Protein AF-0000000076642605 (afdb_homodimer)

Solvent-accessible surface area (backbone atoms only — not comparable to full-atom values): 99815 Å² total; per-residue (Å²): 145,78,75,90,78,70,71,93,70,73,75,78,74,68,74,78,75,71,79,76,69,85,77,85,81,79,85,60,78,56,46,66,35,30,32,36,32,22,31,55,85,69,73,35,59,33,52,64,30,36,36,21,36,59,95,39,71,85,47,52,39,50,19,38,88,74,2,37,34,70,36,61,34,79,50,49,77,41,34,31,34,36,38,38,93,66,28,42,69,42,80,44,67,41,76,67,45,52,66,45,82,43,66,37,41,53,32,50,77,68,47,77,50,61,41,71,46,72,77,53,42,70,36,48,56,85,64,44,31,56,68,68,47,74,50,75,40,67,60,40,53,66,66,52,53,72,30,49,70,65,64,48,55,53,73,44,66,48,49,45,64,30,34,27,26,24,56,66,73,35,58,66,28,48,33,29,62,54,72,56,42,86,70,56,80,37,45,47,29,36,24,51,72,51,38,77,56,78,67,76,76,44,79,50,57,53,87,43,45,54,36,40,34,38,23,55,30,34,68,51,17,39,83,73,33,43,61,11,54,30,2,27,41,37,33,34,58,53,70,30,41,65,69,36,74,39,41,35,40,37,39,36,45,34,40,28,40,68,51,83,54,80,62,66,42,63,51,34,14,35,8,54,92,49,34,75,34,55,54,46,75,21,15,35,13,33,68,38,76,47,52,78,38,70,48,42,56,75,46,76,90,45,59,90,37,65,43,63,35,32,56,31,89,52,34,57,66,63,63,50,41,72,14,39,37,40,38,42,35,43,37,38,26,34,8,23,90,49,36,21,30,18,39,35,41,34,43,36,43,34,37,31,41,45,70,72,23,32,33,40,37,44,32,40,37,43,33,42,38,31,49,44,46,98,44,35,36,42,43,38,40,43,36,43,38,39,38,40,37,33,35,66,40,39,29,27,80,84,38,85,57,19,40,43,54,29,44,73,47,52,40,28,43,52,41,46,75,61,45,64,50,20,58,43,72,44,95,87,70,46,66,32,63,35,40,46,45,83,78,25,72,77,57,57,32,41,52,32,32,47,73,41,42,39,36,40,38,41,38,39,35,41,38,38,37,42,32,41,37,39,42,80,46,98,40,32,36,38,38,39,36,40,36,42,40,38,38,42,37,38,37,41,37,44,32,28,38,50,34,50,26,94,62,29,40,39,4,30,29,36,41,37,40,37,40,34,39,38,40,40,40,38,40,37,38,37,40,45,47,67,80,45,95,42,36,35,38,40,39,36,44,35,36,39,45,40,39,40,34,12,80,97,15,39,33,44,36,35,24,10,53,58,30,28,51,45,69,76,50,86,48,37,32,33,20,93,54,25,38,44,45,66,39,68,66,60,72,44,43,39,40,37,44,36,40,38,37,35,43,31,42,65,88,27,35,30,42,37,42,37,40,39,35,39,37,40,66,46,37,38,86,87,40,19,63,52,72,33,46,34,40,26,37,18,36,31,46,51,77,76,42,93,63,61,82,57,55,60,38,34,34,42,28,29,28,39,20,34,32,49,25,82,58,68,73,74,42,62,46,70,53,69,46,61,41,56,45,83,93,52,41,43,79,42,65,47,42,45,44,44,29,71,81,45,61,52,26,39,35,40,36,41,39,41,37,40,40,40,22,26,64,81,57,34,37,31,41,37,38,38,38,40,40,35,40,25,30,34,32,62,47,73,40,78,42,62,97,77,69,83,31,50,23,32,49,44,72,30,32,30,26,30,29,36,35,42,36,37,38,37,40,34,40,87,41,78,52,94,52,40,37,34,38,43,36,37,31,31,22,35,54,48,40,34,20,67,38,40,37,96,90,46,45,58,43,77,74,35,67,56,96,42,47,37,38,26,30,39,34,48,72,33,54,62,47,31,29,20,8,17,30,70,34,54,48,99,86,67,32,34,34,23,48,97,68,34,45,71,35,64,44,91,51,60,74,35,80,52,32,39,42,67,42,61,31,40,32,16,40,34,42,38,38,38,44,76,54,34,36,37,36,40,32,39,31,37,37,38,48,24,21,29,33,31,54,41,56,20,35,26,39,30,28,33,38,26,44,79,42,61,60,26,66,92,32,76,33,22,54,31,55,84,33,64,52,89,41,54,32,18,33,86,86,64,48,72,54,79,41,57,32,34,28,66,62,49,30,45,61,42,15,25,68,76,63,19,28,30,54,80,36,46,36,46,43,28,35,29,28,39,44,34,37,39,39,35,39,43,58,55,60,87,76,36,66,86,43,92,43,75,44,44,36,41,34,39,29,34,28,45,67,48,68,78,39,64,73,36,66,65,66,78,47,52,17,53,39,62,52,83,63,25,64,39,42,40,28,33,48,65,63,57,64,23,36,41,33,40,35,43,37,40,31,64,143,82,74,83,79,71,73,91,71,73,73,78,73,66,72,77,72,68,77,78,69,84,77,84,80,78,84,61,77,57,45,67,35,30,32,36,33,24,30,55,86,70,72,36,59,35,52,66,31,38,35,21,36,60,94,39,71,86,46,51,39,50,21,38,88,75,2,36,35,70,34,62,35,78,50,48,76,41,32,31,32,36,36,38,94,65,28,44,68,40,78,45,67,42,76,68,45,51,66,46,82,42,66,36,41,53,31,49,76,67,49,74,51,60,41,70,45,72,78,53,41,70,37,48,57,85,65,44,30,56,67,68,49,76,48,74,41,66,61,41,52,65,64,52,53,72,31,50,70,65,63,49,54,55,74,44,66,46,49,45,65,31,36,26,25,22,56,67,74,34,58,64,28,48,32,29,62,54,70,54,44,87,70,55,80,38,45,46,28,37,26,52,70,51,37,76,56,77,66,76,76,44,78,51,57,51,88,44,46,54,37,40,34,38,22,56,29,34,68,51,18,38,83,74,34,41,61,10,53,30,2,26,42,38,34,33,58,54,71,30,41,64,68,34,74,40,42,34,41,37,39,36,45,32,43,28,41,70,51,83,54,79,62,66,42,62,51,36,12,35,10,54,91,50,35,74,34,55,54,45,75,20,16,36,13,32,67,38,75,47,51,78,38,69,47,43,56,76,46,76,89,45,60,90,38,64,44,62,35,32,56,30,90,53,32,56,69,65,62,51,40,73,13,40,36,39,37,43,32,46,37,36,26,34,8,22,92,49,33,20,31,18,40,34,38,35,44,37,44,35,36,32,43,45,68,71,22,33,34,40,36,42,34,39,38,43,32,42,37,32,49,44,45,97,44,35,35,42,43,39,37,41,36,42,37,36,40,41,38,33,35,66,40,40,29,28,79,83,39,84,57,19,40,43,57,28,44,74,45,53,38,28,44,52,42,47,75,61,46,65,48,19,59,44,70,45,95,86,69,45,66,32,63,35,40,45,44,81,79,25,70,80,57,57,33,40,54,33,34,46,72,42,43,39,38,42,38,40,39,39,35,41,40,38,38,44,34,43,38,40,42,81,45,98,39,33,35,38,37,39,37,40,36,41,40,38,37,42,38,40,39,41,36,44,34,28,37,51,33,50,26,93,64,28,39,38,4,30,28,37,40,36,39,38,40,35,40,38,39,41,38,37,40,38,38,37,40,45,46,68,80,45,97,44,36,36,39,40,38,36,44,35,38,37,42,38,38,40,33,12,79,97,15,38,33,43,36,34,23,10,52,57,29,28,51,43,69,76,51,84,46,35,32,33,21,92,55,25,39,45,47,66,38,68,65,59,71,44,43,39,39,37,42,37,39,39,38,36,43,33,43,66,88,27,36,32,42,38,42,37,40,40,35,38,36,39,66,45,37,39,86,89,39,17,61,50,72,34,45,34,42,25,36,18,36,30,47,51,77,75,43,94,64,60,80,56,54,60,39,35,35,43,29,30,28,39,20,36,32,48,24,83,60,68,74,72,43,61,47,71,53,69,45,61,41,57,46,83,92,50,40,40,81,42,65,48,42,44,43,44,28,70,79,46,60,53,25,37,35,40,33,41,39,40,37,41,39,40,22,26,64,80,56,33,38,30,40,35,39,38,39,41,41,35,40,23,30,37,32,64,46,73,43,78,43,63,97,77,68,83,30,49,23,33,51,44,71,30,33,30,26,31,28,37,38,41,35,37,40,38,42,34,40,88,41,77,53,94,53,41,35,34,39,42,38,39,30,32,22,34,54,48,41,35,21,68,38,40,38,96,89,46,44,60,43,78,76,33,67,56,96,42,47,38,38,26,30,40,35,47,73,32,55,61,49,32,29,19,8,17,30,70,35,55,50,99,85,66,33,33,33,22,48,98,70,33,46,73,36,64,44,91,52,58,74,35,79,52,31,39,42,66,43,62,32,39,32,17,41,36,42,38,37,37,44,78,54,35,37,38,36,41,32,38,31,39,37,38,46,25,19,30,31,31,52,42,58,20,34,26,38,29,28,35,38,27,45,80,43,61,61,26,66,91,32,76,32,24,54,30,54,85,33,64,51,90,41,55,32,18,32,85,86,64,48,72,53,79,42,58,31,35,27,66,62,50,29,45,60,44,16,25,69,75,62,19,27,29,55,80,35,46,36,44,44,28,32,29,28,40,44,34,37,40,38,37,37,44,59,56,61,88,76,35,65,89,44,92,43,74,42,43,36,40,33,39,29,35,29,46,68,49,71,80,39,65,72,35,66,63,67,78,45,52,17,52,40,62,52,84,64,25,65,38,42,40,30,32,47,66,64,55,62,22,36,42,34,40,35,42,38,39,31,62

Structure (mmCIF, N/CA/C/O backbone):
data_AF-0000000076642605-model_v1
#
loop_
_entity.id
_entity.type
_entity.pdbx_description
1 polymer 'TonB-linked outer membrane protein, SusC/RagA family'
#
loop_
_atom_site.group_PDB
_atom_site.id
_atom_site.type_symbol
_atom_site.label_atom_id
_atom_site.label_alt_id
_atom_site.label_comp_id
_atom_site.label_asym_id
_atom_site.label_entity_id
_atom_site.label_seq_id
_atom_site.pdbx_PDB_ins_code
_atom_site.Cartn_x
_atom_site.Cartn_y
_atom_site.Cartn_z
_atom_site.occupancy
_atom_site.B_iso_or_equiv
_atom_site.auth_seq_id
_atom_site.auth_comp_id
_atom_site.auth_asym_id
_atom_site.auth_atom_id
_atom_site.pdbx_PDB_model_num
ATOM 1 N N . MET A 1 1 ? -14.156 2.941 -33.5 1 15.86 1 MET A N 1
ATOM 2 C CA . MET A 1 1 ? -13.406 1.712 -33.75 1 15.86 1 MET A CA 1
ATOM 3 C C . MET A 1 1 ? -11.938 2.014 -34 1 15.86 1 MET A C 1
ATOM 5 O O . MET A 1 1 ? -11.07 1.642 -33.219 1 15.86 1 MET A O 1
ATOM 9 N N . GLU A 1 2 ? -11.281 1.554 -35.344 1 18.44 2 GLU A N 1
ATOM 10 C CA . GLU A 1 2 ? -10.148 0.766 -35.812 1 18.44 2 GLU A CA 1
ATOM 11 C C . GLU A 1 2 ? -8.969 1.66 -36.188 1 18.44 2 GLU A C 1
ATOM 13 O O . GLU A 1 2 ? -7.82 1.341 -35.875 1 18.44 2 GLU A O 1
ATOM 18 N N . TRP A 1 3 ? -9.109 2.51 -37.188 1 18.27 3 TRP A N 1
ATOM 19 C CA . TRP A 1 3 ? -8.125 2.732 -38.219 1 18.27 3 TRP A CA 1
ATOM 20 C C . TRP A 1 3 ? -6.992 3.633 -37.75 1 18.27 3 TRP A C 1
ATOM 22 O O . TRP A 1 3 ? -5.832 3.434 -38.094 1 18.27 3 TRP A O 1
ATOM 32 N N . ILE A 1 4 ? -7.254 4.684 -37.031 1 19.73 4 ILE A N 1
ATOM 33 C CA . ILE A 1 4 ? -6.336 5.816 -37.094 1 19.73 4 ILE A CA 1
ATOM 34 C C . ILE A 1 4 ? -5.16 5.57 -36.156 1 19.73 4 ILE A C 1
ATOM 36 O O . ILE A 1 4 ? -4.391 6.492 -35.875 1 19.73 4 ILE A O 1
ATOM 40 N N . ILE A 1 5 ? -5.062 4.25 -35.406 1 20.44 5 ILE A N 1
ATOM 41 C CA . ILE A 1 5 ? -4.121 4.051 -34.312 1 20.44 5 ILE A CA 1
ATOM 42 C C . ILE A 1 5 ? -2.734 3.738 -34.875 1 20.44 5 ILE A C 1
ATOM 44 O O . ILE A 1 5 ? -1.796 3.48 -34.094 1 20.44 5 ILE A O 1
ATOM 48 N N . GLN A 1 6 ? -2.523 3.453 -36.281 1 19.64 6 GLN A N 1
ATOM 49 C CA . GLN A 1 6 ? -1.397 2.672 -36.781 1 19.64 6 GLN A CA 1
ATOM 50 C C . GLN A 1 6 ? -0.112 3.494 -36.75 1 19.64 6 GLN A C 1
ATOM 52 O O . GLN A 1 6 ? 0.979 2.949 -36.562 1 19.64 6 GLN A O 1
ATOM 57 N N . LYS A 1 7 ? -0.015 4.684 -37.312 1 21.88 7 LYS A N 1
ATOM 58 C CA . LYS A 1 7 ? 1.177 5.148 -38.031 1 21.88 7 LYS A CA 1
ATOM 59 C C . LYS A 1 7 ? 2.287 5.516 -37.062 1 21.88 7 LYS A C 1
ATOM 61 O O . LYS A 1 7 ? 3.463 5.254 -37.312 1 21.88 7 LYS A O 1
ATOM 66 N N . LYS A 1 8 ? 2.088 6.457 -36.094 1 24.09 8 LYS A N 1
ATOM 67 C CA . LYS A 1 8 ? 3.172 7.387 -35.812 1 24.09 8 LYS A CA 1
ATOM 68 C C . LYS A 1 8 ? 4.164 6.777 -34.812 1 24.09 8 LYS A C 1
ATOM 70 O O . LYS A 1 8 ? 4.293 7.246 -33.688 1 24.09 8 LYS A O 1
ATOM 75 N N . ARG A 1 9 ? 4.266 5.422 -34.75 1 22.78 9 ARG A N 1
ATOM 76 C CA . ARG A 1 9 ? 5.027 4.75 -33.688 1 22.78 9 ARG A CA 1
ATOM 77 C C . ARG A 1 9 ? 6.527 4.871 -33.938 1 22.78 9 ARG A C 1
ATOM 79 O O . ARG A 1 9 ? 7.32 4.867 -33 1 22.78 9 ARG A O 1
ATOM 86 N N . LEU A 1 10 ? 7.059 4.766 -35.375 1 23.28 10 LEU A N 1
ATOM 87 C CA . LEU A 1 10 ? 8.391 4.191 -35.562 1 23.28 10 LEU A CA 1
ATOM 88 C C . LEU A 1 10 ? 9.469 5.23 -35.281 1 23.28 10 LEU A C 1
ATOM 90 O O . LEU A 1 10 ? 10.602 4.875 -34.969 1 23.28 10 LEU A O 1
ATOM 94 N N . ALA A 1 11 ? 9.336 6.492 -35.656 1 23.73 11 ALA A N 1
ATOM 95 C CA . ALA A 1 11 ? 10.5 7.277 -36.094 1 23.73 11 ALA A CA 1
ATOM 96 C C . ALA A 1 11 ? 11.336 7.695 -34.875 1 23.73 11 ALA A C 1
ATOM 98 O O . ALA A 1 11 ? 12.477 8.141 -35.031 1 23.73 11 ALA A O 1
ATOM 99 N N . SER A 1 12 ? 10.742 7.742 -33.719 1 23.41 12 SER A N 1
ATOM 100 C CA . SER A 1 12 ? 11.438 8.609 -32.781 1 23.41 12 SER A CA 1
ATOM 101 C C . SER A 1 12 ? 12.68 7.934 -32.219 1 23.41 12 SER A C 1
ATOM 103 O O . SER A 1 12 ? 13.352 8.484 -31.328 1 23.41 12 SER A O 1
ATOM 105 N N . PHE A 1 13 ? 12.977 6.629 -32.594 1 23.38 13 PHE A N 1
ATOM 106 C CA . PHE A 1 13 ? 14.039 5.973 -31.828 1 23.38 13 PHE A CA 1
ATOM 107 C C . PHE A 1 13 ? 15.414 6.41 -32.312 1 23.38 13 PHE A C 1
ATOM 109 O O . PHE A 1 13 ? 16.438 5.949 -31.828 1 23.38 13 PHE A O 1
ATOM 116 N N . SER A 1 14 ? 15.617 7.191 -33.438 1 24.05 14 SER A N 1
ATOM 117 C CA . SER A 1 14 ? 16.922 7.25 -34.094 1 24.05 14 SER A CA 1
ATOM 118 C C . SER A 1 14 ? 17.891 8.117 -33.312 1 24.05 14 SER A C 1
ATOM 120 O O . SER A 1 14 ? 19.094 8.148 -33.594 1 24.05 14 SER A O 1
ATOM 122 N N . PHE A 1 15 ? 17.469 9.055 -32.562 1 24.52 15 PHE A N 1
ATOM 123 C CA . PHE A 1 15 ? 18.375 10.172 -32.312 1 24.52 15 PHE A CA 1
ATOM 124 C C . PHE A 1 15 ? 19.438 9.773 -31.281 1 24.52 15 PHE A C 1
ATOM 126 O O . PHE A 1 15 ? 20.406 10.5 -31.078 1 24.52 15 PHE A O 1
ATOM 133 N N . LEU A 1 16 ? 19.344 8.75 -30.531 1 23.22 16 LEU A N 1
ATOM 134 C CA . LEU A 1 16 ? 20.219 8.703 -29.344 1 23.22 16 LEU A CA 1
ATOM 135 C C . LEU A 1 16 ? 21.609 8.195 -29.719 1 23.22 16 LEU A C 1
ATOM 137 O O . LEU A 1 16 ? 22.531 8.289 -28.922 1 23.22 16 LEU A O 1
ATOM 141 N N . VAL A 1 17 ? 21.969 7.715 -30.953 1 25.5 17 VAL A N 1
ATOM 142 C CA . VAL A 1 17 ? 23.203 6.949 -31.109 1 25.5 17 VAL A CA 1
ATOM 143 C C . VAL A 1 17 ? 24.375 7.902 -31.328 1 25.5 17 VAL A C 1
ATOM 145 O O . VAL A 1 17 ? 25.531 7.473 -31.375 1 25.5 17 VAL A O 1
ATOM 148 N N . LEU A 1 18 ? 24.234 9.18 -31.578 1 23.31 18 LEU A N 1
ATOM 149 C CA . LEU A 1 18 ? 25.359 9.828 -32.25 1 23.31 18 LEU A CA 1
ATOM 150 C C . LEU A 1 18 ? 26.5 10.102 -31.266 1 23.31 18 LEU A C 1
ATOM 152 O O . LEU A 1 18 ? 27.672 10.078 -31.641 1 23.31 18 LEU A O 1
ATOM 156 N N . PHE A 1 19 ? 26.281 10.516 -30.016 1 24.59 19 PHE A N 1
ATOM 157 C CA . PHE A 1 19 ? 27.266 11.43 -29.438 1 24.59 19 PHE A CA 1
ATOM 158 C C . PHE A 1 19 ? 28.453 10.664 -28.891 1 24.59 19 PHE A C 1
ATOM 160 O O . PHE A 1 19 ? 29.328 11.242 -28.234 1 24.59 19 PHE A O 1
ATOM 167 N N . LEU A 1 20 ? 28.703 9.406 -29 1 24.28 20 LEU A N 1
ATOM 168 C CA . LEU A 1 20 ? 29.688 8.82 -28.109 1 24.28 20 LEU A CA 1
ATOM 169 C C . LEU A 1 20 ? 31.094 8.977 -28.656 1 24.28 20 LEU A C 1
ATOM 171 O O . LEU A 1 20 ? 32.062 8.453 -28.094 1 24.28 20 LEU A O 1
ATOM 175 N N . THR A 1 21 ? 31.5 9.617 -29.797 1 25.59 21 THR A N 1
ATOM 176 C CA . THR A 1 21 ? 32.781 9.148 -30.328 1 25.59 21 THR A CA 1
ATOM 177 C C . THR A 1 21 ? 33.938 10.016 -29.828 1 25.59 21 THR A C 1
ATOM 179 O O . THR A 1 21 ? 35.062 9.883 -30.297 1 25.59 21 THR A O 1
ATOM 182 N N . PHE A 1 22 ? 33.906 11.031 -29.016 1 27.3 22 PHE A N 1
ATOM 183 C CA . PHE A 1 22 ? 35.094 11.852 -29.172 1 27.3 22 PHE A CA 1
ATOM 184 C C . PHE A 1 22 ? 36.219 11.312 -28.312 1 27.3 22 PHE A C 1
ATOM 186 O O . PHE A 1 22 ? 36.25 11.516 -27.094 1 27.3 22 PHE A O 1
ATOM 193 N N . GLY A 1 23 ? 36.969 10.219 -28.469 1 27.69 23 GLY A N 1
ATOM 194 C CA . GLY A 1 23 ? 38.125 9.68 -27.734 1 27.69 23 GLY A CA 1
ATOM 195 C C . GLY A 1 23 ? 39.406 10.453 -27.984 1 27.69 23 GLY A C 1
ATOM 196 O O . GLY A 1 23 ? 39.812 10.609 -29.125 1 27.69 23 GLY A O 1
ATOM 197 N N . ALA A 1 24 ? 39.938 11.438 -27.094 1 30.56 24 ALA A N 1
ATOM 198 C CA . ALA A 1 24 ? 41.25 12.055 -27.125 1 30.56 24 ALA A CA 1
ATOM 199 C C . ALA A 1 24 ? 42.344 11.016 -26.922 1 30.56 24 ALA A C 1
ATOM 201 O O . ALA A 1 24 ? 42.312 10.25 -25.953 1 30.56 24 ALA A O 1
ATOM 202 N N . HIS A 1 25 ? 43.219 10.727 -27.922 1 30.34 25 HIS A N 1
ATOM 203 C CA . HIS A 1 25 ? 44.375 9.836 -28.016 1 30.34 25 HIS A CA 1
ATOM 204 C C . HIS A 1 25 ? 45.625 10.461 -27.375 1 30.34 25 HIS A C 1
ATOM 206 O O . HIS A 1 25 ? 46.031 11.555 -27.75 1 30.34 25 HIS A O 1
ATOM 212 N N . VAL A 1 26 ? 45.875 10.461 -26.141 1 34.44 26 VAL A N 1
ATOM 213 C CA . VAL A 1 26 ? 47.188 10.742 -25.594 1 34.44 26 VAL A CA 1
ATOM 214 C C . VAL A 1 26 ? 48.188 9.688 -26.078 1 34.44 26 VAL A C 1
ATOM 216 O O . VAL A 1 26 ? 47.969 8.484 -25.922 1 34.44 26 VAL A O 1
ATOM 219 N N . ASP A 1 27 ? 49.25 10.148 -26.812 1 35.47 27 ASP A N 1
ATOM 220 C CA . ASP A 1 27 ? 50.344 9.391 -27.422 1 35.47 27 ASP A CA 1
ATOM 221 C C . ASP A 1 27 ? 51.344 8.93 -26.375 1 35.47 27 ASP A C 1
ATOM 223 O O . ASP A 1 27 ? 52.156 9.719 -25.906 1 35.47 27 ASP A O 1
ATOM 227 N N . LEU A 1 28 ? 51.125 8.328 -25.391 1 39.94 28 LEU A N 1
ATOM 228 C CA . LEU A 1 28 ? 52.156 7.621 -24.625 1 39.94 28 LEU A CA 1
ATOM 229 C C . LEU A 1 28 ? 52.875 6.621 -25.5 1 39.94 28 LEU A C 1
ATOM 231 O O . LEU A 1 28 ? 52.312 6.039 -26.422 1 39.94 28 LEU A O 1
ATOM 235 N N . GLN A 1 29 ? 54.281 6.762 -25.547 1 48.78 29 GLN A N 1
ATOM 236 C CA . GLN A 1 29 ? 55.125 5.855 -26.312 1 48.78 29 GLN A CA 1
ATOM 237 C C . GLN A 1 29 ? 54.719 4.402 -26.094 1 48.78 29 GLN A C 1
ATOM 239 O O . GLN A 1 29 ? 54.906 3.859 -25 1 48.78 29 GLN A O 1
ATOM 244 N N . ALA A 1 30 ? 53.938 3.881 -26.812 1 60.47 30 ALA A N 1
ATOM 245 C CA . ALA A 1 30 ? 53.281 2.582 -26.812 1 60.47 30 ALA A CA 1
ATOM 246 C C . ALA A 1 30 ? 54.25 1.472 -27.219 1 60.47 30 ALA A C 1
ATOM 248 O O . ALA A 1 30 ? 55 1.612 -28.188 1 60.47 30 ALA A O 1
ATOM 249 N N . GLN A 1 31 ? 54.719 0.617 -26.281 1 75.5 31 GLN A N 1
ATOM 250 C CA . GLN A 1 31 ? 55.406 -0.618 -26.625 1 75.5 31 GLN A CA 1
ATOM 251 C C . GLN A 1 31 ? 54.438 -1.714 -27.031 1 75.5 31 GLN A C 1
ATOM 253 O O . GLN A 1 31 ? 53.344 -1.816 -26.469 1 75.5 31 GLN A O 1
ATOM 258 N N . THR A 1 32 ? 54.906 -2.422 -28.031 1 81.31 32 THR A N 1
ATOM 259 C CA . THR A 1 32 ? 53.969 -3.402 -28.594 1 81.31 32 THR A CA 1
ATOM 260 C C . THR A 1 32 ? 54.188 -4.773 -27.969 1 81.31 32 THR A C 1
ATOM 262 O O . THR A 1 32 ? 55.312 -5.277 -27.938 1 81.31 32 THR A O 1
ATOM 265 N N . VAL A 1 33 ? 53.312 -5.289 -27.281 1 83.19 33 VAL A N 1
ATOM 266 C CA . VAL A 1 33 ? 53.25 -6.66 -26.797 1 83.19 33 VAL A CA 1
ATOM 267 C C . VAL A 1 33 ? 52.406 -7.512 -27.734 1 83.19 33 VAL A C 1
ATOM 269 O O . VAL A 1 33 ? 51.281 -7.133 -28.062 1 83.19 33 VAL A O 1
ATOM 272 N N . SER A 1 34 ? 53.031 -8.57 -28.25 1 84.44 34 SER A N 1
ATOM 273 C CA . SER A 1 34 ? 52.312 -9.492 -29.125 1 84.44 34 SER A CA 1
ATOM 274 C C . SER A 1 34 ? 52.219 -10.883 -28.5 1 84.44 34 SER A C 1
ATOM 276 O O . SER A 1 34 ? 52.969 -11.211 -27.594 1 84.44 34 SER A O 1
ATOM 278 N N . GLY A 1 35 ? 51.281 -11.633 -28.766 1 84.06 35 GLY A N 1
ATOM 279 C CA . GLY A 1 35 ? 51.125 -12.984 -28.25 1 84.06 35 GLY A CA 1
ATOM 280 C C . GLY A 1 35 ? 50 -13.766 -28.906 1 84.06 35 GLY A C 1
ATOM 281 O O . GLY A 1 35 ? 49.375 -13.266 -29.844 1 84.06 35 GLY A O 1
ATOM 282 N N . THR A 1 36 ? 49.875 -14.992 -28.562 1 83.94 36 THR A N 1
ATOM 283 C CA . THR A 1 36 ? 48.812 -15.898 -28.984 1 83.94 36 THR A CA 1
ATOM 284 C C . THR A 1 36 ? 48.031 -16.422 -27.781 1 83.94 36 THR A C 1
ATOM 286 O O . THR A 1 36 ? 48.625 -16.688 -26.719 1 83.94 36 THR A O 1
ATOM 289 N N . VAL A 1 37 ? 46.781 -16.422 -27.875 1 83.62 37 VAL A N 1
ATOM 290 C CA . VAL A 1 37 ? 45.938 -17 -26.844 1 83.62 37 VAL A CA 1
ATOM 291 C C . VAL A 1 37 ? 45.438 -18.375 -27.281 1 83.62 37 VAL A C 1
ATOM 293 O O . VAL A 1 37 ? 44.938 -18.547 -28.375 1 83.62 37 VAL A O 1
ATOM 296 N N . LEU A 1 38 ? 45.656 -19.281 -26.375 1 79.62 38 LEU A N 1
ATOM 297 C CA . LEU A 1 38 ? 45.312 -20.672 -26.625 1 79.62 38 LEU A CA 1
ATOM 298 C C . LEU A 1 38 ? 44.219 -21.125 -25.656 1 79.62 38 LEU A C 1
ATOM 300 O O . LEU A 1 38 ? 44.125 -20.641 -24.531 1 79.62 38 LEU A O 1
ATOM 304 N N . ASP A 1 39 ? 43.312 -21.953 -26.109 1 72.56 39 ASP A N 1
ATOM 305 C CA . ASP A 1 39 ? 42.375 -22.719 -25.297 1 72.56 39 ASP A CA 1
ATOM 306 C C . ASP A 1 39 ? 43.094 -23.859 -24.578 1 72.56 39 ASP A C 1
ATOM 308 O O . ASP A 1 39 ? 43.75 -24.703 -25.219 1 72.56 39 ASP A O 1
ATOM 312 N N . ALA A 1 40 ? 42.969 -23.891 -23.234 1 70.38 40 ALA A N 1
ATOM 313 C CA . ALA A 1 40 ? 43.656 -24.906 -22.469 1 70.38 40 ALA A CA 1
ATOM 314 C C . ALA A 1 40 ? 43.219 -26.312 -22.844 1 70.38 40 ALA A C 1
ATOM 316 O O . ALA A 1 40 ? 44 -27.25 -22.797 1 70.38 40 ALA A O 1
ATOM 317 N N . SER A 1 41 ? 41.938 -26.469 -23.062 1 60.38 41 SER A N 1
ATOM 318 C CA . SER A 1 41 ? 41.406 -27.797 -23.312 1 60.38 41 SER A CA 1
ATOM 319 C C . SER A 1 41 ? 41.844 -28.328 -24.672 1 60.38 41 SER A C 1
ATOM 321 O O . SER A 1 41 ? 42.125 -29.516 -24.828 1 60.38 41 SER A O 1
ATOM 323 N N . GLU A 1 42 ? 41.938 -27.5 -25.672 1 62 42 GLU A N 1
ATOM 324 C CA . GLU A 1 42 ? 42.188 -27.984 -27.031 1 62 42 GLU A CA 1
ATOM 325 C C . GLU A 1 42 ? 43.531 -27.5 -27.578 1 62 42 GLU A C 1
ATOM 327 O O . GLU A 1 42 ? 43.906 -27.875 -28.688 1 62 42 GLU A O 1
ATOM 332 N N . ASN A 1 43 ? 44.25 -26.891 -26.797 1 63.16 43 ASN A N 1
ATOM 333 C CA . ASN A 1 43 ? 45.531 -26.281 -27.219 1 63.16 43 ASN A CA 1
ATOM 334 C C . ASN A 1 43 ? 45.375 -25.625 -28.594 1 63.16 43 ASN A C 1
ATOM 336 O O . ASN A 1 43 ? 46.312 -25.703 -29.422 1 63.16 43 ASN A O 1
ATOM 340 N N . GLU A 1 44 ? 44.281 -25.094 -28.875 1 72.5 44 GLU A N 1
ATOM 341 C CA . GLU A 1 44 ? 44 -24.359 -30.109 1 72.5 44 GLU A CA 1
ATOM 342 C C . GLU A 1 44 ? 44 -22.859 -29.891 1 72.5 44 GLU A C 1
ATOM 344 O O . GLU A 1 44 ? 43.75 -22.391 -28.766 1 72.5 44 GLU A O 1
ATOM 349 N N . VAL A 1 45 ? 44.312 -22.125 -31.016 1 77.38 45 VAL A N 1
ATOM 350 C CA . VAL A 1 45 ? 44.344 -20.672 -30.938 1 77.38 45 VAL A CA 1
ATOM 351 C C . VAL A 1 45 ? 42.938 -20.125 -30.75 1 77.38 45 VAL A C 1
ATOM 353 O O . VAL A 1 45 ? 41.969 -20.688 -31.266 1 77.38 45 VAL A O 1
ATOM 356 N N . MET A 1 46 ? 42.719 -19.188 -29.906 1 77.06 46 MET A N 1
ATOM 357 C CA . MET A 1 46 ? 41.406 -18.609 -29.578 1 77.06 46 MET A CA 1
ATOM 358 C C . MET A 1 46 ? 41.219 -17.25 -30.234 1 77.06 46 MET A C 1
ATOM 360 O O . MET A 1 46 ? 41.875 -16.266 -29.828 1 77.06 46 MET A O 1
ATOM 364 N N . PRO A 1 47 ? 40.375 -17.312 -31.328 1 76.56 47 PRO A N 1
ATOM 365 C CA . PRO A 1 47 ? 40.094 -15.992 -31.906 1 76.56 47 PRO A CA 1
ATOM 366 C C . PRO A 1 47 ? 39.094 -15.188 -31.078 1 76.56 47 PRO A C 1
ATOM 368 O O . PRO A 1 47 ? 38.219 -15.773 -30.406 1 76.56 47 PRO A O 1
ATOM 371 N N . GLY A 1 48 ? 39.156 -13.914 -31.078 1 73.81 48 GLY A N 1
ATOM 372 C CA . GLY A 1 48 ? 38.188 -13.008 -30.516 1 73.81 48 GLY A CA 1
ATOM 373 C C . GLY A 1 48 ? 38.312 -12.867 -29 1 73.81 48 GLY A C 1
ATOM 374 O O . GLY A 1 48 ? 37.375 -12.43 -28.328 1 73.81 48 GLY A O 1
ATOM 375 N N . VAL A 1 49 ? 39.406 -13.352 -28.406 1 78.25 49 VAL A N 1
ATOM 376 C CA . VAL A 1 49 ? 39.625 -13.195 -26.984 1 78.25 49 VAL A CA 1
ATOM 377 C C . VAL A 1 49 ? 39.938 -11.727 -26.672 1 78.25 49 VAL A C 1
ATOM 379 O O . VAL A 1 49 ? 40.781 -11.102 -27.328 1 78.25 49 VAL A O 1
ATOM 382 N N . ASN A 1 50 ? 39.281 -11.297 -25.719 1 80.31 50 ASN A N 1
ATOM 383 C CA . ASN A 1 50 ? 39.5 -9.914 -25.297 1 80.31 50 ASN A CA 1
ATOM 384 C C . ASN A 1 50 ? 40.719 -9.781 -24.422 1 80.31 50 ASN A C 1
ATOM 386 O O . ASN A 1 50 ? 40.844 -10.461 -23.406 1 80.31 50 ASN A O 1
ATOM 390 N N . ILE A 1 51 ? 41.688 -9.016 -24.906 1 82.38 51 ILE A N 1
ATOM 391 C CA . ILE A 1 51 ? 42.906 -8.727 -24.156 1 82.38 51 ILE A CA 1
ATOM 392 C C . ILE A 1 51 ? 42.969 -7.234 -23.812 1 82.38 51 ILE A C 1
ATOM 394 O O . ILE A 1 51 ? 43.031 -6.395 -24.719 1 82.38 51 ILE A O 1
ATOM 398 N N . THR A 1 52 ? 42.875 -6.93 -22.562 1 80.69 52 THR A N 1
ATOM 399 C CA . THR A 1 52 ? 42.938 -5.539 -22.125 1 80.69 52 THR A CA 1
ATOM 400 C C . THR A 1 52 ? 44 -5.367 -21.047 1 80.69 52 THR A C 1
ATOM 402 O O . THR A 1 52 ? 44.406 -6.336 -20.391 1 80.69 52 THR A O 1
ATOM 405 N N . VAL A 1 53 ? 44.688 -4.172 -20.969 1 79 53 VAL A N 1
ATOM 406 C CA . VAL A 1 53 ? 45.562 -3.854 -19.844 1 79 53 VAL A CA 1
ATOM 407 C C . VAL A 1 53 ? 44.75 -3.721 -18.562 1 79 53 VAL A C 1
ATOM 409 O O . VAL A 1 53 ? 43.781 -2.979 -18.516 1 79 53 VAL A O 1
ATOM 412 N N . LYS A 1 54 ? 45.031 -4.637 -17.562 1 74.5 54 LYS A N 1
ATOM 413 C CA . LYS A 1 54 ? 44.312 -4.609 -16.297 1 74.5 54 LYS A CA 1
ATOM 414 C C . LYS A 1 54 ? 44.344 -3.215 -15.672 1 74.5 54 LYS A C 1
ATOM 416 O O . LYS A 1 54 ? 45.438 -2.635 -15.492 1 74.5 54 LYS A O 1
ATOM 421 N N . GLY A 1 55 ? 43.219 -2.596 -15.406 1 65.44 55 GLY A N 1
ATOM 422 C CA . GLY A 1 55 ? 43.125 -1.255 -14.852 1 65.44 55 GLY A CA 1
ATOM 423 C C . GLY A 1 55 ? 42.969 -0.18 -15.906 1 65.44 55 GLY A C 1
ATOM 424 O O . GLY A 1 55 ? 42.688 0.981 -15.586 1 65.44 55 GLY A O 1
ATOM 425 N N . ASP A 1 56 ? 43.281 -0.445 -17.188 1 65.31 56 ASP A N 1
ATOM 426 C CA . ASP A 1 56 ? 43.125 0.471 -18.312 1 65.31 56 ASP A CA 1
ATOM 427 C C . ASP A 1 56 ? 42.406 -0.21 -19.484 1 65.31 56 ASP A C 1
ATOM 429 O O . ASP A 1 56 ? 43.031 -0.569 -20.469 1 65.31 56 ASP A O 1
ATOM 433 N N . PRO A 1 57 ? 41.062 -0.437 -19.344 1 59.72 57 PRO A N 1
ATOM 434 C CA . PRO A 1 57 ? 40.344 -1.215 -20.359 1 59.72 57 PRO A CA 1
ATOM 435 C C . PRO A 1 57 ? 40.312 -0.519 -21.719 1 59.72 57 PRO A C 1
ATOM 437 O O . PRO A 1 57 ? 40 -1.155 -22.734 1 59.72 57 PRO A O 1
ATOM 440 N N . GLN A 1 58 ? 40.656 0.725 -21.828 1 66.94 58 GLN A N 1
ATOM 441 C CA . GLN A 1 58 ? 40.688 1.424 -23.109 1 66.94 58 GLN A CA 1
ATOM 442 C C . GLN A 1 58 ? 41.875 0.947 -23.953 1 66.94 58 GLN A C 1
ATOM 444 O O . GLN A 1 58 ? 41.844 1.035 -25.188 1 66.94 58 GLN A O 1
ATOM 449 N N . THR A 1 59 ? 42.906 0.555 -23.328 1 73.69 59 THR A N 1
ATOM 450 C CA . THR A 1 59 ? 44.031 -0.056 -24.031 1 73.69 59 THR A CA 1
ATOM 451 C C . THR A 1 59 ? 43.844 -1.567 -24.125 1 73.69 59 THR A C 1
ATOM 453 O O . THR A 1 59 ? 44.094 -2.297 -23.172 1 73.69 59 THR A O 1
ATOM 456 N N . GLY A 1 60 ? 43.156 -2.02 -25.109 1 75.88 60 GLY A N 1
ATOM 457 C CA . GLY A 1 60 ? 42.875 -3.434 -25.312 1 75.88 60 GLY A CA 1
ATOM 458 C C . GLY A 1 60 ? 42.812 -3.816 -26.781 1 75.88 60 GLY A C 1
ATOM 459 O O . GLY A 1 60 ? 42.812 -2.949 -27.656 1 75.88 60 GLY A O 1
ATOM 460 N N . THR A 1 61 ? 43 -5.09 -27.062 1 79.69 61 THR A N 1
ATOM 461 C CA . THR A 1 61 ? 42.844 -5.699 -28.375 1 79.69 61 THR A CA 1
ATOM 462 C C . THR A 1 61 ? 42.156 -7.047 -28.281 1 79.69 61 THR A C 1
ATOM 464 O O . THR A 1 61 ? 41.844 -7.52 -27.172 1 79.69 61 THR A O 1
ATOM 467 N N . SER A 1 62 ? 41.75 -7.59 -29.312 1 79.56 62 SER A N 1
ATOM 468 C CA . SER A 1 62 ? 41.25 -8.953 -29.391 1 79.56 62 SER A CA 1
ATOM 469 C C . SER A 1 62 ? 42.125 -9.812 -30.297 1 79.56 62 SER A C 1
ATOM 471 O O . SER A 1 62 ? 42.812 -9.289 -31.188 1 79.56 62 SER A O 1
ATOM 473 N N . THR A 1 63 ? 42.094 -11.094 -29.984 1 80.75 63 THR A N 1
ATOM 474 C CA . THR A 1 63 ? 42.906 -11.984 -30.812 1 80.75 63 THR A CA 1
ATOM 475 C C . THR A 1 63 ? 42.312 -12.086 -32.219 1 80.75 63 THR A C 1
ATOM 477 O O . THR A 1 63 ? 41.125 -11.93 -32.406 1 80.75 63 THR A O 1
ATOM 480 N N . ASP A 1 64 ? 43.25 -12.242 -33.219 1 77.62 64 ASP A N 1
ATOM 481 C CA . ASP A 1 64 ? 42.812 -12.43 -34.625 1 77.62 64 ASP A CA 1
ATOM 482 C C . ASP A 1 64 ? 42.438 -13.891 -34.875 1 77.62 64 ASP A C 1
ATOM 484 O O . ASP A 1 64 ? 42.344 -14.688 -33.938 1 77.62 64 ASP A O 1
ATOM 488 N N . SER A 1 65 ? 42.156 -14.273 -36.125 1 75.44 65 SER A N 1
ATOM 489 C CA . SER A 1 65 ? 41.688 -15.602 -36.5 1 75.44 65 SER A CA 1
ATOM 490 C C . SER A 1 65 ? 42.719 -16.672 -36.156 1 75.44 65 SER A C 1
ATOM 492 O O . SER A 1 65 ? 42.344 -17.844 -36 1 75.44 65 SER A O 1
ATOM 494 N N . GLU A 1 66 ? 43.906 -16.344 -36.031 1 76.94 66 GLU A N 1
ATOM 495 C CA . GLU A 1 66 ? 44.938 -17.281 -35.688 1 76.94 66 GLU A CA 1
ATOM 496 C C . GLU A 1 66 ? 45.25 -17.219 -34.188 1 76.94 66 GLU A C 1
ATOM 498 O O . GLU A 1 66 ? 46.25 -17.797 -33.719 1 76.94 66 GLU A O 1
ATOM 503 N N . GLY A 1 67 ? 44.438 -16.531 -33.406 1 77.88 67 GLY A N 1
ATOM 504 C CA . GLY A 1 67 ? 44.594 -16.391 -31.969 1 77.88 67 GLY A CA 1
ATOM 505 C C . GLY A 1 67 ? 45.688 -15.43 -31.578 1 77.88 67 GLY A C 1
ATOM 506 O O . GLY A 1 67 ? 46.062 -15.367 -30.406 1 77.88 67 GLY A O 1
ATOM 507 N N . ALA A 1 68 ? 46.219 -14.695 -32.562 1 81.19 68 ALA A N 1
ATOM 508 C CA . ALA A 1 68 ? 47.312 -13.773 -32.281 1 81.19 68 ALA A CA 1
ATOM 509 C C . ALA A 1 68 ? 46.781 -12.398 -31.891 1 81.19 68 ALA A C 1
ATOM 511 O O . ALA A 1 68 ? 45.719 -11.984 -32.344 1 81.19 68 ALA A O 1
ATOM 512 N N . PHE A 1 69 ? 47.5 -11.742 -30.969 1 83.5 69 PHE A N 1
ATOM 513 C CA . PHE A 1 69 ? 47.156 -10.367 -30.625 1 83.5 69 PHE A CA 1
ATOM 514 C C . PHE A 1 69 ? 48.406 -9.484 -30.625 1 83.5 69 PHE A C 1
ATOM 516 O O . PHE A 1 69 ? 49.531 -9.984 -30.5 1 83.5 69 PHE A O 1
ATOM 523 N N . SER A 1 70 ? 48.219 -8.227 -30.984 1 84.81 70 SER A N 1
ATOM 524 C CA . SER A 1 70 ? 49.188 -7.164 -30.828 1 84.81 70 SER A CA 1
ATOM 525 C C . SER A 1 70 ? 48.594 -5.957 -30.109 1 84.81 70 SER A C 1
ATOM 527 O O . SER A 1 70 ? 47.562 -5.43 -30.547 1 84.81 70 SER A O 1
ATOM 529 N N . LEU A 1 71 ? 49.094 -5.613 -28.969 1 79.75 71 LEU A N 1
ATOM 530 C CA . LEU A 1 71 ? 48.594 -4.539 -28.125 1 79.75 71 LEU A CA 1
ATOM 531 C C . LEU A 1 71 ? 49.688 -3.559 -27.766 1 79.75 71 LEU A C 1
ATOM 533 O O . LEU A 1 71 ? 50.781 -3.971 -27.328 1 79.75 71 LEU A O 1
ATOM 537 N N . GLU A 1 72 ? 49.469 -2.361 -28.016 1 80 72 GLU A N 1
ATOM 538 C CA . GLU A 1 72 ? 50.375 -1.314 -27.531 1 80 72 GLU A CA 1
ATOM 539 C C . GLU A 1 72 ? 50.062 -0.954 -26.078 1 80 72 GLU A C 1
ATOM 541 O O . GLU A 1 72 ? 48.938 -0.577 -25.75 1 80 72 GLU A O 1
ATOM 546 N N . VAL A 1 73 ? 51.031 -1.226 -25.25 1 78.69 73 VAL A N 1
ATOM 547 C CA . VAL A 1 73 ? 50.875 -0.964 -23.828 1 78.69 73 VAL A CA 1
ATOM 548 C C . VAL A 1 73 ? 51.781 0.186 -23.406 1 78.69 73 VAL A C 1
ATOM 550 O O . VAL A 1 73 ? 52.812 0.42 -24.016 1 78.69 73 VAL A O 1
ATOM 553 N N . SER A 1 74 ? 51.5 0.913 -22.406 1 76.44 74 SER A N 1
ATOM 554 C CA . SER A 1 74 ? 52.281 2.029 -21.906 1 76.44 74 SER A CA 1
ATOM 555 C C . SER A 1 74 ? 53.5 1.538 -21.125 1 76.44 74 SER A C 1
ATOM 557 O O . SER A 1 74 ? 54.531 2.232 -21.047 1 76.44 74 SER A O 1
ATOM 559 N N . SER A 1 75 ? 53.469 0.324 -20.531 1 78.31 75 SER A N 1
ATOM 560 C CA . SER A 1 75 ? 54.562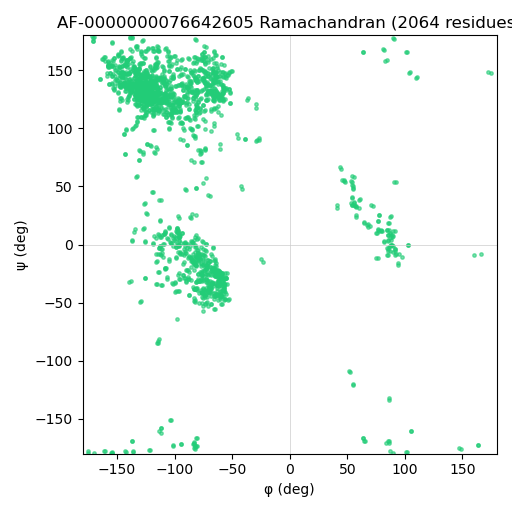 -0.254 -19.766 1 78.31 75 SER A CA 1
ATOM 561 C C . SER A 1 75 ? 54.594 -1.773 -19.891 1 78.31 75 SER A C 1
ATOM 563 O O . SER A 1 75 ? 53.531 -2.418 -19.906 1 78.31 75 SER A O 1
ATOM 565 N N . LEU A 1 76 ? 55.781 -2.344 -20.031 1 75.44 76 LEU A N 1
ATOM 566 C CA . LEU A 1 76 ? 55.938 -3.791 -20.078 1 75.44 76 LEU A CA 1
ATOM 567 C C . LEU A 1 76 ? 55.781 -4.406 -18.688 1 75.44 76 LEU A C 1
ATOM 569 O O . LEU A 1 76 ? 55.906 -5.625 -18.531 1 75.44 76 LEU A O 1
ATOM 573 N N . ASN A 1 77 ? 55.5 -3.629 -17.719 1 74.69 77 ASN A N 1
ATOM 574 C CA . ASN A 1 77 ? 55.188 -4.133 -16.391 1 74.69 77 ASN A CA 1
ATOM 575 C C . ASN A 1 77 ? 53.688 -4.227 -16.156 1 74.69 77 ASN A C 1
ATOM 577 O O . ASN A 1 77 ? 53.25 -4.59 -15.055 1 74.69 77 ASN A O 1
ATOM 581 N N . ASP A 1 78 ? 53 -4.059 -17.141 1 77.31 78 ASP A N 1
ATOM 582 C CA . ASP A 1 78 ? 51.531 -4.09 -17.016 1 77.31 78 ASP A CA 1
ATOM 583 C C . ASP A 1 78 ? 51.031 -5.527 -16.984 1 77.31 78 ASP A C 1
ATOM 585 O O . ASP A 1 78 ? 51.75 -6.457 -17.375 1 77.31 78 ASP A O 1
ATOM 589 N N . THR A 1 79 ? 49.812 -5.777 -16.422 1 81.31 79 THR A N 1
ATOM 590 C CA . THR A 1 79 ? 49.094 -7.051 -16.453 1 81.31 79 THR A CA 1
ATOM 591 C C . THR A 1 79 ? 47.938 -6.996 -17.453 1 81.31 79 THR A C 1
ATOM 593 O O . THR A 1 79 ? 47.156 -6.027 -17.469 1 81.31 79 THR A O 1
ATOM 596 N N . LEU A 1 80 ? 47.938 -8 -18.281 1 82.19 80 LEU A N 1
ATOM 597 C CA . LEU A 1 80 ? 46.844 -8.133 -19.219 1 82.19 80 LEU A CA 1
ATOM 598 C C . LEU A 1 80 ? 45.688 -8.906 -18.594 1 82.19 80 LEU A C 1
ATOM 600 O O . LEU A 1 80 ? 45.906 -9.875 -17.859 1 82.19 80 LEU A O 1
ATOM 604 N N . GLU A 1 81 ? 44.594 -8.406 -18.734 1 79.69 81 GLU A N 1
ATOM 605 C CA . GLU A 1 81 ? 43.344 -9.148 -18.469 1 79.69 81 GLU A CA 1
ATOM 606 C C . GLU A 1 81 ? 42.781 -9.766 -19.75 1 79.69 81 GLU A C 1
ATOM 608 O O . GLU A 1 81 ? 42.438 -9.055 -20.688 1 79.69 81 GLU A O 1
ATOM 613 N N . VAL A 1 82 ? 42.781 -11.094 -19.797 1 79.38 82 VAL A N 1
ATOM 614 C CA . VAL A 1 82 ? 42.375 -11.859 -20.953 1 79.38 82 VAL A CA 1
ATOM 615 C C . VAL A 1 82 ? 41.031 -12.562 -20.656 1 79.38 82 VAL A C 1
ATOM 617 O O . VAL A 1 82 ? 40.938 -13.375 -19.734 1 79.38 82 VAL A O 1
ATOM 620 N N . SER A 1 83 ? 40.031 -12.125 -21.344 1 75.94 83 SER A N 1
ATOM 621 C CA . SER A 1 83 ? 38.719 -12.672 -21.078 1 75.94 83 SER A CA 1
ATOM 622 C C . SER A 1 83 ? 38.031 -13.094 -22.375 1 75.94 83 SER A C 1
ATOM 624 O O . SER A 1 83 ? 38.25 -12.508 -23.438 1 75.94 83 SER A O 1
ATOM 626 N N . PHE A 1 84 ? 37.375 -14.227 -22.312 1 69.69 84 PHE A N 1
ATOM 627 C CA . PHE A 1 84 ? 36.531 -14.766 -23.375 1 69.69 84 PHE A CA 1
ATOM 628 C C . PHE A 1 84 ? 35.312 -15.477 -22.797 1 69.69 84 PHE A C 1
ATOM 630 O O . PHE A 1 84 ? 35.406 -16.141 -21.766 1 69.69 84 PHE A O 1
ATOM 637 N N . ILE A 1 85 ? 34.188 -15.203 -23.438 1 58.31 85 ILE A N 1
ATOM 638 C CA . ILE A 1 85 ? 32.969 -15.836 -22.984 1 58.31 85 ILE A CA 1
ATOM 639 C C . ILE A 1 85 ? 33.156 -17.344 -22.891 1 58.31 85 ILE A C 1
ATOM 641 O O . ILE A 1 85 ? 33.625 -17.984 -23.828 1 58.31 85 ILE A O 1
ATOM 645 N N . GLY A 1 86 ? 32.781 -17.984 -21.766 1 55.41 86 GLY A N 1
ATOM 646 C CA . GLY A 1 86 ? 32.938 -19.422 -21.516 1 55.41 86 GLY A CA 1
ATOM 647 C C . GLY A 1 86 ? 34.312 -19.797 -20.969 1 55.41 86 GLY A C 1
ATOM 648 O O . GLY A 1 86 ? 34.594 -20.969 -20.719 1 55.41 86 GLY A O 1
ATOM 649 N N . PHE A 1 87 ? 35.25 -18.875 -20.953 1 62.47 87 PHE A N 1
ATOM 650 C CA . PHE A 1 87 ? 36.594 -19.125 -20.438 1 62.47 87 PHE A CA 1
ATOM 651 C C . PHE A 1 87 ? 36.844 -18.281 -19.188 1 62.47 87 PHE A C 1
ATOM 653 O O . PHE A 1 87 ? 36.281 -17.219 -19.031 1 62.47 87 PHE A O 1
ATOM 660 N N . GLN A 1 88 ? 37.531 -18.797 -18.203 1 63.19 88 GLN A N 1
ATOM 661 C CA . GLN A 1 88 ? 37.938 -18.062 -17.016 1 63.19 88 GLN A CA 1
ATOM 662 C C . GLN A 1 88 ? 38.781 -16.844 -17.391 1 63.19 88 GLN A C 1
ATOM 664 O O . GLN A 1 88 ? 39.75 -16.953 -18.172 1 63.19 88 GLN A O 1
ATOM 669 N N . THR A 1 89 ? 38.312 -15.766 -16.922 1 71.19 89 THR A N 1
ATOM 670 C CA . THR A 1 89 ? 39.125 -14.578 -17.125 1 71.19 89 THR A CA 1
ATOM 671 C C . THR A 1 89 ? 40.5 -14.75 -16.484 1 71.19 89 THR A C 1
ATOM 673 O O . THR A 1 89 ? 40.625 -15.195 -15.336 1 71.19 89 THR A O 1
ATOM 676 N N . LYS A 1 90 ? 41.625 -14.539 -17.219 1 74.88 90 LYS A N 1
ATOM 677 C CA . LYS A 1 90 ? 42.969 -14.742 -16.734 1 74.88 90 LYS A CA 1
ATOM 678 C C . LYS A 1 90 ? 43.75 -13.43 -16.719 1 74.88 90 LYS A C 1
ATOM 680 O O . LYS A 1 90 ? 43.781 -12.719 -17.734 1 74.88 90 LYS A O 1
ATOM 685 N N . ASP A 1 91 ? 44.312 -13.039 -15.547 1 78.56 91 ASP A N 1
ATOM 686 C CA . ASP A 1 91 ? 45.281 -11.953 -15.461 1 78.56 91 ASP A CA 1
ATOM 687 C C . ASP A 1 91 ? 46.688 -12.43 -15.828 1 78.56 91 ASP A C 1
ATOM 689 O O . ASP A 1 91 ? 47.219 -13.352 -15.211 1 78.56 91 ASP A O 1
ATOM 693 N N . VAL A 1 92 ? 47.312 -11.891 -16.828 1 80.44 92 VAL A N 1
ATOM 694 C CA . VAL A 1 92 ? 48.656 -12.289 -17.312 1 80.44 92 VAL A CA 1
ATOM 695 C C . VAL A 1 92 ? 49.625 -11.125 -17.172 1 80.44 92 VAL A C 1
ATOM 697 O O . VAL A 1 92 ? 49.531 -10.133 -17.906 1 80.44 92 VAL A O 1
ATOM 700 N N . PRO A 1 93 ? 50.438 -11.062 -16.156 1 79.94 93 PRO A N 1
ATOM 701 C CA . PRO A 1 93 ? 51.469 -10.039 -16.141 1 79.94 93 PRO A CA 1
ATOM 702 C C . PRO A 1 93 ? 52.375 -10.086 -17.391 1 79.94 93 PRO A C 1
ATOM 704 O O . PRO A 1 93 ? 52.812 -11.172 -17.797 1 79.94 93 PRO A O 1
ATOM 707 N N . ILE A 1 94 ? 52.688 -9.016 -18.031 1 81.44 94 ILE A N 1
ATOM 708 C CA . ILE A 1 94 ? 53.562 -8.938 -19.203 1 81.44 94 ILE A CA 1
ATOM 709 C C . ILE A 1 94 ? 55 -9.297 -18.812 1 81.44 94 ILE A C 1
ATOM 711 O O . ILE A 1 94 ? 55.688 -10.031 -19.531 1 81.44 94 ILE A O 1
ATOM 715 N N . GLY A 1 95 ? 55.406 -8.891 -17.562 1 77.06 95 GLY A N 1
ATOM 716 C CA . GLY A 1 95 ? 56.688 -9.258 -16.969 1 77.06 95 GLY A CA 1
ATOM 717 C C . GLY A 1 95 ? 57.875 -8.914 -17.844 1 77.06 95 GLY A C 1
ATOM 718 O O . GLY A 1 95 ? 58.844 -9.672 -17.906 1 77.06 95 GLY A O 1
ATOM 719 N N . GLY A 1 96 ? 57.844 -7.781 -18.656 1 77 96 GLY A N 1
ATOM 720 C CA . GLY A 1 96 ? 58.938 -7.324 -19.5 1 77 96 GLY A CA 1
ATOM 721 C C . GLY A 1 96 ? 59 -8.055 -20.828 1 77 96 GLY A C 1
ATOM 722 O O . GLY A 1 96 ? 59.969 -7.855 -21.594 1 77 96 GLY A O 1
ATOM 723 N N . ARG A 1 97 ? 58.062 -8.984 -21.125 1 77.75 97 ARG A N 1
ATOM 724 C CA . ARG A 1 97 ? 58.062 -9.734 -22.375 1 77.75 97 ARG A CA 1
ATOM 725 C C . ARG A 1 97 ? 57.375 -8.953 -23.484 1 77.75 97 ARG A C 1
ATOM 727 O O . ARG A 1 97 ? 56.5 -8.125 -23.203 1 77.75 97 ARG A O 1
ATOM 734 N N . THR A 1 98 ? 57.906 -9.234 -24.688 1 80.5 98 THR A N 1
ATOM 735 C CA . THR A 1 98 ? 57.281 -8.594 -25.828 1 80.5 98 THR A CA 1
ATOM 736 C C . THR A 1 98 ? 56.438 -9.586 -26.594 1 80.5 98 THR A C 1
ATOM 738 O O . THR A 1 98 ? 55.656 -9.195 -27.484 1 80.5 98 THR A O 1
ATOM 741 N N . THR A 1 99 ? 56.562 -10.852 -26.328 1 81.75 99 THR A N 1
ATOM 742 C CA . THR A 1 99 ? 55.719 -11.906 -26.922 1 81.75 99 THR A CA 1
ATOM 743 C C . THR A 1 99 ? 55.156 -12.812 -25.828 1 81.75 99 THR A C 1
ATOM 745 O O . THR A 1 99 ? 55.906 -13.328 -25 1 81.75 99 THR A O 1
ATOM 748 N N . LEU A 1 100 ? 53.875 -12.992 -25.719 1 81.62 100 LEU A N 1
ATOM 749 C CA . LEU A 1 100 ? 53.188 -13.789 -24.703 1 81.62 100 LEU A CA 1
ATOM 750 C C . LEU A 1 100 ? 52.438 -14.945 -25.328 1 81.62 100 LEU A C 1
ATOM 752 O O . LEU A 1 100 ? 51.906 -14.805 -26.438 1 81.62 100 LEU A O 1
ATOM 756 N N . GLU A 1 101 ? 52.5 -16.156 -24.797 1 79.94 101 GLU A N 1
ATOM 757 C CA . GLU A 1 101 ? 51.531 -17.25 -25.031 1 79.94 101 GLU A CA 1
ATOM 758 C C . GLU A 1 101 ? 50.594 -17.406 -23.844 1 79.94 101 GLU A C 1
ATOM 760 O O . GLU A 1 101 ? 51 -17.719 -22.734 1 79.94 101 GLU A O 1
ATOM 765 N N . ILE A 1 102 ? 49.344 -17.109 -24.047 1 79 102 ILE A N 1
ATOM 766 C CA . ILE A 1 102 ? 48.344 -17.141 -23 1 79 102 ILE A CA 1
ATOM 767 C C . ILE A 1 102 ? 47.406 -18.328 -23.234 1 79 102 ILE A C 1
ATOM 769 O O . ILE A 1 102 ? 46.875 -18.516 -24.328 1 79 102 ILE A O 1
ATOM 773 N N . VAL A 1 103 ? 47.219 -19.172 -22.312 1 76.62 103 VAL A N 1
ATOM 774 C CA . VAL A 1 103 ? 46.281 -20.297 -22.344 1 76.62 103 VAL A CA 1
ATOM 775 C C . VAL A 1 103 ? 45.094 -19.984 -21.453 1 76.62 103 VAL A C 1
ATOM 777 O O . VAL A 1 103 ? 45.219 -19.734 -20.266 1 76.62 103 VAL A O 1
ATOM 780 N N . LEU A 1 104 ? 44.031 -19.812 -22.125 1 71.5 104 LEU A N 1
ATOM 781 C CA . LEU A 1 104 ? 42.781 -19.594 -21.391 1 71.5 104 LEU A CA 1
ATOM 782 C C . LEU A 1 104 ? 42.125 -20.922 -21.078 1 71.5 104 LEU A C 1
ATOM 784 O O . LEU A 1 104 ? 42.062 -21.812 -21.922 1 71.5 104 LEU A O 1
ATOM 788 N N . GLN A 1 105 ? 41.844 -21.141 -19.906 1 61.44 105 GLN A N 1
ATOM 789 C CA . GLN A 1 105 ? 41.062 -22.312 -19.516 1 61.44 105 GLN A CA 1
ATOM 790 C C . GLN A 1 105 ? 39.562 -22.078 -19.719 1 61.44 105 GLN A C 1
ATOM 792 O O . GLN A 1 105 ? 39.062 -21 -19.406 1 61.44 105 GLN A O 1
ATOM 797 N N . PRO A 1 106 ? 39 -22.844 -20.656 1 50.66 106 PRO A N 1
ATOM 798 C CA . PRO A 1 106 ? 37.562 -22.688 -20.688 1 50.66 106 PRO A CA 1
ATOM 799 C C . PRO A 1 106 ? 36.969 -22.5 -19.297 1 50.66 106 PRO A C 1
ATOM 801 O O . PRO A 1 106 ? 37.5 -22.984 -18.312 1 50.66 106 PRO A O 1
ATOM 804 N N . GLN A 1 107 ? 36.25 -21.406 -19.281 1 40.97 107 GLN A N 1
ATOM 805 C CA . GLN A 1 107 ? 35.469 -21.391 -18.031 1 40.97 107 GLN A CA 1
ATOM 806 C C . GLN A 1 107 ? 34.906 -22.766 -17.734 1 40.97 107 GLN A C 1
ATOM 808 O O . GLN A 1 107 ? 34 -23.234 -18.438 1 40.97 107 GLN A O 1
ATOM 813 N N . ALA A 1 108 ? 35.781 -23.688 -17.797 1 36.62 108 ALA A N 1
ATOM 814 C CA . ALA A 1 108 ? 35.156 -24.875 -17.25 1 36.62 108 ALA A CA 1
ATOM 815 C C . ALA A 1 108 ? 34.062 -24.5 -16.25 1 36.62 108 ALA A C 1
ATOM 817 O O . ALA A 1 108 ? 34.281 -23.625 -15.406 1 36.62 108 ALA A O 1
ATOM 818 N N . ILE A 1 109 ? 33.031 -24.406 -16.766 1 35.19 109 ILE A N 1
ATOM 819 C CA . ILE A 1 109 ? 31.922 -24.469 -15.812 1 35.19 109 ILE A CA 1
ATOM 820 C C . ILE A 1 109 ? 32.344 -25.234 -14.562 1 35.19 109 ILE A C 1
ATOM 822 O O . ILE A 1 109 ? 31.531 -25.609 -13.727 1 35.19 109 ILE A O 1
ATOM 826 N N . MET A 1 110 ? 33.5 -25.891 -14.734 1 34.22 110 MET A N 1
ATOM 827 C CA . MET A 1 110 ? 33.688 -26.609 -13.477 1 34.22 110 MET A CA 1
ATOM 828 C C . MET A 1 110 ? 33.938 -25.641 -12.328 1 34.22 110 MET A C 1
ATOM 830 O O . MET A 1 110 ? 34.938 -25.75 -11.609 1 34.22 110 MET A O 1
ATOM 834 N N . GLY A 1 111 ? 34 -24.438 -12.594 1 36.41 111 GLY A N 1
ATOM 835 C CA . GLY A 1 111 ? 34.031 -23.656 -11.367 1 36.41 111 GLY A CA 1
ATOM 836 C C . GLY A 1 111 ? 33.312 -24.328 -10.219 1 36.41 111 GLY A C 1
ATOM 837 O O . GLY A 1 111 ? 32.375 -25.094 -10.438 1 36.41 111 GLY A O 1
ATOM 838 N N . GLU A 1 112 ? 34 -24.547 -9.219 1 45.31 112 GLU A N 1
ATOM 839 C CA . GLU A 1 112 ? 33.344 -25.047 -8.016 1 45.31 112 GLU A CA 1
ATOM 840 C C . GLU A 1 112 ? 31.906 -24.562 -7.93 1 45.31 112 GLU A C 1
ATOM 842 O O . GLU A 1 112 ? 31.656 -23.344 -7.934 1 45.31 112 GLU A O 1
ATOM 847 N N . ASP A 1 113 ? 31.016 -25.25 -8.461 1 62.66 113 ASP A N 1
ATOM 848 C CA . ASP A 1 113 ? 29.562 -25.016 -8.438 1 62.66 113 ASP A CA 1
ATOM 849 C C . ASP A 1 113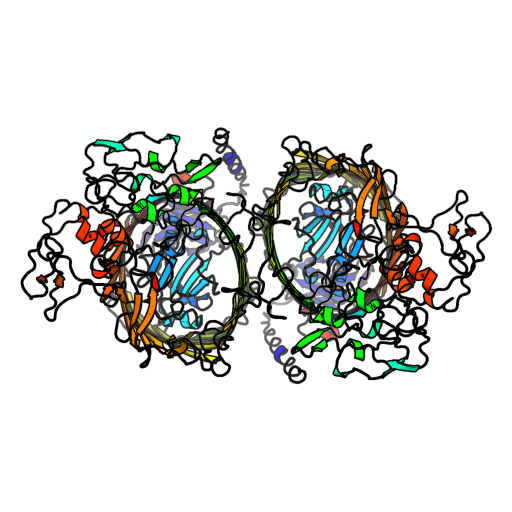 ? 29.125 -24.5 -7.07 1 62.66 113 ASP A C 1
ATOM 851 O O . ASP A 1 113 ? 29.359 -25.141 -6.047 1 62.66 113 ASP A O 1
ATOM 855 N N . VAL A 1 114 ? 29.156 -23.297 -7.043 1 72.25 114 VAL A N 1
ATOM 856 C CA . VAL A 1 114 ? 28.672 -22.688 -5.809 1 72.25 114 VAL A CA 1
ATOM 857 C C . VAL A 1 114 ? 27.172 -22.438 -5.906 1 72.25 114 VAL A C 1
ATOM 859 O O . VAL A 1 114 ? 26.656 -22.109 -6.977 1 72.25 114 VAL A O 1
ATOM 862 N N . VAL A 1 115 ? 26.562 -22.891 -4.898 1 76.81 115 VAL A N 1
ATOM 863 C CA . VAL A 1 115 ? 25.141 -22.609 -4.805 1 76.81 115 VAL A CA 1
ATOM 864 C C . VAL A 1 115 ? 24.844 -21.781 -3.555 1 76.81 115 VAL A C 1
ATOM 866 O O . VAL A 1 115 ? 25.609 -21.812 -2.592 1 76.81 115 VAL A O 1
ATOM 869 N N . VAL A 1 116 ? 23.828 -21.031 -3.725 1 74.5 116 VAL A N 1
ATOM 870 C CA . VAL A 1 116 ? 23.422 -20.25 -2.564 1 74.5 116 VAL A CA 1
ATOM 871 C C . VAL A 1 116 ? 22.547 -21.094 -1.645 1 74.5 116 VAL A C 1
ATOM 873 O O . VAL A 1 116 ? 21.609 -21.75 -2.098 1 74.5 116 VAL A O 1
ATOM 876 N N . THR A 1 117 ? 22.938 -21.109 -0.438 1 75.19 117 THR A N 1
ATOM 877 C CA . THR A 1 117 ? 22.219 -21.891 0.57 1 75.19 117 THR A CA 1
ATOM 878 C C . THR A 1 117 ? 21.531 -20.953 1.568 1 75.19 117 THR A C 1
ATOM 880 O O . THR A 1 117 ? 21.141 -19.844 1.221 1 75.19 117 THR A O 1
ATOM 883 N N . ALA A 1 118 ? 21.281 -21.547 2.723 1 73.5 118 ALA A N 1
ATOM 884 C CA . ALA A 1 118 ? 20.5 -20.812 3.707 1 73.5 118 ALA A CA 1
ATOM 885 C C . ALA A 1 118 ? 21.172 -19.484 4.062 1 73.5 118 ALA A C 1
ATOM 887 O O . ALA A 1 118 ? 22.391 -19.422 4.203 1 73.5 118 ALA A O 1
ATOM 888 N N . PHE A 1 119 ? 20.375 -18.438 4.113 1 74.62 119 PHE A N 1
ATOM 889 C CA . PHE A 1 119 ? 20.703 -17.094 4.543 1 74.62 119 PHE A CA 1
ATOM 890 C C . PHE A 1 119 ? 21.672 -16.422 3.564 1 74.62 119 PHE A C 1
ATOM 892 O O . PHE A 1 119 ? 22.438 -15.555 3.947 1 74.62 119 PHE A O 1
ATOM 899 N N . GLY A 1 120 ? 21.75 -17.109 2.35 1 72.75 120 GLY A N 1
ATOM 900 C CA . GLY A 1 120 ? 22.516 -16.484 1.282 1 72.75 120 GLY A CA 1
ATOM 901 C C . GLY A 1 120 ? 23.969 -16.906 1.28 1 72.75 120 GLY A C 1
ATOM 902 O O . GLY A 1 120 ? 24.797 -16.312 0.584 1 72.75 120 GLY A O 1
ATOM 903 N N . VAL A 1 121 ? 24.281 -17.875 2.008 1 75 121 VAL A N 1
ATOM 904 C CA . VAL A 1 121 ? 25.656 -18.344 2.078 1 75 121 VAL A CA 1
ATOM 905 C C . VAL A 1 121 ? 25.969 -19.219 0.862 1 75 121 VAL A C 1
ATOM 907 O O . VAL A 1 121 ? 25.219 -20.141 0.545 1 75 121 VAL A O 1
ATOM 910 N N . GLN A 1 122 ? 26.953 -18.812 0.172 1 78 122 GLN A N 1
ATOM 911 C CA . GLN A 1 122 ? 27.391 -19.609 -0.973 1 78 122 GLN A CA 1
ATOM 912 C C . GLN A 1 122 ? 28.266 -20.781 -0.529 1 78 122 GLN A C 1
ATOM 914 O O . GLN A 1 122 ? 29.125 -20.625 0.344 1 78 122 GLN A O 1
ATOM 919 N N . ARG A 1 123 ? 27.938 -21.891 -1.06 1 79.81 123 ARG A N 1
ATOM 920 C CA . ARG A 1 123 ? 28.688 -23.094 -0.757 1 79.81 123 ARG A CA 1
ATOM 921 C C . ARG A 1 123 ? 29.047 -23.859 -2.031 1 79.81 123 ARG A C 1
ATOM 923 O O . ARG A 1 123 ? 28.297 -23.812 -3.014 1 79.81 123 ARG A O 1
ATOM 930 N N . GLU A 1 124 ? 30.125 -24.469 -1.865 1 79.56 124 GLU A N 1
ATOM 931 C CA . GLU A 1 124 ? 30.469 -25.391 -2.947 1 79.56 124 GLU A CA 1
ATOM 932 C C . GLU A 1 124 ? 29.578 -26.625 -2.936 1 79.56 124 GLU A C 1
ATOM 934 O O . GLU A 1 124 ? 29.297 -27.188 -1.873 1 79.56 124 GLU A O 1
ATOM 939 N N . THR A 1 125 ? 29.219 -27.016 -4.012 1 83.06 125 THR A N 1
ATOM 940 C CA . THR A 1 125 ? 28.281 -28.125 -4.121 1 83.06 125 THR A CA 1
ATOM 941 C C . THR A 1 125 ? 28.922 -29.406 -3.58 1 83.06 125 THR A C 1
ATOM 943 O O . THR A 1 125 ? 28.219 -30.266 -3.041 1 83.06 125 THR A O 1
ATOM 946 N N . ARG A 1 126 ? 30.188 -29.578 -3.73 1 82.62 126 ARG A N 1
ATOM 947 C CA . ARG A 1 126 ? 30.859 -30.797 -3.305 1 82.62 126 ARG A CA 1
ATOM 948 C C . ARG A 1 126 ? 30.797 -30.969 -1.788 1 82.62 126 ARG A C 1
ATOM 950 O O . ARG A 1 126 ? 30.969 -32.062 -1.269 1 82.62 126 ARG A O 1
ATOM 957 N N . SER A 1 127 ? 30.609 -29.891 -1.096 1 84.81 127 SER A N 1
ATOM 958 C CA . SER A 1 127 ? 30.625 -29.938 0.363 1 84.81 127 SER A CA 1
ATOM 959 C C . SER A 1 127 ? 29.219 -30.172 0.915 1 84.81 127 SER A C 1
ATOM 961 O O . SER A 1 127 ? 29.047 -30.344 2.121 1 84.81 127 SER A O 1
ATOM 963 N N . LEU A 1 128 ? 28.281 -30.188 0.114 1 87.44 128 LEU A N 1
ATOM 964 C CA . LEU A 1 128 ? 26.906 -30.25 0.583 1 87.44 128 LEU A CA 1
ATOM 965 C C . LEU A 1 128 ? 26.516 -31.688 0.934 1 87.44 128 LEU A C 1
ATOM 967 O O . LEU A 1 128 ? 26.906 -32.625 0.235 1 87.44 128 LEU A O 1
ATOM 971 N N . SER A 1 129 ? 25.797 -31.812 1.945 1 88.5 129 SER A N 1
ATOM 972 C CA . SER A 1 129 ? 25.359 -33.125 2.387 1 88.5 129 SER A CA 1
ATOM 973 C C . SER A 1 129 ? 23.922 -33.438 1.939 1 88.5 129 SER A C 1
ATOM 975 O O . SER A 1 129 ? 23.297 -34.375 2.412 1 88.5 129 SER A O 1
ATOM 977 N N . TYR A 1 130 ? 23.312 -32.562 1.206 1 85.75 130 TYR A N 1
ATOM 978 C CA . TYR A 1 130 ? 21.922 -32.688 0.757 1 85.75 130 TYR A CA 1
ATOM 979 C C . TYR A 1 130 ? 21.812 -32.375 -0.732 1 85.75 130 TYR A C 1
ATOM 981 O O . TYR A 1 130 ? 22.75 -31.875 -1.348 1 85.75 130 TYR A O 1
ATOM 989 N N . SER A 1 131 ? 20.656 -32.719 -1.2 1 84.12 131 SER A N 1
ATOM 990 C CA . SER A 1 131 ? 20.406 -32.531 -2.627 1 84.12 131 SER A CA 1
ATOM 991 C C . SER A 1 131 ? 19.859 -31.141 -2.916 1 84.12 131 SER A C 1
ATOM 993 O O . SER A 1 131 ? 19 -30.625 -2.18 1 84.12 131 SER A O 1
ATOM 995 N N . THR A 1 132 ? 20.344 -30.5 -3.906 1 81.81 132 THR A N 1
ATOM 996 C CA . THR A 1 132 ? 19.859 -29.25 -4.465 1 81.81 132 THR A CA 1
ATOM 997 C C . THR A 1 132 ? 20.109 -29.188 -5.969 1 81.81 132 THR A C 1
ATOM 999 O O . THR A 1 132 ? 20.922 -29.953 -6.496 1 81.81 132 THR A O 1
ATOM 1002 N N . GLU A 1 133 ? 19.25 -28.438 -6.605 1 84.56 133 GLU A N 1
ATOM 1003 C CA . GLU A 1 133 ? 19.375 -28.344 -8.055 1 84.56 133 GLU A CA 1
ATOM 1004 C C . GLU A 1 133 ? 19.266 -26.891 -8.523 1 84.56 133 GLU A C 1
ATOM 1006 O O . GLU A 1 133 ? 18.281 -26.219 -8.227 1 84.56 133 GLU A O 1
ATOM 1011 N N . GLY A 1 134 ? 20.25 -26.438 -9.156 1 82.5 134 GLY A N 1
ATOM 1012 C CA . GLY A 1 134 ? 20.234 -25.125 -9.773 1 82.5 134 GLY A CA 1
ATOM 1013 C C . GLY A 1 134 ? 19.641 -25.125 -11.172 1 82.5 134 GLY A C 1
ATOM 1014 O O . GLY A 1 134 ? 19.797 -26.094 -11.914 1 82.5 134 GLY A O 1
ATOM 1015 N N . VAL A 1 135 ? 19 -24.031 -11.555 1 80.25 135 VAL A N 1
ATOM 1016 C CA . VAL A 1 135 ? 18.375 -23.922 -12.875 1 80.25 135 VAL A CA 1
ATOM 1017 C C . VAL A 1 135 ? 19.016 -22.766 -13.648 1 80.25 135 VAL A C 1
ATOM 1019 O O . VAL A 1 135 ? 19.297 -21.703 -13.086 1 80.25 135 VAL A O 1
ATOM 1022 N N . ASP A 1 136 ? 19.234 -23.094 -14.852 1 71.44 136 ASP A N 1
ATOM 1023 C CA . ASP A 1 136 ? 19.781 -22.078 -15.742 1 71.44 136 ASP A CA 1
ATOM 1024 C C . ASP A 1 136 ? 18.766 -20.969 -16 1 71.44 136 ASP A C 1
ATOM 1026 O O . ASP A 1 136 ? 17.625 -21.234 -16.375 1 71.44 136 ASP A O 1
ATOM 1030 N N . THR A 1 137 ? 19.188 -19.797 -15.891 1 73.81 137 THR A N 1
ATOM 1031 C CA . THR A 1 137 ? 18.25 -18.672 -15.945 1 73.81 137 THR A CA 1
ATOM 1032 C C . THR A 1 137 ? 18.078 -18.188 -17.375 1 73.81 137 THR A C 1
ATOM 1034 O O . THR A 1 137 ? 17.094 -17.516 -17.703 1 73.81 137 THR A O 1
ATOM 1037 N N . GLU A 1 138 ? 18.984 -18.453 -18.234 1 69.19 138 GLU A N 1
ATOM 1038 C CA . GLU A 1 138 ? 18.828 -18 -19.625 1 69.19 138 GLU A CA 1
ATOM 1039 C C . GLU A 1 138 ? 17.562 -18.578 -20.25 1 69.19 138 GLU A C 1
ATOM 1041 O O . GLU A 1 138 ? 16.859 -17.859 -20.984 1 69.19 138 GLU A O 1
ATOM 1046 N N . SER A 1 139 ? 17.344 -19.75 -19.953 1 69.56 139 SER A N 1
ATOM 1047 C CA . SER A 1 139 ? 16.141 -20.375 -20.5 1 69.56 139 SER A CA 1
ATOM 1048 C C . SER A 1 139 ? 14.875 -19.719 -19.969 1 69.56 139 SER A C 1
ATOM 1050 O O . SER A 1 139 ? 13.836 -19.719 -20.641 1 69.56 139 SER A O 1
ATOM 1052 N N . LEU A 1 140 ? 14.906 -19.141 -18.828 1 75.38 140 LEU A N 1
ATOM 1053 C CA . LEU A 1 140 ? 13.75 -18.469 -18.219 1 75.38 140 LEU A CA 1
ATOM 1054 C C . LEU A 1 140 ? 13.391 -17.203 -19 1 75.38 140 LEU A C 1
ATOM 1056 O O . LEU A 1 140 ? 12.211 -16.906 -19.188 1 75.38 140 LEU A O 1
ATOM 1060 N N . THR A 1 141 ? 14.406 -16.547 -19.438 1 74.75 141 THR A N 1
ATOM 1061 C CA . THR A 1 141 ? 14.188 -15.266 -20.125 1 74.75 141 THR A CA 1
ATOM 1062 C C . THR A 1 141 ? 13.766 -15.492 -21.562 1 74.75 141 THR A C 1
ATOM 1064 O O . THR A 1 141 ? 13.023 -14.688 -22.141 1 74.75 141 THR A O 1
ATOM 1067 N N . GLU A 1 142 ? 14.273 -16.578 -22.094 1 73.81 142 GLU A N 1
ATOM 1068 C CA . GLU A 1 142 ? 13.938 -16.859 -23.5 1 73.81 142 GLU A CA 1
ATOM 1069 C C . GLU A 1 142 ? 12.516 -17.375 -23.641 1 73.81 142 GLU A C 1
ATOM 1071 O O . GLU A 1 142 ? 11.773 -16.953 -24.531 1 73.81 142 GLU A O 1
ATOM 1076 N N . ALA A 1 143 ? 12.211 -18.281 -22.781 1 75 143 ALA A N 1
ATOM 1077 C CA . ALA A 1 143 ? 10.844 -18.812 -22.828 1 75 143 ALA A CA 1
ATOM 1078 C C . ALA A 1 143 ? 9.844 -17.797 -22.297 1 75 143 ALA A C 1
ATOM 1080 O O . ALA A 1 143 ? 8.719 -17.703 -22.797 1 75 143 ALA A O 1
ATOM 1081 N N . ARG A 1 144 ? 10.125 -16.984 -21.391 1 78.69 144 ARG A N 1
ATOM 1082 C CA . ARG A 1 144 ? 9.43 -15.867 -20.766 1 78.69 144 ARG A CA 1
ATOM 1083 C C . ARG A 1 144 ? 7.977 -16.234 -20.453 1 78.69 144 ARG A C 1
ATOM 1085 O O . ARG A 1 144 ? 7.055 -15.578 -20.953 1 78.69 144 ARG A O 1
ATOM 1092 N N . GLU A 1 145 ? 7.77 -17.141 -19.594 1 82.88 145 GLU A N 1
ATOM 1093 C CA . GLU A 1 145 ? 6.434 -17.406 -19.078 1 82.88 145 GLU A CA 1
ATOM 1094 C C . GLU A 1 145 ? 5.926 -16.25 -18.219 1 82.88 145 GLU A C 1
ATOM 1096 O O . GLU A 1 145 ? 6.707 -15.594 -17.531 1 82.88 145 GLU A O 1
ATOM 1101 N N . LEU A 1 146 ? 4.621 -15.984 -18.344 1 79.56 146 LEU A N 1
ATOM 1102 C CA . LEU A 1 146 ? 4.043 -14.938 -17.516 1 79.56 146 LEU A CA 1
ATOM 1103 C C . LEU A 1 146 ? 4.27 -15.242 -16.031 1 79.56 146 LEU A C 1
ATOM 1105 O O . LEU A 1 146 ? 4.449 -14.328 -15.227 1 79.56 146 LEU A O 1
ATOM 1109 N N . ASN A 1 147 ? 4.125 -16.5 -15.703 1 86.06 147 ASN A N 1
ATOM 1110 C CA . ASN A 1 147 ? 4.523 -17 -14.398 1 86.06 147 ASN A CA 1
ATOM 1111 C C . ASN A 1 147 ? 5.848 -17.766 -14.469 1 86.06 147 ASN A C 1
ATOM 1113 O O . ASN A 1 147 ? 5.895 -18.891 -14.953 1 86.06 147 ASN A O 1
ATOM 1117 N N . VAL A 1 148 ? 6.844 -17.219 -13.883 1 85.31 148 VAL A N 1
ATOM 1118 C CA . VAL A 1 148 ? 8.211 -17.703 -14.031 1 85.31 148 VAL A CA 1
ATOM 1119 C C . VAL A 1 148 ? 8.32 -19.109 -13.453 1 85.31 148 VAL A C 1
ATOM 1121 O O . VAL A 1 148 ? 9.133 -19.922 -13.914 1 85.31 148 VAL A O 1
ATOM 1124 N N . MET A 1 149 ? 7.527 -19.484 -12.531 1 87 149 MET A N 1
ATOM 1125 C CA . MET A 1 149 ? 7.598 -20.812 -11.922 1 87 149 MET A CA 1
ATOM 1126 C C . MET A 1 149 ? 7.273 -21.891 -12.945 1 87 149 MET A C 1
ATOM 1128 O O . MET A 1 149 ? 7.785 -23.016 -12.852 1 87 149 MET A O 1
ATOM 1132 N N . ASN A 1 150 ? 6.5 -21.531 -13.93 1 88.56 150 ASN A N 1
ATOM 1133 C CA . ASN A 1 150 ? 6.133 -22.5 -14.961 1 88.56 150 ASN A CA 1
ATOM 1134 C C . ASN A 1 150 ? 7.344 -22.922 -15.781 1 88.56 150 ASN A C 1
ATOM 1136 O O . ASN A 1 150 ? 7.344 -24 -16.391 1 88.56 150 ASN A O 1
ATOM 1140 N N . SER A 1 151 ? 8.336 -22.125 -15.75 1 86.12 151 SER A N 1
ATOM 1141 C CA . SER A 1 151 ? 9.516 -22.422 -16.547 1 86.12 151 SER A CA 1
ATOM 1142 C C . SER A 1 151 ? 10.336 -23.547 -15.914 1 86.12 151 SER A C 1
ATOM 1144 O O . SER A 1 151 ? 11.195 -24.141 -16.578 1 86.12 151 SER A O 1
ATOM 1146 N N . LEU A 1 152 ? 10.062 -23.875 -14.727 1 88 152 LEU A N 1
ATOM 1147 C CA . LEU A 1 152 ? 10.82 -24.906 -14.039 1 88 152 LEU A CA 1
ATOM 1148 C C . LEU A 1 152 ? 10.25 -26.281 -14.344 1 88 152 LEU A C 1
ATOM 1150 O O . LEU A 1 152 ? 10.891 -27.312 -14.07 1 88 152 LEU A O 1
ATOM 1154 N N . GLN A 1 153 ? 9.141 -26.328 -14.93 1 89.19 153 GLN A N 1
ATOM 1155 C CA . GLN A 1 153 ? 8.461 -27.594 -15.195 1 89.19 153 GLN A CA 1
ATOM 1156 C C . GLN A 1 153 ? 9.305 -28.5 -16.094 1 89.19 153 GLN A C 1
ATOM 1158 O O . GLN A 1 153 ? 9.758 -28.062 -17.156 1 89.19 153 GLN A O 1
ATOM 1163 N N . GLY A 1 154 ? 9.562 -29.672 -15.664 1 89.81 154 GLY A N 1
ATOM 1164 C CA . GLY A 1 154 ? 10.305 -30.656 -16.438 1 89.81 154 GLY A CA 1
ATOM 1165 C C . GLY A 1 154 ? 11.805 -30.547 -16.281 1 89.81 154 GLY A C 1
ATOM 1166 O O . GLY A 1 154 ? 12.555 -31.375 -16.781 1 89.81 154 GLY A O 1
ATOM 1167 N N . LYS A 1 155 ? 12.242 -29.609 -15.547 1 90.19 155 LYS A N 1
ATOM 1168 C CA . LYS A 1 155 ? 13.68 -29.359 -15.469 1 90.19 155 LYS A CA 1
ATOM 1169 C C . LYS A 1 155 ? 14.242 -29.781 -14.117 1 90.19 155 LYS A C 1
ATOM 1171 O O . LYS A 1 155 ? 15.445 -29.984 -13.969 1 90.19 155 LYS A O 1
ATOM 1176 N N . VAL A 1 156 ? 13.43 -29.891 -13.156 1 91.56 156 VAL A N 1
ATOM 1177 C CA . VAL A 1 156 ? 13.852 -30.266 -11.812 1 91.56 156 VAL A CA 1
ATOM 1178 C C . VAL A 1 156 ? 13.211 -31.594 -11.414 1 91.56 156 VAL A C 1
ATOM 1180 O O . VAL A 1 156 ? 11.984 -31.75 -11.477 1 91.56 156 VAL A O 1
ATOM 1183 N N . ALA A 1 157 ? 14.047 -32.5 -10.992 1 93.19 157 ALA A N 1
ATOM 1184 C CA . ALA A 1 157 ? 13.523 -33.781 -10.57 1 93.19 157 ALA A CA 1
ATOM 1185 C C . ALA A 1 157 ? 12.711 -33.656 -9.289 1 93.19 157 ALA A C 1
ATOM 1187 O O . ALA A 1 157 ? 13.141 -33 -8.336 1 93.19 157 ALA A O 1
ATOM 1188 N N . GLY A 1 158 ? 11.586 -34.25 -9.336 1 91.81 158 GLY A N 1
ATOM 1189 C CA . GLY A 1 158 ? 10.75 -34.281 -8.148 1 91.81 158 GLY A CA 1
ATOM 1190 C C . GLY A 1 158 ? 9.883 -33.062 -7.992 1 91.81 158 GLY A C 1
ATOM 1191 O O . GLY A 1 158 ? 9.109 -32.938 -7.039 1 91.81 158 GLY A O 1
ATOM 1192 N N . LEU A 1 159 ? 10.031 -32.156 -8.844 1 92.31 159 LEU A N 1
ATOM 1193 C CA . LEU A 1 159 ? 9.227 -30.922 -8.828 1 92.31 159 LEU A CA 1
ATOM 1194 C C . LEU A 1 159 ? 8.039 -31.031 -9.781 1 92.31 159 LEU A C 1
ATOM 1196 O O . LEU A 1 159 ? 8.211 -31.406 -10.945 1 92.31 159 LEU A O 1
ATOM 1200 N N . SER A 1 160 ? 6.898 -30.797 -9.203 1 92.06 160 SER A N 1
ATOM 1201 C CA . SER A 1 160 ? 5.688 -30.781 -10.023 1 92.06 160 SER A CA 1
ATOM 1202 C C . SER A 1 160 ? 5.023 -29.406 -9.984 1 92.06 160 SER A C 1
ATOM 1204 O O . SER A 1 160 ? 4.801 -28.844 -8.914 1 92.06 160 SER A O 1
ATOM 1206 N N . ILE A 1 161 ? 4.723 -28.875 -11.18 1 92.12 161 ILE A N 1
ATOM 1207 C CA . ILE A 1 161 ? 4.047 -27.578 -11.289 1 92.12 161 ILE A CA 1
ATOM 1208 C C . ILE A 1 161 ? 2.75 -27.75 -12.078 1 92.12 161 ILE A C 1
ATOM 1210 O O . ILE A 1 161 ? 2.752 -28.312 -13.18 1 92.12 161 ILE A O 1
ATOM 1214 N N . SER A 1 162 ? 1.695 -27.328 -11.5 1 91.31 162 SER A N 1
ATOM 1215 C CA . SER A 1 162 ? 0.395 -27.312 -12.156 1 91.31 162 SER A CA 1
ATOM 1216 C C . SER A 1 162 ? -0.194 -25.906 -12.172 1 91.31 162 SER A C 1
ATOM 1218 O O . SER A 1 162 ? -0.046 -25.156 -11.211 1 91.31 162 SER A O 1
ATOM 1220 N N . GLU A 1 163 ? -0.762 -25.594 -13.281 1 88.06 163 GLU A N 1
ATOM 1221 C CA . GLU A 1 163 ? -1.311 -24.25 -13.414 1 88.06 163 GLU A CA 1
ATOM 1222 C C . GLU A 1 163 ? -2.783 -24.203 -13.023 1 88.06 163 GLU A C 1
ATOM 1224 O O . GLU A 1 163 ? -3.541 -25.125 -13.328 1 88.06 163 GLU A O 1
ATOM 1229 N N . GLY A 1 164 ? -3.053 -23.094 -12.5 1 82.81 164 GLY A N 1
ATOM 1230 C CA . GLY A 1 164 ? -4.469 -22.859 -12.273 1 82.81 164 GLY A CA 1
ATOM 1231 C C . GLY A 1 164 ? -5.227 -22.484 -13.539 1 82.81 164 GLY A C 1
ATOM 1232 O O . GLY A 1 164 ? -4.617 -22.188 -14.562 1 82.81 164 GLY A O 1
ATOM 1233 N N . GLY A 1 165 ? -6.523 -22.641 -13.516 1 78.25 165 GLY A N 1
ATOM 1234 C CA . GLY A 1 165 ? -7.348 -22.453 -14.695 1 78.25 165 GLY A CA 1
ATOM 1235 C C . GLY A 1 165 ? -7.77 -21.016 -14.922 1 78.25 165 GLY A C 1
ATOM 1236 O O . GLY A 1 165 ? -8.688 -20.75 -15.695 1 78.25 165 GLY A O 1
ATOM 1237 N N . ALA A 1 166 ? -6.965 -19.984 -14.336 1 77.94 166 ALA A N 1
ATOM 1238 C CA . ALA A 1 166 ? -7.48 -18.625 -14.328 1 77.94 166 ALA A CA 1
ATOM 1239 C C . ALA A 1 166 ? -7.051 -17.859 -15.586 1 77.94 166 ALA A C 1
ATOM 1241 O O . ALA A 1 166 ? -7.359 -16.688 -15.742 1 77.94 166 ALA A O 1
ATOM 1242 N N . GLY A 1 167 ? -6.387 -18.422 -16.453 1 85.19 167 GLY A N 1
ATOM 1243 C CA . GLY A 1 167 ? -5.98 -17.75 -17.672 1 85.19 167 GLY A CA 1
ATOM 1244 C C . GLY A 1 167 ? -4.688 -16.969 -17.516 1 85.19 167 GLY A C 1
ATOM 1245 O O . GLY A 1 167 ? -3.705 -17.484 -16.984 1 85.19 167 GLY A O 1
ATOM 1246 N N . VAL A 1 168 ? -4.723 -15.695 -18 1 87.88 168 VAL A N 1
ATOM 1247 C CA . VAL A 1 168 ? -3.506 -14.891 -18.016 1 87.88 168 VAL A CA 1
ATOM 1248 C C . VAL A 1 168 ? -3.057 -14.609 -16.578 1 87.88 168 VAL A C 1
ATOM 1250 O O . VAL A 1 168 ? -3.834 -14.109 -15.766 1 87.88 168 VAL A O 1
ATOM 1253 N N . GLY A 1 169 ? -1.872 -14.953 -16.391 1 84.06 169 GLY A N 1
ATOM 1254 C CA . GLY A 1 169 ? -1.278 -14.656 -15.094 1 84.06 169 GLY A CA 1
ATOM 1255 C C . GLY A 1 169 ? -1.732 -15.602 -14 1 84.06 169 GLY A C 1
ATOM 1256 O O . GLY A 1 169 ? -1.648 -15.273 -12.812 1 84.06 169 GLY A O 1
ATOM 1257 N N . SER A 1 170 ? -2.189 -16.672 -14.289 1 85.69 170 SER A N 1
ATOM 1258 C CA . SER A 1 170 ? -2.676 -17.656 -13.328 1 85.69 170 SER A CA 1
ATOM 1259 C C . SER A 1 170 ? -1.579 -18.062 -12.352 1 85.69 170 SER A C 1
ATOM 1261 O O . SER A 1 170 ? -0.409 -18.156 -12.727 1 85.69 170 SER A O 1
ATOM 1263 N N . ASP A 1 171 ? -2.047 -18.359 -11.188 1 86.56 171 ASP A N 1
ATOM 1264 C CA . ASP A 1 171 ? -1.134 -18.922 -10.195 1 86.56 171 ASP A CA 1
ATOM 1265 C C . ASP A 1 171 ? -0.852 -20.391 -10.492 1 86.56 171 ASP A C 1
ATOM 1267 O O . ASP A 1 171 ? -1.568 -21.016 -11.266 1 86.56 171 ASP A O 1
ATOM 1271 N N . SER A 1 172 ? 0.269 -20.812 -9.93 1 89.5 172 SER A N 1
ATOM 1272 C CA . SER A 1 172 ? 0.644 -22.203 -10.094 1 89.5 172 SER A CA 1
ATOM 1273 C C . SER A 1 172 ? 0.821 -22.891 -8.742 1 89.5 172 SER A C 1
ATOM 1275 O O . SER A 1 172 ? 1.189 -22.25 -7.754 1 89.5 172 SER A O 1
ATOM 1277 N N . ARG A 1 173 ? 0.446 -24.141 -8.727 1 91.25 173 ARG A N 1
ATOM 1278 C CA . ARG A 1 173 ? 0.736 -25 -7.586 1 91.25 173 ARG A CA 1
ATOM 1279 C C . ARG A 1 173 ? 2.08 -25.703 -7.758 1 91.25 173 ARG A C 1
ATOM 1281 O O . ARG A 1 173 ? 2.307 -26.375 -8.766 1 91.25 173 ARG A O 1
ATOM 1288 N N . VAL A 1 174 ? 2.955 -25.469 -6.816 1 91.75 174 VAL A N 1
ATOM 1289 C CA . VAL A 1 174 ? 4.285 -26.062 -6.855 1 91.75 174 VAL A CA 1
ATOM 1290 C C . VAL A 1 174 ? 4.449 -27.031 -5.695 1 91.75 174 VAL A C 1
ATOM 1292 O O . VAL A 1 174 ? 4.27 -26.672 -4.531 1 91.75 174 VAL A O 1
ATOM 1295 N N . VAL A 1 175 ? 4.793 -28.281 -5.98 1 93.12 175 VAL A N 1
ATOM 1296 C CA . VAL A 1 175 ? 4.953 -29.297 -4.941 1 93.12 175 VAL A CA 1
ATOM 1297 C C . VAL A 1 175 ? 6.27 -30.047 -5.141 1 93.12 175 VAL A C 1
ATOM 1299 O O . VAL A 1 175 ? 6.59 -30.469 -6.254 1 93.12 175 VAL A O 1
ATOM 1302 N N . LEU A 1 176 ? 6.996 -30.125 -4.113 1 93.12 176 LEU A N 1
ATOM 1303 C CA . LEU A 1 176 ? 8.25 -30.875 -4.102 1 93.12 176 LEU A CA 1
ATOM 1304 C C . LEU A 1 176 ? 8.109 -32.188 -3.324 1 93.12 176 LEU A C 1
ATOM 1306 O O . LEU A 1 176 ? 7.832 -32.156 -2.123 1 93.12 176 LEU A O 1
ATOM 1310 N N . ARG A 1 177 ? 8.375 -33.312 -3.938 1 94.62 177 ARG A N 1
ATOM 1311 C CA . ARG A 1 177 ? 8.43 -34.625 -3.309 1 94.62 177 ARG A CA 1
ATOM 1312 C C . ARG A 1 177 ? 7.125 -34.938 -2.592 1 94.62 177 ARG A C 1
ATOM 1314 O O . ARG A 1 177 ? 7.133 -35.375 -1.445 1 94.62 177 ARG A O 1
ATOM 1321 N N . GLY A 1 178 ? 6.004 -34.5 -3.139 1 92.88 178 GLY A N 1
ATOM 1322 C CA . GLY A 1 178 ? 4.691 -34.938 -2.682 1 92.88 178 GLY A CA 1
ATOM 1323 C C . GLY A 1 178 ? 4.133 -34.062 -1.582 1 92.88 178 GLY A C 1
ATOM 1324 O O . GLY A 1 178 ? 4.762 -33.062 -1.187 1 92.88 178 GLY A O 1
ATOM 1325 N N . ASN A 1 179 ? 2.898 -34.438 -1.089 1 93.31 179 ASN A N 1
ATOM 1326 C CA . ASN A 1 179 ? 2.217 -33.688 -0.033 1 93.31 179 ASN A CA 1
ATOM 1327 C C . ASN A 1 179 ? 2.65 -34.156 1.353 1 93.31 179 ASN A C 1
ATOM 1329 O O . ASN A 1 179 ? 2.82 -35.375 1.581 1 93.31 179 ASN A O 1
ATOM 1333 N N . ARG A 1 180 ? 2.795 -33.219 2.238 1 92 180 ARG A N 1
ATOM 1334 C CA . ARG A 1 180 ? 3.242 -33.562 3.584 1 92 180 ARG A CA 1
ATOM 1335 C C . ARG A 1 180 ? 2.168 -33.25 4.617 1 92 180 ARG A C 1
ATOM 1337 O O . ARG A 1 180 ? 2.061 -33.938 5.637 1 92 180 ARG A O 1
ATOM 1344 N N . SER A 1 181 ? 1.455 -32.219 4.336 1 90.12 181 SER A N 1
ATOM 1345 C CA . SER A 1 181 ? 0.436 -31.797 5.289 1 90.12 181 SER A CA 1
ATOM 1346 C C . SER A 1 181 ? -0.966 -32.094 4.773 1 90.12 181 SER A C 1
ATOM 1348 O O . SER A 1 181 ? -1.27 -31.859 3.604 1 90.12 181 SER A O 1
ATOM 1350 N N . ILE A 1 182 ? -1.756 -32.594 5.641 1 85.31 182 ILE A N 1
ATOM 1351 C CA . ILE A 1 182 ? -3.117 -32.938 5.266 1 85.31 182 ILE A CA 1
ATOM 1352 C C . ILE A 1 182 ? -3.951 -31.688 5.055 1 85.31 182 ILE A C 1
ATOM 1354 O O . ILE A 1 182 ? -4.637 -31.547 4.039 1 85.31 182 ILE A O 1
ATOM 1358 N N . SER A 1 183 ? -3.92 -30.766 6 1 77.81 183 SER A N 1
ATOM 1359 C CA . SER A 1 183 ? -4.762 -29.578 5.926 1 77.81 183 SER A CA 1
ATOM 1360 C C . SER A 1 183 ? -3.924 -28.328 5.727 1 77.81 183 SER A C 1
ATOM 1362 O O . SER A 1 183 ? -4.469 -27.234 5.516 1 77.81 183 SER A O 1
ATOM 1364 N N . GLY A 1 184 ? -2.713 -28.469 5.688 1 77.88 184 GLY A N 1
ATOM 1365 C CA . GLY A 1 184 ? -1.856 -27.297 5.602 1 77.88 184 GLY A CA 1
ATOM 1366 C C . GLY A 1 184 ? -1.338 -27.031 4.203 1 77.88 184 GLY A C 1
ATOM 1367 O O . GLY A 1 184 ? -1.806 -27.641 3.236 1 77.88 184 GLY A O 1
ATOM 1368 N N . ASN A 1 185 ? -0.475 -26.094 4.141 1 83.31 185 ASN A N 1
ATOM 1369 C CA . ASN A 1 185 ? 0.174 -25.734 2.885 1 83.31 185 ASN A CA 1
ATOM 1370 C C . ASN A 1 185 ? 1.25 -26.734 2.498 1 83.31 185 ASN A C 1
ATOM 1372 O O . ASN A 1 185 ? 2.061 -27.141 3.334 1 83.31 185 ASN A O 1
ATOM 1376 N N . ASN A 1 186 ? 1.248 -27.156 1.297 1 89.94 186 ASN A N 1
ATOM 1377 C CA . ASN A 1 186 ? 2.221 -28.125 0.826 1 89.94 186 ASN A CA 1
ATOM 1378 C C . ASN A 1 186 ? 3.178 -27.516 -0.198 1 89.94 186 ASN A C 1
ATOM 1380 O O . ASN A 1 186 ? 3.959 -28.234 -0.824 1 89.94 186 ASN A O 1
ATOM 1384 N N . GLU A 1 187 ? 3.107 -26.25 -0.417 1 90.25 187 GLU A N 1
ATOM 1385 C CA . GLU A 1 187 ? 4.012 -25.562 -1.344 1 90.25 187 GLU A CA 1
ATOM 1386 C C . GLU A 1 187 ? 5.336 -25.219 -0.667 1 90.25 187 GLU A C 1
ATOM 1388 O O . GLU A 1 187 ? 5.395 -25.078 0.557 1 90.25 187 GLU A O 1
ATOM 1393 N N . PRO A 1 188 ? 6.371 -25.047 -1.444 1 91.38 188 PRO A N 1
ATOM 1394 C CA . PRO A 1 188 ? 7.664 -24.703 -0.859 1 91.38 188 PRO A CA 1
ATOM 1395 C C . PRO A 1 188 ? 7.723 -23.25 -0.398 1 91.38 188 PRO A C 1
ATOM 1397 O O . PRO A 1 188 ? 6.879 -22.438 -0.792 1 91.38 188 PRO A O 1
ATOM 1400 N N . LEU A 1 189 ? 8.711 -23.031 0.464 1 91.44 189 LEU A N 1
ATOM 1401 C CA . LEU A 1 189 ? 9.016 -21.656 0.852 1 91.44 189 LEU A CA 1
ATOM 1402 C C . LEU A 1 189 ? 9.727 -20.922 -0.279 1 91.44 189 LEU A C 1
ATOM 1404 O O . LEU A 1 189 ? 10.594 -21.484 -0.95 1 91.44 189 LEU A O 1
ATOM 1408 N N . TYR A 1 190 ? 9.383 -19.703 -0.496 1 91.56 190 TYR A N 1
ATOM 1409 C CA . TYR A 1 190 ? 10.094 -18.859 -1.444 1 91.56 190 TYR A CA 1
ATOM 1410 C C . TYR A 1 190 ? 11.016 -17.875 -0.719 1 91.56 190 TYR A C 1
ATOM 1412 O O . TYR A 1 190 ? 10.586 -17.188 0.203 1 91.56 190 TYR A O 1
ATOM 1420 N N . VAL A 1 191 ? 12.219 -17.875 -1.116 1 92.69 191 VAL A N 1
ATOM 1421 C CA . VAL A 1 191 ? 13.219 -16.984 -0.55 1 92.69 191 VAL A CA 1
ATOM 1422 C C . VAL A 1 191 ? 13.852 -16.156 -1.66 1 92.69 191 VAL A C 1
ATOM 1424 O O . VAL A 1 191 ? 14.312 -16.688 -2.67 1 92.69 191 VAL A O 1
ATOM 1427 N N . VAL A 1 192 ? 13.883 -14.875 -1.501 1 92.44 192 VAL A N 1
ATOM 1428 C CA . VAL A 1 192 ? 14.5 -13.977 -2.475 1 92.44 192 VAL A CA 1
ATOM 1429 C C . VAL A 1 192 ? 15.664 -13.234 -1.828 1 92.44 192 VAL A C 1
ATOM 1431 O O . VAL A 1 192 ? 15.477 -12.469 -0.877 1 92.44 192 VAL A O 1
ATOM 1434 N N . ASP A 1 193 ? 16.812 -13.477 -2.336 1 91.81 193 ASP A N 1
ATOM 1435 C CA . ASP A 1 193 ? 18.031 -12.852 -1.834 1 91.81 193 ASP A CA 1
ATOM 1436 C C . ASP A 1 193 ? 18.188 -13.086 -0.334 1 91.81 193 ASP A C 1
ATOM 1438 O O . ASP A 1 193 ? 18.453 -12.156 0.421 1 91.81 193 ASP A O 1
ATOM 1442 N N . GLY A 1 194 ? 17.859 -14.258 0.057 1 89.12 194 GLY A N 1
ATOM 1443 C CA . GLY A 1 194 ? 18.109 -14.703 1.419 1 89.12 194 GLY A CA 1
ATOM 1444 C C . GLY A 1 194 ? 16.953 -14.43 2.361 1 89.12 194 GLY A C 1
ATOM 1445 O O . GLY A 1 194 ? 16.984 -14.852 3.521 1 89.12 194 GLY A O 1
ATOM 1446 N N . VAL A 1 195 ? 15.938 -13.789 1.885 1 89.62 195 VAL A N 1
ATOM 1447 C CA . VAL A 1 195 ? 14.828 -13.453 2.77 1 89.62 195 VAL A CA 1
ATOM 1448 C C . VAL A 1 195 ? 13.555 -14.156 2.305 1 89.62 195 VAL A C 1
ATOM 1450 O O . VAL A 1 195 ? 13.25 -14.172 1.11 1 89.62 195 VAL A O 1
ATOM 1453 N N . PRO A 1 196 ? 12.781 -14.734 3.238 1 90 196 PRO A N 1
ATOM 1454 C CA . PRO A 1 196 ? 11.484 -15.305 2.877 1 90 196 PRO A CA 1
ATOM 1455 C C . PRO A 1 196 ? 10.477 -14.25 2.426 1 90 196 PRO A C 1
ATOM 1457 O O . PRO A 1 196 ? 10.516 -13.109 2.898 1 90 196 PRO A O 1
ATOM 1460 N N . ILE A 1 197 ? 9.625 -14.594 1.549 1 87.44 197 ILE A N 1
ATOM 1461 C CA . ILE A 1 197 ? 8.562 -13.695 1.119 1 87.44 197 ILE A CA 1
ATOM 1462 C C . ILE A 1 197 ? 7.207 -14.375 1.293 1 87.44 197 ILE A C 1
ATOM 1464 O O . ILE A 1 197 ? 7.137 -15.586 1.5 1 87.44 197 ILE A O 1
ATOM 1468 N N . GLN A 1 198 ? 6.195 -13.547 1.195 1 79.94 198 GLN A N 1
ATOM 1469 C CA . GLN A 1 198 ? 4.844 -14.078 1.319 1 79.94 198 GLN A CA 1
ATOM 1470 C C . GLN A 1 198 ? 4.34 -14.617 -0.016 1 79.94 198 GLN A C 1
ATOM 1472 O O . GLN A 1 198 ? 4.395 -13.914 -1.032 1 79.94 198 GLN A O 1
ATOM 1477 N N . GLY A 1 199 ? 3.854 -15.727 0.058 1 73.38 199 GLY A N 1
ATOM 1478 C CA . GLY A 1 199 ? 3.244 -16.266 -1.146 1 73.38 199 GLY A CA 1
ATOM 1479 C C . GLY A 1 199 ? 4.234 -16.469 -2.275 1 73.38 199 GLY A C 1
ATOM 1480 O O . GLY A 1 199 ? 5.445 -16.547 -2.043 1 73.38 199 GLY A O 1
ATOM 1481 N N . SER A 1 200 ? 3.629 -16.672 -3.4 1 69 200 SER A N 1
ATOM 1482 C CA . SER A 1 200 ? 4.484 -16.922 -4.555 1 69 200 SER A CA 1
ATOM 1483 C C . SER A 1 200 ? 4.969 -15.625 -5.188 1 69 200 SER A C 1
ATOM 1485 O O . SER A 1 200 ? 4.387 -14.562 -4.953 1 69 200 SER A O 1
ATOM 1487 N N . TYR A 1 201 ? 6.125 -15.688 -5.664 1 72.12 201 TYR A N 1
ATOM 1488 C CA . TYR A 1 201 ? 6.75 -14.594 -6.391 1 72.12 201 TYR A CA 1
ATOM 1489 C C . TYR A 1 201 ? 6.465 -14.695 -7.887 1 72.12 201 TYR A C 1
ATOM 1491 O O . TYR A 1 201 ? 7.383 -14.625 -8.703 1 72.12 201 TYR A O 1
ATOM 1499 N N . ASN A 1 202 ? 5.18 -14.93 -8.18 1 77.81 202 ASN A N 1
ATOM 1500 C CA . ASN A 1 202 ? 4.797 -15.234 -9.555 1 77.81 202 ASN A CA 1
ATOM 1501 C C . ASN A 1 202 ? 4.883 -14 -10.453 1 77.81 202 ASN A C 1
ATOM 1503 O O . ASN A 1 202 ? 5.004 -14.125 -11.672 1 77.81 202 ASN A O 1
ATOM 1507 N N . GLU A 1 203 ? 4.918 -12.844 -9.922 1 82.44 203 GLU A N 1
ATOM 1508 C CA . GLU A 1 203 ? 4.828 -11.617 -10.695 1 82.44 203 GLU A CA 1
ATOM 1509 C C . GLU A 1 203 ? 6.215 -11.055 -10.992 1 82.44 203 GLU A C 1
ATOM 1511 O O . GLU A 1 203 ? 6.348 -10.062 -11.719 1 82.44 203 GLU A O 1
ATOM 1516 N N . ILE A 1 204 ? 7.188 -11.781 -10.641 1 83.31 204 ILE A N 1
ATOM 1517 C CA . ILE A 1 204 ? 8.531 -11.234 -10.828 1 83.31 204 ILE A CA 1
ATOM 1518 C C . ILE A 1 204 ? 8.938 -11.359 -12.289 1 83.31 204 ILE A C 1
ATOM 1520 O O . ILE A 1 204 ? 8.555 -12.312 -12.969 1 83.31 204 ILE A O 1
ATOM 1524 N N . SER A 1 205 ? 9.742 -10.438 -12.703 1 87.25 205 SER A N 1
ATOM 1525 C CA . SER A 1 205 ? 10.305 -10.5 -14.047 1 87.25 205 SER A CA 1
ATOM 1526 C C . SER A 1 205 ? 11.492 -11.461 -14.109 1 87.25 205 SER A C 1
ATOM 1528 O O . SER A 1 205 ? 12.391 -11.391 -13.273 1 87.25 205 SER A O 1
ATOM 1530 N N . PRO A 1 206 ? 11.445 -12.281 -15.031 1 86.62 206 PRO A N 1
ATOM 1531 C CA . PRO A 1 206 ? 12.594 -13.18 -15.188 1 86.62 206 PRO A CA 1
ATOM 1532 C C . PRO A 1 206 ? 13.898 -12.43 -15.477 1 86.62 206 PRO A C 1
ATOM 1534 O O . PRO A 1 206 ? 14.984 -12.93 -15.18 1 86.62 206 PRO A O 1
ATOM 1537 N N . ASP A 1 207 ? 13.789 -11.211 -15.992 1 86.94 207 ASP A N 1
ATOM 1538 C CA . ASP A 1 207 ? 14.969 -10.422 -16.328 1 86.94 207 ASP A CA 1
ATOM 1539 C C . ASP A 1 207 ? 15.711 -9.984 -15.07 1 86.94 207 ASP A C 1
ATOM 1541 O O . ASP A 1 207 ? 16.875 -9.586 -15.141 1 86.94 207 ASP A O 1
ATOM 1545 N N . ASN A 1 208 ? 15.062 -10.125 -14.047 1 88.75 208 ASN A N 1
ATOM 1546 C CA . ASN A 1 208 ? 15.68 -9.734 -12.781 1 88.75 208 ASN A CA 1
ATOM 1547 C C . ASN A 1 208 ? 16.25 -10.938 -12.047 1 88.75 208 ASN A C 1
ATOM 1549 O O . ASN A 1 208 ? 16.891 -10.789 -11 1 88.75 208 ASN A O 1
ATOM 1553 N N . ILE A 1 209 ? 16.109 -12.062 -12.531 1 90.06 209 ILE A N 1
ATOM 1554 C CA . ILE A 1 209 ? 16.531 -13.266 -11.844 1 90.06 209 ILE A CA 1
ATOM 1555 C C . ILE A 1 209 ? 17.938 -13.664 -12.305 1 90.06 209 ILE A C 1
ATOM 1557 O O . ILE A 1 209 ? 18.172 -13.836 -13.5 1 90.06 209 ILE A O 1
ATOM 1561 N N . ALA A 1 210 ? 18.828 -13.766 -11.375 1 88.62 210 ALA A N 1
ATOM 1562 C CA . ALA A 1 210 ? 20.188 -14.219 -11.68 1 88.62 210 ALA A CA 1
ATOM 1563 C C . ALA A 1 210 ? 20.281 -15.742 -11.617 1 88.62 210 ALA A C 1
ATOM 1565 O O . ALA A 1 210 ? 20.984 -16.359 -12.43 1 88.62 210 ALA A O 1
ATOM 1566 N N . SER A 1 211 ? 19.656 -16.297 -10.586 1 87.19 211 SER A N 1
ATOM 1567 C CA . SER A 1 211 ? 19.688 -17.734 -10.445 1 87.19 211 SER A CA 1
ATOM 1568 C C . SER A 1 211 ? 18.531 -18.25 -9.586 1 87.19 211 SER A C 1
ATOM 1570 O O . SER A 1 211 ? 17.953 -17.484 -8.805 1 87.19 211 SER A O 1
ATOM 1572 N N . ILE A 1 212 ? 18.141 -19.469 -9.797 1 88.56 212 ILE A N 1
ATOM 1573 C CA . ILE A 1 212 ? 17.156 -20.188 -8.984 1 88.56 212 ILE A CA 1
ATOM 1574 C C . ILE A 1 212 ? 17.766 -21.5 -8.492 1 88.56 212 ILE A C 1
ATOM 1576 O O . ILE A 1 212 ? 18.375 -22.25 -9.266 1 88.56 212 ILE A O 1
ATOM 1580 N N . ASN A 1 213 ? 17.75 -21.703 -7.207 1 89.62 213 ASN A N 1
ATOM 1581 C CA . ASN A 1 213 ? 18.156 -22.953 -6.59 1 89.62 213 ASN A CA 1
ATOM 1582 C C . ASN A 1 213 ? 17.016 -23.609 -5.84 1 89.62 213 ASN A C 1
ATOM 1584 O O . ASN A 1 213 ? 16.391 -23 -4.965 1 89.62 213 ASN A O 1
ATOM 1588 N N . VAL A 1 214 ? 16.734 -24.828 -6.18 1 91 214 VAL A N 1
ATOM 1589 C CA . VAL A 1 214 ? 15.641 -25.562 -5.547 1 91 214 VAL A CA 1
ATOM 1590 C C . VAL A 1 214 ? 16.188 -26.484 -4.469 1 91 214 VAL A C 1
ATOM 1592 O O . VAL A 1 214 ? 16.938 -27.422 -4.77 1 91 214 VAL A O 1
ATOM 1595 N N . MET A 1 215 ? 15.852 -26.203 -3.287 1 91.38 215 MET A N 1
ATOM 1596 C CA . MET A 1 215 ? 16.125 -27.078 -2.156 1 91.38 215 MET A CA 1
ATOM 1597 C C . MET A 1 215 ? 14.977 -28.047 -1.926 1 91.38 215 MET A C 1
ATOM 1599 O O . MET A 1 215 ? 13.953 -27.688 -1.349 1 91.38 215 MET A O 1
ATOM 1603 N N . LYS A 1 216 ? 15.078 -29.234 -2.168 1 88.06 216 LYS A N 1
ATOM 1604 C CA . LYS A 1 216 ? 13.977 -30.172 -2.424 1 88.06 216 LYS A CA 1
ATOM 1605 C C . LYS A 1 216 ? 13.383 -30.688 -1.12 1 88.06 216 LYS A C 1
ATOM 1607 O O . LYS A 1 216 ? 12.266 -31.203 -1.106 1 88.06 216 LYS A O 1
ATOM 1612 N N . GLY A 1 217 ? 14.086 -30.531 -0.023 1 84.81 217 GLY A N 1
ATOM 1613 C CA . GLY A 1 217 ? 13.516 -31.062 1.208 1 84.81 217 GLY A CA 1
ATOM 1614 C C . GLY A 1 217 ? 14.023 -30.344 2.449 1 84.81 217 GLY A C 1
ATOM 1615 O O . GLY A 1 217 ? 14.789 -29.391 2.355 1 84.81 217 GLY A O 1
ATOM 1616 N N . PRO A 1 218 ? 13.453 -30.906 3.594 1 84.25 218 PRO A N 1
ATOM 1617 C CA . PRO A 1 218 ? 13.852 -30.312 4.875 1 84.25 218 PRO A CA 1
ATOM 1618 C C . PRO A 1 218 ? 15.359 -30.375 5.113 1 84.25 218 PRO A C 1
ATOM 1620 O O . PRO A 1 218 ? 15.922 -29.484 5.746 1 84.25 218 PRO A O 1
ATOM 1623 N N . ASN A 1 219 ? 15.938 -31.375 4.613 1 80.62 219 ASN A N 1
ATOM 1624 C CA . ASN A 1 219 ? 17.375 -31.531 4.816 1 80.62 219 ASN A CA 1
ATOM 1625 C C . ASN A 1 219 ? 18.141 -30.312 4.305 1 80.62 219 ASN A C 1
ATOM 1627 O O . ASN A 1 219 ? 19.156 -29.922 4.898 1 80.62 219 ASN A O 1
ATOM 1631 N N . ALA A 1 220 ? 17.625 -29.797 3.314 1 75.69 220 ALA A N 1
ATOM 1632 C CA . ALA A 1 220 ? 18.297 -28.656 2.688 1 75.69 220 ALA A CA 1
ATOM 1633 C C . ALA A 1 220 ? 17.797 -27.328 3.271 1 75.69 220 ALA A C 1
ATOM 1635 O O . ALA A 1 220 ? 18.547 -26.344 3.295 1 75.69 220 ALA A O 1
ATOM 1636 N N . ALA A 1 221 ? 16.578 -27.328 3.717 1 73.56 221 ALA A N 1
ATOM 1637 C CA . ALA A 1 221 ? 15.914 -26.031 3.936 1 73.56 221 ALA A CA 1
ATOM 1638 C C . ALA A 1 221 ? 15.641 -25.812 5.418 1 73.56 221 ALA A C 1
ATOM 1640 O O . ALA A 1 221 ? 15.086 -24.781 5.801 1 73.56 221 ALA A O 1
ATOM 1641 N N . ALA A 1 222 ? 16.109 -26.578 6.234 1 78 222 ALA A N 1
ATOM 1642 C CA . ALA A 1 222 ? 15.742 -26.578 7.648 1 78 222 ALA A CA 1
ATOM 1643 C C . ALA A 1 222 ? 16.109 -25.25 8.305 1 78 222 ALA A C 1
ATOM 1645 O O . ALA A 1 222 ? 15.398 -24.766 9.188 1 78 222 ALA A O 1
ATOM 1646 N N . LEU A 1 223 ? 17.094 -24.703 7.82 1 80.81 223 LEU A N 1
ATOM 1647 C CA . LEU A 1 223 ? 17.578 -23.484 8.469 1 80.81 223 LEU A CA 1
ATOM 1648 C C . LEU A 1 223 ? 16.625 -22.312 8.195 1 80.81 223 LEU A C 1
ATOM 1650 O O . LEU A 1 223 ? 16.625 -21.328 8.93 1 80.81 223 LEU A O 1
ATOM 1654 N N . TYR A 1 224 ? 15.852 -22.5 7.203 1 81.12 224 TYR A N 1
ATOM 1655 C CA . TYR A 1 224 ? 14.922 -21.422 6.898 1 81.12 224 TYR A CA 1
ATOM 1656 C C . TYR A 1 224 ? 13.688 -21.5 7.789 1 81.12 224 TYR A C 1
ATOM 1658 O O . TYR A 1 224 ? 12.906 -20.547 7.867 1 81.12 224 TYR A O 1
ATOM 1666 N N . GLY A 1 225 ? 13.492 -22.641 8.383 1 81.62 225 GLY A N 1
ATOM 1667 C CA . GLY A 1 225 ? 12.438 -22.703 9.375 1 81.62 225 GLY A CA 1
ATOM 1668 C C . GLY A 1 225 ? 11.203 -23.438 8.875 1 81.62 225 GLY A C 1
ATOM 1669 O O . GLY A 1 225 ? 11.281 -24.234 7.938 1 81.62 225 GLY A O 1
ATOM 1670 N N . SER A 1 226 ? 10.016 -23.172 9.602 1 78.12 226 SER A N 1
ATOM 1671 C CA . SER A 1 226 ? 8.781 -23.938 9.539 1 78.12 226 SER A CA 1
ATOM 1672 C C . SER A 1 226 ? 8.266 -24.047 8.102 1 78.12 226 SER A C 1
ATOM 1674 O O . SER A 1 226 ? 7.914 -25.125 7.645 1 78.12 226 SER A O 1
ATOM 1676 N N . ASP A 1 227 ? 8.312 -23.016 7.371 1 73.5 227 ASP A N 1
ATOM 1677 C CA . ASP A 1 227 ? 7.711 -23.047 6.043 1 73.5 227 ASP A CA 1
ATOM 1678 C C . ASP A 1 227 ? 8.57 -23.844 5.066 1 73.5 227 ASP A C 1
ATOM 1680 O O . ASP A 1 227 ? 8.102 -24.219 3.984 1 73.5 227 ASP A O 1
ATOM 1684 N N . ALA A 1 228 ? 9.727 -24.219 5.449 1 85.5 228 ALA A N 1
ATOM 1685 C CA . ALA A 1 228 ? 10.656 -24.922 4.555 1 85.5 228 ALA A CA 1
ATOM 1686 C C . ALA A 1 228 ? 10.547 -26.422 4.727 1 85.5 228 ALA A C 1
ATOM 1688 O O . ALA A 1 228 ? 11.328 -27.188 4.141 1 85.5 228 ALA A O 1
ATOM 1689 N N . GLN A 1 229 ? 9.609 -26.859 5.48 1 87.88 229 GLN A N 1
ATOM 1690 C CA . GLN A 1 229 ? 9.398 -28.297 5.594 1 87.88 229 GLN A CA 1
ATOM 1691 C C . GLN A 1 229 ? 9.078 -28.922 4.238 1 87.88 229 GLN A C 1
ATOM 1693 O O . GLN A 1 229 ? 9.359 -30.094 4.008 1 87.88 229 GLN A O 1
ATOM 1698 N N . ASN A 1 230 ? 8.57 -28.156 3.367 1 91.06 230 ASN A N 1
ATOM 1699 C CA . ASN A 1 230 ? 8.211 -28.609 2.027 1 91.06 230 ASN A CA 1
ATOM 1700 C C . ASN A 1 230 ? 9.305 -28.266 1.014 1 91.06 230 ASN A C 1
ATOM 1702 O O . ASN A 1 230 ? 9.094 -28.391 -0.195 1 91.06 230 ASN A O 1
ATOM 1706 N N . GLY A 1 231 ? 10.469 -27.891 1.457 1 91.25 231 GLY A N 1
ATOM 1707 C CA . GLY A 1 231 ? 11.523 -27.406 0.575 1 91.25 231 GLY A CA 1
ATOM 1708 C C . GLY A 1 231 ? 11.477 -25.906 0.363 1 91.25 231 GLY A C 1
ATOM 1709 O O . GLY A 1 231 ? 10.625 -25.219 0.928 1 91.25 231 GLY A O 1
ATOM 1710 N N . ALA A 1 232 ? 12.438 -25.469 -0.379 1 91.31 232 ALA A N 1
ATOM 1711 C CA . ALA A 1 232 ? 12.508 -24.031 -0.625 1 91.31 232 ALA A CA 1
ATOM 1712 C C . ALA A 1 232 ? 13.031 -23.734 -2.029 1 91.31 232 ALA A C 1
ATOM 1714 O O . ALA A 1 232 ? 13.852 -24.484 -2.559 1 91.31 232 ALA A O 1
ATOM 1715 N N . ILE A 1 233 ? 12.508 -22.719 -2.596 1 91.62 233 ILE A N 1
ATOM 1716 C CA . ILE A 1 233 ? 13.016 -22.188 -3.848 1 91.62 233 ILE A CA 1
ATOM 1717 C C . ILE A 1 233 ? 13.734 -20.859 -3.58 1 91.62 233 ILE A C 1
ATOM 1719 O O . ILE A 1 233 ? 13.102 -19.875 -3.197 1 91.62 233 ILE A O 1
ATOM 1723 N N . ILE A 1 234 ? 15 -20.891 -3.812 1 91.44 234 ILE A N 1
ATOM 1724 C CA . ILE A 1 234 ? 15.836 -19.719 -3.551 1 91.44 234 ILE A CA 1
ATOM 1725 C C . ILE A 1 234 ? 16.062 -18.953 -4.844 1 91.44 234 ILE A C 1
ATOM 1727 O O . ILE A 1 234 ? 16.609 -19.484 -5.809 1 91.44 234 ILE A O 1
ATOM 1731 N N . ILE A 1 235 ? 15.688 -17.719 -4.844 1 91 235 ILE A N 1
ATOM 1732 C CA . ILE A 1 235 ? 15.844 -16.844 -6 1 91 235 ILE A CA 1
ATOM 1733 C C . ILE A 1 235 ? 16.859 -15.75 -5.684 1 91 235 ILE A C 1
ATOM 1735 O O . ILE A 1 235 ? 16.719 -15.039 -4.684 1 91 235 ILE A O 1
ATOM 1739 N N . GLU A 1 236 ? 17.828 -15.68 -6.48 1 90.88 236 GLU A N 1
ATOM 1740 C CA . GLU A 1 236 ? 18.766 -14.555 -6.422 1 90.88 236 GLU A CA 1
ATOM 1741 C C . GLU A 1 236 ? 18.5 -13.57 -7.559 1 90.88 236 GLU A C 1
ATOM 1743 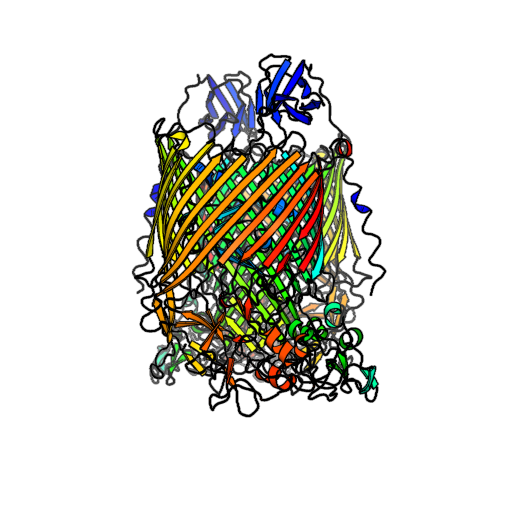O O . GLU A 1 236 ? 18.328 -13.969 -8.711 1 90.88 236 GLU A O 1
ATOM 1748 N N . THR A 1 237 ? 18.469 -12.344 -7.25 1 91.69 237 THR A N 1
ATOM 1749 C CA . THR A 1 237 ? 18.25 -11.328 -8.273 1 91.69 237 THR A CA 1
ATOM 1750 C C . THR A 1 237 ? 19.578 -10.789 -8.805 1 91.69 237 THR A C 1
ATOM 1752 O O . THR A 1 237 ? 20.625 -11 -8.188 1 91.69 237 THR A O 1
ATOM 1755 N N . LYS A 1 238 ? 19.578 -10.234 -9.914 1 90.19 238 LYS A N 1
ATOM 1756 C CA . LYS A 1 238 ? 20.781 -9.75 -10.586 1 90.19 238 LYS A CA 1
ATOM 1757 C C . LYS A 1 238 ? 21.422 -8.617 -9.797 1 90.19 238 LYS A C 1
ATOM 1759 O O . LYS A 1 238 ? 20.734 -7.801 -9.188 1 90.19 238 LYS A O 1
ATOM 1764 N N . ARG A 1 239 ? 22.766 -8.672 -9.875 1 89.31 239 ARG A N 1
ATOM 1765 C CA . ARG A 1 239 ? 23.594 -7.598 -9.328 1 89.31 239 ARG A CA 1
ATOM 1766 C C . ARG A 1 239 ? 24.375 -6.891 -10.438 1 89.31 239 ARG A C 1
ATOM 1768 O O . ARG A 1 239 ? 24.5 -7.422 -11.547 1 89.31 239 ARG A O 1
ATOM 1775 N N . GLY A 1 240 ? 24.797 -5.719 -10.109 1 86.62 240 GLY A N 1
ATOM 1776 C CA . GLY A 1 240 ? 25.672 -5.047 -11.062 1 86.62 240 GLY A CA 1
ATOM 1777 C C . GLY A 1 240 ? 27.047 -5.652 -11.148 1 86.62 240 GLY A C 1
ATOM 1778 O O . GLY A 1 240 ? 27.438 -6.461 -10.305 1 86.62 240 GLY A O 1
ATOM 1779 N N . ALA A 1 241 ? 27.703 -5.305 -12.25 1 84.12 241 ALA A N 1
ATOM 1780 C CA . ALA A 1 241 ? 29.078 -5.75 -12.43 1 84.12 241 ALA A CA 1
ATOM 1781 C C . ALA A 1 241 ? 30.062 -4.605 -12.195 1 84.12 241 ALA A C 1
ATOM 1783 O O . ALA A 1 241 ? 29.781 -3.461 -12.562 1 84.12 241 ALA A O 1
ATOM 1784 N N . ARG A 1 242 ? 31.125 -4.957 -11.555 1 81.56 242 ARG A N 1
ATOM 1785 C CA . ARG A 1 242 ? 32.125 -3.939 -11.234 1 81.56 242 ARG A CA 1
ATOM 1786 C C . ARG A 1 242 ? 32.812 -3.416 -12.5 1 81.56 242 ARG A C 1
ATOM 1788 O O . ARG A 1 242 ? 33.062 -4.18 -13.43 1 81.56 242 ARG A O 1
ATOM 1795 N N . ASN A 1 243 ? 32.969 -2.15 -12.555 1 75.31 243 ASN A N 1
ATOM 1796 C CA . ASN A 1 243 ? 33.75 -1.425 -13.562 1 75.31 243 ASN A CA 1
ATOM 1797 C C . ASN A 1 243 ? 33.188 -1.673 -14.969 1 75.31 243 ASN A C 1
ATOM 1799 O O . ASN A 1 243 ? 33.938 -1.871 -15.914 1 75.31 243 ASN A O 1
ATOM 1803 N N . GLN A 1 244 ? 31.922 -1.862 -15.055 1 77.06 244 GLN A N 1
ATOM 1804 C CA . GLN A 1 244 ? 31.281 -2.09 -16.344 1 77.06 244 GLN A CA 1
ATOM 1805 C C . GLN A 1 244 ? 29.922 -1.396 -16.406 1 77.06 244 GLN A C 1
ATOM 1807 O O . GLN A 1 244 ? 29.266 -1.209 -15.391 1 77.06 244 GLN A O 1
ATOM 1812 N N . ILE A 1 245 ? 29.656 -0.868 -17.641 1 79.56 245 ILE A N 1
ATOM 1813 C CA . ILE A 1 245 ? 28.312 -0.392 -17.938 1 79.56 245 ILE A CA 1
ATOM 1814 C C . ILE A 1 245 ? 27.703 -1.251 -19.047 1 79.56 245 ILE A C 1
ATOM 1816 O O . ILE A 1 245 ? 28.266 -1.378 -20.125 1 79.56 245 ILE A O 1
ATOM 1820 N N . GLN A 1 246 ? 26.734 -1.861 -18.688 1 86.06 246 GLN A N 1
ATOM 1821 C CA . GLN A 1 246 ? 26.016 -2.697 -19.641 1 86.06 246 GLN A CA 1
ATOM 1822 C C . GLN A 1 246 ? 24.516 -2.391 -19.625 1 86.06 246 GLN A C 1
ATOM 1824 O O . GLN A 1 246 ? 23.906 -2.354 -18.562 1 86.06 246 GLN A O 1
ATOM 1829 N N . VAL A 1 247 ? 24.016 -2.088 -20.797 1 87.12 247 VAL A N 1
ATOM 1830 C CA . VAL A 1 247 ? 22.578 -1.864 -20.938 1 87.12 247 VAL A CA 1
ATOM 1831 C C . VAL A 1 247 ? 22 -2.855 -21.953 1 87.12 247 VAL A C 1
ATOM 1833 O O . VAL A 1 247 ? 22.547 -3.027 -23.047 1 87.12 247 VAL A O 1
ATOM 1836 N N . GLY A 1 248 ? 21.016 -3.486 -21.516 1 90.56 248 GLY A N 1
ATOM 1837 C CA . GLY A 1 248 ? 20.375 -4.465 -22.375 1 90.56 248 GLY A CA 1
ATOM 1838 C C . GLY A 1 248 ? 18.906 -4.164 -22.641 1 90.56 248 GLY A C 1
ATOM 1839 O O . GLY A 1 248 ? 18.203 -3.693 -21.75 1 90.56 248 GLY A O 1
ATOM 1840 N N . LEU A 1 249 ? 18.516 -4.391 -23.859 1 91.94 249 LEU A N 1
ATOM 1841 C CA . LEU A 1 249 ? 17.125 -4.32 -24.266 1 91.94 249 LEU A CA 1
ATOM 1842 C C . LEU A 1 249 ? 16.625 -5.684 -24.734 1 91.94 249 LEU A C 1
ATOM 1844 O O . LEU A 1 249 ? 17.234 -6.297 -25.625 1 91.94 249 LEU A O 1
ATOM 1848 N N . ASP A 1 250 ? 15.57 -6.094 -24.109 1 93.5 250 ASP A N 1
ATOM 1849 C CA . ASP A 1 250 ? 14.977 -7.371 -24.484 1 93.5 250 ASP A CA 1
ATOM 1850 C C . ASP A 1 250 ? 13.516 -7.199 -24.891 1 93.5 250 ASP A C 1
ATOM 1852 O O . ASP A 1 250 ? 12.75 -6.523 -24.203 1 93.5 250 ASP A O 1
ATOM 1856 N N . ASN A 1 251 ? 13.164 -7.707 -25.969 1 94.44 251 ASN A N 1
ATOM 1857 C CA . ASN A 1 251 ? 11.781 -7.711 -26.453 1 94.44 251 ASN A CA 1
ATOM 1858 C C . ASN A 1 251 ? 11.328 -9.109 -26.844 1 94.44 251 ASN A C 1
ATOM 1860 O O . ASN A 1 251 ? 12.047 -9.828 -27.547 1 94.44 251 ASN A O 1
ATOM 1864 N N . THR A 1 252 ? 10.227 -9.508 -26.328 1 94.88 252 THR A N 1
ATOM 1865 C CA . THR A 1 252 ? 9.664 -10.812 -26.656 1 94.88 252 THR A CA 1
ATOM 1866 C C . THR A 1 252 ? 8.211 -10.688 -27.094 1 94.88 252 THR A C 1
ATOM 1868 O O . THR A 1 252 ? 7.434 -9.945 -26.484 1 94.88 252 THR A O 1
ATOM 1871 N N . VAL A 1 253 ? 7.848 -11.312 -28.172 1 96.25 253 VAL A N 1
ATOM 1872 C CA . VAL A 1 253 ? 6.473 -11.422 -28.641 1 96.25 253 VAL A CA 1
ATOM 1873 C C . VAL A 1 253 ? 6.074 -12.891 -28.75 1 96.25 253 VAL A C 1
ATOM 1875 O O . VAL A 1 253 ? 6.805 -13.703 -29.328 1 96.25 253 VAL A O 1
ATOM 1878 N N . GLN A 1 254 ? 4.98 -13.18 -28.156 1 95.94 254 GLN A N 1
ATOM 1879 C CA . GLN A 1 254 ? 4.508 -14.562 -28.188 1 95.94 254 GLN A CA 1
ATOM 1880 C C . GLN A 1 254 ? 3.047 -14.633 -28.625 1 95.94 254 GLN A C 1
ATOM 1882 O O . GLN A 1 254 ? 2.24 -13.773 -28.25 1 95.94 254 GLN A O 1
ATOM 1887 N N . PHE A 1 255 ? 2.75 -15.672 -29.375 1 97.19 255 PHE A N 1
ATOM 1888 C CA . PHE A 1 255 ? 1.394 -15.992 -29.797 1 97.19 255 PHE A CA 1
ATOM 1889 C C . PHE A 1 255 ? 0.958 -17.344 -29.234 1 97.19 255 PHE A C 1
ATOM 1891 O O . PHE A 1 255 ? 1.747 -18.297 -29.203 1 97.19 255 PHE A O 1
ATOM 1898 N N . GLY A 1 256 ? -0.272 -17.406 -28.734 1 95.31 256 GLY A N 1
ATOM 1899 C CA . GLY A 1 256 ? -0.77 -18.641 -28.141 1 95.31 256 GLY A CA 1
ATOM 1900 C C . GLY A 1 256 ? -2.051 -19.141 -28.781 1 95.31 256 GLY A C 1
ATOM 1901 O O . GLY A 1 256 ? -2.893 -18.344 -29.203 1 95.31 256 GLY A O 1
ATOM 1902 N N . GLN A 1 257 ? -2.129 -20.453 -28.828 1 95 257 GLN A N 1
ATOM 1903 C CA . GLN A 1 257 ? -3.32 -21.141 -29.328 1 95 257 GLN A CA 1
ATOM 1904 C C . GLN A 1 257 ? -3.703 -22.312 -28.422 1 95 257 GLN A C 1
ATOM 1906 O O . GLN A 1 257 ? -2.836 -22.938 -27.797 1 95 257 GLN A O 1
ATOM 1911 N N . PRO A 1 258 ? -5.004 -22.594 -28.344 1 94.56 258 PRO A N 1
ATOM 1912 C CA . PRO A 1 258 ? -5.395 -23.734 -27.516 1 94.56 258 PRO A CA 1
ATOM 1913 C C . PRO A 1 258 ? -5.086 -25.078 -28.188 1 94.56 258 PRO A C 1
ATOM 1915 O O . PRO A 1 258 ? -5.199 -25.203 -29.406 1 94.56 258 PRO A O 1
ATOM 1918 N N . ILE A 1 259 ? -4.691 -25.984 -27.391 1 93.31 259 ILE A N 1
ATOM 1919 C CA . ILE A 1 259 ? -4.672 -27.375 -27.844 1 93.31 259 ILE A CA 1
ATOM 1920 C C . ILE A 1 259 ? -6.035 -28.016 -27.578 1 93.31 259 ILE A C 1
ATOM 1922 O O . ILE A 1 259 ? -6.41 -28.25 -26.422 1 93.31 259 ILE A O 1
ATOM 1926 N N . HIS A 1 260 ? -6.766 -28.25 -28.594 1 85.56 260 HIS A N 1
ATOM 1927 C CA . HIS A 1 260 ? -8.102 -28.812 -28.453 1 85.56 260 HIS A CA 1
ATOM 1928 C C . HIS A 1 260 ? -8.055 -30.328 -28.25 1 85.56 260 HIS A C 1
ATOM 1930 O O . HIS A 1 260 ? -7.539 -31.047 -29.109 1 85.56 260 HIS A O 1
ATOM 1936 N N . SER A 1 261 ? -8.555 -30.734 -27.109 1 77.12 261 SER A N 1
ATOM 1937 C CA . SER A 1 261 ? -8.438 -32.156 -26.797 1 77.12 261 SER A CA 1
ATOM 1938 C C . SER A 1 261 ? -9.812 -32.812 -26.766 1 77.12 261 SER A C 1
ATOM 1940 O O . SER A 1 261 ? -9.906 -34.062 -26.641 1 77.12 261 SER A O 1
ATOM 1942 N N . ILE A 1 262 ? -10.828 -32.094 -26.938 1 82.69 262 ILE A N 1
ATOM 1943 C CA . ILE A 1 262 ? -12.148 -32.719 -26.797 1 82.69 262 ILE A CA 1
ATOM 1944 C C . ILE A 1 262 ? -12.656 -33.156 -28.172 1 82.69 262 ILE A C 1
ATOM 1946 O O . ILE A 1 262 ? -12.445 -32.469 -29.172 1 82.69 262 ILE A O 1
ATOM 1950 N N . SER A 1 263 ? -13.219 -34.312 -28.188 1 88.38 263 SER A N 1
ATOM 1951 C CA . SER A 1 263 ? -13.844 -34.844 -29.406 1 88.38 263 SER A CA 1
ATOM 1952 C C . SER A 1 263 ? -15.367 -34.781 -29.312 1 88.38 263 SER A C 1
ATOM 1954 O O . SER A 1 263 ? -15.961 -35.375 -28.422 1 88.38 263 SER A O 1
ATOM 1956 N N . VAL A 1 264 ? -15.938 -34.062 -30.188 1 95.06 264 VAL A N 1
ATOM 1957 C CA . VAL A 1 264 ? -17.391 -33.906 -30.172 1 95.06 264 VAL A CA 1
ATOM 1958 C C . VAL A 1 264 ? -17.984 -34.531 -31.438 1 95.06 264 VAL A C 1
ATOM 1960 O O . VAL A 1 264 ? -17.281 -34.781 -32.406 1 95.06 264 VAL A O 1
ATOM 1963 N N . GLN A 1 265 ? -19.297 -34.938 -31.359 1 96.81 265 GLN A N 1
ATOM 1964 C CA . GLN A 1 265 ? -19.984 -35.5 -32.531 1 96.81 265 GLN A CA 1
ATOM 1965 C C . GLN A 1 265 ? -20.688 -34.406 -33.312 1 96.81 265 GLN A C 1
ATOM 1967 O O . GLN A 1 265 ? -21.047 -33.375 -32.781 1 96.81 265 GLN A O 1
ATOM 1972 N N . ASN A 1 266 ? -20.812 -34.656 -34.625 1 97.31 266 ASN A N 1
ATOM 1973 C CA . ASN A 1 266 ? -21.484 -33.719 -35.531 1 97.31 266 ASN A CA 1
ATOM 1974 C C . ASN A 1 266 ? -22.609 -34.406 -36.312 1 97.31 266 ASN A C 1
ATOM 1976 O O . ASN A 1 266 ? -22.859 -34.062 -37.469 1 97.31 266 ASN A O 1
ATOM 1980 N N . GLN A 1 267 ? -23.281 -35.312 -35.719 1 97.5 267 GLN A N 1
ATOM 1981 C CA . GLN A 1 267 ? -24.312 -36.062 -36.406 1 97.5 267 GLN A CA 1
ATOM 1982 C C . GLN A 1 267 ? -25.703 -35.719 -35.875 1 97.5 267 GLN A C 1
ATOM 1984 O O . GLN A 1 267 ? -26.688 -35.781 -36.594 1 97.5 267 GLN A O 1
ATOM 1989 N N . TYR A 1 268 ? -25.781 -35.469 -34.625 1 98 268 TYR A N 1
ATOM 1990 C CA . TYR A 1 268 ? -27.062 -35.188 -34 1 98 268 TYR A CA 1
ATOM 1991 C C . TYR A 1 268 ? -27.031 -33.781 -33.375 1 98 268 TYR A C 1
ATOM 1993 O O . TYR A 1 268 ? -25.984 -33.344 -32.906 1 98 268 TYR A O 1
ATOM 2001 N N . GLY A 1 269 ? -28.188 -33.156 -33.438 1 97.75 269 GLY A N 1
ATOM 2002 C CA . GLY A 1 269 ? -28.234 -31.781 -32.969 1 97.75 269 GLY A CA 1
ATOM 2003 C C . GLY A 1 269 ? -29.078 -31.609 -31.719 1 97.75 269 GLY A C 1
ATOM 2004 O O . GLY A 1 269 ? -29.297 -32.562 -30.969 1 97.75 269 GLY A O 1
ATOM 2005 N N . GLN A 1 270 ? -29.484 -30.406 -31.484 1 97.62 270 GLN A N 1
ATOM 2006 C CA . GLN A 1 270 ? -30.234 -29.969 -30.312 1 97.62 270 GLN A CA 1
ATOM 2007 C C . GLN A 1 270 ? -31.547 -30.734 -30.188 1 97.62 270 GLN A C 1
ATOM 2009 O O . GLN A 1 270 ? -32.281 -30.891 -31.172 1 97.62 270 GLN A O 1
ATOM 2014 N N . GLY A 1 271 ? -31.75 -31.219 -28.906 1 97.44 271 GLY A N 1
ATOM 2015 C CA . GLY A 1 271 ? -33.031 -31.875 -28.672 1 97.44 271 GLY A CA 1
ATOM 2016 C C . GLY A 1 271 ? -32.938 -33 -27.672 1 97.44 271 GLY A C 1
ATOM 2017 O O . GLY A 1 271 ? -31.953 -33.125 -26.953 1 97.44 271 GLY A O 1
ATOM 2018 N N . VAL A 1 272 ? -34.094 -33.688 -27.516 1 96.5 272 VAL A N 1
ATOM 2019 C CA . VAL A 1 272 ? -34.25 -34.812 -26.578 1 96.5 272 VAL A CA 1
ATOM 2020 C C . VAL A 1 272 ? -35 -35.969 -27.266 1 96.5 272 VAL A C 1
ATOM 2022 O O . VAL A 1 272 ? -35.938 -35.719 -28.016 1 96.5 272 VAL A O 1
ATOM 2025 N N . SER A 1 273 ? -34.594 -37.156 -27.094 1 96 273 SER A N 1
ATOM 2026 C CA . SER A 1 273 ? -35.25 -38.375 -27.547 1 96 273 SER A CA 1
ATOM 2027 C C . SER A 1 273 ? -35.469 -38.344 -29.062 1 96 273 SER A C 1
ATOM 2029 O O . SER A 1 273 ? -36.531 -38.719 -29.547 1 96 273 SER A O 1
ATOM 2031 N N . GLY A 1 274 ? -34.562 -37.719 -29.703 1 96.12 274 GLY A N 1
ATOM 2032 C CA . GLY A 1 274 ? -34.594 -37.75 -31.156 1 96.12 274 GLY A CA 1
ATOM 2033 C C . GLY A 1 274 ? -35.406 -36.625 -31.734 1 96.12 274 GLY A C 1
ATOM 2034 O O . GLY A 1 274 ? -35.562 -36.531 -32.969 1 96.12 274 GLY A O 1
ATOM 2035 N N . ASN A 1 275 ? -36 -35.781 -30.828 1 97 275 ASN A N 1
ATOM 2036 C CA . ASN A 1 275 ? -36.812 -34.688 -31.297 1 97 275 ASN A CA 1
ATOM 2037 C C . ASN A 1 275 ? -36.156 -33.344 -31.078 1 97 275 ASN A C 1
ATOM 2039 O O . ASN A 1 275 ? -35.469 -33.125 -30.062 1 97 275 ASN A O 1
ATOM 2043 N N . TYR A 1 276 ? -36.312 -32.5 -32.125 1 97.75 276 TYR A N 1
ATOM 2044 C CA . TYR A 1 276 ? -35.781 -31.156 -32 1 97.75 276 TYR A CA 1
ATOM 2045 C C . TYR A 1 276 ? -36.531 -30.359 -30.938 1 97.75 276 TYR A C 1
ATOM 2047 O O . TYR A 1 276 ? -37.75 -30.391 -30.859 1 97.75 276 TYR A O 1
ATOM 2055 N N . ASP A 1 277 ? -35.812 -29.781 -30.016 1 96.94 277 ASP A N 1
ATOM 2056 C CA . ASP A 1 277 ? -36.281 -28.844 -29 1 96.94 277 ASP A CA 1
ATOM 2057 C C . ASP A 1 277 ? -35.375 -27.625 -28.938 1 96.94 277 ASP A C 1
ATOM 2059 O O . ASP A 1 277 ? -34.25 -27.719 -28.438 1 96.94 277 ASP A O 1
ATOM 2063 N N . PRO A 1 278 ? -35.875 -26.484 -29.375 1 95.44 278 PRO A N 1
ATOM 2064 C CA . PRO A 1 278 ? -35.031 -25.297 -29.453 1 95.44 278 PRO A CA 1
ATOM 2065 C C . PRO A 1 278 ? -34.531 -24.812 -28.094 1 95.44 278 PRO A C 1
ATOM 2067 O O . PRO A 1 278 ? -33.594 -24 -28.016 1 95.44 278 PRO A O 1
ATOM 2070 N N . SER A 1 279 ? -35.062 -25.219 -27 1 94.75 279 SER A N 1
ATOM 2071 C CA . SER A 1 279 ? -34.688 -24.766 -25.672 1 94.75 279 SER A CA 1
ATOM 2072 C C . SER A 1 279 ? -33.781 -25.781 -24.953 1 94.75 279 SER A C 1
ATOM 2074 O O . SER A 1 279 ? -33.344 -25.562 -23.828 1 94.75 279 SER A O 1
ATOM 2076 N N . SER A 1 280 ? -33.531 -26.859 -25.641 1 95.12 280 SER A N 1
ATOM 2077 C CA . SER A 1 280 ? -32.719 -27.906 -25 1 95.12 280 SER A CA 1
ATOM 2078 C C . SER A 1 280 ? -31.25 -27.531 -24.938 1 95.12 280 SER A C 1
ATOM 2080 O O . SER A 1 280 ? -30.703 -26.953 -25.891 1 95.12 280 SER A O 1
ATOM 2082 N N . GLU A 1 281 ? -30.641 -27.844 -23.859 1 93.88 281 GLU A N 1
ATOM 2083 C CA . GLU A 1 281 ? -29.203 -27.656 -23.703 1 93.88 281 GLU A CA 1
ATOM 2084 C C . GLU A 1 281 ? -28.438 -28.922 -24.078 1 93.88 281 GLU A C 1
ATOM 2086 O O . GLU A 1 281 ? -27.219 -29.016 -23.859 1 93.88 281 GLU A O 1
ATOM 2091 N N . GLU A 1 282 ? -29.125 -29.891 -24.656 1 95.69 282 GLU A N 1
ATOM 2092 C CA . GLU A 1 282 ? -28.547 -31.172 -25.016 1 95.69 282 GLU A CA 1
ATOM 2093 C C . GLU A 1 282 ? -28.609 -31.422 -26.516 1 95.69 282 GLU A C 1
ATOM 2095 O O . GLU A 1 282 ? -29.297 -30.703 -27.234 1 95.69 282 GLU A O 1
ATOM 2100 N N . SER A 1 283 ? -27.875 -32.406 -26.938 1 97.38 283 SER A N 1
ATOM 2101 C CA . SER A 1 283 ? -27.812 -32.781 -28.359 1 97.38 283 SER A CA 1
ATOM 2102 C C . SER A 1 283 ? -28.297 -34.188 -28.594 1 97.38 283 SER A C 1
ATOM 2104 O O . SER A 1 283 ? -27.641 -34.969 -29.297 1 97.38 283 SER A O 1
ATOM 2106 N N . TRP A 1 284 ? -29.422 -34.469 -27.953 1 97.94 284 TRP A N 1
ATOM 2107 C CA . TRP A 1 284 ? -30.094 -35.75 -28.188 1 97.94 284 TRP A CA 1
ATOM 2108 C C . TRP A 1 284 ? -31.203 -35.625 -29.219 1 97.94 284 TRP A C 1
ATOM 2110 O O . TRP A 1 284 ? -32.188 -36.344 -29.188 1 97.94 284 TRP A O 1
ATOM 2120 N N . GLY A 1 285 ? -31.109 -34.625 -30.047 1 97.81 285 GLY A N 1
ATOM 2121 C CA . GLY A 1 285 ? -32.094 -34.344 -31.078 1 97.81 285 GLY A CA 1
ATOM 2122 C C . GLY A 1 285 ? -31.922 -35.219 -32.312 1 97.81 285 GLY A C 1
ATOM 2123 O O . GLY A 1 285 ? -31.219 -36.219 -32.281 1 97.81 285 GLY A O 1
ATOM 2124 N N . PRO A 1 286 ? -32.625 -34.781 -33.375 1 97.44 286 PRO A N 1
ATOM 2125 C CA . PRO A 1 286 ? -32.594 -35.562 -34.625 1 97.44 286 PRO A CA 1
ATOM 2126 C C . PRO A 1 286 ? -31.266 -35.406 -35.375 1 97.44 286 PRO A C 1
ATOM 2128 O O . PRO A 1 286 ? -30.453 -34.531 -35 1 97.44 286 PRO A O 1
ATOM 2131 N N . PRO A 1 287 ? -31 -36.281 -36.344 1 97.44 287 PRO A N 1
ATOM 2132 C CA . PRO A 1 287 ? -29.781 -36.125 -37.156 1 97.44 287 PRO A CA 1
ATOM 2133 C C . PRO A 1 287 ? -29.688 -34.75 -37.812 1 97.44 287 PRO A C 1
ATOM 2135 O O . PRO A 1 287 ? -30.719 -34.156 -38.188 1 97.44 287 PRO A O 1
ATOM 2138 N N . LEU A 1 288 ? -28.531 -34.281 -37.875 1 98.25 288 LEU A N 1
ATOM 2139 C CA . LEU A 1 288 ? -28.266 -33 -38.562 1 98.25 288 LEU A CA 1
ATOM 2140 C C . LEU A 1 288 ? -28.266 -33.156 -40.062 1 98.25 288 LEU A C 1
ATOM 2142 O O . LEU A 1 288 ? -27.203 -33.188 -40.688 1 98.25 288 LEU A O 1
ATOM 2146 N N . ASP A 1 289 ? -29.469 -33.188 -40.656 1 96.75 289 ASP A N 1
ATOM 2147 C CA . ASP A 1 289 ? -29.641 -33.531 -42.062 1 96.75 289 ASP A CA 1
ATOM 2148 C C . ASP A 1 289 ? -30.047 -32.281 -42.875 1 96.75 289 ASP A C 1
ATOM 2150 O O . ASP A 1 289 ? -30.469 -32.438 -44.031 1 96.75 289 ASP A O 1
ATOM 2154 N N . GLY A 1 290 ? -30.016 -31.203 -42.344 1 96.44 290 GLY A N 1
ATOM 2155 C CA . GLY A 1 290 ? -30.266 -29.969 -43.062 1 96.44 290 GLY A CA 1
ATOM 2156 C C . GLY A 1 290 ? -31.734 -29.578 -43.094 1 96.44 290 GLY A C 1
ATOM 2157 O O . GLY A 1 290 ? -32.094 -28.562 -43.688 1 96.44 290 GLY A O 1
ATOM 2158 N N . ARG A 1 291 ? -32.625 -30.281 -42.375 1 97 291 ARG A N 1
ATOM 2159 C CA . ARG A 1 291 ? -34.062 -29.906 -42.344 1 97 291 ARG A CA 1
ATOM 2160 C C . ARG A 1 291 ? -34.219 -28.531 -41.719 1 97 291 ARG A C 1
ATOM 2162 O O . ARG A 1 291 ? -33.375 -28.078 -40.938 1 97 291 ARG A O 1
ATOM 2169 N N . MET A 1 292 ? -35.344 -27.906 -42.156 1 97.19 292 MET A N 1
ATOM 2170 C CA . MET A 1 292 ? -35.625 -26.609 -41.562 1 97.19 292 MET A CA 1
ATOM 2171 C C . MET A 1 292 ? -36.281 -26.766 -40.219 1 97.19 292 MET A C 1
ATOM 2173 O O . MET A 1 292 ? -37.25 -27.531 -40.062 1 97.19 292 MET A O 1
ATOM 2177 N N . VAL A 1 293 ? -35.75 -26.094 -39.188 1 96.88 293 VAL A N 1
ATOM 2178 C CA . VAL A 1 293 ? -36.312 -26.109 -37.844 1 96.88 293 VAL A CA 1
ATOM 2179 C C . VAL A 1 293 ? -36.5 -24.688 -37.344 1 96.88 293 VAL A C 1
ATOM 2181 O O . VAL A 1 293 ? -35.906 -23.75 -37.906 1 96.88 293 VAL A O 1
ATOM 2184 N N . ASP A 1 294 ? -37.281 -24.547 -36.375 1 96.12 294 ASP A N 1
ATOM 2185 C CA . ASP A 1 294 ? -37.5 -23.234 -35.75 1 96.12 294 ASP A CA 1
ATOM 2186 C C . ASP A 1 294 ? -36.219 -22.688 -35.156 1 96.12 294 ASP A C 1
ATOM 2188 O O . ASP A 1 294 ? -35.438 -23.438 -34.562 1 96.12 294 ASP A O 1
ATOM 2192 N N . HIS A 1 295 ? -36.031 -21.422 -35.312 1 95.88 295 HIS A N 1
ATOM 2193 C CA . HIS A 1 295 ? -34.875 -20.797 -34.688 1 95.88 295 HIS A CA 1
ATOM 2194 C C . HIS A 1 295 ? -34.906 -20.875 -33.188 1 95.88 295 HIS A C 1
ATOM 2196 O O . HIS A 1 295 ? -35.969 -20.719 -32.594 1 95.88 295 HIS A O 1
ATOM 2202 N N . TRP A 1 296 ? -33.781 -21.031 -32.531 1 95.38 296 TRP A N 1
ATOM 2203 C CA . TRP A 1 296 ? -33.719 -21.281 -31.094 1 95.38 296 TRP A CA 1
ATOM 2204 C C . TRP A 1 296 ? -33.844 -19.984 -30.297 1 95.38 296 TRP A C 1
ATOM 2206 O O . TRP A 1 296 ? -34.156 -20.016 -29.109 1 95.38 296 TRP A O 1
ATOM 2216 N N . SER A 1 297 ? -33.656 -18.844 -30.859 1 93.81 297 SER A N 1
ATOM 2217 C CA . SER A 1 297 ? -33.406 -17.547 -30.219 1 93.81 297 SER A CA 1
ATOM 2218 C C . SER A 1 297 ? -34.656 -17 -29.562 1 93.81 297 SER A C 1
ATOM 2220 O O . SER A 1 297 ? -35.75 -17.062 -30.141 1 93.81 297 SER A O 1
ATOM 2222 N N . PRO A 1 298 ? -34.5 -16.438 -28.312 1 92.81 298 PRO A N 1
ATOM 2223 C CA . PRO A 1 298 ? -35.625 -15.711 -27.672 1 92.81 298 PRO A CA 1
ATOM 2224 C C . PRO A 1 298 ? -35.75 -14.281 -28.188 1 92.81 298 PRO A C 1
ATOM 2226 O O . PRO A 1 298 ? -36.656 -13.547 -27.75 1 92.81 298 PRO A O 1
ATOM 2229 N N . ASP A 1 299 ? -34.875 -13.891 -29.047 1 93.94 299 ASP A N 1
ATOM 2230 C CA . ASP A 1 299 ? -34.938 -12.562 -29.641 1 93.94 299 ASP A CA 1
ATOM 2231 C C . ASP A 1 299 ? -36.25 -12.375 -30.422 1 93.94 299 ASP A C 1
ATOM 2233 O O . ASP A 1 299 ? -36.531 -13.117 -31.359 1 93.94 299 ASP A O 1
ATOM 2237 N N . PRO A 1 300 ? -37 -11.344 -30.078 1 91.5 300 PRO A N 1
ATOM 2238 C CA . PRO A 1 300 ? -38.281 -11.117 -30.766 1 91.5 300 PRO A CA 1
ATOM 2239 C C . PRO A 1 300 ? -38.094 -10.922 -32.281 1 91.5 300 PRO A C 1
ATOM 2241 O O . PRO A 1 300 ? -38.969 -11.273 -33.062 1 91.5 300 PRO A O 1
ATOM 2244 N N . GLU A 1 301 ? -36.969 -10.484 -32.625 1 91.56 301 GLU A N 1
ATOM 2245 C CA . GLU A 1 301 ? -36.75 -10.227 -34.062 1 91.56 301 GLU A CA 1
ATOM 2246 C C . GLU A 1 301 ? -36.594 -11.531 -34.844 1 91.56 301 GLU A C 1
ATOM 2248 O O . GLU A 1 301 ? -36.75 -11.555 -36.062 1 91.56 301 GLU A O 1
ATOM 2253 N N . LEU A 1 302 ? -36.281 -12.602 -34.125 1 93.44 302 LEU A N 1
ATOM 2254 C CA . LEU A 1 302 ? -36.031 -13.875 -34.781 1 93.44 302 LEU A CA 1
ATOM 2255 C C . LEU A 1 302 ? -37.188 -14.836 -34.562 1 93.44 302 LEU A C 1
ATOM 2257 O O . LEU A 1 302 ? -37.156 -15.992 -35 1 93.44 302 LEU A O 1
ATOM 2261 N N . ALA A 1 303 ? -38.25 -14.344 -33.938 1 90.94 303 ALA A N 1
ATOM 2262 C CA . ALA A 1 303 ? -39.438 -15.164 -33.688 1 90.94 303 ALA A CA 1
ATOM 2263 C C . ALA A 1 303 ? -40.062 -15.672 -35 1 90.94 303 ALA A C 1
ATOM 2265 O O . ALA A 1 303 ? -40.25 -14.898 -35.938 1 90.94 303 ALA A O 1
ATOM 2266 N N . GLY A 1 304 ? -40.281 -16.938 -35.125 1 91.56 304 GLY A N 1
ATOM 2267 C CA . GLY A 1 304 ? -40.938 -17.531 -36.281 1 91.56 304 GLY A CA 1
ATOM 2268 C C . GLY A 1 304 ? -40 -17.859 -37.406 1 91.56 304 GLY A C 1
ATOM 2269 O O . GLY A 1 304 ? -40.406 -18.484 -38.406 1 91.56 304 GLY A O 1
ATOM 2270 N N . GLN A 1 305 ? -38.812 -17.469 -37.219 1 95.44 305 GLN A N 1
ATOM 2271 C CA . GLN A 1 305 ? -37.844 -17.75 -38.281 1 95.44 305 GLN A CA 1
ATOM 2272 C C . GLN A 1 305 ? -37.312 -19.172 -38.156 1 95.44 305 GLN A C 1
ATOM 2274 O O . GLN A 1 305 ? -37.281 -19.75 -37.062 1 95.44 305 GLN A O 1
ATOM 2279 N N . GLN A 1 306 ? -36.969 -19.766 -39.281 1 96.19 306 GLN A N 1
ATOM 2280 C CA . GLN A 1 306 ? -36.406 -21.094 -39.312 1 96.19 306 GLN A CA 1
ATOM 2281 C C . GLN A 1 306 ? -34.969 -21.062 -39.875 1 96.19 306 GLN A C 1
ATOM 2283 O O . GLN A 1 306 ? -34.562 -20.078 -40.469 1 96.19 306 GLN A O 1
ATOM 2288 N N . TYR A 1 307 ? -34.156 -21.984 -39.531 1 95.12 307 TYR A N 1
ATOM 2289 C CA . TYR A 1 307 ? -32.812 -22.141 -40.062 1 95.12 307 TYR A CA 1
ATOM 2290 C C . TYR A 1 307 ? -32.5 -23.609 -40.312 1 95.12 307 TYR A C 1
ATOM 2292 O O . TYR A 1 307 ? -33.219 -24.5 -39.875 1 95.12 307 TYR A O 1
ATOM 2300 N N . ALA A 1 308 ? -31.484 -23.859 -41.156 1 96.88 308 ALA A N 1
ATOM 2301 C CA . ALA A 1 308 ? -31.094 -25.219 -41.531 1 96.88 308 ALA A CA 1
ATOM 2302 C C . ALA A 1 308 ? -30.438 -25.953 -40.375 1 96.88 308 ALA A C 1
ATOM 2304 O O . ALA A 1 308 ? -29.531 -25.438 -39.719 1 96.88 308 ALA A O 1
ATOM 2305 N N . PHE A 1 309 ? -30.984 -27.141 -40.031 1 97.56 309 PHE A N 1
ATOM 2306 C CA . PHE A 1 309 ? -30.469 -27.984 -38.969 1 97.56 309 PHE A CA 1
ATOM 2307 C C . PHE A 1 309 ? -29.219 -28.734 -39.438 1 97.56 309 PHE A C 1
ATOM 2309 O O . PHE A 1 309 ? -29.297 -29.938 -39.719 1 97.56 309 PHE A O 1
ATOM 2316 N N . GLU A 1 310 ? -28.016 -28.031 -39.469 1 97.38 310 GLU A N 1
ATOM 2317 C CA . GLU A 1 310 ? -26.75 -28.531 -40.031 1 97.38 310 GLU A CA 1
ATOM 2318 C C . GLU A 1 310 ? -25.656 -28.562 -38.969 1 97.38 310 GLU A C 1
ATOM 2320 O O . GLU A 1 310 ? -25.703 -27.797 -38 1 97.38 310 GLU A O 1
ATOM 2325 N N . PRO A 1 311 ? -24.734 -29.516 -39.156 1 96.94 311 PRO A N 1
ATOM 2326 C CA . PRO A 1 311 ? -23.609 -29.547 -38.188 1 96.94 311 PRO A CA 1
ATOM 2327 C C . PRO A 1 311 ? -22.734 -28.312 -38.281 1 96.94 311 PRO A C 1
ATOM 2329 O O . PRO A 1 311 ? -22.5 -27.781 -39.375 1 96.94 311 PRO A O 1
ATOM 2332 N N . GLN A 1 312 ? -22.297 -27.844 -37.156 1 96.62 312 GLN A N 1
ATOM 2333 C CA . GLN A 1 312 ? -21.312 -26.781 -37 1 96.62 312 GLN A CA 1
ATOM 2334 C C . GLN A 1 312 ? -20.031 -27.281 -36.344 1 96.62 312 GLN A C 1
ATOM 2336 O O . GLN A 1 312 ? -19.797 -27.047 -35.156 1 96.62 312 GLN A O 1
ATOM 2341 N N . PRO A 1 313 ? -19.141 -27.875 -37.094 1 94.69 313 PRO A N 1
ATOM 2342 C CA . PRO A 1 313 ? -18.016 -28.594 -36.5 1 94.69 313 PRO A CA 1
ATOM 2343 C C . PRO A 1 313 ? -17.062 -27.672 -35.75 1 94.69 313 PRO A C 1
ATOM 2345 O O . PRO A 1 313 ? -16.359 -28.125 -34.844 1 94.69 313 PRO A O 1
ATOM 2348 N N . ASP A 1 314 ? -17.031 -26.359 -36.062 1 94.81 314 ASP A N 1
ATOM 2349 C CA . ASP A 1 314 ? -16.031 -25.484 -35.469 1 94.81 314 ASP A CA 1
ATOM 2350 C C . ASP A 1 314 ? -16.672 -24.547 -34.438 1 94.81 314 ASP A C 1
ATOM 2352 O O . ASP A 1 314 ? -16.062 -23.562 -34.031 1 94.81 314 ASP A O 1
ATOM 2356 N N . ASN A 1 315 ? -17.938 -24.797 -34.062 1 95.31 315 ASN A N 1
ATOM 2357 C CA . ASN A 1 315 ? -18.625 -23.859 -33.188 1 95.31 315 ASN A CA 1
ATOM 2358 C C . ASN A 1 315 ? -17.938 -23.719 -31.828 1 95.31 315 ASN A C 1
ATOM 2360 O O . ASN A 1 315 ? -18.031 -22.672 -31.188 1 95.31 315 ASN A O 1
ATOM 2364 N N . ILE A 1 316 ? -17.203 -24.75 -31.359 1 94.88 316 ILE A N 1
ATOM 2365 C CA . ILE A 1 316 ? -16.469 -24.688 -30.094 1 94.88 316 ILE A CA 1
ATOM 2366 C C . ILE A 1 316 ? -15.125 -24 -30.312 1 94.88 316 ILE A C 1
ATOM 2368 O O . ILE A 1 316 ? -14.789 -23.047 -29.609 1 94.88 316 ILE A O 1
ATOM 2372 N N . THR A 1 317 ? -14.352 -24.375 -31.297 1 94.88 317 THR A N 1
ATOM 2373 C CA . THR A 1 317 ? -12.992 -23.891 -31.516 1 94.88 317 THR A CA 1
ATOM 2374 C C . THR A 1 317 ? -12.984 -22.438 -31.938 1 94.88 317 THR A C 1
ATOM 2376 O O . THR A 1 317 ? -12.039 -21.703 -31.641 1 94.88 317 THR A O 1
ATOM 2379 N N . ASP A 1 318 ? -14.078 -21.984 -32.531 1 95.81 318 ASP A N 1
ATOM 2380 C CA . ASP A 1 318 ? -14.141 -20.625 -33.062 1 95.81 318 ASP A CA 1
ATOM 2381 C C . ASP A 1 318 ? -14.281 -19.609 -31.922 1 95.81 318 ASP A C 1
ATOM 2383 O O . ASP A 1 318 ? -14.086 -18.422 -32.125 1 95.81 318 ASP A O 1
ATOM 2387 N N . PHE A 1 319 ? -14.641 -20.078 -30.812 1 96.25 319 PHE A N 1
ATOM 2388 C CA . PHE A 1 319 ? -14.758 -19.188 -29.656 1 96.25 319 PHE A CA 1
ATOM 2389 C C . PHE A 1 319 ? -13.391 -18.656 -29.234 1 96.25 319 PHE A C 1
ATOM 2391 O O . PHE A 1 319 ? -13.273 -17.547 -28.719 1 96.25 319 PHE A O 1
ATOM 2398 N N . PHE A 1 320 ? -12.375 -19.422 -29.391 1 96.56 320 PHE A N 1
ATOM 2399 C CA . PHE A 1 320 ? -11.039 -19.094 -28.906 1 96.56 320 PHE A CA 1
ATOM 2400 C C . PHE A 1 320 ? -10.344 -18.125 -29.844 1 96.56 320 PHE A C 1
ATOM 2402 O O . PHE A 1 320 ? -10.586 -18.125 -31.047 1 96.56 320 PHE A O 1
ATOM 2409 N N . GLU A 1 321 ? -9.578 -17.281 -29.203 1 95.62 321 GLU A N 1
ATOM 2410 C CA . GLU A 1 321 ? -8.781 -16.297 -29.938 1 95.62 321 GLU A CA 1
ATOM 2411 C C . GLU A 1 321 ? -7.285 -16.562 -29.766 1 95.62 321 GLU A C 1
ATOM 2413 O O . GLU A 1 321 ? -6.891 -17.406 -28.953 1 95.62 321 GLU A O 1
ATOM 2418 N N . THR A 1 322 ? -6.543 -15.898 -30.625 1 96.56 322 THR A N 1
ATOM 2419 C CA . THR A 1 322 ? -5.098 -15.992 -30.469 1 96.56 322 THR A CA 1
ATOM 2420 C C . THR A 1 322 ? -4.625 -15.148 -29.281 1 96.56 322 THR A C 1
ATOM 2422 O O . THR A 1 322 ? -4.898 -13.953 -29.219 1 96.56 322 THR A O 1
ATOM 2425 N N . ALA A 1 323 ? -4.016 -15.844 -28.359 1 96.56 323 ALA A N 1
ATOM 2426 C CA . ALA A 1 323 ? -3.412 -15.117 -27.25 1 96.56 323 ALA A CA 1
ATOM 2427 C C . ALA A 1 323 ? -2.176 -14.344 -27.719 1 96.56 323 ALA A C 1
ATOM 2429 O O . ALA A 1 323 ? -1.438 -14.812 -28.578 1 96.56 323 ALA A O 1
ATOM 2430 N N . ILE A 1 324 ? -1.939 -13.148 -27.141 1 97.06 324 ILE A N 1
ATOM 2431 C CA . ILE A 1 324 ? -0.771 -12.336 -27.469 1 97.06 324 ILE A CA 1
ATOM 2432 C C . ILE A 1 324 ? -0.103 -11.859 -26.188 1 97.06 324 ILE A C 1
ATOM 2434 O O . ILE A 1 324 ? -0.774 -11.367 -25.266 1 97.06 324 ILE A O 1
ATOM 2438 N N . ASN A 1 325 ? 1.158 -12.109 -26.078 1 95.06 325 ASN A N 1
ATOM 2439 C CA . ASN A 1 325 ? 1.982 -11.633 -24.969 1 95.06 325 ASN A CA 1
ATOM 2440 C C . ASN A 1 325 ? 3.182 -10.836 -25.469 1 95.06 325 ASN A C 1
ATOM 2442 O O . ASN A 1 325 ? 3.988 -11.344 -26.25 1 95.06 325 ASN A O 1
ATOM 2446 N N . VAL A 1 326 ? 3.287 -9.609 -25.094 1 96.19 326 VAL A N 1
ATOM 2447 C CA . VAL A 1 326 ? 4.414 -8.75 -25.453 1 96.19 326 VAL A CA 1
ATOM 2448 C C . VAL A 1 326 ? 5.109 -8.258 -24.188 1 96.19 326 VAL A C 1
ATOM 2450 O O . VAL A 1 326 ? 4.461 -7.746 -23.266 1 96.19 326 VAL A O 1
ATOM 2453 N N . SER A 1 327 ? 6.383 -8.5 -24.141 1 94.62 327 SER A N 1
ATOM 2454 C CA . SER A 1 327 ? 7.18 -8.039 -23.016 1 94.62 327 SER A CA 1
ATOM 2455 C C . SER A 1 327 ? 8.398 -7.25 -23.484 1 94.62 327 SER A C 1
ATOM 2457 O O . SER A 1 327 ? 9.109 -7.676 -24.391 1 94.62 327 SER A O 1
ATOM 2459 N N . THR A 1 328 ? 8.617 -6.121 -22.922 1 95.12 328 THR A N 1
ATOM 2460 C CA . THR A 1 328 ? 9.797 -5.289 -23.156 1 95.12 328 THR A CA 1
ATOM 2461 C C . THR A 1 328 ? 10.523 -5 -21.859 1 95.12 328 THR A C 1
ATOM 2463 O O . THR A 1 328 ? 9.914 -4.543 -20.891 1 95.12 328 THR A O 1
ATOM 2466 N N . SER A 1 329 ? 11.844 -5.309 -21.875 1 94.06 329 SER A N 1
ATOM 2467 C CA . SER A 1 329 ? 12.625 -5.113 -20.656 1 94.06 329 SER A CA 1
ATOM 2468 C C . SER A 1 329 ? 13.883 -4.289 -20.938 1 94.06 329 SER A C 1
ATOM 2470 O O . SER A 1 329 ? 14.516 -4.445 -21.984 1 94.06 329 SER A O 1
ATOM 2472 N N . ILE A 1 330 ? 14.164 -3.393 -20.078 1 91.81 330 ILE A N 1
ATOM 2473 C CA . ILE A 1 330 ? 15.43 -2.67 -20.047 1 91.81 330 ILE A CA 1
ATOM 2474 C C . ILE A 1 330 ? 16.203 -3.057 -18.781 1 91.81 330 ILE A C 1
ATOM 2476 O O . ILE A 1 330 ? 15.664 -2.994 -17.672 1 91.81 330 ILE A O 1
ATOM 2480 N N . ASN A 1 331 ? 17.391 -3.533 -19 1 91.38 331 ASN A N 1
ATOM 2481 C CA . ASN A 1 331 ? 18.266 -3.908 -17.891 1 91.38 331 ASN A CA 1
ATOM 2482 C C . ASN A 1 331 ? 19.578 -3.125 -17.938 1 91.38 331 ASN A C 1
ATOM 2484 O O . ASN A 1 331 ? 20.172 -2.963 -19.016 1 91.38 331 ASN A O 1
ATOM 2488 N N . ALA A 1 332 ? 19.953 -2.652 -16.812 1 88.12 332 ALA A N 1
ATOM 2489 C CA . ALA A 1 332 ? 21.203 -1.899 -16.734 1 88.12 332 ALA A CA 1
ATOM 2490 C C . ALA A 1 332 ? 22.062 -2.381 -15.578 1 88.12 332 ALA A C 1
ATOM 2492 O O . ALA A 1 332 ? 21.562 -2.619 -14.477 1 88.12 332 ALA A O 1
ATOM 2493 N N . SER A 1 333 ? 23.25 -2.725 -15.852 1 89.19 333 SER A N 1
ATOM 2494 C CA . SER A 1 333 ? 24.297 -3.021 -14.883 1 89.19 333 SER A CA 1
ATOM 2495 C C . SER A 1 333 ? 25.406 -1.977 -14.93 1 89.19 333 SER A C 1
ATOM 2497 O O . SER A 1 333 ? 26.078 -1.829 -15.953 1 89.19 333 SER A O 1
ATOM 2499 N N . ILE A 1 334 ? 25.516 -1.304 -13.898 1 82.88 334 ILE A N 1
ATOM 2500 C CA . ILE A 1 334 ? 26.5 -0.238 -13.828 1 82.88 334 ILE A CA 1
ATOM 2501 C C . ILE A 1 334 ? 27.344 -0.394 -12.555 1 82.88 334 ILE A C 1
ATOM 2503 O O . ILE A 1 334 ? 26.797 -0.641 -11.477 1 82.88 334 ILE A O 1
ATOM 2507 N N . GLY A 1 335 ? 28.688 -0.414 -12.711 1 79.88 335 GLY A N 1
ATOM 2508 C CA . GLY A 1 335 ? 29.484 -0.597 -11.508 1 79.88 335 GLY A CA 1
ATOM 2509 C C . GLY A 1 335 ? 30.812 0.118 -11.555 1 79.88 335 GLY A C 1
ATOM 2510 O O . GLY A 1 335 ? 31.438 0.23 -12.617 1 79.88 335 GLY A O 1
ATOM 2511 N N . SER A 1 336 ? 31.203 0.701 -10.445 1 79.31 336 SER A N 1
ATOM 2512 C CA . SER A 1 336 ? 32.562 1.12 -10.164 1 79.31 336 SER A CA 1
ATOM 2513 C C . SER A 1 336 ? 33.312 0.049 -9.383 1 79.31 336 SER A C 1
ATOM 2515 O O . SER A 1 336 ? 32.844 -1.085 -9.266 1 79.31 336 SER A O 1
ATOM 2517 N N . GLU A 1 337 ? 34.469 0.413 -8.945 1 76.81 337 GLU A N 1
ATOM 2518 C CA . GLU A 1 337 ? 35.312 -0.547 -8.211 1 76.81 337 GLU A CA 1
ATOM 2519 C C . GLU A 1 337 ? 34.625 -0.973 -6.914 1 76.81 337 GLU A C 1
ATOM 2521 O O . GLU A 1 337 ? 34.688 -2.139 -6.52 1 76.81 337 GLU A O 1
ATOM 2526 N N . ASN A 1 338 ? 33.969 -0.083 -6.281 1 80.5 338 ASN A N 1
ATOM 2527 C CA . ASN A 1 338 ? 33.469 -0.396 -4.941 1 80.5 338 ASN A CA 1
ATOM 2528 C C . ASN A 1 338 ? 31.953 -0.424 -4.891 1 80.5 338 ASN A C 1
ATOM 2530 O O . ASN A 1 338 ? 31.359 -0.84 -3.891 1 80.5 338 ASN A O 1
ATOM 2534 N N . THR A 1 339 ? 31.266 -0.018 -5.953 1 82.06 339 THR A N 1
ATOM 2535 C CA . THR A 1 339 ? 29.812 0.025 -5.949 1 82.06 339 THR A CA 1
ATOM 2536 C C . THR A 1 339 ? 29.25 -0.514 -7.266 1 82.06 339 THR A C 1
ATOM 2538 O O . THR A 1 339 ? 29.75 -0.167 -8.344 1 82.06 339 THR A O 1
ATOM 2541 N N . THR A 1 340 ? 28.344 -1.33 -7.145 1 85.94 340 THR A N 1
ATOM 2542 C CA . THR A 1 340 ? 27.641 -1.842 -8.32 1 85.94 340 THR A CA 1
ATOM 2543 C C . THR A 1 340 ? 26.141 -1.621 -8.188 1 85.94 340 THR A C 1
ATOM 2545 O O . THR A 1 340 ? 25.594 -1.672 -7.086 1 85.94 340 THR A O 1
ATOM 2548 N N . THR A 1 341 ? 25.484 -1.312 -9.312 1 85.94 341 THR A N 1
ATOM 2549 C CA . THR A 1 341 ? 24.062 -1.064 -9.352 1 85.94 341 THR A CA 1
ATOM 2550 C C . THR A 1 341 ? 23.391 -1.853 -10.477 1 85.94 341 THR A C 1
ATOM 2552 O O . THR A 1 341 ? 23.938 -1.927 -11.586 1 85.94 341 THR A O 1
ATOM 2555 N N . SER A 1 342 ? 22.312 -2.416 -10.109 1 91.69 342 SER A N 1
ATOM 2556 C CA . SER A 1 342 ? 21.5 -3.094 -11.109 1 91.69 342 SER A CA 1
ATOM 2557 C C . SER A 1 342 ? 20.094 -2.512 -11.156 1 91.69 342 SER A C 1
ATOM 2559 O O . SER A 1 342 ? 19.469 -2.273 -10.117 1 91.69 342 SER A O 1
ATOM 2561 N N . PHE A 1 343 ? 19.641 -2.176 -12.398 1 87.75 343 PHE A N 1
ATOM 2562 C CA . PHE A 1 343 ? 18.281 -1.693 -12.625 1 87.75 343 PHE A CA 1
ATOM 2563 C C . PHE A 1 343 ? 17.578 -2.527 -13.688 1 87.75 343 PHE A C 1
ATOM 2565 O O . PHE A 1 343 ? 18.188 -2.908 -14.688 1 87.75 343 PHE A O 1
ATOM 2572 N N . SER A 1 344 ? 16.344 -2.863 -13.398 1 92.56 344 SER A N 1
ATOM 2573 C CA . SER A 1 344 ? 15.539 -3.574 -14.383 1 92.56 344 SER A CA 1
ATOM 2574 C C . SER A 1 344 ? 14.117 -3.029 -14.422 1 92.56 344 SER A C 1
ATOM 2576 O O . SER A 1 344 ? 13.523 -2.75 -13.375 1 92.56 344 SER A O 1
ATOM 2578 N N . PHE A 1 345 ? 13.57 -2.721 -15.617 1 90.38 345 PHE A N 1
ATOM 2579 C CA . PHE A 1 345 ? 12.172 -2.381 -15.844 1 90.38 345 PHE A CA 1
ATOM 2580 C C . PHE A 1 345 ? 11.578 -3.246 -16.953 1 90.38 345 PHE A C 1
ATOM 2582 O O . PHE A 1 345 ? 12.141 -3.33 -18.047 1 90.38 345 PHE A O 1
ATOM 2589 N N . THR A 1 346 ? 10.492 -3.887 -16.656 1 94.56 346 THR A N 1
ATOM 2590 C CA . THR A 1 346 ? 9.828 -4.738 -17.625 1 94.56 346 THR A CA 1
ATOM 2591 C C . THR A 1 346 ? 8.344 -4.375 -17.734 1 94.56 346 THR A C 1
ATOM 2593 O O . THR A 1 346 ? 7.641 -4.312 -16.734 1 94.56 346 THR A O 1
ATOM 2596 N N . ARG A 1 347 ? 7.887 -4.133 -18.906 1 95 347 ARG A N 1
ATOM 2597 C CA . ARG A 1 347 ? 6.469 -3.994 -19.219 1 95 347 ARG A CA 1
ATOM 2598 C C . ARG A 1 347 ? 5.945 -5.227 -19.953 1 95 347 ARG A C 1
ATOM 2600 O O . ARG A 1 347 ? 6.508 -5.637 -20.969 1 95 347 ARG A O 1
ATOM 2607 N N . THR A 1 348 ? 4.883 -5.762 -19.406 1 95.19 348 THR A N 1
ATOM 2608 C CA . THR A 1 348 ? 4.258 -6.926 -20.031 1 95.19 348 THR A CA 1
ATOM 2609 C C . THR A 1 348 ? 2.781 -6.652 -20.312 1 95.19 348 THR A C 1
ATOM 2611 O O . THR A 1 348 ? 2.035 -6.246 -19.422 1 95.19 348 THR A O 1
ATOM 2614 N N . ASP A 1 349 ? 2.371 -6.84 -21.516 1 96.38 349 ASP A N 1
ATOM 2615 C CA . ASP A 1 349 ? 0.973 -6.812 -21.938 1 96.38 349 ASP A CA 1
ATOM 2616 C C . ASP A 1 349 ? 0.552 -8.148 -22.547 1 96.38 349 ASP A C 1
ATOM 2618 O O . ASP A 1 349 ? 1.143 -8.602 -23.516 1 96.38 349 ASP A O 1
ATOM 2622 N N . ALA A 1 350 ? -0.484 -8.664 -21.906 1 95.88 350 ALA A N 1
ATOM 2623 C CA . ALA A 1 350 ? -0.907 -9.984 -22.375 1 95.88 350 ALA A CA 1
ATOM 2624 C C . ALA A 1 350 ? -2.424 -10.047 -22.547 1 95.88 350 ALA A C 1
ATOM 2626 O O . ALA A 1 350 ? -3.164 -9.422 -21.781 1 95.88 350 ALA A O 1
ATOM 2627 N N . SER A 1 351 ? -2.83 -10.727 -23.609 1 96.25 351 SER A N 1
ATOM 2628 C CA . SER A 1 351 ? -4.219 -11.125 -23.812 1 96.25 351 SER A CA 1
ATOM 2629 C C . SER A 1 351 ? -4.352 -12.641 -23.938 1 96.25 351 SER A C 1
ATOM 2631 O O . SER A 1 351 ? -3.527 -13.289 -24.594 1 96.25 351 SER A O 1
ATOM 2633 N N . GLY A 1 352 ? -5.379 -13.172 -23.297 1 95.19 352 GLY A N 1
ATOM 2634 C CA . GLY A 1 352 ? -5.539 -14.617 -23.25 1 95.19 352 GLY A CA 1
ATOM 2635 C C . GLY A 1 352 ? -6.223 -15.172 -24.484 1 95.19 352 GLY A C 1
ATOM 2636 O O . GLY A 1 352 ? -6.375 -14.469 -25.484 1 95.19 352 GLY A O 1
ATOM 2637 N N . MET A 1 353 ? -6.547 -16.484 -24.406 1 94.88 353 MET A N 1
ATOM 2638 C CA . MET A 1 353 ? -7.16 -17.188 -25.531 1 94.88 353 MET A CA 1
ATOM 2639 C C . MET A 1 353 ? -8.664 -16.969 -25.547 1 94.88 353 MET A C 1
ATOM 2641 O O . MET A 1 353 ? -9.352 -17.422 -26.484 1 94.88 353 MET A O 1
ATOM 2645 N N . VAL A 1 354 ? -9.141 -16.406 -24.578 1 95.69 354 VAL A N 1
ATOM 2646 C CA . VAL A 1 354 ? -10.562 -16.094 -24.484 1 95.69 354 VAL A CA 1
ATOM 2647 C C . VAL A 1 354 ? -10.773 -14.586 -24.578 1 95.69 354 VAL A C 1
ATOM 2649 O O . VAL A 1 354 ? -9.938 -13.805 -24.094 1 95.69 354 VAL A O 1
ATOM 2652 N N . PRO A 1 355 ? -11.906 -14.195 -25.188 1 95.38 355 PRO A N 1
ATOM 2653 C CA . PRO A 1 355 ? -12.125 -12.758 -25.359 1 95.38 355 PRO A CA 1
ATOM 2654 C C . PRO A 1 355 ? -12.195 -12.016 -24.031 1 95.38 355 PRO A C 1
ATOM 2656 O O . PRO A 1 355 ? -12.734 -12.539 -23.047 1 95.38 355 PRO A O 1
ATOM 2659 N N . ASN A 1 356 ? -11.703 -10.812 -24 1 96.56 356 ASN A N 1
ATOM 2660 C CA . ASN A 1 356 ? -11.797 -9.844 -22.922 1 96.56 356 ASN A CA 1
ATOM 2661 C C . ASN A 1 356 ? -11.055 -10.336 -21.672 1 96.56 356 ASN A C 1
ATOM 2663 O O . ASN A 1 356 ? -11.461 -10.039 -20.547 1 96.56 356 ASN A O 1
ATOM 2667 N N . ASN A 1 357 ? -10.172 -11.266 -21.766 1 96.31 357 ASN A N 1
ATOM 2668 C CA . ASN A 1 357 ? -9.219 -11.68 -20.734 1 96.31 357 ASN A CA 1
ATOM 2669 C C . ASN A 1 357 ? -7.832 -11.094 -20.984 1 96.31 357 ASN A C 1
ATOM 2671 O O . ASN A 1 357 ? -7.176 -11.445 -21.969 1 96.31 357 ASN A O 1
ATOM 2675 N N . SER A 1 358 ? -7.391 -10.227 -20.094 1 96.75 358 SER A N 1
ATOM 2676 C CA . SER A 1 358 ? -6.117 -9.57 -20.375 1 96.75 358 SER A CA 1
ATOM 2677 C C . SER A 1 358 ? -5.375 -9.234 -19.078 1 96.75 358 SER A C 1
ATOM 2679 O O . SER A 1 358 ? -5.949 -9.312 -18 1 96.75 358 SER A O 1
ATOM 2681 N N . LEU A 1 359 ? -4.066 -8.961 -19.266 1 95.38 359 LEU A N 1
ATOM 2682 C CA . LEU A 1 359 ? -3.178 -8.633 -18.156 1 95.38 359 LEU A CA 1
ATOM 2683 C C . LEU A 1 359 ? -2.182 -7.551 -18.547 1 95.38 359 LEU A C 1
ATOM 2685 O O . LEU A 1 359 ? -1.631 -7.582 -19.656 1 95.38 359 LEU A O 1
ATOM 2689 N N . GLY A 1 360 ? -2.025 -6.539 -17.734 1 94.56 360 GLY A N 1
ATOM 2690 C CA . GLY A 1 360 ? -0.947 -5.566 -17.797 1 94.56 360 GLY A CA 1
ATOM 2691 C C . GLY A 1 360 ? -0.097 -5.543 -16.531 1 94.56 360 GLY A C 1
ATOM 2692 O O . GLY A 1 360 ? -0.625 -5.508 -15.422 1 94.56 360 GLY A O 1
ATOM 2693 N N . ARG A 1 361 ? 1.251 -5.637 -16.719 1 94.31 361 ARG A N 1
ATOM 2694 C CA . ARG A 1 361 ? 2.139 -5.727 -15.57 1 94.31 361 ARG A CA 1
ATOM 2695 C C . ARG A 1 361 ? 3.34 -4.801 -15.727 1 94.31 361 ARG A C 1
ATOM 2697 O O . ARG A 1 361 ? 3.896 -4.68 -16.812 1 94.31 361 ARG A O 1
ATOM 2704 N N . ASN A 1 362 ? 3.707 -4.105 -14.734 1 90.88 362 ASN A N 1
ATOM 2705 C CA . ASN A 1 362 ? 4.938 -3.33 -14.617 1 90.88 362 ASN A CA 1
ATOM 2706 C C . ASN A 1 362 ? 5.816 -3.846 -13.477 1 90.88 362 ASN A C 1
ATOM 2708 O O . ASN A 1 362 ? 5.352 -4 -12.352 1 90.88 362 ASN A O 1
ATOM 2712 N N . ASN A 1 363 ? 7.051 -4.188 -13.836 1 92.81 363 ASN A N 1
ATOM 2713 C CA . ASN A 1 363 ? 8.055 -4.586 -12.852 1 92.81 363 ASN A CA 1
ATOM 2714 C C . ASN A 1 363 ? 9.25 -3.643 -12.859 1 92.81 363 ASN A C 1
ATOM 2716 O O . ASN A 1 363 ? 9.852 -3.396 -13.906 1 92.81 363 ASN A O 1
ATOM 2720 N N . ALA A 1 364 ? 9.562 -3.1 -11.734 1 89.12 364 ALA A N 1
ATOM 2721 C CA . ALA A 1 364 ? 10.766 -2.283 -11.562 1 89.12 364 ALA A CA 1
ATOM 2722 C C . ALA A 1 364 ? 11.586 -2.758 -10.375 1 89.12 364 ALA A C 1
ATOM 2724 O O . ALA A 1 364 ? 11.039 -3.08 -9.32 1 89.12 364 ALA A O 1
ATOM 2725 N N . ALA A 1 365 ? 12.891 -2.938 -10.594 1 91.44 365 ALA A N 1
ATOM 2726 C CA . ALA A 1 365 ? 13.789 -3.373 -9.523 1 91.44 365 ALA A CA 1
ATOM 2727 C C . ALA A 1 365 ? 15.086 -2.562 -9.531 1 91.44 365 ALA A C 1
ATOM 2729 O O . ALA A 1 365 ? 15.617 -2.242 -10.594 1 91.44 365 ALA A O 1
ATOM 2730 N N . LEU A 1 366 ? 15.555 -2.152 -8.438 1 87.88 366 LEU A N 1
ATOM 2731 C CA . LEU A 1 366 ? 16.828 -1.47 -8.211 1 87.88 366 LEU A CA 1
ATOM 2732 C C . LEU A 1 366 ? 17.594 -2.129 -7.078 1 87.88 366 LEU A C 1
ATOM 2734 O O . LEU A 1 366 ? 17.047 -2.389 -6.004 1 87.88 366 LEU A O 1
ATOM 2738 N N . ARG A 1 367 ? 18.828 -2.477 -7.301 1 89.94 367 ARG A N 1
ATOM 2739 C CA . ARG A 1 367 ? 19.703 -3.062 -6.289 1 89.94 367 ARG A CA 1
ATOM 2740 C C . ARG A 1 367 ? 21.062 -2.377 -6.281 1 89.94 367 ARG A C 1
ATOM 2742 O O . ARG A 1 367 ? 21.672 -2.184 -7.332 1 89.94 367 ARG A O 1
ATOM 2749 N N . VAL A 1 368 ? 21.547 -2.029 -5.133 1 86.38 368 VAL A N 1
ATOM 2750 C CA . VAL A 1 368 ? 22.828 -1.354 -4.957 1 86.38 368 VAL A CA 1
ATOM 2751 C C . VAL A 1 368 ? 23.703 -2.145 -3.98 1 86.38 368 VAL A C 1
ATOM 2753 O O . VAL A 1 368 ? 23.266 -2.48 -2.879 1 86.38 368 VAL A O 1
ATOM 2756 N N . ASN A 1 369 ? 24.844 -2.459 -4.445 1 89.19 369 ASN A N 1
ATOM 2757 C CA . ASN A 1 369 ? 25.891 -3.07 -3.617 1 89.19 369 ASN A CA 1
ATOM 2758 C C . ASN A 1 369 ? 27.094 -2.162 -3.477 1 89.19 369 ASN A C 1
ATOM 2760 O O . ASN A 1 369 ? 27.609 -1.641 -4.469 1 89.19 369 ASN A O 1
ATOM 2764 N N . SER A 1 370 ? 27.594 -2.043 -2.232 1 84.5 370 SER A N 1
ATOM 2765 C CA . SER A 1 370 ? 28.734 -1.142 -2.047 1 84.5 370 SER A CA 1
ATOM 2766 C C . SER A 1 370 ? 29.641 -1.623 -0.925 1 84.5 370 SER A C 1
ATOM 2768 O O . SER A 1 370 ? 29.172 -2.01 0.145 1 84.5 370 SER A O 1
ATOM 2770 N N . ASP A 1 371 ? 30.922 -1.659 -1.263 1 86.5 371 ASP A N 1
ATOM 2771 C CA . ASP A 1 371 ? 31.922 -1.745 -0.209 1 86.5 371 ASP A CA 1
ATOM 2772 C C . ASP A 1 371 ? 32.219 -0.367 0.377 1 86.5 371 ASP A C 1
ATOM 2774 O O . ASP A 1 371 ? 33.125 0.339 -0.107 1 86.5 371 ASP A O 1
ATOM 2778 N N . LEU A 1 372 ? 31.531 -0.097 1.377 1 78.88 372 LEU A N 1
ATOM 2779 C CA . LEU A 1 372 ? 31.641 1.238 1.954 1 78.88 372 LEU A CA 1
ATOM 2780 C C . LEU A 1 372 ? 33.031 1.467 2.541 1 78.88 372 LEU A C 1
ATOM 2782 O O . LEU A 1 372 ? 33.562 2.574 2.465 1 78.88 372 LEU A O 1
ATOM 2786 N N . THR A 1 373 ? 33.562 0.472 3.268 1 81.44 373 THR A N 1
ATOM 2787 C CA . THR A 1 373 ? 34.938 0.371 3.752 1 81.44 373 THR A CA 1
ATOM 2788 C C . THR A 1 373 ? 35.469 -1.043 3.555 1 81.44 373 THR A C 1
ATOM 2790 O O . THR A 1 373 ? 34.781 -1.908 3.018 1 81.44 373 THR A O 1
ATOM 2793 N N . ASP A 1 374 ? 36.688 -1.196 3.916 1 82.62 374 ASP A N 1
ATOM 2794 C CA . ASP A 1 374 ? 37.25 -2.533 3.812 1 82.62 374 ASP A CA 1
ATOM 2795 C C . ASP A 1 374 ? 36.562 -3.498 4.785 1 82.62 374 ASP A C 1
ATOM 2797 O O . ASP A 1 374 ? 36.594 -4.715 4.582 1 82.62 374 ASP A O 1
ATOM 2801 N N . TRP A 1 375 ? 35.938 -2.967 5.863 1 87.75 375 TRP A N 1
ATOM 2802 C CA . TRP A 1 375 ? 35.375 -3.854 6.875 1 87.75 375 TRP A CA 1
ATOM 2803 C C . TRP A 1 375 ? 33.844 -3.799 6.859 1 87.75 375 TRP A C 1
ATOM 2805 O O . TRP A 1 375 ? 33.188 -4.543 7.586 1 87.75 375 TRP A O 1
ATOM 2815 N N . LEU A 1 376 ? 33.219 -2.895 5.992 1 88 376 LEU A N 1
ATOM 2816 C CA . LEU A 1 376 ? 31.766 -2.719 5.984 1 88 376 LEU A CA 1
ATOM 2817 C C . LEU A 1 376 ? 31.219 -2.738 4.562 1 88 376 LEU A C 1
ATOM 2819 O O . LEU A 1 376 ? 31.656 -1.954 3.717 1 88 376 LEU A O 1
ATOM 2823 N N . SER A 1 377 ? 30.25 -3.621 4.34 1 89.81 377 SER A N 1
ATOM 2824 C CA . SER A 1 377 ? 29.609 -3.703 3.027 1 89.81 377 SER A CA 1
ATOM 2825 C C . SER A 1 377 ? 28.094 -3.553 3.139 1 89.81 377 SER A C 1
ATOM 2827 O O . SER A 1 377 ? 27.5 -4.016 4.109 1 89.81 377 SER A O 1
ATOM 2829 N N . LEU A 1 378 ? 27.469 -2.918 2.068 1 87.94 378 LEU A N 1
ATOM 2830 C CA . LEU A 1 378 ? 26.031 -2.672 2.008 1 87.94 378 LEU A CA 1
ATOM 2831 C C . LEU A 1 378 ? 25.406 -3.393 0.819 1 87.94 378 LEU A C 1
ATOM 2833 O O . LEU A 1 378 ? 25.969 -3.391 -0.279 1 87.94 378 LEU A O 1
ATOM 2837 N N . ASP A 1 379 ? 24.219 -4.008 1.03 1 91.62 379 ASP A N 1
ATOM 2838 C CA . ASP A 1 379 ? 23.344 -4.543 0 1 91.62 379 ASP A CA 1
ATOM 2839 C C . ASP A 1 379 ? 21.906 -4.035 0.182 1 91.62 379 ASP A C 1
ATOM 2841 O O . ASP A 1 379 ? 21.25 -4.379 1.16 1 91.62 379 ASP A O 1
ATOM 2845 N N . ALA A 1 380 ? 21.5 -3.201 -0.7 1 87.25 380 ALA A N 1
ATOM 2846 C CA . ALA A 1 380 ? 20.156 -2.617 -0.622 1 87.25 380 ALA A CA 1
ATOM 2847 C C . ALA A 1 380 ? 19.375 -2.871 -1.905 1 87.25 380 ALA A C 1
ATOM 2849 O O . ALA A 1 380 ? 19.922 -2.789 -3.006 1 87.25 380 ALA A O 1
ATOM 2850 N N . LYS A 1 381 ? 18.062 -3.195 -1.717 1 90.81 381 LYS A N 1
ATOM 2851 C CA . LYS A 1 381 ? 17.266 -3.527 -2.887 1 90.81 381 LYS A CA 1
ATOM 2852 C C . LYS A 1 381 ? 15.805 -3.117 -2.682 1 90.81 381 LYS A C 1
ATOM 2854 O O . LYS A 1 381 ? 15.289 -3.18 -1.564 1 90.81 381 LYS A O 1
ATOM 2859 N N . ILE A 1 382 ? 15.117 -2.742 -3.779 1 85.19 382 ILE A N 1
ATOM 2860 C CA . ILE A 1 382 ? 13.68 -2.51 -3.816 1 85.19 382 ILE A CA 1
ATOM 2861 C C . ILE A 1 382 ? 13.094 -3.104 -5.094 1 85.19 382 ILE A C 1
ATOM 2863 O O . ILE A 1 382 ? 13.664 -2.949 -6.176 1 85.19 382 ILE A O 1
ATOM 2867 N N . ASP A 1 383 ? 11.977 -3.816 -4.941 1 90.38 383 ASP A N 1
ATOM 2868 C CA . ASP A 1 383 ? 11.203 -4.367 -6.051 1 90.38 383 ASP A CA 1
ATOM 2869 C C . ASP A 1 383 ? 9.766 -3.859 -6.023 1 90.38 383 ASP A C 1
ATOM 2871 O O . ASP A 1 383 ? 9.062 -4.012 -5.02 1 90.38 383 ASP A O 1
ATOM 2875 N N . TYR A 1 384 ? 9.32 -3.232 -7.094 1 87.88 384 TYR A N 1
ATOM 2876 C CA . TYR A 1 384 ? 7.934 -2.803 -7.262 1 87.88 384 TYR A CA 1
ATOM 2877 C C . TYR A 1 384 ? 7.242 -3.607 -8.352 1 87.88 384 TYR A C 1
ATOM 2879 O O . TYR A 1 384 ? 7.762 -3.729 -9.469 1 87.88 384 TYR A O 1
ATOM 2887 N N . MET A 1 385 ? 6.098 -4.109 -8.023 1 91.38 385 MET A N 1
ATOM 2888 C CA . MET A 1 385 ? 5.301 -4.879 -8.977 1 91.38 385 MET A CA 1
ATOM 2889 C C . MET A 1 385 ? 3.855 -4.391 -9 1 91.38 385 MET A C 1
ATOM 2891 O O . MET A 1 385 ? 3.211 -4.293 -7.953 1 91.38 385 MET A O 1
ATOM 2895 N N . ASN A 1 386 ? 3.367 -4.086 -10.148 1 90.06 386 ASN A N 1
ATOM 2896 C CA . ASN A 1 386 ? 1.976 -3.699 -10.367 1 90.06 386 ASN A CA 1
ATOM 2897 C C . ASN A 1 386 ? 1.325 -4.539 -11.461 1 90.06 386 ASN A C 1
ATOM 2899 O O . ASN A 1 386 ? 1.941 -4.805 -12.492 1 90.06 386 ASN A O 1
ATOM 2903 N N . GLN A 1 387 ? 0.138 -5.012 -11.188 1 92.56 387 GLN A N 1
ATOM 2904 C CA . GLN A 1 387 ? -0.557 -5.863 -12.148 1 92.56 387 GLN A CA 1
ATOM 2905 C C . GLN A 1 387 ? -2.043 -5.52 -12.211 1 92.56 387 GLN A C 1
ATOM 2907 O O . GLN A 1 387 ? -2.699 -5.387 -11.172 1 92.56 387 GLN A O 1
ATOM 2912 N N . ASP A 1 388 ? -2.51 -5.285 -13.445 1 92.31 388 ASP A N 1
ATOM 2913 C CA . ASP A 1 388 ? -3.932 -5.16 -13.742 1 92.31 388 ASP A CA 1
ATOM 2914 C C . ASP A 1 388 ? -4.438 -6.363 -14.531 1 92.31 388 ASP A C 1
ATOM 2916 O O . ASP A 1 388 ? -3.922 -6.66 -15.609 1 92.31 388 ASP A O 1
ATOM 2920 N N . ARG A 1 389 ? -5.418 -7.062 -14.031 1 93.5 389 ARG A N 1
ATOM 2921 C CA . ARG A 1 389 ? -6.012 -8.203 -14.711 1 93.5 389 ARG A CA 1
ATOM 2922 C C . ARG A 1 389 ? -7.5 -7.977 -14.969 1 93.5 389 ARG A C 1
ATOM 2924 O O . ARG A 1 389 ? -8.242 -7.609 -14.062 1 93.5 389 ARG A O 1
ATOM 2931 N N . LYS A 1 390 ? -7.84 -8.266 -16.141 1 96.31 390 LYS A N 1
ATOM 2932 C CA . LYS A 1 390 ? -9.25 -8.172 -16.5 1 96.31 390 LYS A CA 1
ATOM 2933 C C . LYS A 1 390 ? -9.836 -9.555 -16.766 1 96.31 390 LYS A C 1
ATOM 2935 O O . LYS A 1 390 ? -9.297 -10.336 -17.547 1 96.31 390 LYS A O 1
ATOM 2940 N N . ASN A 1 391 ? -10.859 -9.828 -16.078 1 96.12 391 ASN A N 1
ATOM 2941 C CA . ASN A 1 391 ? -11.711 -11.008 -16.25 1 96.12 391 ASN A CA 1
ATOM 2942 C C . ASN A 1 391 ? -10.906 -12.297 -16.156 1 96.12 391 ASN A C 1
ATOM 2944 O O . ASN A 1 391 ? -10.953 -13.125 -17.062 1 96.12 391 ASN A O 1
ATOM 2948 N N . PRO A 1 392 ? -10.234 -12.5 -15.031 1 93.06 392 PRO A N 1
ATOM 2949 C CA . PRO A 1 392 ? -9.648 -13.828 -14.844 1 93.06 392 PRO A CA 1
ATOM 2950 C C . PRO A 1 392 ? -10.672 -14.953 -15 1 93.06 392 PRO A C 1
ATOM 2952 O O . PRO A 1 392 ? -11.82 -14.805 -14.57 1 93.06 392 PRO A O 1
ATOM 2955 N N . LEU A 1 393 ? -10.227 -16 -15.508 1 93.69 393 LEU A N 1
ATOM 2956 C CA . LEU A 1 393 ? -11.148 -17.094 -15.836 1 93.69 393 LEU A CA 1
ATOM 2957 C C . LEU A 1 393 ? -11.453 -17.938 -14.602 1 93.69 393 LEU A C 1
ATOM 2959 O O . LEU A 1 393 ? -10.586 -18.125 -13.75 1 93.69 393 LEU A O 1
ATOM 2963 N N . SER A 1 394 ? -12.633 -18.344 -14.562 1 91.12 394 SER A N 1
ATOM 2964 C CA . SER A 1 394 ? -13.039 -19.281 -13.508 1 91.12 394 SER A CA 1
ATOM 2965 C C . SER A 1 394 ? -13.094 -20.719 -14.031 1 91.12 394 SER A C 1
ATOM 2967 O O . SER A 1 394 ? -13.055 -20.938 -15.242 1 91.12 394 SER A O 1
ATOM 2969 N N . THR A 1 395 ? -13.086 -21.594 -13.078 1 89.12 395 THR A N 1
ATOM 2970 C CA . THR A 1 395 ? -13.18 -23.016 -13.398 1 89.12 395 THR A CA 1
ATOM 2971 C C . THR A 1 395 ? -14.289 -23.688 -12.578 1 89.12 395 THR A C 1
ATOM 2973 O O . THR A 1 395 ? -14.883 -23.047 -11.703 1 89.12 395 THR A O 1
ATOM 2976 N N . GLY A 1 396 ? -14.586 -24.859 -13.031 1 88.38 396 GLY A N 1
ATOM 2977 C CA . GLY A 1 396 ? -15.57 -25.625 -12.273 1 88.38 396 GLY A CA 1
ATOM 2978 C C . GLY A 1 396 ? -16.953 -25.594 -12.891 1 88.38 396 GLY A C 1
ATOM 2979 O O . GLY A 1 396 ? -17.234 -24.781 -13.781 1 88.38 396 GLY A O 1
ATOM 2980 N N . ASP A 1 397 ? -17.781 -26.422 -12.484 1 86.75 397 ASP A N 1
ATOM 2981 C CA . ASP A 1 397 ? -19.156 -26.531 -12.977 1 86.75 397 ASP A CA 1
ATOM 2982 C C . ASP A 1 397 ? -20.062 -25.5 -12.32 1 86.75 397 ASP A C 1
ATOM 2984 O O . ASP A 1 397 ? -21 -25 -12.945 1 86.75 397 ASP A O 1
ATOM 2988 N N . GLY A 1 398 ? -19.75 -25.188 -11.094 1 79.06 398 GLY A N 1
ATOM 2989 C CA . GLY A 1 398 ? -20.672 -24.344 -10.336 1 79.06 398 GLY A CA 1
ATOM 2990 C C . GLY A 1 398 ? -20.297 -22.875 -10.367 1 79.06 398 GLY A C 1
ATOM 2991 O O . GLY A 1 398 ? -21.047 -22.031 -9.844 1 79.06 398 GLY A O 1
ATOM 2992 N N . ASP A 1 399 ? -19.359 -22.516 -11.047 1 84.94 399 ASP A N 1
ATOM 2993 C CA . ASP A 1 399 ? -18.938 -21.109 -11.031 1 84.94 399 ASP A CA 1
ATOM 2994 C C . ASP A 1 399 ? -19.641 -20.328 -12.133 1 84.94 399 ASP A C 1
ATOM 2996 O O . ASP A 1 399 ? -19.531 -20.641 -13.312 1 84.94 399 ASP A O 1
ATOM 3000 N N . ASN A 1 400 ? -20.234 -19.297 -11.828 1 88.69 400 ASN A N 1
ATOM 3001 C CA . ASN A 1 400 ? -21.078 -18.516 -12.734 1 88.69 400 ASN A CA 1
ATOM 3002 C C . ASN A 1 400 ? -20.234 -17.703 -13.703 1 88.69 400 ASN A C 1
ATOM 3004 O O . ASN A 1 400 ? -20.75 -17.172 -14.695 1 88.69 400 ASN A O 1
ATOM 3008 N N . PHE A 1 401 ? -19 -17.688 -13.492 1 91.94 401 PHE A N 1
ATOM 3009 C CA . PHE A 1 401 ? -18.125 -16.859 -14.328 1 91.94 401 PHE A CA 1
ATOM 3010 C C . PHE A 1 401 ? -17.281 -17.734 -15.242 1 91.94 401 PHE A C 1
ATOM 3012 O O . PHE A 1 401 ? -16.359 -17.234 -15.883 1 91.94 401 PHE A O 1
ATOM 3019 N N . ASN A 1 402 ? -17.562 -19.016 -15.305 1 93.69 402 ASN A N 1
ATOM 3020 C CA . ASN A 1 402 ? -16.781 -19.938 -16.109 1 93.69 402 ASN A CA 1
ATOM 3021 C C . ASN A 1 402 ? -17.312 -20.016 -17.547 1 93.69 402 ASN A C 1
ATOM 3023 O O . ASN A 1 402 ? -18.359 -20.641 -17.781 1 93.69 402 ASN A O 1
ATOM 3027 N N . PRO A 1 403 ? -16.609 -19.5 -18.531 1 94.56 403 PRO A N 1
ATOM 3028 C CA . PRO A 1 403 ? -17.109 -19.562 -19.906 1 94.56 403 PRO A CA 1
ATOM 3029 C C . PRO A 1 403 ? -17.016 -20.969 -20.484 1 94.56 403 PRO A C 1
ATOM 3031 O O . PRO A 1 403 ? -17.75 -21.297 -21.422 1 94.56 403 PRO A O 1
ATOM 3034 N N . PHE A 1 404 ? -16.219 -21.812 -19.984 1 94.31 404 PHE A N 1
ATOM 3035 C CA . PHE A 1 404 ? -15.977 -23.125 -20.562 1 94.31 404 PHE A CA 1
ATOM 3036 C C . PHE A 1 404 ? -17.141 -24.062 -20.266 1 94.31 404 PHE A C 1
ATOM 3038 O O . PHE A 1 404 ? -17.391 -25 -21.031 1 94.31 404 PHE A O 1
ATOM 3045 N N . ARG A 1 405 ? -17.75 -23.844 -19.141 1 93.25 405 ARG A N 1
ATOM 3046 C CA . ARG A 1 405 ? -18.938 -24.609 -18.828 1 93.25 405 ARG A CA 1
ATOM 3047 C C . ARG A 1 405 ? -19.984 -24.5 -19.953 1 93.25 405 ARG A C 1
ATOM 3049 O O . ARG A 1 405 ? -20.766 -25.422 -20.172 1 93.25 405 ARG A O 1
ATOM 3056 N N . ASN A 1 406 ? -19.938 -23.484 -20.688 1 91.31 406 ASN A N 1
ATOM 3057 C CA . ASN A 1 406 ? -20.906 -23.203 -21.734 1 91.31 406 ASN A CA 1
ATOM 3058 C C . ASN A 1 406 ? -20.359 -23.547 -23.109 1 91.31 406 ASN A C 1
ATOM 3060 O O . ASN A 1 406 ? -21.094 -24.016 -23.984 1 91.31 406 ASN A O 1
ATOM 3064 N N . ILE A 1 407 ? -19.172 -23.375 -23.266 1 94.25 407 ILE A N 1
ATOM 3065 C CA . ILE A 1 407 ? -18.547 -23.594 -24.562 1 94.25 407 ILE A CA 1
ATOM 3066 C C . ILE A 1 407 ? -18.516 -25.094 -24.875 1 94.25 407 ILE A C 1
ATOM 3068 O O . ILE A 1 407 ? -18.828 -25.5 -25.984 1 94.25 407 ILE A O 1
ATOM 3072 N N . TYR A 1 408 ? -18.234 -25.875 -23.969 1 94.12 408 TYR A N 1
ATOM 3073 C CA . TYR A 1 408 ? -18.016 -27.297 -24.203 1 94.12 408 TYR A CA 1
ATOM 3074 C C . TYR A 1 408 ? -19.344 -28.031 -24.391 1 94.12 408 TYR A C 1
ATOM 3076 O O . TYR A 1 408 ? -19.359 -29.156 -24.906 1 94.12 408 TYR A O 1
ATOM 3084 N N . ILE A 1 409 ? -20.422 -27.438 -24 1 93.25 409 ILE A N 1
ATOM 3085 C CA . ILE A 1 409 ? -21.703 -28.141 -24.109 1 93.25 409 ILE A CA 1
ATOM 3086 C C . ILE A 1 409 ? -22.594 -27.453 -25.141 1 93.25 409 ILE A C 1
ATOM 3088 O O . ILE A 1 409 ? -23.812 -27.625 -25.141 1 93.25 409 ILE A O 1
ATOM 3092 N N . LEU A 1 410 ? -22.016 -26.719 -25.969 1 94.75 410 LEU A N 1
ATOM 3093 C CA . LEU A 1 410 ? -22.75 -26.031 -27.016 1 94.75 410 LEU A CA 1
ATOM 3094 C C . LEU A 1 410 ? -23.422 -27.016 -27.969 1 94.75 410 LEU A C 1
ATOM 3096 O O . LEU A 1 410 ? -22.766 -27.922 -28.484 1 94.75 410 LEU A O 1
ATOM 3100 N N . PRO A 1 411 ? -24.719 -26.812 -28.172 1 95.88 411 PRO A N 1
ATOM 3101 C CA . PRO A 1 411 ? -25.359 -27.688 -29.172 1 95.88 411 PRO A CA 1
ATOM 3102 C C . PRO A 1 411 ? -24.672 -27.609 -30.531 1 95.88 411 PRO A C 1
ATOM 3104 O O . PRO A 1 411 ? -24.266 -26.531 -30.969 1 95.88 411 PRO A O 1
ATOM 3107 N N . ARG A 1 412 ? -24.672 -28.734 -31.266 1 96.31 412 ARG A N 1
ATOM 3108 C CA . ARG A 1 412 ? -23.812 -28.906 -32.438 1 96.31 412 ARG A CA 1
ATOM 3109 C C . ARG A 1 412 ? -24.391 -28.203 -33.656 1 96.31 412 ARG A C 1
ATOM 3111 O O . ARG A 1 412 ? -23.703 -28.016 -34.656 1 96.31 412 ARG A O 1
ATOM 3118 N N . ASN A 1 413 ? -25.688 -27.766 -33.562 1 97.25 413 ASN A N 1
ATOM 3119 C CA . ASN A 1 413 ? -26.359 -27.094 -34.688 1 97.25 413 ASN A CA 1
ATOM 3120 C C . ASN A 1 413 ? -26.266 -25.578 -34.562 1 97.25 413 ASN A C 1
ATOM 3122 O O . ASN A 1 413 ? -26.656 -24.859 -35.469 1 97.25 413 ASN A O 1
ATOM 3126 N N . ILE A 1 414 ? -25.766 -25.078 -33.469 1 96.38 414 ILE A N 1
ATOM 3127 C CA . ILE A 1 414 ? -25.703 -23.625 -33.281 1 96.38 414 ILE A CA 1
ATOM 3128 C C . ILE A 1 414 ? -24.344 -23.109 -33.719 1 96.38 414 ILE A C 1
ATOM 3130 O O . ILE A 1 414 ? -23.312 -23.547 -33.188 1 96.38 414 ILE A O 1
ATOM 3134 N N . SER A 1 415 ? -24.266 -22.203 -34.625 1 96 415 SER A N 1
ATOM 3135 C CA . SER A 1 415 ? -23.016 -21.703 -35.188 1 96 415 SER A CA 1
ATOM 3136 C C . SER A 1 415 ? -22.391 -20.641 -34.281 1 96 415 SER A C 1
ATOM 3138 O O . SER A 1 415 ? -23.078 -20.047 -33.438 1 96 415 SER A O 1
ATOM 3140 N N . HIS A 1 416 ? -21.172 -20.453 -34.5 1 96.69 416 HIS A N 1
ATOM 3141 C CA . HIS A 1 416 ? -20.438 -19.422 -33.75 1 96.69 416 HIS A CA 1
ATOM 3142 C C . HIS A 1 416 ? -21.031 -18.047 -33.969 1 96.69 416 HIS A C 1
ATOM 3144 O O . HIS A 1 416 ? -21.156 -17.25 -33.031 1 96.69 416 HIS A O 1
ATOM 3150 N N . GLU A 1 417 ? -21.375 -17.672 -35.156 1 95.56 417 GLU A N 1
ATOM 3151 C CA . GLU A 1 417 ? -21.953 -16.375 -35.5 1 95.56 417 GLU A CA 1
ATOM 3152 C C . GLU A 1 417 ? -23.234 -16.125 -34.719 1 95.56 417 GLU A C 1
ATOM 3154 O O . GLU A 1 417 ? -23.5 -14.992 -34.281 1 95.56 417 GLU A O 1
ATOM 3159 N N . GLN A 1 418 ? -23.984 -17.188 -34.562 1 95.06 418 GLN A N 1
ATOM 3160 C CA . GLN A 1 418 ? -25.266 -17.047 -33.875 1 95.06 418 GLN A CA 1
ATOM 3161 C C . GLN A 1 418 ? -25.031 -16.734 -32.375 1 95.06 418 GLN A C 1
ATOM 3163 O O . GLN A 1 418 ? -25.641 -15.805 -31.844 1 95.06 418 GLN A O 1
ATOM 3168 N N . TYR A 1 419 ? -24.203 -17.531 -31.719 1 95.81 419 TYR A N 1
ATOM 3169 C CA . TYR A 1 419 ? -24.094 -17.297 -30.281 1 95.81 419 TYR A CA 1
ATOM 3170 C C . TYR A 1 419 ? -23.125 -16.156 -29.984 1 95.81 419 TYR A C 1
ATOM 3172 O O . TYR A 1 419 ? -23.078 -15.656 -28.859 1 95.81 419 TYR A O 1
ATOM 3180 N N . GLN A 1 420 ? -22.266 -15.688 -30.969 1 96.56 420 GLN A N 1
ATOM 3181 C CA . GLN A 1 420 ? -21.453 -14.492 -30.797 1 96.56 420 GLN A CA 1
ATOM 3182 C C . GLN A 1 420 ? -22.312 -13.258 -30.594 1 96.56 420 GLN A C 1
ATOM 3184 O O . GLN A 1 420 ? -21.891 -12.297 -29.938 1 96.56 420 GLN A O 1
ATOM 3189 N N . GLN A 1 421 ? -23.484 -13.289 -31.219 1 96.19 421 GLN A N 1
ATOM 3190 C CA . GLN A 1 421 ? -24.5 -12.289 -30.875 1 96.19 421 GLN A CA 1
ATOM 3191 C C . GLN A 1 421 ? -25.109 -12.586 -29.516 1 96.19 421 GLN A C 1
ATOM 3193 O O . GLN A 1 421 ? -26.25 -13.047 -29.422 1 96.19 421 GLN A O 1
ATOM 3198 N N . TYR A 1 422 ? -24.5 -12.188 -28.516 1 97.19 422 TYR A N 1
ATOM 3199 C CA . TYR A 1 422 ? -24.734 -12.719 -27.172 1 97.19 422 TYR A CA 1
ATOM 3200 C C . TYR A 1 422 ? -25.812 -11.906 -26.453 1 97.19 422 TYR A C 1
ATOM 3202 O O . TYR A 1 422 ? -26.219 -12.258 -25.344 1 97.19 422 TYR A O 1
ATOM 3210 N N . GLU A 1 423 ? -26.281 -10.789 -27.016 1 96.75 423 GLU A N 1
ATOM 3211 C CA . GLU A 1 423 ? -27.312 -9.992 -26.359 1 96.75 423 GLU A CA 1
ATOM 3212 C C . GLU A 1 423 ? -28.312 -9.43 -27.359 1 96.75 423 GLU A C 1
ATOM 3214 O O . GLU A 1 423 ? -28.031 -9.398 -28.562 1 96.75 423 GLU A O 1
ATOM 3219 N N . TYR A 1 424 ? -29.469 -9.156 -26.922 1 95.69 424 TYR A N 1
ATOM 3220 C CA . TYR A 1 424 ? -30.531 -8.461 -27.656 1 95.69 424 TYR A CA 1
ATOM 3221 C C . TYR A 1 424 ? -31.312 -7.531 -26.734 1 95.69 424 TYR A C 1
ATOM 3223 O O . TYR A 1 424 ? -31.234 -7.656 -25.5 1 95.69 424 TYR A O 1
ATOM 3231 N N . VAL A 1 425 ? -31.891 -6.551 -27.234 1 93.81 425 VAL A N 1
ATOM 3232 C CA . VAL A 1 425 ? -32.719 -5.629 -26.453 1 93.81 425 VAL A CA 1
ATOM 3233 C C . VAL A 1 425 ? -34.156 -6.141 -26.391 1 93.81 425 VAL A C 1
ATOM 3235 O O . VAL A 1 425 ? -34.781 -6.348 -27.422 1 93.81 425 VAL A O 1
ATOM 3238 N N . ALA A 1 426 ? -34.594 -6.355 -25.234 1 91.38 426 ALA A N 1
ATOM 3239 C CA . ALA A 1 426 ? -35.938 -6.844 -25.047 1 91.38 426 ALA A CA 1
ATOM 3240 C C . ALA A 1 426 ? -36.969 -5.699 -25.125 1 91.38 426 ALA A C 1
ATOM 3242 O O . ALA A 1 426 ? -36.594 -4.547 -25.359 1 91.38 426 ALA A O 1
ATOM 3243 N N . GLU A 1 427 ? -38.219 -6.012 -25.047 1 86.31 427 GLU A N 1
ATOM 3244 C CA . GLU A 1 427 ? -39.281 -5.043 -25.156 1 86.31 427 GLU A CA 1
ATOM 3245 C C . GLU A 1 427 ? -39.219 -4.004 -24.047 1 86.31 427 GLU A C 1
ATOM 3247 O O . GLU A 1 427 ? -39.625 -2.854 -24.234 1 86.31 427 GLU A O 1
ATOM 3252 N N . ASN A 1 428 ? -38.625 -4.379 -22.922 1 84.94 428 ASN A N 1
ATOM 3253 C CA . ASN A 1 428 ? -38.531 -3.473 -21.781 1 84.94 428 ASN A CA 1
ATOM 3254 C C . ASN A 1 428 ? -37.344 -2.51 -21.938 1 84.94 428 ASN A C 1
ATOM 3256 O O . ASN A 1 428 ? -37.125 -1.672 -21.078 1 84.94 428 ASN A O 1
ATOM 3260 N N . GLY A 1 429 ? -36.656 -2.668 -23 1 89.19 429 GLY A N 1
ATOM 3261 C CA . GLY A 1 429 ? -35.562 -1.748 -23.297 1 89.19 429 GLY A CA 1
ATOM 3262 C C . GLY A 1 429 ? -34.25 -2.133 -22.625 1 89.19 429 GLY A C 1
ATOM 3263 O O . GLY A 1 429 ? -33.25 -1.43 -22.75 1 89.19 429 GLY A O 1
ATOM 3264 N N . ILE A 1 430 ? -34.281 -3.268 -21.938 1 91.19 430 ILE A N 1
ATOM 3265 C CA . ILE A 1 430 ? -33.094 -3.719 -21.219 1 91.19 430 ILE A CA 1
ATOM 3266 C C . ILE A 1 430 ? -32.406 -4.812 -22.016 1 91.19 430 ILE A C 1
ATOM 3268 O O . ILE A 1 430 ? -33.062 -5.609 -22.703 1 91.19 430 ILE A O 1
ATOM 3272 N N . ASN A 1 431 ? -31.094 -4.824 -21.953 1 92.81 431 ASN A N 1
ATOM 3273 C CA . ASN A 1 431 ? -30.328 -5.871 -22.609 1 92.81 431 ASN A CA 1
ATOM 3274 C C . ASN A 1 431 ? -30.531 -7.227 -21.953 1 92.81 431 ASN A C 1
ATOM 3276 O O . ASN A 1 431 ? -30.516 -7.332 -20.719 1 92.81 431 ASN A O 1
ATOM 3280 N N . HIS A 1 432 ? -30.844 -8.211 -22.766 1 95.12 432 HIS A N 1
ATOM 3281 C CA . HIS A 1 432 ? -30.984 -9.586 -22.312 1 95.12 432 HIS A CA 1
ATOM 3282 C C . HIS A 1 432 ? -29.953 -10.492 -22.969 1 95.12 432 HIS A C 1
ATOM 3284 O O . HIS A 1 432 ? -29.469 -10.203 -24.062 1 95.12 432 HIS A O 1
ATOM 3290 N N . GLN A 1 433 ? -29.719 -11.555 -22.234 1 94.69 433 GLN A N 1
ATOM 3291 C CA . GLN A 1 433 ? -28.797 -12.555 -22.766 1 94.69 433 GLN A CA 1
ATOM 3292 C C . GLN A 1 433 ? -29.422 -13.336 -23.906 1 94.69 433 GLN A C 1
ATOM 3294 O O . GLN A 1 433 ? -30.609 -13.672 -23.859 1 94.69 433 GLN A O 1
ATOM 3299 N N . HIS A 1 434 ? -28.625 -13.398 -25.031 1 95.56 434 HIS A N 1
ATOM 3300 C CA . HIS A 1 434 ? -29.031 -14.219 -26.156 1 95.56 434 HIS A CA 1
ATOM 3301 C C . HIS A 1 434 ? -28.641 -15.68 -25.953 1 95.56 434 HIS A C 1
ATOM 3303 O O . HIS A 1 434 ? -27.516 -16.078 -26.312 1 95.56 434 HIS A O 1
ATOM 3309 N N . PHE A 1 435 ? -29.5 -16.484 -25.438 1 95.12 435 PHE A N 1
ATOM 3310 C CA . PHE A 1 435 ? -29.297 -17.891 -25.078 1 95.12 435 PHE A CA 1
ATOM 3311 C C . PHE A 1 435 ? -30.594 -18.672 -25.266 1 95.12 435 PHE A C 1
ATOM 3313 O O . PHE A 1 435 ? -31.688 -18.125 -25.125 1 95.12 435 PHE A O 1
ATOM 3320 N N . TRP A 1 436 ? -30.578 -19.828 -25.625 1 93.5 436 TRP A N 1
ATOM 3321 C CA . TRP A 1 436 ? -31.719 -20.594 -26.094 1 93.5 436 TRP A CA 1
ATOM 3322 C C . TRP A 1 436 ? -32.562 -21.078 -24.922 1 93.5 436 TRP A C 1
ATOM 3324 O O . TRP A 1 436 ? -33.719 -21.5 -25.094 1 93.5 436 TRP A O 1
ATOM 3334 N N . ASN A 1 437 ? -32.031 -21.016 -23.641 1 93.38 437 ASN A N 1
ATOM 3335 C CA . ASN A 1 437 ? -32.75 -21.422 -22.453 1 93.38 437 ASN A CA 1
ATOM 3336 C C . ASN A 1 437 ? -32.75 -20.312 -21.391 1 93.38 437 ASN A C 1
ATOM 3338 O O . ASN A 1 437 ? -32.094 -20.438 -20.359 1 93.38 437 ASN A O 1
ATOM 3342 N N . PRO A 1 438 ? -33.594 -19.297 -21.578 1 91.44 438 PRO A N 1
ATOM 3343 C CA . PRO A 1 438 ? -33.625 -18.188 -20.625 1 91.44 438 PRO A CA 1
ATOM 3344 C C . PRO A 1 438 ? -33.875 -18.641 -19.188 1 91.44 438 PRO A C 1
ATOM 3346 O O . PRO A 1 438 ? -34.781 -19.438 -18.953 1 91.44 438 PRO A O 1
ATOM 3349 N N . GLY A 1 439 ? -33.062 -18.125 -18.234 1 88.69 439 GLY A N 1
ATOM 3350 C CA . GLY A 1 439 ? -33.25 -18.422 -16.812 1 88.69 439 GLY A CA 1
ATOM 3351 C C . GLY A 1 439 ? -32.562 -19.719 -16.391 1 88.69 439 GLY A C 1
ATOM 3352 O O . GLY A 1 439 ? -32.719 -20.156 -15.258 1 88.69 439 GLY A O 1
ATOM 3353 N N . SER A 1 440 ? -31.812 -20.25 -17.266 1 90.44 440 SER A N 1
ATOM 3354 C CA . SER A 1 440 ? -31.094 -21.484 -16.953 1 90.44 440 SER A CA 1
ATOM 3355 C C . SER A 1 440 ? -30.297 -21.344 -15.656 1 90.44 440 SER A C 1
ATOM 3357 O O . SER A 1 440 ? -29.812 -20.25 -15.336 1 90.44 440 SER A O 1
ATOM 3359 N N . THR A 1 441 ? -30.188 -22.422 -14.961 1 84.25 441 THR A N 1
ATOM 3360 C CA . THR A 1 441 ? -29.438 -22.422 -13.711 1 84.25 441 THR A CA 1
ATOM 3361 C C . THR A 1 441 ? -27.938 -22.469 -13.977 1 84.25 441 THR A C 1
ATOM 3363 O O . THR A 1 441 ? -27.141 -21.953 -13.18 1 84.25 441 THR A O 1
ATOM 3366 N N . THR A 1 442 ? -27.578 -23.094 -15.039 1 85.5 442 THR A N 1
ATOM 3367 C CA . THR A 1 442 ? -26.141 -23.281 -15.266 1 85.5 442 THR A CA 1
ATOM 3368 C C . THR A 1 442 ? -25.734 -22.75 -16.641 1 85.5 442 THR A C 1
ATOM 3370 O O . THR A 1 442 ? -24.578 -22.375 -16.844 1 85.5 442 THR A O 1
ATOM 3373 N N . GLY A 1 443 ? -26.625 -22.781 -17.562 1 90.12 443 GLY A N 1
ATOM 3374 C CA . GLY A 1 443 ? -26.312 -22.422 -18.938 1 90.12 443 GLY A CA 1
ATOM 3375 C C . GLY A 1 443 ? -26.297 -20.922 -19.172 1 90.12 443 GLY A C 1
ATOM 3376 O O . GLY A 1 443 ? -27.094 -20.188 -18.594 1 90.12 443 GLY A O 1
ATOM 3377 N N . LYS A 1 444 ? -25.312 -20.5 -20.016 1 93.56 444 LYS A N 1
ATOM 3378 C CA . LYS A 1 444 ? -25.156 -19.094 -20.391 1 93.56 444 LYS A CA 1
ATOM 3379 C C . LYS A 1 444 ? -24.453 -18.984 -21.75 1 93.56 444 LYS A C 1
ATOM 3381 O O . LYS A 1 444 ? -23.797 -19.922 -22.188 1 93.56 444 LYS A O 1
ATOM 3386 N N . ASN A 1 445 ? -24.766 -17.844 -22.375 1 95.81 445 ASN A N 1
ATOM 3387 C CA . ASN A 1 445 ? -23.938 -17.516 -23.531 1 95.81 445 ASN A CA 1
ATOM 3388 C C . ASN A 1 445 ? -22.5 -17.219 -23.125 1 95.81 445 ASN A C 1
ATOM 3390 O O . ASN A 1 445 ? -22.266 -16.359 -22.266 1 95.81 445 ASN A O 1
ATOM 3394 N N . PRO A 1 446 ? -21.531 -17.922 -23.703 1 95.81 446 PRO A N 1
ATOM 3395 C CA . PRO A 1 446 ? -20.156 -17.734 -23.266 1 95.81 446 PRO A CA 1
ATOM 3396 C C . PRO A 1 446 ? -19.656 -16.297 -23.469 1 95.81 446 PRO A C 1
ATOM 3398 O O . PRO A 1 446 ? -18.859 -15.797 -22.672 1 95.81 446 PRO A O 1
ATOM 3401 N N . TYR A 1 447 ? -20.094 -15.625 -24.516 1 97.25 447 TYR A N 1
ATOM 3402 C CA . TYR A 1 447 ? -19.688 -14.234 -24.734 1 97.25 447 TYR A CA 1
ATOM 3403 C C . TYR A 1 447 ? -20.344 -13.328 -23.688 1 97.25 447 TYR A C 1
ATOM 3405 O O . TYR A 1 447 ? -19.75 -12.328 -23.281 1 97.25 447 TYR A O 1
ATOM 3413 N N . TRP A 1 448 ? -21.578 -13.625 -23.266 1 96.25 448 TRP A N 1
ATOM 3414 C CA . TRP A 1 448 ? -22.203 -12.883 -22.172 1 96.25 448 TRP A CA 1
ATOM 3415 C C . TRP A 1 448 ? -21.359 -12.984 -20.906 1 96.25 448 TRP A C 1
ATOM 3417 O O . TRP A 1 448 ? -21.141 -11.992 -20.203 1 96.25 448 TRP A O 1
ATOM 3427 N N . THR A 1 449 ? -20.891 -14.156 -20.609 1 95 449 THR A N 1
ATOM 3428 C CA . THR A 1 449 ? -20.047 -14.383 -19.438 1 95 449 THR A CA 1
ATOM 3429 C C . THR A 1 449 ? -18.812 -13.492 -19.484 1 95 449 THR A C 1
ATOM 3431 O O . THR A 1 449 ? -18.406 -12.938 -18.453 1 95 449 THR A O 1
ATOM 3434 N N . MET A 1 450 ? -18.234 -13.273 -20.641 1 96.38 450 MET A N 1
ATOM 3435 C CA . MET A 1 450 ? -16.953 -12.57 -20.75 1 96.38 450 MET A CA 1
ATOM 3436 C C . MET A 1 450 ? -17.172 -11.062 -20.844 1 96.38 450 MET A C 1
ATOM 3438 O O . MET A 1 450 ? -16.281 -10.281 -20.484 1 96.38 450 MET A O 1
ATOM 3442 N N . TYR A 1 451 ? -18.375 -10.641 -21.297 1 97.12 451 TYR A N 1
ATOM 3443 C CA . TYR A 1 451 ? -18.516 -9.219 -21.578 1 97.12 451 TYR A CA 1
ATOM 3444 C C . TYR A 1 451 ? -19.547 -8.57 -20.641 1 97.12 451 TYR A C 1
ATOM 3446 O O . TYR A 1 451 ? -19.625 -7.344 -20.562 1 97.12 451 TYR A O 1
ATOM 3454 N N . ARG A 1 452 ? -20.406 -9.422 -19.891 1 96.75 452 ARG A N 1
ATOM 3455 C CA . ARG A 1 452 ? -21.453 -8.852 -19.062 1 96.75 452 ARG A CA 1
ATOM 3456 C C . ARG A 1 452 ? -21.359 -9.359 -17.625 1 96.75 452 ARG A C 1
ATOM 3458 O O . ARG A 1 452 ? -22.25 -9.109 -16.812 1 96.75 452 ARG A O 1
ATOM 3465 N N . GLN A 1 453 ? -20.422 -10.117 -17.328 1 95.56 453 GLN A N 1
ATOM 3466 C CA . GLN A 1 453 ? -19.984 -10.492 -15.984 1 95.56 453 GLN A CA 1
ATOM 3467 C C . GLN A 1 453 ? -18.5 -10.156 -15.773 1 95.56 453 GLN A C 1
ATOM 3469 O O . GLN A 1 453 ? -17.641 -11.031 -15.867 1 95.56 453 GLN A O 1
ATOM 3474 N N . LEU A 1 454 ? -18.266 -8.992 -15.383 1 96.56 454 LEU A N 1
ATOM 3475 C CA . LEU A 1 454 ? -16.922 -8.43 -15.422 1 96.56 454 LEU A CA 1
ATOM 3476 C C . LEU A 1 454 ? -16.25 -8.508 -14.055 1 96.56 454 LEU A C 1
ATOM 3478 O O . LEU A 1 454 ? -16.906 -8.289 -13.031 1 96.56 454 LEU A O 1
ATOM 3482 N N . ARG A 1 455 ? -15.039 -8.883 -14.016 1 95.69 455 ARG A N 1
ATOM 3483 C CA . ARG A 1 455 ? -14.172 -8.867 -12.844 1 95.69 455 ARG A CA 1
ATOM 3484 C C . ARG A 1 455 ? -12.875 -8.125 -13.125 1 95.69 455 ARG A C 1
ATOM 3486 O O . ARG A 1 455 ? -12.109 -8.523 -14.008 1 95.69 455 ARG A O 1
ATOM 3493 N N . LEU A 1 456 ? -12.625 -7.09 -12.43 1 95.12 456 LEU A N 1
ATOM 3494 C CA . LEU A 1 456 ? -11.438 -6.262 -12.562 1 95.12 456 LEU A CA 1
ATOM 3495 C C . LEU A 1 456 ? -10.57 -6.348 -11.305 1 95.12 456 LEU A C 1
ATOM 3497 O O . LEU A 1 456 ? -11.055 -6.09 -10.203 1 95.12 456 LEU A O 1
ATOM 3501 N N . GLN A 1 457 ? -9.312 -6.719 -11.516 1 93.5 457 GLN A N 1
ATOM 3502 C CA . GLN A 1 457 ? -8.414 -6.891 -10.375 1 93.5 457 GLN A CA 1
ATOM 3503 C C . GLN A 1 457 ? -7.168 -6.027 -10.523 1 93.5 457 GLN A C 1
ATOM 3505 O O . GLN A 1 457 ? -6.582 -5.957 -11.609 1 93.5 457 GLN A O 1
ATOM 3510 N N . ASP A 1 458 ? -6.816 -5.344 -9.484 1 89.5 458 ASP A N 1
ATOM 3511 C CA . ASP A 1 458 ? -5.582 -4.57 -9.391 1 89.5 458 ASP A CA 1
ATOM 3512 C C . ASP A 1 458 ? -4.738 -5.023 -8.203 1 89.5 458 ASP A C 1
ATOM 3514 O O . ASP A 1 458 ? -5.262 -5.227 -7.102 1 89.5 458 ASP A O 1
ATOM 3518 N N . SER A 1 459 ? -3.439 -5.27 -8.477 1 90.31 459 SER A N 1
ATOM 3519 C CA . SER A 1 459 ? -2.529 -5.695 -7.422 1 90.31 459 SER A CA 1
ATOM 3520 C C . SER A 1 459 ? -1.249 -4.867 -7.426 1 90.31 459 SER A C 1
ATOM 3522 O O . SER A 1 459 ? -0.709 -4.555 -8.492 1 90.31 459 SER A O 1
ATOM 3524 N N . GLU A 1 460 ? -0.818 -4.469 -6.293 1 87.25 460 GLU A N 1
ATOM 3525 C CA . GLU A 1 460 ? 0.456 -3.791 -6.074 1 87.25 460 GLU A CA 1
ATOM 3526 C C . GLU A 1 460 ? 1.264 -4.477 -4.977 1 87.25 460 GLU A C 1
ATOM 3528 O O . GLU A 1 460 ? 0.716 -4.852 -3.938 1 87.25 460 GLU A O 1
ATOM 3533 N N . ARG A 1 461 ? 2.582 -4.645 -5.227 1 90.12 461 ARG A N 1
ATOM 3534 C CA . ARG A 1 461 ? 3.461 -5.281 -4.254 1 90.12 461 ARG A CA 1
ATOM 3535 C C . ARG A 1 461 ? 4.82 -4.59 -4.203 1 90.12 461 ARG A C 1
ATOM 3537 O O . ARG A 1 461 ? 5.371 -4.223 -5.242 1 90.12 461 ARG A O 1
ATOM 3544 N N . VAL A 1 462 ? 5.332 -4.352 -3.07 1 87 462 VAL A N 1
ATOM 3545 C CA . VAL A 1 462 ? 6.652 -3.764 -2.867 1 87 462 VAL A CA 1
ATOM 3546 C C . VAL A 1 462 ? 7.477 -4.652 -1.935 1 87 462 VAL A C 1
ATOM 3548 O O . VAL A 1 462 ? 7.023 -5 -0.842 1 87 462 VAL A O 1
ATOM 3551 N N . LEU A 1 463 ? 8.633 -5.051 -2.404 1 90.94 463 LEU A N 1
ATOM 3552 C CA . LEU A 1 463 ? 9.617 -5.766 -1.594 1 90.94 463 LEU A CA 1
ATOM 3553 C C . LEU A 1 463 ? 10.852 -4.91 -1.36 1 90.94 463 LEU A C 1
ATOM 3555 O O . LEU A 1 463 ? 11.461 -4.418 -2.312 1 90.94 463 LEU A O 1
ATOM 3559 N N . GLY A 1 464 ? 11.219 -4.691 -0.171 1 87.12 464 GLY A N 1
ATOM 3560 C CA . GLY A 1 464 ? 12.43 -3.977 0.196 1 87.12 464 GLY A CA 1
ATOM 3561 C C . GLY A 1 464 ? 13.336 -4.773 1.117 1 87.12 464 GLY A C 1
ATOM 3562 O O . GLY A 1 464 ? 12.859 -5.543 1.951 1 87.12 464 GLY A O 1
ATOM 3563 N N . MET A 1 465 ? 14.625 -4.605 0.947 1 90.75 465 MET A N 1
ATOM 3564 C CA . MET A 1 465 ? 15.602 -5.293 1.782 1 90.75 465 MET A CA 1
ATOM 3565 C C . MET A 1 465 ? 16.844 -4.43 1.988 1 90.75 465 MET A C 1
ATOM 3567 O O . MET A 1 465 ? 17.297 -3.762 1.061 1 90.75 465 MET A O 1
ATOM 3571 N N . GLY A 1 466 ? 17.406 -4.324 3.158 1 87 466 GLY A N 1
ATOM 3572 C CA . GLY A 1 466 ? 18.688 -3.764 3.512 1 87 466 GLY A CA 1
ATOM 3573 C C . GLY A 1 466 ? 19.547 -4.699 4.355 1 87 466 GLY A C 1
ATOM 3574 O O . GLY A 1 466 ? 19.031 -5.328 5.289 1 87 466 GLY A O 1
ATOM 3575 N N . SER A 1 467 ? 20.766 -4.84 3.943 1 92.12 467 SER A N 1
ATOM 3576 C CA . SER A 1 467 ? 21.688 -5.723 4.66 1 92.12 467 SER A CA 1
ATOM 3577 C C . SER A 1 467 ? 23.047 -5.07 4.844 1 92.12 467 SER A C 1
ATOM 3579 O O . SER A 1 467 ? 23.547 -4.395 3.943 1 92.12 467 SER A O 1
ATOM 3581 N N . LEU A 1 468 ? 23.656 -5.215 6.016 1 89.25 468 LEU A N 1
ATOM 3582 C CA . LEU A 1 468 ? 25.016 -4.789 6.352 1 89.25 468 LEU A CA 1
ATOM 3583 C C . LEU A 1 468 ? 25.875 -5.98 6.773 1 89.25 468 LEU A C 1
ATOM 3585 O O . LEU A 1 468 ? 25.422 -6.836 7.539 1 89.25 468 LEU A O 1
ATOM 3589 N N . THR A 1 469 ? 27 -6.051 6.215 1 93.31 469 THR A N 1
ATOM 3590 C CA . THR A 1 469 ? 27.984 -7.031 6.648 1 93.31 469 THR A CA 1
ATOM 3591 C C . THR A 1 469 ? 29.188 -6.344 7.293 1 93.31 469 THR A C 1
ATOM 3593 O O . THR A 1 469 ? 29.844 -5.516 6.66 1 93.31 469 THR A O 1
ATOM 3596 N N . ILE A 1 470 ? 29.469 -6.711 8.5 1 93.31 470 ILE A N 1
ATOM 3597 C CA . ILE A 1 470 ? 30.594 -6.176 9.273 1 93.31 470 ILE A CA 1
ATOM 3598 C C . ILE A 1 470 ? 31.672 -7.242 9.414 1 93.31 470 ILE A C 1
ATOM 3600 O O . ILE A 1 470 ? 31.453 -8.289 10.031 1 93.31 470 ILE A O 1
ATOM 3604 N N . ASN A 1 471 ? 32.812 -6.957 8.859 1 93.5 471 ASN A N 1
ATOM 3605 C CA . ASN A 1 471 ? 33.969 -7.852 9.023 1 93.5 471 ASN A CA 1
ATOM 3606 C C . ASN A 1 471 ? 34.844 -7.43 10.188 1 93.5 471 ASN A C 1
ATOM 3608 O O . ASN A 1 471 ? 35.688 -6.531 10.047 1 93.5 471 ASN A O 1
ATOM 3612 N N . PHE A 1 472 ? 34.75 -8.141 11.234 1 94.44 472 PHE A N 1
ATOM 3613 C CA . PHE A 1 472 ? 35.594 -7.836 12.391 1 94.44 472 PHE A CA 1
ATOM 3614 C C . PHE A 1 472 ? 37.031 -8.25 12.148 1 94.44 472 PHE A C 1
ATOM 3616 O O . PHE A 1 472 ? 37.969 -7.559 12.57 1 94.44 472 PHE A O 1
ATOM 3623 N N . THR A 1 473 ? 37.219 -9.359 11.617 1 93.94 473 THR A N 1
ATOM 3624 C CA . THR A 1 473 ? 38.5 -9.914 11.172 1 93.94 473 THR A CA 1
ATOM 3625 C C . THR A 1 473 ? 38.344 -10.625 9.836 1 93.94 473 THR A C 1
ATOM 3627 O O . THR A 1 473 ? 37.25 -10.625 9.25 1 93.94 473 THR A O 1
ATOM 3630 N N . GLU A 1 474 ? 39.344 -11.086 9.383 1 89.31 474 GLU A N 1
ATOM 3631 C CA . GLU A 1 474 ? 39.281 -11.844 8.133 1 89.31 474 GLU A CA 1
ATOM 3632 C C . GLU A 1 474 ? 38.438 -13.109 8.305 1 89.31 474 GLU A C 1
ATOM 3634 O O . GLU A 1 474 ? 37.875 -13.617 7.336 1 89.31 474 GLU A O 1
ATOM 3639 N N . ASN A 1 475 ? 38.344 -13.539 9.531 1 93.12 475 ASN A N 1
ATOM 3640 C CA . ASN A 1 475 ? 37.688 -14.82 9.75 1 93.12 475 ASN A CA 1
ATOM 3641 C C . ASN A 1 475 ? 36.312 -14.648 10.453 1 93.12 475 ASN A C 1
ATOM 3643 O O . ASN A 1 475 ? 35.562 -15.609 10.602 1 93.12 475 ASN A O 1
ATOM 3647 N N . LEU A 1 476 ? 36.031 -13.508 10.922 1 95.5 476 LEU A N 1
ATOM 3648 C CA . LEU A 1 476 ? 34.812 -13.289 11.688 1 95.5 476 LEU A CA 1
ATOM 3649 C C . LEU A 1 476 ? 34 -12.125 11.109 1 95.5 476 LEU A C 1
ATOM 3651 O O . LEU A 1 476 ? 34.531 -11.023 10.953 1 95.5 476 LEU A O 1
ATOM 3655 N N . SER A 1 477 ? 32.75 -12.398 10.852 1 95 477 SER A N 1
ATOM 3656 C CA . SER A 1 477 ? 31.891 -11.352 10.297 1 95 477 SER A CA 1
ATOM 3657 C C . SER A 1 477 ? 30.484 -11.406 10.883 1 95 477 SER A C 1
ATOM 3659 O O . SER A 1 477 ? 30.094 -12.422 11.461 1 95 477 SER A O 1
ATOM 3661 N N . LEU A 1 478 ? 29.719 -10.312 10.836 1 96.25 478 LEU A N 1
ATOM 3662 C CA . LEU A 1 478 ? 28.328 -10.195 11.25 1 96.25 478 LEU A CA 1
ATOM 3663 C C . LEU A 1 478 ? 27.469 -9.656 10.109 1 96.25 478 LEU A C 1
ATOM 3665 O O . LEU A 1 478 ? 27.766 -8.594 9.555 1 96.25 478 LEU A O 1
ATOM 3669 N N . LEU A 1 479 ? 26.484 -10.414 9.742 1 95.38 479 LEU A N 1
ATOM 3670 C CA . LEU A 1 479 ? 25.469 -9.969 8.789 1 95.38 479 LEU A CA 1
ATOM 3671 C C . LEU A 1 479 ? 24.188 -9.562 9.508 1 95.38 479 LEU A C 1
ATOM 3673 O O . LEU A 1 479 ? 23.688 -10.312 10.352 1 95.38 479 LEU A O 1
ATOM 3677 N N . THR A 1 480 ? 23.688 -8.375 9.289 1 93.56 480 THR A N 1
ATOM 3678 C CA . THR A 1 480 ? 22.375 -7.938 9.734 1 93.56 480 THR A CA 1
ATOM 3679 C C . THR A 1 480 ? 21.5 -7.566 8.539 1 93.56 480 THR A C 1
ATOM 3681 O O . THR A 1 480 ? 21.969 -6.934 7.59 1 93.56 480 THR A O 1
ATOM 3684 N N . ARG A 1 481 ? 20.234 -8.016 8.555 1 94 481 ARG A N 1
ATOM 3685 C CA . ARG A 1 481 ? 19.359 -7.812 7.41 1 94 481 ARG A CA 1
ATOM 3686 C C . ARG A 1 481 ? 17.938 -7.543 7.852 1 94 481 ARG A C 1
ATOM 3688 O O . ARG A 1 481 ? 17.438 -8.164 8.797 1 94 481 ARG A O 1
ATOM 3695 N N . SER A 1 482 ? 17.297 -6.648 7.215 1 91.06 482 SER A N 1
ATOM 3696 C CA . SER A 1 482 ? 15.875 -6.355 7.383 1 91.06 482 SER A CA 1
ATOM 3697 C C . SER A 1 482 ? 15.156 -6.289 6.039 1 91.06 482 SER A C 1
ATOM 3699 O O . SER A 1 482 ? 15.734 -5.855 5.043 1 91.06 482 SER A O 1
ATOM 3701 N N . SER A 1 483 ? 13.914 -6.805 6.031 1 91.38 483 SER A N 1
ATOM 3702 C CA . SER A 1 483 ? 13.141 -6.789 4.793 1 91.38 483 SER A CA 1
ATOM 3703 C C . SER A 1 483 ? 11.656 -6.586 5.07 1 91.38 483 SER A C 1
ATOM 3705 O O . SER A 1 483 ? 11.18 -6.859 6.176 1 91.38 483 SER A O 1
ATOM 3707 N N . PHE A 1 484 ? 10.938 -6.051 4.164 1 87.62 484 PHE A N 1
ATOM 3708 C CA . PHE A 1 484 ? 9.484 -5.945 4.219 1 87.62 484 PHE A CA 1
ATOM 3709 C C . PHE A 1 484 ? 8.859 -6.359 2.891 1 87.62 484 PHE A C 1
ATOM 3711 O O . PHE A 1 484 ? 9.461 -6.172 1.832 1 87.62 484 PHE A O 1
ATOM 3718 N N . ASP A 1 485 ? 7.699 -6.941 2.869 1 90.88 485 ASP A N 1
ATOM 3719 C CA . ASP A 1 485 ? 6.852 -7.371 1.76 1 90.88 485 ASP A CA 1
ATOM 3720 C C . ASP A 1 485 ? 5.41 -6.918 1.962 1 90.88 485 ASP A C 1
ATOM 3722 O O . ASP A 1 485 ? 4.695 -7.457 2.809 1 90.88 485 ASP A O 1
ATOM 3726 N N . VAL A 1 486 ? 5.016 -5.887 1.195 1 87.31 486 VAL A N 1
ATOM 3727 C CA . VAL A 1 486 ? 3.686 -5.301 1.348 1 87.31 486 VAL A CA 1
ATOM 3728 C C . VAL A 1 486 ? 2.908 -5.438 0.041 1 87.31 486 VAL A C 1
ATOM 3730 O O . VAL A 1 486 ? 3.445 -5.18 -1.038 1 87.31 486 VAL A O 1
ATOM 3733 N N . SER A 1 487 ? 1.675 -5.914 0.155 1 88.88 487 SER A N 1
ATOM 3734 C CA . SER A 1 487 ? 0.828 -6.059 -1.024 1 88.88 487 SER A CA 1
ATOM 3735 C C . SER A 1 487 ? -0.556 -5.461 -0.787 1 88.88 487 SER A C 1
ATOM 3737 O O . SER A 1 487 ? -1.079 -5.52 0.327 1 88.88 487 SER A O 1
ATOM 3739 N N . HIS A 1 488 ? -1.083 -4.875 -1.787 1 86.06 488 HIS A N 1
ATOM 3740 C CA . HIS A 1 488 ? -2.438 -4.332 -1.804 1 86.06 488 HIS A CA 1
ATOM 3741 C C . HIS A 1 488 ? -3.215 -4.828 -3.018 1 86.06 488 HIS A C 1
ATOM 3743 O O . HIS A 1 488 ? -2.729 -4.746 -4.148 1 86.06 488 HIS A O 1
ATOM 3749 N N . ASN A 1 489 ? -4.402 -5.297 -2.744 1 89.38 489 ASN A N 1
ATOM 3750 C CA . ASN A 1 489 ? -5.238 -5.844 -3.805 1 89.38 489 ASN A CA 1
ATOM 3751 C C . ASN A 1 489 ? -6.633 -5.227 -3.793 1 89.38 489 ASN A C 1
ATOM 3753 O O . ASN A 1 489 ? -7.191 -4.957 -2.727 1 89.38 489 ASN A O 1
ATOM 3757 N N . SER A 1 490 ? -7.172 -4.93 -4.934 1 89.75 490 SER A N 1
ATOM 3758 C CA . SER A 1 490 ? -8.539 -4.465 -5.113 1 89.75 490 SER A CA 1
ATOM 3759 C C . SER A 1 490 ? -9.25 -5.246 -6.215 1 89.75 490 SER A C 1
ATOM 3761 O O . SER A 1 490 ? -8.641 -5.586 -7.23 1 89.75 490 SER A O 1
ATOM 3763 N N . GLN A 1 491 ? -10.492 -5.574 -5.973 1 93.44 491 GLN A N 1
ATOM 3764 C CA . GLN A 1 491 ? -11.32 -6.277 -6.949 1 93.44 491 GLN A CA 1
ATOM 3765 C C . GLN A 1 491 ? -12.672 -5.598 -7.113 1 93.44 491 GLN A C 1
ATOM 3767 O O . GLN A 1 491 ? -13.281 -5.172 -6.133 1 93.44 491 GLN A O 1
ATOM 3772 N N . GLU A 1 492 ? -13.078 -5.402 -8.352 1 93.62 492 GLU A N 1
ATOM 3773 C CA . GLU A 1 492 ? -14.398 -4.914 -8.727 1 93.62 492 GLU A CA 1
ATOM 3774 C C . GLU A 1 492 ? -15.141 -5.934 -9.586 1 93.62 492 GLU A C 1
ATOM 3776 O O . GLU A 1 492 ? -14.578 -6.484 -10.531 1 93.62 492 GLU A O 1
ATOM 3781 N N . GLN A 1 493 ? -16.344 -6.211 -9.195 1 95.5 493 GLN A N 1
ATOM 3782 C CA . GLN A 1 493 ? -17.203 -7.137 -9.938 1 95.5 493 GLN A CA 1
ATOM 3783 C C . GLN A 1 493 ? -18.484 -6.453 -10.414 1 95.5 493 GLN A C 1
ATOM 3785 O O . GLN A 1 493 ? -19.156 -5.797 -9.625 1 95.5 493 GLN A O 1
ATOM 3790 N N . LYS A 1 494 ? -18.812 -6.57 -11.711 1 96.19 494 LYS A N 1
ATOM 3791 C CA . LYS A 1 494 ? -20.016 -6.039 -12.328 1 96.19 494 LYS A CA 1
ATOM 3792 C C . LYS A 1 494 ? -20.797 -7.141 -13.055 1 96.19 494 LYS A C 1
ATOM 3794 O O . LYS A 1 494 ? -20.312 -7.684 -14.055 1 96.19 494 LYS A O 1
ATOM 3799 N N . VAL A 1 495 ? -21.891 -7.465 -12.562 1 96.44 495 VAL A N 1
ATOM 3800 C CA . VAL A 1 495 ? -22.75 -8.469 -13.164 1 96.44 495 VAL A CA 1
ATOM 3801 C C . VAL A 1 495 ? -24.016 -7.805 -13.703 1 96.44 495 VAL A C 1
ATOM 3803 O O . VAL A 1 495 ? -24.781 -7.199 -12.945 1 96.44 495 VAL A O 1
ATOM 3806 N N . TYR A 1 496 ? -24.266 -7.941 -14.977 1 95.75 496 TYR A N 1
ATOM 3807 C CA . TYR A 1 496 ? -25.391 -7.281 -15.641 1 95.75 496 TYR A CA 1
ATOM 3808 C C . TYR A 1 496 ? -26.703 -8.031 -15.383 1 95.75 496 TYR A C 1
ATOM 3810 O O . TYR A 1 496 ? -26.688 -9.219 -15.055 1 95.75 496 TYR A O 1
ATOM 3818 N N . TYR A 1 497 ? -27.781 -7.316 -15.562 1 94.19 497 TYR A N 1
ATOM 3819 C CA . TYR A 1 497 ? -29.125 -7.898 -15.5 1 94.19 497 TYR A CA 1
ATOM 3820 C C . TYR A 1 497 ? -29.281 -9.023 -16.516 1 94.19 497 TYR A C 1
ATOM 3822 O O . TYR A 1 497 ? -28.781 -8.922 -17.641 1 94.19 497 TYR A O 1
ATOM 3830 N N . ASP A 1 498 ? -29.922 -10.133 -16.109 1 94.12 498 ASP A N 1
ATOM 3831 C CA . ASP A 1 498 ? -30.219 -11.297 -16.938 1 94.12 498 ASP A CA 1
ATOM 3832 C C . ASP A 1 498 ? -29.031 -12.258 -17 1 94.12 498 ASP A C 1
ATOM 3834 O O . ASP A 1 498 ? -28.953 -13.109 -17.891 1 94.12 498 ASP A O 1
ATOM 3838 N N . SER A 1 499 ? -28.109 -12.016 -16.141 1 93.94 499 SER A N 1
ATOM 3839 C CA . SER A 1 499 ? -27.094 -13.047 -15.977 1 93.94 499 SER A CA 1
ATOM 3840 C C . SER A 1 499 ? -27.641 -14.25 -15.203 1 93.94 499 SER A C 1
ATOM 3842 O O . SER A 1 499 ? -28.141 -14.102 -14.094 1 93.94 499 SER A O 1
ATOM 3844 N N . TYR A 1 500 ? -27.688 -15.258 -15.867 1 90 500 TYR A N 1
ATOM 3845 C CA . TYR A 1 500 ? -28.359 -16.422 -15.305 1 90 500 TYR A CA 1
ATOM 3846 C C . TYR A 1 500 ? -27.594 -16.969 -14.109 1 90 500 TYR A C 1
ATOM 3848 O O . TYR A 1 500 ? -26.422 -16.656 -13.922 1 90 500 TYR A O 1
ATOM 3856 N N . GLY A 1 501 ? -28.234 -17.75 -13.25 1 79.69 501 GLY A N 1
ATOM 3857 C CA . GLY A 1 501 ? -27.766 -18.281 -11.984 1 79.69 501 GLY A CA 1
ATOM 3858 C C . GLY A 1 501 ? -28.438 -17.656 -10.781 1 79.69 501 GLY A C 1
ATOM 3859 O O . GLY A 1 501 ? -28.891 -16.516 -10.844 1 79.69 501 GLY A O 1
ATOM 3860 N N . SER A 1 502 ? -28.719 -18.312 -9.773 1 65.12 502 SER A N 1
ATOM 3861 C CA . SER A 1 502 ? -29.594 -17.953 -8.664 1 65.12 502 SER A CA 1
ATOM 3862 C C . SER A 1 502 ? -29.172 -16.641 -8.023 1 65.12 502 SER A C 1
ATOM 3864 O O . SER A 1 502 ? -30.016 -15.82 -7.66 1 65.12 502 SER A O 1
ATOM 3866 N N . ALA A 1 503 ? -27.922 -16.359 -8.094 1 71.44 503 ALA A N 1
ATOM 3867 C CA . ALA A 1 503 ? -27.516 -15.234 -7.254 1 71.44 503 ALA A CA 1
ATOM 3868 C C . ALA A 1 503 ? -27.312 -13.977 -8.094 1 71.44 503 ALA A C 1
ATOM 3870 O O . ALA A 1 503 ? -27.203 -12.875 -7.551 1 71.44 503 ALA A O 1
ATOM 3871 N N . PHE A 1 504 ? -27.562 -14.062 -9.477 1 81.31 504 PHE A N 1
ATOM 3872 C CA . PHE A 1 504 ? -27.062 -12.922 -10.234 1 81.31 504 PHE A CA 1
ATOM 3873 C C . PHE A 1 504 ? -28.094 -12.469 -11.266 1 81.31 504 PHE A C 1
ATOM 3875 O O . PHE A 1 504 ? -27.828 -11.57 -12.062 1 81.31 504 PHE A O 1
ATOM 3882 N N . SER A 1 505 ? -29.266 -13.102 -11.289 1 88.56 505 SER A N 1
ATOM 3883 C CA . SER A 1 505 ? -30.219 -12.867 -12.383 1 88.56 505 SER A CA 1
ATOM 3884 C C . SER A 1 505 ? -30.656 -11.414 -12.43 1 88.56 505 SER A C 1
ATOM 3886 O O . SER A 1 505 ? -31.031 -10.906 -13.484 1 88.56 505 SER A O 1
ATOM 3888 N N . GLN A 1 506 ? -30.547 -10.75 -11.305 1 91.62 506 GLN A N 1
ATOM 3889 C CA . GLN A 1 506 ? -30.953 -9.352 -11.258 1 91.62 506 GLN A CA 1
ATOM 3890 C C . GLN A 1 506 ? -29.75 -8.422 -11.234 1 91.62 506 GLN A C 1
ATOM 3892 O O . GLN A 1 506 ? -29.875 -7.23 -10.93 1 91.62 506 GLN A O 1
ATOM 3897 N N . GLY A 1 507 ? -28.609 -9.008 -11.578 1 93.25 507 GLY A N 1
ATOM 3898 C CA . GLY A 1 507 ? -27.375 -8.234 -11.594 1 93.25 507 GLY A CA 1
ATOM 3899 C C . GLY A 1 507 ? -26.75 -8.078 -10.211 1 93.25 507 GLY A C 1
ATOM 3900 O O . GLY A 1 507 ? -27.406 -8.336 -9.203 1 93.25 507 GLY A O 1
ATOM 3901 N N . GLN A 1 508 ? -25.484 -7.594 -10.188 1 94.81 508 GLN A N 1
ATOM 3902 C CA . GLN A 1 508 ? -24.781 -7.387 -8.93 1 94.81 508 GLN A CA 1
ATOM 3903 C C . GLN A 1 508 ? -23.562 -6.508 -9.125 1 94.81 508 GLN A C 1
ATOM 3905 O O . GLN A 1 508 ? -22.906 -6.566 -10.172 1 94.81 508 GLN A O 1
ATOM 3910 N N . TYR A 1 509 ? -23.328 -5.664 -8.141 1 94.44 509 TYR A N 1
ATOM 3911 C CA . TYR A 1 509 ? -22.078 -4.926 -8.031 1 94.44 509 TYR A CA 1
ATOM 3912 C C . TYR A 1 509 ? -21.359 -5.25 -6.727 1 94.44 509 TYR A C 1
ATOM 3914 O O . TYR A 1 509 ? -21.969 -5.277 -5.66 1 94.44 509 TYR A O 1
ATOM 3922 N N . ALA A 1 510 ? -20.047 -5.602 -6.824 1 95.12 510 ALA A N 1
ATOM 3923 C CA . ALA A 1 510 ? -19.281 -5.941 -5.629 1 95.12 510 ALA A CA 1
ATOM 3924 C C . ALA A 1 510 ? -17.875 -5.355 -5.695 1 95.12 510 ALA A C 1
ATOM 3926 O O . ALA A 1 510 ? -17.281 -5.293 -6.773 1 95.12 510 ALA A O 1
ATOM 3927 N N . VAL A 1 511 ? -17.391 -4.898 -4.551 1 94.19 511 VAL A N 1
ATOM 3928 C CA . VAL A 1 511 ? -16.031 -4.359 -4.426 1 94.19 511 VAL A CA 1
ATOM 3929 C C . VAL A 1 511 ? -15.344 -4.98 -3.215 1 94.19 511 VAL A C 1
ATOM 3931 O O . VAL A 1 511 ? -15.969 -5.184 -2.172 1 94.19 511 VAL A O 1
ATOM 3934 N N . ASN A 1 512 ? -14.102 -5.328 -3.383 1 93.56 512 ASN A N 1
ATOM 3935 C CA . ASN A 1 512 ? -13.281 -5.879 -2.307 1 93.56 512 ASN A CA 1
ATOM 3936 C C . ASN A 1 512 ? -11.891 -5.242 -2.279 1 93.56 512 ASN A C 1
ATOM 3938 O O . ASN A 1 512 ? -11.289 -5.02 -3.328 1 93.56 512 ASN A O 1
ATOM 3942 N N . LYS A 1 513 ? -11.398 -4.883 -1.094 1 90.5 513 LYS A N 1
ATOM 3943 C CA . LYS A 1 513 ? -10.039 -4.41 -0.883 1 90.5 513 LYS A CA 1
ATOM 3944 C C . LYS A 1 513 ? -9.344 -5.199 0.226 1 90.5 513 LYS A C 1
ATOM 3946 O O . LYS A 1 513 ? -9.938 -5.449 1.277 1 90.5 513 LYS A O 1
ATOM 3951 N N . ASN A 1 514 ? -8.086 -5.613 -0.104 1 88.81 514 ASN A N 1
ATOM 3952 C CA . ASN A 1 514 ? -7.316 -6.418 0.837 1 88.81 514 ASN A CA 1
ATOM 3953 C C . ASN A 1 514 ? -5.859 -5.969 0.897 1 88.81 514 ASN A C 1
ATOM 3955 O O . ASN A 1 514 ? -5.266 -5.637 -0.129 1 88.81 514 ASN A O 1
ATOM 3959 N N . ASP A 1 515 ? -5.281 -5.961 2.133 1 84.44 515 ASP A N 1
ATOM 3960 C CA . ASP A 1 515 ? -3.877 -5.617 2.346 1 84.44 515 ASP A CA 1
ATOM 3961 C C . ASP A 1 515 ? -3.15 -6.719 3.115 1 84.44 515 ASP A C 1
ATOM 3963 O O . ASP A 1 515 ? -3.74 -7.371 3.979 1 84.44 515 ASP A O 1
ATOM 3967 N N . SER A 1 516 ? -1.886 -6.91 2.793 1 86.19 516 SER A N 1
ATOM 3968 C CA . SER A 1 516 ? -1.033 -7.824 3.549 1 86.19 516 SER A CA 1
ATOM 3969 C C . SER A 1 516 ? 0.364 -7.242 3.74 1 86.19 516 SER A C 1
ATOM 3971 O O . SER A 1 516 ? 0.876 -6.543 2.865 1 86.19 516 SER A O 1
ATOM 3973 N N . ARG A 1 517 ? 0.984 -7.562 4.898 1 88.25 517 ARG A N 1
ATOM 3974 C CA . ARG A 1 517 ? 2.318 -7.09 5.254 1 88.25 517 ARG A CA 1
ATOM 3975 C C . ARG A 1 517 ? 3.133 -8.195 5.918 1 88.25 517 ARG A C 1
ATOM 3977 O O . ARG A 1 517 ? 2.619 -8.93 6.766 1 88.25 517 ARG A O 1
ATOM 3984 N N . PHE A 1 518 ? 4.363 -8.328 5.52 1 90.31 518 PHE A N 1
ATOM 3985 C CA . PHE A 1 518 ? 5.316 -9.266 6.098 1 90.31 518 PHE A CA 1
ATOM 3986 C C . PHE A 1 518 ? 6.648 -8.578 6.375 1 90.31 518 PHE A C 1
ATOM 3988 O O . PHE A 1 518 ? 7.254 -7.996 5.473 1 90.31 518 PHE A O 1
ATOM 3995 N N . PHE A 1 519 ? 7.066 -8.664 7.625 1 90.06 519 PHE A N 1
ATOM 3996 C CA . PHE A 1 519 ? 8.336 -8.094 8.055 1 90.06 519 PHE A CA 1
ATOM 3997 C C . PHE A 1 519 ? 9.289 -9.18 8.539 1 90.06 519 PHE A C 1
ATOM 3999 O O . PHE A 1 519 ? 8.875 -10.109 9.227 1 90.06 519 PHE A O 1
ATOM 4006 N N . ASN A 1 520 ? 10.578 -9.07 8.141 1 93.06 520 ASN A N 1
ATOM 4007 C CA . ASN A 1 520 ? 11.625 -9.977 8.594 1 93.06 520 ASN A CA 1
ATOM 4008 C C . ASN A 1 520 ? 12.891 -9.227 8.992 1 93.06 520 ASN A C 1
ATOM 4010 O O . ASN A 1 520 ? 13.305 -8.297 8.305 1 93.06 520 ASN A O 1
ATOM 4014 N N . ALA A 1 521 ? 13.469 -9.508 10.117 1 93.69 521 ALA A N 1
ATOM 4015 C CA . ALA A 1 521 ? 14.781 -9.039 10.555 1 93.69 521 ALA A CA 1
ATOM 4016 C C . ALA A 1 521 ? 15.625 -10.188 11.094 1 93.69 521 ALA A C 1
ATOM 4018 O O . ALA A 1 521 ? 15.125 -11.039 11.836 1 93.69 521 ALA A O 1
ATOM 4019 N N . ASP A 1 522 ? 16.875 -10.258 10.625 1 94.62 522 ASP A N 1
ATOM 4020 C CA . ASP A 1 522 ? 17.734 -11.336 11.094 1 94.62 522 ASP A CA 1
ATOM 4021 C C . ASP A 1 522 ? 19.188 -10.867 11.227 1 94.62 522 ASP A C 1
ATOM 4023 O O . ASP A 1 522 ? 19.562 -9.828 10.672 1 94.62 522 ASP A O 1
ATOM 4027 N N . PHE A 1 523 ? 19.984 -11.602 11.992 1 95.56 523 PHE A N 1
ATOM 4028 C CA . PHE A 1 523 ? 21.422 -11.422 12.117 1 95.56 523 PHE A CA 1
ATOM 4029 C C . PHE A 1 523 ? 22.141 -12.766 12.07 1 95.56 523 PHE A C 1
ATOM 4031 O O . PHE A 1 523 ? 21.562 -13.797 12.406 1 95.56 523 PHE A O 1
ATOM 4038 N N . LEU A 1 524 ? 23.359 -12.766 11.641 1 95.31 524 LEU A N 1
ATOM 4039 C CA . LEU A 1 524 ? 24.156 -13.984 11.508 1 95.31 524 LEU A CA 1
ATOM 4040 C C . LEU A 1 524 ? 25.625 -13.703 11.75 1 95.31 524 LEU A C 1
ATOM 4042 O O . LEU A 1 524 ? 26.266 -13 10.961 1 95.31 524 LEU A O 1
ATOM 4046 N N . PHE A 1 525 ? 26.188 -14.297 12.789 1 96.44 525 PHE A N 1
ATOM 4047 C CA . PHE A 1 525 ? 27.641 -14.344 13.016 1 96.44 525 PHE A CA 1
ATOM 4048 C C . PHE A 1 525 ? 28.266 -15.5 12.242 1 96.44 525 PHE A C 1
ATOM 4050 O O . PHE A 1 525 ? 27.75 -16.625 12.266 1 96.44 525 PHE A O 1
ATOM 4057 N N . THR A 1 526 ? 29.297 -15.227 11.547 1 95.06 526 THR A N 1
ATOM 4058 C CA . THR A 1 526 ? 30 -16.266 10.797 1 95.06 526 THR A CA 1
ATOM 4059 C C . THR A 1 526 ? 31.469 -16.297 11.18 1 95.06 526 THR A C 1
ATOM 4061 O O . THR A 1 526 ? 32.156 -15.281 11.156 1 95.06 526 THR A O 1
ATOM 4064 N N . TYR A 1 527 ? 31.938 -17.422 11.578 1 95.62 527 TYR A N 1
ATOM 4065 C CA . TYR A 1 527 ? 33.344 -17.688 11.836 1 95.62 527 TYR A CA 1
ATOM 4066 C C . TYR A 1 527 ? 33.875 -18.766 10.906 1 95.62 527 TYR A C 1
ATOM 4068 O O . TYR A 1 527 ? 33.438 -19.922 10.969 1 95.62 527 TYR A O 1
ATOM 4076 N N . GLU A 1 528 ? 34.719 -18.453 10.031 1 93.06 528 GLU A N 1
ATOM 4077 C CA . GLU A 1 528 ? 35.344 -19.391 9.109 1 93.06 528 GLU A CA 1
ATOM 4078 C C . GLU A 1 528 ? 36.875 -19.375 9.266 1 93.06 528 GLU A C 1
ATOM 4080 O O . GLU A 1 528 ? 37.5 -18.312 9.227 1 93.06 528 GLU A O 1
ATOM 4085 N N . ASN A 1 529 ? 37.438 -20.594 9.398 1 92.38 529 ASN A N 1
ATOM 4086 C CA . ASN A 1 529 ? 38.875 -20.672 9.617 1 92.38 529 ASN A CA 1
ATOM 4087 C C . ASN A 1 529 ? 39.438 -22.016 9.203 1 92.38 529 ASN A C 1
ATOM 4089 O O . ASN A 1 529 ? 38.781 -23.062 9.422 1 92.38 529 ASN A O 1
ATOM 4093 N N . ASP A 1 530 ? 40.562 -21.938 8.57 1 92.81 530 ASP A N 1
ATOM 4094 C CA . ASP A 1 530 ? 41.344 -23.156 8.398 1 92.81 530 ASP A CA 1
ATOM 4095 C C . ASP A 1 530 ? 42.219 -23.422 9.625 1 92.81 530 ASP A C 1
ATOM 4097 O O . ASP A 1 530 ? 43.312 -22.844 9.75 1 92.81 530 ASP A O 1
ATOM 4101 N N . LEU A 1 531 ? 41.781 -24.25 10.445 1 92.75 531 LEU A N 1
ATOM 4102 C CA . LEU A 1 531 ? 42.5 -24.5 11.695 1 92.75 531 LEU A CA 1
ATOM 4103 C C . LEU A 1 531 ? 43.875 -25.109 11.43 1 92.75 531 LEU A C 1
ATOM 4105 O O . LEU A 1 531 ? 44.844 -24.812 12.141 1 92.75 531 LEU A O 1
ATOM 4109 N N . THR A 1 532 ? 43.906 -26.062 10.531 1 92.38 532 THR A N 1
ATOM 4110 C CA . THR A 1 532 ? 45.156 -26.641 9.992 1 92.38 532 THR A CA 1
ATOM 4111 C C . THR A 1 532 ? 45.062 -26.812 8.477 1 92.38 532 THR A C 1
ATOM 4113 O O . THR A 1 532 ? 44.062 -26.406 7.867 1 92.38 532 THR A O 1
ATOM 4116 N N . ASP A 1 533 ? 46.062 -27.328 7.965 1 88.25 533 ASP A N 1
ATOM 4117 C CA . ASP A 1 533 ? 46.031 -27.594 6.531 1 88.25 533 ASP A CA 1
ATOM 4118 C C . ASP A 1 533 ? 45 -28.641 6.191 1 88.25 533 ASP A C 1
ATOM 4120 O O . ASP A 1 533 ? 44.531 -28.734 5.051 1 88.25 533 ASP A O 1
ATOM 4124 N N . GLN A 1 534 ? 44.594 -29.422 7.16 1 91.75 534 GLN A N 1
ATOM 4125 C CA . GLN A 1 534 ? 43.688 -30.516 6.898 1 91.75 534 GLN A CA 1
ATOM 4126 C C . GLN A 1 534 ? 42.281 -30.203 7.414 1 91.75 534 GLN A C 1
ATOM 4128 O O . GLN A 1 534 ? 41.312 -30.797 6.957 1 91.75 534 GLN A O 1
ATOM 4133 N N . TRP A 1 535 ? 42.25 -29.375 8.492 1 94.94 535 TRP A N 1
ATOM 4134 C CA . TRP A 1 535 ? 40.969 -29.156 9.148 1 94.94 535 TRP A CA 1
ATOM 4135 C C . TRP A 1 535 ? 40.469 -27.734 8.883 1 94.94 535 TRP A C 1
ATOM 4137 O O . TRP A 1 535 ? 41.219 -26.766 9.031 1 94.94 535 TRP A O 1
ATOM 4147 N N . ASN A 1 536 ? 39.281 -27.547 8.43 1 93.44 536 ASN A N 1
ATOM 4148 C CA . ASN A 1 536 ? 38.625 -26.25 8.289 1 93.44 536 ASN A CA 1
ATOM 4149 C C . ASN A 1 536 ? 37.281 -26.219 9.023 1 93.44 536 ASN A C 1
ATOM 4151 O O . ASN A 1 536 ? 36.625 -27.25 9.188 1 93.44 536 ASN A O 1
ATOM 4155 N N . VAL A 1 537 ? 36.875 -25.047 9.508 1 94.44 537 VAL A N 1
ATOM 4156 C CA . VAL A 1 537 ? 35.625 -24.891 10.266 1 94.44 537 VAL A CA 1
ATOM 4157 C C . VAL A 1 537 ? 34.875 -23.688 9.742 1 94.44 537 VAL A C 1
ATOM 4159 O O . VAL A 1 537 ? 35.469 -22.656 9.398 1 94.44 537 VAL A O 1
ATOM 4162 N N . ASP A 1 538 ? 33.594 -23.828 9.609 1 93.19 538 ASP A N 1
ATOM 4163 C CA . ASP A 1 538 ? 32.625 -22.766 9.32 1 93.19 538 ASP A CA 1
ATOM 4164 C C . ASP A 1 538 ? 31.484 -22.766 10.336 1 93.19 538 ASP A C 1
ATOM 4166 O O . ASP A 1 538 ? 30.672 -23.688 10.344 1 93.19 538 ASP A O 1
ATOM 4170 N N . LEU A 1 539 ? 31.406 -21.797 11.203 1 94.69 539 LEU A N 1
ATOM 4171 C CA . LEU A 1 539 ? 30.422 -21.703 12.266 1 94.69 539 LEU A CA 1
ATOM 4172 C C . LEU A 1 539 ? 29.531 -20.484 12.07 1 94.69 539 LEU A C 1
ATOM 4174 O O . LEU A 1 539 ? 30.016 -19.391 11.789 1 94.69 539 LEU A O 1
ATOM 4178 N N . ASN A 1 540 ? 28.281 -20.719 12.172 1 94.88 540 ASN A N 1
ATOM 4179 C CA . ASN A 1 540 ? 27.297 -19.641 12.094 1 94.88 540 ASN A CA 1
ATOM 4180 C C . ASN A 1 540 ? 26.359 -19.641 13.289 1 94.88 540 ASN A C 1
ATOM 4182 O O . ASN A 1 540 ? 25.906 -20.703 13.734 1 94.88 540 ASN A O 1
ATOM 4186 N N . VAL A 1 541 ? 26.094 -18.516 13.891 1 95.88 541 VAL A N 1
ATOM 4187 C CA . VAL A 1 541 ? 25.109 -18.297 14.938 1 95.88 541 VAL A CA 1
ATOM 4188 C C . VAL A 1 541 ? 24.25 -17.078 14.586 1 95.88 541 VAL A C 1
ATOM 4190 O O . VAL A 1 541 ? 24.766 -16.031 14.219 1 95.88 541 VAL A O 1
ATOM 4193 N N . GLY A 1 542 ? 22.922 -17.312 14.609 1 95.75 542 GLY A N 1
ATOM 4194 C CA . GLY A 1 542 ? 22.078 -16.188 14.242 1 95.75 542 GLY A CA 1
ATOM 4195 C C . GLY A 1 542 ? 20.688 -16.266 14.852 1 95.75 542 GLY A C 1
ATOM 4196 O O . GLY A 1 542 ? 20.422 -17.141 15.68 1 95.75 542 GLY A O 1
ATOM 4197 N N . GLY A 1 543 ? 19.875 -15.32 14.578 1 95.44 543 GLY A N 1
ATOM 4198 C CA . GLY A 1 543 ? 18.484 -15.203 14.992 1 95.44 543 GLY A CA 1
ATOM 4199 C C . GLY A 1 543 ? 17.641 -14.391 14.023 1 95.44 543 GLY A C 1
ATOM 4200 O O . GLY A 1 543 ? 18.172 -13.688 13.164 1 95.44 543 GLY A O 1
ATOM 4201 N N . SER A 1 544 ? 16.297 -14.602 14.125 1 94.44 544 SER A N 1
ATOM 4202 C CA . SER A 1 544 ? 15.391 -13.859 13.25 1 94.44 544 SER A CA 1
ATOM 4203 C C . SER A 1 544 ? 14.062 -13.578 13.938 1 94.44 544 SER A C 1
ATOM 4205 O O . SER A 1 544 ? 13.688 -14.273 14.883 1 94.44 544 SER A O 1
ATOM 4207 N N . VAL A 1 545 ? 13.383 -12.523 13.555 1 95.5 545 VAL A N 1
ATOM 4208 C CA . VAL A 1 545 ? 12.008 -12.195 13.914 1 95.5 545 VAL A CA 1
ATOM 4209 C C . VAL A 1 545 ? 11.18 -11.953 12.648 1 95.5 545 VAL A C 1
ATOM 4211 O O . VAL A 1 545 ? 11.602 -11.195 11.766 1 95.5 545 VAL A O 1
ATOM 4214 N N . GLN A 1 546 ? 10.031 -12.672 12.602 1 93.06 546 GLN A N 1
ATOM 4215 C CA . GLN A 1 546 ? 9.109 -12.523 11.484 1 93.06 546 GLN A CA 1
ATOM 4216 C C . GLN A 1 546 ? 7.723 -12.102 11.961 1 93.06 546 GLN A C 1
ATOM 4218 O O . GLN A 1 546 ? 7.184 -12.688 12.906 1 93.06 546 GLN A O 1
ATOM 4223 N N . LYS A 1 547 ? 7.191 -11.094 11.32 1 91.94 547 LYS A N 1
ATOM 4224 C CA . LYS A 1 547 ? 5.844 -10.641 11.633 1 91.94 547 LYS A CA 1
ATOM 4225 C C . LYS A 1 547 ? 4.965 -10.633 10.383 1 91.94 547 LYS A C 1
ATOM 4227 O O . LYS A 1 547 ? 5.336 -10.055 9.359 1 91.94 547 LYS A O 1
ATOM 4232 N N . ASN A 1 548 ? 3.809 -11.32 10.484 1 88.12 548 ASN A N 1
ATOM 4233 C CA . ASN A 1 548 ? 2.828 -11.391 9.406 1 88.12 548 ASN A CA 1
ATOM 4234 C C . ASN A 1 548 ? 1.52 -10.703 9.789 1 88.12 548 ASN A C 1
ATOM 4236 O O . ASN A 1 548 ? 0.896 -11.062 10.789 1 88.12 548 ASN A O 1
ATOM 4240 N N . ILE A 1 549 ? 1.18 -9.695 9 1 82.12 549 ILE A N 1
ATOM 4241 C CA . ILE A 1 549 ? -0.074 -8.992 9.25 1 82.12 549 ILE A CA 1
ATOM 4242 C C . ILE A 1 549 ? -0.976 -9.094 8.016 1 82.12 549 ILE A C 1
ATOM 4244 O O . ILE A 1 549 ? -0.604 -8.648 6.93 1 82.12 549 ILE A O 1
ATOM 4248 N N . GLY A 1 550 ? -2.119 -9.539 8.258 1 65 550 GLY A N 1
ATOM 4249 C CA . GLY A 1 550 ? -3.189 -9.406 7.281 1 65 550 GLY A CA 1
ATOM 4250 C C . GLY A 1 550 ? -3.246 -10.555 6.297 1 65 550 GLY A C 1
ATOM 4251 O O . GLY A 1 550 ? -4.004 -10.508 5.324 1 65 550 GLY A O 1
ATOM 4252 N N . GLU A 1 551 ? -2.348 -11.578 6.684 1 56.06 551 GLU A N 1
ATOM 4253 C CA . GLU A 1 551 ? -2.521 -12.742 5.824 1 56.06 551 GLU A CA 1
ATOM 4254 C C . GLU A 1 551 ? -3.895 -13.375 6.023 1 56.06 551 GLU A C 1
ATOM 4256 O O . GLU A 1 551 ? -4.25 -13.766 7.137 1 56.06 551 GLU A O 1
ATOM 4261 N N . GLN A 1 552 ? -4.875 -13.203 5.086 1 57.12 552 GLN A N 1
ATOM 4262 C CA . GLN A 1 552 ? -6.254 -13.68 5.047 1 57.12 552 GLN A CA 1
ATOM 4263 C C . GLN A 1 552 ? -7.195 -12.68 5.715 1 57.12 552 GLN A C 1
ATOM 4265 O O . GLN A 1 552 ? -8.422 -12.805 5.598 1 57.12 552 GLN A O 1
ATOM 4270 N N . TYR A 1 553 ? -6.496 -11.617 6.332 1 62.88 553 TYR A N 1
ATOM 4271 C CA . TYR A 1 553 ? -7.27 -10.633 7.086 1 62.88 553 TYR A CA 1
ATOM 4272 C C . TYR A 1 553 ? -7.039 -9.227 6.551 1 62.88 553 TYR A C 1
ATOM 4274 O O . TYR A 1 553 ? -6.379 -9.047 5.523 1 62.88 553 TYR A O 1
ATOM 4282 N N . GLY A 1 554 ? -7.84 -8.359 6.992 1 68.81 554 GLY A N 1
ATOM 4283 C CA . GLY A 1 554 ? -7.734 -6.969 6.578 1 68.81 554 GLY A CA 1
ATOM 4284 C C . GLY A 1 554 ? -8.516 -6.664 5.312 1 68.81 554 GLY A C 1
ATOM 4285 O O . GLY A 1 554 ? -8.125 -5.789 4.531 1 68.81 554 GLY A O 1
ATOM 4286 N N . SER A 1 555 ? -9.469 -7.488 5.137 1 86.81 555 SER A N 1
ATOM 4287 C CA . SER A 1 555 ? -10.25 -7.34 3.914 1 86.81 555 SER A CA 1
ATOM 4288 C C . SER A 1 555 ? -11.586 -6.652 4.191 1 86.81 555 SER A C 1
ATOM 4290 O O . SER A 1 555 ? -12.258 -6.969 5.176 1 86.81 555 SER A O 1
ATOM 4292 N N . LEU A 1 556 ? -11.844 -5.66 3.402 1 90.75 556 LEU A N 1
ATOM 4293 C CA . LEU A 1 556 ? -13.148 -5.008 3.377 1 90.75 556 LEU A CA 1
ATOM 4294 C C . LEU A 1 556 ? -13.883 -5.312 2.074 1 90.75 556 LEU A C 1
ATOM 4296 O O . LEU A 1 556 ? -13.32 -5.168 0.989 1 90.75 556 LEU A O 1
ATOM 4300 N N . SER A 1 557 ? -15.086 -5.836 2.225 1 93.06 557 SER A N 1
ATOM 4301 C CA . SER A 1 557 ? -15.898 -6.164 1.057 1 93.06 557 SER A CA 1
ATOM 4302 C C . SER A 1 557 ? -17.297 -5.559 1.169 1 93.06 557 SER A C 1
ATOM 4304 O O . SER A 1 557 ? -17.828 -5.418 2.27 1 93.06 557 SER A O 1
ATOM 4306 N N . ALA A 1 558 ? -17.844 -5.129 0.078 1 93 558 ALA A N 1
ATOM 4307 C CA . ALA A 1 558 ? -19.219 -4.645 -0.027 1 93 558 ALA A CA 1
ATOM 4308 C C . ALA A 1 558 ? -19.828 -5.031 -1.366 1 93 558 ALA A C 1
ATOM 4310 O O . ALA A 1 558 ? -19.125 -5.184 -2.363 1 93 558 ALA A O 1
ATOM 4311 N N . ASN A 1 559 ? -21.078 -5.262 -1.374 1 93.44 559 ASN A N 1
ATOM 4312 C CA . ASN A 1 559 ? -21.781 -5.648 -2.594 1 93.44 559 ASN A CA 1
ATOM 4313 C C . ASN A 1 559 ? -23.25 -5.27 -2.537 1 93.44 559 ASN A C 1
ATOM 4315 O O . ASN A 1 559 ? -23.734 -4.789 -1.509 1 93.44 559 ASN A O 1
ATOM 4319 N N . THR A 1 560 ? -23.969 -5.449 -3.65 1 90.31 560 THR A N 1
ATOM 4320 C CA . THR A 1 560 ? -25.375 -5.109 -3.738 1 90.31 560 THR A CA 1
ATOM 4321 C C . THR A 1 560 ? -26.25 -6.348 -3.52 1 90.31 560 THR A C 1
ATOM 4323 O O . THR A 1 560 ? -27.438 -6.344 -3.846 1 90.31 560 THR A O 1
ATOM 4326 N N . THR A 1 561 ? -25.578 -7.352 -3.018 1 84.12 561 THR A N 1
ATOM 4327 C CA . THR A 1 561 ? -26.234 -8.625 -2.748 1 84.12 561 THR A CA 1
ATOM 4328 C C . THR A 1 561 ? -26.922 -9.148 -4.004 1 84.12 561 THR A C 1
ATOM 4330 O O . THR A 1 561 ? -26.297 -9.297 -5.051 1 84.12 561 THR A O 1
ATOM 4333 N N . GLN A 1 562 ? -28.25 -9.391 -4.035 1 77.5 562 GLN A N 1
ATOM 4334 C CA . GLN A 1 562 ? -28.797 -10.188 -5.125 1 77.5 562 GLN A CA 1
ATOM 4335 C C . GLN A 1 562 ? -29.5 -9.305 -6.148 1 77.5 562 GLN A C 1
ATOM 4337 O O . GLN A 1 562 ? -30.109 -9.805 -7.098 1 77.5 562 GLN A O 1
ATOM 4342 N N . GLN A 1 563 ? -29.344 -7.969 -5.996 1 84.62 563 GLN A N 1
ATOM 4343 C CA . GLN A 1 563 ? -30.125 -7.223 -6.969 1 84.62 563 GLN A CA 1
ATOM 4344 C C . GLN A 1 563 ? -29.578 -5.816 -7.164 1 84.62 563 GLN A C 1
ATOM 4346 O O . GLN A 1 563 ? -29.094 -5.199 -6.219 1 84.62 563 GLN A O 1
ATOM 4351 N N . LEU A 1 564 ? -29.703 -5.379 -8.477 1 89.56 564 LEU A N 1
ATOM 4352 C CA . LEU A 1 564 ? -29.625 -3.969 -8.844 1 89.56 564 LEU A CA 1
ATOM 4353 C C . LEU A 1 564 ? -31.016 -3.389 -9.078 1 89.56 564 LEU A C 1
ATOM 4355 O O . LEU A 1 564 ? -31.75 -3.871 -9.938 1 89.56 564 LEU A O 1
ATOM 4359 N N . LEU A 1 565 ? -31.359 -2.439 -8.352 1 87.5 565 LEU A N 1
ATOM 4360 C CA . LEU A 1 565 ? -32.688 -1.833 -8.516 1 87.5 565 LEU A CA 1
ATOM 4361 C C . LEU A 1 565 ? -32.812 -1.235 -9.914 1 87.5 565 LEU A C 1
ATOM 4363 O O . LEU A 1 565 ? -33.875 -1.382 -10.547 1 87.5 565 LEU A O 1
ATOM 4367 N N . VAL A 1 566 ? -31.828 -0.496 -10.305 1 86.88 566 VAL A N 1
ATOM 4368 C CA . VAL A 1 566 ? -31.719 -0.042 -11.688 1 86.88 566 VAL A CA 1
ATOM 4369 C C . VAL A 1 566 ? -30.766 -0.951 -12.461 1 86.88 566 VAL A C 1
ATOM 4371 O O . VAL A 1 566 ? -29.578 -1.014 -12.156 1 86.88 566 VAL A O 1
ATOM 4374 N N . PRO A 1 567 ? -31.297 -1.645 -13.43 1 90.12 567 PRO A N 1
ATOM 4375 C CA . PRO A 1 567 ? -30.453 -2.605 -14.148 1 90.12 567 PRO A CA 1
ATOM 4376 C C . PRO A 1 567 ? -29.219 -1.956 -14.773 1 90.12 567 PRO A C 1
ATOM 4378 O O . PRO A 1 567 ? -29.328 -0.879 -15.367 1 90.12 567 PRO A O 1
ATOM 4381 N N . ASN A 1 568 ? -28.125 -2.607 -14.57 1 91.75 568 ASN A N 1
ATOM 4382 C CA . ASN A 1 568 ? -26.859 -2.33 -15.258 1 91.75 568 ASN A CA 1
ATOM 4383 C C . ASN A 1 568 ? -26.281 -0.983 -14.844 1 91.75 568 ASN A C 1
ATOM 4385 O O . ASN A 1 568 ? -25.547 -0.359 -15.602 1 91.75 568 ASN A O 1
ATOM 4389 N N . PHE A 1 569 ? -26.734 -0.424 -13.711 1 89.31 569 PHE A N 1
ATOM 4390 C CA . PHE A 1 569 ? -26.094 0.713 -13.055 1 89.31 569 PHE A CA 1
ATOM 4391 C C . PHE A 1 569 ? -25.297 0.26 -11.836 1 89.31 569 PHE A C 1
ATOM 4393 O O . PHE A 1 569 ? -25.875 -0.155 -10.828 1 89.31 569 PHE A O 1
ATOM 4400 N N . PHE A 1 570 ? -24.016 0.472 -11.922 1 90.81 570 PHE A N 1
ATOM 4401 C CA . PHE A 1 570 ? -23.156 -0.209 -10.953 1 90.81 570 PHE A CA 1
ATOM 4402 C C . PHE A 1 570 ? -22.656 0.765 -9.891 1 90.81 570 PHE A C 1
ATOM 4404 O O . PHE A 1 570 ? -21.656 1.442 -10.086 1 90.81 570 PHE A O 1
ATOM 4411 N N . THR A 1 571 ? -23.266 0.789 -8.734 1 88.19 571 THR A N 1
ATOM 4412 C CA . THR A 1 571 ? -22.906 1.481 -7.504 1 88.19 571 THR A CA 1
ATOM 4413 C C . THR A 1 571 ? -23.422 0.733 -6.281 1 88.19 571 THR A C 1
ATOM 4415 O O . THR A 1 571 ? -24.469 0.089 -6.344 1 88.19 571 THR A O 1
ATOM 4418 N N . LEU A 1 572 ? -22.781 0.822 -5.23 1 89.56 572 LEU A N 1
ATOM 4419 C CA . LEU A 1 572 ? -23.156 0.049 -4.047 1 89.56 572 LEU A CA 1
ATOM 4420 C C . LEU A 1 572 ? -24.469 0.54 -3.469 1 89.56 572 LEU A C 1
ATOM 4422 O O . LEU A 1 572 ? -25.156 -0.193 -2.742 1 89.56 572 LEU A O 1
ATOM 4426 N N . SER A 1 573 ? -24.891 1.76 -3.809 1 83.06 573 SER A N 1
ATOM 4427 C CA . SER A 1 573 ? -26.141 2.324 -3.303 1 83.06 573 SER A CA 1
ATOM 4428 C C . SER A 1 573 ? -27.344 1.816 -4.098 1 83.06 573 SER A C 1
ATOM 4430 O O . SER A 1 573 ? -28.484 1.998 -3.688 1 83.06 573 SER A O 1
ATOM 4432 N N . ASN A 1 574 ? -27.094 1.139 -5.238 1 88.5 574 ASN A N 1
ATOM 4433 C CA . ASN A 1 574 ? -28.172 0.662 -6.109 1 88.5 574 ASN A CA 1
ATOM 4434 C C . ASN A 1 574 ? -28.766 -0.649 -5.602 1 88.5 574 ASN A C 1
ATOM 4436 O O . ASN A 1 574 ? -28.828 -1.635 -6.336 1 88.5 574 ASN A O 1
ATOM 4440 N N . THR A 1 575 ? -29.094 -0.745 -4.387 1 87.06 575 THR A N 1
ATOM 4441 C CA . THR A 1 575 ? -29.75 -1.883 -3.744 1 87.06 575 THR A CA 1
ATOM 4442 C C . THR A 1 575 ? -30.453 -1.45 -2.463 1 87.06 575 THR A C 1
ATOM 4444 O O . THR A 1 575 ? -30.141 -0.403 -1.896 1 87.06 575 THR A O 1
ATOM 4447 N N . GLN A 1 576 ? -31.422 -2.17 -2.104 1 76.5 576 GLN A N 1
ATOM 4448 C CA . GLN A 1 576 ? -32.125 -1.884 -0.853 1 76.5 576 GLN A CA 1
ATOM 4449 C C . GLN A 1 576 ? -31.328 -2.42 0.344 1 76.5 576 GLN A C 1
ATOM 4451 O O . GLN A 1 576 ? -31.438 -1.883 1.449 1 76.5 576 GLN A O 1
ATOM 4456 N N . PHE A 1 577 ? -30.625 -3.506 0.063 1 77.25 577 PHE A N 1
ATOM 4457 C CA . PHE A 1 577 ? -29.938 -4.184 1.157 1 77.25 577 PHE A CA 1
ATOM 4458 C C . PHE A 1 577 ? -28.469 -4.445 0.806 1 77.25 577 PHE A C 1
ATOM 4460 O O . PHE A 1 577 ? -28.094 -5.574 0.497 1 77.25 577 PHE A O 1
ATOM 4467 N N . PRO A 1 578 ? -27.641 -3.438 0.958 1 84.06 578 PRO A N 1
ATOM 4468 C CA . PRO A 1 578 ? -26.219 -3.711 0.679 1 84.06 578 PRO A CA 1
ATOM 4469 C C . PRO A 1 578 ? -25.609 -4.715 1.655 1 84.06 578 PRO A C 1
ATOM 4471 O O . PRO A 1 578 ? -26.031 -4.789 2.812 1 84.06 578 PRO A O 1
ATOM 4474 N N . GLY A 1 579 ? -24.766 -5.621 1.181 1 86.19 579 GLY A N 1
ATOM 4475 C CA . GLY A 1 579 ? -23.938 -6.492 2.014 1 86.19 579 GLY A CA 1
ATOM 4476 C C . GLY A 1 579 ? -22.531 -5.965 2.229 1 86.19 579 GLY A C 1
ATOM 4477 O O . GLY A 1 579 ? -21.938 -5.379 1.322 1 86.19 579 GLY A O 1
ATOM 4478 N N . ALA A 1 580 ? -22.094 -6.094 3.473 1 88.69 580 ALA A N 1
ATOM 4479 C CA . ALA A 1 580 ? -20.719 -5.688 3.76 1 88.69 580 ALA A CA 1
ATOM 4480 C C . ALA A 1 580 ? -20.094 -6.598 4.809 1 88.69 580 ALA A C 1
ATOM 4482 O O . ALA A 1 580 ? -20.781 -7.086 5.711 1 88.69 580 ALA A O 1
ATOM 4483 N N . SER A 1 581 ? -18.781 -6.824 4.695 1 87.31 581 SER A N 1
ATOM 4484 C CA . SER A 1 581 ? -18.016 -7.602 5.664 1 87.31 581 SER A CA 1
ATOM 4485 C C . SER A 1 581 ? -16.594 -7.047 5.812 1 87.31 581 SER A C 1
ATOM 4487 O O . SER A 1 581 ? -16.047 -6.469 4.871 1 87.31 581 SER A O 1
ATOM 4489 N N . PHE A 1 582 ? -16.172 -7.16 7.07 1 87.19 582 PHE A N 1
ATOM 4490 C CA . PHE A 1 582 ? -14.797 -6.762 7.375 1 87.19 582 PHE A CA 1
ATOM 4491 C C . PHE A 1 582 ? -14.117 -7.805 8.25 1 87.19 582 PHE A C 1
ATOM 4493 O O . PHE A 1 582 ? -14.656 -8.211 9.281 1 87.19 582 PHE A O 1
ATOM 4500 N N . SER A 1 583 ? -12.922 -8.188 7.746 1 81.75 583 SER A N 1
ATOM 4501 C CA . SER A 1 583 ? -12.055 -9.062 8.539 1 81.75 583 SER A CA 1
ATOM 4502 C C . SER A 1 583 ? -10.852 -8.297 9.086 1 81.75 583 SER A C 1
ATOM 4504 O O . SER A 1 583 ? -9.93 -7.973 8.336 1 81.75 583 SER A O 1
ATOM 4506 N N . PRO A 1 584 ? -10.867 -8.094 10.391 1 77.31 584 PRO A N 1
ATOM 4507 C CA . PRO A 1 584 ? -9.734 -7.352 10.953 1 77.31 584 PRO A CA 1
ATOM 4508 C C . PRO A 1 584 ? -8.414 -8.109 10.828 1 77.31 584 PRO A C 1
ATOM 4510 O O . PRO A 1 584 ? -8.414 -9.336 10.688 1 77.31 584 PRO A O 1
ATOM 4513 N N . ASP A 1 585 ? -7.324 -7.422 11.047 1 74.81 585 ASP A N 1
ATOM 4514 C CA . ASP A 1 585 ? -5.988 -8.008 10.984 1 74.81 585 ASP A CA 1
ATOM 4515 C C . ASP A 1 585 ? -5.777 -9.023 12.109 1 74.81 585 ASP A C 1
ATOM 4517 O O . ASP A 1 585 ? -6.305 -8.852 13.211 1 74.81 585 ASP A O 1
ATOM 4521 N N . ALA A 1 586 ? -5.086 -10.133 11.727 1 78.69 586 ALA A N 1
ATOM 4522 C CA . ALA A 1 586 ? -4.633 -11.133 12.688 1 78.69 586 ALA A CA 1
ATOM 4523 C C . ALA A 1 586 ? -3.109 -11.234 12.695 1 78.69 586 ALA A C 1
ATOM 4525 O O . ALA A 1 586 ? -2.535 -12.156 12.117 1 78.69 586 ALA A O 1
ATOM 4526 N N . PRO A 1 587 ? -2.5 -10.328 13.359 1 86.12 587 PRO A N 1
ATOM 4527 C CA . PRO A 1 587 ? -1.035 -10.352 13.336 1 86.12 587 PRO A CA 1
ATOM 4528 C C . PRO A 1 587 ? -0.457 -11.594 14.016 1 86.12 587 PRO A C 1
ATOM 4530 O O . PRO A 1 587 ? -0.972 -12.039 15.047 1 86.12 587 PRO A O 1
ATOM 4533 N N . THR A 1 588 ? 0.528 -12.266 13.406 1 90.5 588 THR A N 1
ATOM 4534 C CA . THR A 1 588 ? 1.29 -13.375 13.969 1 90.5 588 THR A CA 1
ATOM 4535 C C . THR A 1 588 ? 2.781 -13.047 13.992 1 90.5 588 THR A C 1
ATOM 4537 O O . THR A 1 588 ? 3.258 -12.242 13.195 1 90.5 588 THR A O 1
ATOM 4540 N N . GLU A 1 589 ? 3.471 -13.672 14.922 1 93.5 589 GLU A N 1
ATOM 4541 C CA . GLU A 1 589 ? 4.902 -13.422 15.086 1 93.5 589 GLU A CA 1
ATOM 4542 C C . GLU A 1 589 ? 5.652 -14.719 15.398 1 93.5 589 GLU A C 1
ATOM 4544 O O . GLU A 1 589 ? 5.152 -15.57 16.141 1 93.5 589 GLU A O 1
ATOM 4549 N N . THR A 1 590 ? 6.816 -14.883 14.82 1 94.38 590 THR A N 1
ATOM 4550 C CA . THR A 1 590 ? 7.738 -15.977 15.109 1 94.38 590 THR A CA 1
ATOM 4551 C C . THR A 1 590 ? 9.133 -15.445 15.43 1 94.38 590 THR A C 1
ATOM 4553 O O . THR A 1 590 ? 9.688 -14.656 14.656 1 94.38 590 THR A O 1
ATOM 4556 N N . GLN A 1 591 ? 9.695 -15.883 16.531 1 96.44 591 GLN A N 1
ATOM 4557 C CA . GLN A 1 591 ? 11.07 -15.594 16.922 1 96.44 591 GLN A CA 1
ATOM 4558 C C . GLN A 1 591 ? 11.938 -16.844 16.844 1 96.44 591 GLN A C 1
ATOM 4560 O O . GLN A 1 591 ? 11.484 -17.938 17.188 1 96.44 591 GLN A O 1
ATOM 4565 N N . SER A 1 592 ? 13.172 -16.672 16.344 1 96.31 592 SER A N 1
ATOM 4566 C CA . SER A 1 592 ? 14.008 -17.859 16.141 1 96.31 592 SER A CA 1
ATOM 4567 C C . SER A 1 592 ? 15.453 -17.594 16.547 1 96.31 592 SER A C 1
ATOM 4569 O O . SER A 1 592 ? 15.945 -16.469 16.422 1 96.31 592 SER A O 1
ATOM 4571 N N . LEU A 1 593 ? 16.125 -18.672 17.062 1 96.75 593 LEU A N 1
ATOM 4572 C CA . LEU A 1 593 ? 17.562 -18.75 17.219 1 96.75 593 LEU A CA 1
ATOM 4573 C C . LEU A 1 593 ? 18.109 -20.016 16.562 1 96.75 593 LEU A C 1
ATOM 4575 O O . LEU A 1 593 ? 17.484 -21.078 16.609 1 96.75 593 LEU A O 1
ATOM 4579 N N . TYR A 1 594 ? 19.219 -19.844 15.875 1 94.62 594 TYR A N 1
ATOM 4580 C CA . TYR A 1 594 ? 19.734 -21.016 15.172 1 94.62 594 TYR A CA 1
ATOM 4581 C C . TYR A 1 594 ? 21.25 -21.016 15.156 1 94.62 594 TYR A C 1
ATOM 4583 O O . TYR A 1 594 ? 21.891 -19.969 15.344 1 94.62 594 TYR A O 1
ATOM 4591 N N . PHE A 1 595 ? 21.797 -22.188 14.922 1 94.88 595 PHE A N 1
ATOM 4592 C CA . PHE A 1 595 ? 23.234 -22.453 14.812 1 94.88 595 PHE A CA 1
ATOM 4593 C C . PHE A 1 595 ? 23.516 -23.422 13.672 1 94.88 595 PHE A C 1
ATOM 4595 O O . PHE A 1 595 ? 22.703 -24.297 13.391 1 94.88 595 PHE A O 1
ATOM 4602 N N . SER A 1 596 ? 24.516 -23.188 12.898 1 93.38 596 SER A N 1
ATOM 4603 C CA . SER A 1 596 ? 25.031 -24.109 11.883 1 93.38 596 SER A CA 1
ATOM 4604 C C . SER A 1 596 ? 26.547 -24.219 11.953 1 93.38 596 SER A C 1
ATOM 4606 O O . SER A 1 596 ? 27.25 -23.219 12.055 1 93.38 596 SER A O 1
ATOM 4608 N N . GLY A 1 597 ? 27.031 -25.438 12 1 92.44 597 GLY A N 1
ATOM 4609 C CA . GLY A 1 597 ? 28.453 -25.719 12.023 1 92.44 597 GLY A CA 1
ATOM 4610 C C . GLY A 1 597 ? 28.875 -26.766 11.016 1 92.44 597 GLY A C 1
ATOM 4611 O O . GLY A 1 597 ? 28.219 -27.797 10.867 1 92.44 597 GLY A O 1
ATOM 4612 N N . ARG A 1 598 ? 29.906 -26.438 10.289 1 93.5 598 ARG A N 1
ATOM 4613 C CA . ARG A 1 598 ? 30.5 -27.391 9.359 1 93.5 598 ARG A CA 1
ATOM 4614 C C . ARG A 1 598 ? 31.984 -27.594 9.664 1 93.5 598 ARG A C 1
ATOM 4616 O O . ARG A 1 598 ? 32.719 -26.625 9.859 1 93.5 598 ARG A O 1
ATOM 4623 N N . VAL A 1 599 ? 32.375 -28.859 9.734 1 95.25 599 VAL A N 1
ATOM 4624 C CA . VAL A 1 599 ? 33.75 -29.234 9.898 1 95.25 599 VAL A CA 1
ATOM 4625 C C . VAL A 1 599 ? 34.219 -30.062 8.695 1 95.25 599 VAL A C 1
ATOM 4627 O O . VAL A 1 599 ? 33.562 -31.031 8.305 1 95.25 599 VAL A O 1
ATOM 4630 N N . GLY A 1 600 ? 35.281 -29.594 8.117 1 95.19 600 GLY A N 1
ATOM 4631 C CA . GLY A 1 600 ? 35.875 -30.328 6.996 1 95.19 600 GLY A CA 1
ATOM 4632 C C . GLY A 1 600 ? 37.219 -30.906 7.297 1 95.19 600 GLY A C 1
ATOM 4633 O O . GLY A 1 600 ? 38.031 -30.297 8.008 1 95.19 600 GLY A O 1
ATOM 4634 N N . TRP A 1 601 ? 37.438 -32.125 6.723 1 95.19 601 TRP A N 1
ATOM 4635 C CA . TRP A 1 601 ? 38.75 -32.781 6.828 1 95.19 601 TRP A CA 1
ATOM 4636 C C . TRP A 1 601 ? 39.312 -33.094 5.449 1 95.19 601 TRP A C 1
ATOM 4638 O O . TRP A 1 601 ? 38.656 -33.812 4.66 1 95.19 601 TRP A O 1
ATOM 4648 N N . ASN A 1 602 ? 40.531 -32.562 5.109 1 92.75 602 ASN A N 1
ATOM 4649 C CA . ASN A 1 602 ? 41.25 -32.781 3.869 1 92.75 602 ASN A CA 1
ATOM 4650 C C . ASN A 1 602 ? 40.438 -32.375 2.65 1 92.75 602 ASN A C 1
ATOM 4652 O O . ASN A 1 602 ? 40.5 -33.031 1.604 1 92.75 602 ASN A O 1
ATOM 4656 N N . ASP A 1 603 ? 39.5 -31.5 2.855 1 89.75 603 ASP A N 1
ATOM 4657 C CA . ASP A 1 603 ? 38.594 -31.031 1.799 1 89.75 603 ASP A CA 1
ATOM 4658 C C . ASP A 1 603 ? 37.906 -32.219 1.102 1 89.75 603 ASP A C 1
ATOM 4660 O O . ASP A 1 603 ? 37.75 -32.188 -0.119 1 89.75 603 ASP A O 1
ATOM 4664 N N . ALA A 1 604 ? 37.625 -33.25 1.827 1 93 604 ALA A N 1
ATOM 4665 C CA . ALA A 1 604 ? 37.031 -34.438 1.261 1 93 604 ALA A CA 1
ATOM 4666 C C . ALA A 1 604 ? 35.938 -35 2.152 1 93 604 ALA A C 1
ATOM 4668 O O . ALA A 1 604 ? 35 -35.625 1.669 1 93 604 ALA A O 1
ATOM 4669 N N . LEU A 1 605 ? 36.094 -34.812 3.422 1 95.88 605 LEU A N 1
ATOM 4670 C CA . LEU A 1 605 ? 35.062 -35.219 4.375 1 95.88 605 LEU A CA 1
ATOM 4671 C C . LEU A 1 605 ? 34.469 -34 5.078 1 95.88 605 LEU A C 1
ATOM 4673 O O . LEU A 1 605 ? 35.188 -33.188 5.637 1 95.88 605 LEU A O 1
ATOM 4677 N N . TYR A 1 606 ? 33.188 -33.938 5.047 1 95.56 606 TYR A N 1
ATOM 4678 C CA . TYR A 1 606 ? 32.5 -32.781 5.641 1 95.56 606 TYR A CA 1
ATOM 4679 C C . TYR A 1 606 ? 31.391 -33.25 6.582 1 95.56 606 TYR A C 1
ATOM 4681 O O . TYR A 1 606 ? 30.609 -34.125 6.242 1 95.56 606 TYR A O 1
ATOM 4689 N N . LEU A 1 607 ? 31.328 -32.688 7.754 1 96 607 LEU A N 1
ATOM 4690 C CA . LEU A 1 607 ? 30.266 -32.875 8.734 1 96 607 LEU A CA 1
ATOM 4691 C C . LEU A 1 607 ? 29.5 -31.578 8.977 1 96 607 LEU A C 1
ATOM 4693 O O . LEU A 1 607 ? 30.109 -30.547 9.281 1 96 607 LEU A O 1
ATOM 4697 N N . ASP A 1 608 ? 28.234 -31.625 8.766 1 93.88 608 ASP A N 1
ATOM 4698 C CA . ASP A 1 608 ? 27.375 -30.469 8.992 1 93.88 608 ASP A CA 1
ATOM 4699 C C . ASP A 1 608 ? 26.406 -30.719 10.141 1 93.88 608 ASP A C 1
ATOM 4701 O O . ASP A 1 608 ? 25.703 -31.734 10.148 1 93.88 608 ASP A O 1
ATOM 4705 N N . ILE A 1 609 ? 26.312 -29.812 11.07 1 94.88 609 ILE A N 1
ATOM 4706 C CA . ILE A 1 609 ? 25.375 -29.859 12.18 1 94.88 609 ILE A CA 1
ATOM 4707 C C . ILE A 1 609 ? 24.625 -28.547 12.281 1 94.88 609 ILE A C 1
ATOM 4709 O O . ILE A 1 609 ? 25.234 -27.469 12.266 1 94.88 609 ILE A O 1
ATOM 4713 N N . THR A 1 610 ? 23.281 -28.641 12.32 1 93.31 610 THR A N 1
ATOM 4714 C CA . THR A 1 610 ? 22.5 -27.422 12.5 1 93.31 610 THR A CA 1
ATOM 4715 C C . THR A 1 610 ? 21.453 -27.609 13.609 1 93.31 610 THR A C 1
ATOM 4717 O O . THR A 1 610 ? 21.125 -28.75 13.961 1 93.31 610 THR A O 1
ATOM 4720 N N . GLY A 1 611 ? 21.031 -26.547 14.227 1 94.56 611 GLY A N 1
ATOM 4721 C CA . GLY A 1 611 ? 19.953 -26.484 15.211 1 94.56 611 GLY A CA 1
ATOM 4722 C C . GLY A 1 611 ? 19.188 -25.172 15.164 1 94.56 611 GLY A C 1
ATOM 4723 O O . GLY A 1 611 ? 19.781 -24.109 14.969 1 94.56 611 GLY A O 1
ATOM 4724 N N . ARG A 1 612 ? 17.844 -25.25 15.219 1 95.06 612 ARG A N 1
ATOM 4725 C CA . ARG A 1 612 ? 17 -24.078 15.203 1 95.06 612 ARG A CA 1
ATOM 4726 C C . ARG A 1 612 ? 15.852 -24.203 16.203 1 95.06 612 ARG A C 1
ATOM 4728 O O . ARG A 1 612 ? 15.266 -25.281 16.344 1 95.06 612 ARG A O 1
ATOM 4735 N N . ASN A 1 613 ? 15.648 -23.172 16.969 1 96.44 613 ASN A N 1
ATOM 4736 C CA . ASN A 1 613 ? 14.469 -23.078 17.828 1 96.44 613 ASN A CA 1
ATOM 4737 C C . ASN A 1 613 ? 13.562 -21.922 17.406 1 96.44 613 ASN A C 1
ATOM 4739 O O . ASN A 1 613 ? 14.023 -20.812 17.188 1 96.44 613 ASN A O 1
ATOM 4743 N N . ASP A 1 614 ? 12.297 -22.297 17.359 1 96.25 614 ASP A N 1
ATOM 4744 C CA . ASP A 1 614 ? 11.305 -21.281 17.016 1 96.25 614 ASP A CA 1
ATOM 4745 C C . ASP A 1 614 ? 10.336 -21.062 18.188 1 96.25 614 ASP A C 1
ATOM 4747 O O . ASP A 1 614 ? 10.008 -22 18.906 1 96.25 614 ASP A O 1
ATOM 4751 N N . TRP A 1 615 ? 9.992 -19.797 18.391 1 96.69 615 TRP A N 1
ATOM 4752 C CA . TRP A 1 615 ? 8.875 -19.406 19.234 1 96.69 615 TRP A CA 1
ATOM 4753 C C . TRP A 1 615 ? 7.746 -18.797 18.406 1 96.69 615 TRP A C 1
ATOM 4755 O O . TRP A 1 615 ? 7.906 -17.734 17.812 1 96.69 615 TRP A O 1
ATOM 4765 N N . SER A 1 616 ? 6.547 -19.469 18.422 1 94.62 616 SER A N 1
ATOM 4766 C CA . SER A 1 616 ? 5.426 -19.016 17.594 1 94.62 616 SER A CA 1
ATOM 4767 C C . SER A 1 616 ? 4.312 -18.438 18.453 1 94.62 616 SER A C 1
ATOM 4769 O O . SER A 1 616 ? 3.988 -18.969 19.516 1 94.62 616 SER A O 1
ATOM 4771 N N . SER A 1 617 ? 3.648 -17.344 17.969 1 93.06 617 SER A N 1
ATOM 4772 C CA . SER A 1 617 ? 2.555 -16.688 18.672 1 93.06 617 SER A CA 1
ATOM 4773 C C . SER A 1 617 ? 1.25 -17.469 18.516 1 93.06 617 SER A C 1
ATOM 4775 O O . SER A 1 617 ? 0.27 -17.188 19.203 1 93.06 617 SER A O 1
ATOM 4777 N N . THR A 1 618 ? 1.146 -18.422 17.656 1 90.62 618 THR A N 1
ATOM 4778 C CA . THR A 1 618 ? -0.112 -19.094 17.344 1 90.62 618 THR A CA 1
ATOM 4779 C C . THR A 1 618 ? -0.255 -20.375 18.156 1 90.62 618 THR A C 1
ATOM 4781 O O . THR A 1 618 ? -1.297 -21.031 18.109 1 90.62 618 THR A O 1
ATOM 4784 N N . LEU A 1 619 ? 0.759 -20.719 18.859 1 92.69 619 LEU A N 1
ATOM 4785 C CA . LEU A 1 619 ? 0.729 -21.906 19.688 1 92.69 619 LEU A CA 1
ATOM 4786 C C . LEU A 1 619 ? 0.583 -21.547 21.172 1 92.69 619 LEU A C 1
ATOM 4788 O O . LEU A 1 619 ? 0.933 -20.422 21.562 1 92.69 619 LEU A O 1
ATOM 4792 N N . PRO A 1 620 ? 0.021 -22.469 21.953 1 92.62 620 PRO A N 1
ATOM 4793 C CA . PRO A 1 620 ? -0.086 -22.188 23.391 1 92.62 620 PRO A CA 1
ATOM 4794 C C . PRO A 1 620 ? 1.274 -22.062 24.062 1 92.62 620 PRO A C 1
ATOM 4796 O O . PRO A 1 620 ? 2.279 -22.547 23.531 1 92.62 620 PRO A O 1
ATOM 4799 N N . GLU A 1 621 ? 1.276 -21.516 25.172 1 91 621 GLU A N 1
ATOM 4800 C CA . GLU A 1 621 ? 2.498 -21.188 25.906 1 91 621 GLU A CA 1
ATOM 4801 C C . GLU A 1 621 ? 3.352 -22.438 26.125 1 91 621 GLU A C 1
ATOM 4803 O O . GLU A 1 621 ? 4.578 -22.375 26.047 1 91 621 GLU A O 1
ATOM 4808 N N . GLU A 1 622 ? 2.746 -23.531 26.297 1 90.94 622 GLU A N 1
ATOM 4809 C CA . GLU A 1 622 ? 3.471 -24.75 26.625 1 90.94 622 GLU A CA 1
ATOM 4810 C C . GLU A 1 622 ? 4.156 -25.344 25.391 1 90.94 622 GLU A C 1
ATOM 4812 O O . GLU A 1 622 ? 5.133 -26.078 25.516 1 90.94 622 GLU A O 1
ATOM 4817 N N . SER A 1 623 ? 3.615 -25.016 24.219 1 92.81 623 SER A N 1
ATOM 4818 C CA . SER A 1 623 ? 4.133 -25.641 23.016 1 92.81 623 SER A CA 1
ATOM 4819 C C . SER A 1 623 ? 4.707 -24.594 22.047 1 92.81 623 SER A C 1
ATOM 4821 O O . SER A 1 623 ? 5.172 -24.938 20.969 1 92.81 623 SER A O 1
ATOM 4823 N N . ARG A 1 624 ? 4.688 -23.406 22.391 1 94.25 624 ARG A N 1
ATOM 4824 C CA . ARG A 1 624 ? 5.039 -22.359 21.453 1 94.25 624 ARG A CA 1
ATOM 4825 C C . ARG A 1 624 ? 6.527 -22.406 21.109 1 94.25 624 ARG A C 1
ATOM 4827 O O . ARG A 1 624 ? 6.945 -21.891 20.062 1 94.25 624 ARG A O 1
ATOM 4834 N N . SER A 1 625 ? 7.387 -23.016 22.016 1 95.81 625 SER A N 1
ATOM 4835 C CA . SER A 1 625 ? 8.812 -23.203 21.75 1 95.81 625 SER A CA 1
ATOM 4836 C C . SER A 1 625 ? 9.094 -24.609 21.25 1 95.81 625 SER A C 1
ATOM 4838 O O . SER A 1 625 ? 8.781 -25.594 21.938 1 95.81 625 SER A O 1
ATOM 4840 N N . TYR A 1 626 ? 9.703 -24.766 20.109 1 94.12 626 TYR A N 1
ATOM 4841 C CA . TYR A 1 626 ? 10.031 -26.094 19.594 1 94.12 626 TYR A CA 1
ATOM 4842 C C . TYR A 1 626 ? 11.375 -26.094 18.875 1 94.12 626 TYR A C 1
ATOM 4844 O O . TYR A 1 626 ? 11.641 -25.219 18.062 1 94.12 626 TYR A O 1
ATOM 4852 N N . PHE A 1 627 ? 12.18 -27.062 19.125 1 94.69 627 PHE A N 1
ATOM 4853 C CA . PHE A 1 627 ? 13.547 -27.188 18.641 1 94.69 627 PHE A CA 1
ATOM 4854 C C . PHE A 1 627 ? 13.648 -28.344 17.641 1 94.69 627 PHE A C 1
ATOM 4856 O O . PHE A 1 627 ? 12.992 -29.375 17.797 1 94.69 627 PHE A O 1
ATOM 4863 N N . TYR A 1 628 ? 14.445 -28.141 16.656 1 92 628 TYR A N 1
ATOM 4864 C CA . TYR A 1 628 ? 14.672 -29.25 15.727 1 92 628 TYR A CA 1
ATOM 4865 C C . TYR A 1 628 ? 16.094 -29.203 15.164 1 92 628 TYR A C 1
ATOM 4867 O O . TYR A 1 628 ? 16.562 -28.141 14.75 1 92 628 TYR A O 1
ATOM 4875 N N . PRO A 1 629 ? 16.766 -30.312 15.086 1 94.31 629 PRO A N 1
ATOM 4876 C CA . PRO A 1 629 ? 18.156 -30.453 14.641 1 94.31 629 PRO A CA 1
ATOM 4877 C C . PRO A 1 629 ? 18.266 -31.047 13.242 1 94.31 629 PRO A C 1
ATOM 4879 O O . PRO A 1 629 ? 17.297 -31.594 12.711 1 94.31 629 PRO A O 1
ATOM 4882 N N . SER A 1 630 ? 19.406 -30.953 12.625 1 94.25 630 SER A N 1
ATOM 4883 C CA . SER A 1 630 ? 19.781 -31.672 11.414 1 94.25 630 SER A CA 1
ATOM 4884 C C . SER A 1 630 ? 21.266 -32.031 11.43 1 94.25 630 SER A C 1
ATOM 4886 O O . SER A 1 630 ? 22.078 -31.359 12.078 1 94.25 630 SER A O 1
ATOM 4888 N N . VAL A 1 631 ? 21.641 -33.188 10.812 1 95.31 631 VAL A N 1
ATOM 4889 C CA . VAL A 1 631 ? 23.016 -33.625 10.688 1 95.31 631 VAL A CA 1
ATOM 4890 C C . VAL A 1 631 ? 23.25 -34.188 9.289 1 95.31 631 VAL A C 1
ATOM 4892 O O . VAL A 1 631 ? 22.375 -34.812 8.711 1 95.31 631 VAL A O 1
ATOM 4895 N N . GLY A 1 632 ? 24.359 -33.875 8.703 1 95.12 632 GLY A N 1
ATOM 4896 C CA . GLY A 1 632 ? 24.719 -34.375 7.383 1 95.12 632 GLY A CA 1
ATOM 4897 C C . GLY A 1 632 ? 26.188 -34.719 7.258 1 95.12 632 GLY A C 1
ATOM 4898 O O . GLY A 1 632 ? 27.031 -34.062 7.871 1 95.12 632 GLY A O 1
ATOM 4899 N N . LEU A 1 633 ? 26.453 -35.719 6.469 1 95.88 633 LEU A N 1
ATOM 4900 C CA . LEU A 1 633 ? 27.812 -36.156 6.172 1 95.88 633 LEU A CA 1
ATOM 4901 C C . LEU A 1 633 ? 28.031 -36.281 4.668 1 95.88 633 LEU A C 1
ATOM 4903 O O . LEU A 1 633 ? 27.141 -36.75 3.941 1 95.88 633 LEU A O 1
ATOM 4907 N N . SER A 1 634 ? 29.078 -35.75 4.211 1 95.69 634 SER A N 1
ATOM 4908 C CA . SER A 1 634 ? 29.484 -35.875 2.814 1 95.69 634 SER A CA 1
ATOM 4909 C C . SER A 1 634 ? 30.938 -36.344 2.695 1 95.69 634 SER A C 1
ATOM 4911 O O . SER A 1 634 ? 31.797 -35.875 3.443 1 95.69 634 SER A O 1
ATOM 4913 N N . ALA A 1 635 ? 31.188 -37.281 1.777 1 96.62 635 ALA A N 1
ATOM 4914 C CA . ALA A 1 635 ? 32.531 -37.781 1.543 1 96.62 635 ALA A CA 1
ATOM 4915 C C . ALA A 1 635 ? 32.844 -37.812 0.052 1 96.62 635 ALA A C 1
ATOM 4917 O O . ALA A 1 635 ? 32.156 -38.469 -0.727 1 96.62 635 ALA A O 1
ATOM 4918 N N . VAL A 1 636 ? 33.875 -37.062 -0.277 1 96.06 636 VAL A N 1
ATOM 4919 C CA . VAL A 1 636 ? 34.375 -37.125 -1.646 1 96.06 636 VAL A CA 1
ATOM 4920 C C . VAL A 1 636 ? 35.375 -38.25 -1.796 1 96.06 636 VAL A C 1
ATOM 4922 O O . VAL A 1 636 ? 36.562 -38.062 -1.626 1 96.06 636 VAL A O 1
ATOM 4925 N N . ILE A 1 637 ? 34.969 -39.312 -2.307 1 96.31 637 ILE A N 1
ATOM 4926 C CA . ILE A 1 637 ? 35.75 -40.562 -2.342 1 96.31 637 ILE A CA 1
ATOM 4927 C C . ILE A 1 637 ? 36.906 -40.406 -3.311 1 96.31 637 ILE A C 1
ATOM 4929 O O . ILE A 1 637 ? 38 -40.969 -3.076 1 96.31 637 ILE A O 1
ATOM 4933 N N . SER A 1 638 ? 36.688 -39.75 -4.391 1 93.38 638 SER A N 1
ATOM 4934 C CA . SER A 1 638 ? 37.719 -39.562 -5.391 1 93.38 638 SER A CA 1
ATOM 4935 C C . SER A 1 638 ? 38.938 -38.844 -4.805 1 93.38 638 SER A C 1
ATOM 4937 O O . SER A 1 638 ? 40.031 -38.938 -5.32 1 93.38 638 SER A O 1
ATOM 4939 N N . ASP A 1 639 ? 38.719 -38.062 -3.807 1 91.62 639 ASP A N 1
ATOM 4940 C CA . ASP A 1 639 ? 39.844 -37.344 -3.168 1 91.62 639 ASP A CA 1
ATOM 4941 C C . ASP A 1 639 ? 40.406 -38.156 -2.008 1 91.62 639 ASP A C 1
ATOM 4943 O O . ASP A 1 639 ? 41.5 -37.875 -1.524 1 91.62 639 ASP A O 1
ATOM 4947 N N . LEU A 1 640 ? 39.719 -39.188 -1.503 1 93.19 640 LEU A N 1
ATOM 4948 C CA . LEU A 1 640 ? 40.125 -39.969 -0.351 1 93.19 640 LEU A CA 1
ATOM 4949 C C . LEU A 1 640 ? 40.844 -41.25 -0.797 1 93.19 640 LEU A C 1
ATOM 4951 O O . LEU A 1 640 ? 41.625 -41.812 -0.034 1 93.19 640 LEU A O 1
ATOM 4955 N N . ALA A 1 641 ? 40.5 -41.688 -2.031 1 93.94 641 ALA A N 1
ATOM 4956 C CA . ALA A 1 641 ? 41.094 -42.938 -2.545 1 93.94 641 ALA A CA 1
ATOM 4957 C C . ALA A 1 641 ? 41.5 -42.781 -4.004 1 93.94 641 ALA A C 1
ATOM 4959 O O . ALA A 1 641 ? 41.031 -41.875 -4.707 1 93.94 641 ALA A O 1
ATOM 4960 N N . ASP A 1 642 ? 42.406 -43.594 -4.367 1 91.12 642 ASP A N 1
ATOM 4961 C CA . ASP A 1 642 ? 42.844 -43.594 -5.766 1 91.12 642 ASP A CA 1
ATOM 4962 C C . ASP A 1 642 ? 41.875 -44.438 -6.617 1 91.12 642 ASP A C 1
ATOM 4964 O O . ASP A 1 642 ? 41.812 -45.656 -6.504 1 91.12 642 ASP A O 1
ATOM 4968 N N . LEU A 1 643 ? 41.156 -43.75 -7.363 1 94 643 LEU A N 1
ATOM 4969 C CA . LEU A 1 643 ? 40.188 -44.406 -8.234 1 94 643 LEU A CA 1
ATOM 4970 C C . LEU A 1 643 ? 40.719 -44.438 -9.672 1 94 643 LEU A C 1
ATOM 4972 O O . LEU A 1 643 ? 41.625 -43.719 -10.031 1 94 643 LEU A O 1
ATOM 4976 N N . PRO A 1 644 ? 40.125 -45.344 -10.484 1 93.81 644 PRO A N 1
ATOM 4977 C CA . PRO A 1 644 ? 40.562 -45.375 -11.891 1 93.81 644 PRO A CA 1
ATOM 4978 C C . PRO A 1 644 ? 40.344 -44.031 -12.602 1 93.81 644 PRO A C 1
ATOM 4980 O O . PRO A 1 644 ? 39.469 -43.281 -12.234 1 93.81 644 PRO A O 1
ATOM 4983 N N . ASP A 1 645 ? 41.125 -43.844 -13.602 1 89.56 645 ASP A N 1
ATOM 4984 C CA . ASP A 1 645 ? 41.125 -42.594 -14.32 1 89.56 645 ASP A CA 1
ATOM 4985 C C . ASP A 1 645 ? 39.781 -42.312 -14.953 1 89.56 645 ASP A C 1
ATOM 4987 O O . ASP A 1 645 ? 39.406 -41.156 -15.195 1 89.56 645 ASP A O 1
ATOM 4991 N N . VAL A 1 646 ? 39.031 -43.312 -15.172 1 93.12 646 VAL A N 1
ATOM 4992 C CA . VAL A 1 646 ? 37.719 -43.156 -15.789 1 93.12 646 VAL A CA 1
ATOM 4993 C C . VAL A 1 646 ? 36.781 -42.406 -14.844 1 93.12 646 VAL A C 1
ATOM 4995 O O . VAL A 1 646 ? 35.844 -41.719 -15.289 1 93.12 646 VAL A O 1
ATOM 4998 N N . VAL A 1 647 ? 37.125 -42.406 -13.531 1 95.81 647 VAL A N 1
ATOM 4999 C CA . VAL A 1 647 ? 36.312 -41.75 -12.523 1 95.81 647 VAL A CA 1
ATOM 5000 C C . VAL A 1 647 ? 36.875 -40.344 -12.234 1 95.81 647 VAL A C 1
ATOM 5002 O O . VAL A 1 647 ? 37.969 -40.25 -11.641 1 95.81 647 VAL A O 1
ATOM 5005 N N . SER A 1 648 ? 36.156 -39.344 -12.672 1 91.75 648 SER A N 1
ATOM 5006 C CA . SER A 1 648 ? 36.625 -37.969 -12.461 1 91.75 648 SER A CA 1
ATOM 5007 C C . SER A 1 648 ? 36.219 -37.469 -11.078 1 91.75 648 SER A C 1
ATOM 5009 O O . SER A 1 648 ? 36.938 -36.688 -10.469 1 91.75 648 SER A O 1
ATOM 5011 N N . PHE A 1 649 ? 35.156 -37.812 -10.672 1 92.81 649 PHE A N 1
ATOM 5012 C CA . PHE A 1 649 ? 34.594 -37.375 -9.398 1 92.81 649 PHE A CA 1
ATOM 5013 C C . PHE A 1 649 ? 33.625 -38.406 -8.828 1 92.81 649 PHE A C 1
ATOM 5015 O O . PHE A 1 649 ? 32.844 -39 -9.562 1 92.81 649 PHE A O 1
ATOM 5022 N N . ALA A 1 650 ? 33.719 -38.75 -7.539 1 95.81 650 ALA A N 1
ATOM 5023 C CA . ALA A 1 650 ? 32.781 -39.594 -6.82 1 95.81 650 ALA A CA 1
ATOM 5024 C C . ALA A 1 650 ? 32.531 -39.094 -5.402 1 95.81 650 ALA A C 1
ATOM 5026 O O . ALA A 1 650 ? 33.469 -38.875 -4.645 1 95.81 650 ALA A O 1
ATOM 5027 N N . ARG A 1 651 ? 31.328 -38.938 -5.102 1 96.12 651 ARG A N 1
ATOM 5028 C CA . ARG A 1 651 ? 30.953 -38.406 -3.787 1 96.12 651 ARG A CA 1
ATOM 5029 C C . ARG A 1 651 ? 29.734 -39.156 -3.242 1 96.12 651 ARG A C 1
ATOM 5031 O O . ARG A 1 651 ? 28.781 -39.406 -3.982 1 96.12 651 ARG A O 1
ATOM 5038 N N . VAL A 1 652 ? 29.766 -39.562 -1.957 1 96.69 652 VAL A N 1
ATOM 5039 C CA . VAL A 1 652 ? 28.609 -40.094 -1.249 1 96.69 652 VAL A CA 1
ATOM 5040 C C . VAL A 1 652 ? 28.188 -39.125 -0.148 1 96.69 652 VAL A C 1
ATOM 5042 O O . VAL A 1 652 ? 29.016 -38.438 0.431 1 96.69 652 VAL A O 1
ATOM 5045 N N . ARG A 1 653 ? 26.938 -39.031 0.027 1 95.88 653 ARG A N 1
ATOM 5046 C CA . ARG A 1 653 ? 26.438 -38.125 1.057 1 95.88 653 ARG A CA 1
ATOM 5047 C C . ARG A 1 653 ? 25.234 -38.75 1.781 1 95.88 653 ARG A C 1
ATOM 5049 O O . ARG A 1 653 ? 24.547 -39.625 1.235 1 95.88 653 ARG A O 1
ATOM 5056 N N . GLY A 1 654 ? 24.938 -38.312 2.982 1 95.88 654 GLY A N 1
ATOM 5057 C CA . GLY A 1 654 ? 23.797 -38.656 3.824 1 95.88 654 GLY A CA 1
ATOM 5058 C C . GLY A 1 654 ? 23.422 -37.562 4.812 1 95.88 654 GLY A C 1
ATOM 5059 O O . GLY A 1 654 ? 24.281 -36.844 5.312 1 95.88 654 GLY A O 1
ATOM 5060 N N . SER A 1 655 ? 22.125 -37.5 5.043 1 95.38 655 SER A N 1
ATOM 5061 C CA . SER A 1 655 ? 21.703 -36.469 5.996 1 95.38 655 SER A CA 1
ATOM 5062 C C . SER A 1 655 ? 20.406 -36.875 6.703 1 95.38 655 SER A C 1
ATOM 5064 O O . SER A 1 655 ? 19.641 -37.688 6.18 1 95.38 655 SER A O 1
ATOM 5066 N N . TYR A 1 656 ? 20.234 -36.375 7.867 1 96.06 656 TYR A N 1
ATOM 5067 C CA . TYR A 1 656 ? 19.016 -36.438 8.68 1 96.06 656 TYR A CA 1
ATOM 5068 C C . TYR A 1 656 ? 18.594 -35.062 9.141 1 96.06 656 TYR A C 1
ATOM 5070 O O . TYR A 1 656 ? 19.438 -34.219 9.523 1 96.06 656 TYR A O 1
ATOM 5078 N N . ALA A 1 657 ? 17.297 -34.812 9.031 1 95.19 657 ALA A N 1
ATOM 5079 C CA . ALA A 1 657 ? 16.828 -33.5 9.453 1 95.19 657 ALA A CA 1
ATOM 5080 C C . ALA A 1 657 ? 15.43 -33.594 10.07 1 95.19 657 ALA A C 1
ATOM 5082 O O . ALA A 1 657 ? 14.609 -34.406 9.641 1 95.19 657 ALA A O 1
ATOM 5083 N N . GLU A 1 658 ? 15.148 -32.688 11.031 1 94.62 658 GLU A N 1
ATOM 5084 C CA . GLU A 1 658 ? 13.828 -32.406 11.57 1 94.62 658 GLU A CA 1
ATOM 5085 C C . GLU A 1 658 ? 13.43 -30.953 11.359 1 94.62 658 GLU A C 1
ATOM 5087 O O . GLU A 1 658 ? 14.273 -30.062 11.453 1 94.62 658 GLU A O 1
ATOM 5092 N N . VAL A 1 659 ? 12.18 -30.766 11.062 1 94 659 VAL A N 1
ATOM 5093 C CA . VAL A 1 659 ? 11.672 -29.406 10.922 1 94 659 VAL A CA 1
ATOM 5094 C C . VAL A 1 659 ? 10.297 -29.297 11.57 1 94 659 VAL A C 1
ATOM 5096 O O . VAL A 1 659 ? 9.43 -30.141 11.367 1 94 659 VAL A O 1
ATOM 5099 N N . GLY A 1 660 ? 10.109 -28.25 12.398 1 91.62 660 GLY A N 1
ATOM 5100 C CA . GLY A 1 660 ? 8.812 -27.969 13 1 91.62 660 GLY A CA 1
ATOM 5101 C C . GLY A 1 660 ? 8.031 -26.906 12.266 1 91.62 660 GLY A C 1
ATOM 5102 O O . GLY A 1 660 ? 8.617 -26.016 11.656 1 91.62 660 GLY A O 1
ATOM 5103 N N . ASN A 1 661 ? 6.699 -27.047 12.367 1 89.62 661 ASN A N 1
ATOM 5104 C CA . ASN A 1 661 ? 5.82 -26.062 11.75 1 89.62 661 ASN A CA 1
ATOM 5105 C C . ASN A 1 661 ? 4.719 -25.609 12.719 1 89.62 661 ASN A C 1
ATOM 5107 O O . ASN A 1 661 ? 4.188 -26.422 13.477 1 89.62 661 ASN A O 1
ATOM 5111 N N . SER A 1 662 ? 4.457 -24.328 12.641 1 89 662 SER A N 1
ATOM 5112 C CA . SER A 1 662 ? 3.449 -23.75 13.531 1 89 662 SER A CA 1
ATOM 5113 C C . SER A 1 662 ? 2.041 -24 13 1 89 662 SER A C 1
ATOM 5115 O O . SER A 1 662 ? 1.846 -24.797 12.078 1 89 662 SER A O 1
ATOM 5117 N N . ALA A 1 663 ? 1.021 -23.297 13.781 1 85.94 663 ALA A N 1
ATOM 5118 C CA . ALA A 1 663 ? -0.392 -23.438 13.438 1 85.94 663 ALA A CA 1
ATOM 5119 C C . ALA A 1 663 ? -0.979 -22.109 12.984 1 85.94 663 ALA A C 1
ATOM 5121 O O . ALA A 1 663 ? -0.405 -21.047 13.242 1 85.94 663 ALA A O 1
ATOM 5122 N N . PRO A 1 664 ? -2.107 -22.188 12.18 1 82.12 664 PRO A N 1
ATOM 5123 C CA . PRO A 1 664 ? -2.799 -20.938 11.867 1 82.12 664 PRO A CA 1
ATOM 5124 C C . PRO A 1 664 ? -3.273 -20.203 13.117 1 82.12 664 PRO A C 1
ATOM 5126 O O . PRO A 1 664 ? -3.406 -20.797 14.18 1 82.12 664 PRO A O 1
ATOM 5129 N N . PRO A 1 665 ? -3.564 -18.953 13.008 1 82.69 665 PRO A N 1
ATOM 5130 C CA . PRO A 1 665 ? -4 -18.188 14.18 1 82.69 665 PRO A CA 1
ATOM 5131 C C . PRO A 1 665 ? -5.434 -18.531 14.602 1 82.69 665 PRO A C 1
ATOM 5133 O O . PRO A 1 665 ? -6.223 -19 13.781 1 82.69 665 PRO A O 1
ATOM 5136 N N . TYR A 1 666 ? -5.777 -18.312 15.852 1 80.38 666 TYR A N 1
ATOM 5137 C CA . TYR A 1 666 ? -7.098 -18.359 16.469 1 80.38 666 TYR A CA 1
ATOM 5138 C C . TYR A 1 666 ? -7.602 -19.797 16.562 1 80.38 666 TYR A C 1
ATOM 5140 O O . TYR A 1 666 ? -8.789 -20.062 16.359 1 80.38 666 TYR A O 1
ATOM 5148 N N . MET A 1 667 ? -6.703 -20.656 16.766 1 82.31 667 MET A N 1
ATOM 5149 C CA . MET A 1 667 ? -7.098 -22.047 16.984 1 82.31 667 MET A CA 1
ATOM 5150 C C . MET A 1 667 ? -7.273 -22.328 18.469 1 82.31 667 MET A C 1
ATOM 5152 O O . MET A 1 667 ? -7.859 -23.344 18.859 1 82.31 667 MET A O 1
ATOM 5156 N N . LEU A 1 668 ? -6.887 -21.391 19.297 1 85 668 LEU A N 1
ATOM 5157 C CA . LEU A 1 668 ? -6.816 -21.641 20.719 1 85 668 LEU A CA 1
ATOM 5158 C C . LEU A 1 668 ? -8.062 -21.109 21.438 1 85 668 LEU A C 1
ATOM 5160 O O . LEU A 1 668 ? -8.266 -21.375 22.625 1 85 668 LEU A O 1
ATOM 5164 N N . SER A 1 669 ? -8.805 -20.344 20.719 1 81.56 669 SER A N 1
ATOM 5165 C CA . SER A 1 669 ? -10.031 -19.812 21.281 1 81.56 669 SER A CA 1
ATOM 5166 C C . SER A 1 669 ? -11.219 -20.031 20.359 1 81.56 669 SER A C 1
ATOM 5168 O O . SER A 1 669 ? -11.055 -20.078 19.141 1 81.56 669 SER A O 1
ATOM 5170 N N . ARG A 1 670 ? -12.375 -20.234 21.031 1 79 670 ARG A N 1
ATOM 5171 C CA . ARG A 1 670 ? -13.578 -20.406 20.219 1 79 670 ARG A CA 1
ATOM 5172 C C . ARG A 1 670 ? -14.086 -19.078 19.688 1 79 670 ARG A C 1
ATOM 5174 O O . ARG A 1 670 ? -14.125 -18.078 20.406 1 79 670 ARG A O 1
ATOM 5181 N N . SER A 1 671 ? -14.227 -19.109 18.359 1 74.62 671 SER A N 1
ATOM 5182 C CA . SER A 1 671 ? -14.695 -17.891 17.703 1 74.62 671 SER A CA 1
ATOM 5183 C C . SER A 1 671 ? -16.203 -17.922 17.5 1 74.62 671 SER A C 1
ATOM 5185 O O . SER A 1 671 ? -16.844 -18.969 17.625 1 74.62 671 SER A O 1
ATOM 5187 N N . ALA A 1 672 ? -16.844 -16.781 17.484 1 74.38 672 ALA A N 1
ATOM 5188 C CA . ALA A 1 672 ? -18.25 -16.656 17.156 1 74.38 672 ALA A CA 1
ATOM 5189 C C . ALA A 1 672 ? -18.469 -15.688 15.992 1 74.38 672 ALA A C 1
ATOM 5191 O O . ALA A 1 672 ? -17.688 -14.75 15.812 1 74.38 672 ALA A O 1
ATOM 5192 N N . ASN A 1 673 ? -19.391 -16.125 15.094 1 71.25 673 ASN A N 1
ATOM 5193 C CA . ASN A 1 673 ? -19.797 -15.266 13.984 1 71.25 673 ASN A CA 1
ATOM 5194 C C . ASN A 1 673 ? -21.203 -14.711 14.195 1 71.25 673 ASN A C 1
ATOM 5196 O O . ASN A 1 673 ? -22.062 -15.398 14.75 1 71.25 673 ASN A O 1
ATOM 5200 N N . PHE A 1 674 ? -21.25 -13.398 13.844 1 74.56 674 PHE A N 1
ATOM 5201 C CA . PHE A 1 674 ? -22.562 -12.781 13.93 1 74.56 674 PHE A CA 1
ATOM 5202 C C . PHE A 1 674 ? -23.219 -12.703 12.562 1 74.56 674 PHE A C 1
ATOM 5204 O O . PHE A 1 674 ? -22.594 -12.266 11.594 1 74.56 674 PHE A O 1
ATOM 5211 N N . SER A 1 675 ? -24.375 -13.406 12.383 1 70.56 675 SER A N 1
ATOM 5212 C CA . SER A 1 675 ? -25.141 -13.328 11.141 1 70.56 675 SER A CA 1
ATOM 5213 C C . SER A 1 675 ? -26.406 -12.5 11.328 1 70.56 675 SER A C 1
ATOM 5215 O O . SER A 1 675 ? -27.062 -12.586 12.367 1 70.56 675 SER A O 1
ATOM 5217 N N . PRO A 1 676 ? -26.609 -11.57 10.258 1 61.16 676 PRO A N 1
ATOM 5218 C CA . PRO A 1 676 ? -27.844 -10.789 10.352 1 61.16 676 PRO A CA 1
ATOM 5219 C C . PRO A 1 676 ? -29.094 -11.656 10.242 1 61.16 676 PRO A C 1
ATOM 5221 O O . PRO A 1 676 ? -29.047 -12.75 9.672 1 61.16 676 PRO A O 1
ATOM 5224 N N . GLY A 1 677 ? -30.094 -11.641 11.023 1 59.53 677 GLY A N 1
ATOM 5225 C CA . GLY A 1 677 ? -31.375 -12.336 10.953 1 59.53 677 GLY A CA 1
ATOM 5226 C C . GLY A 1 677 ? -32.25 -12.133 12.188 1 59.53 677 GLY A C 1
ATOM 5227 O O . GLY A 1 677 ? -31.719 -11.883 13.281 1 59.53 677 GLY A O 1
ATOM 5228 N N . GLY A 1 678 ? -33.438 -12.133 11.977 1 58.34 678 GLY A N 1
ATOM 5229 C CA . GLY A 1 678 ? -34.375 -11.867 13.062 1 58.34 678 GLY A CA 1
ATOM 5230 C C . GLY A 1 678 ? -34.25 -10.453 13.617 1 58.34 678 GLY A C 1
ATOM 5231 O O . GLY A 1 678 ? -33.625 -9.594 13.016 1 58.34 678 GLY A O 1
ATOM 5232 N N . GLN A 1 679 ? -34.875 -10.117 14.742 1 56.25 679 GLN A N 1
ATOM 5233 C CA . GLN A 1 679 ? -34.844 -8.789 15.352 1 56.25 679 GLN A CA 1
ATOM 5234 C C . GLN A 1 679 ? -33.5 -8.477 15.961 1 56.25 679 GLN A C 1
ATOM 5236 O O . GLN A 1 679 ? -33.062 -7.316 15.969 1 56.25 679 GLN A O 1
ATOM 5241 N N . SER A 1 680 ? -32.75 -9.562 16.344 1 63.62 680 SER A N 1
ATOM 5242 C CA . SER A 1 680 ? -31.531 -9.289 17.109 1 63.62 680 SER A CA 1
ATOM 5243 C C . SER A 1 680 ? -30.312 -9.945 16.484 1 63.62 680 SER A C 1
ATOM 5245 O O . SER A 1 680 ? -29.203 -9.875 17.031 1 63.62 680 SER A O 1
ATOM 5247 N N . GLY A 1 681 ? -30.375 -10.438 15.188 1 67.69 681 GLY A N 1
ATOM 5248 C CA . GLY A 1 681 ? -29.266 -11.18 14.609 1 67.69 681 GLY A CA 1
ATOM 5249 C C . GLY A 1 681 ? -28.984 -12.492 15.328 1 67.69 681 GLY A C 1
ATOM 5250 O O . GLY A 1 681 ? -29.672 -12.828 16.297 1 67.69 681 GLY A O 1
ATOM 5251 N N . PHE A 1 682 ? -28.25 -13.391 14.812 1 76.19 682 PHE A N 1
ATOM 5252 C CA . PHE A 1 682 ? -27.906 -14.68 15.398 1 76.19 682 PHE A CA 1
ATOM 5253 C C . PHE A 1 682 ? -26.406 -14.789 15.617 1 76.19 682 PHE A C 1
ATOM 5255 O O . PHE A 1 682 ? -25.609 -14.406 14.75 1 76.19 682 PHE A O 1
ATOM 5262 N N . LEU A 1 683 ? -26.031 -14.914 16.891 1 74.75 683 LEU A N 1
ATOM 5263 C CA . LEU A 1 683 ? -24.641 -15.281 17.172 1 74.75 683 LEU A CA 1
ATOM 5264 C C . LEU A 1 683 ? -24.422 -16.781 16.969 1 74.75 683 LEU A C 1
ATOM 5266 O O . LEU A 1 683 ? -25.094 -17.594 17.609 1 74.75 683 LEU A O 1
ATOM 5270 N N . GLN A 1 684 ? -23.656 -17.016 16 1 75.12 684 GLN A N 1
ATOM 5271 C CA . GLN A 1 684 ? -23.328 -18.406 15.75 1 75.12 684 GLN A CA 1
ATOM 5272 C C . GLN A 1 684 ? -21.938 -18.75 16.266 1 75.12 684 GLN A C 1
ATOM 5274 O O . GLN A 1 684 ? -20.938 -18.203 15.797 1 75.12 684 GLN A O 1
ATOM 5279 N N . VAL A 1 685 ? -21.891 -19.547 17.375 1 78.06 685 VAL A N 1
ATOM 5280 C CA . VAL A 1 685 ? -20.609 -20.016 17.906 1 78.06 685 VAL A CA 1
ATOM 5281 C C . VAL A 1 685 ? -20.016 -21.047 16.969 1 78.06 685 VAL A C 1
ATOM 5283 O O . VAL A 1 685 ? -20.734 -21.891 16.422 1 78.06 685 VAL A O 1
ATOM 5286 N N . SER A 1 686 ? -18.719 -20.844 16.812 1 78.06 686 SER A N 1
ATOM 5287 C CA . SER A 1 686 ? -18.047 -21.797 15.93 1 78.06 686 SER A CA 1
ATOM 5288 C C . SER A 1 686 ? -18.328 -23.234 16.344 1 78.06 686 SER A C 1
ATOM 5290 O O . SER A 1 686 ? -18.359 -23.547 17.531 1 78.06 686 SER A O 1
ATOM 5292 N N . GLY A 1 687 ? -18.656 -24.062 15.391 1 76.62 687 GLY A N 1
ATOM 5293 C CA . GLY A 1 687 ? -18.859 -25.469 15.648 1 76.62 687 GLY A CA 1
ATOM 5294 C C . GLY A 1 687 ? -17.562 -26.234 15.906 1 76.62 687 GLY A C 1
ATOM 5295 O O . GLY A 1 687 ? -17.578 -27.422 16.203 1 76.62 687 GLY A O 1
ATOM 5296 N N . VAL A 1 688 ? -16.484 -25.484 15.867 1 80.19 688 VAL A N 1
ATOM 5297 C CA . VAL A 1 688 ? -15.188 -26.125 16.094 1 80.19 688 VAL A CA 1
ATOM 5298 C C . VAL A 1 688 ? -14.648 -25.734 17.469 1 80.19 688 VAL A C 1
ATOM 5300 O O . VAL A 1 688 ? -14.516 -24.547 17.781 1 80.19 688 VAL A O 1
ATOM 5303 N N . LEU A 1 689 ? -14.375 -26.719 18.312 1 83.19 689 LEU A N 1
ATOM 5304 C CA . LEU A 1 689 ? -13.789 -26.469 19.625 1 83.19 689 LEU A CA 1
ATOM 5305 C C . LEU A 1 689 ? -12.32 -26.078 19.484 1 83.19 689 LEU A C 1
ATOM 5307 O O . LEU A 1 689 ? -11.609 -26.594 18.625 1 83.19 689 LEU A O 1
ATOM 5311 N N . PRO A 1 690 ? -11.898 -25.203 20.344 1 81.88 690 PRO A N 1
ATOM 5312 C CA . PRO A 1 690 ? -10.492 -24.781 20.312 1 81.88 690 PRO A CA 1
ATOM 5313 C C . PRO A 1 690 ? -9.539 -25.922 20.688 1 81.88 690 PRO A C 1
ATOM 5315 O O . PRO A 1 690 ? -9.906 -26.797 21.469 1 81.88 690 PRO A O 1
ATOM 5318 N N . ALA A 1 691 ? -8.352 -25.906 20.141 1 82.31 691 ALA A N 1
ATOM 5319 C CA . ALA A 1 691 ? -7.293 -26.859 20.484 1 82.31 691 ALA A CA 1
ATOM 5320 C C . ALA A 1 691 ? -6.363 -26.281 21.547 1 82.31 691 ALA A C 1
ATOM 5322 O O . ALA A 1 691 ? -5.285 -25.781 21.219 1 82.31 691 ALA A O 1
ATOM 5323 N N . GLU A 1 692 ? -6.648 -26.5 22.734 1 81.81 692 GLU A N 1
ATOM 5324 C CA . GLU A 1 692 ? -5.906 -25.875 23.828 1 81.81 692 GLU A CA 1
ATOM 5325 C C . GLU A 1 692 ? -4.5 -26.453 23.953 1 81.81 692 GLU A C 1
ATOM 5327 O O . GLU A 1 692 ? -3.58 -25.781 24.422 1 81.81 692 GLU A O 1
ATOM 5332 N N . ASN A 1 693 ? -4.297 -27.688 23.516 1 85.62 693 ASN A N 1
ATOM 5333 C CA . ASN A 1 693 ? -2.996 -28.344 23.609 1 85.62 693 ASN A CA 1
ATOM 5334 C C . ASN A 1 693 ? -2.375 -28.562 22.234 1 85.62 693 ASN A C 1
ATOM 5336 O O . ASN A 1 693 ? -1.721 -29.594 22 1 85.62 693 ASN A O 1
ATOM 5340 N N . LEU A 1 694 ? -2.564 -27.641 21.484 1 89.38 694 LEU A N 1
ATOM 5341 C CA . LEU A 1 694 ? -2.078 -27.734 20.125 1 89.38 694 LEU A CA 1
ATOM 5342 C C . LEU A 1 694 ? -0.556 -27.797 20.078 1 89.38 694 LEU A C 1
ATOM 5344 O O . LEU A 1 694 ? 0.117 -27.062 20.812 1 89.38 694 LEU A O 1
ATOM 5348 N N . LYS A 1 695 ? -0.043 -28.828 19.359 1 91.31 695 LYS A N 1
ATOM 5349 C CA . LYS A 1 695 ? 1.394 -28.984 19.156 1 91.31 695 LYS A CA 1
ATOM 5350 C C . LYS A 1 695 ? 1.798 -28.594 17.734 1 91.31 695 LYS A C 1
ATOM 5352 O O . LYS A 1 695 ? 0.975 -28.625 16.812 1 91.31 695 LYS A O 1
ATOM 5357 N N . PRO A 1 696 ? 3.096 -28.266 17.594 1 91.81 696 PRO A N 1
ATOM 5358 C CA . PRO A 1 696 ? 3.559 -28.016 16.219 1 91.81 696 PRO A CA 1
ATOM 5359 C C . PRO A 1 696 ? 3.662 -29.297 15.391 1 91.81 696 PRO A C 1
ATOM 5361 O O . PRO A 1 696 ? 3.938 -30.375 15.93 1 91.81 696 PRO A O 1
ATOM 5364 N N . GLU A 1 697 ? 3.412 -29.125 14.133 1 91.25 697 GLU A N 1
ATOM 5365 C CA . GLU A 1 697 ? 3.707 -30.203 13.195 1 91.25 697 GLU A CA 1
ATOM 5366 C C . GLU A 1 697 ? 5.207 -30.484 13.133 1 91.25 697 GLU A C 1
ATOM 5368 O O . GLU A 1 697 ? 6.02 -29.562 13.219 1 91.25 697 GLU A O 1
ATOM 5373 N N . GLN A 1 698 ? 5.547 -31.766 12.961 1 93.06 698 GLN A N 1
ATOM 5374 C CA . GLN A 1 698 ? 6.953 -32.156 12.922 1 93.06 698 GLN A CA 1
ATOM 5375 C C . GLN A 1 698 ? 7.242 -33.031 11.719 1 93.06 698 GLN A C 1
ATOM 5377 O O . GLN A 1 698 ? 6.566 -34.062 11.516 1 93.06 698 GLN A O 1
ATOM 5382 N N . THR A 1 699 ? 8.25 -32.688 10.961 1 94.31 699 THR A N 1
ATOM 5383 C CA . THR A 1 699 ? 8.664 -33.5 9.812 1 94.31 699 THR A CA 1
ATOM 5384 C C . THR A 1 699 ? 10.07 -34.031 10.016 1 94.31 699 THR A C 1
ATOM 5386 O O . THR A 1 699 ? 11 -33.281 10.305 1 94.31 699 THR A O 1
ATOM 5389 N N . GLU A 1 700 ? 10.227 -35.312 9.805 1 96 700 GLU A N 1
ATOM 5390 C CA . GLU A 1 700 ? 11.523 -36 9.828 1 96 700 GLU A CA 1
ATOM 5391 C C . GLU A 1 700 ? 11.914 -36.5 8.445 1 96 700 GLU A C 1
ATOM 5393 O O . GLU A 1 700 ? 11.07 -37 7.699 1 96 700 GLU A O 1
ATOM 5398 N N . SER A 1 701 ? 13.156 -36.281 8.102 1 96 701 SER A N 1
ATOM 5399 C CA . SER A 1 701 ? 13.586 -36.656 6.754 1 96 701 SER A CA 1
ATOM 5400 C C . SER A 1 701 ? 14.977 -37.281 6.77 1 96 701 SER A C 1
ATOM 5402 O O . SER A 1 701 ? 15.867 -36.812 7.473 1 96 701 SER A O 1
ATOM 5404 N N . ILE A 1 702 ? 15.195 -38.375 6.059 1 96.81 702 ILE A N 1
ATOM 5405 C CA . ILE A 1 702 ? 16.484 -38.969 5.793 1 96.81 702 ILE A CA 1
ATOM 5406 C C . ILE A 1 702 ? 16.781 -38.938 4.293 1 96.81 702 ILE A C 1
ATOM 5408 O O . ILE A 1 702 ? 15.859 -39.094 3.48 1 96.81 702 ILE A O 1
ATOM 5412 N N . GLU A 1 703 ? 18 -38.75 3.939 1 96.81 703 GLU A N 1
ATOM 5413 C CA . GLU A 1 703 ? 18.406 -38.688 2.537 1 96.81 703 GLU A CA 1
ATOM 5414 C C . GLU A 1 703 ? 19.781 -39.344 2.344 1 96.81 703 GLU A C 1
ATOM 5416 O O . GLU A 1 703 ? 20.672 -39.156 3.162 1 96.81 703 GLU A O 1
ATOM 5421 N N . PHE A 1 704 ? 19.922 -40.156 1.263 1 97.25 704 PHE A N 1
ATOM 5422 C CA . PHE A 1 704 ? 21.188 -40.719 0.805 1 97.25 704 PHE A CA 1
ATOM 5423 C C . PHE A 1 704 ? 21.422 -40.375 -0.665 1 97.25 704 PHE A C 1
ATOM 5425 O O . PHE A 1 704 ? 20.484 -40.406 -1.468 1 97.25 704 PHE A O 1
ATOM 5432 N N . GLY A 1 705 ? 22.672 -40.062 -0.967 1 96.31 705 GLY A N 1
ATOM 5433 C CA . GLY A 1 705 ? 22.938 -39.688 -2.348 1 96.31 705 GLY A CA 1
ATOM 5434 C C . GLY A 1 705 ? 24.281 -40.188 -2.84 1 96.31 705 GLY A C 1
ATOM 5435 O O . GLY A 1 705 ? 25.203 -40.406 -2.043 1 96.31 705 GLY A O 1
ATOM 5436 N N . LEU A 1 706 ? 24.375 -40.344 -4.16 1 96.56 706 LEU A N 1
ATOM 5437 C CA . LEU A 1 706 ? 25.594 -40.688 -4.895 1 96.56 706 LEU A CA 1
ATOM 5438 C C . LEU A 1 706 ? 25.781 -39.75 -6.098 1 96.56 706 LEU A C 1
ATOM 5440 O O . LEU A 1 706 ? 24.844 -39.562 -6.875 1 96.56 706 LEU A O 1
ATOM 5444 N N . ASP A 1 707 ? 26.875 -39.156 -6.152 1 95.56 707 ASP A N 1
ATOM 5445 C CA . ASP A 1 707 ? 27.266 -38.312 -7.281 1 95.56 707 ASP A CA 1
ATOM 5446 C C . ASP A 1 707 ? 28.5 -38.875 -7.977 1 95.56 707 ASP A C 1
ATOM 5448 O O . ASP A 1 707 ? 29.594 -38.875 -7.395 1 95.56 707 ASP A O 1
ATOM 5452 N N . LEU A 1 708 ? 28.297 -39.25 -9.211 1 95.88 708 LEU A N 1
ATOM 5453 C CA . LEU A 1 708 ? 29.359 -39.875 -9.992 1 95.88 708 LEU A CA 1
ATOM 5454 C C . LEU A 1 708 ? 29.594 -39.125 -11.297 1 95.88 708 LEU A C 1
ATOM 5456 O O . LEU A 1 708 ? 28.641 -38.812 -12.016 1 95.88 708 LEU A O 1
ATOM 5460 N N . ARG A 1 709 ? 30.859 -38.781 -11.523 1 95.5 709 ARG A N 1
ATOM 5461 C CA . ARG A 1 709 ? 31.25 -38.188 -12.805 1 95.5 709 ARG A CA 1
ATOM 5462 C C . ARG A 1 709 ? 32.344 -39.031 -13.469 1 95.5 709 ARG A C 1
ATOM 5464 O O . ARG A 1 709 ? 33.344 -39.375 -12.836 1 95.5 709 ARG A O 1
ATOM 5471 N N . LEU A 1 710 ? 32.125 -39.344 -14.766 1 96 710 LEU A N 1
ATOM 5472 C CA . LEU A 1 710 ? 33.031 -40.219 -15.508 1 96 710 LEU A CA 1
ATOM 5473 C C . LEU A 1 710 ? 33.5 -39.531 -16.781 1 96 710 LEU A C 1
ATOM 5475 O O . LEU A 1 710 ? 32.844 -38.625 -17.281 1 96 710 LEU A O 1
ATOM 5479 N N . PHE A 1 711 ? 34.625 -40 -17.375 1 94.25 711 PHE A N 1
ATOM 5480 C CA . PHE A 1 711 ? 35.156 -39.625 -18.688 1 94.25 711 PHE A CA 1
ATOM 5481 C C . PHE A 1 711 ? 35.344 -38.125 -18.781 1 94.25 711 PHE A C 1
ATOM 5483 O O . PHE A 1 711 ? 34.844 -37.5 -19.703 1 94.25 711 PHE A O 1
ATOM 5490 N N . GLU A 1 712 ? 36 -37.594 -17.797 1 89.06 712 GLU A N 1
ATOM 5491 C CA . GLU A 1 712 ? 36.281 -36.156 -17.719 1 89.06 712 GLU A CA 1
ATOM 5492 C C . GLU A 1 712 ? 34.969 -35.344 -17.672 1 89.06 712 GLU A C 1
ATOM 5494 O O . GLU A 1 712 ? 34.812 -34.406 -18.438 1 89.06 712 GLU A O 1
ATOM 5499 N N . ASP A 1 713 ? 34 -35.906 -16.922 1 88.62 713 ASP A N 1
ATOM 5500 C CA . ASP A 1 713 ? 32.75 -35.25 -16.578 1 88.62 713 ASP A CA 1
ATOM 5501 C C . ASP A 1 713 ? 31.781 -35.25 -17.781 1 88.62 713 ASP A C 1
ATOM 5503 O O . ASP A 1 713 ? 30.812 -34.5 -17.797 1 88.62 713 ASP A O 1
ATOM 5507 N N . ARG A 1 714 ? 32 -36 -18.859 1 92.81 714 ARG A N 1
ATOM 5508 C CA . ARG A 1 714 ? 31.094 -36.094 -20 1 92.81 714 ARG A CA 1
ATOM 5509 C C . ARG A 1 714 ? 29.875 -36.938 -19.656 1 92.81 714 ARG A C 1
ATOM 5511 O O . ARG A 1 714 ? 28.859 -36.906 -20.375 1 92.81 714 ARG A O 1
ATOM 5518 N N . PHE A 1 715 ? 30.141 -37.75 -18.609 1 94.81 715 PHE A N 1
ATOM 5519 C CA . PHE A 1 715 ? 29.016 -38.5 -18.078 1 94.81 715 PHE A CA 1
ATOM 5520 C C . PHE A 1 715 ? 28.859 -38.281 -16.578 1 94.81 715 PHE A C 1
ATOM 5522 O O . PHE A 1 715 ? 29.781 -38.531 -15.805 1 94.81 715 PHE A O 1
ATOM 5529 N N . GLY A 1 716 ? 27.766 -37.719 -16.219 1 95.25 716 GLY A N 1
ATOM 5530 C CA . GLY A 1 716 ? 27.469 -37.469 -14.828 1 95.25 716 GLY A CA 1
ATOM 5531 C C . GLY A 1 716 ? 26.188 -38.156 -14.359 1 95.25 716 GLY A C 1
ATOM 5532 O O . GLY A 1 716 ? 25.172 -38.125 -15.07 1 95.25 716 GLY A O 1
ATOM 5533 N N . LEU A 1 717 ? 26.219 -38.812 -13.188 1 96 717 LEU A N 1
ATOM 5534 C CA . LEU A 1 717 ? 25.078 -39.5 -12.578 1 96 717 LEU A CA 1
ATOM 5535 C C . LEU A 1 717 ? 24.891 -39.062 -11.133 1 96 717 LEU A C 1
ATOM 5537 O O . LEU A 1 717 ? 25.812 -39.156 -10.32 1 96 717 LEU A O 1
ATOM 5541 N N . ASP A 1 718 ? 23.812 -38.438 -10.867 1 95.38 718 ASP A N 1
ATOM 5542 C CA . ASP A 1 718 ? 23.438 -38.094 -9.5 1 95.38 718 ASP A CA 1
ATOM 5543 C C . ASP A 1 718 ? 22.156 -38.812 -9.07 1 95.38 718 ASP A C 1
ATOM 5545 O O . ASP A 1 718 ? 21.094 -38.594 -9.656 1 95.38 718 ASP A O 1
ATOM 5549 N N . VAL A 1 719 ? 22.281 -39.625 -8.039 1 96.88 719 VAL A N 1
ATOM 5550 C CA . VAL A 1 719 ? 21.156 -40.406 -7.539 1 96.88 719 VAL A CA 1
ATOM 5551 C C . VAL A 1 719 ? 20.906 -40.062 -6.074 1 96.88 719 VAL A C 1
ATOM 5553 O O . VAL A 1 719 ? 21.844 -39.938 -5.285 1 96.88 719 VAL A O 1
ATOM 5556 N N . THR A 1 720 ? 19.641 -39.812 -5.75 1 96.44 720 THR A N 1
ATOM 5557 C CA . THR A 1 720 ? 19.25 -39.5 -4.379 1 96.44 720 THR A CA 1
ATOM 5558 C C . THR A 1 720 ? 18.062 -40.375 -3.947 1 96.44 720 THR A C 1
ATOM 5560 O O . THR A 1 720 ? 17.078 -40.469 -4.684 1 96.44 720 THR A O 1
ATOM 5563 N N . TYR A 1 721 ? 18.172 -40.969 -2.805 1 97.44 721 TYR A N 1
ATOM 5564 C CA . TYR A 1 721 ? 17.047 -41.625 -2.129 1 97.44 721 TYR A CA 1
ATOM 5565 C C . TYR A 1 721 ? 16.625 -40.844 -0.901 1 97.44 721 TYR A C 1
ATOM 5567 O O . TYR A 1 721 ? 17.469 -40.312 -0.16 1 97.44 721 TYR A O 1
ATOM 5575 N N . TYR A 1 722 ? 15.352 -40.719 -0.68 1 96.81 722 TYR A N 1
ATOM 5576 C CA . TYR A 1 722 ? 14.875 -39.969 0.484 1 96.81 722 TYR A CA 1
ATOM 5577 C C . TYR A 1 722 ? 13.641 -40.625 1.086 1 96.81 722 TYR A C 1
ATOM 5579 O O . TYR A 1 722 ? 12.93 -41.375 0.4 1 96.81 722 TYR A O 1
ATOM 5587 N N . LYS A 1 723 ? 13.375 -40.312 2.357 1 97.75 723 LYS A N 1
ATOM 5588 C CA . LYS A 1 723 ? 12.18 -40.688 3.111 1 97.75 723 LYS A CA 1
ATOM 5589 C C . LYS A 1 723 ? 11.828 -39.594 4.129 1 97.75 723 LYS A C 1
ATOM 5591 O O . LYS A 1 723 ? 12.664 -39.219 4.941 1 97.75 723 LYS A O 1
ATOM 5596 N N . THR A 1 724 ? 10.656 -39.125 4.02 1 96.25 724 THR A N 1
ATOM 5597 C CA . THR A 1 724 ? 10.18 -38.094 4.922 1 96.25 724 THR A CA 1
ATOM 5598 C C . THR A 1 724 ? 8.891 -38.5 5.617 1 96.25 724 THR A C 1
ATOM 5600 O O . THR A 1 724 ? 8.008 -39.125 4.992 1 96.25 724 THR A O 1
ATOM 5603 N N . ASN A 1 725 ? 8.766 -38.281 6.91 1 96.81 725 ASN A N 1
ATOM 5604 C CA . ASN A 1 725 ? 7.559 -38.469 7.699 1 96.81 725 ASN A CA 1
ATOM 5605 C C . ASN A 1 725 ? 7.133 -37.188 8.406 1 96.81 725 ASN A C 1
ATOM 5607 O O . ASN A 1 725 ? 7.949 -36.531 9.055 1 96.81 725 ASN A O 1
ATOM 5611 N N . THR A 1 726 ? 5.926 -36.875 8.266 1 94.56 726 THR A N 1
ATOM 5612 C CA . THR A 1 726 ? 5.387 -35.688 8.953 1 94.56 726 THR A CA 1
ATOM 5613 C C . THR A 1 726 ? 4.352 -36.125 9.992 1 94.56 726 THR A C 1
ATOM 5615 O O . THR A 1 726 ? 3.363 -36.781 9.664 1 94.56 726 THR A O 1
ATOM 5618 N N . PHE A 1 727 ? 4.621 -35.656 11.195 1 93.44 727 PHE A N 1
ATOM 5619 C CA . PHE A 1 727 ? 3.799 -36.031 12.336 1 93.44 727 PHE A CA 1
ATOM 5620 C C . PHE A 1 727 ? 3.066 -34.812 12.898 1 93.44 727 PHE A C 1
ATOM 5622 O O . PHE A 1 727 ? 3.338 -33.688 12.5 1 93.44 727 PHE A O 1
ATOM 5629 N N . ASN A 1 728 ? 2.125 -35.125 13.844 1 89.75 728 ASN A N 1
ATOM 5630 C CA . ASN A 1 728 ? 1.371 -34.094 14.547 1 89.75 728 ASN A CA 1
ATOM 5631 C C . ASN A 1 728 ? 0.653 -33.156 13.578 1 89.75 728 ASN A C 1
ATOM 5633 O O . ASN A 1 728 ? 0.726 -31.922 13.719 1 89.75 728 ASN A O 1
ATOM 5637 N N . GLN A 1 729 ? 0.047 -33.781 12.727 1 88.12 729 GLN A N 1
ATOM 5638 C CA . GLN A 1 729 ? -0.753 -33.031 11.781 1 88.12 729 GLN A CA 1
ATOM 5639 C C . GLN A 1 729 ? -1.957 -32.375 12.469 1 88.12 729 GLN A C 1
ATOM 5641 O O . GLN A 1 729 ? -2.385 -32.844 13.531 1 88.12 729 GLN A O 1
ATOM 5646 N N . LEU A 1 730 ? -2.361 -31.234 11.867 1 79.12 730 LEU A N 1
ATOM 5647 C CA . LEU A 1 730 ? -3.566 -30.594 12.383 1 79.12 730 LEU A CA 1
ATOM 5648 C C . LEU A 1 730 ? -4.777 -30.938 11.523 1 79.12 730 LEU A C 1
ATOM 5650 O O . LEU A 1 730 ? -4.75 -30.75 10.305 1 79.12 730 LEU A O 1
ATOM 5654 N N . PHE A 1 731 ? -5.719 -31.5 12.016 1 76.25 731 PHE A N 1
ATOM 5655 C CA . PHE A 1 731 ? -6.984 -31.734 11.336 1 76.25 731 PHE A CA 1
ATOM 5656 C C . PHE A 1 731 ? -8.141 -31.75 12.328 1 76.25 731 PHE A C 1
ATOM 5658 O O . PHE A 1 731 ? -7.922 -31.797 13.539 1 76.25 731 PHE A O 1
ATOM 5665 N N . THR A 1 732 ? -9.352 -31.594 11.797 1 75.12 732 THR A N 1
ATOM 5666 C CA . THR A 1 732 ? -10.531 -31.562 12.656 1 75.12 732 THR A CA 1
ATOM 5667 C C . THR A 1 732 ? -11.148 -32.969 12.766 1 75.12 732 THR A C 1
ATOM 5669 O O . THR A 1 732 ? -11.125 -33.719 11.805 1 75.12 732 THR A O 1
ATOM 5672 N N . ILE A 1 733 ? -11.57 -33.344 13.945 1 71.5 733 ILE A N 1
ATOM 5673 C CA . ILE A 1 733 ? -12.32 -34.562 14.188 1 71.5 733 ILE A CA 1
ATOM 5674 C C . ILE A 1 733 ? -13.766 -34.219 14.531 1 71.5 733 ILE A C 1
ATOM 5676 O O . ILE A 1 733 ? -14.023 -33.25 15.258 1 71.5 733 ILE A O 1
ATOM 5680 N N . ALA A 1 734 ? -14.633 -34.906 13.812 1 70.06 734 ALA A N 1
ATOM 5681 C CA . ALA A 1 734 ? -16.047 -34.656 14.055 1 70.06 734 ALA A CA 1
ATOM 5682 C C . ALA A 1 734 ? -16.453 -35.094 15.461 1 70.06 734 ALA A C 1
ATOM 5684 O O . ALA A 1 734 ? -15.914 -36.094 15.984 1 70.06 734 ALA A O 1
ATOM 5685 N N . LEU A 1 735 ? -17.266 -34.312 16.094 1 72.19 735 LEU A N 1
ATOM 5686 C CA . LEU A 1 735 ? -17.828 -34.656 17.406 1 72.19 735 LEU A CA 1
ATOM 5687 C C . LEU A 1 735 ? -19.266 -35.156 17.25 1 72.19 735 LEU A C 1
ATOM 5689 O O . LEU A 1 735 ? -19.953 -34.812 16.281 1 72.19 735 LEU A O 1
ATOM 5693 N N . PRO A 1 736 ? -19.672 -36.219 18.125 1 65.69 736 PRO A N 1
ATOM 5694 C CA . PRO A 1 736 ? -21.078 -36.656 18.078 1 65.69 736 PRO A CA 1
ATOM 5695 C C . PRO A 1 736 ? -22.062 -35.469 18.188 1 65.69 736 PRO A C 1
ATOM 5697 O O . PRO A 1 736 ? -21.734 -34.438 18.781 1 65.69 736 PRO A O 1
ATOM 5700 N N . THR A 1 737 ? -23.188 -35.75 17.5 1 65.56 737 THR A N 1
ATOM 5701 C CA . THR A 1 737 ? -24.312 -34.812 17.5 1 65.56 737 THR A CA 1
ATOM 5702 C C . THR A 1 737 ? -24.828 -34.594 18.922 1 65.56 737 THR A C 1
ATOM 5704 O O . THR A 1 737 ? -24.984 -35.531 19.688 1 65.56 737 THR A O 1
ATOM 5707 N N . GLY A 1 738 ? -24.391 -33.719 19.828 1 63.28 738 GLY A N 1
ATOM 5708 C CA . GLY A 1 738 ? -24.812 -33.312 21.172 1 63.28 738 GLY A CA 1
ATOM 5709 C C . GLY A 1 738 ? -23.734 -32.625 21.969 1 63.28 738 GLY A C 1
ATOM 5710 O O . GLY A 1 738 ? -23.984 -32.125 23.062 1 63.28 738 GLY A O 1
ATOM 5711 N N . SER A 1 739 ? -22.656 -32.719 21.359 1 66.88 739 SER A N 1
ATOM 5712 C CA . SER A 1 739 ? -21.531 -32.25 22.141 1 66.88 739 SER A CA 1
ATOM 5713 C C . SER A 1 739 ? -21.438 -30.719 22.109 1 66.88 739 SER A C 1
ATOM 5715 O O . SER A 1 739 ? -20.625 -30.125 22.797 1 66.88 739 SER A O 1
ATOM 5717 N N . GLY A 1 740 ? -22.406 -30.062 21.5 1 69.75 740 GLY A N 1
ATOM 5718 C CA . GLY A 1 740 ? -22.391 -28.609 21.406 1 69.75 740 GLY A CA 1
ATOM 5719 C C . GLY A 1 740 ? -21.422 -28.094 20.359 1 69.75 740 GLY A C 1
ATOM 5720 O O . GLY A 1 740 ? -21.344 -26.875 20.125 1 69.75 740 GLY A O 1
ATOM 5721 N N . ALA A 1 741 ? -20.547 -28.984 19.828 1 79.5 741 ALA A N 1
ATOM 5722 C CA . ALA A 1 741 ? -19.672 -28.641 18.719 1 79.5 741 ALA A CA 1
ATOM 5723 C C . ALA A 1 741 ? -19.656 -29.75 17.672 1 79.5 741 ALA A C 1
ATOM 5725 O O . ALA A 1 741 ? -20.031 -30.875 17.953 1 79.5 741 ALA A O 1
ATOM 5726 N N . SER A 1 742 ? -19.359 -29.281 16.438 1 77.44 742 SER A N 1
ATOM 5727 C CA . SER A 1 742 ? -19.391 -30.266 15.352 1 77.44 742 SER A CA 1
ATOM 5728 C C . SER A 1 742 ? -18.031 -30.953 15.203 1 77.44 742 SER A C 1
ATOM 5730 O O . SER A 1 742 ? -17.969 -32.094 14.734 1 77.44 742 SER A O 1
ATOM 5732 N N . SER A 1 743 ? -17 -30.219 15.555 1 78.75 743 SER A N 1
ATOM 5733 C CA . SER A 1 743 ? -15.672 -30.781 15.375 1 78.75 743 SER A CA 1
ATOM 5734 C C . SER A 1 743 ? -14.656 -30.125 16.297 1 78.75 743 SER A C 1
ATOM 5736 O O . SER A 1 743 ? -14.984 -29.156 16.984 1 78.75 743 SER A O 1
ATOM 5738 N N . PHE A 1 744 ? -13.602 -30.781 16.594 1 77.75 744 PHE A N 1
ATOM 5739 C CA . PHE A 1 744 ? -12.492 -30.172 17.312 1 77.75 744 PHE A CA 1
ATOM 5740 C C . PHE A 1 744 ? -11.172 -30.453 16.609 1 77.75 744 PHE A C 1
ATOM 5742 O O . PHE A 1 744 ? -11.008 -31.484 15.961 1 77.75 744 PHE A O 1
ATOM 5749 N N . PHE A 1 745 ? -10.234 -29.516 16.797 1 77.19 745 PHE A N 1
ATOM 5750 C CA . PHE A 1 745 ? -8.906 -29.672 16.219 1 77.19 745 PHE A CA 1
ATOM 5751 C C . PHE A 1 745 ? -8.047 -30.578 17.094 1 77.19 745 PHE A C 1
ATOM 5753 O O . PHE A 1 745 ? -8.102 -30.5 18.328 1 77.19 745 PHE A O 1
ATOM 5760 N N . THR A 1 746 ? -7.402 -31.5 16.484 1 76.06 746 THR A N 1
ATOM 5761 C CA . THR A 1 746 ? -6.453 -32.344 17.203 1 76.06 746 THR A CA 1
ATOM 5762 C C . THR A 1 746 ? -5.199 -32.562 16.359 1 76.06 746 THR A C 1
ATOM 5764 O O . THR A 1 746 ? -5.199 -32.344 15.156 1 76.06 746 THR A O 1
ATOM 5767 N N . ASN A 1 747 ? -4.09 -32.969 17.125 1 84.75 747 ASN A N 1
ATOM 5768 C CA . ASN A 1 747 ? -2.865 -33.375 16.453 1 84.75 747 ASN A CA 1
ATOM 5769 C C . ASN A 1 747 ? -2.857 -34.844 16.141 1 84.75 747 ASN A C 1
ATOM 5771 O O . ASN A 1 747 ? -3.334 -35.656 16.953 1 84.75 747 ASN A O 1
ATOM 5775 N N . GLY A 1 748 ? -2.477 -35.156 14.984 1 83.31 748 GLY A N 1
ATOM 5776 C CA . GLY A 1 748 ? -2.268 -36.531 14.578 1 83.31 748 GLY A CA 1
ATOM 5777 C C . GLY A 1 748 ? -1.7 -36.656 13.18 1 83.31 748 GLY A C 1
ATOM 5778 O O . GLY A 1 748 ? -1.159 -35.719 12.633 1 83.31 748 GLY A O 1
ATOM 5779 N N . GLY A 1 749 ? -1.571 -37.969 12.852 1 88.75 749 GLY A N 1
ATOM 5780 C CA . GLY A 1 749 ? -1.196 -38.219 11.469 1 88.75 749 GLY A CA 1
ATOM 5781 C C . GLY A 1 749 ? 0.26 -38.594 11.305 1 88.75 749 GLY A C 1
ATOM 5782 O O . GLY A 1 749 ? 1.11 -38.188 12.102 1 88.75 749 GLY A O 1
ATOM 5783 N N . ASP A 1 750 ? 0.542 -39.344 10.422 1 94.81 750 ASP A N 1
ATOM 5784 C CA . ASP A 1 750 ? 1.844 -39.75 9.898 1 94.81 750 ASP A CA 1
ATOM 5785 C C . ASP A 1 750 ? 1.798 -39.906 8.383 1 94.81 750 ASP A C 1
ATOM 5787 O O . ASP A 1 750 ? 1.325 -40.938 7.875 1 94.81 750 ASP A O 1
ATOM 5791 N N . VAL A 1 751 ? 2.246 -38.906 7.723 1 95.69 751 VAL A N 1
ATOM 5792 C CA . VAL A 1 751 ? 2.285 -38.906 6.266 1 95.69 751 VAL A CA 1
ATOM 5793 C C . VAL A 1 751 ? 3.715 -39.156 5.789 1 95.69 751 VAL A C 1
ATOM 5795 O O . VAL A 1 751 ? 4.637 -38.438 6.168 1 95.69 751 VAL A O 1
ATOM 5798 N N . GLU A 1 752 ? 3.809 -40.125 4.945 1 97.5 752 GLU A N 1
ATOM 5799 C CA . GLU A 1 752 ? 5.129 -40.562 4.496 1 97.5 752 GLU A CA 1
ATOM 5800 C C . GLU A 1 752 ? 5.32 -40.281 3.006 1 97.5 752 GLU A C 1
ATOM 5802 O O . GLU A 1 752 ? 4.426 -40.531 2.201 1 97.5 752 GLU A O 1
ATOM 5807 N N . ASN A 1 753 ? 6.426 -39.719 2.645 1 97.06 753 ASN A N 1
ATOM 5808 C CA . ASN A 1 753 ? 6.926 -39.625 1.277 1 97.06 753 ASN A CA 1
ATOM 5809 C C . ASN A 1 753 ? 8.266 -40.344 1.116 1 97.06 753 ASN A C 1
ATOM 5811 O O . ASN A 1 753 ? 9.211 -40.094 1.858 1 97.06 753 ASN A O 1
ATOM 5815 N N . ARG A 1 754 ? 8.32 -41.219 0.218 1 97.38 754 ARG A N 1
ATOM 5816 C CA . ARG A 1 754 ? 9.562 -41.906 -0.08 1 97.38 754 ARG A CA 1
ATOM 5817 C C . ARG A 1 754 ? 9.773 -42.062 -1.585 1 97.38 754 ARG A C 1
ATOM 5819 O O . ARG A 1 754 ? 8.82 -42.312 -2.326 1 97.38 754 ARG A O 1
ATOM 5826 N N . GLY A 1 755 ? 11.008 -41.844 -2.037 1 97 755 GLY A N 1
ATOM 5827 C CA . GLY A 1 755 ? 11.234 -41.906 -3.473 1 97 755 GLY A CA 1
ATOM 5828 C C . GLY A 1 755 ? 12.703 -41.844 -3.848 1 97 755 GLY A C 1
ATOM 5829 O O . GLY A 1 755 ? 13.57 -41.906 -2.979 1 97 755 GLY A O 1
ATOM 5830 N N . MET A 1 756 ? 12.898 -41.906 -5.141 1 97.25 756 MET A N 1
ATOM 5831 C CA . MET A 1 756 ? 14.227 -41.812 -5.75 1 97.25 756 MET A CA 1
ATOM 5832 C C . MET A 1 756 ? 14.258 -40.781 -6.855 1 97.25 756 MET A C 1
ATOM 5834 O O . MET A 1 756 ? 13.297 -40.625 -7.605 1 97.25 756 MET A O 1
ATOM 5838 N N . GLU A 1 757 ? 15.375 -40.156 -6.922 1 97.44 757 GLU A N 1
ATOM 5839 C CA . GLU A 1 757 ? 15.633 -39.156 -7.969 1 97.44 757 GLU A CA 1
ATOM 5840 C C . GLU A 1 757 ? 16.953 -39.438 -8.68 1 97.44 757 GLU A C 1
ATOM 5842 O O . GLU A 1 757 ? 17.938 -39.844 -8.047 1 97.44 757 GLU A O 1
ATOM 5847 N N . MET A 1 758 ? 16.906 -39.25 -9.977 1 96.88 758 MET A N 1
ATOM 5848 C CA . MET A 1 758 ? 18.094 -39.469 -10.797 1 96.88 758 MET A CA 1
ATOM 5849 C C . MET A 1 758 ? 18.297 -38.344 -11.797 1 96.88 758 MET A C 1
ATOM 5851 O O . MET A 1 758 ? 17.359 -37.938 -12.477 1 96.88 758 MET A O 1
ATOM 5855 N N . LEU A 1 759 ? 19.438 -37.844 -11.82 1 95.94 759 LEU A N 1
ATOM 5856 C CA . LEU A 1 759 ? 19.859 -36.875 -12.828 1 95.94 759 LEU A CA 1
ATOM 5857 C C . LEU A 1 759 ? 21.031 -37.438 -13.641 1 95.94 759 LEU A C 1
ATOM 5859 O O . LEU A 1 759 ? 22.062 -37.812 -13.086 1 95.94 759 LEU A O 1
ATOM 5863 N N . LEU A 1 760 ? 20.828 -37.5 -14.906 1 96.06 760 LEU A N 1
ATOM 5864 C CA . LEU A 1 760 ? 21.859 -37.906 -15.836 1 96.06 760 LEU A CA 1
ATOM 5865 C C . LEU A 1 760 ? 22.266 -36.781 -16.75 1 96.06 760 LEU A C 1
ATOM 5867 O O . LEU A 1 760 ? 21.422 -36.219 -17.469 1 96.06 760 LEU A O 1
ATOM 5871 N N . ASN A 1 761 ? 23.438 -36.375 -16.672 1 94 761 ASN A N 1
ATOM 5872 C CA . ASN A 1 761 ? 24 -35.375 -17.547 1 94 761 ASN A CA 1
ATOM 5873 C C . ASN A 1 761 ? 25.078 -35.969 -18.469 1 94 761 ASN A C 1
ATOM 5875 O O . ASN A 1 761 ? 26.094 -36.469 -18 1 94 761 ASN A O 1
ATOM 5879 N N . THR A 1 762 ? 24.906 -35.844 -19.766 1 95.44 762 THR A N 1
ATOM 5880 C CA . THR A 1 762 ? 25.859 -36.406 -20.719 1 95.44 762 THR A CA 1
ATOM 5881 C C . THR A 1 762 ? 26.219 -35.406 -21.797 1 95.44 762 THR A C 1
ATOM 5883 O O . THR A 1 762 ? 25.406 -34.562 -22.156 1 95.44 762 THR A O 1
ATOM 5886 N N . THR A 1 763 ? 27.359 -35.469 -22.203 1 94.75 763 THR A N 1
ATOM 5887 C CA . THR A 1 763 ? 27.844 -34.719 -23.375 1 94.75 763 THR A CA 1
ATOM 5888 C C . THR A 1 763 ? 28.375 -35.688 -24.438 1 94.75 763 THR A C 1
ATOM 5890 O O . THR A 1 763 ? 29.578 -35.844 -24.562 1 94.75 763 THR A O 1
ATOM 5893 N N . PRO A 1 764 ? 27.578 -36.219 -25.266 1 94.5 764 PRO A N 1
ATOM 5894 C CA . PRO A 1 764 ? 27.984 -37.219 -26.266 1 94.5 764 PRO A CA 1
ATOM 5895 C C . PRO A 1 764 ? 28.984 -36.656 -27.281 1 94.5 764 PRO A C 1
ATOM 5897 O O . PRO A 1 764 ? 29.906 -37.375 -27.688 1 94.5 764 PRO A O 1
ATOM 5900 N N . VAL A 1 765 ? 28.672 -35.406 -27.719 1 94.5 765 VAL A N 1
ATOM 5901 C CA . VAL A 1 765 ? 29.562 -34.812 -28.703 1 94.5 765 VAL A CA 1
ATOM 5902 C C . VAL A 1 765 ? 30.078 -33.469 -28.156 1 94.5 765 VAL A C 1
ATOM 5904 O O . VAL A 1 765 ? 29.297 -32.656 -27.672 1 94.5 765 VAL A O 1
ATOM 5907 N N . GLN A 1 766 ? 31.297 -33.344 -28.172 1 90.44 766 GLN A N 1
ATOM 5908 C CA . GLN A 1 766 ? 31.984 -32.062 -27.844 1 90.44 766 GLN A CA 1
ATOM 5909 C C . GLN A 1 766 ? 33.125 -31.797 -28.828 1 90.44 766 GLN A C 1
ATOM 5911 O O . GLN A 1 766 ? 34.188 -32.406 -28.75 1 90.44 766 GLN A O 1
ATOM 5916 N N . SER A 1 767 ? 32.781 -31 -29.719 1 89 767 SER A N 1
ATOM 5917 C CA . SER A 1 767 ? 33.812 -30.594 -30.688 1 89 767 SER A CA 1
ATOM 5918 C C . SER A 1 767 ? 34 -29.078 -30.688 1 89 767 SER A C 1
ATOM 5920 O O . SER A 1 767 ? 33.344 -28.359 -29.906 1 89 767 SER A O 1
ATOM 5922 N N . ARG A 1 768 ? 34.875 -28.656 -31.609 1 80.38 768 ARG A N 1
ATOM 5923 C CA . ARG A 1 768 ? 35.188 -27.219 -31.672 1 80.38 768 ARG A CA 1
ATOM 5924 C C . ARG A 1 768 ? 33.969 -26.406 -32.094 1 80.38 768 ARG A C 1
ATOM 5926 O O . ARG A 1 768 ? 33.688 -25.359 -31.531 1 80.38 768 ARG A O 1
ATOM 5933 N N . ASP A 1 769 ? 33.281 -26.891 -33 1 87.31 769 ASP A N 1
ATOM 5934 C CA . ASP A 1 769 ? 32.219 -26.094 -33.594 1 87.31 769 ASP A CA 1
ATOM 5935 C C . ASP A 1 769 ? 30.844 -26.625 -33.156 1 87.31 769 ASP A C 1
ATOM 5937 O O . ASP A 1 769 ? 29.844 -25.922 -33.25 1 87.31 769 ASP A O 1
ATOM 5941 N N . PHE A 1 770 ? 30.812 -27.859 -32.719 1 92.75 770 PHE A N 1
ATOM 5942 C CA . PHE A 1 770 ? 29.516 -28.469 -32.406 1 92.75 770 PHE A CA 1
ATOM 5943 C C . PHE A 1 770 ? 29.547 -29.156 -31.062 1 92.75 770 PHE A C 1
ATOM 5945 O O . PHE A 1 770 ? 30.516 -29.859 -30.734 1 92.75 770 PHE A O 1
ATOM 5952 N N . SER A 1 771 ? 28.609 -28.859 -30.219 1 93.25 771 SER A N 1
ATOM 5953 C CA . SER A 1 771 ? 28.438 -29.547 -28.953 1 93.25 771 SER A CA 1
ATOM 5954 C C . SER A 1 771 ? 27 -30.031 -28.781 1 93.25 771 SER A C 1
ATOM 5956 O O . SER A 1 771 ? 26.062 -29.375 -29.234 1 93.25 771 SER A O 1
ATOM 5958 N N . TRP A 1 772 ? 26.844 -31.234 -28.266 1 96.06 772 TRP A N 1
ATOM 5959 C CA . TRP A 1 772 ? 25.562 -31.844 -27.953 1 96.06 772 TRP A CA 1
ATOM 5960 C C . TRP A 1 772 ? 25.516 -32.281 -26.5 1 96.06 772 TRP A C 1
ATOM 5962 O O . TRP A 1 772 ? 26.297 -33.156 -26.078 1 96.06 772 TRP A O 1
ATOM 5972 N N . ASP A 1 773 ? 24.672 -31.656 -25.734 1 93.88 773 ASP A N 1
ATOM 5973 C CA . ASP A 1 773 ? 24.422 -32.062 -24.344 1 93.88 773 ASP A CA 1
ATOM 5974 C C . ASP A 1 773 ? 23.062 -32.719 -24.203 1 93.88 773 ASP A C 1
ATOM 5976 O O . ASP A 1 773 ? 22.062 -32.219 -24.734 1 93.88 773 ASP A O 1
ATOM 5980 N N . LEU A 1 774 ? 23.016 -33.844 -23.531 1 95.94 774 LEU A N 1
ATOM 5981 C CA . LEU A 1 774 ? 21.797 -34.594 -23.234 1 95.94 774 LEU A CA 1
ATOM 5982 C C . LEU A 1 774 ? 21.594 -34.75 -21.734 1 95.94 774 LEU A C 1
ATOM 5984 O O . LEU A 1 774 ? 22.406 -35.406 -21.062 1 95.94 774 LEU A O 1
ATOM 5988 N N . ASP A 1 775 ? 20.562 -34.156 -21.203 1 94 775 ASP A N 1
ATOM 5989 C CA . ASP A 1 775 ? 20.234 -34.219 -19.781 1 94 775 ASP A CA 1
ATOM 5990 C C . ASP A 1 775 ? 18.922 -34.969 -19.547 1 94 775 ASP A C 1
ATOM 5992 O O . ASP A 1 775 ? 17.922 -34.688 -20.219 1 94 775 ASP A O 1
ATOM 5996 N N . LEU A 1 776 ? 18.969 -35.875 -18.609 1 96.06 776 LEU A N 1
ATOM 5997 C CA . LEU A 1 776 ? 17.781 -36.625 -18.234 1 96.06 776 LEU A CA 1
ATOM 5998 C C . LEU A 1 776 ? 17.516 -36.531 -16.734 1 96.06 776 LEU A C 1
ATOM 6000 O O . LEU A 1 776 ? 18.438 -36.594 -15.93 1 96.06 776 LEU A O 1
ATOM 6004 N N . ASN A 1 777 ? 16.297 -36.25 -16.391 1 94.94 777 ASN A N 1
ATOM 6005 C CA . ASN A 1 777 ? 15.867 -36.375 -14.992 1 94.94 777 ASN A CA 1
ATOM 6006 C C . ASN A 1 777 ? 14.734 -37.375 -14.828 1 94.94 777 ASN A C 1
ATOM 6008 O O . ASN A 1 777 ? 13.883 -37.5 -15.711 1 94.94 777 ASN A O 1
ATOM 6012 N N . TYR A 1 778 ? 14.773 -38.062 -13.781 1 97 778 TYR A N 1
ATOM 6013 C CA . TYR A 1 778 ? 13.812 -39.094 -13.422 1 97 778 TYR A CA 1
ATOM 6014 C C . TYR A 1 778 ? 13.492 -39.062 -11.938 1 97 778 TYR A C 1
ATOM 6016 O O . TYR A 1 778 ? 14.391 -38.875 -11.109 1 97 778 TYR A O 1
ATOM 6024 N N . ALA A 1 779 ? 12.219 -39.188 -11.578 1 97.69 779 ALA A N 1
ATOM 6025 C CA . ALA A 1 779 ? 11.852 -39.156 -10.164 1 97.69 779 ALA A CA 1
ATOM 6026 C C . ALA A 1 779 ? 10.648 -40.031 -9.875 1 97.69 779 ALA A C 1
ATOM 6028 O O . ALA A 1 779 ? 9.727 -40.125 -10.68 1 97.69 779 ALA A O 1
ATOM 6029 N N . THR A 1 780 ? 10.688 -40.656 -8.734 1 97.5 780 THR A N 1
ATOM 6030 C CA . THR A 1 780 ? 9.578 -41.406 -8.172 1 97.5 780 THR A CA 1
ATOM 6031 C C . THR A 1 780 ? 9.273 -40.969 -6.75 1 97.5 780 THR A C 1
ATOM 6033 O O . THR A 1 780 ? 10.172 -40.531 -6.027 1 97.5 780 THR A O 1
ATOM 6036 N N . ASN A 1 781 ? 8.078 -40.969 -6.379 1 97.56 781 ASN A N 1
ATOM 6037 C CA . ASN A 1 781 ? 7.652 -40.656 -5.02 1 97.56 781 ASN A CA 1
ATOM 6038 C C . ASN A 1 781 ? 6.398 -41.438 -4.629 1 97.56 781 ASN A C 1
ATOM 6040 O O . ASN A 1 781 ? 5.395 -41.406 -5.344 1 97.56 781 ASN A O 1
ATOM 6044 N N . GLU A 1 782 ? 6.469 -42.125 -3.547 1 97.38 782 GLU A N 1
ATOM 6045 C CA . GLU A 1 782 ? 5.312 -42.781 -2.934 1 97.38 782 GLU A CA 1
ATOM 6046 C C . GLU A 1 782 ? 4.812 -41.969 -1.729 1 97.38 782 GLU A C 1
ATOM 6048 O O . GLU A 1 782 ? 5.535 -41.812 -0.742 1 97.38 782 GLU A O 1
ATOM 6053 N N . ASN A 1 783 ? 3.697 -41.531 -1.856 1 97.25 783 ASN A N 1
ATOM 6054 C CA . ASN A 1 783 ? 3.068 -40.719 -0.814 1 97.25 783 ASN A CA 1
ATOM 6055 C C . ASN A 1 783 ? 2.002 -41.5 -0.063 1 97.25 783 ASN A C 1
ATOM 6057 O O . ASN A 1 783 ? 0.873 -41.656 -0.54 1 97.25 783 ASN A O 1
ATOM 6061 N N . ILE A 1 784 ? 2.309 -41.906 1.155 1 97.44 784 ILE A N 1
ATOM 6062 C CA . ILE A 1 784 ? 1.437 -42.812 1.895 1 97.44 784 ILE A CA 1
ATOM 6063 C C . ILE A 1 784 ? 1.032 -42.156 3.221 1 97.44 784 ILE A C 1
ATOM 6065 O O . ILE A 1 784 ? 1.856 -41.531 3.893 1 97.44 784 ILE A O 1
ATOM 6069 N N . VAL A 1 785 ? -0.219 -42.375 3.557 1 96.12 785 VAL A N 1
ATOM 6070 C CA . VAL A 1 785 ? -0.709 -42 4.871 1 96.12 785 VAL A CA 1
ATOM 6071 C C . VAL A 1 785 ? -0.644 -43.188 5.828 1 96.12 785 VAL A C 1
ATOM 6073 O O . VAL A 1 785 ? -1.555 -44 5.859 1 96.12 785 VAL A O 1
ATOM 6076 N N . ASN A 1 786 ? 0.308 -43.156 6.695 1 96 786 ASN A N 1
ATOM 6077 C CA . ASN A 1 786 ? 0.495 -44.281 7.598 1 96 786 ASN A CA 1
ATOM 6078 C C . ASN A 1 786 ? -0.539 -44.281 8.719 1 96 786 ASN A C 1
ATOM 6080 O O . ASN A 1 786 ? -1.044 -45.344 9.109 1 96 786 ASN A O 1
ATOM 6084 N N . GLU A 1 787 ? -0.795 -43.062 9.219 1 92.81 787 GLU A N 1
ATOM 6085 C CA . GLU A 1 787 ? -1.71 -42.906 10.344 1 92.81 787 GLU A CA 1
ATOM 6086 C C . GLU A 1 787 ? -2.393 -41.562 10.32 1 92.81 787 GLU A C 1
ATOM 6088 O O . GLU A 1 787 ? -1.806 -40.562 9.867 1 92.81 787 GLU A O 1
ATOM 6093 N N . ILE A 1 788 ? -3.592 -41.531 10.672 1 90.19 788 ILE A N 1
ATOM 6094 C CA . ILE A 1 788 ? -4.285 -40.312 10.977 1 90.19 788 ILE A CA 1
ATOM 6095 C C . ILE A 1 788 ? -4.656 -40.25 12.461 1 90.19 788 ILE A C 1
ATOM 6097 O O . ILE A 1 788 ? -3.945 -39.656 13.273 1 90.19 788 ILE A O 1
ATOM 6101 N N . SER A 1 789 ? -5.637 -40.844 12.789 1 83.12 789 SER A N 1
ATOM 6102 C CA . SER A 1 789 ? -6.074 -41.094 14.156 1 83.12 789 SER A CA 1
ATOM 6103 C C . SER A 1 789 ? -6.957 -42.344 14.234 1 83.12 789 SER A C 1
ATOM 6105 O O . SER A 1 789 ? -7.695 -42.625 13.289 1 83.12 789 SER A O 1
ATOM 6107 N N . ASP A 1 790 ? -6.82 -43.062 15.336 1 77.31 790 ASP A N 1
ATOM 6108 C CA . ASP A 1 790 ? -7.637 -44.281 15.492 1 77.31 790 ASP A CA 1
ATOM 6109 C C . ASP A 1 790 ? -9.125 -43.938 15.484 1 77.31 790 ASP A C 1
ATOM 6111 O O . ASP A 1 790 ? -9.945 -44.719 15.016 1 77.31 790 ASP A O 1
ATOM 6115 N N . GLU A 1 791 ? -9.383 -42.688 15.914 1 74.19 791 GLU A N 1
ATOM 6116 C CA . GLU A 1 791 ? -10.773 -42.281 16 1 74.19 791 GLU A CA 1
ATOM 6117 C C . GLU A 1 791 ? -11.281 -41.75 14.664 1 74.19 791 GLU A C 1
ATOM 6119 O O . GLU A 1 791 ? -12.492 -41.719 14.43 1 74.19 791 GLU A O 1
ATOM 6124 N N . ARG A 1 792 ? -10.445 -41.375 13.789 1 81.19 792 ARG A N 1
ATOM 6125 C CA . ARG A 1 792 ? -10.797 -40.844 12.477 1 81.19 792 ARG A CA 1
ATOM 6126 C C . ARG A 1 792 ? -9.805 -41.312 11.422 1 81.19 792 ARG A C 1
ATOM 6128 O O . ARG A 1 792 ? -9 -40.5 10.93 1 81.19 792 ARG A O 1
ATOM 6135 N N . PRO A 1 793 ? -9.969 -42.5 11.031 1 86.44 793 PRO A N 1
ATOM 6136 C CA . PRO A 1 793 ? -9 -43.062 10.086 1 86.44 793 PRO A CA 1
ATOM 6137 C C . PRO A 1 793 ? -9.164 -42.5 8.68 1 86.44 793 PRO A C 1
ATOM 6139 O O . PRO A 1 793 ? -8.352 -42.781 7.793 1 86.44 793 PRO A O 1
ATOM 6142 N N . ARG A 1 794 ? -10.203 -41.688 8.547 1 88.19 794 ARG A N 1
ATOM 6143 C CA . ARG A 1 794 ? -10.469 -41.094 7.238 1 88.19 794 ARG A CA 1
ATOM 6144 C C . ARG A 1 794 ? -10.875 -39.656 7.375 1 88.19 794 ARG A C 1
ATOM 6146 O O . ARG A 1 794 ? -11.617 -39.281 8.289 1 88.19 794 ARG A O 1
ATOM 6153 N N . VAL A 1 795 ? -10.234 -38.844 6.5 1 85.69 795 VAL A N 1
ATOM 6154 C CA . VAL A 1 795 ? -10.555 -37.406 6.523 1 85.69 795 VAL A CA 1
ATOM 6155 C C . VAL A 1 795 ? -10.883 -36.938 5.113 1 85.69 795 VAL A C 1
ATOM 6157 O O . VAL A 1 795 ? -10.102 -37.156 4.18 1 85.69 795 VAL A O 1
ATOM 6160 N N . VAL A 1 796 ? -12.07 -36.312 4.895 1 87.25 796 VAL A N 1
ATOM 6161 C CA . VAL A 1 796 ? -12.398 -35.656 3.641 1 87.25 796 VAL A CA 1
ATOM 6162 C C . VAL A 1 796 ? -11.797 -34.25 3.633 1 87.25 796 VAL A C 1
ATOM 6164 O O . VAL A 1 796 ? -12.195 -33.406 4.43 1 87.25 796 VAL A O 1
ATOM 6167 N N . VAL A 1 797 ? -10.859 -34.031 2.834 1 85.25 797 VAL A N 1
ATOM 6168 C CA . VAL A 1 797 ? -10.102 -32.781 2.814 1 85.25 797 VAL A CA 1
ATOM 6169 C C . VAL A 1 797 ? -10.734 -31.812 1.817 1 85.25 797 VAL A C 1
ATOM 6171 O O . VAL A 1 797 ? -10.547 -30.594 1.915 1 85.25 797 VAL A O 1
ATOM 6174 N N . GLY A 1 798 ? -11.391 -32.312 0.854 1 86.62 798 GLY A N 1
ATOM 6175 C CA . GLY A 1 798 ? -12.047 -31.484 -0.157 1 86.62 798 GLY A CA 1
ATOM 6176 C C . GLY A 1 798 ? -12.953 -32.281 -1.07 1 86.62 798 GLY A C 1
ATOM 6177 O O . GLY A 1 798 ? -13.07 -33.5 -0.925 1 86.62 798 GLY A O 1
ATOM 6178 N N . GLY A 1 799 ? -13.602 -31.562 -1.974 1 88.31 799 GLY A N 1
ATOM 6179 C CA . GLY A 1 799 ? -14.5 -32.188 -2.922 1 88.31 799 GLY A CA 1
ATOM 6180 C C . GLY A 1 799 ? -15.438 -31.203 -3.607 1 88.31 799 GLY A C 1
ATOM 6181 O O . GLY A 1 799 ? -15.148 -30.016 -3.68 1 88.31 799 GLY A O 1
ATOM 6182 N N . ASP A 1 800 ? -16.312 -31.781 -4.309 1 86.38 800 ASP A N 1
ATOM 6183 C CA . ASP A 1 800 ? -17.391 -31 -4.891 1 86.38 800 ASP A CA 1
ATOM 6184 C C . ASP A 1 800 ? -18.75 -31.609 -4.543 1 86.38 800 ASP A C 1
ATOM 6186 O O . ASP A 1 800 ? -18.828 -32.656 -3.912 1 86.38 800 ASP A O 1
ATOM 6190 N N . SER A 1 801 ? -19.781 -31.016 -4.895 1 84.69 801 SER A N 1
ATOM 6191 C CA . SER A 1 801 ? -21.109 -31.406 -4.457 1 84.69 801 SER A CA 1
ATOM 6192 C C . SER A 1 801 ? -21.625 -32.594 -5.246 1 84.69 801 SER A C 1
ATOM 6194 O O . SER A 1 801 ? -22.547 -33.281 -4.812 1 84.69 801 SER A O 1
ATOM 6196 N N . TYR A 1 802 ? -20.922 -32.938 -6.27 1 91.62 802 TYR A N 1
ATOM 6197 C CA . TYR A 1 802 ? -21.578 -33.875 -7.16 1 91.62 802 TYR A CA 1
ATOM 6198 C C . TYR A 1 802 ? -20.672 -35.062 -7.477 1 91.62 802 TYR A C 1
ATOM 6200 O O . TYR A 1 802 ? -21.031 -36.219 -7.23 1 91.62 802 TYR A O 1
ATOM 6208 N N . MET A 1 803 ? -19.531 -34.844 -7.84 1 94.75 803 MET A N 1
ATOM 6209 C CA . MET A 1 803 ? -18.719 -35.875 -8.516 1 94.75 803 MET A CA 1
ATOM 6210 C C . MET A 1 803 ? -17.828 -36.594 -7.516 1 94.75 803 MET A C 1
ATOM 6212 O O . MET A 1 803 ? -17.656 -37.812 -7.602 1 94.75 803 MET A O 1
ATOM 6216 N N . ARG A 1 804 ? -17.266 -35.812 -6.578 1 94.62 804 ARG A N 1
ATOM 6217 C CA . ARG A 1 804 ? -16.172 -36.531 -5.922 1 94.62 804 ARG A CA 1
ATOM 6218 C C . ARG A 1 804 ? -15.945 -36 -4.504 1 94.62 804 ARG A C 1
ATOM 6220 O O . ARG A 1 804 ? -16.359 -34.906 -4.18 1 94.62 804 ARG A O 1
ATOM 6227 N N . ASP A 1 805 ? -15.336 -36.812 -3.684 1 94.38 805 ASP A N 1
ATOM 6228 C CA . ASP A 1 805 ? -14.68 -36.5 -2.424 1 94.38 805 ASP A CA 1
ATOM 6229 C C . ASP A 1 805 ? -13.18 -36.781 -2.49 1 94.38 805 ASP A C 1
ATOM 6231 O O . ASP A 1 805 ? -12.758 -37.812 -3 1 94.38 805 ASP A O 1
ATOM 6235 N N . PHE A 1 806 ? -12.414 -35.812 -2.125 1 94.38 806 PHE A N 1
ATOM 6236 C CA . PHE A 1 806 ? -10.977 -36 -1.939 1 94.38 806 PHE A CA 1
ATOM 6237 C C . PHE A 1 806 ? -10.672 -36.469 -0.521 1 94.38 806 PHE A C 1
ATOM 6239 O O . PHE A 1 806 ? -10.859 -35.719 0.438 1 94.38 806 PHE A O 1
ATOM 6246 N N . VAL A 1 807 ? -10.133 -37.656 -0.394 1 93.62 807 VAL A N 1
ATOM 6247 C CA . VAL A 1 807 ? -10.086 -38.281 0.916 1 93.62 807 VAL A CA 1
ATOM 6248 C C . VAL A 1 807 ? -8.648 -38.719 1.229 1 93.62 807 VAL A C 1
ATOM 6250 O O . VAL A 1 807 ? -7.945 -39.219 0.363 1 93.62 807 VAL A O 1
ATOM 6253 N N . VAL A 1 808 ? -8.258 -38.375 2.4 1 92.19 808 VAL A N 1
ATOM 6254 C CA . VAL A 1 808 ? -7.031 -38.906 2.979 1 92.19 808 VAL A CA 1
ATOM 6255 C C . VAL A 1 808 ? -7.367 -40.031 3.975 1 92.19 808 VAL A C 1
ATOM 6257 O O . VAL A 1 808 ? -8.102 -39.781 4.938 1 92.19 808 VAL A O 1
ATOM 6260 N N . GLU A 1 809 ? -6.773 -41.188 3.662 1 93 809 GLU A N 1
ATOM 6261 C CA . GLU A 1 809 ? -7.141 -42.375 4.445 1 93 809 GLU A CA 1
ATOM 6262 C C . GLU A 1 809 ? -5.902 -43.125 4.941 1 93 809 GLU A C 1
ATOM 6264 O O . GLU A 1 809 ? -4.93 -43.25 4.199 1 93 809 GLU A O 1
ATOM 6269 N N . GLN A 1 810 ? -6.078 -43.625 6.215 1 93.06 810 GLN A N 1
ATOM 6270 C CA . GLN A 1 810 ? -4.984 -44.344 6.836 1 93.06 810 GLN A CA 1
ATOM 6271 C C . GLN A 1 810 ? -4.664 -45.625 6.051 1 93.06 810 GLN A C 1
ATOM 6273 O O . GLN A 1 810 ? -5.562 -46.375 5.699 1 93.06 810 GLN A O 1
ATOM 6278 N N . GLY A 1 811 ? -3.35 -45.781 5.766 1 94.69 811 GLY A N 1
ATOM 6279 C CA . GLY A 1 811 ? -2.877 -46.969 5.09 1 94.69 811 GLY A CA 1
ATOM 6280 C C . GLY A 1 811 ? -2.924 -46.875 3.576 1 94.69 811 GLY A C 1
ATOM 6281 O O . GLY A 1 811 ? -2.527 -47.781 2.867 1 94.69 811 GLY A O 1
ATOM 6282 N N . GLU A 1 812 ? -3.369 -45.812 3.035 1 95.94 812 GLU A N 1
ATOM 6283 C CA . GLU A 1 812 ? -3.514 -45.625 1.594 1 95.94 812 GLU A CA 1
ATOM 6284 C C . GLU A 1 812 ? -2.646 -44.469 1.095 1 95.94 812 GLU A C 1
ATOM 6286 O O . GLU A 1 812 ? -2.07 -43.719 1.895 1 95.94 812 GLU A O 1
ATOM 6291 N N . GLU A 1 813 ? -2.594 -44.438 -0.205 1 95.94 813 GLU A N 1
ATOM 6292 C CA . GLU A 1 813 ? -1.9 -43.312 -0.813 1 95.94 813 GLU A CA 1
ATOM 6293 C C . GLU A 1 813 ? -2.629 -42 -0.531 1 95.94 813 GLU A C 1
ATOM 6295 O O . GLU A 1 813 ? -3.859 -41.969 -0.448 1 95.94 813 GLU A O 1
ATOM 6300 N N . PHE A 1 814 ? -1.899 -40.969 -0.429 1 95 814 PHE A N 1
ATOM 6301 C CA . PHE A 1 814 ? -2.439 -39.656 -0.138 1 95 814 PHE A CA 1
ATOM 6302 C C . PHE A 1 814 ? -3.305 -39.156 -1.288 1 95 814 PHE A C 1
ATOM 6304 O O . PHE A 1 814 ? -2.846 -39.094 -2.43 1 95 814 PHE A O 1
ATOM 6311 N N . GLY A 1 815 ? -4.523 -38.812 -1.028 1 92.62 815 GLY A N 1
ATOM 6312 C CA . GLY A 1 815 ? -5.375 -38.094 -1.954 1 92.62 815 GLY A CA 1
ATOM 6313 C C . GLY A 1 815 ? -6.188 -39 -2.859 1 92.62 815 GLY A C 1
ATOM 6314 O O . GLY A 1 815 ? -6.176 -38.812 -4.082 1 92.62 815 GLY A O 1
ATOM 6315 N N . ASN A 1 816 ? -6.883 -39.875 -2.301 1 95.94 816 ASN A N 1
ATOM 6316 C CA . ASN A 1 816 ? -7.785 -40.719 -3.082 1 95.94 816 ASN A CA 1
ATOM 6317 C C . ASN A 1 816 ? -9.094 -40 -3.402 1 95.94 816 ASN A C 1
ATOM 6319 O O . ASN A 1 816 ? -9.602 -39.25 -2.576 1 95.94 816 ASN A O 1
ATOM 6323 N N . ILE A 1 817 ? -9.523 -40.219 -4.621 1 97.06 817 ILE A N 1
ATOM 6324 C CA . ILE A 1 817 ? -10.789 -39.625 -5.027 1 97.06 817 ILE A CA 1
ATOM 6325 C C . ILE A 1 817 ? -11.891 -40.688 -5.02 1 97.06 817 ILE A C 1
ATOM 6327 O O . ILE A 1 817 ? -11.773 -41.719 -5.688 1 97.06 817 ILE A O 1
ATOM 6331 N N . TYR A 1 818 ? -12.859 -40.438 -4.227 1 97.19 818 TYR A N 1
ATOM 6332 C CA . TYR A 1 818 ? -14.023 -41.312 -4.156 1 97.19 818 TYR A CA 1
ATOM 6333 C C . TYR A 1 818 ? -15.211 -40.688 -4.898 1 97.19 818 TYR A C 1
ATOM 6335 O O . TYR A 1 818 ? -15.43 -39.469 -4.848 1 97.19 818 TYR A O 1
ATOM 6343 N N . SER A 1 819 ? -15.852 -41.5 -5.633 1 97.75 819 SER A N 1
ATOM 6344 C CA . SER A 1 819 ? -17.047 -41.125 -6.398 1 97.75 819 SER A CA 1
ATOM 6345 C C . SER A 1 819 ? -18.062 -42.25 -6.418 1 97.75 819 SER A C 1
ATOM 6347 O O . SER A 1 819 ? -17.906 -43.25 -5.699 1 97.75 819 SER A O 1
ATOM 6349 N N . ARG A 1 820 ? -19.188 -42.031 -7.129 1 97.75 820 ARG A N 1
ATOM 6350 C CA . ARG A 1 820 ? -20.141 -43.125 -7.375 1 97.75 820 ARG A CA 1
ATOM 6351 C C . ARG A 1 820 ? -19.578 -44.094 -8.406 1 97.75 820 ARG A C 1
ATOM 6353 O O . ARG A 1 820 ? -18.75 -43.719 -9.227 1 97.75 820 ARG A O 1
ATOM 6360 N N . GLY A 1 821 ? -19.984 -45.375 -8.227 1 97.62 821 GLY A N 1
ATOM 6361 C CA . GLY A 1 821 ? -19.609 -46.438 -9.156 1 97.62 821 GLY A CA 1
ATOM 6362 C C . GLY A 1 821 ? -20.766 -47.375 -9.492 1 97.62 821 GLY A C 1
ATOM 6363 O O . GLY A 1 821 ? -21.938 -47.031 -9.328 1 97.62 821 GLY A O 1
ATOM 6364 N N . PHE A 1 822 ? -20.422 -48.5 -10.148 1 97.25 822 PHE A N 1
ATOM 6365 C CA . PHE A 1 822 ? -21.422 -49.5 -10.469 1 97.25 822 PHE A CA 1
ATOM 6366 C C . PHE A 1 822 ? -21.594 -50.469 -9.312 1 97.25 822 PHE A C 1
ATOM 6368 O O . PHE A 1 822 ? -20.609 -50.844 -8.656 1 97.25 822 PHE A O 1
ATOM 6375 N N . VAL A 1 823 ? -22.859 -50.812 -9.07 1 97.25 823 VAL A N 1
ATOM 6376 C CA . VAL A 1 823 ? -23.109 -51.844 -8.07 1 97.25 823 VAL A CA 1
ATOM 6377 C C . VAL A 1 823 ? -22.672 -53.219 -8.609 1 97.25 823 VAL A C 1
ATOM 6379 O O . VAL A 1 823 ? -23.016 -53.594 -9.734 1 97.25 823 VAL A O 1
ATOM 6382 N N . ARG A 1 824 ? -21.938 -53.938 -7.82 1 96.88 824 ARG A N 1
ATOM 6383 C CA . ARG A 1 824 ? -21.406 -55.219 -8.242 1 96.88 824 ARG A CA 1
ATOM 6384 C C . ARG A 1 824 ? -21.828 -56.344 -7.277 1 96.88 824 ARG A C 1
ATOM 6386 O O . ARG A 1 824 ? -22.031 -56.094 -6.09 1 96.88 824 ARG A O 1
ATOM 6393 N N . ASP A 1 825 ? -22.016 -57.5 -7.77 1 95.19 825 ASP A N 1
ATOM 6394 C CA . ASP A 1 825 ? -22.312 -58.656 -6.922 1 95.19 825 ASP A CA 1
ATOM 6395 C C . ASP A 1 825 ? -21.047 -59.25 -6.332 1 95.19 825 ASP A C 1
ATOM 6397 O O . ASP A 1 825 ? -19.969 -58.688 -6.457 1 95.19 825 ASP A O 1
ATOM 6401 N N . ASP A 1 826 ? -21.156 -60.344 -5.605 1 94.25 826 ASP A N 1
ATOM 6402 C CA . ASP A 1 826 ? -20.062 -60.969 -4.863 1 94.25 826 ASP A CA 1
ATOM 6403 C C . ASP A 1 826 ? -18.953 -61.438 -5.805 1 94.25 826 ASP A C 1
ATOM 6405 O O . ASP A 1 826 ? -17.812 -61.625 -5.395 1 94.25 826 ASP A O 1
ATOM 6409 N N . GLN A 1 827 ? -19.359 -61.688 -7.09 1 95.06 827 GLN A N 1
ATOM 6410 C CA . GLN A 1 827 ? -18.375 -62.156 -8.062 1 95.06 827 GLN A CA 1
ATOM 6411 C C . GLN A 1 827 ? -17.75 -60.969 -8.805 1 95.06 827 GLN A C 1
ATOM 6413 O O . GLN A 1 827 ? -16.922 -61.156 -9.695 1 95.06 827 GLN A O 1
ATOM 6418 N N . GLY A 1 828 ? -18.141 -59.781 -8.477 1 94.56 828 GLY A N 1
ATOM 6419 C CA . GLY A 1 828 ? -17.594 -58.562 -9.094 1 94.56 828 GLY A CA 1
ATOM 6420 C C . GLY A 1 828 ? -18.297 -58.188 -10.367 1 94.56 828 GLY A C 1
ATOM 6421 O O . GLY A 1 828 ? -17.812 -57.344 -11.133 1 94.56 828 GLY A O 1
ATOM 6422 N N . ARG A 1 829 ? -19.516 -58.875 -10.633 1 94.75 829 ARG A N 1
ATOM 6423 C CA . ARG A 1 829 ? -20.281 -58.594 -11.836 1 94.75 829 ARG A CA 1
ATOM 6424 C C . ARG A 1 829 ? -21.219 -57.406 -11.602 1 94.75 829 ARG A C 1
ATOM 6426 O O . ARG A 1 829 ? -21.828 -57.281 -10.531 1 94.75 829 ARG A O 1
ATOM 6433 N N . VAL A 1 830 ? -21.281 -56.531 -12.688 1 98.06 830 VAL A N 1
ATOM 6434 C CA . VAL A 1 830 ? -22.141 -55.375 -12.555 1 98.06 830 VAL A CA 1
ATOM 6435 C C . VAL A 1 830 ? -23.609 -55.812 -12.641 1 98.06 830 VAL A C 1
ATOM 6437 O O . VAL A 1 830 ? -23.984 -56.531 -13.547 1 98.06 830 VAL A O 1
ATOM 6440 N N . ILE A 1 831 ? -24.484 -55.281 -11.703 1 98 831 ILE A N 1
ATOM 6441 C CA . ILE A 1 831 ? -25.906 -55.594 -11.695 1 98 831 ILE A CA 1
ATOM 6442 C C . ILE A 1 831 ? -26.656 -54.562 -12.531 1 98 831 ILE A C 1
ATOM 6444 O O . ILE A 1 831 ? -26.469 -53.344 -12.352 1 98 831 ILE A O 1
ATOM 6448 N N . VAL A 1 832 ? -27.453 -55.031 -13.461 1 97.94 832 VAL A N 1
ATOM 6449 C CA . VAL A 1 832 ? -28.297 -54.156 -14.25 1 97.94 832 VAL A CA 1
ATOM 6450 C C . VAL A 1 832 ? -29.75 -54.25 -13.789 1 97.94 832 VAL A C 1
ATOM 6452 O O . VAL A 1 832 ? -30.172 -55.312 -13.32 1 97.94 832 VAL A O 1
ATOM 6455 N N . ASP A 1 833 ? -30.453 -53.219 -13.906 1 96.44 833 ASP A N 1
ATOM 6456 C CA . ASP A 1 833 ? -31.859 -53.219 -13.5 1 96.44 833 ASP A CA 1
ATOM 6457 C C . ASP A 1 833 ? -32.75 -53.781 -14.602 1 96.44 833 ASP A C 1
ATOM 6459 O O . ASP A 1 833 ? -32.25 -54.344 -15.578 1 96.44 833 ASP A O 1
ATOM 6463 N N . SER A 1 834 ? -34.125 -53.656 -14.422 1 95.19 834 SER A N 1
ATOM 6464 C CA . SER A 1 834 ? -35.094 -54.281 -15.328 1 95.19 834 SER A CA 1
ATOM 6465 C C . SER A 1 834 ? -35.094 -53.562 -16.688 1 95.19 834 SER A C 1
ATOM 6467 O O . SER A 1 834 ? -35.562 -54.125 -17.672 1 95.19 834 SER A O 1
ATOM 6469 N N . ASN A 1 835 ? -34.531 -52.406 -16.719 1 95.69 835 ASN A N 1
ATOM 6470 C CA . ASN A 1 835 ? -34.469 -51.656 -17.969 1 95.69 835 ASN A CA 1
ATOM 6471 C C . ASN A 1 835 ? -33.125 -51.875 -18.688 1 95.69 835 ASN A C 1
ATOM 6473 O O . ASN A 1 835 ? -32.906 -51.281 -19.75 1 95.69 835 ASN A O 1
ATOM 6477 N N . GLY A 1 836 ? -32.25 -52.656 -18.109 1 95.88 836 GLY A N 1
ATOM 6478 C CA . GLY A 1 836 ? -30.953 -52.938 -18.719 1 95.88 836 GLY A CA 1
ATOM 6479 C C . GLY A 1 836 ? -29.875 -51.906 -18.359 1 95.88 836 GLY A C 1
ATOM 6480 O O . GLY A 1 836 ? -28.781 -51.938 -18.906 1 95.88 836 GLY A O 1
ATOM 6481 N N . LEU A 1 837 ? -30.188 -50.969 -17.469 1 97.44 837 LEU A N 1
ATOM 6482 C CA . LEU A 1 837 ? -29.234 -49.938 -17.031 1 97.44 837 LEU A CA 1
ATOM 6483 C C . LEU A 1 837 ? -28.453 -50.438 -15.812 1 97.44 837 LEU A C 1
ATOM 6485 O O . LEU A 1 837 ? -29 -51.094 -14.93 1 97.44 837 LEU A O 1
ATOM 6489 N N . PRO A 1 838 ? -27.141 -50.156 -15.828 1 97.25 838 PRO A N 1
ATOM 6490 C CA . PRO A 1 838 ? -26.375 -50.531 -14.641 1 97.25 838 PRO A CA 1
ATOM 6491 C C . PRO A 1 838 ? -26.844 -49.812 -13.383 1 97.25 838 PRO A C 1
ATOM 6493 O O . PRO A 1 838 ? -27.141 -48.625 -13.414 1 97.25 838 PRO A O 1
ATOM 6496 N N . GLU A 1 839 ? -26.875 -50.562 -12.289 1 96.62 839 GLU A N 1
ATOM 6497 C CA . GLU A 1 839 ? -27.188 -49.938 -11.008 1 96.62 839 GLU A CA 1
ATOM 6498 C C . GLU A 1 839 ? -26 -49.125 -10.484 1 96.62 839 GLU A C 1
ATOM 6500 O O . GLU A 1 839 ? -24.844 -49.5 -10.664 1 96.62 839 GLU A O 1
ATOM 6505 N N . ILE A 1 840 ? -26.328 -48 -9.891 1 96.56 840 ILE A N 1
ATOM 6506 C CA . ILE A 1 840 ? -25.328 -47.062 -9.414 1 96.56 840 ILE A CA 1
ATOM 6507 C C . ILE A 1 840 ? -25.297 -47.062 -7.887 1 96.56 840 ILE A C 1
ATOM 6509 O O . ILE A 1 840 ? -26.344 -47.156 -7.242 1 96.56 840 ILE A O 1
ATOM 6513 N N . THR A 1 841 ? -24.172 -46.938 -7.316 1 96.19 841 THR A N 1
ATOM 6514 C CA . THR A 1 841 ? -24.031 -46.875 -5.863 1 96.19 841 THR A CA 1
ATOM 6515 C C . THR A 1 841 ? -24.719 -45.625 -5.312 1 96.19 841 THR A C 1
ATOM 6517 O O . THR A 1 841 ? -24.719 -44.562 -5.965 1 96.19 841 THR A O 1
ATOM 6520 N N . SER A 1 842 ? -25.234 -45.719 -4.098 1 91.62 842 SER A N 1
ATOM 6521 C CA . SER A 1 842 ? -25.953 -44.594 -3.49 1 91.62 842 SER A CA 1
ATOM 6522 C C . SER A 1 842 ? -25 -43.5 -3.062 1 91.62 842 SER A C 1
ATOM 6524 O O . SER A 1 842 ? -25.312 -42.312 -3.17 1 91.62 842 SER A O 1
ATOM 6526 N N . GLY A 1 843 ? -23.875 -43.812 -2.535 1 92.25 843 GLY A N 1
ATOM 6527 C CA . GLY A 1 843 ? -22.922 -42.812 -2.104 1 92.25 843 GLY A CA 1
ATOM 6528 C C . GLY A 1 843 ? -21.625 -42.844 -2.902 1 92.25 843 GLY A C 1
ATOM 6529 O O . GLY A 1 843 ? -21.469 -43.656 -3.814 1 92.25 843 GLY A O 1
ATOM 6530 N N . ARG A 1 844 ? -20.859 -41.75 -2.688 1 94.44 844 ARG A N 1
ATOM 6531 C CA . ARG A 1 844 ? -19.531 -41.656 -3.295 1 94.44 844 ARG A CA 1
ATOM 6532 C C . ARG A 1 844 ? -18.531 -42.531 -2.533 1 94.44 844 ARG A C 1
ATOM 6534 O O . ARG A 1 844 ? -17.578 -42 -1.94 1 94.44 844 ARG A O 1
ATOM 6541 N N . THR A 1 845 ? -18.672 -43.781 -2.668 1 94.31 845 THR A N 1
ATOM 6542 C CA . THR A 1 845 ? -17.953 -44.719 -1.818 1 94.31 845 THR A CA 1
ATOM 6543 C C . THR A 1 845 ? -16.922 -45.5 -2.629 1 94.31 845 THR A C 1
ATOM 6545 O O . THR A 1 845 ? -16.125 -46.25 -2.068 1 94.31 845 THR A O 1
ATOM 6548 N N . VAL A 1 846 ? -16.953 -45.344 -3.93 1 96.44 846 VAL A N 1
ATOM 6549 C CA . VAL A 1 846 ? -16.047 -46.094 -4.785 1 96.44 846 VAL A CA 1
ATOM 6550 C C . VAL A 1 846 ? -14.781 -45.281 -5.051 1 96.44 846 VAL A C 1
ATOM 6552 O O . VAL A 1 846 ? -14.852 -44.156 -5.516 1 96.44 846 VAL A O 1
ATOM 6555 N N . LYS A 1 847 ? -13.602 -45.875 -4.699 1 96.69 847 LYS A N 1
ATOM 6556 C CA . LYS A 1 847 ? -12.328 -45.25 -5.051 1 96.69 847 LYS A CA 1
ATOM 6557 C C . LYS A 1 847 ? -12.094 -45.281 -6.562 1 96.69 847 LYS A C 1
ATOM 6559 O O . LYS A 1 847 ? -11.898 -46.344 -7.141 1 96.69 847 LYS A O 1
ATOM 6564 N N . VAL A 1 848 ? -12.055 -44.125 -7.168 1 97.06 848 VAL A N 1
ATOM 6565 C CA . VAL A 1 848 ? -12.055 -44.125 -8.625 1 97.06 848 VAL A CA 1
ATOM 6566 C C . VAL A 1 848 ? -10.734 -43.594 -9.148 1 97.06 848 VAL A C 1
ATOM 6568 O O . VAL A 1 848 ? -10.336 -43.875 -10.289 1 97.06 848 VAL A O 1
ATOM 6571 N N . ALA A 1 849 ? -10.031 -42.812 -8.383 1 96.19 849 ALA A N 1
ATOM 6572 C CA . ALA A 1 849 ? -8.836 -42.188 -8.953 1 96.19 849 ALA A CA 1
ATOM 6573 C C . ALA A 1 849 ? -7.832 -41.844 -7.863 1 96.19 849 ALA A C 1
ATOM 6575 O O . ALA A 1 849 ? -8.211 -41.625 -6.707 1 96.19 849 ALA A O 1
ATOM 6576 N N . ASN A 1 850 ? -6.625 -41.781 -8.141 1 96.62 850 ASN A N 1
ATOM 6577 C CA . ASN A 1 850 ? -5.492 -41.156 -7.453 1 96.62 850 ASN A CA 1
ATOM 6578 C C . ASN A 1 850 ? -4.531 -40.5 -8.438 1 96.62 850 ASN A C 1
ATOM 6580 O O . ASN A 1 850 ? -4.027 -41.156 -9.352 1 96.62 850 ASN A O 1
ATOM 6584 N N . ALA A 1 851 ? -4.309 -39.281 -8.211 1 94.12 851 ALA A N 1
ATOM 6585 C CA . ALA A 1 851 ? -3.633 -38.469 -9.227 1 94.12 851 ALA A CA 1
ATOM 6586 C C . ALA A 1 851 ? -2.117 -38.625 -9.125 1 94.12 851 ALA A C 1
ATOM 6588 O O . ALA A 1 851 ? -1.383 -38.188 -10.023 1 94.12 851 ALA A O 1
ATOM 6589 N N . ASN A 1 852 ? -1.566 -39.156 -8.086 1 95.5 852 ASN A N 1
ATOM 6590 C CA . ASN A 1 852 ? -0.12 -39.25 -7.922 1 95.5 852 ASN A CA 1
ATOM 6591 C C . ASN A 1 852 ? 0.508 -40.062 -9.047 1 95.5 852 ASN A C 1
ATOM 6593 O O . ASN A 1 852 ? 0.072 -41.188 -9.336 1 95.5 852 ASN A O 1
ATOM 6597 N N . PRO A 1 853 ? 1.541 -39.531 -9.68 1 96.19 853 PRO A N 1
ATOM 6598 C CA . PRO A 1 853 ? 2.203 -40.312 -10.742 1 96.19 853 PRO A CA 1
ATOM 6599 C C . PRO A 1 853 ? 3.072 -41.438 -10.195 1 96.19 853 PRO A C 1
ATOM 6601 O O . PRO A 1 853 ? 3.551 -41.344 -9.062 1 96.19 853 PRO A O 1
ATOM 6604 N N . ASP A 1 854 ? 3.307 -42.438 -11.07 1 96.81 854 ASP A N 1
ATOM 6605 C CA . ASP A 1 854 ? 4.285 -43.469 -10.758 1 96.81 854 ASP A CA 1
ATOM 6606 C C . ASP A 1 854 ? 5.711 -42.938 -10.875 1 96.81 854 ASP A C 1
ATOM 6608 O O . ASP A 1 854 ? 6.57 -43.25 -10.055 1 96.81 854 ASP A O 1
ATOM 6612 N N . TRP A 1 855 ? 5.922 -42.25 -11.859 1 97.12 855 TRP A N 1
ATOM 6613 C CA . TRP A 1 855 ? 7.191 -41.562 -12.023 1 97.12 855 TRP A CA 1
ATOM 6614 C C . TRP A 1 855 ? 7.062 -40.438 -13.016 1 97.12 855 TRP A C 1
ATOM 6616 O O . TRP A 1 855 ? 6.09 -40.344 -13.773 1 97.12 855 TRP A O 1
ATOM 6626 N N . THR A 1 856 ? 7.918 -39.469 -12.969 1 97 856 THR A N 1
ATOM 6627 C CA . THR A 1 856 ? 8.023 -38.344 -13.898 1 97 856 THR A CA 1
ATOM 6628 C C . THR A 1 856 ? 9.445 -38.219 -14.43 1 97 856 THR A C 1
ATOM 6630 O O . THR A 1 856 ? 10.391 -38.719 -13.828 1 97 856 THR A O 1
ATOM 6633 N N . GLY A 1 857 ? 9.531 -37.594 -15.602 1 96.56 857 GLY A N 1
ATOM 6634 C CA . GLY A 1 857 ? 10.852 -37.438 -16.188 1 96.56 857 GLY A CA 1
ATOM 6635 C C . GLY A 1 857 ? 10.898 -36.344 -17.234 1 96.56 857 GLY A C 1
ATOM 6636 O O . GLY A 1 857 ? 9.859 -35.906 -17.75 1 96.56 857 GLY A O 1
ATOM 6637 N N . GLY A 1 858 ? 12.07 -35.906 -17.5 1 96.31 858 GLY A N 1
ATOM 6638 C CA . GLY A 1 858 ? 12.344 -34.938 -18.547 1 96.31 858 GLY A CA 1
ATOM 6639 C C . GLY A 1 858 ? 13.641 -35.219 -19.297 1 96.31 858 GLY A C 1
ATOM 6640 O O . GLY A 1 858 ? 14.625 -35.656 -18.703 1 96.31 858 GLY A O 1
ATOM 6641 N N . LEU A 1 859 ? 13.586 -35.031 -20.578 1 97.12 859 LEU A N 1
ATOM 6642 C CA . LEU A 1 859 ? 14.742 -35.219 -21.453 1 97.12 859 LEU A CA 1
ATOM 6643 C C . LEU A 1 859 ? 15.039 -33.906 -22.219 1 97.12 859 LEU A C 1
ATOM 6645 O O . LEU A 1 859 ? 14.211 -33.438 -23 1 97.12 859 LEU A O 1
ATOM 6649 N N . THR A 1 860 ? 16.141 -33.375 -21.953 1 95.12 860 THR A N 1
ATOM 6650 C CA . THR A 1 860 ? 16.531 -32.125 -22.625 1 95.12 860 THR A CA 1
ATOM 6651 C C . THR A 1 860 ? 17.703 -32.375 -23.562 1 95.12 860 THR A C 1
ATOM 6653 O O . THR A 1 860 ? 18.719 -32.938 -23.141 1 95.12 860 THR A O 1
ATOM 6656 N N . ASN A 1 861 ? 17.625 -31.984 -24.766 1 96.38 861 ASN A N 1
ATOM 6657 C CA . ASN A 1 861 ? 18.703 -31.953 -25.734 1 96.38 861 ASN A CA 1
ATOM 6658 C C . ASN A 1 861 ? 19.109 -30.516 -26.062 1 96.38 861 ASN A C 1
ATOM 6660 O O . ASN A 1 861 ? 18.266 -29.672 -26.375 1 96.38 861 ASN A O 1
ATOM 6664 N N . SER A 1 862 ? 20.328 -30.266 -25.922 1 94.31 862 SER A N 1
ATOM 6665 C CA . SER A 1 862 ? 20.859 -28.953 -26.25 1 94.31 862 SER A CA 1
ATOM 6666 C C . SER A 1 862 ? 21.984 -29.047 -27.266 1 94.31 862 SER A C 1
ATOM 6668 O O . SER A 1 862 ? 22.938 -29.812 -27.078 1 94.31 862 SER A O 1
ATOM 6670 N N . PHE A 1 863 ? 21.859 -28.281 -28.312 1 96.25 863 PHE A N 1
ATOM 6671 C CA . PHE A 1 863 ? 22.844 -28.25 -29.391 1 96.25 863 PHE A CA 1
ATOM 6672 C C . PHE A 1 863 ? 23.438 -26.844 -29.531 1 96.25 863 PHE A C 1
ATOM 6674 O O . PHE A 1 863 ? 22.719 -25.844 -29.422 1 96.25 863 PHE A O 1
ATOM 6681 N N . SER A 1 864 ? 24.641 -26.812 -29.703 1 92.81 864 SER A N 1
ATOM 6682 C CA . SER A 1 864 ? 25.312 -25.562 -30.047 1 92.81 864 SER A CA 1
ATOM 6683 C C . SER A 1 864 ? 26.219 -25.734 -31.266 1 92.81 864 SER A C 1
ATOM 6685 O O . SER A 1 864 ? 26.984 -26.703 -31.344 1 92.81 864 SER A O 1
ATOM 6687 N N . TYR A 1 865 ? 26.094 -24.953 -32.25 1 95.12 865 TYR A N 1
ATOM 6688 C CA . TYR A 1 865 ? 26.922 -24.922 -33.438 1 95.12 865 TYR A CA 1
ATOM 6689 C C . TYR A 1 865 ? 27.328 -23.5 -33.781 1 95.12 865 TYR A C 1
ATOM 6691 O O . TYR A 1 865 ? 26.547 -22.734 -34.344 1 95.12 865 TYR A O 1
ATOM 6699 N N . LYS A 1 866 ? 28.5 -23.094 -33.5 1 90.44 866 LYS A N 1
ATOM 6700 C CA . LYS A 1 866 ? 28.984 -21.734 -33.656 1 90.44 866 LYS A CA 1
ATOM 6701 C C . LYS A 1 866 ? 28.062 -20.719 -33 1 90.44 866 LYS A C 1
ATOM 6703 O O . LYS A 1 866 ? 27.828 -20.797 -31.797 1 90.44 866 LYS A O 1
ATOM 6708 N N . ASN A 1 867 ? 27.344 -19.922 -33.906 1 89.75 867 ASN A N 1
ATOM 6709 C CA . ASN A 1 867 ? 26.5 -18.891 -33.344 1 89.75 867 ASN A CA 1
ATOM 6710 C C . ASN A 1 867 ? 25.047 -19.344 -33.219 1 89.75 867 ASN A C 1
ATOM 6712 O O . ASN A 1 867 ? 24.172 -18.578 -32.812 1 89.75 867 ASN A O 1
ATOM 6716 N N . LEU A 1 868 ? 24.844 -20.594 -33.5 1 94.38 868 LEU A N 1
ATOM 6717 C CA . LEU A 1 868 ? 23.484 -21.156 -33.438 1 94.38 868 LEU A CA 1
ATOM 6718 C C . LEU A 1 868 ? 23.312 -22.062 -32.25 1 94.38 868 LEU A C 1
ATOM 6720 O O . LEU A 1 868 ? 24.188 -22.891 -31.953 1 94.38 868 LEU A O 1
ATOM 6724 N N . THR A 1 869 ? 22.344 -21.859 -31.531 1 92.44 869 THR A N 1
ATOM 6725 C CA . THR A 1 869 ? 21.984 -22.766 -30.438 1 92.44 869 THR A CA 1
ATOM 6726 C C . THR A 1 869 ? 20.578 -23.297 -30.625 1 92.44 869 THR A C 1
ATOM 6728 O O . THR A 1 869 ? 19.703 -22.609 -31.172 1 92.44 869 THR A O 1
ATOM 6731 N N . ALA A 1 870 ? 20.328 -24.531 -30.25 1 94.88 870 ALA A N 1
ATOM 6732 C CA . ALA A 1 870 ? 19.016 -25.172 -30.297 1 94.88 870 ALA A CA 1
ATOM 6733 C C . ALA A 1 870 ? 18.812 -26.109 -29.125 1 94.88 870 ALA A C 1
ATOM 6735 O O . ALA A 1 870 ? 19.734 -26.812 -28.719 1 94.88 870 ALA A O 1
ATOM 6736 N N . SER A 1 871 ? 17.672 -26.094 -28.594 1 94.31 871 SER A N 1
ATOM 6737 C CA . SER A 1 871 ? 17.359 -27 -27.5 1 94.31 871 SER A CA 1
ATOM 6738 C C . SER A 1 871 ? 15.891 -27.422 -27.531 1 94.31 871 SER A C 1
ATOM 6740 O O . SER A 1 871 ? 15.039 -26.656 -28.016 1 94.31 871 SER A O 1
ATOM 6742 N N . PHE A 1 872 ? 15.578 -28.609 -27.109 1 95.56 872 PHE A N 1
ATOM 6743 C CA . PHE A 1 872 ? 14.195 -29.016 -26.938 1 95.56 872 PHE A CA 1
ATOM 6744 C C . PHE A 1 872 ? 14.055 -29.891 -25.688 1 95.56 872 PHE A C 1
ATOM 6746 O O . PHE A 1 872 ? 14.977 -30.625 -25.328 1 95.56 872 PHE A O 1
ATOM 6753 N N . LEU A 1 873 ? 12.977 -29.844 -25 1 95.94 873 LEU A N 1
ATOM 6754 C CA . LEU A 1 873 ? 12.648 -30.578 -23.781 1 95.94 873 LEU A CA 1
ATOM 6755 C C . LEU A 1 873 ? 11.414 -31.453 -23.984 1 95.94 873 LEU A C 1
ATOM 6757 O O . LEU A 1 873 ? 10.352 -30.953 -24.344 1 95.94 873 LEU A O 1
ATOM 6761 N N . ILE A 1 874 ? 11.562 -32.75 -23.766 1 97.88 874 ILE A N 1
ATOM 6762 C CA . ILE A 1 874 ? 10.461 -33.688 -23.719 1 97.88 874 ILE A CA 1
ATOM 6763 C C . ILE A 1 874 ? 10.156 -34.062 -22.266 1 97.88 874 ILE A C 1
ATOM 6765 O O . ILE A 1 874 ? 11.047 -34.469 -21.531 1 97.88 874 ILE A O 1
ATOM 6769 N N . GLU A 1 875 ? 8.961 -33.938 -21.891 1 97 875 GLU A N 1
ATOM 6770 C CA . GLU A 1 875 ? 8.516 -34.281 -20.547 1 97 875 GLU A CA 1
ATOM 6771 C C . GLU A 1 875 ? 7.578 -35.469 -20.547 1 97 875 GLU A C 1
ATOM 6773 O O . GLU A 1 875 ? 6.75 -35.625 -21.453 1 97 875 GLU A O 1
ATOM 6778 N N . HIS A 1 876 ? 7.723 -36.281 -19.547 1 97.06 876 HIS A N 1
ATOM 6779 C CA . HIS A 1 876 ? 6.875 -37.469 -19.422 1 97.06 876 HIS A CA 1
ATOM 6780 C C . HIS A 1 876 ? 6.289 -37.594 -18.016 1 97.06 876 HIS A C 1
ATOM 6782 O O . HIS A 1 876 ? 6.973 -37.312 -17.031 1 97.06 876 HIS A O 1
ATOM 6788 N N . ARG A 1 877 ? 5.098 -37.906 -17.922 1 96.81 877 ARG A N 1
ATOM 6789 C CA . ARG A 1 877 ? 4.379 -38.281 -16.719 1 96.81 877 ARG A CA 1
ATOM 6790 C C . ARG A 1 877 ? 3.764 -39.656 -16.859 1 96.81 877 ARG A C 1
ATOM 6792 O O . ARG A 1 877 ? 2.957 -39.906 -17.766 1 96.81 877 ARG A O 1
ATOM 6799 N N . GLN A 1 878 ? 4.16 -40.562 -15.945 1 96.94 878 GLN A N 1
ATOM 6800 C CA . GLN A 1 878 ? 3.629 -41.938 -15.977 1 96.94 878 GLN A CA 1
ATOM 6801 C C . GLN A 1 878 ? 2.623 -42.156 -14.852 1 96.94 878 GLN A C 1
ATOM 6803 O O . GLN A 1 878 ? 2.932 -41.938 -13.68 1 96.94 878 GLN A O 1
ATOM 6808 N N . GLY A 1 879 ? 1.479 -42.594 -15.305 1 95.81 879 GLY A N 1
ATOM 6809 C CA . GLY A 1 879 ? 0.488 -43 -14.328 1 95.81 879 GLY A CA 1
ATOM 6810 C C . GLY A 1 879 ? -0.333 -41.875 -13.773 1 95.81 879 GLY A C 1
ATOM 6811 O O . GLY A 1 879 ? -0.31 -40.75 -14.312 1 95.81 879 GLY A O 1
ATOM 6812 N N . GLY A 1 880 ? -1.138 -42.219 -12.703 1 94.75 880 GLY A N 1
ATOM 6813 C CA . GLY A 1 880 ? -2.127 -41.312 -12.141 1 94.75 880 GLY A CA 1
ATOM 6814 C C . GLY A 1 880 ? -3.451 -41.344 -12.875 1 94.75 880 GLY A C 1
ATOM 6815 O O . GLY A 1 880 ? -3.525 -41.812 -14.008 1 94.75 880 GLY A O 1
ATOM 6816 N N . ASN A 1 881 ? -4.453 -40.906 -12.18 1 95.94 881 ASN A N 1
ATOM 6817 C CA . ASN A 1 881 ? -5.793 -40.875 -12.75 1 95.94 881 ASN A CA 1
ATOM 6818 C C . ASN A 1 881 ? -6.488 -39.562 -12.5 1 95.94 881 ASN A C 1
ATOM 6820 O O . ASN A 1 881 ? -6.168 -38.844 -11.539 1 95.94 881 ASN A O 1
ATOM 6824 N N . VAL A 1 882 ? -7.371 -39.25 -13.43 1 95.38 882 VAL A N 1
ATOM 6825 C CA . VAL A 1 882 ? -8.172 -38.031 -13.32 1 95.38 882 VAL A CA 1
ATOM 6826 C C . VAL A 1 882 ? -9.648 -38.375 -13.539 1 95.38 882 VAL A C 1
ATOM 6828 O O . VAL A 1 882 ? -10 -39.094 -14.469 1 95.38 882 VAL A O 1
ATOM 6831 N N . VAL A 1 883 ? -10.461 -37.938 -12.609 1 96.38 883 VAL A N 1
ATOM 6832 C CA . VAL A 1 883 ? -11.898 -38.031 -12.812 1 96.38 883 VAL A CA 1
ATOM 6833 C C . VAL A 1 883 ? -12.422 -36.75 -13.445 1 96.38 883 VAL A C 1
ATOM 6835 O O . VAL A 1 883 ? -12.016 -35.656 -13.047 1 96.38 883 VAL A O 1
ATOM 6838 N N . SER A 1 884 ? -13.305 -36.875 -14.453 1 95.44 884 SER A N 1
ATOM 6839 C CA . SER A 1 884 ? -13.68 -35.688 -15.234 1 95.44 884 SER A CA 1
ATOM 6840 C C . SER A 1 884 ? -15.18 -35.406 -15.125 1 95.44 884 SER A C 1
ATOM 6842 O O . SER A 1 884 ? -15.992 -36.156 -15.688 1 95.44 884 SER A O 1
ATOM 6844 N N . MET A 1 885 ? -15.461 -34.344 -14.453 1 96.19 885 MET A N 1
ATOM 6845 C CA . MET A 1 885 ? -16.828 -33.844 -14.438 1 96.19 885 MET A CA 1
ATOM 6846 C C . MET A 1 885 ? -17.219 -33.281 -15.812 1 96.19 885 MET A C 1
ATOM 6848 O O . MET A 1 885 ? -18.375 -33.406 -16.219 1 96.19 885 MET A O 1
ATOM 6852 N N . THR A 1 886 ? -16.328 -32.75 -16.547 1 95.19 886 THR A N 1
ATOM 6853 C CA . THR A 1 886 ? -16.578 -32.25 -17.891 1 95.19 886 THR A CA 1
ATOM 6854 C C . THR A 1 886 ? -17.094 -33.375 -18.812 1 95.19 886 THR A C 1
ATOM 6856 O O . THR A 1 886 ? -18.109 -33.188 -19.469 1 95.19 886 THR A O 1
ATOM 6859 N N . ASN A 1 887 ? -16.406 -34.469 -18.844 1 95.75 887 ASN A N 1
ATOM 6860 C CA . ASN A 1 887 ? -16.828 -35.594 -19.672 1 95.75 887 ASN A CA 1
ATOM 6861 C C . ASN A 1 887 ? -18.219 -36.094 -19.266 1 95.75 887 ASN A C 1
ATOM 6863 O O . ASN A 1 887 ? -19.047 -36.438 -20.125 1 95.75 887 ASN A O 1
ATOM 6867 N N . SER A 1 888 ? -18.406 -36.188 -17.953 1 97.12 888 SER A N 1
ATOM 6868 C CA . SER A 1 888 ? -19.703 -36.656 -17.469 1 97.12 888 SER A CA 1
ATOM 6869 C C . SER A 1 888 ? -20.828 -35.812 -18.062 1 97.12 888 SER A C 1
ATOM 6871 O O . SER A 1 888 ? -21.812 -36.375 -18.562 1 97.12 888 SER A O 1
ATOM 6873 N N . ILE A 1 889 ? -20.656 -34.562 -18 1 96.38 889 ILE A N 1
ATOM 6874 C CA . ILE A 1 889 ? -21.719 -33.656 -18.453 1 96.38 889 ILE A CA 1
ATOM 6875 C C . ILE A 1 889 ? -21.781 -33.656 -19.984 1 96.38 889 ILE A C 1
ATOM 6877 O O . ILE A 1 889 ? -22.875 -33.656 -20.562 1 96.38 889 ILE A O 1
ATOM 6881 N N . MET A 1 890 ? -20.703 -33.688 -20.688 1 96.38 890 MET A N 1
ATOM 6882 C CA . MET A 1 890 ? -20.672 -33.75 -22.156 1 96.38 890 MET A CA 1
ATOM 6883 C C . MET A 1 890 ? -21.344 -35 -22.672 1 96.38 890 MET A C 1
ATOM 6885 O O . MET A 1 890 ? -22.109 -34.969 -23.641 1 96.38 890 MET A O 1
ATOM 6889 N N . TYR A 1 891 ? -21.031 -36.156 -22.047 1 96.94 891 TYR A N 1
ATOM 6890 C CA . TYR A 1 891 ? -21.641 -37.406 -22.438 1 96.94 891 TYR A CA 1
ATOM 6891 C C . TYR A 1 891 ? -23.141 -37.406 -22.141 1 96.94 891 TYR A C 1
ATOM 6893 O O . TYR A 1 891 ? -23.953 -37.812 -22.984 1 96.94 891 TYR A O 1
ATOM 6901 N N . GLY A 1 892 ? -23.422 -36.969 -20.938 1 97.38 892 GLY A N 1
ATOM 6902 C CA . GLY A 1 892 ? -24.828 -36.875 -20.562 1 97.38 892 GLY A CA 1
ATOM 6903 C C . GLY A 1 892 ? -25.641 -35.969 -21.469 1 97.38 892 GLY A C 1
ATOM 6904 O O . GLY A 1 892 ? -26.844 -36.156 -21.641 1 97.38 892 GLY A O 1
ATOM 6905 N N . SER A 1 893 ? -24.984 -35.031 -22.109 1 96.81 893 SER A N 1
ATOM 6906 C CA . SER A 1 893 ? -25.672 -34.062 -22.969 1 96.81 893 SER A CA 1
ATOM 6907 C C . SER A 1 893 ? -25.641 -34.5 -24.422 1 96.81 893 SER A C 1
ATOM 6909 O O . SER A 1 893 ? -26.172 -33.812 -25.297 1 96.81 893 SER A O 1
ATOM 6911 N N . GLY A 1 894 ? -25.047 -35.562 -24.734 1 97.44 894 GLY A N 1
ATOM 6912 C CA . GLY A 1 894 ? -25.047 -36.125 -26.078 1 97.44 894 GLY A CA 1
ATOM 6913 C C . GLY A 1 894 ? -24.094 -35.406 -27.016 1 97.44 894 GLY A C 1
ATOM 6914 O O . GLY A 1 894 ? -24.281 -35.438 -28.234 1 97.44 894 GLY A O 1
ATOM 6915 N N . ILE A 1 895 ? -23.125 -34.812 -26.516 1 96.44 895 ILE A N 1
ATOM 6916 C CA . ILE A 1 895 ? -22.25 -34 -27.328 1 96.44 895 ILE A CA 1
ATOM 6917 C C . ILE A 1 895 ? -20.984 -34.781 -27.672 1 96.44 895 ILE A C 1
ATOM 6919 O O . ILE A 1 895 ? -20.438 -34.625 -28.766 1 96.44 895 ILE A O 1
ATOM 6923 N N . ALA A 1 896 ? -20.531 -35.625 -26.828 1 96.06 896 ALA A N 1
ATOM 6924 C CA . ALA A 1 896 ? -19.281 -36.375 -27.016 1 96.06 896 ALA A CA 1
ATOM 6925 C C . ALA A 1 896 ? -19.406 -37.344 -28.188 1 96.06 896 ALA A C 1
ATOM 6927 O O . ALA A 1 896 ? -20.484 -37.875 -28.453 1 96.06 896 ALA A O 1
ATOM 6928 N N . LYS A 1 897 ? -18.312 -37.625 -28.812 1 95.75 897 LYS A N 1
ATOM 6929 C CA . LYS A 1 897 ? -18.281 -38.5 -29.984 1 95.75 897 LYS A CA 1
ATOM 6930 C C . LYS A 1 897 ? -18.781 -39.906 -29.625 1 95.75 897 LYS A C 1
ATOM 6932 O O . LYS A 1 897 ? -19.422 -40.562 -30.438 1 95.75 897 LYS A O 1
ATOM 6937 N N . GLU A 1 898 ? -18.578 -40.281 -28.438 1 93.69 898 GLU A N 1
ATOM 6938 C CA . GLU A 1 898 ? -18.922 -41.625 -27.953 1 93.69 898 GLU A CA 1
ATOM 6939 C C . GLU A 1 898 ? -20.422 -41.812 -27.844 1 93.69 898 GLU A C 1
ATOM 6941 O O . GLU A 1 898 ? -20.922 -42.938 -27.734 1 93.69 898 GLU A O 1
ATOM 6946 N N . THR A 1 899 ? -21.156 -40.781 -27.922 1 97.12 899 THR A N 1
ATOM 6947 C CA . THR A 1 899 ? -22.609 -40.875 -27.719 1 97.12 899 THR A CA 1
ATOM 6948 C C . THR A 1 899 ? -23.328 -41.156 -29.016 1 97.12 899 THR A C 1
ATOM 6950 O O . THR A 1 899 ? -24.547 -41.344 -29.047 1 97.12 899 THR A O 1
ATOM 6953 N N . VAL A 1 900 ? -22.609 -41.219 -30.141 1 97.19 900 VAL A N 1
ATOM 6954 C CA . VAL A 1 900 ? -23.219 -41.469 -31.453 1 97.19 900 VAL A CA 1
ATOM 6955 C C . VAL A 1 900 ? -23.719 -42.906 -31.516 1 97.19 900 VAL A C 1
ATOM 6957 O O . VAL A 1 900 ? -24.812 -43.156 -32.031 1 97.19 900 VAL A O 1
ATOM 6960 N N . LYS A 1 901 ? -22.984 -43.812 -31.016 1 95.81 901 LYS A N 1
ATOM 6961 C CA . LYS A 1 901 ? -23.344 -45.219 -31.062 1 95.81 901 LYS A CA 1
ATOM 6962 C C . LYS A 1 901 ? -24.578 -45.531 -30.203 1 95.81 901 LYS A C 1
ATOM 6964 O O . LYS A 1 901 ? -24.656 -45.094 -29.047 1 95.81 901 LYS A O 1
ATOM 6969 N N . GLY A 1 902 ? -25.594 -46.25 -30.797 1 96.12 902 GLY A N 1
ATOM 6970 C CA . GLY A 1 902 ? -26.734 -46.719 -30.031 1 96.12 902 GLY A CA 1
ATOM 6971 C C . GLY A 1 902 ? -27.844 -45.688 -29.906 1 96.12 902 GLY A C 1
ATOM 6972 O O . GLY A 1 902 ? -28.703 -45.812 -29.031 1 96.12 902 GLY A O 1
ATOM 6973 N N . ARG A 1 903 ? -27.859 -44.688 -30.766 1 96.12 903 ARG A N 1
ATOM 6974 C CA . ARG A 1 903 ? -28.906 -43.656 -30.734 1 96.12 903 ARG A CA 1
ATOM 6975 C C . ARG A 1 903 ? -30.266 -44.281 -30.984 1 96.12 903 ARG A C 1
ATOM 6977 O O . ARG A 1 903 ? -31.266 -43.844 -30.406 1 96.12 903 ARG A O 1
ATOM 6984 N N . ASP A 1 904 ? -30.344 -45.312 -31.859 1 91.25 904 ASP A N 1
ATOM 6985 C CA . ASP A 1 904 ? -31.594 -46 -32.188 1 91.25 904 ASP A CA 1
ATOM 6986 C C . ASP A 1 904 ? -31.75 -47.281 -31.359 1 91.25 904 ASP A C 1
ATOM 6988 O O . ASP A 1 904 ? -32.625 -48.094 -31.641 1 91.25 904 ASP A O 1
ATOM 6992 N N . GLY A 1 905 ? -30.938 -47.406 -30.422 1 92.81 905 GLY A N 1
ATOM 6993 C CA . GLY A 1 905 ? -30.969 -48.594 -29.578 1 92.81 905 GLY A CA 1
ATOM 6994 C C . GLY A 1 905 ? -29.891 -49.594 -29.938 1 92.81 905 GLY A C 1
ATOM 6995 O O . GLY A 1 905 ? -28.953 -49.281 -30.672 1 92.81 905 GLY A O 1
ATOM 6996 N N . GLY A 1 906 ? -29.891 -50.75 -29.203 1 94.44 906 GLY A N 1
ATOM 6997 C CA . GLY A 1 906 ? -29 -51.844 -29.531 1 94.44 906 GLY A CA 1
ATOM 6998 C C . GLY A 1 906 ? -27.797 -51.938 -28.609 1 94.44 906 GLY A C 1
ATOM 6999 O O . GLY A 1 906 ? -26.984 -52.875 -28.734 1 94.44 906 GLY A O 1
ATOM 7000 N N . LEU A 1 907 ? -27.734 -51.031 -27.672 1 96.94 907 LEU A N 1
ATOM 7001 C CA . LEU A 1 907 ? -26.625 -51.094 -26.734 1 96.94 907 LEU A CA 1
ATOM 7002 C C . LEU A 1 907 ? -26.938 -52.094 -25.609 1 96.94 907 LEU A C 1
ATOM 7004 O O . LEU A 1 907 ? -28.047 -52.094 -25.094 1 96.94 907 LEU A O 1
ATOM 7008 N N . VAL A 1 908 ? -26.062 -52.906 -25.312 1 97.44 908 VAL A N 1
ATOM 7009 C CA . VAL A 1 908 ? -26.172 -53.844 -24.188 1 97.44 908 VAL A CA 1
ATOM 7010 C C . VAL A 1 908 ? -24.969 -53.688 -23.266 1 97.44 908 VAL A C 1
ATOM 7012 O O . VAL A 1 908 ? -23.828 -53.938 -23.688 1 97.44 908 VAL A O 1
ATOM 7015 N N . PHE A 1 909 ? -25.188 -53.188 -22.094 1 97.38 909 PHE A N 1
ATOM 7016 C CA . PHE A 1 909 ? -24.109 -53 -21.141 1 97.38 909 PHE A CA 1
ATOM 7017 C C . PHE A 1 909 ? -23.406 -54.312 -20.844 1 97.38 909 PHE A C 1
ATOM 7019 O O . PHE A 1 909 ? -24.047 -55.312 -20.531 1 97.38 909 PHE A O 1
ATOM 7026 N N . GLY A 1 910 ? -22.016 -54.375 -20.906 1 96.44 910 GLY A N 1
ATOM 7027 C CA . GLY A 1 910 ? -21.234 -55.562 -20.688 1 96.44 910 GLY A CA 1
ATOM 7028 C C . GLY A 1 910 ? -20.938 -56.344 -21.969 1 96.44 910 GLY A C 1
ATOM 7029 O O . GLY A 1 910 ? -20.188 -57.312 -21.938 1 96.44 910 GLY A O 1
ATOM 7030 N N . ASP A 1 911 ? -21.562 -55.938 -23 1 95.69 911 ASP A N 1
ATOM 7031 C CA . ASP A 1 911 ? -21.328 -56.531 -24.312 1 95.69 911 ASP A CA 1
ATOM 7032 C C . ASP A 1 911 ? -20.703 -55.531 -25.281 1 95.69 911 ASP A C 1
ATOM 7034 O O . ASP A 1 911 ? -19.484 -55.344 -25.281 1 95.69 911 ASP A O 1
ATOM 7038 N N . ASN A 1 912 ? -21.547 -54.688 -25.953 1 94.88 912 ASN A N 1
ATOM 7039 C CA . ASN A 1 912 ? -21 -53.719 -26.891 1 94.88 912 ASN A CA 1
ATOM 7040 C C . ASN A 1 912 ? -20.859 -52.344 -26.25 1 94.88 912 ASN A C 1
ATOM 7042 O O . ASN A 1 912 ? -20.484 -51.375 -26.906 1 94.88 912 ASN A O 1
ATOM 7046 N N . LEU A 1 913 ? -21.188 -52.188 -25.078 1 95.19 913 LEU A N 1
ATOM 7047 C CA . LEU A 1 913 ? -21.016 -51.062 -24.188 1 95.19 913 LEU A CA 1
ATOM 7048 C C . LEU A 1 913 ? -20.344 -51.469 -22.891 1 95.19 913 LEU A C 1
ATOM 7050 O O . LEU A 1 913 ? -20.891 -52.25 -22.125 1 95.19 913 LEU A O 1
ATOM 7054 N N . PHE A 1 914 ? -19.172 -50.844 -22.594 1 95.62 914 PHE A N 1
ATOM 7055 C CA . PHE A 1 914 ? -18.375 -51.281 -21.453 1 95.62 914 PHE A CA 1
ATOM 7056 C C . PHE A 1 914 ? -18.078 -52.781 -21.547 1 95.62 914 PHE A C 1
ATOM 7058 O O . PHE A 1 914 ? -18.328 -53.5 -20.594 1 95.62 914 PHE A O 1
ATOM 7065 N N . ALA A 1 915 ? -17.531 -53.156 -22.672 1 93.31 915 ALA A N 1
ATOM 7066 C CA . ALA A 1 915 ? -17.344 -54.562 -23.016 1 93.31 915 ALA A CA 1
ATOM 7067 C C . ALA A 1 915 ? -16.375 -55.219 -22.047 1 93.31 915 ALA A C 1
ATOM 7069 O O . ALA A 1 915 ? -16.344 -56.469 -21.953 1 93.31 915 ALA A O 1
ATOM 7070 N N . GLY A 1 916 ? -15.617 -54.5 -21.359 1 92.19 916 GLY A N 1
ATOM 7071 C CA . GLY A 1 916 ? -14.688 -55.062 -20.391 1 92.19 916 GLY A CA 1
ATOM 7072 C C . GLY A 1 916 ? -15.352 -55.469 -19.094 1 92.19 916 GLY A C 1
ATOM 7073 O O . GLY A 1 916 ? -14.758 -56.188 -18.281 1 92.19 916 GLY A O 1
ATOM 7074 N N . GLU A 1 917 ? -16.547 -55.156 -18.906 1 95.06 917 GLU A N 1
ATOM 7075 C CA . GLU A 1 917 ? -17.312 -55.5 -17.719 1 95.06 917 GLU A CA 1
ATOM 7076 C C . GLU A 1 917 ? -18.234 -56.688 -17.969 1 95.06 917 GLU A C 1
ATOM 7078 O O . GLU A 1 917 ? -18.75 -56.875 -19.078 1 95.06 917 GLU A O 1
ATOM 7083 N N . THR A 1 918 ? -18.438 -57.5 -16.922 1 96.62 918 THR A N 1
ATOM 7084 C CA . THR A 1 918 ? -19.469 -58.531 -16.938 1 96.62 918 THR A CA 1
ATOM 7085 C C . THR A 1 918 ? -20.734 -58.031 -16.266 1 96.62 918 THR A C 1
ATOM 7087 O O . THR A 1 918 ? -20.703 -57.562 -15.125 1 96.62 918 THR A O 1
ATOM 7090 N N . ALA A 1 919 ? -21.797 -58.094 -16.984 1 97.81 919 ALA A N 1
ATOM 7091 C CA . ALA A 1 919 ? -23.062 -57.562 -16.469 1 97.81 919 ALA A CA 1
ATOM 7092 C C . ALA A 1 919 ? -24.094 -58.688 -16.312 1 97.81 919 ALA A C 1
ATOM 7094 O O . ALA A 1 919 ? -24.188 -59.594 -17.156 1 97.81 919 ALA A O 1
ATOM 7095 N N . VAL A 1 920 ? -24.875 -58.625 -15.164 1 97.62 920 VAL A N 1
ATOM 7096 C CA . VAL A 1 920 ? -25.891 -59.625 -14.883 1 97.62 920 VAL A CA 1
ATOM 7097 C C . VAL A 1 920 ? -27.188 -58.938 -14.438 1 97.62 920 VAL A C 1
ATOM 7099 O O . VAL A 1 920 ? -27.141 -57.844 -13.891 1 97.62 920 VAL A O 1
ATOM 7102 N N . LYS A 1 921 ? -28.312 -59.562 -14.695 1 97.12 921 LYS A N 1
ATOM 7103 C CA . LYS A 1 921 ? -29.594 -59.125 -14.148 1 97.12 921 LYS A CA 1
ATOM 7104 C C . LYS A 1 921 ? -29.703 -59.469 -12.664 1 97.12 921 LYS A C 1
ATOM 7106 O O . LYS A 1 921 ? -28.812 -60.094 -12.102 1 97.12 921 LYS A O 1
ATOM 7111 N N . GLU A 1 922 ? -30.656 -59 -12.047 1 93.06 922 GLU A N 1
ATOM 7112 C CA . GLU A 1 922 ? -30.828 -59.219 -10.617 1 93.06 922 GLU A CA 1
ATOM 7113 C C . GLU A 1 922 ? -30.844 -60.688 -10.289 1 93.06 922 GLU A C 1
ATOM 7115 O O . GLU A 1 922 ? -30.422 -61.094 -9.211 1 93.06 922 GLU A O 1
ATOM 7120 N N . ASP A 1 923 ? -31.297 -61.5 -11.273 1 92.94 923 ASP A N 1
ATOM 7121 C CA . ASP A 1 923 ? -31.438 -62.938 -11.039 1 92.94 923 ASP A CA 1
ATOM 7122 C C . ASP A 1 923 ? -30.141 -63.688 -11.352 1 92.94 923 ASP A C 1
ATOM 7124 O O . ASP A 1 923 ? -30.062 -64.875 -11.234 1 92.94 923 ASP A O 1
ATOM 7128 N N . GLY A 1 924 ? -29.125 -62.969 -11.758 1 93.75 924 GLY A N 1
ATOM 7129 C CA . GLY A 1 924 ? -27.812 -63.562 -11.969 1 93.75 924 GLY A CA 1
ATOM 7130 C C . GLY A 1 924 ? -27.562 -63.969 -13.414 1 93.75 924 GLY A C 1
ATOM 7131 O O . GLY A 1 924 ? -26.438 -64.312 -13.773 1 93.75 924 GLY A O 1
ATOM 7132 N N . THR A 1 925 ? -28.594 -63.906 -14.289 1 96 925 THR A N 1
ATOM 7133 C CA . THR A 1 925 ? -28.406 -64.25 -15.695 1 96 925 THR A CA 1
ATOM 7134 C C . THR A 1 925 ? -27.719 -63.125 -16.438 1 96 925 THR A C 1
ATOM 7136 O O . THR A 1 925 ? -27.844 -61.938 -16.047 1 96 925 THR A O 1
ATOM 7139 N N . PRO A 1 926 ? -27 -63.531 -17.453 1 96.56 926 PRO A N 1
ATOM 7140 C CA . PRO A 1 926 ? -26.297 -62.469 -18.203 1 96.56 926 PRO A CA 1
ATOM 7141 C C . PRO A 1 926 ? -27.234 -61.406 -18.766 1 96.56 926 PRO A C 1
ATOM 7143 O O . PRO A 1 926 ? -28.344 -61.75 -19.203 1 96.56 926 PRO A O 1
ATOM 7146 N N . ASN A 1 927 ? -26.797 -60.125 -18.812 1 97.62 927 ASN A N 1
ATOM 7147 C CA . ASN A 1 927 ? -27.609 -59.031 -19.328 1 97.62 927 ASN A CA 1
ATOM 7148 C C . ASN A 1 927 ? -27.75 -59.125 -20.844 1 97.62 927 ASN A C 1
ATOM 7150 O O . ASN A 1 927 ? -26.766 -59.281 -21.562 1 97.62 927 ASN A O 1
ATOM 7154 N N . ASP A 1 928 ? -28.969 -59.031 -21.391 1 96 928 ASP A N 1
ATOM 7155 C CA . ASP A 1 928 ? -29.234 -59.031 -22.828 1 96 928 ASP A CA 1
ATOM 7156 C C . ASP A 1 928 ? -30.25 -57.938 -23.188 1 96 928 ASP A C 1
ATOM 7158 O O . ASP A 1 928 ? -30.828 -57.969 -24.281 1 96 928 ASP A O 1
ATOM 7162 N N . ILE A 1 929 ? -30.5 -57.094 -22.188 1 96.81 929 ILE A N 1
ATOM 7163 C CA . ILE A 1 929 ? -31.516 -56.062 -22.391 1 96.81 929 ILE A CA 1
ATOM 7164 C C . ILE A 1 929 ? -30.906 -54.906 -23.141 1 96.81 929 ILE A C 1
ATOM 7166 O O . ILE A 1 929 ? -29.906 -54.312 -22.703 1 96.81 929 ILE A O 1
ATOM 7170 N N . GLU A 1 930 ? -31.516 -54.531 -24.266 1 96.5 930 GLU A N 1
ATOM 7171 C CA . GLU A 1 930 ? -31.031 -53.438 -25.109 1 96.5 930 GLU A CA 1
ATOM 7172 C C . GLU A 1 930 ? -31.5 -52.094 -24.547 1 96.5 930 GLU A C 1
ATOM 7174 O O . GLU A 1 930 ? -32.625 -51.969 -24.062 1 96.5 930 GLU A O 1
ATOM 7179 N N . ILE A 1 931 ? -30.625 -51.188 -24.641 1 96.44 931 ILE A N 1
ATOM 7180 C CA . ILE A 1 931 ? -30.938 -49.812 -24.203 1 96.44 931 ILE A CA 1
ATOM 7181 C C . ILE A 1 931 ? -30.484 -48.812 -25.266 1 96.44 931 ILE A C 1
ATOM 7183 O O . ILE A 1 931 ? -29.812 -49.188 -26.234 1 96.44 931 ILE A O 1
ATOM 7187 N N . THR A 1 932 ? -30.875 -47.5 -25.109 1 96.69 932 THR A N 1
ATOM 7188 C CA . THR A 1 932 ? -30.438 -46.438 -26.016 1 96.69 932 THR A CA 1
ATOM 7189 C C . THR A 1 932 ? -29.266 -45.656 -25.422 1 96.69 932 THR A C 1
ATOM 7191 O O . THR A 1 932 ? -29.047 -45.688 -24.203 1 96.69 932 THR A O 1
ATOM 7194 N N . ALA A 1 933 ? -28.547 -45.062 -26.328 1 97.56 933 ALA A N 1
ATOM 7195 C CA . ALA A 1 933 ? -27.438 -44.219 -25.891 1 97.56 933 ALA A CA 1
ATOM 7196 C C . ALA A 1 933 ? -27.906 -43.125 -24.922 1 97.56 933 ALA A C 1
ATOM 7198 O O . ALA A 1 933 ? -27.25 -42.875 -23.922 1 97.56 933 ALA A O 1
ATOM 7199 N N . GLN A 1 934 ? -28.969 -42.406 -25.203 1 97.38 934 GLN A N 1
ATOM 7200 C CA . GLN A 1 934 ? -29.484 -41.344 -24.359 1 97.38 934 GLN A CA 1
ATOM 7201 C C . GLN A 1 934 ? -29.781 -41.844 -22.953 1 97.38 934 GLN A C 1
ATOM 7203 O O . GLN A 1 934 ? -29.375 -41.219 -21.969 1 97.38 934 GLN A O 1
ATOM 7208 N N . ASN A 1 935 ? -30.453 -42.969 -22.906 1 96.5 935 ASN A N 1
ATOM 7209 C CA . ASN A 1 935 ? -30.797 -43.5 -21.594 1 96.5 935 ASN A CA 1
ATOM 7210 C C . ASN A 1 935 ? -29.562 -43.875 -20.781 1 96.5 935 ASN A C 1
ATOM 7212 O O . ASN A 1 935 ? -29.5 -43.625 -19.578 1 96.5 935 ASN A O 1
ATOM 7216 N N . PHE A 1 936 ? -28.672 -44.469 -21.438 1 96.88 936 PHE A N 1
ATOM 7217 C CA . PHE A 1 936 ? -27.453 -44.906 -20.766 1 96.88 936 PHE A CA 1
ATOM 7218 C C . PHE A 1 936 ? -26.656 -43.719 -20.266 1 96.88 936 PHE A C 1
ATOM 7220 O O . PHE A 1 936 ? -26.328 -43.594 -19.078 1 96.88 936 PHE A O 1
ATOM 7227 N N . TRP A 1 937 ? -26.312 -42.781 -21.141 1 97.88 937 TRP A N 1
ATOM 7228 C CA . TRP A 1 937 ? -25.391 -41.719 -20.828 1 97.88 937 TRP A CA 1
ATOM 7229 C C . TRP A 1 937 ? -26.031 -40.688 -19.891 1 97.88 937 TRP A C 1
ATOM 7231 O O . TRP A 1 937 ? -25.344 -40.062 -19.078 1 97.88 937 TRP A O 1
ATOM 7241 N N . ARG A 1 938 ? -27.25 -40.438 -19.875 1 96.25 938 ARG A N 1
ATOM 7242 C CA . ARG A 1 938 ? -27.922 -39.594 -18.906 1 96.25 938 ARG A CA 1
ATOM 7243 C C . ARG A 1 938 ? -27.906 -40.25 -17.516 1 96.25 938 ARG A C 1
ATOM 7245 O O . ARG A 1 938 ? -27.844 -39.531 -16.5 1 96.25 938 ARG A O 1
ATOM 7252 N N . ASN A 1 939 ? -27.984 -41.562 -17.562 1 95.5 939 ASN A N 1
ATOM 7253 C CA . ASN A 1 939 ? -27.984 -42.281 -16.297 1 95.5 939 ASN A CA 1
ATOM 7254 C C . ASN A 1 939 ? -26.625 -42.281 -15.633 1 95.5 939 ASN A C 1
ATOM 7256 O O . ASN A 1 939 ? -26.516 -42.219 -14.406 1 95.5 939 ASN A O 1
ATOM 7260 N N . VAL A 1 940 ? -25.609 -42.5 -16.438 1 96.44 940 VAL A N 1
ATOM 7261 C CA . VAL A 1 940 ? -24.25 -42.656 -15.922 1 96.44 940 VAL A CA 1
ATOM 7262 C C . VAL A 1 940 ? -23.547 -41.312 -15.852 1 96.44 940 VAL A C 1
ATOM 7264 O O . VAL A 1 940 ? -22.719 -41.094 -14.977 1 96.44 940 VAL A O 1
ATOM 7267 N N . GLY A 1 941 ? -23.875 -40.469 -16.75 1 97 941 GLY A N 1
ATOM 7268 C CA . GLY A 1 941 ? -23.234 -39.156 -16.812 1 97 941 GLY A CA 1
ATOM 7269 C C . GLY A 1 941 ? -24.109 -38.062 -16.266 1 97 941 GLY A C 1
ATOM 7270 O O . GLY A 1 941 ? -24.797 -38.219 -15.25 1 97 941 GLY A O 1
ATOM 7271 N N . GLY A 1 942 ? -23.938 -36.844 -16.781 1 93.75 942 GLY A N 1
ATOM 7272 C CA . GLY A 1 942 ? -24.703 -35.719 -16.312 1 93.75 942 GLY A CA 1
ATOM 7273 C C . GLY A 1 942 ? -24.094 -35.031 -15.102 1 93.75 942 GLY A C 1
ATOM 7274 O O . GLY A 1 942 ? -22.953 -35.312 -14.727 1 93.75 942 GLY A O 1
ATOM 7275 N N . ARG A 1 943 ? -24.844 -34.125 -14.477 1 92.94 943 ARG A N 1
ATOM 7276 C CA . ARG A 1 943 ? -24.328 -33.25 -13.422 1 92.94 943 ARG A CA 1
ATOM 7277 C C . ARG A 1 943 ? -24.703 -33.781 -12.039 1 92.94 943 ARG A C 1
ATOM 7279 O O . ARG A 1 943 ? -23.859 -33.781 -11.133 1 92.94 943 ARG A O 1
ATOM 7286 N N . ASN A 1 944 ? -25.797 -34.25 -11.805 1 89.38 944 ASN A N 1
ATOM 7287 C CA . ASN A 1 944 ? -26.391 -34.406 -10.484 1 89.38 944 ASN A CA 1
ATOM 7288 C C . ASN A 1 944 ? -25.875 -35.688 -9.797 1 89.38 944 ASN A C 1
ATOM 7290 O O . ASN A 1 944 ? -25.609 -35.688 -8.594 1 89.38 944 ASN A O 1
ATOM 7294 N N . THR A 1 945 ? -25.875 -36.75 -10.469 1 91.38 945 THR A N 1
ATOM 7295 C CA . THR A 1 945 ? -25.391 -38 -9.883 1 91.38 945 THR A CA 1
ATOM 7296 C C . THR A 1 945 ? -24.438 -38.688 -10.844 1 91.38 945 THR A C 1
ATOM 7298 O O . THR A 1 945 ? -24.609 -39.875 -11.148 1 91.38 945 THR A O 1
ATOM 7301 N N . PRO A 1 946 ? -23.422 -38.031 -11.172 1 96.19 946 PRO A N 1
ATOM 7302 C CA . PRO A 1 946 ? -22.469 -38.625 -12.109 1 96.19 946 PRO A CA 1
ATOM 7303 C C . PRO A 1 946 ? -21.75 -39.844 -11.516 1 96.19 946 PRO A C 1
ATOM 7305 O O . PRO A 1 946 ? -21.406 -39.844 -10.328 1 96.19 946 PRO A O 1
ATOM 7308 N N . VAL A 1 947 ? -21.531 -40.812 -12.359 1 97.62 947 VAL A N 1
ATOM 7309 C CA . VAL A 1 947 ? -20.781 -42 -11.961 1 97.62 947 VAL A CA 1
ATOM 7310 C C . VAL A 1 947 ? -19.312 -41.812 -12.297 1 97.62 947 VAL A C 1
ATOM 7312 O O . VAL A 1 947 ? -18.875 -42.156 -13.398 1 97.62 947 VAL A O 1
ATOM 7315 N N . GLY A 1 948 ? -18.547 -41.469 -11.305 1 97.62 948 GLY A N 1
ATOM 7316 C CA . GLY A 1 948 ? -17.141 -41.156 -11.516 1 97.62 948 GLY A CA 1
ATOM 7317 C C . GLY A 1 948 ? -16.359 -42.312 -12.094 1 97.62 948 GLY A C 1
ATOM 7318 O O . GLY A 1 948 ? -15.438 -42.125 -12.883 1 97.62 948 GLY A O 1
ATOM 7319 N N . GLU A 1 949 ? -16.719 -43.5 -11.727 1 96.88 949 GLU A N 1
ATOM 7320 C CA . GLU A 1 949 ? -16.047 -44.688 -12.203 1 96.88 949 GLU A CA 1
ATOM 7321 C C . GLU A 1 949 ? -16.062 -44.781 -13.727 1 96.88 949 GLU A C 1
ATOM 7323 O O . GLU A 1 949 ? -15.125 -45.281 -14.344 1 96.88 949 GLU A O 1
ATOM 7328 N N . ALA A 1 950 ? -17.062 -44.25 -14.375 1 96.88 950 ALA A N 1
ATOM 7329 C CA . ALA A 1 950 ? -17.219 -44.312 -15.828 1 96.88 950 ALA A CA 1
ATOM 7330 C C . ALA A 1 950 ? -16.422 -43.219 -16.516 1 96.88 950 ALA A C 1
ATOM 7332 O O . ALA A 1 950 ? -16.203 -43.281 -17.734 1 96.88 950 ALA A O 1
ATOM 7333 N N . PHE A 1 951 ? -16 -42.281 -15.805 1 96.94 951 PHE A N 1
ATOM 7334 C CA . PHE A 1 951 ? -15.375 -41.125 -16.422 1 96.94 951 PHE A CA 1
ATOM 7335 C C . PHE A 1 951 ? -13.984 -40.906 -15.844 1 96.94 951 PHE A C 1
ATOM 7337 O O . PHE A 1 951 ? -13.562 -39.75 -15.695 1 96.94 951 PHE A O 1
ATOM 7344 N N . THR A 1 952 ? -13.328 -41.844 -15.375 1 96.38 952 THR A N 1
ATOM 7345 C CA . THR A 1 952 ? -11.945 -41.781 -14.914 1 96.38 952 THR A CA 1
ATOM 7346 C C . THR A 1 952 ? -10.984 -42.156 -16.047 1 96.38 952 THR A C 1
ATOM 7348 O O . THR A 1 952 ? -11.234 -43.094 -16.781 1 96.38 952 THR A O 1
ATOM 7351 N N . GLN A 1 953 ? -9.977 -41.375 -16.203 1 93.94 953 GLN A N 1
ATOM 7352 C CA . GLN A 1 953 ? -8.977 -41.625 -17.234 1 93.94 953 GLN A CA 1
ATOM 7353 C C . GLN A 1 953 ? -7.562 -41.562 -16.656 1 93.94 953 GLN A C 1
ATOM 7355 O O . GLN A 1 953 ? -7.328 -40.969 -15.609 1 93.94 953 GLN A O 1
ATOM 7360 N N . GLU A 1 954 ? -6.715 -42.219 -17.344 1 95.31 954 GLU A N 1
ATOM 7361 C CA . GLU A 1 954 ? -5.309 -42.188 -16.953 1 95.31 954 GLU A CA 1
ATOM 7362 C C . GLU A 1 954 ? -4.676 -40.844 -17.297 1 95.31 954 GLU A C 1
ATOM 7364 O O . GLU A 1 954 ? -5.008 -40.25 -18.328 1 95.31 954 GLU A O 1
ATOM 7369 N N . ALA A 1 955 ? -3.736 -40.5 -16.5 1 95.38 955 ALA A N 1
ATOM 7370 C CA . ALA A 1 955 ? -3.113 -39.188 -16.656 1 95.38 955 ALA A CA 1
ATOM 7371 C C . ALA A 1 955 ? -1.774 -39.281 -17.375 1 95.38 955 ALA A C 1
ATOM 7373 O O . ALA A 1 955 ? -1.087 -38.281 -17.578 1 95.38 955 ALA A O 1
ATOM 7374 N N . THR A 1 956 ? -1.364 -40.406 -17.859 1 97.06 956 THR A N 1
ATOM 7375 C CA . THR A 1 956 ? -0.086 -40.625 -18.531 1 97.06 956 THR A CA 1
ATOM 7376 C C . THR A 1 956 ? 0.011 -39.781 -19.797 1 97.06 956 THR A C 1
ATOM 7378 O O . THR A 1 956 ? -0.904 -39.781 -20.625 1 97.06 956 THR A O 1
ATOM 7381 N N . ASN A 1 957 ? 1.075 -39.062 -19.953 1 95.94 957 ASN A N 1
ATOM 7382 C CA . ASN A 1 957 ? 1.303 -38.312 -21.188 1 95.94 957 ASN A CA 1
ATOM 7383 C C . ASN A 1 957 ? 2.781 -38 -21.391 1 95.94 957 ASN A C 1
ATOM 7385 O O . ASN A 1 957 ? 3.559 -38 -20.438 1 95.94 957 ASN A O 1
ATOM 7389 N N . THR A 1 958 ? 3.186 -37.844 -22.609 1 97.19 958 THR A N 1
ATOM 7390 C CA . THR A 1 958 ? 4.484 -37.375 -23.062 1 97.19 958 THR A CA 1
ATOM 7391 C C . THR A 1 958 ? 4.312 -36.156 -24 1 97.19 958 THR A C 1
ATOM 7393 O O . THR A 1 958 ? 3.502 -36.188 -24.922 1 97.19 958 THR A O 1
ATOM 7396 N N . ARG A 1 959 ? 5.016 -35.125 -23.75 1 96.5 959 ARG A N 1
ATOM 7397 C CA . ARG A 1 959 ? 4.809 -33.969 -24.594 1 96.5 959 ARG A CA 1
ATOM 7398 C C . ARG A 1 959 ? 6.129 -33.25 -24.891 1 96.5 959 ARG A C 1
ATOM 7400 O O . ARG A 1 959 ? 7.09 -33.375 -24.125 1 96.5 959 ARG A O 1
ATOM 7407 N N . LEU A 1 960 ? 6.156 -32.562 -26.016 1 97.25 960 LEU A N 1
ATOM 7408 C CA . LEU A 1 960 ? 7.215 -31.609 -26.297 1 97.25 960 LEU A CA 1
ATOM 7409 C C . LEU A 1 960 ? 6.953 -30.281 -25.594 1 97.25 960 LEU A C 1
ATOM 7411 O O . LEU A 1 960 ? 6.227 -29.422 -26.125 1 97.25 960 LEU A O 1
ATOM 7415 N N . ARG A 1 961 ? 7.645 -30.109 -24.547 1 94.94 961 ARG A N 1
ATOM 7416 C CA . ARG A 1 961 ? 7.344 -29.031 -23.609 1 94.94 961 ARG A CA 1
ATOM 7417 C C . ARG A 1 961 ? 7.938 -27.703 -24.094 1 94.94 961 ARG A C 1
ATOM 7419 O O . ARG A 1 961 ? 7.352 -26.641 -23.875 1 94.94 961 ARG A O 1
ATOM 7426 N N . GLU A 1 962 ? 9.078 -27.75 -24.641 1 94.62 962 GLU A N 1
ATOM 7427 C CA . GLU A 1 962 ? 9.758 -26.5 -25 1 94.62 962 GLU A CA 1
ATOM 7428 C C . GLU A 1 962 ? 10.742 -26.719 -26.141 1 94.62 962 GLU A C 1
ATOM 7430 O O . GLU A 1 962 ? 11.414 -27.75 -26.203 1 94.62 962 GLU A O 1
ATOM 7435 N N . VAL A 1 963 ? 10.766 -25.812 -27.031 1 95.69 963 VAL A N 1
ATOM 7436 C CA . VAL A 1 963 ? 11.781 -25.719 -28.078 1 95.69 963 VAL A CA 1
ATOM 7437 C C . VAL A 1 963 ? 12.328 -24.297 -28.141 1 95.69 963 VAL A C 1
ATOM 7439 O O . VAL A 1 963 ? 11.578 -23.328 -28.047 1 95.69 963 VAL A O 1
ATOM 7442 N N . THR A 1 964 ? 13.57 -24.188 -28.188 1 93.81 964 THR A N 1
ATOM 7443 C CA . THR A 1 964 ? 14.211 -22.875 -28.328 1 93.81 964 THR A CA 1
ATOM 7444 C C . THR A 1 964 ? 15.305 -22.922 -29.391 1 93.81 964 THR A C 1
ATOM 7446 O O . THR A 1 964 ? 16.141 -23.828 -29.375 1 93.81 964 THR A O 1
ATOM 7449 N N . ILE A 1 965 ? 15.328 -22 -30.281 1 95.69 965 ILE A N 1
ATOM 7450 C CA . ILE A 1 965 ? 16.391 -21.812 -31.266 1 95.69 965 ILE A CA 1
ATOM 7451 C C . ILE A 1 965 ? 16.891 -20.375 -31.203 1 95.69 965 ILE A C 1
ATOM 7453 O O . ILE A 1 965 ? 16.109 -19.438 -31.297 1 95.69 965 ILE A O 1
ATOM 7457 N N . GLY A 1 966 ? 18.125 -20.266 -31.016 1 93.56 966 GLY A N 1
ATOM 7458 C CA . GLY A 1 966 ? 18.719 -18.938 -30.906 1 93.56 966 GLY A CA 1
ATOM 7459 C C . GLY A 1 966 ? 19.875 -18.719 -31.859 1 93.56 966 GLY A C 1
ATOM 7460 O O . GLY A 1 966 ? 20.562 -19.672 -32.25 1 93.56 966 GLY A O 1
ATOM 7461 N N . TYR A 1 967 ? 20.016 -17.516 -32.25 1 94.25 967 TYR A N 1
ATOM 7462 C CA . TYR A 1 967 ? 21.125 -17.109 -33.125 1 94.25 967 TYR A CA 1
ATOM 7463 C C . TYR A 1 967 ? 21.75 -15.805 -32.625 1 94.25 967 TYR A C 1
ATOM 7465 O O . TYR A 1 967 ? 21.062 -14.797 -32.5 1 94.25 967 TYR A O 1
ATOM 7473 N N . MET A 1 968 ? 22.984 -15.898 -32.438 1 91.25 968 MET A N 1
ATOM 7474 C CA . MET A 1 968 ? 23.75 -14.703 -32.094 1 91.25 968 MET A CA 1
ATOM 7475 C C . MET A 1 968 ? 24.391 -14.094 -33.312 1 91.25 968 MET A C 1
ATOM 7477 O O . MET A 1 968 ? 25.234 -14.719 -33.969 1 91.25 968 MET A O 1
ATOM 7481 N N . LEU A 1 969 ? 24.062 -12.867 -33.562 1 91.81 969 LEU A N 1
ATOM 7482 C CA . LEU A 1 969 ? 24.656 -12.227 -34.719 1 91.81 969 LEU A CA 1
ATOM 7483 C C . LEU A 1 969 ? 26.172 -12.094 -34.562 1 91.81 969 LEU A C 1
ATOM 7485 O O . LEU A 1 969 ? 26.641 -11.688 -33.5 1 91.81 969 LEU A O 1
ATOM 7489 N N . PRO A 1 970 ? 26.875 -12.484 -35.594 1 87.94 970 PRO A N 1
ATOM 7490 C CA . PRO A 1 970 ? 28.344 -12.391 -35.469 1 87.94 970 PRO A CA 1
ATOM 7491 C C . PRO A 1 970 ? 28.828 -10.961 -35.281 1 87.94 970 PRO A C 1
ATOM 7493 O O . PRO A 1 970 ? 28.188 -10.016 -35.781 1 87.94 970 PRO A O 1
ATOM 7496 N N . LEU A 1 971 ? 29.875 -10.852 -34.625 1 79.25 971 LEU A N 1
ATOM 7497 C CA . LEU A 1 971 ? 30.453 -9.547 -34.344 1 79.25 971 LEU A CA 1
ATOM 7498 C C . LEU A 1 971 ? 30.734 -8.773 -35.625 1 79.25 971 LEU A C 1
ATOM 7500 O O . LEU A 1 971 ? 30.672 -7.543 -35.656 1 79.25 971 LEU A O 1
ATOM 7504 N N . SER A 1 972 ? 31.141 -9.5 -36.688 1 80.06 972 SER A N 1
ATOM 7505 C CA . SER A 1 972 ? 31.484 -8.859 -37.938 1 80.06 972 SER A CA 1
ATOM 7506 C C . SER A 1 972 ? 30.312 -8.062 -38.5 1 80.06 972 SER A C 1
ATOM 7508 O O . SER A 1 972 ? 30.5 -7.082 -39.219 1 80.06 972 SER A O 1
ATOM 7510 N N . VAL A 1 973 ? 29.219 -8.484 -38.094 1 82.5 973 VAL A N 1
ATOM 7511 C CA . VAL A 1 973 ? 28.016 -7.848 -38.625 1 82.5 973 VAL A CA 1
ATOM 7512 C C . VAL A 1 973 ? 27.656 -6.629 -37.75 1 82.5 973 VAL A C 1
ATOM 7514 O O . VAL A 1 973 ? 27.125 -5.641 -38.281 1 82.5 973 VAL A O 1
ATOM 7517 N N . ILE A 1 974 ? 28.062 -6.715 -36.438 1 84.06 974 ILE A N 1
ATOM 7518 C CA . ILE A 1 974 ? 27.531 -5.676 -35.562 1 84.06 974 ILE A CA 1
ATOM 7519 C C . ILE A 1 974 ? 28.656 -4.73 -35.156 1 84.06 974 ILE A C 1
ATOM 7521 O O . ILE A 1 974 ? 28.422 -3.754 -34.438 1 84.06 974 ILE A O 1
ATOM 7525 N N . GLU A 1 975 ? 29.828 -4.895 -35.562 1 77.12 975 GLU A N 1
ATOM 7526 C CA . GLU A 1 975 ? 31.016 -4.145 -35.156 1 77.12 975 GLU A CA 1
ATOM 7527 C C . GLU A 1 975 ? 30.844 -2.652 -35.406 1 77.12 975 GLU A C 1
ATOM 7529 O O . GLU A 1 975 ? 31.375 -1.818 -34.688 1 77.12 975 GLU A O 1
ATOM 7534 N N . THR A 1 976 ? 30.094 -2.352 -36.375 1 79.94 976 THR A N 1
ATOM 7535 C CA . THR A 1 976 ? 29.938 -0.944 -36.75 1 79.94 976 THR A CA 1
ATOM 7536 C C . THR A 1 976 ? 28.844 -0.296 -35.906 1 79.94 976 THR A C 1
ATOM 7538 O O . THR A 1 976 ? 28.719 0.929 -35.875 1 79.94 976 THR A O 1
ATOM 7541 N N . LEU A 1 977 ? 28.125 -1.165 -35.281 1 80 977 LEU A N 1
ATOM 7542 C CA . LEU A 1 977 ? 27.016 -0.66 -34.5 1 80 977 LEU A CA 1
ATOM 7543 C C . LEU A 1 977 ? 27.438 -0.5 -33.031 1 80 977 LEU A C 1
ATOM 7545 O O . LEU A 1 977 ? 28.359 -1.175 -32.562 1 80 977 LEU A O 1
ATOM 7549 N N . PRO A 1 978 ? 26.938 0.513 -32.312 1 80.06 978 PRO A N 1
ATOM 7550 C CA . PRO A 1 978 ? 27.219 0.661 -30.891 1 80.06 978 PRO A CA 1
ATOM 7551 C C . PRO A 1 978 ? 26.547 -0.413 -30.031 1 80.06 978 PRO A C 1
ATOM 7553 O O . PRO A 1 978 ? 25.891 -0.094 -29.031 1 80.06 978 PRO A O 1
ATOM 7556 N N . VAL A 1 979 ? 26.609 -1.621 -30.578 1 85.75 979 VAL A N 1
ATOM 7557 C CA . VAL A 1 979 ? 26 -2.75 -29.891 1 85.75 979 VAL A CA 1
ATOM 7558 C C . VAL A 1 979 ? 27.047 -3.834 -29.641 1 85.75 979 VAL A C 1
ATOM 7560 O O . VAL A 1 979 ? 27.953 -4.023 -30.453 1 85.75 979 VAL A O 1
ATOM 7563 N N . SER A 1 980 ? 26.984 -4.379 -28.438 1 81.88 980 SER A N 1
ATOM 7564 C CA . SER A 1 980 ? 27.922 -5.438 -28.094 1 81.88 980 SER A CA 1
ATOM 7565 C C . SER A 1 980 ? 27.453 -6.793 -28.609 1 81.88 980 SER A C 1
ATOM 7567 O O . SER A 1 980 ? 28.266 -7.645 -28.984 1 81.88 980 SER A O 1
ATOM 7569 N N . SER A 1 981 ? 26.188 -6.961 -28.516 1 87.69 981 SER A N 1
ATOM 7570 C CA . SER A 1 981 ? 25.656 -8.234 -29 1 87.69 981 SER A CA 1
ATOM 7571 C C . SER A 1 981 ? 24.188 -8.102 -29.391 1 87.69 981 SER A C 1
ATOM 7573 O O . SER A 1 981 ? 23.469 -7.27 -28.844 1 87.69 981 SER A O 1
ATOM 7575 N N . ILE A 1 982 ? 23.797 -8.82 -30.344 1 91.88 982 ILE A N 1
ATOM 7576 C CA . ILE A 1 982 ? 22.422 -8.969 -30.766 1 91.88 982 ILE A CA 1
ATOM 7577 C C . ILE A 1 982 ? 22.078 -10.453 -30.875 1 91.88 982 ILE A C 1
ATOM 7579 O O . ILE A 1 982 ? 22.766 -11.211 -31.562 1 91.88 982 ILE A O 1
ATOM 7583 N N . GLU A 1 983 ? 21.109 -10.812 -30.141 1 92.12 983 GLU A N 1
ATOM 7584 C CA . GLU A 1 983 ? 20.656 -12.195 -30.188 1 92.12 983 GLU A CA 1
ATOM 7585 C C . GLU A 1 983 ? 19.172 -12.289 -30.562 1 92.12 983 GLU A C 1
ATOM 7587 O O . GLU A 1 983 ? 18.359 -11.531 -30.031 1 92.12 983 GLU A O 1
ATOM 7592 N N . VAL A 1 984 ? 18.891 -13.172 -31.5 1 93.75 984 VAL A N 1
ATOM 7593 C CA . VAL A 1 984 ? 17.5 -13.461 -31.875 1 93.75 984 VAL A CA 1
ATOM 7594 C C . VAL A 1 984 ? 17.172 -14.914 -31.531 1 93.75 984 VAL A C 1
ATOM 7596 O O . VAL A 1 984 ? 18 -15.812 -31.75 1 93.75 984 VAL A O 1
ATOM 7599 N N . SER A 1 985 ? 16.078 -15.078 -30.953 1 94.12 985 SER A N 1
ATOM 7600 C CA . SER A 1 985 ? 15.695 -16.453 -30.641 1 94.12 985 SER A CA 1
ATOM 7601 C C . SER A 1 985 ? 14.219 -16.688 -30.938 1 94.12 985 SER A C 1
ATOM 7603 O O . SER A 1 985 ? 13.414 -15.75 -30.938 1 94.12 985 SER A O 1
ATOM 7605 N N . VAL A 1 986 ? 13.883 -17.906 -31.297 1 95.81 986 VAL A N 1
ATOM 7606 C CA . VAL A 1 986 ? 12.516 -18.391 -31.453 1 95.81 986 VAL A CA 1
ATOM 7607 C C . VAL A 1 986 ? 12.234 -19.484 -30.438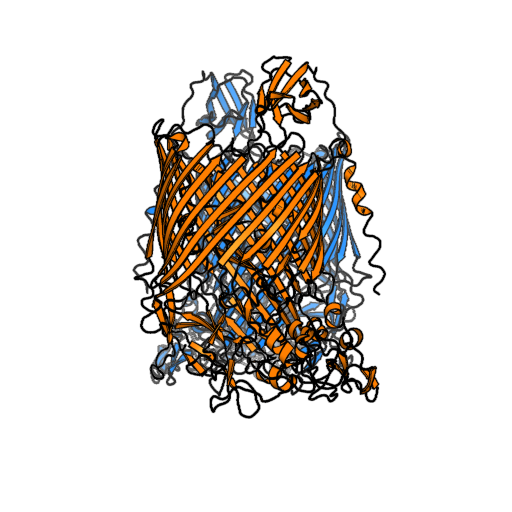 1 95.81 986 VAL A C 1
ATOM 7609 O O . VAL A 1 986 ? 13.086 -20.344 -30.188 1 95.81 986 VAL A O 1
ATOM 7612 N N . THR A 1 987 ? 11.102 -19.406 -29.859 1 94.19 987 THR A N 1
ATOM 7613 C CA . THR A 1 987 ? 10.766 -20.375 -28.812 1 94.19 987 THR A CA 1
ATOM 7614 C C . THR A 1 987 ? 9.359 -20.922 -29.031 1 94.19 987 THR A C 1
ATOM 7616 O O . THR A 1 987 ? 8.492 -20.234 -29.562 1 94.19 987 THR A O 1
ATOM 7619 N N . GLY A 1 988 ? 9.117 -22.141 -28.688 1 94.88 988 GLY A N 1
ATOM 7620 C CA . GLY A 1 988 ? 7.832 -22.812 -28.609 1 94.88 988 GLY A CA 1
ATOM 7621 C C . GLY A 1 988 ? 7.621 -23.547 -27.297 1 94.88 988 GLY A C 1
ATOM 7622 O O . GLY A 1 988 ? 8.555 -24.156 -26.766 1 94.88 988 GLY A O 1
ATOM 7623 N N . ARG A 1 989 ? 6.457 -23.422 -26.766 1 94 989 ARG A N 1
ATOM 7624 C CA . ARG A 1 989 ? 6.137 -24.109 -25.516 1 94 989 ARG A CA 1
ATOM 7625 C C . ARG A 1 989 ? 4.828 -24.891 -25.641 1 94 989 ARG A C 1
ATOM 7627 O O . ARG A 1 989 ? 3.871 -24.406 -26.25 1 94 989 ARG A O 1
ATOM 7634 N N . ASN A 1 990 ? 4.82 -26.016 -24.953 1 93.88 990 ASN A N 1
ATOM 7635 C CA . ASN A 1 990 ? 3.666 -26.906 -25 1 93.88 990 ASN A CA 1
ATOM 7636 C C . ASN A 1 990 ? 3.209 -27.156 -26.438 1 93.88 990 ASN A C 1
ATOM 7638 O O . ASN A 1 990 ? 2.037 -26.953 -26.766 1 93.88 990 ASN A O 1
ATOM 7642 N N . LEU A 1 991 ? 4.105 -27.578 -27.234 1 95.44 991 LEU A N 1
ATOM 7643 C CA . LEU A 1 991 ? 3.844 -27.594 -28.672 1 95.44 991 LEU A CA 1
ATOM 7644 C C . LEU A 1 991 ? 2.84 -28.672 -29.031 1 95.44 991 LEU A C 1
ATOM 7646 O O . LEU A 1 991 ? 1.864 -28.422 -29.734 1 95.44 991 LEU A O 1
ATOM 7650 N N . PHE A 1 992 ? 3.115 -29.922 -28.594 1 94.31 992 PHE A N 1
ATOM 7651 C CA . PHE A 1 992 ? 2.15 -30.984 -28.844 1 94.31 992 PHE A CA 1
ATOM 7652 C C . PHE A 1 992 ? 2.424 -32.188 -27.922 1 94.31 992 PHE A C 1
ATOM 7654 O O . PHE A 1 992 ? 3.518 -32.312 -27.375 1 94.31 992 PHE A O 1
ATOM 7661 N N . PHE A 1 993 ? 1.404 -33.031 -27.734 1 95.75 993 PHE A N 1
ATOM 7662 C CA . PHE A 1 993 ? 1.557 -34.281 -27.031 1 95.75 993 PHE A CA 1
ATOM 7663 C C . PHE A 1 993 ? 2.064 -35.375 -27.969 1 95.75 993 PHE A C 1
ATOM 7665 O O . PHE A 1 993 ? 1.484 -35.594 -29.031 1 95.75 993 PHE A O 1
ATOM 7672 N N . ILE A 1 994 ? 3.107 -36 -27.609 1 96.88 994 ILE A N 1
ATOM 7673 C CA . ILE A 1 994 ? 3.602 -37.156 -28.359 1 96.88 994 ILE A CA 1
ATOM 7674 C C . ILE A 1 994 ? 2.734 -38.375 -28.062 1 96.88 994 ILE A C 1
ATOM 7676 O O . ILE A 1 994 ? 2.443 -39.156 -28.953 1 96.88 994 ILE A O 1
ATOM 7680 N N . HIS A 1 995 ? 2.436 -38.469 -26.828 1 95 995 HIS A N 1
ATOM 7681 C CA . HIS A 1 995 ? 1.561 -39.531 -26.344 1 95 995 HIS A CA 1
ATOM 7682 C C . HIS A 1 995 ? 0.675 -39.031 -25.203 1 95 995 HIS A C 1
ATOM 7684 O O . HIS A 1 995 ? 1.122 -38.25 -24.359 1 95 995 HIS A O 1
ATOM 7690 N N . ARG A 1 996 ? -0.581 -39.438 -25.25 1 93.88 996 ARG A N 1
ATOM 7691 C CA . ARG A 1 996 ? -1.489 -39.094 -24.156 1 93.88 996 ARG A CA 1
ATOM 7692 C C . ARG A 1 996 ? -2.615 -40.125 -24.047 1 93.88 996 ARG A C 1
ATOM 7694 O O . ARG A 1 996 ? -3.213 -40.5 -25.062 1 93.88 996 ARG A O 1
ATOM 7701 N N . LYS A 1 997 ? -2.934 -40.562 -22.969 1 90.19 997 LYS A N 1
ATOM 7702 C CA . LYS A 1 997 ? -3.992 -41.531 -22.766 1 90.19 997 LYS A CA 1
ATOM 7703 C C . LYS A 1 997 ? -5.312 -40.844 -22.406 1 90.19 997 LYS A C 1
ATOM 7705 O O . LYS A 1 997 ? -6.387 -41.375 -22.734 1 90.19 997 LYS A O 1
ATOM 7710 N N . GLY A 1 998 ? -5.367 -39.781 -21.812 1 86.62 998 GLY A N 1
ATOM 7711 C CA . GLY A 1 998 ? -6.582 -39.062 -21.422 1 86.62 998 GLY A CA 1
ATOM 7712 C C . GLY A 1 998 ? -6.871 -37.844 -22.281 1 86.62 998 GLY A C 1
ATOM 7713 O O . GLY A 1 998 ? -6 -37.375 -23.016 1 86.62 998 GLY A O 1
ATOM 7714 N N . ASP A 1 999 ? -8.141 -37.406 -22.203 1 86.25 999 ASP A N 1
ATOM 7715 C CA . ASP A 1 999 ? -8.602 -36.281 -23 1 86.25 999 ASP A CA 1
ATOM 7716 C C . ASP A 1 999 ? -8.094 -34.938 -22.422 1 86.25 999 ASP A C 1
ATOM 7718 O O . ASP A 1 999 ? -7.883 -33.969 -23.156 1 86.25 999 ASP A O 1
ATOM 7722 N N . TRP A 1 1000 ? -7.938 -34.969 -21.203 1 88.44 1000 TRP A N 1
ATOM 7723 C CA . TRP A 1 1000 ? -7.637 -33.719 -20.547 1 88.44 1000 TRP A CA 1
ATOM 7724 C C . TRP A 1 1000 ? -6.195 -33.688 -20.047 1 88.44 1000 TRP A C 1
ATOM 7726 O O . TRP A 1 1000 ? -5.637 -34.719 -19.672 1 88.44 1000 TRP A O 1
ATOM 7736 N N . ASP A 1 1001 ? -5.652 -32.5 -20.031 1 91.56 1001 ASP A N 1
ATOM 7737 C CA . ASP A 1 1001 ? -4.309 -32.281 -19.5 1 91.56 1001 ASP A CA 1
ATOM 7738 C C . ASP A 1 1001 ? -4.312 -32.25 -17.969 1 91.56 1001 ASP A C 1
ATOM 7740 O O . ASP A 1 1001 ? -4.934 -31.391 -17.359 1 91.56 1001 ASP A O 1
ATOM 7744 N N . PRO A 1 1002 ? -3.645 -33.156 -17.344 1 91.19 1002 PRO A N 1
ATOM 7745 C CA . PRO A 1 1002 ? -3.652 -33.219 -15.883 1 91.19 1002 PRO A CA 1
ATOM 7746 C C . PRO A 1 1002 ? -2.936 -32.031 -15.25 1 91.19 1002 PRO A C 1
ATOM 7748 O O . PRO A 1 1002 ? -3.055 -31.812 -14.039 1 91.19 1002 PRO A O 1
ATOM 7751 N N . ASP A 1 1003 ? -2.254 -31.219 -16 1 90.06 1003 ASP A N 1
ATOM 7752 C CA . ASP A 1 1003 ? -1.487 -30.094 -15.461 1 90.06 1003 ASP A CA 1
ATOM 7753 C C . ASP A 1 1003 ? -2.357 -28.844 -15.328 1 90.06 1003 ASP A C 1
ATOM 7755 O O . ASP A 1 1003 ? -1.936 -27.844 -14.742 1 90.06 1003 ASP A O 1
ATOM 7759 N N . ILE A 1 1004 ? -3.492 -28.859 -15.852 1 89.38 1004 ILE A N 1
ATOM 7760 C CA . ILE A 1 1004 ? -4.422 -27.75 -15.695 1 89.38 1004 ILE A CA 1
ATOM 7761 C C . ILE A 1 1004 ? -5.445 -28.062 -14.609 1 89.38 1004 ILE A C 1
ATOM 7763 O O . ILE A 1 1004 ? -6.27 -28.969 -14.773 1 89.38 1004 ILE A O 1
ATOM 7767 N N . LEU A 1 1005 ? -5.398 -27.297 -13.562 1 87.19 1005 LEU A N 1
ATOM 7768 C CA . LEU A 1 1005 ? -6.238 -27.609 -12.406 1 87.19 1005 LEU A CA 1
ATOM 7769 C C . LEU A 1 1005 ? -7.383 -26.609 -12.289 1 87.19 1005 LEU A C 1
ATOM 7771 O O . LEU A 1 1005 ? -7.363 -25.547 -12.93 1 87.19 1005 LEU A O 1
ATOM 7775 N N . THR A 1 1006 ? -8.289 -26.953 -11.438 1 85.44 1006 THR A N 1
ATOM 7776 C CA . THR A 1 1006 ? -9.391 -26.047 -11.133 1 85.44 1006 THR A CA 1
ATOM 7777 C C . THR A 1 1006 ? -8.945 -24.969 -10.148 1 85.44 1006 THR A C 1
ATOM 7779 O O . THR A 1 1006 ? -9.586 -23.922 -10.047 1 85.44 1006 THR A O 1
ATOM 7782 N N . SER A 1 1007 ? -7.934 -25.25 -9.359 1 83.5 1007 SER A N 1
ATOM 7783 C CA . SER A 1 1007 ? -7.336 -24.328 -8.391 1 83.5 1007 SER A CA 1
ATOM 7784 C C . SER A 1 1007 ? -5.938 -24.781 -7.992 1 83.5 1007 SER A C 1
ATOM 7786 O O . SER A 1 1007 ? -5.434 -25.781 -8.508 1 83.5 1007 SER A O 1
ATOM 7788 N N . THR A 1 1008 ? -5.387 -24 -7.074 1 80.62 1008 THR A N 1
ATOM 7789 C CA . THR A 1 1008 ? -4.039 -24.375 -6.648 1 80.62 1008 THR A CA 1
ATOM 7790 C C . THR A 1 1008 ? -4.082 -25.125 -5.32 1 80.62 1008 THR A C 1
ATOM 7792 O O . THR A 1 1008 ? -3.041 -25.422 -4.73 1 80.62 1008 THR A O 1
ATOM 7795 N N . GLY A 1 1009 ? -5.203 -25.438 -4.863 1 83.19 1009 GLY A N 1
ATOM 7796 C CA . GLY A 1 1009 ? -5.324 -26.172 -3.611 1 83.19 1009 GLY A CA 1
ATOM 7797 C C . GLY A 1 1009 ? -4.988 -27.641 -3.744 1 83.19 1009 GLY A C 1
ATOM 7798 O O . GLY A 1 1009 ? -5.035 -28.203 -4.844 1 83.19 1009 GLY A O 1
ATOM 7799 N N . THR A 1 1010 ? -4.762 -28.25 -2.65 1 84.94 1010 THR A N 1
ATOM 7800 C CA . THR A 1 1010 ? -4.355 -29.656 -2.607 1 84.94 1010 THR A CA 1
ATOM 7801 C C . THR A 1 1010 ? -5.445 -30.562 -3.178 1 84.94 1010 THR A C 1
ATOM 7803 O O . THR A 1 1010 ? -5.156 -31.516 -3.889 1 84.94 1010 THR A O 1
ATOM 7806 N N . ALA A 1 1011 ? -6.609 -30.203 -2.967 1 85.94 1011 ALA A N 1
ATOM 7807 C CA . ALA A 1 1011 ? -7.715 -31.078 -3.361 1 85.94 1011 ALA A CA 1
ATOM 7808 C C . ALA A 1 1011 ? -8.086 -30.859 -4.828 1 85.94 1011 ALA A C 1
ATOM 7810 O O . ALA A 1 1011 ? -9 -31.516 -5.344 1 85.94 1011 ALA A O 1
ATOM 7811 N N . ALA A 1 1012 ? -7.426 -30.047 -5.496 1 85.88 1012 ALA A N 1
ATOM 7812 C CA . ALA A 1 1012 ? -7.758 -29.766 -6.891 1 85.88 1012 ALA A CA 1
ATOM 7813 C C . ALA A 1 1012 ? -7.137 -30.797 -7.824 1 85.88 1012 ALA A C 1
ATOM 7815 O O . ALA A 1 1012 ? -7.539 -30.922 -8.984 1 85.88 1012 ALA A O 1
ATOM 7816 N N . VAL A 1 1013 ? -6.25 -31.531 -7.363 1 89.5 1013 VAL A N 1
ATOM 7817 C CA . VAL A 1 1013 ? -5.516 -32.469 -8.219 1 89.5 1013 VAL A CA 1
ATOM 7818 C C . VAL A 1 1013 ? -6.395 -33.656 -8.547 1 89.5 1013 VAL A C 1
ATOM 7820 O O . VAL A 1 1013 ? -7.195 -34.094 -7.719 1 89.5 1013 VAL A O 1
ATOM 7823 N N . GLY A 1 1014 ? -6.273 -34.188 -9.797 1 92.88 1014 GLY A N 1
ATOM 7824 C CA . GLY A 1 1014 ? -6.98 -35.375 -10.234 1 92.88 1014 GLY A CA 1
ATOM 7825 C C . GLY A 1 1014 ? -8.43 -35.125 -10.578 1 92.88 1014 GLY A C 1
ATOM 7826 O O . GLY A 1 1014 ? -9.227 -36.062 -10.672 1 92.88 1014 GLY A O 1
ATOM 7827 N N . TYR A 1 1015 ? -8.789 -33.938 -10.664 1 94.44 1015 TYR A N 1
ATOM 7828 C CA . TYR A 1 1015 ? -10.172 -33.562 -10.93 1 94.44 1015 TYR A CA 1
ATOM 7829 C C . TYR A 1 1015 ? -10.25 -32.531 -12.062 1 94.44 1015 TYR A C 1
ATOM 7831 O O . TYR A 1 1015 ? -9.57 -31.5 -12.023 1 94.44 1015 TYR A O 1
ATOM 7839 N N . ASN A 1 1016 ? -10.953 -32.906 -13.086 1 93.56 1016 ASN A N 1
ATOM 7840 C CA . ASN A 1 1016 ? -11.203 -32 -14.188 1 93.56 1016 ASN A CA 1
ATOM 7841 C C . ASN A 1 1016 ? -12.648 -31.516 -14.203 1 93.56 1016 ASN A C 1
ATOM 7843 O O . ASN A 1 1016 ? -13.578 -32.312 -14.18 1 93.56 1016 ASN A O 1
ATOM 7847 N N . ALA A 1 1017 ? -12.805 -30.219 -14.18 1 94.88 1017 ALA A N 1
ATOM 7848 C CA . ALA A 1 1017 ? -14.133 -29.625 -14.266 1 94.88 1017 ALA A CA 1
ATOM 7849 C C . ALA A 1 1017 ? -14.086 -28.312 -15.07 1 94.88 1017 ALA A C 1
ATOM 7851 O O . ALA A 1 1017 ? -13.797 -27.25 -14.516 1 94.88 1017 ALA A O 1
ATOM 7852 N N . PHE A 1 1018 ? -14.383 -28.406 -16.359 1 94 1018 PHE A N 1
ATOM 7853 C CA . PHE A 1 1018 ? -14.523 -27.297 -17.266 1 94 1018 PHE A CA 1
ATOM 7854 C C . PHE A 1 1018 ? -13.352 -26.312 -17.109 1 94 1018 PHE A C 1
ATOM 7856 O O . PHE A 1 1018 ? -13.562 -25.125 -16.922 1 94 1018 PHE A O 1
ATOM 7863 N N . THR A 1 1019 ? -12.164 -26.75 -17.219 1 92.56 1019 THR A N 1
ATOM 7864 C CA . THR A 1 1019 ? -10.953 -25.938 -17.234 1 92.56 1019 THR A CA 1
ATOM 7865 C C . THR A 1 1019 ? -10.625 -25.484 -18.656 1 92.56 1019 THR A C 1
ATOM 7867 O O . THR A 1 1019 ? -11.148 -26.047 -19.625 1 92.56 1019 THR A O 1
ATOM 7870 N N . ARG A 1 1020 ? -9.859 -24.484 -18.781 1 92.5 1020 ARG A N 1
ATOM 7871 C CA . ARG A 1 1020 ? -9.391 -24.047 -20.078 1 92.5 1020 ARG A CA 1
ATOM 7872 C C . ARG A 1 1020 ? -8.508 -25.094 -20.734 1 92.5 1020 ARG A C 1
ATOM 7874 O O . ARG A 1 1020 ? -7.906 -25.922 -20.047 1 92.5 1020 ARG A O 1
ATOM 7881 N N . PRO A 1 1021 ? -8.414 -25.062 -22.078 1 92.81 1021 PRO A N 1
ATOM 7882 C CA . PRO A 1 1021 ? -7.426 -25.922 -22.719 1 92.81 1021 PRO A CA 1
ATOM 7883 C C . PRO A 1 1021 ? -5.992 -25.469 -22.484 1 92.81 1021 PRO A C 1
ATOM 7885 O O . PRO A 1 1021 ? -5.762 -24.312 -22.094 1 92.81 1021 PRO A O 1
ATOM 7888 N N . THR A 1 1022 ? -5.129 -26.406 -22.625 1 92.69 1022 THR A N 1
ATOM 7889 C CA . THR A 1 1022 ? -3.713 -26.062 -22.594 1 92.69 1022 THR A CA 1
ATOM 7890 C C . THR A 1 1022 ? -3.363 -25.078 -23.703 1 92.69 1022 THR A C 1
ATOM 7892 O O . THR A 1 1022 ? -3.85 -25.219 -24.828 1 92.69 1022 THR A O 1
ATOM 7895 N N . GLN A 1 1023 ? -2.584 -24.125 -23.391 1 92.94 1023 GLN A N 1
ATOM 7896 C CA . GLN A 1 1023 ? -2.16 -23.141 -24.375 1 92.94 1023 GLN A CA 1
ATOM 7897 C C . GLN A 1 1023 ? -0.802 -23.5 -24.969 1 92.94 1023 GLN A C 1
ATOM 7899 O O . GLN A 1 1023 ? 0.168 -23.703 -24.234 1 92.94 1023 GLN A O 1
ATOM 7904 N N . ARG A 1 1024 ? -0.756 -23.703 -26.266 1 94.38 1024 ARG A N 1
ATOM 7905 C CA . ARG A 1 1024 ? 0.505 -23.781 -27 1 94.38 1024 ARG A CA 1
ATOM 7906 C C . ARG A 1 1024 ? 0.992 -22.391 -27.406 1 94.38 1024 ARG A C 1
ATOM 7908 O O . ARG A 1 1024 ? 0.198 -21.547 -27.812 1 94.38 1024 ARG A O 1
ATOM 7915 N N . THR A 1 1025 ? 2.23 -22.141 -27.234 1 94.5 1025 THR A N 1
ATOM 7916 C CA . THR A 1 1025 ? 2.75 -20.797 -27.484 1 94.5 1025 THR A CA 1
ATOM 7917 C C . THR A 1 1025 ? 3.916 -20.844 -28.469 1 94.5 1025 THR A C 1
ATOM 7919 O O . THR A 1 1025 ? 4.742 -21.766 -28.422 1 94.5 1025 THR A O 1
ATOM 7922 N N . PHE A 1 1026 ? 3.99 -19.859 -29.359 1 96.06 1026 PHE A N 1
ATOM 7923 C CA . PHE A 1 1026 ? 5.098 -19.562 -30.25 1 96.06 1026 PHE A CA 1
ATOM 7924 C C . PHE A 1 1026 ? 5.605 -18.141 -30.047 1 96.06 1026 PHE A C 1
ATOM 7926 O O . PHE A 1 1026 ? 4.812 -17.203 -29.922 1 96.06 1026 PHE A O 1
ATOM 7933 N N . GLY A 1 1027 ? 6.867 -18.078 -29.922 1 95.06 1027 GLY A N 1
ATOM 7934 C CA . GLY A 1 1027 ? 7.352 -16.734 -29.656 1 95.06 1027 GLY A CA 1
ATOM 7935 C C . GLY A 1 1027 ? 8.711 -16.453 -30.266 1 95.06 1027 GLY A C 1
ATOM 7936 O O . GLY A 1 1027 ? 9.359 -17.359 -30.781 1 95.06 1027 GLY A O 1
ATOM 7937 N N . ALA A 1 1028 ? 9.047 -15.148 -30.281 1 95.62 1028 ALA A N 1
ATOM 7938 C CA . ALA A 1 1028 ? 10.352 -14.641 -30.703 1 95.62 1028 ALA A CA 1
ATOM 7939 C C . ALA A 1 1028 ? 10.875 -13.586 -29.734 1 95.62 1028 ALA A C 1
ATOM 7941 O O . ALA A 1 1028 ? 10.094 -12.852 -29.125 1 95.62 1028 ALA A O 1
ATOM 7942 N N . SER A 1 1029 ? 12.125 -13.672 -29.594 1 94.31 1029 SER A N 1
ATOM 7943 C CA . SER A 1 1029 ? 12.766 -12.711 -28.703 1 94.31 1029 SER A CA 1
ATOM 7944 C C . SER A 1 1029 ? 13.945 -12.031 -29.375 1 94.31 1029 SER A C 1
ATOM 7946 O O . SER A 1 1029 ? 14.648 -12.641 -30.188 1 94.31 1029 SER A O 1
ATOM 7948 N N . LEU A 1 1030 ? 14.086 -10.742 -29.141 1 94.44 1030 LEU A N 1
ATOM 7949 C CA . LEU A 1 1030 ? 15.219 -9.922 -29.562 1 94.44 1030 LEU A CA 1
ATOM 7950 C C . LEU A 1 1030 ? 15.938 -9.328 -28.344 1 94.44 1030 LEU A C 1
ATOM 7952 O O . LEU A 1 1030 ? 15.312 -8.68 -27.516 1 94.44 1030 LEU A O 1
ATOM 7956 N N . SER A 1 1031 ? 17.188 -9.703 -28.234 1 92.56 1031 SER A N 1
ATOM 7957 C CA . SER A 1 1031 ? 18.016 -9.148 -27.172 1 92.56 1031 SER A CA 1
ATOM 7958 C C . SER A 1 1031 ? 19.156 -8.312 -27.75 1 92.56 1031 SER A C 1
ATOM 7960 O O . SER A 1 1031 ? 19.953 -8.797 -28.547 1 92.56 1031 SER A O 1
ATOM 7962 N N . ILE A 1 1032 ? 19.25 -7.086 -27.312 1 93.12 1032 ILE A N 1
ATOM 7963 C CA . ILE A 1 1032 ? 20.312 -6.18 -27.734 1 93.12 1032 ILE A CA 1
ATOM 7964 C C . ILE A 1 1032 ? 21.078 -5.68 -26.516 1 93.12 1032 ILE A C 1
ATOM 7966 O O . ILE A 1 1032 ? 20.484 -5.145 -25.578 1 93.12 1032 ILE A O 1
ATOM 7970 N N . ASP A 1 1033 ? 22.312 -5.945 -26.578 1 88 1033 ASP A N 1
ATOM 7971 C CA . ASP A 1 1033 ? 23.188 -5.422 -25.531 1 88 1033 ASP A CA 1
ATOM 7972 C C . ASP A 1 1033 ? 24.062 -4.285 -26.047 1 88 1033 ASP A C 1
ATOM 7974 O O . ASP A 1 1033 ? 24.578 -4.355 -27.172 1 88 1033 ASP A O 1
ATOM 7978 N N . PHE A 1 1034 ? 24.203 -3.367 -25.25 1 86.19 1034 PHE A N 1
ATOM 7979 C CA . PHE A 1 1034 ? 25.016 -2.207 -25.625 1 86.19 1034 PHE A CA 1
ATOM 7980 C C . PHE A 1 1034 ? 26.219 -2.076 -24.703 1 86.19 1034 PHE A C 1
ATOM 7982 O O . PHE A 1 1034 ? 26.172 -2.48 -23.531 1 86.19 1034 PHE A O 1
ATOM 7989 N N . MET B 1 1 ? -2.77 -8.297 36.938 1 18.69 1 MET B N 1
ATOM 7990 C CA . MET B 1 1 ? -1.785 -8.984 36.094 1 18.69 1 MET B CA 1
ATOM 7991 C C . MET B 1 1 ? -0.879 -7.984 35.406 1 18.69 1 MET B C 1
ATOM 7993 O O . MET B 1 1 ? -0.215 -8.328 34.406 1 18.69 1 MET B O 1
ATOM 7997 N N . GLU B 1 2 ? -0.804 -6.676 35.938 1 19.95 2 GLU B N 1
ATOM 7998 C CA . GLU B 1 2 ? -0.325 -5.301 35.812 1 19.95 2 GLU B CA 1
ATOM 7999 C C . GLU B 1 2 ? 1.191 -5.23 36 1 19.95 2 GLU B C 1
ATOM 8001 O O . GLU B 1 2 ? 1.86 -4.469 35.281 1 19.95 2 GLU B O 1
ATOM 8006 N N . TRP B 1 3 ? 1.749 -5.98 37 1 19.36 3 TRP B N 1
ATOM 8007 C CA . TRP B 1 3 ? 2.928 -5.59 37.781 1 19.36 3 TRP B CA 1
ATOM 8008 C C . TRP B 1 3 ? 4.207 -5.949 37.031 1 19.36 3 TRP B C 1
ATOM 8010 O O . TRP B 1 3 ? 5.219 -5.254 37.156 1 19.36 3 TRP B O 1
ATOM 8020 N N . ILE B 1 4 ? 4.305 -7.102 36.312 1 21 4 ILE B N 1
ATOM 8021 C CA . ILE B 1 4 ? 5.586 -7.781 36.156 1 21 4 ILE B CA 1
ATOM 8022 C C . ILE B 1 4 ? 6.402 -7.109 35.062 1 21 4 ILE B C 1
ATOM 8024 O O . ILE B 1 4 ? 7.5 -7.559 34.719 1 21 4 ILE B O 1
ATOM 8028 N N . ILE B 1 5 ? 5.863 -6.027 34.25 1 21.34 5 ILE B N 1
ATOM 8029 C CA . ILE B 1 5 ? 6.438 -5.59 33 1 21.34 5 ILE B CA 1
ATOM 8030 C C . ILE B 1 5 ? 7.633 -4.676 33.25 1 21.34 5 ILE B C 1
ATOM 8032 O O . ILE B 1 5 ? 8.266 -4.188 32.312 1 21.34 5 ILE B O 1
ATOM 8036 N N . GLN B 1 6 ? 7.914 -4.203 34.562 1 20.05 6 GLN B N 1
ATOM 8037 C CA . GLN B 1 6 ? 8.703 -2.986 34.75 1 20.05 6 GLN B CA 1
ATOM 8038 C C . GLN B 1 6 ? 10.188 -3.262 34.562 1 20.05 6 GLN B C 1
ATOM 8040 O O . GLN B 1 6 ? 10.922 -2.404 34.062 1 20.05 6 GLN B O 1
ATOM 8045 N N . LYS B 1 7 ? 10.797 -4.301 35.219 1 21.3 7 LYS B N 1
ATOM 8046 C CA . LYS B 1 7 ? 12.188 -4.203 35.656 1 21.3 7 LYS B CA 1
ATOM 8047 C C . LYS B 1 7 ? 13.148 -4.379 34.469 1 21.3 7 LYS B C 1
ATOM 8049 O O . LYS B 1 7 ? 14.234 -3.789 34.469 1 21.3 7 LYS B O 1
ATOM 8054 N N . LYS B 1 8 ? 13.023 -5.453 33.594 1 24.34 8 LYS B N 1
ATOM 8055 C CA . LYS B 1 8 ? 14.234 -6.055 33.062 1 24.34 8 LYS B CA 1
ATOM 8056 C C . LYS B 1 8 ? 14.773 -5.246 31.875 1 24.34 8 LYS B C 1
ATOM 8058 O O . LYS B 1 8 ? 14.711 -5.695 30.734 1 24.34 8 LYS B O 1
ATOM 8063 N N . ARG B 1 9 ? 14.469 -3.936 31.781 1 23.19 9 ARG B N 1
ATOM 8064 C CA . ARG B 1 9 ? 14.742 -3.137 30.594 1 23.19 9 ARG B CA 1
ATOM 8065 C C . ARG B 1 9 ? 16.234 -2.859 30.453 1 23.19 9 ARG B C 1
ATOM 8067 O O . ARG B 1 9 ? 16.75 -2.68 29.344 1 23.19 9 ARG B O 1
ATOM 8074 N N . LEU B 1 10 ? 17.047 -2.594 31.719 1 23.42 10 LEU B N 1
ATOM 8075 C CA . LEU B 1 10 ? 18.203 -1.711 31.594 1 23.42 10 LEU B CA 1
ATOM 8076 C C . LEU B 1 10 ? 19.406 -2.465 31.031 1 23.42 10 LEU B C 1
ATOM 8078 O O . LEU B 1 10 ? 20.297 -1.863 30.422 1 23.42 10 LEU B O 1
ATOM 8082 N N . ALA B 1 11 ? 19.641 -3.73 31.391 1 23.59 11 ALA B N 1
ATOM 8083 C CA . ALA B 1 11 ? 21.031 -4.203 31.453 1 23.59 11 ALA B CA 1
ATOM 8084 C C . ALA B 1 11 ? 21.594 -4.457 30.062 1 23.59 11 ALA B C 1
ATOM 8086 O O . ALA B 1 11 ? 22.797 -4.59 29.891 1 23.59 11 ALA B O 1
ATOM 8087 N N . SER B 1 12 ? 20.734 -4.75 29.109 1 24 12 SER B N 1
ATOM 8088 C CA . SER B 1 12 ? 21.344 -5.48 28 1 24 12 SER B CA 1
ATOM 8089 C C . SER B 1 12 ? 22.188 -4.559 27.125 1 24 12 SER B C 1
ATOM 8091 O O . SER B 1 12 ? 22.703 -4.98 26.094 1 24 12 SER B O 1
ATOM 8093 N N . PHE B 1 13 ? 22.203 -3.219 27.406 1 23.92 13 PHE B N 1
ATOM 8094 C CA . PHE B 1 13 ? 22.828 -2.377 26.406 1 23.92 13 PHE B CA 1
ATOM 8095 C C . PHE B 1 13 ? 24.344 -2.447 26.5 1 23.92 13 PHE B C 1
ATOM 8097 O O . PHE B 1 13 ? 25.062 -1.79 25.734 1 23.92 13 PHE B O 1
ATOM 8104 N N . SER B 1 14 ? 25 -3.059 27.562 1 24.3 14 SER B N 1
ATOM 8105 C CA . SER B 1 14 ? 26.406 -2.791 27.812 1 24.3 14 SER B CA 1
ATOM 8106 C C . SER B 1 14 ? 27.297 -3.494 26.797 1 24.3 14 SER B C 1
ATOM 8108 O O . SER B 1 14 ? 28.516 -3.256 26.75 1 24.3 14 SER B O 1
ATOM 8110 N N . PHE B 1 15 ? 26.891 -4.574 26.234 1 24.77 15 PHE B N 1
ATOM 8111 C CA . PHE B 1 15 ? 27.922 -5.477 25.734 1 24.77 15 PHE B CA 1
ATOM 8112 C C . PHE B 1 15 ? 28.531 -4.93 24.453 1 24.77 15 PHE B C 1
ATOM 8114 O O . PHE B 1 15 ? 29.547 -5.453 23.969 1 24.77 15 PHE B O 1
ATOM 8121 N N . LEU B 1 16 ? 27.953 -4.023 23.75 1 23.72 16 LEU B N 1
ATOM 8122 C CA . LEU B 1 16 ? 28.438 -3.854 22.391 1 23.72 16 LEU B CA 1
ATOM 8123 C C . LEU B 1 16 ? 29.719 -3.033 22.359 1 23.72 16 LEU B C 1
ATOM 8125 O O . LEU B 1 16 ? 30.391 -2.967 21.328 1 23.72 16 LEU B O 1
ATOM 8129 N N . VAL B 1 17 ? 30.234 -2.389 23.453 1 25.8 17 VAL B N 1
ATOM 8130 C CA . VAL B 1 17 ? 31.281 -1.384 23.297 1 25.8 17 VAL B CA 1
ATOM 8131 C C . VAL B 1 17 ? 32.656 -2.066 23.219 1 25.8 17 VAL B C 1
ATOM 8133 O O . VAL B 1 17 ? 33.656 -1.414 22.938 1 25.8 17 VAL B O 1
ATOM 8136 N N . LEU B 1 18 ? 32.812 -3.326 23.547 1 23.62 18 LEU B N 1
ATOM 8137 C CA . LEU B 1 18 ? 34.188 -3.691 23.875 1 23.62 18 LEU B CA 1
ATOM 8138 C C . LEU B 1 18 ? 35.031 -3.811 22.609 1 23.62 18 LEU B C 1
ATOM 8140 O O . LEU B 1 18 ? 36.25 -3.59 22.656 1 23.62 18 LEU B O 1
ATOM 8144 N N . PHE B 1 19 ? 34.531 -4.32 21.5 1 25.14 19 PHE B N 1
ATOM 8145 C CA . PHE B 1 19 ? 35.5 -5.039 20.656 1 25.14 19 PHE B CA 1
ATOM 8146 C C . PHE B 1 19 ? 36.312 -4.07 19.812 1 25.14 19 PHE B C 1
ATOM 8148 O O . PHE B 1 19 ? 37.062 -4.492 18.938 1 25.14 19 PHE B O 1
ATOM 8155 N N . LEU B 1 20 ? 36.25 -2.791 19.875 1 24.88 20 LEU B N 1
ATOM 8156 C CA . LEU B 1 20 ? 36.812 -2.061 18.75 1 24.88 20 LEU B CA 1
ATOM 8157 C C . LEU B 1 20 ? 38.344 -1.887 18.938 1 24.88 20 LEU B C 1
ATOM 8159 O O . LEU B 1 20 ? 38.969 -1.19 18.141 1 24.88 20 LEU B O 1
ATOM 8163 N N . THR B 1 21 ? 39.094 -2.348 19.953 1 26.14 21 THR B N 1
ATOM 8164 C CA . THR B 1 21 ? 40.344 -1.621 20.156 1 26.14 21 THR B CA 1
ATOM 8165 C C . THR B 1 21 ? 41.469 -2.271 19.359 1 26.14 21 THR B C 1
ATOM 8167 O O . THR B 1 21 ? 42.625 -1.907 19.531 1 26.14 21 THR B O 1
ATOM 8170 N N . PHE B 1 22 ? 41.406 -3.318 18.609 1 28.03 22 PHE B N 1
ATOM 8171 C CA . PHE B 1 22 ? 42.75 -3.867 18.422 1 28.03 22 PHE B CA 1
ATOM 8172 C C . PHE B 1 22 ? 43.469 -3.137 17.312 1 28.03 22 PHE B C 1
ATOM 8174 O O . PHE B 1 22 ? 43.219 -3.377 16.125 1 28.03 22 PHE B O 1
ATOM 8181 N N . GLY B 1 23 ? 43.938 -1.892 17.312 1 28.27 23 GLY B N 1
ATOM 8182 C CA . GLY B 1 23 ? 44.75 -1.162 16.344 1 28.27 23 GLY B CA 1
ATOM 8183 C C . GLY B 1 23 ? 46.156 -1.669 16.234 1 28.27 23 GLY B C 1
ATOM 8184 O O . GLY B 1 23 ? 46.906 -1.703 17.219 1 28.27 23 GLY B O 1
ATOM 8185 N N . ALA B 1 24 ? 46.625 -2.572 15.227 1 30.95 24 ALA B N 1
ATOM 8186 C CA . ALA B 1 24 ? 48 -2.902 14.898 1 30.95 24 ALA B CA 1
ATOM 8187 C C . ALA B 1 24 ? 48.781 -1.66 14.469 1 30.95 24 ALA B C 1
ATOM 8189 O O . ALA B 1 24 ? 48.344 -0.935 13.57 1 30.95 24 ALA B O 1
ATOM 8190 N N . HIS B 1 25 ? 49.75 -1.182 15.25 1 30.53 25 HIS B N 1
ATOM 8191 C CA . HIS B 1 25 ? 50.719 -0.094 15.07 1 30.53 25 HIS B CA 1
ATOM 8192 C C . HIS B 1 25 ? 51.812 -0.483 14.086 1 30.53 25 HIS B C 1
ATOM 8194 O O . HIS B 1 25 ? 52.531 -1.466 14.305 1 30.53 25 HIS B O 1
ATOM 8200 N N . VAL B 1 26 ? 51.719 -0.448 12.844 1 34.44 26 VAL B N 1
ATOM 8201 C CA . VAL B 1 26 ? 52.875 -0.484 11.953 1 34.44 26 VAL B CA 1
ATOM 8202 C C . VAL B 1 26 ? 53.719 0.764 12.172 1 34.44 26 VAL B C 1
ATOM 8204 O O . VAL B 1 26 ? 53.219 1.888 12.086 1 34.44 26 VAL B O 1
ATOM 8207 N N . ASP B 1 27 ? 55 0.554 12.633 1 35.78 27 ASP B N 1
ATOM 8208 C CA . ASP B 1 27 ? 56.031 1.538 12.914 1 35.78 27 ASP B CA 1
ATOM 8209 C C . ASP B 1 27 ? 56.594 2.125 11.625 1 35.78 27 ASP B C 1
ATOM 8211 O O . ASP B 1 27 ? 57.406 1.483 10.953 1 35.78 27 ASP B O 1
ATOM 8215 N N . LEU B 1 28 ? 56 2.67 10.789 1 40.25 28 LEU B N 1
ATOM 8216 C CA . LEU B 1 28 ? 56.594 3.506 9.758 1 40.25 28 LEU B CA 1
ATOM 8217 C C . LEU B 1 28 ? 57.375 4.664 10.383 1 40.25 28 LEU B C 1
ATOM 8219 O O . LEU B 1 28 ? 56.969 5.199 11.422 1 40.25 28 LEU B O 1
ATOM 8223 N N . GLN B 1 29 ? 58.719 4.789 10.039 1 49.69 29 GLN B N 1
ATOM 8224 C CA . GLN B 1 29 ? 59.562 5.875 10.5 1 49.69 29 GLN B CA 1
ATOM 8225 C C . GLN B 1 29 ? 58.875 7.223 10.359 1 49.69 29 GLN B C 1
ATOM 8227 O O . GLN B 1 29 ? 58.625 7.691 9.242 1 49.69 29 GLN B O 1
ATOM 8232 N N . ALA B 1 30 ? 58.281 7.727 11.273 1 61.03 30 ALA B N 1
ATOM 8233 C CA . ALA B 1 30 ? 57.438 8.914 11.414 1 61.03 30 ALA B CA 1
ATOM 8234 C C . ALA B 1 30 ? 58.281 10.18 11.414 1 61.03 30 ALA B C 1
ATOM 8236 O O . ALA B 1 30 ? 59.312 10.258 12.109 1 61.03 30 ALA B O 1
ATOM 8237 N N . GLN B 1 31 ? 58.281 11.023 10.359 1 75.94 31 GLN B N 1
ATOM 8238 C CA . GLN B 1 31 ? 58.844 12.375 10.367 1 75.94 31 GLN B CA 1
ATOM 8239 C C . GLN B 1 31 ? 57.875 13.367 10.992 1 75.94 31 GLN B C 1
ATOM 8241 O O . GLN B 1 31 ? 56.656 13.25 10.812 1 75.94 31 GLN B O 1
ATOM 8246 N N . THR B 1 32 ? 58.5 14.273 11.75 1 81.38 32 THR B N 1
ATOM 8247 C CA . THR B 1 32 ? 57.625 15.188 12.508 1 81.38 32 THR B CA 1
ATOM 8248 C C . THR B 1 32 ? 57.406 16.484 11.75 1 81.38 32 THR B C 1
ATOM 8250 O O . THR B 1 32 ? 58.375 17.125 11.312 1 81.38 32 THR B O 1
ATOM 8253 N N . VAL B 1 33 ? 56.281 16.812 11.367 1 83.31 33 VAL B N 1
ATOM 8254 C CA . VAL B 1 33 ? 55.844 18.094 10.82 1 83.31 33 VAL B CA 1
ATOM 8255 C C . VAL B 1 33 ? 55.188 18.922 11.914 1 83.31 33 VAL B C 1
ATOM 8257 O O . VAL B 1 33 ? 54.312 18.438 12.625 1 83.31 33 VAL B O 1
ATOM 8260 N N . SER B 1 34 ? 55.75 20.141 12.117 1 84.44 34 SER B N 1
ATOM 8261 C CA . SER B 1 34 ? 55.188 21.047 13.094 1 84.44 34 SER B CA 1
ATOM 8262 C C . SER B 1 34 ? 54.688 22.328 12.43 1 84.44 34 SER B C 1
ATOM 8264 O O . SER B 1 34 ? 55.062 22.641 11.297 1 84.44 34 SER B O 1
ATOM 8266 N N . GLY B 1 35 ? 53.75 23 12.93 1 83.94 35 GLY B N 1
ATOM 8267 C CA . GLY B 1 35 ? 53.219 24.234 12.383 1 83.94 35 GLY B CA 1
ATOM 8268 C C . GLY B 1 35 ? 52.25 24.938 13.312 1 83.94 35 GLY B C 1
ATOM 8269 O O . GLY B 1 35 ? 52 24.469 14.43 1 83.94 35 GLY B O 1
ATOM 8270 N N . THR B 1 36 ? 51.812 26.094 12.922 1 83.88 36 THR B N 1
ATOM 8271 C CA . THR B 1 36 ? 50.781 26.891 13.586 1 83.88 36 THR B CA 1
ATOM 8272 C C . THR B 1 36 ? 49.594 27.141 12.664 1 83.88 36 THR B C 1
ATOM 8274 O O . THR B 1 36 ? 49.781 27.344 11.461 1 83.88 36 THR B O 1
ATOM 8277 N N . VAL B 1 37 ? 48.438 26.984 13.172 1 83.44 37 VAL B N 1
ATOM 8278 C CA . VAL B 1 37 ? 47.219 27.297 12.43 1 83.44 37 VAL B CA 1
ATOM 8279 C C . VAL B 1 37 ? 46.688 28.656 12.883 1 83.44 37 VAL B C 1
ATOM 8281 O O . VAL B 1 37 ? 46.5 28.891 14.078 1 83.44 37 VAL B O 1
ATOM 8284 N N . LEU B 1 38 ? 46.438 29.469 11.891 1 79.62 38 LEU B N 1
ATOM 8285 C CA . LEU B 1 38 ? 45.938 30.812 12.133 1 79.62 38 LEU B CA 1
ATOM 8286 C C . LEU B 1 38 ? 44.531 30.984 11.547 1 79.62 38 LEU B C 1
ATOM 8288 O O . LEU B 1 38 ? 44.219 30.359 10.531 1 79.62 38 LEU B O 1
ATOM 8292 N N . ASP B 1 39 ? 43.688 31.719 12.195 1 72.5 39 ASP B N 1
ATOM 8293 C CA . ASP B 1 39 ? 42.438 32.25 11.672 1 72.5 39 ASP B CA 1
ATOM 8294 C C . ASP B 1 39 ? 42.688 33.375 10.68 1 72.5 39 ASP B C 1
ATOM 8296 O O . ASP B 1 39 ? 43.344 34.375 11.008 1 72.5 39 ASP B O 1
ATOM 8300 N N . ALA B 1 40 ? 42.125 33.188 9.469 1 70.5 40 ALA B N 1
ATOM 8301 C CA . ALA B 1 40 ? 42.375 34.188 8.43 1 70.5 40 ALA B CA 1
ATOM 8302 C C . ALA B 1 40 ? 41.812 35.562 8.828 1 70.5 40 ALA B C 1
ATOM 8304 O O . ALA B 1 40 ? 42.375 36.594 8.453 1 70.5 40 ALA B O 1
ATOM 8305 N N . SER B 1 41 ? 40.656 35.562 9.43 1 60.41 41 SER B N 1
ATOM 8306 C CA . SER B 1 41 ? 40 36.812 9.734 1 60.41 41 SER B CA 1
ATOM 8307 C C . SER B 1 41 ? 40.719 37.562 10.844 1 60.41 41 SER B C 1
ATOM 8309 O O . SER B 1 41 ? 40.812 38.812 10.805 1 60.41 41 SER B O 1
ATOM 8311 N N . GLU B 1 42 ? 41.281 36.906 11.82 1 62.16 42 GLU B N 1
ATOM 8312 C CA . GLU B 1 42 ? 41.812 37.594 12.984 1 62.16 42 GLU B CA 1
ATOM 8313 C C . GLU B 1 42 ? 43.312 37.375 13.109 1 62.16 42 GLU B C 1
ATOM 8315 O O . GLU B 1 42 ? 43.969 37.938 14 1 62.16 42 GLU B O 1
ATOM 8320 N N . ASN B 1 43 ? 43.875 36.781 12.164 1 62.84 43 ASN B N 1
ATOM 8321 C CA . ASN B 1 43 ? 45.312 36.438 12.203 1 62.84 43 ASN B CA 1
ATOM 8322 C C . ASN B 1 43 ? 45.719 35.938 13.586 1 62.84 43 ASN B C 1
ATOM 8324 O O . ASN B 1 43 ? 46.812 36.25 14.062 1 62.84 43 ASN B O 1
ATOM 8328 N N . GLU B 1 44 ? 44.844 35.312 14.258 1 72.19 44 GLU B N 1
ATOM 8329 C CA . GLU B 1 44 ? 45.125 34.719 15.57 1 72.19 44 GLU B CA 1
ATOM 8330 C C . GLU B 1 44 ? 45.312 33.219 15.469 1 72.19 44 GLU B C 1
ATOM 8332 O O . GLU B 1 44 ? 44.812 32.562 14.539 1 72.19 44 GLU B O 1
ATOM 8337 N N . VAL B 1 45 ? 46.094 32.656 16.5 1 77.19 45 VAL B N 1
ATOM 8338 C CA . VAL B 1 45 ? 46.375 31.234 16.516 1 77.19 45 VAL B CA 1
ATOM 8339 C C . VAL B 1 45 ? 45.094 30.469 16.828 1 77.19 45 VAL B C 1
ATOM 8341 O O . VAL B 1 45 ? 44.25 30.953 17.578 1 77.19 45 VAL B O 1
ATOM 8344 N N . MET B 1 46 ? 44.781 29.406 16.188 1 76.5 46 MET B N 1
ATOM 8345 C CA . MET B 1 46 ? 43.562 28.625 16.359 1 76.5 46 MET B CA 1
ATOM 8346 C C . MET B 1 46 ? 43.844 27.344 17.141 1 76.5 46 MET B C 1
ATOM 8348 O O . MET B 1 46 ? 44.5 26.422 16.625 1 76.5 46 MET B O 1
ATOM 8352 N N . PRO B 1 47 ? 43.375 27.422 18.422 1 76.12 47 PRO B N 1
ATOM 8353 C CA . PRO B 1 47 ? 43.5 26.172 19.156 1 76.12 47 PRO B CA 1
ATOM 8354 C C . PRO B 1 47 ? 42.469 25.125 18.766 1 76.12 47 PRO B C 1
ATOM 8356 O O . PRO B 1 47 ? 41.344 25.484 18.375 1 76.12 47 PRO B O 1
ATOM 8359 N N . GLY B 1 48 ? 42.75 23.875 18.844 1 73.25 48 GLY B N 1
ATOM 8360 C CA . GLY B 1 48 ? 41.812 22.766 18.703 1 73.25 48 GLY B CA 1
ATOM 8361 C C . GLY B 1 48 ? 41.5 22.453 17.25 1 73.25 48 GLY B C 1
ATOM 8362 O O . GLY B 1 48 ? 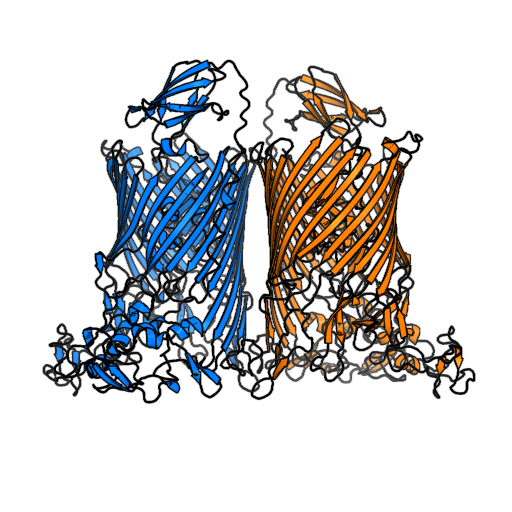40.469 21.812 16.953 1 73.25 48 GLY B O 1
ATOM 8363 N N . VAL B 1 49 ? 42.25 23.016 16.312 1 78 49 VAL B N 1
ATOM 8364 C CA . VAL B 1 49 ? 42.062 22.703 14.891 1 78 49 VAL B CA 1
ATOM 8365 C C . VAL B 1 49 ? 42.5 21.266 14.609 1 78 49 VAL B C 1
ATOM 8367 O O . VAL B 1 49 ? 43.594 20.859 15.008 1 78 49 VAL B O 1
ATOM 8370 N N . ASN B 1 50 ? 41.656 20.641 13.953 1 80 50 ASN B N 1
ATOM 8371 C CA . ASN B 1 50 ? 41.969 19.266 13.594 1 80 50 ASN B CA 1
ATOM 8372 C C . ASN B 1 50 ? 42.875 19.188 12.383 1 80 50 ASN B C 1
ATOM 8374 O O . ASN B 1 50 ? 42.562 19.75 11.328 1 80 50 ASN B O 1
ATOM 8378 N N . ILE B 1 51 ? 44.062 18.641 12.586 1 82.12 51 ILE B N 1
ATOM 8379 C CA . ILE B 1 51 ? 45 18.422 11.5 1 82.12 51 ILE B CA 1
ATOM 8380 C C . ILE B 1 51 ? 45.219 16.922 11.289 1 82.12 51 ILE B C 1
ATOM 8382 O O . ILE B 1 51 ? 45.688 16.219 12.188 1 82.12 51 ILE B O 1
ATOM 8386 N N . THR B 1 52 ? 44.812 16.453 10.172 1 80.38 52 THR B N 1
ATOM 8387 C CA . THR B 1 52 ? 44.969 15.039 9.844 1 80.38 52 THR B CA 1
ATOM 8388 C C . THR B 1 52 ? 45.656 14.867 8.5 1 80.38 52 THR B C 1
ATOM 8390 O O . THR B 1 52 ? 45.656 15.789 7.68 1 80.38 52 THR B O 1
ATOM 8393 N N . VAL B 1 53 ? 46.469 13.797 8.305 1 78.81 53 VAL B N 1
ATOM 8394 C CA . VAL B 1 53 ? 47 13.461 6.988 1 78.81 53 VAL B CA 1
ATOM 8395 C C . VAL B 1 53 ? 45.875 13.062 6.055 1 78.81 53 VAL B C 1
ATOM 8397 O O . VAL B 1 53 ? 45.062 12.188 6.387 1 78.81 53 VAL B O 1
ATOM 8400 N N . LYS B 1 54 ? 45.688 13.867 4.961 1 74.38 54 LYS B N 1
ATOM 8401 C CA . LYS B 1 54 ? 44.625 13.586 3.996 1 74.38 54 LYS B CA 1
ATOM 8402 C C . LYS B 1 54 ? 44.688 12.141 3.506 1 74.38 54 LYS B C 1
ATOM 8404 O O . LYS B 1 54 ? 45.719 11.695 3.035 1 74.38 54 LYS B O 1
ATOM 8409 N N . GLY B 1 55 ? 43.656 11.367 3.682 1 65.56 55 GLY B N 1
ATOM 8410 C CA . GLY B 1 55 ? 43.594 9.969 3.297 1 65.56 55 GLY B CA 1
ATOM 8411 C C . GLY B 1 55 ? 43.969 9.023 4.43 1 65.56 55 GLY B C 1
ATOM 8412 O O . GLY B 1 55 ? 43.812 7.809 4.305 1 65.56 55 GLY B O 1
ATOM 8413 N N . ASP B 1 56 ? 44.594 9.484 5.492 1 65.25 56 ASP B N 1
ATOM 8414 C CA . ASP B 1 56 ? 44.969 8.711 6.676 1 65.25 56 ASP B CA 1
ATOM 8415 C C . ASP B 1 56 ? 44.531 9.43 7.953 1 65.25 56 ASP B C 1
ATOM 8417 O O . ASP B 1 56 ? 45.375 9.992 8.656 1 65.25 56 ASP B O 1
ATOM 8421 N N . PRO B 1 57 ? 43.219 9.445 8.242 1 59.75 57 PRO B N 1
ATOM 8422 C CA . PRO B 1 57 ? 42.719 10.242 9.367 1 59.75 57 PRO B CA 1
ATOM 8423 C C . PRO B 1 57 ? 43.219 9.727 10.719 1 59.75 57 PRO B C 1
ATOM 8425 O O . PRO B 1 57 ? 43.156 10.445 11.719 1 59.75 57 PRO B O 1
ATOM 8428 N N . GLN B 1 58 ? 43.781 8.555 10.773 1 66.56 58 GLN B N 1
ATOM 8429 C CA . GLN B 1 58 ? 44.344 8.039 12.023 1 66.56 58 GLN B CA 1
ATOM 8430 C C . GLN B 1 58 ? 45.625 8.773 12.406 1 66.56 58 GLN B C 1
ATOM 8432 O O . GLN B 1 58 ? 45.969 8.844 13.586 1 66.56 58 GLN B O 1
ATOM 8437 N N . THR B 1 59 ? 46.312 9.203 11.445 1 73.62 59 THR B N 1
ATOM 8438 C CA . THR B 1 59 ? 47.5 10.047 11.695 1 73.62 59 THR B CA 1
ATOM 8439 C C . THR B 1 59 ? 47.094 11.523 11.734 1 73.62 59 THR B C 1
ATOM 8441 O O . THR B 1 59 ? 46.938 12.156 10.695 1 73.62 59 THR B O 1
ATOM 8444 N N . GLY B 1 60 ? 46.688 11.984 12.844 1 75.75 60 GLY B N 1
ATOM 8445 C CA . GLY B 1 60 ? 46.25 13.367 13.023 1 75.75 60 GLY B CA 1
ATOM 8446 C C . GLY B 1 60 ? 46.562 13.922 14.398 1 75.75 60 GLY B C 1
ATOM 8447 O O . GLY B 1 60 ? 47 13.18 15.289 1 75.75 60 GLY B O 1
ATOM 8448 N N . THR B 1 61 ? 46.625 15.219 14.492 1 79.38 61 THR B N 1
ATOM 8449 C CA . THR B 1 61 ? 46.812 15.969 15.734 1 79.38 61 THR B CA 1
ATOM 8450 C C . THR B 1 61 ? 45.875 17.188 15.766 1 79.38 61 THR B C 1
ATOM 8452 O O . THR B 1 61 ? 45.188 17.469 14.789 1 79.38 61 THR B O 1
ATOM 8455 N N . SER B 1 62 ? 45.719 17.797 16.844 1 79.38 62 SER B N 1
ATOM 8456 C CA . SER B 1 62 ? 45.031 19.078 16.969 1 79.38 62 SER B CA 1
ATOM 8457 C C . SER B 1 62 ? 46 20.156 17.469 1 79.38 62 SER B C 1
ATOM 8459 O O . SER B 1 62 ? 47 19.859 18.125 1 79.38 62 SER B O 1
ATOM 8461 N N . THR B 1 63 ? 45.656 21.359 17.078 1 80.56 63 THR B N 1
ATOM 8462 C CA . THR B 1 63 ? 46.5 22.469 17.531 1 80.56 63 THR B CA 1
ATOM 8463 C C . THR B 1 63 ? 46.375 22.656 19.047 1 80.56 63 THR B C 1
ATOM 8465 O O . THR B 1 63 ? 45.344 22.359 19.625 1 80.56 63 THR B O 1
ATOM 8468 N N . ASP B 1 64 ? 47.531 23.078 19.672 1 77.62 64 ASP B N 1
ATOM 8469 C CA . ASP B 1 64 ? 47.531 23.375 21.094 1 77.62 64 ASP B CA 1
ATOM 8470 C C . ASP B 1 64 ? 47 24.781 21.359 1 77.62 64 ASP B C 1
ATOM 8472 O O . ASP B 1 64 ? 46.5 25.453 20.438 1 77.62 64 ASP B O 1
ATOM 8476 N N . SER B 1 65 ? 47.031 25.281 22.594 1 75.12 65 SER B N 1
ATOM 8477 C CA . SER B 1 65 ? 46.469 26.578 23 1 75.12 65 SER B CA 1
ATOM 8478 C C . SER B 1 65 ? 47.156 27.719 22.266 1 75.12 65 SER B C 1
ATOM 8480 O O . SER B 1 65 ? 46.562 28.812 22.141 1 75.12 65 SER B O 1
ATOM 8482 N N . GLU B 1 66 ? 48.281 27.562 21.812 1 76.75 66 GLU B N 1
ATOM 8483 C CA . GLU B 1 66 ? 49 28.594 21.062 1 76.75 66 GLU B CA 1
ATOM 8484 C C . GLU B 1 66 ? 48.844 28.375 19.562 1 76.75 66 GLU B C 1
ATOM 8486 O O . GLU B 1 66 ? 49.5 29.031 18.766 1 76.75 66 GLU B O 1
ATOM 8491 N N . GLY B 1 67 ? 47.938 27.484 19.141 1 77.69 67 GLY B N 1
ATOM 8492 C CA . GLY B 1 67 ? 47.656 27.188 17.75 1 77.69 67 GLY B CA 1
ATOM 8493 C C . GLY B 1 67 ? 48.75 26.328 17.094 1 77.69 67 GLY B C 1
ATOM 8494 O O . GLY B 1 67 ? 48.75 26.172 15.867 1 77.69 67 GLY B O 1
ATOM 8495 N N . ALA B 1 68 ? 49.656 25.812 17.906 1 81 68 ALA B N 1
ATOM 8496 C CA . ALA B 1 68 ? 50.781 25.016 17.375 1 81 68 ALA B CA 1
ATOM 8497 C C . ALA B 1 68 ? 50.406 23.547 17.266 1 81 68 ALA B C 1
ATOM 8499 O O . ALA B 1 68 ? 49.594 23.047 18.078 1 81 68 ALA B O 1
ATOM 8500 N N . PHE B 1 69 ? 50.906 22.859 16.219 1 83.19 69 PHE B N 1
ATOM 8501 C CA . PHE B 1 69 ? 50.719 21.422 16.109 1 83.19 69 PHE B CA 1
ATOM 8502 C C . PHE B 1 69 ? 52.031 20.734 15.758 1 83.19 69 PHE B C 1
ATOM 8504 O O . PHE B 1 69 ? 52.938 21.359 15.234 1 83.19 69 PHE B O 1
ATOM 8511 N N . SER B 1 70 ? 52.156 19.516 16.266 1 84.69 70 SER B N 1
ATOM 8512 C CA . SER B 1 70 ? 53.219 18.594 15.875 1 84.69 70 SER B CA 1
ATOM 8513 C C . SER B 1 70 ? 52.625 17.234 15.5 1 84.69 70 SER B C 1
ATOM 8515 O O . SER B 1 70 ? 51.906 16.625 16.281 1 84.69 70 SER B O 1
ATOM 8517 N N . LEU B 1 71 ? 52.812 16.797 14.281 1 79.75 71 LEU B N 1
ATOM 8518 C CA . LEU B 1 71 ? 52.281 15.562 13.742 1 79.75 71 LEU B CA 1
ATOM 8519 C C . LEU B 1 71 ? 53.344 14.703 13.109 1 79.75 71 LEU B C 1
ATOM 8521 O O . LEU B 1 71 ? 54.156 15.203 12.32 1 79.75 71 LEU B O 1
ATOM 8525 N N . GLU B 1 72 ? 53.438 13.516 13.516 1 79.75 72 GLU B N 1
ATOM 8526 C CA . GLU B 1 72 ? 54.312 12.555 12.852 1 79.75 72 GLU B CA 1
ATOM 8527 C C . GLU B 1 72 ? 53.625 11.977 11.602 1 79.75 72 GLU B C 1
ATOM 8529 O O . GLU B 1 72 ? 52.531 11.414 11.68 1 79.75 72 GLU B O 1
ATOM 8534 N N . VAL B 1 73 ? 54.219 12.266 10.484 1 78.56 73 VAL B N 1
ATOM 8535 C CA . VAL B 1 73 ? 53.688 11.805 9.211 1 78.56 73 VAL B CA 1
ATOM 8536 C C . VAL B 1 73 ? 54.594 10.742 8.609 1 78.56 73 VAL B C 1
ATOM 8538 O O . VAL B 1 73 ? 55.812 10.734 8.875 1 78.56 73 VAL B O 1
ATOM 8541 N N . SER B 1 74 ? 54.125 9.859 7.828 1 76.38 74 SER B N 1
ATOM 8542 C CA . SER B 1 74 ? 54.906 8.805 7.18 1 76.38 74 SER B CA 1
ATOM 8543 C C . SER B 1 74 ? 55.719 9.344 6.012 1 76.38 74 SER B C 1
ATOM 8545 O O . SER B 1 74 ? 56.75 8.789 5.664 1 76.38 74 SER B O 1
ATOM 8547 N N . SER B 1 75 ? 55.312 10.461 5.391 1 78.12 75 SER B N 1
ATOM 8548 C CA . SER B 1 75 ? 56 11.086 4.266 1 78.12 75 SER B CA 1
ATOM 8549 C C . SER B 1 75 ? 55.781 12.602 4.266 1 78.12 75 SER B C 1
ATOM 8551 O O . SER B 1 75 ? 54.688 13.086 4.57 1 78.12 75 SER B O 1
ATOM 8553 N N . LEU B 1 76 ? 56.844 13.336 3.967 1 75.25 76 LEU B N 1
ATOM 8554 C CA . LEU B 1 76 ? 56.781 14.789 3.857 1 75.25 76 LEU B CA 1
ATOM 8555 C C . LEU B 1 76 ? 56.125 15.203 2.551 1 75.25 76 LEU B C 1
ATOM 8557 O O . LEU B 1 76 ? 55.969 16.391 2.275 1 75.25 76 LEU B O 1
ATOM 8561 N N . ASN B 1 77 ? 55.688 14.281 1.787 1 74.38 77 ASN B N 1
ATOM 8562 C CA . ASN B 1 77 ? 54.906 14.57 0.59 1 74.38 77 ASN B CA 1
ATOM 8563 C C . ASN B 1 77 ? 53.406 14.422 0.848 1 74.38 77 ASN B C 1
ATOM 8565 O O . ASN B 1 77 ? 52.594 14.586 -0.065 1 74.38 77 ASN B O 1
ATOM 8569 N N . ASP B 1 78 ? 53.062 14.297 2.016 1 77.19 78 ASP B N 1
ATOM 8570 C CA . ASP B 1 78 ? 51.688 14.117 2.373 1 77.19 78 ASP B CA 1
ATOM 8571 C C . ASP B 1 78 ? 50.938 15.453 2.408 1 77.19 78 ASP B C 1
ATOM 8573 O O . ASP B 1 78 ? 51.562 16.516 2.473 1 77.19 78 ASP B O 1
ATOM 8577 N N . THR B 1 79 ? 49.594 15.469 2.238 1 81.31 79 THR B N 1
ATOM 8578 C CA . THR B 1 79 ? 48.719 16.625 2.402 1 81.31 79 THR B CA 1
ATOM 8579 C C . THR B 1 79 ? 47.938 16.547 3.719 1 81.31 79 THR B C 1
ATOM 8581 O O . THR B 1 79 ? 47.406 15.484 4.059 1 81.31 79 THR B O 1
ATOM 8584 N N . LEU B 1 80 ? 48.031 17.641 4.398 1 81.94 80 LEU B N 1
ATOM 8585 C CA . LEU B 1 80 ? 47.281 17.734 5.633 1 81.94 80 LEU B CA 1
ATOM 8586 C C . LEU B 1 80 ? 45.875 18.25 5.359 1 81.94 80 LEU B C 1
ATOM 8588 O O . LEU B 1 80 ? 45.688 19.156 4.531 1 81.94 80 LEU B O 1
ATOM 8592 N N . GLU B 1 81 ? 44.969 17.641 5.887 1 79.44 81 GLU B N 1
ATOM 8593 C CA . GLU B 1 81 ? 43.625 18.172 5.977 1 79.44 81 GLU B CA 1
ATOM 8594 C C . GLU B 1 81 ? 43.375 18.875 7.312 1 79.44 81 GLU B C 1
ATOM 8596 O O . GLU B 1 81 ? 43.438 18.234 8.367 1 79.44 81 GLU B O 1
ATOM 8601 N N . VAL B 1 82 ? 43.156 20.156 7.246 1 79.06 82 VAL B N 1
ATOM 8602 C CA . VAL B 1 82 ? 43 21.016 8.422 1 79.06 82 VAL B CA 1
ATOM 8603 C C . VAL B 1 82 ? 41.531 21.469 8.516 1 79.06 82 VAL B C 1
ATOM 8605 O O . VAL B 1 82 ? 41.031 22.141 7.613 1 79.06 82 VAL B O 1
ATOM 8608 N N . SER B 1 83 ? 40.906 20.984 9.516 1 75.69 83 SER B N 1
ATOM 8609 C CA . SER B 1 83 ? 39.5 21.312 9.656 1 75.69 83 SER B CA 1
ATOM 8610 C C . SER B 1 83 ? 39.156 21.797 11.07 1 75.69 83 SER B C 1
ATOM 8612 O O . SER B 1 83 ? 39.812 21.391 12.031 1 75.69 83 SER B O 1
ATOM 8614 N N . PHE B 1 84 ? 38.344 22.812 11.117 1 69.31 84 PHE B N 1
ATOM 8615 C CA . PHE B 1 84 ? 37.812 23.375 12.352 1 69.31 84 PHE B CA 1
ATOM 8616 C C . PHE B 1 84 ? 36.344 23.812 12.148 1 69.31 84 PHE B C 1
ATOM 8618 O O . PHE B 1 84 ? 36 24.344 11.094 1 69.31 84 PHE B O 1
ATOM 8625 N N . ILE B 1 85 ? 35.562 23.469 13.125 1 57.88 85 ILE B N 1
ATOM 8626 C CA . ILE B 1 85 ? 34.156 23.844 13.055 1 57.88 85 ILE B CA 1
ATOM 8627 C C . ILE B 1 85 ? 34.031 25.344 12.781 1 57.88 85 ILE B C 1
ATOM 8629 O O . ILE B 1 85 ? 34.656 26.156 13.469 1 57.88 85 ILE B O 1
ATOM 8633 N N . GLY B 1 86 ? 33.219 25.781 11.805 1 55.09 86 GLY B N 1
ATOM 8634 C CA . GLY B 1 86 ? 33.031 27.172 11.414 1 55.09 86 GLY B CA 1
ATOM 8635 C C . GLY B 1 86 ? 34.062 27.656 10.438 1 55.09 86 GLY B C 1
ATOM 8636 O O . GLY B 1 86 ? 34.031 28.812 10.008 1 55.09 86 GLY B O 1
ATOM 8637 N N . PHE B 1 87 ? 35.094 26.891 10.188 1 62.25 87 PHE B N 1
ATOM 8638 C CA . PHE B 1 87 ? 36.156 27.281 9.242 1 62.25 87 PHE B CA 1
ATOM 8639 C C . PHE B 1 87 ? 36.156 26.328 8.047 1 62.25 87 PHE B C 1
ATOM 8641 O O . PHE B 1 87 ? 35.781 25.156 8.164 1 62.25 87 PHE B O 1
ATOM 8648 N N . GLN B 1 88 ? 36.406 26.781 6.859 1 63.06 88 GLN B N 1
ATOM 8649 C CA . GLN B 1 88 ? 36.562 25.969 5.656 1 63.06 88 GLN B CA 1
ATOM 8650 C C . GLN B 1 88 ? 37.688 24.938 5.828 1 63.06 88 GLN B C 1
ATOM 8652 O O . GLN B 1 88 ? 38.781 25.281 6.238 1 63.06 88 GLN B O 1
ATOM 8657 N N . THR B 1 89 ? 37.281 23.766 5.625 1 71 89 THR B N 1
ATOM 8658 C CA . THR B 1 89 ? 38.312 22.734 5.648 1 71 89 THR B CA 1
ATOM 8659 C C . THR B 1 89 ? 39.375 23.016 4.586 1 71 89 THR B C 1
ATOM 8661 O O . THR B 1 89 ? 39.062 23.328 3.441 1 71 89 THR B O 1
ATOM 8664 N N . LYS B 1 90 ? 40.656 23.062 4.934 1 74.75 90 LYS B N 1
ATOM 8665 C CA . LYS B 1 90 ? 41.75 23.375 4.027 1 74.75 90 LYS B CA 1
ATOM 8666 C C . LYS B 1 90 ? 42.719 22.203 3.871 1 74.75 90 LYS B C 1
ATOM 8668 O O . LYS B 1 90 ? 43.188 21.641 4.863 1 74.75 90 LYS B O 1
ATOM 8673 N N . ASP B 1 91 ? 42.938 21.75 2.615 1 78.31 91 ASP B N 1
ATOM 8674 C CA . ASP B 1 91 ? 44 20.797 2.309 1 78.31 91 ASP B CA 1
ATOM 8675 C C . ASP B 1 91 ? 45.344 21.516 2.17 1 78.31 91 ASP B C 1
ATOM 8677 O O . ASP B 1 91 ? 45.5 22.406 1.344 1 78.31 91 ASP B O 1
ATOM 8681 N N . VAL B 1 92 ? 46.344 21.188 2.943 1 80.25 92 VAL B N 1
ATOM 8682 C CA . VAL B 1 92 ? 47.656 21.828 2.947 1 80.25 92 VAL B CA 1
ATOM 8683 C C . VAL B 1 92 ? 48.719 20.797 2.584 1 80.25 92 VAL B C 1
ATOM 8685 O O . VAL B 1 92 ? 49.031 19.906 3.379 1 80.25 92 VAL B O 1
ATOM 8688 N N . PRO B 1 93 ? 49.188 20.719 1.372 1 79.88 93 PRO B N 1
ATOM 8689 C CA . PRO B 1 93 ? 50.344 19.859 1.102 1 79.88 93 PRO B CA 1
ATOM 8690 C C . PRO B 1 93 ? 51.562 20.188 1.971 1 79.88 93 PRO B C 1
ATOM 8692 O O . PRO B 1 93 ? 51.906 21.359 2.127 1 79.88 93 PRO B O 1
ATOM 8695 N N . ILE B 1 94 ? 52.25 19.234 2.559 1 81.31 94 ILE B N 1
ATOM 8696 C CA . ILE B 1 94 ? 53.406 19.438 3.391 1 81.31 94 ILE B CA 1
ATOM 8697 C C . ILE B 1 94 ? 54.562 19.938 2.531 1 81.31 94 ILE B C 1
ATOM 8699 O O . ILE B 1 94 ? 55.312 20.844 2.934 1 81.31 94 ILE B O 1
ATOM 8703 N N . GLY B 1 95 ? 54.656 19.438 1.261 1 77.06 95 GLY B N 1
ATOM 8704 C CA . GLY B 1 95 ? 55.594 19.891 0.253 1 77.06 95 GLY B CA 1
ATOM 8705 C C . GLY B 1 95 ? 57.031 19.828 0.714 1 77.06 95 GLY B C 1
ATOM 8706 O O . GLY B 1 95 ? 57.844 20.719 0.401 1 77.06 95 GLY B O 1
ATOM 8707 N N . GLY B 1 96 ? 57.469 18.812 1.589 1 76.88 96 GLY B N 1
ATOM 8708 C CA . GLY B 1 96 ? 58.812 18.625 2.062 1 76.88 96 GLY B CA 1
ATOM 8709 C C . GLY B 1 96 ? 59.156 19.516 3.236 1 76.88 96 GLY B C 1
ATOM 8710 O O . GLY B 1 96 ? 60.312 19.547 3.674 1 76.88 96 GLY B O 1
ATOM 8711 N N . ARG B 1 97 ? 58.219 20.312 3.74 1 78 97 ARG B N 1
ATOM 8712 C CA . ARG B 1 97 ? 58.5 21.219 4.859 1 78 97 ARG B CA 1
ATOM 8713 C C . ARG B 1 97 ? 58.312 20.5 6.191 1 78 97 ARG B C 1
ATOM 8715 O O . ARG B 1 97 ? 57.562 19.516 6.285 1 78 97 ARG B O 1
ATOM 8722 N N . THR B 1 98 ? 59.125 21.016 7.125 1 80.56 98 THR B N 1
ATOM 8723 C CA . THR B 1 98 ? 59 20.438 8.461 1 80.56 98 THR B CA 1
ATOM 8724 C C . THR B 1 98 ? 58.25 21.391 9.391 1 80.56 98 THR B C 1
ATOM 8726 O O . THR B 1 98 ? 57.906 21.016 10.508 1 80.56 98 THR B O 1
ATOM 8729 N N . THR B 1 99 ? 58.094 22.641 9 1 81.56 99 THR B N 1
ATOM 8730 C CA . THR B 1 99 ? 57.312 23.625 9.734 1 81.56 99 THR B CA 1
ATOM 8731 C C . THR B 1 99 ? 56.312 24.312 8.82 1 81.56 99 THR B C 1
ATOM 8733 O O . THR B 1 99 ? 56.656 24.797 7.742 1 81.56 99 THR B O 1
ATOM 8736 N N . LEU B 1 100 ? 55.031 24.312 9.102 1 81.75 100 LEU B N 1
ATOM 8737 C CA . LEU B 1 100 ? 53.938 24.875 8.305 1 81.75 100 LEU B CA 1
ATOM 8738 C C . LEU B 1 100 ? 53.219 25.984 9.062 1 81.75 100 LEU B C 1
ATOM 8740 O O . LEU B 1 100 ? 53.062 25.906 10.281 1 81.75 100 LEU B O 1
ATOM 8744 N N . GLU B 1 101 ? 52.906 27.125 8.422 1 80.12 101 GLU B N 1
ATOM 8745 C CA . GLU B 1 101 ? 51.906 28.078 8.875 1 80.12 101 GLU B CA 1
ATOM 8746 C C . GLU B 1 101 ? 50.594 27.969 8.062 1 80.12 101 GLU B C 1
ATOM 8748 O O . GLU B 1 101 ? 50.625 28.188 6.848 1 80.12 101 GLU B O 1
ATOM 8753 N N . ILE B 1 102 ? 49.562 27.547 8.672 1 79.06 102 ILE B N 1
ATOM 8754 C CA . ILE B 1 102 ? 48.281 27.297 8.016 1 79.06 102 ILE B CA 1
ATOM 8755 C C . ILE B 1 102 ? 47.281 28.359 8.438 1 79.06 102 ILE B C 1
ATOM 8757 O O . ILE B 1 102 ? 47.094 28.609 9.633 1 79.06 102 ILE B O 1
ATOM 8761 N N . VAL B 1 103 ? 46.656 29.047 7.559 1 76.69 103 VAL B N 1
ATOM 8762 C CA . VAL B 1 103 ? 45.594 30.016 7.812 1 76.69 103 VAL B CA 1
ATOM 8763 C C . VAL B 1 103 ? 44.25 29.422 7.395 1 76.69 103 VAL B C 1
ATOM 8765 O O . VAL B 1 103 ? 44.062 29.047 6.234 1 76.69 103 VAL B O 1
ATOM 8768 N N . LEU B 1 104 ? 43.5 29.203 8.383 1 71.62 104 LEU B N 1
ATOM 8769 C CA . LEU B 1 104 ? 42.156 28.719 8.102 1 71.62 104 LEU B CA 1
ATOM 8770 C C . LEU B 1 104 ? 41.188 29.891 7.922 1 71.62 104 LEU B C 1
ATOM 8772 O O . LEU B 1 104 ? 41.25 30.859 8.672 1 71.62 104 LEU B O 1
ATOM 8776 N N . GLN B 1 105 ? 40.531 29.906 6.887 1 61.5 105 GLN B N 1
ATOM 8777 C CA . GLN B 1 105 ? 39.5 30.891 6.668 1 61.5 105 GLN B CA 1
ATOM 8778 C C . GLN B 1 105 ? 38.188 30.484 7.367 1 61.5 105 GLN B C 1
ATOM 8780 O O . GLN B 1 105 ? 37.812 29.312 7.328 1 61.5 105 GLN B O 1
ATOM 8785 N N . PRO B 1 106 ? 37.812 31.266 8.367 1 50.31 106 PRO B N 1
ATOM 8786 C CA . PRO B 1 106 ? 36.5 30.906 8.883 1 50.31 106 PRO B CA 1
ATOM 8787 C C . PRO B 1 106 ? 35.531 30.453 7.789 1 50.31 106 PRO B C 1
ATOM 8789 O O . PRO B 1 106 ? 35.656 30.891 6.641 1 50.31 106 PRO B O 1
ATOM 8792 N N . GLN B 1 107 ? 35.094 29.281 8.086 1 41.19 107 GLN B N 1
ATOM 8793 C CA . GLN B 1 107 ? 33.969 28.969 7.18 1 41.19 107 GLN B CA 1
ATOM 8794 C C . GLN B 1 107 ? 33.062 30.188 6.992 1 41.19 107 GLN B C 1
ATOM 8796 O O . GLN B 1 107 ? 32.375 30.594 7.926 1 41.19 107 GLN B O 1
ATOM 8801 N N . ALA B 1 108 ? 33.75 31.234 6.734 1 36.44 108 ALA B N 1
ATOM 8802 C CA . ALA B 1 108 ? 32.719 32.219 6.359 1 36.44 108 ALA B CA 1
ATOM 8803 C C . ALA B 1 108 ? 31.484 31.547 5.793 1 36.44 108 ALA B C 1
ATOM 8805 O O . ALA B 1 108 ? 31.578 30.625 4.977 1 36.44 108 ALA B O 1
ATOM 8806 N N . ILE B 1 109 ? 30.719 31.297 6.637 1 35.19 109 ILE B N 1
ATOM 8807 C CA . ILE B 1 109 ? 29.375 31.078 6.113 1 35.19 109 ILE B CA 1
ATOM 8808 C C . ILE B 1 109 ? 29.219 31.781 4.77 1 35.19 109 ILE B C 1
ATOM 8810 O O . ILE B 1 109 ? 28.109 31.938 4.262 1 35.19 109 ILE B O 1
ATOM 8814 N N . MET B 1 110 ? 30.172 32.656 4.547 1 34.16 110 MET B N 1
ATOM 8815 C CA . MET B 1 110 ? 29.797 33.281 3.281 1 34.16 110 MET B CA 1
ATOM 8816 C C . MET B 1 110 ? 29.875 32.281 2.137 1 34.16 110 MET B C 1
ATOM 8818 O O . MET B 1 110 ? 30.562 32.5 1.147 1 34.16 110 MET B O 1
ATOM 8822 N N . GLY B 1 111 ? 30.266 31.156 2.391 1 36.66 111 GLY B N 1
ATOM 8823 C CA . GLY B 1 111 ? 30.047 30.312 1.229 1 36.66 111 GLY B CA 1
ATOM 8824 C C . GLY B 1 111 ? 28.859 30.734 0.388 1 36.66 111 GLY B C 1
ATOM 8825 O O . GLY B 1 111 ? 27.906 31.312 0.907 1 36.66 111 GLY B O 1
ATOM 8826 N N . GLU B 1 112 ? 29.156 31.078 -0.769 1 45.34 112 GLU B N 1
ATOM 8827 C CA . GLU B 1 112 ? 28.078 31.391 -1.7 1 45.34 112 GLU B CA 1
ATOM 8828 C C . GLU B 1 112 ? 26.812 30.609 -1.37 1 45.34 112 GLU B C 1
ATOM 8830 O O . GLU B 1 112 ? 26.828 29.375 -1.327 1 45.34 112 GLU B O 1
ATOM 8835 N N . ASP B 1 113 ? 25.984 31.125 -0.571 1 62.84 113 ASP B N 1
ATOM 8836 C CA . ASP B 1 113 ? 24.688 30.594 -0.188 1 62.84 113 ASP B CA 1
ATOM 8837 C C . ASP B 1 113 ? 23.984 29.953 -1.382 1 62.84 113 ASP B C 1
ATOM 8839 O O . ASP B 1 113 ? 23.766 30.594 -2.406 1 62.84 113 ASP B O 1
ATOM 8843 N N . VAL B 1 114 ? 24.266 28.781 -1.455 1 72.62 114 VAL B N 1
ATOM 8844 C CA . VAL B 1 114 ? 23.578 28.047 -2.518 1 72.62 114 VAL B CA 1
ATOM 8845 C C . VAL B 1 114 ? 22.266 27.484 -1.998 1 72.62 114 VAL B C 1
ATOM 8847 O O . VAL B 1 114 ? 22.156 27.078 -0.838 1 72.62 114 VAL B O 1
ATOM 8850 N N . VAL B 1 115 ? 21.312 27.75 -2.775 1 76.94 115 VAL B N 1
ATOM 8851 C CA . VAL B 1 115 ? 20 27.172 -2.461 1 76.94 115 VAL B CA 1
ATOM 8852 C C . VAL B 1 115 ? 19.547 26.281 -3.604 1 76.94 115 VAL B C 1
ATOM 8854 O O . VAL B 1 115 ? 19.984 26.438 -4.746 1 76.94 115 VAL B O 1
ATOM 8857 N N . VAL B 1 116 ? 18.812 25.328 -3.172 1 74.56 116 VAL B N 1
ATOM 8858 C CA . VAL B 1 116 ? 18.25 24.438 -4.188 1 74.56 116 VAL B CA 1
ATOM 8859 C C . VAL B 1 116 ? 17 25.062 -4.789 1 74.56 116 VAL B C 1
ATOM 8861 O O . VAL B 1 116 ? 16.109 25.5 -4.059 1 74.56 116 VAL B O 1
ATOM 8864 N N . THR B 1 117 ? 17 25.125 -6.051 1 75.44 117 THR B N 1
ATOM 8865 C CA . THR B 1 117 ? 15.875 25.703 -6.781 1 75.44 117 THR B CA 1
ATOM 8866 C C . THR B 1 117 ? 15.141 24.609 -7.57 1 75.44 117 THR B C 1
ATOM 8868 O O . THR B 1 117 ? 15.117 23.453 -7.164 1 75.44 117 THR B O 1
ATOM 8871 N N . ALA B 1 118 ? 14.453 25.094 -8.578 1 74.06 118 ALA B N 1
ATOM 8872 C CA . ALA B 1 118 ? 13.594 24.172 -9.32 1 74.06 118 ALA B CA 1
ATOM 8873 C C . ALA B 1 118 ? 14.398 23.016 -9.898 1 74.06 118 ALA B C 1
ATOM 8875 O O . ALA B 1 118 ? 15.516 23.219 -10.383 1 74.06 118 ALA B O 1
ATOM 8876 N N . PHE B 1 119 ? 13.867 21.844 -9.75 1 74.38 119 PHE B N 1
ATOM 8877 C CA . PHE B 1 119 ? 14.336 20.578 -10.297 1 74.38 119 PHE B CA 1
ATOM 8878 C C . PHE B 1 119 ? 15.664 20.172 -9.672 1 74.38 119 PHE B C 1
ATOM 8880 O O . PHE B 1 119 ? 16.469 19.469 -10.297 1 74.38 119 PHE B O 1
ATOM 8887 N N . GLY B 1 120 ? 15.945 20.859 -8.5 1 72.94 120 GLY B N 1
ATOM 8888 C CA . GLY B 1 120 ? 17.109 20.453 -7.73 1 72.94 120 GLY B CA 1
ATOM 8889 C C . GLY B 1 120 ? 18.375 21.188 -8.141 1 72.94 120 GLY B C 1
ATOM 8890 O O . GLY B 1 120 ? 19.469 20.797 -7.73 1 72.94 120 GLY B O 1
ATOM 8891 N N . VAL B 1 121 ? 18.234 22.172 -8.891 1 75.31 121 VAL B N 1
ATOM 8892 C CA . VAL B 1 121 ? 19.406 22.938 -9.344 1 75.31 121 VAL B CA 1
ATOM 8893 C C . VAL B 1 121 ? 19.859 23.891 -8.242 1 75.31 121 VAL B C 1
ATOM 8895 O O . VAL B 1 121 ? 19.047 24.641 -7.688 1 75.31 121 VAL B O 1
ATOM 8898 N N . GLN B 1 122 ? 21.078 23.719 -7.883 1 78.25 122 GLN B N 1
ATOM 8899 C CA . GLN B 1 122 ? 21.656 24.609 -6.887 1 78.25 122 GLN B CA 1
ATOM 8900 C C . GLN B 1 122 ? 22.078 25.938 -7.523 1 78.25 122 GLN B C 1
ATOM 8902 O O . GLN B 1 122 ? 22.656 25.953 -8.609 1 78.25 122 GLN B O 1
ATOM 8907 N N . ARG B 1 123 ? 21.672 26.969 -6.887 1 80.25 123 ARG B N 1
ATOM 8908 C CA . ARG B 1 123 ? 22.047 28.312 -7.352 1 80.25 123 ARG B CA 1
ATOM 8909 C C . ARG B 1 123 ? 22.578 29.156 -6.211 1 80.25 123 ARG B C 1
ATOM 8911 O O . ARG B 1 123 ? 22.172 28.984 -5.059 1 80.25 123 ARG B O 1
ATOM 8918 N N . GLU B 1 124 ? 23.406 30 -6.652 1 79.75 124 GLU B N 1
ATOM 8919 C CA . GLU B 1 124 ? 23.844 31 -5.684 1 79.75 124 GLU B CA 1
ATOM 8920 C C . GLU B 1 124 ? 22.75 32 -5.391 1 79.75 124 GLU B C 1
ATOM 8922 O O . GLU B 1 124 ? 22.062 32.469 -6.309 1 79.75 124 GLU B O 1
ATOM 8927 N N . THR B 1 125 ? 22.641 32.312 -4.238 1 83 125 THR B N 1
ATOM 8928 C CA . THR B 1 125 ? 21.562 33.219 -3.824 1 83 125 THR B CA 1
ATOM 8929 C C . THR B 1 125 ? 21.719 34.594 -4.48 1 83 125 THR B C 1
ATOM 8931 O O . THR B 1 125 ? 20.734 35.281 -4.762 1 83 125 THR B O 1
ATOM 8934 N N . ARG B 1 126 ? 22.906 35.031 -4.703 1 82.81 126 ARG B N 1
ATOM 8935 C CA . ARG B 1 126 ? 23.172 36.375 -5.262 1 82.81 126 ARG B CA 1
ATOM 8936 C C . ARG B 1 126 ? 22.641 36.469 -6.691 1 82.81 126 ARG B C 1
ATOM 8938 O O . ARG B 1 126 ? 22.406 37.562 -7.199 1 82.81 126 ARG B O 1
ATOM 8945 N N . SER B 1 127 ? 22.484 35.344 -7.336 1 84.81 127 SER B N 1
ATOM 8946 C CA . SER B 1 127 ? 22.047 35.375 -8.727 1 84.81 127 SER B CA 1
ATOM 8947 C C . SER B 1 127 ? 20.531 35.281 -8.844 1 84.81 127 SER B C 1
ATOM 8949 O O . SER B 1 127 ? 19.984 35.375 -9.938 1 84.81 127 SER B O 1
ATOM 8951 N N . LEU B 1 128 ? 19.891 35.125 -7.805 1 87.44 128 LEU B N 1
ATOM 8952 C CA . LEU B 1 128 ? 18.453 34.875 -7.852 1 87.44 128 LEU B CA 1
ATOM 8953 C C . LEU B 1 128 ? 17.688 36.188 -8.031 1 87.44 128 LEU B C 1
ATOM 8955 O O . LEU B 1 128 ? 18.047 37.188 -7.438 1 87.44 128 LEU B O 1
ATOM 8959 N N . SER B 1 129 ? 16.688 36.125 -8.789 1 88.5 129 SER B N 1
ATOM 8960 C CA . SER B 1 129 ? 15.875 37.312 -9.039 1 88.5 129 SER B CA 1
ATOM 8961 C C . SER B 1 129 ? 14.602 37.281 -8.195 1 88.5 129 SER B C 1
ATOM 8963 O O . SER B 1 129 ? 13.68 38.062 -8.438 1 88.5 129 SER B O 1
ATOM 8965 N N . TYR B 1 130 ? 14.43 36.312 -7.344 1 85.94 130 TYR B N 1
ATOM 8966 C CA . TYR B 1 130 ? 13.242 36.188 -6.516 1 85.94 130 TYR B CA 1
ATOM 8967 C C . TYR B 1 130 ? 13.617 35.906 -5.066 1 85.94 130 TYR B C 1
ATOM 8969 O O . TYR B 1 130 ? 14.781 35.625 -4.762 1 85.94 130 TYR B O 1
ATOM 8977 N N . SER B 1 131 ? 12.609 35.969 -4.27 1 84.25 131 SER B N 1
ATOM 8978 C CA . SER B 1 131 ? 12.828 35.781 -2.84 1 84.25 131 SER B CA 1
ATOM 8979 C C . SER B 1 131 ? 12.703 34.312 -2.451 1 84.25 131 SER B C 1
ATOM 8981 O O . SER B 1 131 ? 11.805 33.625 -2.93 1 84.25 131 SER B O 1
ATOM 8983 N N . THR B 1 132 ? 13.578 33.844 -1.669 1 82 132 THR B N 1
ATOM 8984 C CA . THR B 1 132 ? 13.547 32.531 -1.033 1 82 132 THR B CA 1
ATOM 8985 C C . THR B 1 132 ? 14.227 32.562 0.332 1 82 132 THR B C 1
ATOM 8987 O O . THR B 1 132 ? 14.984 33.5 0.623 1 82 132 THR B O 1
ATOM 8990 N N . GLU B 1 133 ? 13.773 31.688 1.165 1 84.75 133 GLU B N 1
ATOM 8991 C CA . GLU B 1 133 ? 14.336 31.656 2.51 1 84.75 133 GLU B CA 1
ATOM 8992 C C . GLU B 1 133 ? 14.68 30.234 2.941 1 84.75 133 GLU B C 1
ATOM 8994 O O . GLU B 1 133 ? 13.82 29.344 2.924 1 84.75 133 GLU B O 1
ATOM 8999 N N . GLY B 1 134 ? 15.875 30.016 3.244 1 82.75 134 GLY B N 1
ATOM 9000 C CA . GLY B 1 134 ? 16.328 28.734 3.803 1 82.75 134 GLY B CA 1
ATOM 9001 C C . GLY B 1 134 ? 16.172 28.672 5.309 1 82.75 134 GLY B C 1
ATOM 9002 O O . GLY B 1 134 ? 16.312 29.672 6.008 1 82.75 134 GLY B O 1
ATOM 9003 N N . VAL B 1 135 ? 15.906 27.469 5.824 1 80.31 135 VAL B N 1
ATOM 9004 C CA . VAL B 1 135 ? 15.734 27.281 7.258 1 80.31 135 VAL B CA 1
ATOM 9005 C C . VAL B 1 135 ? 16.797 26.328 7.789 1 80.31 135 VAL B C 1
ATOM 9007 O O . VAL B 1 135 ? 17.141 25.328 7.137 1 80.31 135 VAL B O 1
ATOM 9010 N N . ASP B 1 136 ? 17.266 26.719 8.891 1 71.44 136 ASP B N 1
ATOM 9011 C CA . ASP B 1 136 ? 18.25 25.875 9.555 1 71.44 136 ASP B CA 1
ATOM 9012 C C . ASP B 1 136 ? 17.625 24.578 10.055 1 71.44 136 ASP B C 1
ATOM 9014 O O . ASP B 1 136 ? 16.609 24.609 10.742 1 71.44 136 ASP B O 1
ATOM 9018 N N . THR B 1 137 ? 18.234 23.531 9.781 1 73.69 137 THR B N 1
ATOM 9019 C CA . THR B 1 137 ? 17.625 22.234 10.062 1 73.69 137 THR B CA 1
ATOM 9020 C C . THR B 1 137 ? 17.984 21.766 11.469 1 73.69 137 THR B C 1
ATOM 9022 O O . THR B 1 137 ? 17.297 20.891 12.031 1 73.69 137 THR B O 1
ATOM 9025 N N . GLU B 1 138 ? 19.016 22.25 12.031 1 69.31 138 GLU B N 1
ATOM 9026 C CA . GLU B 1 138 ? 19.375 21.828 13.383 1 69.31 138 GLU B CA 1
ATOM 9027 C C . GLU B 1 138 ? 18.266 22.125 14.375 1 69.31 138 GLU B C 1
ATOM 9029 O O . GLU B 1 138 ? 17.969 21.312 15.25 1 69.31 138 GLU B O 1
ATOM 9034 N N . SER B 1 139 ? 17.703 23.219 14.195 1 69.94 139 SER B N 1
ATOM 9035 C CA . SER B 1 139 ? 16.609 23.578 15.094 1 69.94 139 SER B CA 1
ATOM 9036 C C . SER B 1 139 ? 15.422 22.656 14.922 1 69.94 139 SER B C 1
ATOM 9038 O O . SER B 1 139 ? 14.648 22.453 15.859 1 69.94 139 SER B O 1
ATOM 9040 N N . LEU B 1 140 ? 15.234 22.062 13.797 1 75.69 140 LEU B N 1
ATOM 9041 C CA . LEU B 1 140 ? 14.133 21.141 13.523 1 75.69 140 LEU B CA 1
ATOM 9042 C C . LEU B 1 140 ? 14.289 19.844 14.32 1 75.69 140 LEU B C 1
ATOM 9044 O O . LEU B 1 140 ? 13.305 19.297 14.828 1 75.69 140 LEU B O 1
ATOM 9048 N N . THR B 1 141 ? 15.508 19.438 14.438 1 75 141 THR B N 1
ATOM 9049 C CA . THR B 1 141 ? 15.773 18.172 15.102 1 75 141 THR B CA 1
ATOM 9050 C C . THR B 1 141 ? 15.75 18.344 16.609 1 75 141 THR B C 1
ATOM 9052 O O . THR B 1 141 ? 15.391 17.406 17.344 1 75 141 THR B O 1
ATOM 9055 N N . GLU B 1 142 ? 16.141 19.531 17.016 1 74.12 142 GLU B N 1
ATOM 9056 C CA . GLU B 1 142 ? 16.172 19.75 18.453 1 74.12 142 GLU B CA 1
ATOM 9057 C C . GLU B 1 142 ? 14.773 19.953 19.031 1 74.12 142 GLU B C 1
ATOM 9059 O O . GLU B 1 142 ? 14.438 19.406 20.078 1 74.12 142 GLU B O 1
ATOM 9064 N N . ALA B 1 143 ? 14.047 20.766 18.328 1 75.06 143 ALA B N 1
ATOM 9065 C CA . ALA B 1 143 ? 12.68 20.984 18.781 1 75.06 143 ALA B CA 1
ATOM 9066 C C . ALA B 1 143 ? 11.805 19.766 18.531 1 75.06 143 ALA B C 1
ATOM 9068 O O . ALA B 1 143 ? 10.93 19.438 19.328 1 75.06 143 ALA B O 1
ATOM 9069 N N . ARG B 1 144 ? 11.977 19 17.562 1 78.81 144 ARG B N 1
ATOM 9070 C CA . ARG B 1 144 ? 11.383 17.75 17.125 1 78.81 144 ARG B CA 1
ATOM 9071 C C . ARG B 1 144 ? 9.867 17.781 17.266 1 78.81 144 ARG B C 1
ATOM 9073 O O . ARG B 1 144 ? 9.289 16.984 18 1 78.81 144 ARG B O 1
ATOM 9080 N N . GLU B 1 145 ? 9.227 18.578 16.531 1 83.12 145 GLU B N 1
ATOM 9081 C CA . GLU B 1 145 ? 7.77 18.547 16.438 1 83.12 145 GLU B CA 1
ATOM 9082 C C . GLU B 1 145 ? 7.293 17.297 15.719 1 83.12 145 GLU B C 1
ATOM 9084 O O . GLU B 1 145 ? 7.961 16.797 14.812 1 83.12 145 GLU B O 1
ATOM 9089 N N . LEU B 1 146 ? 6.16 16.766 16.188 1 80.25 146 LEU B N 1
ATOM 9090 C CA . LEU B 1 146 ? 5.602 15.594 15.523 1 80.25 146 LEU B CA 1
ATOM 9091 C C . LEU B 1 146 ? 5.324 15.891 14.055 1 80.25 146 LEU B C 1
ATOM 9093 O O . LEU B 1 146 ? 5.461 15.016 13.195 1 80.25 146 LEU B O 1
ATOM 9097 N N . ASN B 1 147 ? 4.836 17.062 13.828 1 86.38 147 ASN B N 1
ATOM 9098 C CA . ASN B 1 147 ? 4.723 17.609 12.477 1 86.38 147 ASN B CA 1
ATOM 9099 C C . ASN B 1 147 ? 5.816 18.641 12.188 1 86.38 147 ASN B C 1
ATOM 9101 O O . ASN B 1 147 ? 5.762 19.766 12.68 1 86.38 147 ASN B O 1
ATOM 9105 N N . VAL B 1 148 ? 6.695 18.312 11.328 1 85.62 148 VAL B N 1
ATOM 9106 C CA . VAL B 1 148 ? 7.91 19.078 11.086 1 85.62 148 VAL B CA 1
ATOM 9107 C C . VAL B 1 148 ? 7.547 20.469 10.547 1 85.62 148 VAL B C 1
ATOM 9109 O O . VAL B 1 148 ? 8.266 21.438 10.789 1 85.62 148 VAL B O 1
ATOM 9112 N N . MET B 1 149 ? 6.453 20.625 9.906 1 87.25 149 MET B N 1
ATOM 9113 C CA . MET B 1 149 ? 6.059 21.922 9.352 1 87.25 149 MET B CA 1
ATOM 9114 C C . MET B 1 149 ? 5.82 22.938 10.461 1 87.25 149 MET B C 1
ATOM 9116 O O . MET B 1 149 ? 6.039 24.141 10.273 1 87.25 149 MET B O 1
ATOM 9120 N N . ASN B 1 150 ? 5.461 22.453 11.617 1 88.69 150 ASN B N 1
ATOM 9121 C CA . ASN B 1 150 ? 5.211 23.344 12.742 1 88.69 150 ASN B CA 1
ATOM 9122 C C . ASN B 1 150 ? 6.488 24.047 13.203 1 88.69 150 ASN B C 1
ATOM 9124 O O . ASN B 1 150 ? 6.438 25.109 13.82 1 88.69 150 ASN B O 1
ATOM 9128 N N . SER B 1 151 ? 7.578 23.469 12.859 1 86.38 151 SER B N 1
ATOM 9129 C CA . SER B 1 151 ? 8.852 24.031 13.289 1 86.38 151 SER B CA 1
ATOM 9130 C C . SER B 1 151 ? 9.203 25.281 12.484 1 86.38 151 SER B C 1
ATOM 9132 O O . SER B 1 151 ? 10.062 26.062 12.883 1 86.38 151 SER B O 1
ATOM 9134 N N . LEU B 1 152 ? 8.516 25.516 11.438 1 88.12 152 LEU B N 1
ATOM 9135 C CA . LEU B 1 152 ? 8.797 26.672 10.586 1 88.12 152 LEU B CA 1
ATOM 9136 C C . LEU B 1 152 ? 8.07 27.906 11.102 1 88.12 152 LEU B C 1
ATOM 9138 O O . LEU B 1 152 ? 8.367 29.031 10.68 1 88.12 152 LEU B O 1
ATOM 9142 N N . GLN B 1 153 ? 7.195 27.719 11.984 1 89.19 153 GLN B N 1
ATOM 9143 C CA . GLN B 1 153 ? 6.367 28.812 12.477 1 89.19 153 GLN B CA 1
ATOM 9144 C C . GLN B 1 153 ? 7.223 29.906 13.133 1 89.19 153 GLN B C 1
ATOM 9146 O O . GLN B 1 153 ? 8.047 29.609 14 1 89.19 153 GLN B O 1
ATOM 9151 N N . GLY B 1 154 ? 7.094 31.094 12.664 1 90 154 GLY B N 1
ATOM 9152 C CA . GLY B 1 154 ? 7.797 32.25 13.227 1 90 154 GLY B CA 1
ATOM 9153 C C . GLY B 1 154 ? 9.18 32.438 12.633 1 90 154 GLY B C 1
ATOM 9154 O O . GLY B 1 154 ? 9.844 33.438 12.922 1 90 154 GLY B O 1
ATOM 9155 N N . LYS B 1 155 ? 9.57 31.594 11.773 1 90.44 155 LYS B N 1
ATOM 9156 C CA . LYS B 1 155 ? 10.938 31.656 11.273 1 90.44 155 LYS B CA 1
ATOM 9157 C C . LYS B 1 155 ? 10.977 32.156 9.836 1 90.44 155 LYS B C 1
ATOM 9159 O O . LYS B 1 155 ? 12.023 32.594 9.352 1 90.44 155 LYS B O 1
ATOM 9164 N N . VAL B 1 156 ? 9.922 32.062 9.156 1 91.69 156 VAL B N 1
ATOM 9165 C CA . VAL B 1 156 ? 9.844 32.469 7.762 1 91.69 156 VAL B CA 1
ATOM 9166 C C . VAL B 1 156 ? 8.852 33.625 7.613 1 91.69 156 VAL B C 1
ATOM 9168 O O . VAL B 1 156 ? 7.691 33.5 8.031 1 91.69 156 VAL B O 1
ATOM 9171 N N . ALA B 1 157 ? 9.32 34.656 6.988 1 93.31 157 ALA B N 1
ATOM 9172 C CA . ALA B 1 157 ? 8.438 35.812 6.785 1 93.31 157 ALA B CA 1
ATOM 9173 C C . ALA B 1 157 ? 7.328 35.469 5.789 1 93.31 157 ALA B C 1
ATOM 9175 O O . ALA B 1 157 ? 7.594 34.906 4.727 1 93.31 157 ALA B O 1
ATOM 9176 N N . GLY B 1 158 ? 6.172 35.812 6.176 1 92 158 GLY B N 1
ATOM 9177 C CA . GLY B 1 158 ? 5.043 35.625 5.281 1 92 158 GLY B CA 1
ATOM 9178 C C . GLY B 1 158 ? 4.453 34.219 5.344 1 92 158 GLY B C 1
ATOM 9179 O O . GLY B 1 158 ? 3.477 33.938 4.652 1 92 158 GLY B O 1
ATOM 9180 N N . LEU B 1 159 ? 5.023 33.406 6.094 1 92.5 159 LEU B N 1
ATOM 9181 C CA . LEU B 1 159 ? 4.523 32.031 6.266 1 92.5 159 LEU B CA 1
ATOM 9182 C C . LEU B 1 159 ? 3.672 31.938 7.523 1 92.5 159 LEU B C 1
ATOM 9184 O O . LEU B 1 159 ? 4.09 32.375 8.602 1 92.5 159 LEU B O 1
ATOM 9188 N N . SER B 1 160 ? 2.496 31.453 7.293 1 92.19 160 SER B N 1
ATOM 9189 C CA . SER B 1 160 ? 1.61 31.188 8.422 1 92.19 160 SER B CA 1
ATOM 9190 C C . SER B 1 160 ? 1.271 29.703 8.531 1 92.19 160 SER B C 1
ATOM 9192 O O . SER B 1 160 ? 0.87 29.078 7.551 1 92.19 160 SER B O 1
ATOM 9194 N N . ILE B 1 161 ? 1.45 29.156 9.75 1 92.31 161 ILE B N 1
ATOM 9195 C CA . ILE B 1 161 ? 1.122 27.75 10 1 92.31 161 ILE B CA 1
ATOM 9196 C C . ILE B 1 161 ? 0.105 27.656 11.141 1 92.31 161 ILE B C 1
ATOM 9198 O O . ILE B 1 161 ? 0.303 28.25 12.203 1 92.31 161 ILE B O 1
ATOM 9202 N N . SER B 1 162 ? -0.96 27.031 10.875 1 91.44 162 SER B N 1
ATOM 9203 C CA . SER B 1 162 ? -1.975 26.734 11.883 1 91.44 162 SER B CA 1
ATOM 9204 C C . SER B 1 162 ? -2.207 25.234 12.016 1 91.44 162 SER B C 1
ATOM 9206 O O . SER B 1 162 ? -2.129 24.5 11.031 1 91.44 162 SER B O 1
ATOM 9208 N N . GLU B 1 163 ? -2.391 24.828 13.227 1 88.19 163 GLU B N 1
ATOM 9209 C CA . GLU B 1 163 ? -2.57 23.406 13.469 1 88.19 163 GLU B CA 1
ATOM 9210 C C . GLU B 1 163 ? -4.051 23.031 13.516 1 88.19 163 GLU B C 1
ATOM 9212 O O . GLU B 1 163 ? -4.867 23.781 14.062 1 88.19 163 GLU B O 1
ATOM 9217 N N . GLY B 1 164 ? -4.207 21.875 13.055 1 83.06 164 GLY B N 1
ATOM 9218 C CA . GLY B 1 164 ? -5.543 21.328 13.234 1 83.06 164 GLY B CA 1
ATOM 9219 C C . GLY B 1 164 ? -5.809 20.859 14.648 1 83.06 164 GLY B C 1
ATOM 9220 O O . GLY B 1 164 ? -4.879 20.719 15.445 1 83.06 164 GLY B O 1
ATOM 9221 N N . GLY B 1 165 ? -7.059 20.734 15 1 78.44 165 GLY B N 1
ATOM 9222 C CA . GLY B 1 165 ? -7.449 20.422 16.375 1 78.44 165 GLY B CA 1
ATOM 9223 C C . GLY B 1 165 ? -7.473 18.922 16.656 1 78.44 165 GLY B C 1
ATOM 9224 O O . GLY B 1 165 ? -8.047 18.484 17.656 1 78.44 165 GLY B O 1
ATOM 9225 N N . ALA B 1 166 ? -6.672 18.062 15.836 1 78.06 166 ALA B N 1
ATOM 9226 C CA . ALA B 1 166 ? -6.863 16.625 15.93 1 78.06 166 ALA B CA 1
ATOM 9227 C C . ALA B 1 166 ? -5.938 16.016 16.984 1 78.06 166 ALA B C 1
ATOM 9229 O O . ALA B 1 166 ? -5.93 14.805 17.188 1 78.06 166 ALA B O 1
ATOM 9230 N N . GLY B 1 167 ? -5.184 16.734 17.641 1 85.62 167 GLY B N 1
ATOM 9231 C CA . GLY B 1 167 ? -4.309 16.188 18.656 1 85.62 167 GLY B CA 1
ATOM 9232 C C . GLY B 1 167 ? -2.98 15.703 18.109 1 85.62 167 GLY B C 1
ATOM 9233 O O . GLY B 1 167 ? -2.33 16.406 17.328 1 85.62 167 GLY B O 1
ATOM 9234 N N . VAL B 1 168 ? -2.6 14.469 18.562 1 88.19 168 VAL B N 1
ATOM 9235 C CA . VAL B 1 168 ? -1.289 13.945 18.188 1 88.19 168 VAL B CA 1
ATOM 9236 C C . VAL B 1 168 ? -1.225 13.727 16.672 1 88.19 168 VAL B C 1
ATOM 9238 O O . VAL B 1 168 ? -2.086 13.055 16.109 1 88.19 168 VAL B O 1
ATOM 9241 N N . GLY B 1 169 ? -0.244 14.305 16.156 1 84.38 169 GLY B N 1
ATOM 9242 C CA . GLY B 1 169 ? -0.002 14.102 14.742 1 84.38 169 GLY B CA 1
ATOM 9243 C C . GLY B 1 169 ? -0.938 14.898 13.859 1 84.38 169 GLY B C 1
ATOM 9244 O O . GLY B 1 169 ? -1.13 14.562 12.688 1 84.38 169 GLY B O 1
ATOM 9245 N N . SER B 1 170 ? -1.518 15.859 14.305 1 86 170 SER B N 1
ATOM 9246 C CA . SER B 1 170 ? -2.457 16.688 13.555 1 86 170 SER B CA 1
ATOM 9247 C C . SER B 1 170 ? -1.798 17.281 12.32 1 86 170 SER B C 1
ATOM 9249 O O . SER B 1 170 ? -0.616 17.641 12.344 1 86 170 SER B O 1
ATOM 9251 N N . ASP B 1 171 ? -2.623 17.438 11.344 1 86.69 171 ASP B N 1
ATOM 9252 C CA . ASP B 1 171 ? -2.174 18.156 10.156 1 86.69 171 ASP B CA 1
ATOM 9253 C C . ASP B 1 171 ? -2.137 19.656 10.398 1 86.69 171 ASP B C 1
ATOM 9255 O O . ASP B 1 171 ? -2.719 20.156 11.367 1 86.69 171 ASP B O 1
ATOM 9259 N N . SER B 1 172 ? -1.348 20.297 9.555 1 89.69 172 SER B N 1
ATOM 9260 C CA . SER B 1 172 ? -1.244 21.75 9.648 1 89.69 172 SER B CA 1
ATOM 9261 C C . SER B 1 172 ? -1.629 22.422 8.336 1 89.69 172 SER B C 1
ATOM 9263 O O . SER B 1 172 ? -1.456 21.828 7.262 1 89.69 172 SER B O 1
ATOM 9265 N N . ARG B 1 173 ? -2.238 23.531 8.461 1 91.31 173 ARG B N 1
ATOM 9266 C CA . ARG B 1 173 ? -2.484 24.406 7.32 1 91.31 173 ARG B CA 1
ATOM 9267 C C . ARG B 1 173 ? -1.332 25.391 7.121 1 91.31 173 ARG B C 1
ATOM 9269 O O . ARG B 1 173 ? -0.979 26.141 8.031 1 91.31 173 ARG B O 1
ATOM 9276 N N . VAL B 1 174 ? -0.737 25.312 5.969 1 91.88 174 VAL B N 1
ATOM 9277 C CA . VAL B 1 174 ? 0.392 26.188 5.641 1 91.88 174 VAL B CA 1
ATOM 9278 C C . VAL B 1 174 ? 0.003 27.141 4.512 1 91.88 174 VAL B C 1
ATOM 9280 O O . VAL B 1 174 ? -0.422 26.703 3.439 1 91.88 174 VAL B O 1
ATOM 9283 N N . VAL B 1 175 ? 0.126 28.438 4.734 1 93.25 175 VAL B N 1
ATOM 9284 C CA . VAL B 1 175 ? -0.242 29.422 3.727 1 93.25 175 VAL B CA 1
ATOM 9285 C C . VAL B 1 175 ? 0.887 30.438 3.562 1 93.25 175 VAL B C 1
ATOM 9287 O O . VAL B 1 175 ? 1.418 30.953 4.551 1 93.25 175 VAL B O 1
ATOM 9290 N N . LEU B 1 176 ? 1.26 30.641 2.369 1 93.12 176 LEU B N 1
ATOM 9291 C CA . LEU B 1 176 ? 2.271 31.625 2.023 1 93.12 176 LEU B CA 1
ATOM 9292 C C . LEU B 1 176 ? 1.635 32.844 1.362 1 93.12 176 LEU B C 1
ATOM 9294 O O . LEU B 1 176 ? 1.038 32.75 0.289 1 93.12 176 LEU B O 1
ATOM 9298 N N . ARG B 1 177 ? 1.813 34.031 1.904 1 94.69 177 ARG B N 1
ATOM 9299 C CA . ARG B 1 177 ? 1.407 35.312 1.329 1 94.69 177 ARG B CA 1
ATOM 9300 C C . ARG B 1 177 ? -0.088 35.312 1.028 1 94.69 177 ARG B C 1
ATOM 9302 O O . ARG B 1 177 ? -0.503 35.719 -0.058 1 94.69 177 ARG B O 1
ATOM 9309 N N . GLY B 1 178 ? -0.879 34.688 1.856 1 92.94 178 GLY B N 1
ATOM 9310 C CA . GLY B 1 178 ? -2.328 34.781 1.811 1 92.94 178 GLY B CA 1
ATOM 9311 C C . GLY B 1 178 ? -2.979 33.781 0.889 1 92.94 178 GLY B C 1
ATOM 9312 O O . GLY B 1 178 ? -2.295 32.938 0.29 1 92.94 178 GLY B O 1
ATOM 9313 N N . ASN B 1 179 ? -4.359 33.875 0.786 1 93.44 179 ASN B N 1
ATOM 9314 C CA . ASN B 1 179 ? -5.141 32.969 -0.056 1 93.44 179 ASN B CA 1
ATOM 9315 C C . ASN B 1 179 ? -5.234 33.5 -1.49 1 93.44 179 ASN B C 1
ATOM 9317 O O . ASN B 1 179 ? -5.395 34.688 -1.717 1 93.44 179 ASN B O 1
ATOM 9321 N N . ARG B 1 180 ? -5.145 32.594 -2.416 1 92.06 180 ARG B N 1
ATOM 9322 C CA . ARG B 1 180 ? -5.188 32.969 -3.822 1 92.06 180 ARG B CA 1
ATOM 9323 C C . ARG B 1 180 ? -6.418 32.406 -4.512 1 92.06 180 ARG B C 1
ATOM 9325 O O . ARG B 1 180 ? -6.953 33.031 -5.445 1 92.06 180 ARG B O 1
ATOM 9332 N N . SER B 1 181 ? -6.789 31.25 -4.055 1 90.25 181 SER B N 1
ATOM 9333 C CA . SER B 1 181 ? -7.926 30.578 -4.684 1 90.25 181 SER B CA 1
ATOM 9334 C C . SER B 1 181 ? -9.148 30.594 -3.773 1 90.25 181 SER B C 1
ATOM 9336 O O . SER B 1 181 ? -9.039 30.328 -2.574 1 90.25 181 SER B O 1
ATOM 9338 N N . ILE B 1 182 ? -10.242 30.875 -4.367 1 85.44 182 ILE B N 1
ATOM 9339 C CA . ILE B 1 182 ? -11.484 30.938 -3.6 1 85.44 182 ILE B CA 1
ATOM 9340 C C . ILE B 1 182 ? -11.93 29.547 -3.201 1 85.44 182 ILE B C 1
ATOM 9342 O O . ILE B 1 182 ? -12.242 29.297 -2.035 1 85.44 182 ILE B O 1
ATOM 9346 N N . SER B 1 183 ? -11.984 28.625 -4.141 1 77.94 183 SER B N 1
ATOM 9347 C CA . SER B 1 183 ? -12.492 27.297 -3.869 1 77.94 183 SER B CA 1
ATOM 9348 C C . SER B 1 183 ? -11.383 26.25 -3.963 1 77.94 183 SER B C 1
ATOM 9350 O O . SER B 1 183 ? -11.602 25.078 -3.643 1 77.94 183 SER B O 1
ATOM 9352 N N . GLY B 1 184 ? -10.273 26.641 -4.266 1 77.94 184 GLY B N 1
ATOM 9353 C CA . GLY B 1 184 ? -9.203 25.688 -4.473 1 77.94 184 GLY B CA 1
ATOM 9354 C C . GLY B 1 184 ? -8.258 25.578 -3.287 1 77.94 184 GLY B C 1
ATOM 9355 O O . GLY B 1 184 ? -8.555 26.094 -2.207 1 77.94 184 GLY B O 1
ATOM 9356 N N . ASN B 1 185 ? -7.227 24.859 -3.52 1 83.44 185 ASN B N 1
ATOM 9357 C CA . ASN B 1 185 ? -6.18 24.672 -2.516 1 83.44 185 ASN B CA 1
ATOM 9358 C C . ASN B 1 185 ? -5.277 25.906 -2.42 1 83.44 185 ASN B C 1
ATOM 9360 O O . ASN B 1 185 ? -4.84 26.438 -3.441 1 83.44 185 ASN B O 1
ATOM 9364 N N . ASN B 1 186 ? -5.031 26.359 -1.249 1 90.06 186 ASN B N 1
ATOM 9365 C CA . ASN B 1 186 ? -4.195 27.531 -1.047 1 90.06 186 ASN B CA 1
ATOM 9366 C C . ASN B 1 186 ? -2.879 27.172 -0.363 1 90.06 186 ASN B C 1
ATOM 9368 O O . ASN B 1 186 ? -2.121 28.062 0.035 1 90.06 186 ASN B O 1
ATOM 9372 N N . GLU B 1 187 ? -2.604 25.906 -0.176 1 90.38 187 GLU B N 1
ATOM 9373 C CA . GLU B 1 187 ? -1.347 25.469 0.428 1 90.38 187 GLU B CA 1
ATOM 9374 C C . GLU B 1 187 ? -0.233 25.391 -0.612 1 90.38 187 GLU B C 1
ATOM 9376 O O . GLU B 1 187 ? -0.501 25.234 -1.805 1 90.38 187 GLU B O 1
ATOM 9381 N N . PRO B 1 188 ? 0.998 25.484 -0.171 1 91.5 188 PRO B N 1
ATOM 9382 C CA . PRO B 1 188 ? 2.113 25.391 -1.116 1 91.5 188 PRO B CA 1
ATOM 9383 C C . PRO B 1 188 ? 2.342 23.969 -1.625 1 91.5 188 PRO B C 1
ATOM 9385 O O . PRO B 1 188 ? 1.837 23.016 -1.036 1 91.5 188 PRO B O 1
ATOM 9388 N N . LEU B 1 189 ? 3.062 23.953 -2.744 1 91.5 189 LEU B N 1
ATOM 9389 C CA . LEU B 1 189 ? 3.529 22.656 -3.252 1 91.5 189 LEU B CA 1
ATOM 9390 C C . LEU B 1 189 ? 4.672 22.125 -2.398 1 91.5 189 LEU B C 1
ATOM 9392 O O . LEU B 1 189 ? 5.559 22.875 -1.99 1 91.5 189 LEU B O 1
ATOM 9396 N N . TYR B 1 190 ? 4.664 20.859 -2.133 1 91.75 190 TYR B N 1
ATOM 9397 C CA . TYR B 1 190 ? 5.785 20.219 -1.46 1 91.75 190 TYR B CA 1
ATOM 9398 C C . TYR B 1 190 ? 6.641 19.438 -2.453 1 91.75 190 TYR B C 1
ATOM 9400 O O . TYR B 1 190 ? 6.121 18.641 -3.236 1 91.75 190 TYR B O 1
ATOM 9408 N N . VAL B 1 191 ? 7.879 19.703 -2.424 1 92.75 191 VAL B N 1
ATOM 9409 C CA . VAL B 1 191 ? 8.844 19.031 -3.283 1 92.75 191 VAL B CA 1
ATOM 9410 C C . VAL B 1 191 ? 9.93 18.391 -2.43 1 92.75 191 VAL B C 1
ATOM 9412 O O . VAL B 1 191 ? 10.539 19.047 -1.578 1 92.75 191 VAL B O 1
ATOM 9415 N N . VAL B 1 192 ? 10.188 17.141 -2.641 1 92.5 192 VAL B N 1
ATOM 9416 C CA . VAL B 1 192 ? 11.234 16.422 -1.915 1 92.5 192 VAL B CA 1
ATOM 9417 C C . VAL B 1 192 ? 12.297 15.922 -2.893 1 92.5 192 VAL B C 1
ATOM 9419 O O . VAL B 1 192 ? 12.008 15.109 -3.775 1 92.5 192 VAL B O 1
ATOM 9422 N N . ASP B 1 193 ? 13.461 16.422 -2.723 1 91.81 193 ASP B N 1
ATOM 9423 C CA . ASP B 1 193 ? 14.586 16.062 -3.574 1 91.81 193 ASP B CA 1
ATOM 9424 C C . ASP B 1 193 ? 14.25 16.281 -5.051 1 91.81 193 ASP B C 1
ATOM 9426 O O . ASP B 1 193 ? 14.484 15.406 -5.883 1 91.81 193 ASP B O 1
ATOM 9430 N N . GLY B 1 194 ? 13.594 17.344 -5.285 1 89.25 194 GLY B N 1
ATOM 9431 C CA . GLY B 1 194 ? 13.344 17.781 -6.645 1 89.25 194 GLY B CA 1
ATOM 9432 C C . GLY B 1 194 ? 12.047 17.25 -7.223 1 89.25 194 GLY B C 1
ATOM 9433 O O . GLY B 1 194 ? 11.648 17.625 -8.328 1 89.25 194 GLY B O 1
ATOM 9434 N N . VAL B 1 195 ? 11.367 16.422 -6.5 1 89.75 195 VAL B N 1
ATOM 9435 C CA . VAL B 1 195 ? 10.148 15.82 -7.035 1 89.75 195 VAL B CA 1
ATOM 9436 C C . VAL B 1 195 ? 8.945 16.25 -6.203 1 89.75 195 VAL B C 1
ATOM 9438 O O . VAL B 1 195 ? 8.992 16.234 -4.973 1 89.75 195 VAL B O 1
ATOM 9441 N N . PRO B 1 196 ? 7.832 16.625 -6.859 1 90.06 196 PRO B N 1
ATOM 9442 C CA . PRO B 1 196 ? 6.602 16.922 -6.117 1 90.06 196 PRO B CA 1
ATOM 9443 C C . PRO B 1 196 ? 6.016 15.688 -5.434 1 90.06 196 PRO B C 1
ATOM 9445 O O . PRO B 1 196 ? 6.156 14.57 -5.934 1 90.06 196 PRO B O 1
ATOM 9448 N N . ILE B 1 197 ? 5.398 15.867 -4.344 1 87.44 197 ILE B N 1
ATOM 9449 C CA . ILE B 1 197 ? 4.719 14.773 -3.656 1 87.44 197 ILE B CA 1
ATOM 9450 C C . ILE B 1 197 ? 3.26 15.148 -3.41 1 87.44 197 ILE B C 1
ATOM 9452 O O . ILE B 1 197 ? 2.875 16.312 -3.551 1 87.44 197 ILE B O 1
ATOM 9456 N N . GLN B 1 198 ? 2.514 14.125 -3.045 1 80 198 GLN B N 1
ATOM 9457 C CA . GLN B 1 198 ? 1.101 14.359 -2.76 1 80 198 GLN B CA 1
ATOM 9458 C C . GLN B 1 198 ? 0.897 14.812 -1.317 1 80 198 GLN B C 1
ATOM 9460 O O . GLN B 1 198 ? 1.375 14.164 -0.383 1 80 198 GLN B O 1
ATOM 9465 N N . GLY B 1 199 ? 0.197 15.797 -1.211 1 73.62 199 GLY B N 1
ATOM 9466 C CA . GLY B 1 199 ? -0.145 16.234 0.132 1 73.62 199 GLY B CA 1
ATOM 9467 C C . GLY B 1 199 ? 1.062 16.672 0.942 1 73.62 199 GLY B C 1
ATOM 9468 O O . GLY B 1 199 ? 2.115 16.984 0.38 1 73.62 199 GLY B O 1
ATOM 9469 N N . SER B 1 200 ? 0.772 16.781 2.189 1 69.06 200 SER B N 1
ATOM 9470 C CA . SER B 1 200 ? 1.846 17.234 3.062 1 69.06 200 SER B CA 1
ATOM 9471 C C . SER B 1 200 ? 2.754 16.094 3.482 1 69.06 200 SER B C 1
ATOM 9473 O O . SER B 1 200 ? 2.365 14.922 3.396 1 69.06 200 SER B O 1
ATOM 9475 N N . TYR B 1 201 ? 3.957 16.406 3.609 1 72.31 201 TYR B N 1
ATOM 9476 C CA . TYR B 1 201 ? 4.98 15.477 4.09 1 72.31 201 TYR B CA 1
ATOM 9477 C C . TYR B 1 201 ? 5.125 15.562 5.605 1 72.31 201 TYR B C 1
ATOM 9479 O O . TYR B 1 201 ? 6.238 15.711 6.117 1 72.31 201 TYR B O 1
ATOM 9487 N N . ASN B 1 202 ? 3.971 15.531 6.27 1 77.62 202 ASN B N 1
ATOM 9488 C CA . ASN B 1 202 ? 3.949 15.789 7.703 1 77.62 202 ASN B CA 1
ATOM 9489 C C . ASN B 1 202 ? 4.551 14.633 8.492 1 77.62 202 ASN B C 1
ATOM 9491 O O . ASN B 1 202 ? 4.984 14.812 9.633 1 77.62 202 ASN B O 1
ATOM 9495 N N . GLU B 1 203 ? 4.672 13.5 7.941 1 82.69 203 GLU B N 1
ATOM 9496 C CA . GLU B 1 203 ? 5.078 12.305 8.672 1 82.69 203 GLU B CA 1
ATOM 9497 C C . GLU B 1 203 ? 6.578 12.055 8.531 1 82.69 203 GLU B C 1
ATOM 9499 O O . GLU B 1 203 ? 7.125 11.141 9.156 1 82.69 203 GLU B O 1
ATOM 9504 N N . ILE B 1 204 ? 7.227 12.969 7.941 1 83.62 204 ILE B N 1
ATOM 9505 C CA . ILE B 1 204 ? 8.648 12.727 7.715 1 83.62 204 ILE B CA 1
ATOM 9506 C C . ILE B 1 204 ? 9.43 12.977 9 1 83.62 204 ILE B C 1
ATOM 9508 O O . ILE B 1 204 ? 9.062 13.844 9.805 1 83.62 204 ILE B O 1
ATOM 9512 N N . SER B 1 205 ? 10.5 12.266 9.133 1 87.38 205 SER B N 1
ATOM 9513 C CA . SER B 1 205 ? 11.398 12.484 10.258 1 87.38 205 SER B CA 1
ATOM 9514 C C . SER B 1 205 ? 12.312 13.68 10.008 1 87.38 205 SER B C 1
ATOM 9516 O O . SER B 1 205 ? 12.938 13.781 8.953 1 87.38 205 SER B O 1
ATOM 9518 N N . PRO B 1 206 ? 12.367 14.492 10.938 1 86.62 206 PRO B N 1
ATOM 9519 C CA . PRO B 1 206 ? 13.289 15.617 10.781 1 86.62 206 PRO B CA 1
ATOM 9520 C C . PRO B 1 206 ? 14.742 15.172 10.656 1 86.62 206 PRO B C 1
ATOM 9522 O O . PRO B 1 206 ? 15.57 15.883 10.078 1 86.62 206 PRO B O 1
ATOM 9525 N N . ASP B 1 207 ? 15.062 13.977 11.133 1 87.12 207 ASP B N 1
ATOM 9526 C CA . ASP B 1 207 ? 16.422 13.469 11.094 1 87.12 207 ASP B CA 1
ATOM 9527 C C . ASP B 1 207 ? 16.859 13.156 9.656 1 87.12 207 ASP B C 1
ATOM 9529 O O . ASP B 1 207 ? 18.047 13.016 9.375 1 87.12 207 ASP B O 1
ATOM 9533 N N . ASN B 1 208 ? 15.922 13.125 8.867 1 88.88 208 ASN B N 1
ATOM 9534 C CA . ASN B 1 208 ? 16.219 12.844 7.469 1 88.88 208 ASN B CA 1
ATOM 9535 C C . ASN B 1 208 ? 16.281 14.117 6.641 1 88.88 208 ASN B C 1
ATOM 9537 O O . ASN B 1 208 ? 16.594 14.078 5.449 1 88.88 208 ASN B O 1
ATOM 9541 N N . ILE B 1 209 ? 16.047 15.211 7.188 1 90.19 209 ILE B N 1
ATOM 9542 C CA . ILE B 1 209 ? 15.984 16.453 6.441 1 90.19 209 ILE B CA 1
ATOM 9543 C C . ILE B 1 209 ? 17.344 17.156 6.492 1 90.19 209 ILE B C 1
ATOM 9545 O O . ILE B 1 209 ? 17.875 17.406 7.574 1 90.19 209 ILE B O 1
ATOM 9549 N N . ALA B 1 210 ? 17.891 17.422 5.348 1 88.75 210 ALA B N 1
ATOM 9550 C CA . ALA B 1 210 ? 19.156 18.172 5.254 1 88.75 210 ALA B CA 1
ATOM 9551 C C . ALA B 1 210 ? 18.906 19.672 5.219 1 88.75 210 ALA B C 1
ATOM 9553 O O . ALA B 1 210 ? 19.656 20.453 5.816 1 88.75 210 ALA B O 1
ATOM 9554 N N . SER B 1 211 ? 17.906 20.047 4.434 1 87.5 211 SER B N 1
ATOM 9555 C CA . SER B 1 211 ? 17.578 21.469 4.336 1 87.5 211 SER B CA 1
ATOM 9556 C C . SER B 1 211 ? 16.141 21.688 3.873 1 87.5 211 SER B C 1
ATOM 9558 O O . SER B 1 211 ? 15.547 20.797 3.266 1 87.5 211 SER B O 1
ATOM 9560 N N . ILE B 1 212 ? 15.57 22.797 4.234 1 88.75 212 ILE B N 1
ATOM 9561 C CA . ILE B 1 212 ? 14.273 23.266 3.764 1 88.75 212 ILE B CA 1
ATOM 9562 C C . ILE B 1 212 ? 14.422 24.656 3.156 1 88.75 212 ILE B C 1
ATOM 9564 O O . ILE B 1 212 ? 15.055 25.531 3.746 1 88.75 212 ILE B O 1
ATOM 9568 N N . ASN B 1 213 ? 13.984 24.812 1.938 1 89.81 213 ASN B N 1
ATOM 9569 C CA . ASN B 1 213 ? 13.93 26.109 1.266 1 89.81 213 ASN B CA 1
ATOM 9570 C C . ASN B 1 213 ? 12.5 26.484 0.904 1 89.81 213 ASN B C 1
ATOM 9572 O O . ASN B 1 213 ? 11.797 25.719 0.229 1 89.81 213 ASN B O 1
ATOM 9576 N N . VAL B 1 214 ? 12.078 27.609 1.362 1 91.25 214 VAL B N 1
ATOM 9577 C CA . VAL B 1 214 ? 10.719 28.078 1.096 1 91.25 214 VAL B CA 1
ATOM 9578 C C . VAL B 1 214 ? 10.727 29.062 -0.064 1 91.25 214 VAL B C 1
ATOM 9580 O O . VAL B 1 214 ? 11.305 30.141 0.041 1 91.25 214 VAL B O 1
ATOM 9583 N N . MET B 1 215 ? 10.125 28.672 -1.111 1 91.62 215 MET B N 1
ATOM 9584 C CA . MET B 1 215 ? 9.875 29.562 -2.246 1 91.62 215 MET B CA 1
ATOM 9585 C C . MET B 1 215 ? 8.531 30.266 -2.105 1 91.62 215 MET B C 1
ATOM 9587 O O . MET B 1 215 ? 7.484 29.672 -2.371 1 91.62 215 MET B O 1
ATOM 9591 N N . LYS B 1 216 ? 8.43 31.453 -1.857 1 88.12 216 LYS B N 1
ATOM 9592 C CA . LYS B 1 216 ? 7.277 32.125 -1.266 1 88.12 216 LYS B CA 1
ATOM 9593 C C . LYS B 1 216 ? 6.238 32.469 -2.328 1 88.12 216 LYS B C 1
ATOM 9595 O O . LYS B 1 216 ? 5.078 32.75 -2.006 1 88.12 216 LYS B O 1
ATOM 9600 N N . GLY B 1 217 ? 6.602 32.438 -3.59 1 84.81 217 GLY B N 1
ATOM 9601 C CA . GLY B 1 217 ? 5.609 32.781 -4.59 1 84.81 217 GLY B CA 1
ATOM 9602 C C . GLY B 1 217 ? 5.867 32.156 -5.945 1 84.81 217 GLY B C 1
ATOM 9603 O O . GLY B 1 217 ? 6.816 31.391 -6.105 1 84.81 217 GLY B O 1
ATOM 9604 N N . PRO B 1 218 ? 4.891 32.562 -6.848 1 84.56 218 PRO B N 1
ATOM 9605 C CA . PRO B 1 218 ? 5.016 32.031 -8.211 1 84.56 218 PRO B CA 1
ATOM 9606 C C . PRO B 1 218 ? 6.344 32.375 -8.867 1 84.56 218 PRO B C 1
ATOM 9608 O O . PRO B 1 218 ? 6.879 31.609 -9.664 1 84.56 218 PRO B O 1
ATOM 9611 N N . ASN B 1 219 ? 6.82 33.5 -8.523 1 80.88 219 ASN B N 1
ATOM 9612 C CA . ASN B 1 219 ? 8.07 33.969 -9.117 1 80.88 219 ASN B CA 1
ATOM 9613 C C . ASN B 1 219 ? 9.195 32.938 -8.891 1 80.88 219 ASN B C 1
ATOM 9615 O O . ASN B 1 219 ? 10.055 32.75 -9.758 1 80.88 219 ASN B O 1
ATOM 9619 N N . ALA B 1 220 ? 9.102 32.344 -7.816 1 76.25 220 ALA B N 1
ATOM 9620 C CA . ALA B 1 220 ? 10.148 31.406 -7.445 1 76.25 220 ALA B CA 1
ATOM 9621 C C . ALA B 1 220 ? 9.805 30 -7.906 1 76.25 220 ALA B C 1
ATOM 9623 O O . ALA B 1 220 ? 10.695 29.188 -8.164 1 76.25 220 ALA B O 1
ATOM 9624 N N . ALA B 1 221 ? 8.539 29.719 -7.98 1 73.75 221 ALA B N 1
ATOM 9625 C CA . ALA B 1 221 ? 8.133 28.312 -8.039 1 73.75 221 ALA B CA 1
ATOM 9626 C C . ALA B 1 221 ? 7.496 27.984 -9.391 1 73.75 221 ALA B C 1
ATOM 9628 O O . ALA B 1 221 ? 7.098 26.844 -9.633 1 73.75 221 ALA B O 1
ATOM 9629 N N . ALA B 1 222 ? 7.531 28.812 -10.273 1 78.19 222 ALA B N 1
ATOM 9630 C CA . ALA B 1 222 ? 6.789 28.688 -11.523 1 78.19 222 ALA B CA 1
ATOM 9631 C C . ALA B 1 222 ? 7.23 27.453 -12.305 1 78.19 222 ALA B C 1
ATOM 9633 O O . ALA B 1 222 ? 6.414 26.797 -12.961 1 78.19 222 ALA B O 1
ATOM 9634 N N . LEU B 1 223 ? 8.398 27.141 -12.148 1 81.06 223 LEU B N 1
ATOM 9635 C CA . LEU B 1 223 ? 8.922 26.031 -12.945 1 81.06 223 LEU B CA 1
ATOM 9636 C C . LEU B 1 223 ? 8.359 24.703 -12.453 1 81.06 223 LEU B C 1
ATOM 9638 O O . LEU B 1 223 ? 8.359 23.719 -13.188 1 81.06 223 LEU B O 1
ATOM 9642 N N . TYR B 1 224 ? 7.891 24.734 -11.273 1 81.38 224 TYR B N 1
ATOM 9643 C CA . TYR B 1 224 ? 7.332 23.5 -10.75 1 81.38 224 TYR B CA 1
ATOM 9644 C C . TYR B 1 224 ? 5.906 23.281 -11.25 1 81.38 224 TYR B C 1
ATOM 9646 O O . TYR B 1 224 ? 5.363 22.188 -11.148 1 81.38 224 TYR B O 1
ATOM 9654 N N . GLY B 1 225 ? 5.316 24.344 -11.711 1 81.75 225 GLY B N 1
ATOM 9655 C CA . GLY B 1 225 ? 4.023 24.156 -12.352 1 81.75 225 GLY B CA 1
ATOM 9656 C C . GLY B 1 225 ? 2.861 24.625 -11.492 1 81.75 225 GLY B C 1
ATOM 9657 O O . GLY B 1 225 ? 3.039 25.438 -10.586 1 81.75 225 GLY B O 1
ATOM 9658 N N . SER B 1 226 ? 1.607 24.078 -11.867 1 77.88 226 SER B N 1
ATOM 9659 C CA . SER B 1 226 ? 0.309 24.578 -11.422 1 77.88 226 SER B CA 1
ATOM 9660 C C . SER B 1 226 ? 0.224 24.594 -9.898 1 77.88 226 SER B C 1
ATOM 9662 O O . SER B 1 226 ? -0.217 25.594 -9.312 1 77.88 226 SER B O 1
ATOM 9664 N N . ASP B 1 227 ? 0.69 23.641 -9.258 1 73.25 227 ASP B N 1
ATOM 9665 C CA . ASP B 1 227 ? 0.514 23.562 -7.809 1 73.25 227 ASP B CA 1
ATOM 9666 C C . ASP B 1 227 ? 1.416 24.562 -7.09 1 73.25 227 ASP B C 1
ATOM 9668 O O . ASP B 1 227 ? 1.216 24.844 -5.906 1 73.25 227 ASP B O 1
ATOM 9672 N N . ALA B 1 228 ? 2.309 25.172 -7.785 1 85.5 228 ALA B N 1
ATOM 9673 C CA . ALA B 1 228 ? 3.277 26.062 -7.168 1 85.5 228 ALA B CA 1
ATOM 9674 C C . ALA B 1 228 ? 2.809 27.516 -7.25 1 85.5 228 ALA B C 1
ATOM 9676 O O . ALA B 1 228 ? 3.551 28.438 -6.898 1 85.5 228 ALA B O 1
ATOM 9677 N N . GLN B 1 229 ? 1.621 27.719 -7.676 1 87.88 229 GLN B N 1
ATOM 9678 C CA . GLN B 1 229 ? 1.09 29.078 -7.68 1 87.88 229 GLN B CA 1
ATOM 9679 C C . GLN B 1 229 ? 1.054 29.672 -6.266 1 87.88 229 GLN B C 1
ATOM 9681 O O . GLN B 1 229 ? 1.137 30.875 -6.09 1 87.88 229 GLN B O 1
ATOM 9686 N N . ASN B 1 230 ? 0.991 28.828 -5.312 1 91.19 230 ASN B N 1
ATOM 9687 C CA . ASN B 1 230 ? 0.951 29.234 -3.91 1 91.19 230 ASN B CA 1
ATOM 9688 C C . ASN B 1 230 ? 2.334 29.172 -3.27 1 91.19 230 ASN B C 1
ATOM 9690 O O . ASN B 1 230 ? 2.463 29.297 -2.051 1 91.19 230 ASN B O 1
ATOM 9694 N N . GLY B 1 231 ? 3.369 29.031 -4.043 1 91.31 231 GLY B N 1
ATOM 9695 C CA . GLY B 1 231 ? 4.707 28.812 -3.521 1 91.31 231 GLY B CA 1
ATOM 9696 C C . GLY B 1 231 ? 5.051 27.344 -3.352 1 91.31 231 GLY B C 1
ATOM 9697 O O . GLY B 1 231 ? 4.234 26.469 -3.66 1 91.31 231 GLY B O 1
ATOM 9698 N N . ALA B 1 232 ? 6.266 27.141 -2.939 1 91.44 232 ALA B N 1
ATOM 9699 C CA . ALA B 1 232 ? 6.703 25.766 -2.77 1 91.44 232 ALA B CA 1
ATOM 9700 C C . ALA B 1 232 ? 7.656 25.625 -1.585 1 91.44 232 ALA B C 1
ATOM 9702 O O . ALA B 1 232 ? 8.422 26.547 -1.292 1 91.44 232 ALA B O 1
ATOM 9703 N N . ILE B 1 233 ? 7.543 24.547 -0.917 1 91.69 233 ILE B N 1
ATOM 9704 C CA . ILE B 1 233 ? 8.5 24.156 0.117 1 91.69 233 ILE B CA 1
ATOM 9705 C C . ILE B 1 233 ? 9.367 23.016 -0.391 1 91.69 233 ILE B C 1
ATOM 9707 O O . ILE B 1 233 ? 8.883 21.906 -0.609 1 91.69 233 ILE B O 1
ATOM 9711 N N . ILE B 1 234 ? 10.609 23.312 -0.545 1 91.56 234 ILE B N 1
ATOM 9712 C CA . ILE B 1 234 ? 11.562 22.344 -1.074 1 91.56 234 ILE B CA 1
ATOM 9713 C C . ILE B 1 234 ? 12.312 21.672 0.076 1 91.56 234 ILE B C 1
ATOM 9715 O O . ILE B 1 234 ? 13 22.344 0.854 1 91.56 234 ILE B O 1
ATOM 9719 N N . ILE B 1 235 ? 12.227 20.406 0.138 1 91.06 235 ILE B N 1
ATOM 9720 C CA . ILE B 1 235 ? 12.898 19.625 1.172 1 91.06 235 ILE B CA 1
ATOM 9721 C C . ILE B 1 235 ? 13.984 18.75 0.54 1 91.06 235 ILE B C 1
ATOM 9723 O O . ILE B 1 235 ? 13.719 18 -0.406 1 91.06 235 ILE B O 1
ATOM 9727 N N . GLU B 1 236 ? 15.141 18.922 1.014 1 90.88 236 GLU B N 1
ATOM 9728 C CA . GLU B 1 236 ? 16.234 18.031 0.656 1 90.88 236 GLU B CA 1
ATOM 9729 C C . GLU B 1 236 ? 16.531 17.047 1.784 1 90.88 236 GLU B C 1
ATOM 9731 O O . GLU B 1 236 ? 16.594 17.438 2.951 1 90.88 236 GLU B O 1
ATOM 9736 N N . THR B 1 237 ? 16.688 15.828 1.455 1 91.75 237 THR B N 1
ATOM 9737 C CA . THR B 1 237 ? 16.984 14.82 2.465 1 91.75 237 THR B CA 1
ATOM 9738 C C . THR B 1 237 ? 18.484 14.594 2.57 1 91.75 237 THR B C 1
ATOM 9740 O O . THR B 1 237 ? 19.25 15 1.685 1 91.75 237 THR B O 1
ATOM 9743 N N . LYS B 1 238 ? 18.906 14.086 3.625 1 90.25 238 LYS B N 1
ATOM 9744 C CA . LYS B 1 238 ? 20.328 13.883 3.904 1 90.25 238 LYS B CA 1
ATOM 9745 C C . LYS B 1 238 ? 20.953 12.898 2.922 1 90.25 238 LYS B C 1
ATOM 9747 O O . LYS B 1 238 ? 20.312 11.938 2.506 1 90.25 238 LYS B O 1
ATOM 9752 N N . ARG B 1 239 ? 22.219 13.234 2.615 1 89.44 239 ARG B N 1
ATOM 9753 C CA . ARG B 1 239 ? 23.062 12.344 1.82 1 89.44 239 ARG B CA 1
ATOM 9754 C C . ARG B 1 239 ? 24.25 11.859 2.631 1 89.44 239 ARG B C 1
ATOM 9756 O O . ARG B 1 239 ? 24.594 12.438 3.666 1 89.44 239 ARG B O 1
ATOM 9763 N N . GLY B 1 240 ? 24.828 10.797 2.145 1 86.81 240 GLY B N 1
ATOM 9764 C CA . GLY B 1 240 ? 26.047 10.359 2.789 1 86.81 240 GLY B CA 1
ATOM 9765 C C . GLY B 1 240 ? 27.234 11.25 2.484 1 86.81 240 GLY B C 1
ATOM 9766 O O . GLY B 1 240 ? 27.172 12.094 1.587 1 86.81 240 GLY B O 1
ATOM 9767 N N . ALA B 1 241 ? 28.219 11.094 3.352 1 84.5 241 ALA B N 1
ATOM 9768 C CA . ALA B 1 241 ? 29.469 11.828 3.133 1 84.5 241 ALA B CA 1
ATOM 9769 C C . ALA B 1 241 ? 30.562 10.914 2.588 1 84.5 241 ALA B C 1
ATOM 9771 O O . ALA B 1 241 ? 30.656 9.75 2.982 1 84.5 241 ALA B O 1
ATOM 9772 N N . ARG B 1 242 ? 31.312 11.477 1.684 1 81.62 242 ARG B N 1
ATOM 9773 C CA . ARG B 1 242 ? 32.375 10.688 1.056 1 81.62 242 ARG B CA 1
ATOM 9774 C C . ARG B 1 242 ? 33.469 10.352 2.053 1 81.62 242 ARG B C 1
ATOM 9776 O O . ARG B 1 242 ? 33.812 11.18 2.895 1 81.62 242 ARG B O 1
ATOM 9783 N N . ASN B 1 243 ? 33.938 9.164 1.997 1 75.5 243 ASN B N 1
ATOM 9784 C CA . ASN B 1 243 ? 35.094 8.641 2.721 1 75.5 243 ASN B CA 1
ATOM 9785 C C . ASN B 1 243 ? 34.906 8.805 4.23 1 75.5 243 ASN B C 1
ATOM 9787 O O . ASN B 1 243 ? 35.875 9.188 4.922 1 75.5 243 ASN B O 1
ATOM 9791 N N . GLN B 1 244 ? 33.719 8.719 4.684 1 77.31 244 GLN B N 1
ATOM 9792 C CA . GLN B 1 244 ? 33.469 8.836 6.113 1 77.31 244 GLN B CA 1
ATOM 9793 C C . GLN B 1 244 ? 32.344 7.871 6.547 1 77.31 244 GLN B C 1
ATOM 9795 O O . GLN B 1 244 ? 31.484 7.516 5.75 1 77.31 244 GLN B O 1
ATOM 9800 N N . ILE B 1 245 ? 32.594 7.34 7.785 1 79.56 245 ILE B N 1
ATOM 9801 C CA . ILE B 1 245 ? 31.516 6.594 8.438 1 79.56 245 ILE B CA 1
ATOM 9802 C C . ILE B 1 245 ? 31.062 7.332 9.703 1 79.56 245 ILE B C 1
ATOM 9804 O O . ILE B 1 245 ? 31.875 7.609 10.586 1 79.56 245 ILE B O 1
ATOM 9808 N N . GLN B 1 246 ? 29.922 7.711 9.672 1 86.25 246 GLN B N 1
ATOM 9809 C CA . GLN B 1 246 ? 29.344 8.398 10.82 1 86.25 246 GLN B CA 1
ATOM 9810 C C . GLN B 1 246 ? 28.016 7.777 11.227 1 86.25 246 GLN B C 1
ATOM 9812 O O . GLN B 1 246 ? 27.141 7.574 10.383 1 86.25 246 GLN B O 1
ATOM 9817 N N . VAL B 1 247 ? 27.953 7.402 12.484 1 87.19 247 VAL B N 1
ATOM 9818 C CA . VAL B 1 247 ? 26.703 6.879 13.031 1 87.19 247 VAL B CA 1
ATOM 9819 C C . VAL B 1 247 ? 26.25 7.754 14.195 1 87.19 247 VAL B C 1
ATOM 9821 O O . VAL B 1 247 ? 27.031 8.07 15.086 1 87.19 247 VAL B O 1
ATOM 9824 N N . GLY B 1 248 ? 25.062 8.148 14.078 1 90.62 248 GLY B N 1
ATOM 9825 C CA . GLY B 1 248 ? 24.5 8.992 15.117 1 90.62 248 GLY B CA 1
ATOM 9826 C C . GLY B 1 248 ? 23.281 8.391 15.781 1 90.62 248 GLY B C 1
ATOM 9827 O O . GLY B 1 248 ? 22.453 7.75 15.117 1 90.62 248 GLY B O 1
ATOM 9828 N N . LEU B 1 249 ? 23.203 8.57 17.062 1 92 249 LEU B N 1
ATOM 9829 C CA . LEU B 1 249 ? 22.031 8.219 17.859 1 92 249 LEU B CA 1
ATOM 9830 C C . LEU B 1 249 ? 21.422 9.453 18.5 1 92 249 LEU B C 1
ATOM 9832 O O . LEU B 1 249 ? 22.109 10.211 19.203 1 92 249 LEU B O 1
ATOM 9836 N N . ASP B 1 250 ? 20.172 9.617 18.234 1 93.56 250 ASP B N 1
ATOM 9837 C CA . ASP B 1 250 ? 19.453 10.742 18.812 1 93.56 250 ASP B CA 1
ATOM 9838 C C . ASP B 1 250 ? 18.234 10.273 19.609 1 93.56 250 ASP B C 1
ATOM 9840 O O . ASP B 1 250 ? 17.469 9.438 19.141 1 93.56 250 ASP B O 1
ATOM 9844 N N . ASN B 1 251 ? 18.109 10.727 20.766 1 94.5 251 ASN B N 1
ATOM 9845 C CA . ASN B 1 251 ? 16.953 10.445 21.625 1 94.5 251 ASN B CA 1
ATOM 9846 C C . ASN B 1 251 ? 16.344 11.727 22.172 1 94.5 251 ASN B C 1
ATOM 9848 O O . ASN B 1 251 ? 17.062 12.602 22.672 1 94.5 251 ASN B O 1
ATOM 9852 N N . THR B 1 252 ? 15.086 11.859 22 1 94.88 252 THR B N 1
ATOM 9853 C CA . THR B 1 252 ? 14.375 13.023 22.516 1 94.88 252 THR B CA 1
ATOM 9854 C C . THR B 1 252 ? 13.172 12.602 23.344 1 94.88 252 THR B C 1
ATOM 9856 O O . THR B 1 252 ? 12.43 11.695 22.969 1 94.88 252 THR B O 1
ATOM 9859 N N . VAL B 1 253 ? 13 13.172 24.516 1 96.25 253 VAL B N 1
ATOM 9860 C CA . VAL B 1 253 ? 11.828 13 25.359 1 96.25 253 VAL B CA 1
ATOM 9861 C C . VAL B 1 253 ? 11.172 14.352 25.625 1 96.25 253 VAL B C 1
ATOM 9863 O O . VAL B 1 253 ? 11.852 15.312 26 1 96.25 253 VAL B O 1
ATOM 9866 N N . GLN B 1 254 ? 9.93 14.383 25.391 1 96 254 GLN B N 1
ATOM 9867 C CA . GLN B 1 254 ? 9.203 15.625 25.594 1 96 254 GLN B CA 1
ATOM 9868 C C . GLN B 1 254 ? 7.949 15.398 26.438 1 96 254 GLN B C 1
ATOM 9870 O O . GLN B 1 254 ? 7.273 14.375 26.297 1 96 254 GLN B O 1
ATOM 9875 N N . PHE B 1 255 ? 7.664 16.375 27.281 1 97.25 255 PHE B N 1
ATOM 9876 C CA . PHE B 1 255 ? 6.453 16.406 28.094 1 97.25 255 PHE B CA 1
ATOM 9877 C C . PHE B 1 255 ? 5.598 17.625 27.734 1 97.25 255 PHE B C 1
ATOM 9879 O O . PHE B 1 255 ? 6.125 18.703 27.5 1 97.25 255 PHE B O 1
ATOM 9886 N N . GLY B 1 256 ? 4.289 17.406 27.609 1 95.44 256 GLY B N 1
ATOM 9887 C CA . GLY B 1 256 ? 3.391 18.484 27.219 1 95.44 256 GLY B CA 1
ATOM 9888 C C . GLY B 1 256 ? 2.273 18.719 28.219 1 95.44 256 GLY B C 1
ATOM 9889 O O . GLY B 1 256 ? 1.776 17.766 28.828 1 95.44 256 GLY B O 1
ATOM 9890 N N . GLN B 1 257 ? 1.931 19.984 28.328 1 95 257 GLN B N 1
ATOM 9891 C CA . GLN B 1 257 ? 0.815 20.406 29.172 1 95 257 GLN B CA 1
ATOM 9892 C C . GLN B 1 257 ? -0.048 21.438 28.453 1 95 257 GLN B C 1
ATOM 9894 O O . GLN B 1 257 ? 0.452 22.219 27.641 1 95 257 GLN B O 1
ATOM 9899 N N . PRO B 1 258 ? -1.348 21.438 28.781 1 94.62 258 PRO B N 1
ATOM 9900 C CA . PRO B 1 258 ? -2.193 22.453 28.125 1 94.62 258 PRO B CA 1
ATOM 9901 C C . PRO B 1 258 ? -2 23.844 28.719 1 94.62 258 PRO B C 1
ATOM 9903 O O . PRO B 1 258 ? -1.783 23.984 29.922 1 94.62 258 PRO B O 1
ATOM 9906 N N . ILE B 1 259 ? -2.055 24.797 27.891 1 93.31 259 ILE B N 1
ATOM 9907 C CA . ILE B 1 259 ? -2.209 26.172 28.344 1 93.31 259 ILE B CA 1
ATOM 9908 C C . ILE B 1 259 ? -3.691 26.5 28.516 1 93.31 259 ILE B C 1
ATOM 9910 O O . ILE B 1 259 ? -4.422 26.609 27.531 1 93.31 259 ILE B O 1
ATOM 9914 N N . HIS B 1 260 ? -4.129 26.594 29.719 1 85.69 260 HIS B N 1
ATOM 9915 C CA . HIS B 1 260 ? -5.539 26.844 29.984 1 85.69 260 HIS B CA 1
ATOM 9916 C C . HIS B 1 260 ? -5.871 28.328 29.828 1 85.69 260 HIS B C 1
ATOM 9918 O O . HIS B 1 260 ? -5.301 29.172 30.531 1 85.69 260 HIS B O 1
ATOM 9924 N N . SER B 1 261 ? -6.762 28.609 28.891 1 77.38 261 SER B N 1
ATOM 9925 C CA . SER B 1 261 ? -7.059 30 28.609 1 77.38 261 SER B CA 1
ATOM 9926 C C . SER B 1 261 ? -8.492 30.359 29 1 77.38 261 SER B C 1
ATOM 9928 O O . SER B 1 261 ? -8.883 31.516 28.953 1 77.38 261 SER B O 1
ATOM 9930 N N . ILE B 1 262 ? -9.219 29.422 29.438 1 83 262 ILE B N 1
ATOM 9931 C CA . ILE B 1 262 ? -10.625 29.719 29.719 1 83 262 ILE B CA 1
ATOM 9932 C C . ILE B 1 262 ? -10.797 30.094 31.188 1 83 262 ILE B C 1
ATOM 9934 O O . ILE B 1 262 ? -10.148 29.516 32.062 1 83 262 ILE B O 1
ATOM 9938 N N . SER B 1 263 ? -11.562 31.109 31.391 1 88.44 263 SER B N 1
ATOM 9939 C CA . SER B 1 263 ? -11.914 31.531 32.75 1 88.44 263 SER B CA 1
ATOM 9940 C C . SER B 1 263 ? -13.344 31.141 33.094 1 88.44 263 SER B C 1
ATOM 9942 O O . SER B 1 263 ? -14.289 31.578 32.438 1 88.44 263 SER B O 1
ATOM 9944 N N . VAL B 1 264 ? -13.469 30.375 34.094 1 95.12 264 VAL B N 1
ATOM 9945 C CA . VAL B 1 264 ? -14.789 29.891 34.5 1 95.12 264 VAL B CA 1
ATOM 9946 C C . VAL B 1 264 ? -15.125 30.422 35.875 1 95.12 264 VAL B C 1
ATOM 9948 O O . VAL B 1 264 ? -14.234 30.844 36.625 1 95.12 264 VAL B O 1
ATOM 9951 N N . GLN B 1 265 ? -16.453 30.531 36.188 1 96.88 265 GLN B N 1
ATOM 9952 C CA . GLN B 1 265 ? -16.891 30.969 37.531 1 96.88 265 GLN B CA 1
ATOM 9953 C C . GLN B 1 265 ? -17.078 29.781 38.469 1 96.88 265 GLN B C 1
ATOM 9955 O O . GLN B 1 265 ? -17.344 28.656 38 1 96.88 265 GLN B O 1
ATOM 9960 N N . ASN B 1 266 ? -16.875 30.031 39.781 1 97.31 266 ASN B N 1
ATOM 9961 C CA . ASN B 1 266 ? -17.031 29 40.781 1 97.31 266 ASN B CA 1
ATOM 9962 C C . ASN B 1 266 ? -18 29.438 41.906 1 97.31 266 ASN B C 1
ATOM 9964 O O . ASN B 1 266 ? -17.828 29.078 43.062 1 97.31 266 ASN B O 1
ATOM 9968 N N . GLN B 1 267 ? -19 30.188 41.531 1 97.5 267 GLN B N 1
ATOM 9969 C CA . GLN B 1 267 ? -19.922 30.719 42.531 1 97.5 267 GLN B CA 1
ATOM 9970 C C . GLN B 1 267 ? -21.297 30.062 42.406 1 97.5 267 GLN B C 1
ATOM 9972 O O . GLN B 1 267 ? -22.031 29.938 43.375 1 97.5 267 GLN B O 1
ATOM 9977 N N . TYR B 1 268 ? -21.688 29.766 41.219 1 98.06 268 TYR B N 1
ATOM 9978 C CA . TYR B 1 268 ? -23 29.172 40.969 1 98.06 268 TYR B CA 1
ATOM 9979 C C . TYR B 1 268 ? -22.859 27.812 40.312 1 98.06 268 TYR B C 1
ATOM 9981 O O . TYR B 1 268 ? -21.922 27.578 39.562 1 98.06 268 TYR B O 1
ATOM 9989 N N . GLY B 1 269 ? -23.766 26.953 40.688 1 97.75 269 GLY B N 1
ATOM 9990 C CA . GLY B 1 269 ? -23.672 25.578 40.219 1 97.75 269 GLY B CA 1
ATOM 9991 C C . GLY B 1 269 ? -24.781 25.203 39.25 1 97.75 269 GLY B C 1
ATOM 9992 O O . GLY B 1 269 ? -25.406 26.078 38.656 1 97.75 269 GLY B O 1
ATOM 9993 N N . GLN B 1 270 ? -24.953 23.922 39.094 1 97.69 270 GLN B N 1
ATOM 9994 C CA . GLN B 1 270 ? -25.891 23.312 38.188 1 97.69 270 GLN B CA 1
ATOM 9995 C C . GLN B 1 270 ? -27.328 23.766 38.469 1 97.69 270 GLN B C 1
ATOM 9997 O O . GLN B 1 270 ? -27.75 23.797 39.625 1 97.69 270 GLN B O 1
ATOM 10002 N N . GLY B 1 271 ? -27.984 24.172 37.312 1 97.44 271 GLY B N 1
ATOM 10003 C CA . GLY B 1 271 ? -29.391 24.531 37.5 1 97.44 271 GLY B CA 1
ATOM 10004 C C . GLY B 1 271 ? -29.844 25.625 36.531 1 97.44 271 GLY B C 1
ATOM 10005 O O . GLY B 1 271 ? -29.156 25.953 35.562 1 97.44 271 GLY B O 1
ATOM 10006 N N . VAL B 1 272 ? -31.125 26.047 36.75 1 96.5 272 VAL B N 1
ATOM 10007 C CA . VAL B 1 272 ? -31.766 27.078 35.938 1 96.5 272 VAL B CA 1
ATOM 10008 C C . VAL B 1 272 ? -32.5 28.062 36.844 1 96.5 272 VAL B C 1
ATOM 10010 O O . VAL B 1 272 ? -33.125 27.656 37.844 1 96.5 272 VAL B O 1
ATOM 10013 N N . SER B 1 273 ? -32.406 29.297 36.594 1 96 273 SER B N 1
ATOM 10014 C CA . SER B 1 273 ? -33.156 30.375 37.281 1 96 273 SER B CA 1
ATOM 10015 C C . SER B 1 273 ? -32.906 30.344 38.781 1 96 273 SER B C 1
ATOM 10017 O O . SER B 1 273 ? -33.844 30.516 39.562 1 96 273 SER B O 1
ATOM 10019 N N . GLY B 1 274 ? -31.766 29.953 39.094 1 96.19 274 GLY B N 1
ATOM 10020 C CA . GLY B 1 274 ? -31.375 30 40.5 1 96.19 274 GLY B CA 1
ATOM 10021 C C . GLY B 1 274 ? -31.75 28.734 41.25 1 96.19 274 GLY B C 1
ATOM 10022 O O . GLY B 1 274 ? -31.5 28.641 42.469 1 96.19 274 GLY B O 1
ATOM 10023 N N . ASN B 1 275 ? -32.375 27.781 40.531 1 97.06 275 ASN B N 1
ATOM 10024 C CA . ASN B 1 275 ? -32.781 26.531 41.188 1 97.06 275 ASN B CA 1
ATOM 10025 C C . ASN B 1 275 ? -31.922 25.359 40.719 1 97.06 275 ASN B C 1
ATOM 10027 O O . ASN B 1 275 ? -31.547 25.281 39.562 1 97.06 275 ASN B O 1
ATOM 10031 N N . TYR B 1 276 ? -31.609 24.531 41.75 1 97.75 276 TYR B N 1
ATOM 10032 C CA . TYR B 1 276 ? -30.859 23.328 41.438 1 97.75 276 TYR B CA 1
ATOM 10033 C C . TYR B 1 276 ? -31.688 22.359 40.594 1 97.75 276 TYR B C 1
ATOM 10035 O O . TYR B 1 276 ? -32.844 22.125 40.875 1 97.75 276 TYR B O 1
ATOM 10043 N N . ASP B 1 277 ? -31.156 21.938 39.5 1 96.94 277 ASP B N 1
ATOM 10044 C CA . ASP B 1 277 ? -31.688 20.891 38.625 1 96.94 277 ASP B CA 1
ATOM 10045 C C . ASP B 1 277 ? -30.594 19.891 38.25 1 96.94 277 ASP B C 1
ATOM 10047 O O . ASP B 1 277 ? -29.688 20.203 37.469 1 96.94 277 ASP B O 1
ATOM 10051 N N . PRO B 1 278 ? -30.703 18.672 38.781 1 95.5 278 PRO B N 1
ATOM 10052 C CA . PRO B 1 278 ? -29.625 17.703 38.594 1 95.5 278 PRO B CA 1
ATOM 10053 C C . PRO B 1 278 ? -29.453 17.297 37.125 1 95.5 278 PRO B C 1
ATOM 10055 O O . PRO B 1 278 ? -28.438 16.719 36.75 1 95.5 278 PRO B O 1
ATOM 10058 N N . SER B 1 279 ? -30.359 17.562 36.219 1 94.81 279 SER B N 1
ATOM 10059 C CA . SER B 1 279 ? -30.281 17.156 34.844 1 94.81 279 SER B CA 1
ATOM 10060 C C . SER B 1 279 ? -29.875 18.328 33.938 1 94.81 279 SER B C 1
ATOM 10062 O O . SER B 1 279 ? -29.734 18.156 32.719 1 94.81 279 SER B O 1
ATOM 10064 N N . SER B 1 280 ? -29.656 19.438 34.562 1 95.19 280 SER B N 1
ATOM 10065 C CA . SER B 1 280 ? -29.312 20.609 33.75 1 95.19 280 SER B CA 1
ATOM 10066 C C . SER B 1 280 ? -27.875 20.547 33.25 1 95.19 280 SER B C 1
ATOM 10068 O O . SER B 1 280 ? -26.984 20.125 33.969 1 95.19 280 SER B O 1
ATOM 10070 N N . GLU B 1 281 ? -27.672 20.969 32.062 1 94 281 GLU B N 1
ATOM 10071 C CA . GLU B 1 281 ? -26.328 21.094 31.484 1 94 281 GLU B CA 1
ATOM 10072 C C . GLU B 1 281 ? -25.781 22.5 31.672 1 94 281 GLU B C 1
ATOM 10074 O O . GLU B 1 281 ? -24.719 22.828 31.141 1 94 281 GLU B O 1
ATOM 10079 N N . GLU B 1 282 ? -26.469 23.297 32.469 1 95.75 282 GLU B N 1
ATOM 10080 C CA . GLU B 1 282 ? -26.109 24.703 32.688 1 95.75 282 GLU B CA 1
ATOM 10081 C C . GLU B 1 282 ? -25.781 24.969 34.125 1 95.75 282 GLU B C 1
ATOM 10083 O O . GLU B 1 282 ? -26.062 24.141 35 1 95.75 282 GLU B O 1
ATOM 10088 N N . SER B 1 283 ? -25.188 26.094 34.375 1 97.44 283 SER B N 1
ATOM 10089 C CA . SER B 1 283 ? -24.781 26.5 35.719 1 97.44 283 SER B CA 1
ATOM 10090 C C . SER B 1 283 ? -25.484 27.797 36.125 1 97.44 283 SER B C 1
ATOM 10092 O O . SER B 1 283 ? -24.828 28.719 36.625 1 97.44 283 SER B O 1
ATOM 10094 N N . TRP B 1 284 ? -26.781 27.812 35.844 1 98 284 TRP B N 1
ATOM 10095 C CA . TRP B 1 284 ? -27.609 28.938 36.312 1 98 284 TRP B CA 1
ATOM 10096 C C . TRP B 1 284 ? -28.328 28.578 37.625 1 98 284 TRP B C 1
ATOM 10098 O O . TRP B 1 284 ? -29.406 29.109 37.906 1 98 284 TRP B O 1
ATOM 10108 N N . GLY B 1 285 ? -27.781 27.656 38.344 1 97.88 285 GLY B N 1
ATOM 10109 C CA . GLY B 1 285 ? -28.359 27.203 39.625 1 97.88 285 GLY B CA 1
ATOM 10110 C C . GLY B 1 285 ? -28.016 28.125 40.781 1 97.88 285 GLY B C 1
ATOM 10111 O O . GLY B 1 285 ? -27.594 29.266 40.562 1 97.88 285 GLY B O 1
ATOM 10112 N N . PRO B 1 286 ? -28.281 27.594 41.969 1 97.5 286 PRO B N 1
ATOM 10113 C CA . PRO B 1 286 ? -28.047 28.406 43.188 1 97.5 286 PRO B CA 1
ATOM 10114 C C . PRO B 1 286 ? -26.562 28.531 43.5 1 97.5 286 PRO B C 1
ATOM 10116 O O . PRO B 1 286 ? -25.719 27.875 42.875 1 97.5 286 PRO B O 1
ATOM 10119 N N . PRO B 1 287 ? -26.219 29.484 44.406 1 97.5 287 PRO B N 1
ATOM 10120 C CA . PRO B 1 287 ? -24.812 29.609 44.812 1 97.5 287 PRO B CA 1
ATOM 10121 C C . PRO B 1 287 ? -24.25 28.312 45.375 1 97.5 287 PRO B C 1
ATOM 10123 O O . PRO B 1 287 ? -24.969 27.531 46 1 97.5 287 PRO B O 1
ATOM 10126 N N . LEU B 1 288 ? -23.047 28.094 45.094 1 98.25 288 LEU B N 1
ATOM 10127 C CA . LEU B 1 288 ? -22.328 26.922 45.594 1 98.25 288 LEU B CA 1
ATOM 10128 C C . LEU B 1 288 ? -21.922 27.141 47.062 1 98.25 288 LEU B C 1
ATOM 10130 O O . LEU B 1 288 ? -20.75 27.391 47.344 1 98.25 288 LEU B O 1
ATOM 10134 N N . ASP B 1 289 ? -22.875 26.906 47.969 1 96.81 289 ASP B N 1
ATOM 10135 C CA . ASP B 1 289 ? -22.703 27.25 49.375 1 96.81 289 ASP B CA 1
ATOM 10136 C C . ASP B 1 289 ? -22.578 25.984 50.25 1 96.81 289 ASP B C 1
ATOM 10138 O O . ASP B 1 289 ? -22.656 26.062 51.469 1 96.81 289 ASP B O 1
ATOM 10142 N N . GLY B 1 290 ? -22.484 24.906 49.688 1 96.5 290 GLY B N 1
ATOM 10143 C CA . GLY B 1 290 ? -22.25 23.672 50.406 1 96.5 290 GLY B CA 1
ATOM 10144 C C . GLY B 1 290 ? -23.531 22.984 50.844 1 96.5 290 GLY B C 1
ATOM 10145 O O . GLY B 1 290 ? -23.484 21.938 51.469 1 96.5 290 GLY B O 1
ATOM 10146 N N . ARG B 1 291 ? -24.719 23.453 50.438 1 97 291 ARG B N 1
ATOM 10147 C CA . ARG B 1 291 ? -25.969 22.797 50.781 1 97 291 ARG B CA 1
ATOM 10148 C C . ARG B 1 291 ? -26.031 21.391 50.188 1 97 291 ARG B C 1
ATOM 10150 O O . ARG B 1 291 ? -25.375 21.109 49.188 1 97 291 ARG B O 1
ATOM 10157 N N . MET B 1 292 ? -26.797 20.578 50.906 1 97.25 292 MET B N 1
ATOM 10158 C CA . MET B 1 292 ? -26.953 19.219 50.375 1 97.25 292 MET B CA 1
ATOM 10159 C C . MET B 1 292 ? -28.016 19.188 49.281 1 97.25 292 MET B C 1
ATOM 10161 O O . MET B 1 292 ? -29.109 19.734 49.438 1 97.25 292 MET B O 1
ATOM 10165 N N . VAL B 1 293 ? -27.656 18.609 48.125 1 96.88 293 VAL B N 1
ATOM 10166 C CA . VAL B 1 293 ? -28.594 18.469 47.031 1 96.88 293 VAL B CA 1
ATOM 10167 C C . VAL B 1 293 ? -28.609 17.016 46.531 1 96.88 293 VAL B C 1
ATOM 10169 O O . VAL B 1 293 ? -27.703 16.25 46.875 1 96.88 293 VAL B O 1
ATOM 10172 N N . ASP B 1 294 ? -29.578 16.703 45.812 1 96.06 294 ASP B N 1
ATOM 10173 C CA . ASP B 1 294 ? -29.688 15.352 45.25 1 96.06 294 ASP B CA 1
ATOM 10174 C C . ASP B 1 294 ? -28.547 15.07 44.281 1 96.06 294 ASP B C 1
ATOM 10176 O O . ASP B 1 294 ? -28.141 15.945 43.5 1 96.06 294 ASP B O 1
ATOM 10180 N N . HIS B 1 295 ? -28.062 13.867 44.344 1 95.94 295 HIS B N 1
ATOM 10181 C CA . HIS B 1 295 ? -27.016 13.484 43.406 1 95.94 295 HIS B CA 1
ATOM 10182 C C . HIS B 1 295 ? -27.516 13.508 41.969 1 95.94 295 HIS B C 1
ATOM 10184 O O . HIS B 1 295 ? -28.656 13.109 41.688 1 95.94 295 HIS B O 1
ATOM 10190 N N . TRP B 1 296 ? -26.688 13.891 41.031 1 95.44 296 TRP B N 1
ATOM 10191 C CA . TRP B 1 296 ? -27.094 14.109 39.625 1 95.44 296 TRP B CA 1
ATOM 10192 C C . TRP B 1 296 ? -27.156 12.789 38.875 1 95.44 296 TRP B C 1
ATOM 10194 O O . TRP B 1 296 ? -27.797 12.711 37.812 1 95.44 296 TRP B O 1
ATOM 10204 N N . SER B 1 297 ? -26.578 11.727 39.312 1 94 297 SER B N 1
ATOM 10205 C CA . SER B 1 297 ? -26.25 10.5 38.594 1 94 297 SER B CA 1
ATOM 10206 C C . SER B 1 297 ? -27.5 9.68 38.312 1 94 297 SER B C 1
ATOM 10208 O O . SER B 1 297 ? -28.359 9.516 39.156 1 94 297 SER B O 1
ATOM 10210 N N . PRO B 1 298 ? -27.594 9.125 37.031 1 92.88 298 PRO B N 1
ATOM 10211 C CA . PRO B 1 298 ? -28.656 8.164 36.719 1 92.88 298 PRO B CA 1
ATOM 10212 C C . PRO B 1 298 ? -28.344 6.75 37.219 1 92.88 298 PRO B C 1
ATOM 10214 O O . PRO B 1 298 ? -29.141 5.836 37.031 1 92.88 298 PRO B O 1
ATOM 10217 N N . ASP B 1 299 ? -27.172 6.586 37.75 1 94 299 ASP B N 1
ATOM 10218 C CA . ASP B 1 299 ? -26.797 5.285 38.312 1 94 299 ASP B CA 1
ATOM 10219 C C . ASP B 1 299 ? -27.75 4.855 39.406 1 94 299 ASP B C 1
ATOM 10221 O O . ASP B 1 299 ? -27.891 5.551 40.406 1 94 299 ASP B O 1
ATOM 10225 N N . PRO B 1 300 ? -28.328 3.684 39.281 1 91.5 300 PRO B N 1
ATOM 10226 C CA . PRO B 1 300 ? -29.266 3.213 40.312 1 91.5 300 PRO B CA 1
ATOM 10227 C C . PRO B 1 300 ? -28.625 3.102 41.688 1 91.5 300 PRO B C 1
ATOM 10229 O O . PRO B 1 300 ? -29.297 3.277 42.719 1 91.5 300 PRO B O 1
ATOM 10232 N N . GLU B 1 301 ? -27.391 2.922 41.688 1 91.5 301 GLU B N 1
ATOM 10233 C CA . GLU B 1 301 ? -26.703 2.764 42.969 1 91.5 301 GLU B CA 1
ATOM 10234 C C . GLU B 1 301 ? -26.609 4.094 43.719 1 91.5 301 GLU B C 1
ATOM 10236 O O . GLU B 1 301 ? -26.406 4.113 44.938 1 91.5 301 GLU B O 1
ATOM 10241 N N . LEU B 1 302 ? -26.734 5.168 43 1 93.5 302 LEU B N 1
ATOM 10242 C CA . LEU B 1 302 ? -26.594 6.488 43.594 1 93.5 302 LEU B CA 1
ATOM 10243 C C . LEU B 1 302 ? -27.953 7.168 43.75 1 93.5 302 LEU B C 1
ATOM 10245 O O . LEU B 1 302 ? -28.031 8.32 44.188 1 93.5 302 LEU B O 1
ATOM 10249 N N . ALA B 1 303 ? -29.031 6.449 43.438 1 90.81 303 ALA B N 1
ATOM 10250 C CA . ALA B 1 303 ? -30.375 6.992 43.562 1 90.81 303 ALA B CA 1
ATOM 10251 C C . ALA B 1 303 ? -30.672 7.398 45 1 90.81 303 ALA B C 1
ATOM 10253 O O . ALA B 1 303 ? -30.438 6.621 45.938 1 90.81 303 ALA B O 1
ATOM 10254 N N . GLY B 1 304 ? -31.125 8.586 45.219 1 91.5 304 GLY B N 1
ATOM 10255 C CA . GLY B 1 304 ? -31.547 9.062 46.531 1 91.5 304 GLY B CA 1
ATOM 10256 C C . GLY B 1 304 ? -30.391 9.617 47.375 1 91.5 304 GLY B C 1
ATOM 10257 O O . GLY B 1 304 ? -30.625 10.164 48.438 1 91.5 304 GLY B O 1
ATOM 10258 N N . GLN B 1 305 ? -29.25 9.477 46.844 1 95.44 305 GLN B N 1
ATOM 10259 C CA . GLN B 1 305 ? -28.109 10.008 47.594 1 95.44 305 GLN B CA 1
ATOM 10260 C C . GLN B 1 305 ? -27.953 11.508 47.344 1 95.44 305 GLN B C 1
ATOM 10262 O O . GLN B 1 305 ? -28.375 12.031 46.312 1 95.44 305 GLN B O 1
ATOM 10267 N N . GLN B 1 306 ? -27.438 12.164 48.344 1 96.12 306 GLN B N 1
ATOM 10268 C CA . GLN B 1 306 ? -27.172 13.602 48.281 1 96.12 306 GLN B CA 1
ATOM 10269 C C . GLN B 1 306 ? -25.688 13.891 48.375 1 96.12 306 GLN B C 1
ATOM 10271 O O . GLN B 1 306 ? -24.906 13.031 48.812 1 96.12 306 GLN B O 1
ATOM 10276 N N . TYR B 1 307 ? -25.203 14.953 47.844 1 95.19 307 TYR B N 1
ATOM 10277 C CA . TYR B 1 307 ? -23.828 15.406 47.969 1 95.19 307 TYR B CA 1
ATOM 10278 C C . TYR B 1 307 ? -23.766 16.922 48.188 1 95.19 307 TYR B C 1
ATOM 10280 O O . TYR B 1 307 ? -24.766 17.625 48 1 95.19 307 TYR B O 1
ATOM 10288 N N . ALA B 1 308 ? -22.656 17.406 48.688 1 96.88 308 ALA B N 1
ATOM 10289 C CA . ALA B 1 308 ? -22.469 18.828 49 1 96.88 308 ALA B CA 1
ATOM 10290 C C . ALA B 1 308 ? -22.344 19.656 47.719 1 96.88 308 ALA B C 1
ATOM 10292 O O . ALA B 1 308 ? -21.562 19.312 46.844 1 96.88 308 ALA B O 1
ATOM 10293 N N . PHE B 1 309 ? -23.203 20.672 47.594 1 97.62 309 PHE B N 1
ATOM 10294 C CA . PHE B 1 309 ? -23.219 21.578 46.438 1 97.62 309 PHE B CA 1
ATOM 10295 C C . PHE B 1 309 ? -22.078 22.594 46.562 1 97.62 309 PHE B C 1
ATOM 10297 O O . PHE B 1 309 ? -22.312 23.75 46.906 1 97.62 309 PHE B O 1
ATOM 10304 N N . GLU B 1 310 ? -20.781 22.172 46.25 1 97.44 310 GLU B N 1
ATOM 10305 C CA . GLU B 1 310 ? -19.547 22.938 46.438 1 97.44 310 GLU B CA 1
ATOM 10306 C C . GLU B 1 310 ? -18.844 23.172 45.094 1 97.44 310 GLU B C 1
ATOM 10308 O O . GLU B 1 310 ? -19 22.375 44.156 1 97.44 310 GLU B O 1
ATOM 10313 N N . PRO B 1 311 ? -18.109 24.297 45.031 1 97 311 PRO B N 1
ATOM 10314 C CA . PRO B 1 311 ? -17.359 24.547 43.812 1 97 311 PRO B CA 1
ATOM 10315 C C . PRO B 1 311 ? -16.25 23.516 43.594 1 97 311 PRO B C 1
ATOM 10317 O O . PRO B 1 311 ? -15.602 23.078 44.531 1 97 311 PRO B O 1
ATOM 10320 N N . GLN B 1 312 ? -16.078 23.141 42.344 1 96.69 312 GLN B N 1
ATOM 10321 C CA . GLN B 1 312 ? -14.969 22.297 41.906 1 96.69 312 GLN B CA 1
ATOM 10322 C C . GLN B 1 312 ? -14.078 23.047 40.938 1 96.69 312 GLN B C 1
ATOM 10324 O O . GLN B 1 312 ? -14.148 22.828 39.719 1 96.69 312 GLN B O 1
ATOM 10329 N N . PRO B 1 313 ? -13.164 23.812 41.406 1 94.69 313 PRO B N 1
ATOM 10330 C CA . PRO B 1 313 ? -12.422 24.75 40.531 1 94.69 313 PRO B CA 1
ATOM 10331 C C . PRO B 1 313 ? -11.555 24.031 39.5 1 94.69 313 PRO B C 1
ATOM 10333 O O . PRO B 1 313 ? -11.258 24.609 38.438 1 94.69 313 PRO B O 1
ATOM 10336 N N . ASP B 1 314 ? -11.156 22.766 39.75 1 94.88 314 ASP B N 1
ATOM 10337 C CA . ASP B 1 314 ? -10.211 22.109 38.875 1 94.88 314 ASP B CA 1
ATOM 10338 C C . ASP B 1 314 ? -10.898 21.016 38.031 1 94.88 314 ASP B C 1
ATOM 10340 O O . ASP B 1 314 ? -10.234 20.172 37.438 1 94.88 314 ASP B O 1
ATOM 10344 N N . ASN B 1 315 ? -12.25 21 38.031 1 95.38 315 ASN B N 1
ATOM 10345 C CA . ASN B 1 315 ? -12.945 19.906 37.375 1 95.38 315 ASN B CA 1
ATOM 10346 C C . ASN B 1 315 ? -12.656 19.875 35.875 1 95.38 315 ASN B C 1
ATOM 10348 O O . ASN B 1 315 ? -12.703 18.828 35.219 1 95.38 315 ASN B O 1
ATOM 10352 N N . ILE B 1 316 ? -12.328 21.031 35.219 1 95 316 ILE B N 1
ATOM 10353 C CA . ILE B 1 316 ? -11.992 21.078 33.812 1 95 316 ILE B CA 1
ATOM 10354 C C . ILE B 1 316 ? -10.523 20.703 33.625 1 95 316 ILE B C 1
ATOM 10356 O O . ILE B 1 316 ? -10.211 19.828 32.812 1 95 316 ILE B O 1
ATOM 10360 N N . THR B 1 317 ? -9.602 21.266 34.344 1 94.94 317 THR B N 1
ATOM 10361 C CA . THR B 1 317 ? -8.164 21.094 34.156 1 94.94 317 THR B CA 1
ATOM 10362 C C . THR B 1 317 ? -7.727 19.672 34.5 1 94.94 317 THR B C 1
ATOM 10364 O O . THR B 1 317 ? -6.77 19.156 33.938 1 94.94 317 THR B O 1
ATOM 10367 N N . ASP B 1 318 ? -8.484 19.031 35.375 1 95.81 318 ASP B N 1
ATOM 10368 C CA . ASP B 1 318 ? -8.109 17.703 35.844 1 95.81 318 ASP B CA 1
ATOM 10369 C C . ASP B 1 318 ? -8.344 16.656 34.781 1 95.81 318 ASP B C 1
ATOM 10371 O O . ASP B 1 318 ? -7.848 15.531 34.875 1 95.81 318 ASP B O 1
ATOM 10375 N N . PHE B 1 319 ? -9.102 17 33.812 1 96.25 319 PHE B N 1
ATOM 10376 C CA . PHE B 1 319 ? -9.352 16.078 32.719 1 96.25 319 PHE B CA 1
ATOM 10377 C C . PHE B 1 319 ? -8.086 15.836 31.906 1 96.25 319 PHE B C 1
ATOM 10379 O O . PHE B 1 319 ? -7.895 14.758 31.359 1 96.25 319 PHE B O 1
ATOM 10386 N N . PHE B 1 320 ? -7.25 16.797 31.797 1 96.62 320 PHE B N 1
ATOM 10387 C CA . PHE B 1 320 ? -6.078 16.75 30.938 1 96.62 320 PHE B CA 1
ATOM 10388 C C . PHE B 1 320 ? -4.945 15.969 31.594 1 96.62 320 PHE B C 1
ATOM 10390 O O . PHE B 1 320 ? -4.824 15.969 32.812 1 96.62 320 PHE B O 1
ATOM 10397 N N . GLU B 1 321 ? -4.238 15.297 30.75 1 95.69 321 GLU B N 1
ATOM 10398 C CA . GLU B 1 321 ? -3.072 14.531 31.172 1 95.69 321 GLU B CA 1
ATOM 10399 C C . GLU B 1 321 ? -1.785 15.109 30.594 1 95.69 321 GLU B C 1
ATOM 10401 O O . GLU B 1 321 ? -1.828 15.984 29.734 1 95.69 321 GLU B O 1
ATOM 10406 N N . THR B 1 322 ? -0.699 14.633 31.172 1 96.56 322 THR B N 1
ATOM 10407 C CA . THR B 1 322 ? 0.587 15.023 30.609 1 96.56 322 THR B CA 1
ATOM 10408 C C . THR B 1 322 ? 0.865 14.273 29.312 1 96.56 322 THR B C 1
ATOM 10410 O O . THR B 1 322 ? 0.849 13.039 29.297 1 96.56 322 THR B O 1
ATOM 10413 N N . ALA B 1 323 ? 1.018 15.047 28.281 1 96.56 323 ALA B N 1
ATOM 10414 C CA . ALA B 1 323 ? 1.418 14.43 27.016 1 96.56 323 ALA B CA 1
ATOM 10415 C C . ALA B 1 323 ? 2.867 13.961 27.078 1 96.56 323 ALA B C 1
ATOM 10417 O O . ALA B 1 323 ? 3.711 14.594 27.703 1 96.56 323 ALA B O 1
ATOM 10418 N N . ILE B 1 324 ? 3.182 12.836 26.422 1 97.12 324 ILE B N 1
ATOM 10419 C CA . ILE B 1 324 ? 4.539 12.305 26.359 1 97.12 324 ILE B CA 1
ATOM 10420 C C . ILE B 1 324 ? 4.891 11.945 24.922 1 97.12 324 ILE B C 1
ATOM 10422 O O . ILE B 1 324 ? 4.105 11.289 24.234 1 97.12 324 ILE B O 1
ATOM 10426 N N . ASN B 1 325 ? 5.988 12.445 24.453 1 95.12 325 ASN B N 1
ATOM 10427 C CA . ASN B 1 325 ? 6.539 12.125 23.141 1 95.12 325 ASN B CA 1
ATOM 10428 C C . ASN B 1 325 ? 7.973 11.617 23.25 1 95.12 325 ASN B C 1
ATOM 10430 O O . ASN B 1 325 ? 8.844 12.305 23.781 1 95.12 325 ASN B O 1
ATOM 10434 N N . VAL B 1 326 ? 8.227 10.445 22.828 1 96.25 326 VAL B N 1
ATOM 10435 C CA . VAL B 1 326 ? 9.562 9.859 22.812 1 96.25 326 VAL B CA 1
ATOM 10436 C C . VAL B 1 326 ? 9.953 9.492 21.375 1 96.25 326 VAL B C 1
ATOM 10438 O O . VAL B 1 326 ? 9.195 8.828 20.672 1 96.25 326 VAL B O 1
ATOM 10441 N N . SER B 1 327 ? 11.078 9.977 20.984 1 94.69 327 SER B N 1
ATOM 10442 C CA . SER B 1 327 ? 11.594 9.672 19.656 1 94.69 327 SER B CA 1
ATOM 10443 C C . SER B 1 327 ? 13.039 9.172 19.734 1 94.69 327 SER B C 1
ATOM 10445 O O . SER B 1 327 ? 13.867 9.758 20.422 1 94.69 327 SER B O 1
ATOM 10447 N N . THR B 1 328 ? 13.32 8.109 19.094 1 95.19 328 THR B N 1
ATOM 10448 C CA . THR B 1 328 ? 14.664 7.551 18.953 1 95.19 328 THR B CA 1
ATOM 10449 C C . THR B 1 328 ? 15.031 7.387 17.484 1 95.19 328 THR B C 1
ATOM 10451 O O . THR B 1 328 ? 14.273 6.789 16.719 1 95.19 328 THR B O 1
ATOM 10454 N N . SER B 1 329 ? 16.188 7.965 17.141 1 94.12 329 SER B N 1
ATOM 10455 C CA . SER B 1 329 ? 16.609 7.906 15.742 1 94.12 329 SER B CA 1
ATOM 10456 C C . SER B 1 329 ? 18.047 7.375 15.617 1 94.12 329 SER B C 1
ATOM 10458 O O . SER B 1 329 ? 18.906 7.699 16.438 1 94.12 329 SER B O 1
ATOM 10460 N N . ILE B 1 330 ? 18.25 6.547 14.688 1 91.88 330 ILE B N 1
ATOM 10461 C CA . ILE B 1 330 ? 19.578 6.113 14.258 1 91.88 330 ILE B CA 1
ATOM 10462 C C . ILE B 1 330 ? 19.859 6.617 12.844 1 91.88 330 ILE B C 1
ATOM 10464 O O . ILE B 1 330 ? 19.047 6.414 11.938 1 91.88 330 ILE B O 1
ATOM 10468 N N . ASN B 1 331 ? 20.906 7.328 12.711 1 91.38 331 ASN B N 1
ATOM 10469 C CA . ASN B 1 331 ? 21.344 7.848 11.422 1 91.38 331 ASN B CA 1
ATOM 10470 C C . ASN B 1 331 ? 22.734 7.359 11.062 1 91.38 331 ASN B C 1
ATOM 10472 O O . ASN B 1 331 ? 23.641 7.348 11.914 1 91.38 331 ASN B O 1
ATOM 10476 N N . ALA B 1 332 ? 22.875 6.957 9.852 1 88.19 332 ALA B N 1
ATOM 10477 C CA . ALA B 1 332 ? 24.188 6.488 9.398 1 88.19 332 ALA B CA 1
ATOM 10478 C C . ALA B 1 332 ? 24.547 7.109 8.055 1 88.19 332 ALA B C 1
ATOM 10480 O O . ALA B 1 332 ? 23.719 7.203 7.156 1 88.19 332 ALA B O 1
ATOM 10481 N N . SER B 1 333 ? 25.656 7.699 7.996 1 89.19 333 SER B N 1
ATOM 10482 C CA . SER B 1 333 ? 26.281 8.188 6.773 1 89.19 333 SER B CA 1
ATOM 10483 C C . SER B 1 333 ? 27.562 7.41 6.465 1 89.19 333 SER B C 1
ATOM 10485 O O . SER B 1 333 ? 28.516 7.441 7.242 1 89.19 333 SER B O 1
ATOM 10487 N N . ILE B 1 334 ? 27.531 6.754 5.418 1 82.94 334 ILE B N 1
ATOM 10488 C CA . ILE B 1 334 ? 28.656 5.926 5.023 1 82.94 334 ILE B CA 1
ATOM 10489 C C . ILE B 1 334 ? 29.031 6.223 3.574 1 82.94 334 ILE B C 1
ATOM 10491 O O . ILE B 1 334 ? 28.156 6.309 2.705 1 82.94 334 ILE B O 1
ATOM 10495 N N . GLY B 1 335 ? 30.328 6.535 3.344 1 79.88 335 GLY B N 1
ATOM 10496 C CA . GLY B 1 335 ? 30.688 6.852 1.969 1 79.88 335 GLY B CA 1
ATOM 10497 C C . GLY B 1 335 ? 32.094 6.438 1.605 1 79.88 335 GLY B C 1
ATOM 10498 O O . GLY B 1 335 ? 33 6.488 2.443 1 79.88 335 GLY B O 1
ATOM 10499 N N . SER B 1 336 ? 32.281 5.922 0.412 1 79.25 336 SER B N 1
ATOM 10500 C CA . SER B 1 336 ? 33.562 5.797 -0.265 1 79.25 336 SER B CA 1
ATOM 10501 C C . SER B 1 336 ? 33.812 6.977 -1.195 1 79.25 336 SER B C 1
ATOM 10503 O O . SER B 1 336 ? 33.094 7.98 -1.142 1 79.25 336 SER B O 1
ATOM 10505 N N . GLU B 1 337 ? 34.844 6.852 -1.956 1 76.88 337 GLU B N 1
ATOM 10506 C CA . GLU B 1 337 ? 35.188 7.938 -2.865 1 76.88 337 GLU B CA 1
ATOM 10507 C C . GLU B 1 337 ? 34.094 8.164 -3.902 1 76.88 337 GLU B C 1
ATOM 10509 O O . GLU B 1 337 ? 33.812 9.312 -4.27 1 76.88 337 GLU B O 1
ATOM 10514 N N . ASN B 1 338 ? 33.469 7.137 -4.34 1 80.62 338 ASN B N 1
ATOM 10515 C CA . ASN B 1 338 ? 32.562 7.297 -5.473 1 80.62 338 ASN B CA 1
ATOM 10516 C C . ASN B 1 338 ? 31.125 6.996 -5.086 1 80.62 338 ASN B C 1
ATOM 10518 O O . ASN B 1 338 ? 30.203 7.238 -5.867 1 80.62 338 ASN B O 1
ATOM 10522 N N . THR B 1 339 ? 30.891 6.492 -3.889 1 82.06 339 THR B N 1
ATOM 10523 C CA . THR B 1 339 ? 29.531 6.141 -3.475 1 82.06 339 THR B CA 1
ATOM 10524 C C . THR B 1 339 ? 29.281 6.586 -2.039 1 82.06 339 THR B C 1
ATOM 10526 O O . THR B 1 339 ? 30.109 6.387 -1.159 1 82.06 339 THR B O 1
ATOM 10529 N N . THR B 1 340 ? 28.219 7.184 -1.853 1 86.06 340 THR B N 1
ATOM 10530 C CA . THR B 1 340 ? 27.797 7.566 -0.512 1 86.06 340 THR B CA 1
ATOM 10531 C C . THR B 1 340 ? 26.391 7.023 -0.211 1 86.06 340 THR B C 1
ATOM 10533 O O . THR B 1 340 ? 25.562 6.922 -1.109 1 86.06 340 THR B O 1
ATOM 10536 N N . THR B 1 341 ? 26.172 6.621 1.044 1 86 341 THR B N 1
ATOM 10537 C CA . THR B 1 341 ? 24.891 6.07 1.481 1 86 341 THR B CA 1
ATOM 10538 C C . THR B 1 341 ? 24.438 6.73 2.779 1 86 341 THR B C 1
ATOM 10540 O O . THR B 1 341 ? 25.25 6.949 3.686 1 86 341 THR B O 1
ATOM 10543 N N . SER B 1 342 ? 23.203 7.039 2.758 1 91.81 342 SER B N 1
ATOM 10544 C CA . SER B 1 342 ? 22.578 7.555 3.973 1 91.81 342 SER B CA 1
ATOM 10545 C C . SER B 1 342 ? 21.406 6.684 4.406 1 91.81 342 SER B C 1
ATOM 10547 O O . SER B 1 342 ? 20.594 6.281 3.58 1 91.81 342 SER B O 1
ATOM 10549 N N . PHE B 1 343 ? 21.422 6.285 5.703 1 87.81 343 PHE B N 1
ATOM 10550 C CA . PHE B 1 343 ? 20.312 5.527 6.293 1 87.81 343 PHE B CA 1
ATOM 10551 C C . PHE B 1 343 ? 19.781 6.223 7.543 1 87.81 343 PHE B C 1
ATOM 10553 O O . PHE B 1 343 ? 20.562 6.762 8.336 1 87.81 343 PHE B O 1
ATOM 10560 N N . SER B 1 344 ? 18.484 6.277 7.637 1 92.75 344 SER B N 1
ATOM 10561 C CA . SER B 1 344 ? 17.875 6.828 8.836 1 92.75 344 SER B CA 1
ATOM 10562 C C . SER B 1 344 ? 16.672 5.992 9.266 1 92.75 344 SER B C 1
ATOM 10564 O O . SER B 1 344 ? 15.883 5.543 8.43 1 92.75 344 SER B O 1
ATOM 10566 N N . PHE B 1 345 ? 16.578 5.672 10.516 1 91.12 345 PHE B N 1
ATOM 10567 C CA . PHE B 1 345 ? 15.406 5.043 11.125 1 91.12 345 PHE B CA 1
ATOM 10568 C C . PHE B 1 345 ? 14.977 5.789 12.383 1 91.12 345 PHE B C 1
ATOM 10570 O O . PHE B 1 345 ? 15.797 6.031 13.273 1 91.12 345 PHE B O 1
ATOM 10577 N N . THR B 1 346 ? 13.75 6.137 12.469 1 94.75 346 THR B N 1
ATOM 10578 C CA . THR B 1 346 ? 13.227 6.852 13.625 1 94.75 346 THR B CA 1
ATOM 10579 C C . THR B 1 346 ? 11.953 6.188 14.148 1 94.75 346 THR B C 1
ATOM 10581 O O . THR B 1 346 ? 11.023 5.941 13.383 1 94.75 346 THR B O 1
ATOM 10584 N N . ARG B 1 347 ? 11.906 5.887 15.391 1 95.06 347 ARG B N 1
ATOM 10585 C CA . ARG B 1 347 ? 10.695 5.461 16.094 1 95.06 347 ARG B CA 1
ATOM 10586 C C . ARG B 1 347 ? 10.156 6.574 16.984 1 95.06 347 ARG B C 1
ATOM 10588 O O . ARG B 1 347 ? 10.891 7.129 17.812 1 95.06 347 ARG B O 1
ATOM 10595 N N . THR B 1 348 ? 8.906 6.855 16.812 1 95.31 348 THR B N 1
ATOM 10596 C CA . THR B 1 348 ? 8.25 7.879 17.609 1 95.31 348 THR B CA 1
ATOM 10597 C C . THR B 1 348 ? 7.012 7.309 18.312 1 95.31 348 THR B C 1
ATOM 10599 O O . THR B 1 348 ? 6.145 6.723 17.656 1 95.31 348 THR B O 1
ATOM 10602 N N . ASP B 1 349 ? 6.922 7.434 19.578 1 96.44 349 ASP B N 1
ATOM 10603 C CA . ASP B 1 349 ? 5.742 7.117 20.375 1 96.44 349 ASP B CA 1
ATOM 10604 C C . ASP B 1 349 ? 5.242 8.352 21.125 1 96.44 349 ASP B C 1
ATOM 10606 O O . ASP B 1 349 ? 5.98 8.953 21.906 1 96.44 349 ASP B O 1
ATOM 10610 N N . ALA B 1 350 ? 3.988 8.625 20.844 1 95.94 350 ALA B N 1
ATOM 10611 C CA . ALA B 1 350 ? 3.447 9.836 21.453 1 95.94 350 ALA B CA 1
ATOM 10612 C C . ALA B 1 350 ? 2.066 9.578 22.047 1 95.94 350 ALA B C 1
ATOM 10614 O O . ALA B 1 350 ? 1.287 8.789 21.516 1 95.94 350 ALA B O 1
ATOM 10615 N N . SER B 1 351 ? 1.834 10.18 23.203 1 96.31 351 SER B N 1
ATOM 10616 C CA . SER B 1 351 ? 0.518 10.273 23.828 1 96.31 351 SER B CA 1
ATOM 10617 C C . SER B 1 351 ? 0.11 11.727 24.031 1 96.31 351 SER B C 1
ATOM 10619 O O . SER B 1 351 ? 0.93 12.555 24.438 1 96.31 351 SER B O 1
ATOM 10621 N N . GLY B 1 352 ? -1.151 12.008 23.734 1 95.25 352 GLY B N 1
ATOM 10622 C CA . GLY B 1 352 ? -1.615 13.383 23.797 1 95.25 352 GLY B CA 1
ATOM 10623 C C . GLY B 1 352 ? -2.021 13.82 25.188 1 95.25 352 GLY B C 1
ATOM 10624 O O . GLY B 1 352 ? -1.726 13.133 26.172 1 95.25 352 GLY B O 1
ATOM 10625 N N . MET B 1 353 ? -2.625 15.039 25.25 1 94.94 353 MET B N 1
ATOM 10626 C CA . MET B 1 353 ? -3.029 15.633 26.516 1 94.94 353 MET B CA 1
ATOM 10627 C C . MET B 1 353 ? -4.379 15.086 26.969 1 94.94 353 MET B C 1
ATOM 10629 O O . MET B 1 353 ? -4.844 15.398 28.062 1 94.94 353 MET B O 1
ATOM 10633 N N . VAL B 1 354 ? -5 14.406 26.141 1 95.75 354 VAL B N 1
ATOM 10634 C CA . VAL B 1 354 ? -6.289 13.789 26.438 1 95.75 354 VAL B CA 1
ATOM 10635 C C . VAL B 1 354 ? -6.129 12.273 26.547 1 95.75 354 VAL B C 1
ATOM 10637 O O . VAL B 1 354 ? -5.32 11.68 25.828 1 95.75 354 VAL B O 1
ATOM 10640 N N . PRO B 1 355 ? -6.922 11.688 27.453 1 95.44 355 PRO B N 1
ATOM 10641 C CA . PRO B 1 355 ? -6.773 10.242 27.625 1 95.44 355 PRO B CA 1
ATOM 10642 C C . PRO B 1 355 ? -7.062 9.453 26.359 1 95.44 355 PRO B C 1
ATOM 10644 O O . PRO B 1 355 ? -7.957 9.82 25.594 1 95.44 355 PRO B O 1
ATOM 10647 N N . ASN B 1 356 ? -6.348 8.383 26.156 1 96.62 356 ASN B N 1
ATOM 10648 C CA . ASN B 1 356 ? -6.535 7.387 25.094 1 96.62 356 ASN B CA 1
ATOM 10649 C C . ASN B 1 356 ? -6.312 7.988 23.719 1 96.62 356 ASN B C 1
ATOM 10651 O O . ASN B 1 356 ? -6.961 7.582 22.75 1 96.62 356 ASN B O 1
ATOM 10655 N N . ASN B 1 357 ? -5.656 9.078 23.562 1 96.38 357 ASN B N 1
ATOM 10656 C CA . ASN B 1 357 ? -5.152 9.664 22.328 1 96.38 357 ASN B CA 1
ATOM 10657 C C . ASN B 1 357 ? -3.66 9.391 22.156 1 96.38 357 ASN B C 1
ATOM 10659 O O . ASN B 1 357 ? -2.838 9.898 22.922 1 96.38 357 ASN B O 1
ATOM 10663 N N . SER B 1 358 ? -3.32 8.617 21.141 1 96.81 358 SER B N 1
ATOM 10664 C CA . SER B 1 358 ? -1.912 8.258 21.016 1 96.81 358 SER B CA 1
ATOM 10665 C C . SER B 1 358 ? -1.521 8.055 19.547 1 96.81 358 SER B C 1
ATOM 10667 O O . SER B 1 358 ? -2.387 7.969 18.672 1 96.81 358 SER B O 1
ATOM 10669 N N . LEU B 1 359 ? -0.186 8.062 19.344 1 95.5 359 LEU B N 1
ATOM 10670 C CA . LEU B 1 359 ? 0.39 7.906 18 1 95.5 359 LEU B CA 1
ATOM 10671 C C . LEU B 1 359 ? 1.666 7.074 18.062 1 95.5 359 LEU B C 1
ATOM 10673 O O . LEU B 1 359 ? 2.492 7.254 18.953 1 95.5 359 LEU B O 1
ATOM 10677 N N . GLY B 1 360 ? 1.798 6.105 17.203 1 94.75 360 GLY B N 1
ATOM 10678 C CA . GLY B 1 360 ? 3.027 5.383 16.906 1 94.75 360 GLY B CA 1
ATOM 10679 C C . GLY B 1 360 ? 3.465 5.504 15.461 1 94.75 360 GLY B C 1
ATOM 10680 O O . GLY B 1 360 ? 2.658 5.32 14.547 1 94.75 360 GLY B O 1
ATOM 10681 N N . ARG B 1 361 ? 4.75 5.887 15.258 1 94.44 361 ARG B N 1
ATOM 10682 C CA . ARG B 1 361 ? 5.227 6.129 13.898 1 94.44 361 ARG B CA 1
ATOM 10683 C C . ARG B 1 361 ? 6.59 5.48 13.672 1 94.44 361 ARG B C 1
ATOM 10685 O O . ARG B 1 361 ? 7.453 5.516 14.555 1 94.44 361 ARG B O 1
ATOM 10692 N N . ASN B 1 362 ? 6.805 4.859 12.602 1 91.06 362 ASN B N 1
ATOM 10693 C CA . ASN B 1 362 ? 8.086 4.363 12.109 1 91.06 362 ASN B CA 1
ATOM 10694 C C . ASN B 1 362 ? 8.469 5.02 10.789 1 91.06 362 ASN B C 1
ATOM 10696 O O . ASN B 1 362 ? 7.676 5.039 9.844 1 91.06 362 ASN B O 1
ATOM 10700 N N . ASN B 1 363 ? 9.648 5.609 10.789 1 92.94 363 ASN B N 1
ATOM 10701 C CA . ASN B 1 363 ? 10.211 6.18 9.57 1 92.94 363 ASN B CA 1
ATOM 10702 C C . ASN B 1 363 ? 11.531 5.512 9.195 1 92.94 363 ASN B C 1
ATOM 10704 O O . ASN B 1 363 ? 12.445 5.434 10.023 1 92.94 363 ASN B O 1
ATOM 10708 N N . ALA B 1 364 ? 11.617 5.027 8.008 1 89.31 364 ALA B N 1
ATOM 10709 C CA . ALA B 1 364 ? 12.867 4.48 7.48 1 89.31 364 ALA B CA 1
ATOM 10710 C C . ALA B 1 364 ? 13.195 5.086 6.117 1 89.31 364 ALA B C 1
ATOM 10712 O O . ALA B 1 364 ? 12.305 5.258 5.277 1 89.31 364 ALA B O 1
ATOM 10713 N N . ALA B 1 365 ? 14.438 5.523 5.953 1 91.56 365 ALA B N 1
ATOM 10714 C CA . ALA B 1 365 ? 14.875 6.109 4.688 1 91.56 365 ALA B CA 1
ATOM 10715 C C . ALA B 1 365 ? 16.25 5.59 4.293 1 91.56 365 ALA B C 1
ATOM 10717 O O . ALA B 1 365 ? 17.125 5.418 5.145 1 91.56 365 ALA B O 1
ATOM 10718 N N . LEU B 1 366 ? 16.469 5.277 3.1 1 88.12 366 LEU B N 1
ATOM 10719 C CA . LEU B 1 366 ? 17.734 4.875 2.494 1 88.12 366 LEU B CA 1
ATOM 10720 C C . LEU B 1 366 ? 18 5.652 1.208 1 88.12 366 LEU B C 1
ATOM 10722 O O . LEU B 1 366 ? 17.109 5.758 0.353 1 88.12 366 LEU B O 1
ATOM 10726 N N . ARG B 1 367 ? 19.109 6.25 1.078 1 90 367 ARG B N 1
ATOM 10727 C CA . ARG B 1 367 ? 19.516 6.98 -0.121 1 90 367 ARG B CA 1
ATOM 10728 C C . ARG B 1 367 ? 20.922 6.602 -0.547 1 90 367 ARG B C 1
ATOM 10730 O O . ARG B 1 367 ? 21.844 6.562 0.28 1 90 367 ARG B O 1
ATOM 10737 N N . VAL B 1 368 ? 21.141 6.352 -1.796 1 86.44 368 VAL B N 1
ATOM 10738 C CA . VAL B 1 368 ? 22.438 5.961 -2.357 1 86.44 368 VAL B CA 1
ATOM 10739 C C . VAL B 1 368 ? 22.797 6.887 -3.514 1 86.44 368 VAL B C 1
ATOM 10741 O O . VAL B 1 368 ? 22 7.094 -4.43 1 86.44 368 VAL B O 1
ATOM 10744 N N . ASN B 1 369 ? 23.922 7.449 -3.393 1 89.19 369 ASN B N 1
ATOM 10745 C CA . ASN B 1 369 ? 24.516 8.242 -4.461 1 89.19 369 ASN B CA 1
ATOM 10746 C C . ASN B 1 369 ? 25.812 7.609 -4.98 1 89.19 369 ASN B C 1
ATOM 10748 O O . ASN B 1 369 ? 26.672 7.234 -4.191 1 89.19 369 ASN B O 1
ATOM 10752 N N . SER B 1 370 ? 25.953 7.566 -6.324 1 84.56 370 SER B N 1
ATOM 10753 C CA . SER B 1 370 ? 27.141 6.922 -6.859 1 84.56 370 SER B CA 1
ATOM 10754 C C . SER B 1 370 ? 27.562 7.555 -8.18 1 84.56 370 SER B C 1
ATOM 10756 O O . SER B 1 370 ? 26.734 7.805 -9.047 1 84.56 370 SER B O 1
ATOM 10758 N N . ASP B 1 371 ? 28.844 7.875 -8.227 1 86.5 371 ASP B N 1
ATOM 10759 C CA . ASP B 1 371 ? 29.469 8.148 -9.523 1 86.5 371 ASP B CA 1
ATOM 10760 C C . ASP B 1 371 ? 29.875 6.848 -10.219 1 86.5 371 ASP B C 1
ATOM 10762 O O . ASP B 1 371 ? 30.984 6.363 -10.031 1 86.5 371 ASP B O 1
ATOM 10766 N N . LEU B 1 372 ? 28.984 6.398 -10.977 1 79 372 LEU B N 1
ATOM 10767 C CA . LEU B 1 372 ? 29.203 5.098 -11.609 1 79 372 LEU B CA 1
ATOM 10768 C C . LEU B 1 372 ? 30.375 5.152 -12.578 1 79 372 LEU B C 1
ATOM 10770 O O . LEU B 1 372 ? 31.125 4.188 -12.703 1 79 372 LEU B O 1
ATOM 10774 N N . THR B 1 373 ? 30.469 6.219 -13.406 1 81.56 373 THR B N 1
ATOM 10775 C CA . THR B 1 373 ? 31.578 6.594 -14.258 1 81.56 373 THR B CA 1
ATOM 10776 C C . THR B 1 373 ? 31.844 8.094 -14.18 1 81.56 373 THR B C 1
ATOM 10778 O O . THR B 1 373 ? 31.172 8.805 -13.43 1 81.56 373 THR B O 1
ATOM 10781 N N . ASP B 1 374 ? 32.812 8.477 -14.867 1 82.69 374 ASP B N 1
ATOM 10782 C CA . ASP B 1 374 ? 33.094 9.906 -14.883 1 82.69 374 ASP B CA 1
ATOM 10783 C C . ASP B 1 374 ? 31.984 10.68 -15.586 1 82.69 374 ASP B C 1
ATOM 10785 O O . ASP B 1 374 ? 31.828 11.883 -15.367 1 82.69 374 ASP B O 1
ATOM 10789 N N . TRP B 1 375 ? 31.188 9.984 -16.453 1 87.88 375 TRP B N 1
ATOM 10790 C CA . TRP B 1 375 ? 30.188 10.703 -17.219 1 87.88 375 TRP B CA 1
ATOM 10791 C C . TRP B 1 375 ? 28.781 10.328 -16.766 1 87.88 375 TRP B C 1
ATOM 10793 O O . TRP B 1 375 ? 27.797 10.898 -17.234 1 87.88 375 TRP B O 1
ATOM 10803 N N . LEU B 1 376 ? 28.625 9.336 -15.781 1 88.25 376 LEU B N 1
ATOM 10804 C CA . LEU B 1 376 ? 27.312 8.859 -15.359 1 88.25 376 LEU B CA 1
ATOM 10805 C C . LEU B 1 376 ? 27.219 8.805 -13.844 1 88.25 376 LEU B C 1
ATOM 10807 O O . LEU B 1 376 ? 28.031 8.156 -13.188 1 88.25 376 LEU B O 1
ATOM 10811 N N . SER B 1 377 ? 26.188 9.469 -13.312 1 89.94 377 SER B N 1
ATOM 10812 C CA . SER B 1 377 ? 25.953 9.453 -11.875 1 89.94 377 SER B CA 1
ATOM 10813 C C . SER B 1 377 ? 24.531 8.984 -11.547 1 89.94 377 SER B C 1
ATOM 10815 O O . SER B 1 377 ? 23.594 9.273 -12.281 1 89.94 377 SER B O 1
ATOM 10817 N N . LEU B 1 378 ? 24.391 8.266 -10.367 1 88.06 378 LEU B N 1
ATOM 10818 C CA . LEU B 1 378 ? 23.125 7.715 -9.898 1 88.06 378 LEU B CA 1
ATOM 10819 C C . LEU B 1 378 ? 22.734 8.328 -8.562 1 88.06 378 LEU B C 1
ATOM 10821 O O . LEU B 1 378 ? 23.562 8.484 -7.672 1 88.06 378 LEU B O 1
ATOM 10825 N N . ASP B 1 379 ? 21.438 8.664 -8.398 1 91.69 379 ASP B N 1
ATOM 10826 C CA . ASP B 1 379 ? 20.781 9.039 -7.145 1 91.69 379 ASP B CA 1
ATOM 10827 C C . ASP B 1 379 ? 19.516 8.227 -6.922 1 91.69 379 ASP B C 1
ATOM 10829 O O . ASP B 1 379 ? 18.531 8.391 -7.656 1 91.69 379 ASP B O 1
ATOM 10833 N N . ALA B 1 380 ? 19.562 7.359 -5.98 1 87.44 380 ALA B N 1
ATOM 10834 C CA . ALA B 1 380 ? 18.406 6.5 -5.695 1 87.44 380 ALA B CA 1
ATOM 10835 C C . ALA B 1 380 ? 18 6.617 -4.23 1 87.44 380 ALA B C 1
ATOM 10837 O O . ALA B 1 380 ? 18.844 6.688 -3.34 1 87.44 380 ALA B O 1
ATOM 10838 N N . LYS B 1 381 ? 16.656 6.641 -4.023 1 90.88 381 LYS B N 1
ATOM 10839 C CA . LYS B 1 381 ? 16.172 6.824 -2.66 1 90.88 381 LYS B CA 1
ATOM 10840 C C . LYS B 1 381 ? 14.836 6.105 -2.451 1 90.88 381 LYS B C 1
ATOM 10842 O O . LYS B 1 381 ? 14.023 6.023 -3.371 1 90.88 381 LYS B O 1
ATOM 10847 N N . ILE B 1 382 ? 14.594 5.629 -1.21 1 85.31 382 ILE B N 1
ATOM 10848 C CA . ILE B 1 382 ? 13.305 5.094 -0.77 1 85.31 382 ILE B CA 1
ATOM 10849 C C . ILE B 1 382 ? 13 5.59 0.641 1 85.31 382 ILE B C 1
ATOM 10851 O O . ILE B 1 382 ? 13.875 5.594 1.51 1 85.31 382 ILE B O 1
ATOM 10855 N N . ASP B 1 383 ? 11.758 6.035 0.839 1 90.44 383 ASP B N 1
ATOM 10856 C CA . ASP B 1 383 ? 11.242 6.438 2.141 1 90.44 383 ASP B CA 1
ATOM 10857 C C . ASP B 1 383 ? 10 5.629 2.512 1 90.44 383 ASP B C 1
ATOM 10859 O O . ASP B 1 383 ? 9.023 5.594 1.755 1 90.44 383 ASP B O 1
ATOM 10863 N N . TYR B 1 384 ? 10.023 4.965 3.641 1 87.94 384 TYR B N 1
ATOM 10864 C CA . TYR B 1 384 ? 8.875 4.254 4.191 1 87.94 384 TYR B CA 1
ATOM 10865 C C . TYR B 1 384 ? 8.375 4.93 5.461 1 87.94 384 TYR B C 1
ATOM 10867 O O . TYR B 1 384 ? 9.156 5.207 6.375 1 87.94 384 TYR B O 1
ATOM 10875 N N . MET B 1 385 ? 7.105 5.152 5.5 1 91.5 385 MET B N 1
ATOM 10876 C CA . MET B 1 385 ? 6.469 5.766 6.66 1 91.5 385 MET B CA 1
ATOM 10877 C C . MET B 1 385 ? 5.23 4.98 7.086 1 91.5 385 MET B C 1
ATOM 10879 O O . MET B 1 385 ? 4.352 4.715 6.266 1 91.5 385 MET B O 1
ATOM 10883 N N . ASN B 1 386 ? 5.168 4.617 8.312 1 90.25 386 ASN B N 1
ATOM 10884 C CA . ASN B 1 386 ? 4.016 3.951 8.914 1 90.25 386 ASN B CA 1
ATOM 10885 C C . ASN B 1 386 ? 3.543 4.672 10.172 1 90.25 386 ASN B C 1
ATOM 10887 O O . ASN B 1 386 ? 4.359 5.094 10.992 1 90.25 386 ASN B O 1
ATOM 10891 N N . GLN B 1 387 ? 2.25 4.867 10.266 1 92.75 387 GLN B N 1
ATOM 10892 C CA . GLN B 1 387 ? 1.698 5.578 11.414 1 92.75 387 GLN B CA 1
ATOM 10893 C C . GLN B 1 387 ? 0.401 4.93 11.891 1 92.75 387 GLN B C 1
ATOM 10895 O O . GLN B 1 387 ? -0.479 4.625 11.086 1 92.75 387 GLN B O 1
ATOM 10900 N N . ASP B 1 388 ? 0.365 4.648 13.195 1 92.38 388 ASP B N 1
ATOM 10901 C CA . ASP B 1 388 ? -0.851 4.234 13.891 1 92.38 388 ASP B CA 1
ATOM 10902 C C . ASP B 1 388 ? -1.347 5.328 14.836 1 92.38 388 ASP B C 1
ATOM 10904 O O . ASP B 1 388 ? -0.614 5.766 15.719 1 92.38 388 ASP B O 1
ATOM 10908 N N . ARG B 1 389 ? -2.553 5.781 14.664 1 93.56 389 ARG B N 1
ATOM 10909 C CA . ARG B 1 389 ? -3.156 6.793 15.523 1 93.56 389 ARG B CA 1
ATOM 10910 C C . ARG B 1 389 ? -4.418 6.258 16.188 1 93.56 389 ARG B C 1
ATOM 10912 O O . ARG B 1 389 ? -5.297 5.711 15.523 1 93.56 389 ARG B O 1
ATOM 10919 N N . LYS B 1 390 ? -4.461 6.496 17.422 1 96.38 390 LYS B N 1
ATOM 10920 C CA . LYS B 1 390 ? -5.652 6.121 18.188 1 96.38 390 LYS B CA 1
ATOM 10921 C C . LYS B 1 390 ? -6.426 7.359 18.641 1 96.38 390 LYS B C 1
ATOM 10923 O O . LYS B 1 390 ? -5.855 8.25 19.266 1 96.38 390 LYS B O 1
ATOM 10928 N N . ASN B 1 391 ? -7.633 7.383 18.297 1 96.19 391 ASN B N 1
ATOM 10929 C CA . ASN B 1 391 ? -8.625 8.352 18.734 1 96.19 391 ASN B CA 1
ATOM 10930 C C . ASN B 1 391 ? -8.172 9.789 18.469 1 96.19 391 ASN B C 1
ATOM 10932 O O . ASN B 1 391 ? -8.117 10.609 19.375 1 96.19 391 ASN B O 1
ATOM 10936 N N . PRO B 1 392 ? -7.918 10.094 17.188 1 93.12 392 PRO B N 1
ATOM 10937 C CA . PRO B 1 392 ? -7.707 11.508 16.891 1 93.12 392 PRO B CA 1
ATOM 10938 C C . PRO B 1 392 ? -8.859 12.391 17.375 1 93.12 392 PRO B C 1
ATOM 10940 O O . PRO B 1 392 ? -10.023 11.984 17.297 1 93.12 392 PRO B O 1
ATOM 10943 N N . LEU B 1 393 ? -8.523 13.523 17.766 1 93.75 393 LEU B N 1
ATOM 10944 C CA . LEU B 1 393 ? -9.523 14.398 18.375 1 93.75 393 LEU B CA 1
ATOM 10945 C C . LEU B 1 393 ? -10.344 15.117 17.312 1 93.75 393 LEU B C 1
ATOM 10947 O O . LEU B 1 393 ? -9.82 15.477 16.266 1 93.75 393 LEU B O 1
ATOM 10951 N N . SER B 1 394 ? -11.547 15.266 17.625 1 91.31 394 SER B N 1
ATOM 10952 C CA . SER B 1 394 ? -12.43 16.062 16.781 1 91.31 394 SER B CA 1
ATOM 10953 C C . SER B 1 394 ? -12.633 17.469 17.328 1 91.31 394 SER B C 1
ATOM 10955 O O . SER B 1 394 ? -12.289 17.734 18.484 1 91.31 394 SER B O 1
ATOM 10957 N N . THR B 1 395 ? -13.094 18.297 16.453 1 89.12 395 THR B N 1
ATOM 10958 C CA . THR B 1 395 ? -13.383 19.672 16.828 1 89.12 395 THR B CA 1
ATOM 10959 C C . THR B 1 395 ? -14.797 20.078 16.391 1 89.12 395 THR B C 1
ATOM 10961 O O . THR B 1 395 ? -15.477 19.312 15.703 1 89.12 395 THR B O 1
ATOM 10964 N N . GLY B 1 396 ? -15.195 21.156 16.938 1 88.44 396 GLY B N 1
ATOM 10965 C CA . GLY B 1 396 ? -16.484 21.672 16.531 1 88.44 396 GLY B CA 1
ATOM 10966 C C . GLY B 1 396 ? -17.594 21.375 17.531 1 88.44 396 GLY B C 1
ATOM 10967 O O . GLY B 1 396 ? -17.422 20.547 18.422 1 88.44 396 GLY B O 1
ATOM 10968 N N . ASP B 1 397 ? -18.672 22 17.406 1 86.94 397 ASP B N 1
ATOM 10969 C CA . ASP B 1 397 ? -19.828 21.828 18.281 1 86.94 397 ASP B CA 1
ATOM 10970 C C . ASP B 1 397 ? -20.641 20.609 17.891 1 86.94 397 ASP B C 1
ATOM 10972 O O . ASP B 1 397 ? -21.234 19.938 18.734 1 86.94 397 ASP B O 1
ATOM 10976 N N . GLY B 1 398 ? -20.641 20.328 16.625 1 79.19 398 GLY B N 1
ATOM 10977 C CA . GLY B 1 398 ? -21.547 19.297 16.125 1 79.19 398 GLY B CA 1
ATOM 10978 C C . GLY B 1 398 ? -20.875 17.938 16 1 79.19 398 GLY B C 1
ATOM 10979 O O . GLY B 1 398 ? -21.547 16.938 15.695 1 79.19 398 GLY B O 1
ATOM 10980 N N . ASP B 1 399 ? -19.734 17.797 16.359 1 85.12 399 ASP B N 1
ATOM 10981 C CA . ASP B 1 399 ? -19.047 16.516 16.188 1 85.12 399 ASP B CA 1
ATOM 10982 C C . ASP B 1 399 ? -19.219 15.625 17.406 1 85.12 399 ASP B C 1
ATOM 10984 O O . ASP B 1 399 ? -18.828 16 18.516 1 85.12 399 ASP B O 1
ATOM 10988 N N . ASN B 1 400 ? -19.641 14.5 17.25 1 88.75 400 ASN B N 1
ATOM 10989 C CA . ASN B 1 400 ? -19.984 13.578 18.328 1 88.75 400 ASN B CA 1
ATOM 10990 C C . ASN B 1 400 ? -18.75 12.992 18.984 1 88.75 400 ASN B C 1
ATOM 10992 O O . ASN B 1 400 ? -18.828 12.406 20.062 1 88.75 400 ASN B O 1
ATOM 10996 N N . PHE B 1 401 ? -17.656 13.219 18.422 1 91.94 401 PHE B N 1
ATOM 10997 C CA . PHE B 1 401 ? -16.422 12.633 18.938 1 91.94 401 PHE B CA 1
ATOM 10998 C C . PHE B 1 401 ? -15.555 13.688 19.594 1 91.94 401 PHE B C 1
ATOM 11000 O O . PHE B 1 401 ? -14.398 13.43 19.938 1 91.94 401 PHE B O 1
ATOM 11007 N N . ASN B 1 402 ? -16.078 14.883 19.797 1 93.75 402 ASN B N 1
ATOM 11008 C CA . ASN B 1 402 ? -15.305 15.969 20.375 1 93.75 402 ASN B CA 1
ATOM 11009 C C . ASN B 1 402 ? -15.406 15.984 21.906 1 93.75 402 ASN B C 1
ATOM 11011 O O . ASN B 1 402 ? -16.438 16.359 22.453 1 93.75 402 ASN B O 1
ATOM 11015 N N . PRO B 1 403 ? -14.359 15.648 22.625 1 94.56 403 PRO B N 1
ATOM 11016 C CA . PRO B 1 403 ? -14.438 15.656 24.078 1 94.56 403 PRO B CA 1
ATOM 11017 C C . PRO B 1 403 ? -14.484 17.062 24.672 1 94.56 403 PRO B C 1
ATOM 11019 O O . PRO B 1 403 ? -14.961 17.25 25.781 1 94.56 403 PRO B O 1
ATOM 11022 N N . PHE B 1 404 ? -14.07 18.031 23.984 1 94.38 404 PHE B N 1
ATOM 11023 C CA . PHE B 1 404 ? -13.953 19.391 24.516 1 94.38 404 PHE B CA 1
ATOM 11024 C C . PHE B 1 404 ? -15.32 20.062 24.594 1 94.38 404 PHE B C 1
ATOM 11026 O O . PHE B 1 404 ? -15.539 20.938 25.438 1 94.38 404 PHE B O 1
ATOM 11033 N N . ARG B 1 405 ? -16.156 19.656 23.703 1 93.38 405 ARG B N 1
ATOM 11034 C CA . ARG B 1 405 ? -17.531 20.156 23.766 1 93.38 405 ARG B CA 1
ATOM 11035 C C . ARG B 1 405 ? -18.156 19.859 25.141 1 93.38 405 ARG B C 1
ATOM 11037 O O . ARG B 1 405 ? -19 20.625 25.625 1 93.38 405 ARG B O 1
ATOM 11044 N N . ASN B 1 406 ? -17.688 18.906 25.781 1 91.5 406 ASN B N 1
ATOM 11045 C CA . ASN B 1 406 ? -18.25 18.469 27.062 1 91.5 406 ASN B CA 1
ATOM 11046 C C . ASN B 1 406 ? -17.406 18.953 28.234 1 91.5 406 ASN B C 1
ATOM 11048 O O . ASN B 1 406 ? -17.938 19.266 29.297 1 91.5 406 ASN B O 1
ATOM 11052 N N . ILE B 1 407 ? -16.203 19.031 28.031 1 94.31 407 ILE B N 1
ATOM 11053 C CA . ILE B 1 407 ? -15.289 19.422 29.109 1 94.31 407 ILE B CA 1
ATOM 11054 C C . ILE B 1 407 ? -15.484 20.891 29.438 1 94.31 407 ILE B C 1
ATOM 11056 O O . ILE B 1 407 ? -15.547 21.266 30.609 1 94.31 407 ILE B O 1
ATOM 11060 N N . TYR B 1 408 ? -15.656 21.703 28.516 1 94.19 408 TYR B N 1
ATOM 11061 C CA . TYR B 1 408 ? -15.68 23.141 28.719 1 94.19 408 TYR B CA 1
ATOM 11062 C C . TYR B 1 408 ? -17.016 23.578 29.328 1 94.19 408 TYR B C 1
ATOM 11064 O O . TYR B 1 408 ? -17.125 24.688 29.859 1 94.19 408 TYR B O 1
ATOM 11072 N N . ILE B 1 409 ? -18.031 22.75 29.234 1 93.44 409 ILE B N 1
ATOM 11073 C CA . ILE B 1 409 ? -19.328 23.172 29.734 1 93.44 409 ILE B CA 1
ATOM 11074 C C . ILE B 1 409 ? -19.719 22.344 30.953 1 93.44 409 ILE B C 1
ATOM 11076 O O . ILE B 1 409 ? -20.906 22.25 31.297 1 93.44 409 ILE B O 1
ATOM 11080 N N . LEU B 1 410 ? -18.797 21.766 31.578 1 94.94 410 LEU B N 1
ATOM 11081 C CA . LEU B 1 410 ? -19.031 20.969 32.781 1 94.94 410 LEU B CA 1
ATOM 11082 C C . LEU B 1 410 ? -19.594 21.828 33.906 1 94.94 410 LEU B C 1
ATOM 11084 O O . LEU B 1 410 ? -19.031 22.875 34.219 1 94.94 410 LEU B O 1
ATOM 11088 N N . PRO B 1 411 ? -20.703 21.359 34.438 1 96 411 PRO B N 1
ATOM 11089 C CA . PRO B 1 411 ? -21.203 22.109 35.594 1 96 411 PRO B CA 1
ATOM 11090 C C . PRO B 1 411 ? -20.156 22.219 36.719 1 96 411 PRO B C 1
ATOM 11092 O O . PRO B 1 411 ? -19.422 21.266 36.969 1 96 411 PRO B O 1
ATOM 11095 N N . ARG B 1 412 ? -20.172 23.344 37.438 1 96.44 412 ARG B N 1
ATOM 11096 C CA . ARG B 1 412 ? -19.062 23.719 38.312 1 96.44 412 ARG B CA 1
ATOM 11097 C C . ARG B 1 412 ? -19.109 22.953 39.625 1 96.44 412 ARG B C 1
ATOM 11099 O O . ARG B 1 412 ? -18.141 22.938 40.375 1 96.44 412 ARG B O 1
ATOM 11106 N N . ASN B 1 413 ? -20.25 22.234 39.906 1 97.31 413 ASN B N 1
ATOM 11107 C CA . ASN B 1 413 ? -20.406 21.469 41.156 1 97.31 413 ASN B CA 1
ATOM 11108 C C . ASN B 1 413 ? -20.031 20 40.969 1 97.31 413 ASN B C 1
ATOM 11110 O O . ASN B 1 413 ? -19.984 19.234 41.906 1 97.31 413 ASN B O 1
ATOM 11114 N N . ILE B 1 414 ? -19.797 19.578 39.75 1 96.44 414 ILE B N 1
ATOM 11115 C CA . ILE B 1 414 ? -19.484 18.188 39.5 1 96.44 414 ILE B CA 1
ATOM 11116 C C . ILE B 1 414 ? -17.969 17.984 39.5 1 96.44 414 ILE B C 1
ATOM 11118 O O . ILE B 1 414 ? -17.25 18.609 38.719 1 96.44 414 ILE B O 1
ATOM 11122 N N . SER B 1 415 ? -17.438 17.125 40.312 1 96 415 SER B N 1
ATOM 11123 C CA . SER B 1 415 ? -16 16.922 40.469 1 96 415 SER B CA 1
ATOM 11124 C C . SER B 1 415 ? -15.453 15.992 39.406 1 96 415 SER B C 1
ATOM 11126 O O . SER B 1 415 ? -16.203 15.242 38.781 1 96 415 SER B O 1
ATOM 11128 N N . HIS B 1 416 ? -14.211 16.062 39.25 1 96.69 416 HIS B N 1
ATOM 11129 C CA . HIS B 1 416 ? -13.523 15.195 38.281 1 96.69 416 HIS B CA 1
ATOM 11130 C C . HIS B 1 416 ? -13.719 13.727 38.625 1 96.69 416 HIS B C 1
ATOM 11132 O O . HIS B 1 416 ? -13.93 12.898 37.75 1 96.69 416 HIS B O 1
ATOM 11138 N N . GLU B 1 417 ? -13.625 13.336 39.844 1 95.69 417 GLU B N 1
ATOM 11139 C CA . GLU B 1 417 ? -13.789 11.961 40.312 1 95.69 417 GLU B CA 1
ATOM 11140 C C . GLU B 1 417 ? -15.156 11.406 39.906 1 95.69 417 GLU B C 1
ATOM 11142 O O . GLU B 1 417 ? -15.281 10.234 39.531 1 95.69 417 GLU B O 1
ATOM 11147 N N . GLN B 1 418 ? -16.125 12.289 40 1 95.19 418 GLN B N 1
ATOM 11148 C CA . GLN B 1 418 ? -17.484 11.859 39.688 1 95.19 418 GLN B CA 1
ATOM 11149 C C . GLN B 1 418 ? -17.641 11.555 38.219 1 95.19 418 GLN B C 1
ATOM 11151 O O . GLN B 1 418 ? -18.156 10.5 37.844 1 95.19 418 GLN B O 1
ATOM 11156 N N . TYR B 1 419 ? -17.234 12.477 37.344 1 95.94 419 TYR B N 1
ATOM 11157 C CA . TYR B 1 419 ? -17.484 12.242 35.938 1 95.94 419 TYR B CA 1
ATOM 11158 C C . TYR B 1 419 ? -16.422 11.32 35.344 1 95.94 419 TYR B C 1
ATOM 11160 O O . TYR B 1 419 ? -16.594 10.812 34.219 1 95.94 419 TYR B O 1
ATOM 11168 N N . GLN B 1 420 ? -15.234 11.086 36.031 1 96.56 420 GLN B N 1
ATOM 11169 C CA . GLN B 1 420 ? -14.258 10.086 35.594 1 96.56 420 GLN B CA 1
ATOM 11170 C C . GLN B 1 420 ? -14.867 8.688 35.594 1 96.56 420 GLN B C 1
ATOM 11172 O O . GLN B 1 420 ? -14.461 7.82 34.844 1 96.56 420 GLN B O 1
ATOM 11177 N N . GLN B 1 421 ? -15.797 8.492 36.531 1 96.25 421 GLN B N 1
ATOM 11178 C CA . GLN B 1 421 ? -16.625 7.289 36.469 1 96.25 421 GLN B CA 1
ATOM 11179 C C . GLN B 1 421 ? -17.656 7.402 35.344 1 96.25 421 GLN B C 1
ATOM 11181 O O . GLN B 1 421 ? -18.844 7.586 35.594 1 96.25 421 GLN B O 1
ATOM 11186 N N . TYR B 1 422 ? -17.266 7.121 34.188 1 97.25 422 TYR B N 1
ATOM 11187 C CA . TYR B 1 422 ? -18 7.547 33 1 97.25 422 TYR B CA 1
ATOM 11188 C C . TYR B 1 422 ? -19.031 6.508 32.594 1 97.25 422 TYR B C 1
ATOM 11190 O O . TYR B 1 422 ? -19.812 6.73 31.656 1 97.25 422 TYR B O 1
ATOM 11198 N N . GLU B 1 423 ? -19.062 5.324 33.219 1 96.69 423 GLU B N 1
ATOM 11199 C CA . GLU B 1 423 ? -20.047 4.309 32.875 1 96.69 423 GLU B CA 1
ATOM 11200 C C . GLU B 1 423 ? -20.578 3.578 34.094 1 96.69 423 GLU B C 1
ATOM 11202 O O . GLU B 1 423 ? -19.969 3.645 35.188 1 96.69 423 GLU B O 1
ATOM 11207 N N . TYR B 1 424 ? -21.719 3.047 34 1 95.62 424 TYR B N 1
ATOM 11208 C CA . TYR B 1 424 ? -22.344 2.166 35 1 95.62 424 TYR B CA 1
ATOM 11209 C C . TYR B 1 424 ? -23.141 1.062 34.312 1 95.62 424 TYR B C 1
ATOM 11211 O O . TYR B 1 424 ? -23.453 1.16 33.125 1 95.62 424 TYR B O 1
ATOM 11219 N N . VAL B 1 425 ? -23.344 -0.003 34.938 1 93.81 425 VAL B N 1
ATOM 11220 C CA . VAL B 1 425 ? -24.141 -1.1 34.375 1 93.81 425 VAL B CA 1
ATOM 11221 C C . VAL B 1 425 ? -25.609 -0.909 34.75 1 93.81 425 VAL B C 1
ATOM 11223 O O . VAL B 1 425 ? -25.938 -0.811 35.938 1 93.81 425 VAL B O 1
ATOM 11226 N N . ALA B 1 426 ? -26.391 -0.839 33.781 1 91.25 426 ALA B N 1
ATOM 11227 C CA . ALA B 1 426 ? -27.812 -0.662 34.031 1 91.25 426 ALA B CA 1
ATOM 11228 C C . ALA B 1 426 ? -28.484 -1.992 34.344 1 91.25 426 ALA B C 1
ATOM 11230 O O . ALA B 1 426 ? -27.828 -3.033 34.406 1 91.25 426 ALA B O 1
ATOM 11231 N N . GLU B 1 427 ? -29.75 -1.949 34.656 1 86.12 427 GLU B N 1
ATOM 11232 C CA . GLU B 1 427 ? -30.531 -3.125 35.031 1 86.12 427 GLU B CA 1
ATOM 11233 C C . GLU B 1 427 ? -30.562 -4.156 33.906 1 86.12 427 GLU B C 1
ATOM 11235 O O . GLU B 1 427 ? -30.625 -5.359 34.156 1 86.12 427 GLU B O 1
ATOM 11240 N N . ASN B 1 428 ? -30.406 -3.697 32.688 1 84.81 428 ASN B N 1
ATOM 11241 C CA . ASN B 1 428 ? -30.438 -4.594 31.531 1 84.81 428 ASN B CA 1
ATOM 11242 C C . ASN B 1 428 ? -29.094 -5.273 31.312 1 84.81 428 ASN B C 1
ATOM 11244 O O . ASN B 1 428 ? -28.938 -6.07 30.375 1 84.81 428 ASN B O 1
ATOM 11248 N N . GLY B 1 429 ? -28.156 -4.938 32.125 1 89.25 429 GLY B N 1
ATOM 11249 C CA . GLY B 1 429 ? -26.859 -5.59 32.062 1 89.25 429 GLY B CA 1
ATOM 11250 C C . GLY B 1 429 ? -25.938 -4.957 31.047 1 89.25 429 GLY B C 1
ATOM 11251 O O . GLY B 1 429 ? -24.812 -5.426 30.844 1 89.25 429 GLY B O 1
ATOM 11252 N N . ILE B 1 430 ? -26.406 -3.883 30.438 1 91.19 430 ILE B N 1
ATOM 11253 C CA . ILE B 1 430 ? -25.594 -3.207 29.422 1 91.19 430 ILE B CA 1
ATOM 11254 C C . ILE B 1 430 ? -24.953 -1.964 30.016 1 91.19 430 ILE B C 1
ATOM 11256 O O . ILE B 1 430 ? -25.531 -1.31 30.891 1 91.19 430 ILE B O 1
ATOM 11260 N N . ASN B 1 431 ? -23.75 -1.693 29.578 1 92.75 431 ASN B N 1
ATOM 11261 C CA . ASN B 1 431 ? -23.062 -0.487 30.031 1 92.75 431 ASN B CA 1
ATOM 11262 C C . ASN B 1 431 ? -23.734 0.774 29.484 1 92.75 431 ASN B C 1
ATOM 11264 O O . ASN B 1 431 ? -24.109 0.835 28.312 1 92.75 431 ASN B O 1
ATOM 11268 N N . HIS B 1 432 ? -24 1.706 30.391 1 95.12 432 HIS B N 1
ATOM 11269 C CA . HIS B 1 432 ? -24.562 3.006 30.047 1 95.12 432 HIS B CA 1
ATOM 11270 C C . HIS B 1 432 ? -23.594 4.133 30.391 1 95.12 432 HIS B C 1
ATOM 11272 O O . HIS B 1 432 ? -22.766 3.99 31.297 1 95.12 432 HIS B O 1
ATOM 11278 N N . GLN B 1 433 ? -23.812 5.188 29.672 1 94.69 433 GLN B N 1
ATOM 11279 C CA . GLN B 1 433 ? -23.016 6.387 29.922 1 94.69 433 GLN B CA 1
ATOM 11280 C C . GLN B 1 433 ? -23.438 7.047 31.234 1 94.69 433 GLN B C 1
ATOM 11282 O O . GLN B 1 433 ? -24.641 7.121 31.547 1 94.69 433 GLN B O 1
ATOM 11287 N N . HIS B 1 434 ? -22.406 7.32 32.094 1 95.62 434 HIS B N 1
ATOM 11288 C CA . HIS B 1 434 ? -22.641 8.07 33.344 1 95.62 434 HIS B CA 1
ATOM 11289 C C . HIS B 1 434 ? -22.625 9.57 33.062 1 95.62 434 HIS B C 1
ATOM 11291 O O . HIS B 1 434 ? -21.578 10.203 33.125 1 95.62 434 HIS B O 1
ATOM 11297 N N . PHE B 1 435 ? -23.75 10.148 32.844 1 95.19 435 PHE B N 1
ATOM 11298 C CA . PHE B 1 435 ? -23.969 11.547 32.469 1 95.19 435 PHE B CA 1
ATOM 11299 C C . PHE B 1 435 ? -25.281 12.055 33.062 1 95.19 435 PHE B C 1
ATOM 11301 O O . PHE B 1 435 ? -26.234 11.281 33.25 1 95.19 435 PHE B O 1
ATOM 11308 N N . TRP B 1 436 ? -25.391 13.203 33.438 1 93.44 436 TRP B N 1
ATOM 11309 C CA . TRP B 1 436 ? -26.5 13.719 34.25 1 93.44 436 TRP B CA 1
ATOM 11310 C C . TRP B 1 436 ? -27.734 13.977 33.375 1 93.44 436 TRP B C 1
ATOM 11312 O O . TRP B 1 436 ? -28.828 14.172 33.906 1 93.44 436 TRP B O 1
ATOM 11322 N N . ASN B 1 437 ? -27.594 13.992 32 1 93.38 437 ASN B N 1
ATOM 11323 C CA . ASN B 1 437 ? -28.719 14.18 31.094 1 93.38 437 ASN B CA 1
ATOM 11324 C C . ASN B 1 437 ? -28.781 13.078 30.047 1 93.38 437 ASN B C 1
ATOM 11326 O O . ASN B 1 437 ? -28.484 13.312 28.875 1 93.38 437 ASN B O 1
ATOM 11330 N N . PRO B 1 438 ? -29.312 11.906 30.422 1 91.56 438 PRO B N 1
ATOM 11331 C CA . PRO B 1 438 ? -29.359 10.797 29.484 1 91.56 438 PRO B CA 1
ATOM 11332 C C . PRO B 1 438 ? -30.125 11.141 28.203 1 91.56 438 PRO B C 1
ATOM 11334 O O . PRO B 1 438 ? -31.203 11.719 28.266 1 91.56 438 PRO B O 1
ATOM 11337 N N . GLY B 1 439 ? -29.516 10.773 27.031 1 88.81 439 GLY B N 1
ATOM 11338 C CA . GLY B 1 439 ? -30.156 11 25.734 1 88.81 439 GLY B CA 1
ATOM 11339 C C . GLY B 1 439 ? -29.906 12.391 25.188 1 88.81 439 GLY B C 1
ATOM 11340 O O . GLY B 1 439 ? -30.484 12.758 24.156 1 88.81 439 GLY B O 1
ATOM 11341 N N . SER B 1 440 ? -29.078 13.094 25.812 1 90.44 440 SER B N 1
ATOM 11342 C CA . SER B 1 440 ? -28.766 14.445 25.344 1 90.44 440 SER B CA 1
ATOM 11343 C C . SER B 1 440 ? -28.359 14.438 23.875 1 90.44 440 SER B C 1
ATOM 11345 O O . SER B 1 440 ? -27.766 13.477 23.391 1 90.44 440 SER B O 1
ATOM 11347 N N . THR B 1 441 ? -28.672 15.5 23.219 1 84.31 441 THR B N 1
ATOM 11348 C CA . THR B 1 441 ? -28.344 15.625 21.797 1 84.31 441 THR B CA 1
ATOM 11349 C C . THR B 1 441 ? -26.875 15.992 21.625 1 84.31 441 THR B C 1
ATOM 11351 O O . THR B 1 441 ? -26.25 15.641 20.609 1 84.31 441 THR B O 1
ATOM 11354 N N . THR B 1 442 ? -26.359 16.719 22.562 1 85.69 442 THR B N 1
ATOM 11355 C CA . THR B 1 442 ? -25 17.219 22.375 1 85.69 442 THR B CA 1
ATOM 11356 C C . THR B 1 442 ? -24.109 16.828 23.547 1 85.69 442 THR B C 1
ATOM 11358 O O . THR B 1 442 ? -22.891 16.734 23.406 1 85.69 442 THR B O 1
ATOM 11361 N N . GLY B 1 443 ? -24.703 16.688 24.703 1 90.06 443 GLY B N 1
ATOM 11362 C CA . GLY B 1 443 ? -23.938 16.453 25.906 1 90.06 443 GLY B CA 1
ATOM 11363 C C . GLY B 1 443 ? -23.531 15 26.078 1 90.06 443 GLY B C 1
ATOM 11364 O O . GLY B 1 443 ? -24.281 14.094 25.734 1 90.06 443 GLY B O 1
ATOM 11365 N N . LYS B 1 444 ? -22.281 14.828 26.578 1 93.5 444 LYS B N 1
ATOM 11366 C CA . LYS B 1 444 ? -21.719 13.508 26.844 1 93.5 444 LYS B CA 1
ATOM 11367 C C . LYS B 1 444 ? -20.641 13.57 27.938 1 93.5 444 LYS B C 1
ATOM 11369 O O . LYS B 1 444 ? -20.094 14.641 28.203 1 93.5 444 LYS B O 1
ATOM 11374 N N . ASN B 1 445 ? -20.5 12.422 28.594 1 95.81 445 ASN B N 1
ATOM 11375 C CA . ASN B 1 445 ? -19.328 12.305 29.438 1 95.81 445 ASN B CA 1
ATOM 11376 C C . ASN B 1 445 ? -18.031 12.305 28.625 1 95.81 445 ASN B C 1
ATOM 11378 O O . ASN B 1 445 ? -17.875 11.5 27.703 1 95.81 445 ASN B O 1
ATOM 11382 N N . PRO B 1 446 ? -17.125 13.211 28.922 1 95.81 446 PRO B N 1
ATOM 11383 C CA . PRO B 1 446 ? -15.914 13.305 28.109 1 95.81 446 PRO B CA 1
ATOM 11384 C C . PRO B 1 446 ? -15.094 12.023 28.109 1 95.81 446 PRO B C 1
ATOM 11386 O O . PRO B 1 446 ? -14.477 11.68 27.094 1 95.81 446 PRO B O 1
ATOM 11389 N N . TYR B 1 447 ? -15.047 11.305 29.219 1 97.25 447 TYR B N 1
ATOM 11390 C CA . TYR B 1 447 ? -14.32 10.039 29.25 1 97.25 447 TYR B CA 1
ATOM 11391 C C . TYR B 1 447 ? -15.031 8.984 28.406 1 97.25 447 TYR B C 1
ATOM 11393 O O . TYR B 1 447 ? -14.383 8.125 27.812 1 97.25 447 TYR B O 1
ATOM 11401 N N . TRP B 1 448 ? -16.375 8.992 28.375 1 96.31 448 TRP B N 1
ATOM 11402 C CA . TRP B 1 448 ? -17.109 8.109 27.484 1 96.31 448 TRP B CA 1
ATOM 11403 C C . TRP B 1 448 ? -16.703 8.352 26.031 1 96.31 448 TRP B C 1
ATOM 11405 O O . TRP B 1 448 ? -16.5 7.406 25.266 1 96.31 448 TRP B O 1
ATOM 11415 N N . THR B 1 449 ? -16.609 9.578 25.672 1 95.06 449 THR B N 1
ATOM 11416 C CA . THR B 1 449 ? -16.219 9.945 24.312 1 95.06 449 THR B CA 1
ATOM 11417 C C . THR B 1 449 ? -14.859 9.344 23.953 1 95.06 449 THR B C 1
ATOM 11419 O O . THR B 1 449 ? -14.664 8.859 22.844 1 95.06 449 THR B O 1
ATOM 11422 N N . MET B 1 450 ? -13.93 9.289 24.891 1 96.44 450 MET B N 1
ATOM 11423 C CA . MET B 1 450 ? -12.555 8.875 24.594 1 96.44 450 MET B CA 1
ATOM 11424 C C . MET B 1 450 ? -12.406 7.363 24.703 1 96.44 450 MET B C 1
ATOM 11426 O O . MET B 1 450 ? -11.516 6.781 24.078 1 96.44 450 MET B O 1
ATOM 11430 N N . TYR B 1 451 ? -13.328 6.703 25.453 1 97.19 451 TYR B N 1
ATOM 11431 C CA . TYR B 1 451 ? -13.078 5.293 25.734 1 97.19 451 TYR B CA 1
ATOM 11432 C C . TYR B 1 451 ? -14.156 4.418 25.109 1 97.19 451 TYR B C 1
ATOM 11434 O O . TYR B 1 451 ? -13.992 3.201 25 1 97.19 451 TYR B O 1
ATOM 11442 N N . ARG B 1 452 ? -15.359 5.047 24.672 1 96.81 452 ARG B N 1
ATOM 11443 C CA . ARG B 1 452 ? -16.469 4.242 24.156 1 96.81 452 ARG B CA 1
ATOM 11444 C C . ARG B 1 452 ? -16.891 4.719 22.766 1 96.81 452 ARG B C 1
ATOM 11446 O O . ARG B 1 452 ? -17.891 4.254 22.234 1 96.81 452 ARG B O 1
ATOM 11453 N N . GLN B 1 453 ? -16.266 5.641 22.234 1 95.56 453 GLN B N 1
ATOM 11454 C CA . GLN B 1 453 ? -16.328 6.059 20.844 1 95.56 453 GLN B CA 1
ATOM 11455 C C . GLN B 1 453 ? -14.945 6.043 20.203 1 95.56 453 GLN B C 1
ATOM 11457 O O . GLN B 1 453 ? -14.312 7.09 20.062 1 95.56 453 GLN B O 1
ATOM 11462 N N . LEU B 1 454 ? -14.578 4.961 19.719 1 96.62 454 LEU B N 1
ATOM 11463 C CA . LEU B 1 454 ? -13.188 4.699 19.359 1 96.62 454 LEU B CA 1
ATOM 11464 C C . LEU B 1 454 ? -12.977 4.875 17.859 1 96.62 454 LEU B C 1
ATOM 11466 O O . LEU B 1 454 ? -13.836 4.496 17.062 1 96.62 454 LEU B O 1
ATOM 11470 N N . ARG B 1 455 ? -11.938 5.492 17.484 1 95.69 455 ARG B N 1
ATOM 11471 C CA . ARG B 1 455 ? -11.469 5.633 16.109 1 95.69 455 ARG B CA 1
ATOM 11472 C C . ARG B 1 455 ? -10.008 5.199 15.977 1 95.69 455 ARG B C 1
ATOM 11474 O O . ARG B 1 455 ? -9.125 5.77 16.609 1 95.69 455 ARG B O 1
ATOM 11481 N N . LEU B 1 456 ? -9.75 4.227 15.211 1 95.19 456 LEU B N 1
ATOM 11482 C CA . LEU B 1 456 ? -8.422 3.674 14.961 1 95.19 456 LEU B CA 1
ATOM 11483 C C . LEU B 1 456 ? -8 3.9 13.516 1 95.19 456 LEU B C 1
ATOM 11485 O O . LEU B 1 456 ? -8.711 3.512 12.586 1 95.19 456 LEU B O 1
ATOM 11489 N N . GLN B 1 457 ? -6.844 4.539 13.359 1 93.62 457 GLN B N 1
ATOM 11490 C CA . GLN B 1 457 ? -6.375 4.859 12.016 1 93.62 457 GLN B CA 1
ATOM 11491 C C . GLN B 1 457 ? -4.984 4.285 11.773 1 93.62 457 GLN B C 1
ATOM 11493 O O . GLN B 1 457 ? -4.109 4.371 12.633 1 93.62 457 GLN B O 1
ATOM 11498 N N . ASP B 1 458 ? -4.809 3.678 10.648 1 89.56 458 ASP B N 1
ATOM 11499 C CA . ASP B 1 458 ? -3.52 3.184 10.18 1 89.56 458 ASP B CA 1
ATOM 11500 C C . ASP B 1 458 ? -3.168 3.773 8.812 1 89.56 458 ASP B C 1
ATOM 11502 O O . ASP B 1 458 ? -4.02 3.84 7.926 1 89.56 458 ASP B O 1
ATOM 11506 N N . SER B 1 459 ? -1.933 4.277 8.711 1 90.38 459 SER B N 1
ATOM 11507 C CA . SER B 1 459 ? -1.478 4.852 7.453 1 90.38 459 SER B CA 1
ATOM 11508 C C . SER B 1 459 ? -0.107 4.309 7.059 1 90.38 459 SER B C 1
ATOM 11510 O O . SER B 1 459 ? 0.768 4.145 7.914 1 90.38 459 SER B O 1
ATOM 11512 N N . GLU B 1 460 ? 0.062 3.99 5.844 1 87.38 460 GLU B N 1
ATOM 11513 C CA . GLU B 1 460 ? 1.331 3.588 5.246 1 87.38 460 GLU B CA 1
ATOM 11514 C C . GLU B 1 460 ? 1.625 4.395 3.982 1 87.38 460 GLU B C 1
ATOM 11516 O O . GLU B 1 460 ? 0.735 4.605 3.156 1 87.38 460 GLU B O 1
ATOM 11521 N N . ARG B 1 461 ? 2.889 4.84 3.84 1 90.12 461 ARG B N 1
ATOM 11522 C CA . ARG B 1 461 ? 3.293 5.621 2.674 1 90.12 461 ARG B CA 1
ATOM 11523 C C . ARG B 1 461 ? 4.695 5.234 2.213 1 90.12 461 ARG B C 1
ATOM 11525 O O . ARG B 1 461 ? 5.59 5.027 3.035 1 90.12 461 ARG B O 1
ATOM 11532 N N . VAL B 1 462 ? 4.898 5.09 0.979 1 87.06 462 VAL B N 1
ATOM 11533 C CA . VAL B 1 462 ? 6.195 4.789 0.383 1 87.06 462 VAL B CA 1
ATOM 11534 C C . VAL B 1 462 ? 6.508 5.801 -0.716 1 87.06 462 VAL B C 1
ATOM 11536 O O . VAL B 1 462 ? 5.695 6.016 -1.62 1 87.06 462 VAL B O 1
ATOM 11539 N N . LEU B 1 463 ? 7.637 6.441 -0.586 1 91 463 LEU B N 1
ATOM 11540 C CA . LEU B 1 463 ? 8.164 7.324 -1.621 1 91 463 LEU B CA 1
ATOM 11541 C C . LEU B 1 463 ? 9.438 6.75 -2.23 1 91 463 LEU B C 1
ATOM 11543 O O . LEU B 1 463 ? 10.383 6.43 -1.51 1 91 463 LEU B O 1
ATOM 11547 N N . GLY B 1 464 ? 9.484 6.582 -3.486 1 87.31 464 GLY B N 1
ATOM 11548 C CA . GLY B 1 464 ? 10.664 6.133 -4.211 1 87.31 464 GLY B CA 1
ATOM 11549 C C . GLY B 1 464 ? 11.078 7.078 -5.324 1 87.31 464 GLY B C 1
ATOM 11550 O O . GLY B 1 464 ? 10.227 7.699 -5.965 1 87.31 464 GLY B O 1
ATOM 11551 N N . MET B 1 465 ? 12.359 7.191 -5.531 1 90.88 465 MET B N 1
ATOM 11552 C CA . MET B 1 465 ? 12.891 8.047 -6.59 1 90.88 465 MET B CA 1
ATOM 11553 C C . MET B 1 465 ? 14.172 7.461 -7.172 1 90.88 465 MET B C 1
ATOM 11555 O O . MET B 1 465 ? 15.008 6.934 -6.441 1 90.88 465 MET B O 1
ATOM 11559 N N . GLY B 1 466 ? 14.383 7.449 -8.453 1 87.12 466 GLY B N 1
ATOM 11560 C CA . GLY B 1 466 ? 15.609 7.164 -9.188 1 87.12 466 GLY B CA 1
ATOM 11561 C C . GLY B 1 466 ? 15.961 8.234 -10.203 1 87.12 466 GLY B C 1
ATOM 11562 O O . GLY B 1 466 ? 15.086 8.711 -10.93 1 87.12 466 GLY B O 1
ATOM 11563 N N . SER B 1 467 ? 17.188 8.648 -10.148 1 92.38 467 SER B N 1
ATOM 11564 C CA . SER B 1 467 ? 17.641 9.688 -11.07 1 92.38 467 SER B CA 1
ATOM 11565 C C . SER B 1 467 ? 19 9.344 -11.664 1 92.38 467 SER B C 1
ATOM 11567 O O . SER B 1 467 ? 19.875 8.812 -10.961 1 92.38 467 SER B O 1
ATOM 11569 N N . LEU B 1 468 ? 19.219 9.578 -12.961 1 89.56 468 LEU B N 1
ATOM 11570 C CA . LEU B 1 468 ? 20.469 9.445 -13.688 1 89.56 468 LEU B CA 1
ATOM 11571 C C . LEU B 1 468 ? 20.891 10.773 -14.297 1 89.56 468 LEU B C 1
ATOM 11573 O O . LEU B 1 468 ? 20.062 11.484 -14.867 1 89.56 468 LEU B O 1
ATOM 11577 N N . THR B 1 469 ? 22.078 11.094 -14.086 1 93.44 469 THR B N 1
ATOM 11578 C CA . THR B 1 469 ? 22.672 12.25 -14.75 1 93.44 469 THR B CA 1
ATOM 11579 C C . THR B 1 469 ? 23.75 11.812 -15.734 1 93.44 469 THR B C 1
ATOM 11581 O O . THR B 1 469 ? 24.734 11.172 -15.352 1 93.44 469 THR B O 1
ATOM 11584 N N . ILE B 1 470 ? 23.594 12.195 -16.969 1 93.38 470 ILE B N 1
ATOM 11585 C CA . ILE B 1 470 ? 24.516 11.891 -18.047 1 93.38 470 ILE B CA 1
ATOM 11586 C C . ILE B 1 470 ? 25.266 13.156 -18.469 1 93.38 470 ILE B C 1
ATOM 11588 O O . ILE B 1 470 ? 24.656 14.109 -18.953 1 93.38 470 ILE B O 1
ATOM 11592 N N . ASN B 1 471 ? 26.547 13.141 -18.266 1 93.56 471 ASN B N 1
ATOM 11593 C CA . ASN B 1 471 ? 27.375 14.258 -18.719 1 93.56 471 ASN B CA 1
ATOM 11594 C C . ASN B 1 471 ? 27.969 13.992 -20.109 1 93.56 471 ASN B C 1
ATOM 11596 O O . ASN B 1 471 ? 28.969 13.297 -20.234 1 93.56 471 ASN B O 1
ATOM 11600 N N . PHE B 1 472 ? 27.438 14.641 -21.062 1 94.5 472 PHE B N 1
ATOM 11601 C CA . PHE B 1 472 ? 27.938 14.484 -22.422 1 94.5 472 PHE B CA 1
ATOM 11602 C C . PHE B 1 472 ? 29.266 15.203 -22.594 1 94.5 472 PHE B C 1
ATOM 11604 O O . PHE B 1 472 ? 30.172 14.711 -23.281 1 94.5 472 PHE B O 1
ATOM 11611 N N . THR B 1 473 ? 29.375 16.344 -22.094 1 94 473 THR B N 1
ATOM 11612 C CA . THR B 1 473 ? 30.562 17.172 -22.016 1 94 473 THR B CA 1
ATOM 11613 C C . THR B 1 473 ? 30.656 17.875 -20.656 1 94 473 THR B C 1
ATOM 11615 O O . THR B 1 473 ? 29.812 17.656 -19.781 1 94 473 THR B O 1
ATOM 11618 N N . GLU B 1 474 ? 31.641 18.547 -20.5 1 89.38 474 GLU B N 1
ATOM 11619 C CA . GLU B 1 474 ? 31.766 19.312 -19.25 1 89.38 474 GLU B CA 1
ATOM 11620 C C . GLU B 1 474 ? 30.656 20.359 -19.141 1 89.38 474 GLU B C 1
ATOM 11622 O O . GLU B 1 474 ? 30.297 20.766 -18.031 1 89.38 474 GLU B O 1
ATOM 11627 N N . ASN B 1 475 ? 30.109 20.719 -20.266 1 93.19 475 ASN B N 1
ATOM 11628 C CA . ASN B 1 475 ? 29.156 21.828 -20.234 1 93.19 475 ASN B CA 1
ATOM 11629 C C . ASN B 1 475 ? 27.734 21.344 -20.531 1 93.19 475 ASN B C 1
ATOM 11631 O O . ASN B 1 475 ? 26.781 22.125 -20.422 1 93.19 475 ASN B O 1
ATOM 11635 N N . LEU B 1 476 ? 27.562 20.156 -20.922 1 95.5 476 LEU B N 1
ATOM 11636 C CA . LEU B 1 476 ? 26.25 19.656 -21.312 1 95.5 476 LEU B CA 1
ATOM 11637 C C . LEU B 1 476 ? 25.922 18.375 -20.562 1 95.5 476 LEU B C 1
ATOM 11639 O O . LEU B 1 476 ? 26.688 17.406 -20.609 1 95.5 476 LEU B O 1
ATOM 11643 N N . SER B 1 477 ? 24.766 18.375 -19.953 1 95 477 SER B N 1
ATOM 11644 C CA . SER B 1 477 ? 24.344 17.172 -19.203 1 95 477 SER B CA 1
ATOM 11645 C C . SER B 1 477 ? 22.859 16.922 -19.359 1 95 477 SER B C 1
ATOM 11647 O O . SER B 1 477 ? 22.109 17.812 -19.766 1 95 477 SER B O 1
ATOM 11649 N N . LEU B 1 478 ? 22.391 15.688 -19.141 1 96.31 478 LEU B N 1
ATOM 11650 C CA . LEU B 1 478 ? 21 15.273 -19.141 1 96.31 478 LEU B CA 1
ATOM 11651 C C . LEU B 1 478 ? 20.641 14.586 -17.828 1 96.31 478 LEU B C 1
ATOM 11653 O O . LEU B 1 478 ? 21.297 13.633 -17.406 1 96.31 478 LEU B O 1
ATOM 11657 N N . LEU B 1 479 ? 19.672 15.133 -17.156 1 95.44 479 LEU B N 1
ATOM 11658 C CA . LEU B 1 479 ? 19.094 14.508 -15.977 1 95.44 479 LEU B CA 1
ATOM 11659 C C . LEU B 1 479 ? 17.781 13.812 -16.312 1 95.44 479 LEU B C 1
ATOM 11661 O O . LEU B 1 479 ? 16.906 14.406 -16.953 1 95.44 479 LEU B O 1
ATOM 11665 N N . THR B 1 480 ? 17.625 12.562 -15.984 1 93.75 480 THR B N 1
ATOM 11666 C CA . THR B 1 480 ? 16.375 11.836 -16.047 1 93.75 480 THR B CA 1
ATOM 11667 C C . THR B 1 480 ? 15.969 11.32 -14.664 1 93.75 480 THR B C 1
ATOM 11669 O O . THR B 1 480 ? 16.812 10.836 -13.914 1 93.75 480 THR B O 1
ATOM 11672 N N . ARG B 1 481 ? 14.695 11.484 -14.312 1 94 481 ARG B N 1
ATOM 11673 C CA . ARG B 1 481 ? 14.25 11.141 -12.969 1 94 481 ARG B CA 1
ATOM 11674 C C . ARG B 1 481 ? 12.844 10.547 -12.992 1 94 481 ARG B C 1
ATOM 11676 O O . ARG B 1 481 ? 11.977 11.023 -13.734 1 94 481 ARG B O 1
ATOM 11683 N N . SER B 1 482 ? 12.625 9.562 -12.234 1 91.19 482 SER B N 1
ATOM 11684 C CA . SER B 1 482 ? 11.32 8.969 -12 1 91.19 482 SER B CA 1
ATOM 11685 C C . SER B 1 482 ? 11.047 8.789 -10.508 1 91.19 482 SER B C 1
ATOM 11687 O O . SER B 1 482 ? 11.969 8.523 -9.734 1 91.19 482 SER B O 1
ATOM 11689 N N . SER B 1 483 ? 9.773 9.023 -10.133 1 91.31 483 SER B N 1
ATOM 11690 C CA . SER B 1 483 ? 9.406 8.883 -8.727 1 91.31 483 SER B CA 1
ATOM 11691 C C . SER B 1 483 ? 7.984 8.352 -8.57 1 91.31 483 SER B C 1
ATOM 11693 O O . SER B 1 483 ? 7.164 8.484 -9.484 1 91.31 483 SER B O 1
ATOM 11695 N N . PHE B 1 484 ? 7.691 7.711 -7.504 1 87.62 484 PHE B N 1
ATOM 11696 C CA . PHE B 1 484 ? 6.344 7.297 -7.145 1 87.62 484 PHE B CA 1
ATOM 11697 C C . PHE B 1 484 ? 6.051 7.609 -5.68 1 87.62 484 PHE B C 1
ATOM 11699 O O . PHE B 1 484 ? 6.961 7.594 -4.844 1 87.62 484 PHE B O 1
ATOM 11706 N N . ASP B 1 485 ? 4.852 7.926 -5.309 1 91 485 ASP B N 1
ATOM 11707 C CA . ASP B 1 485 ? 4.285 8.203 -3.99 1 91 485 ASP B CA 1
ATOM 11708 C C . ASP B 1 485 ? 2.979 7.441 -3.785 1 91 485 ASP B C 1
ATOM 11710 O O . ASP B 1 485 ? 1.954 7.785 -4.379 1 91 485 ASP B O 1
ATOM 11714 N N . VAL B 1 486 ? 3.047 6.383 -2.959 1 87.44 486 VAL B N 1
ATOM 11715 C CA . VAL B 1 486 ? 1.888 5.523 -2.742 1 87.44 486 VAL B CA 1
ATOM 11716 C C . VAL B 1 486 ? 1.509 5.531 -1.263 1 87.44 486 VAL B C 1
ATOM 11718 O O . VAL B 1 486 ? 2.377 5.426 -0.393 1 87.44 486 VAL B O 1
ATOM 11721 N N . SER B 1 487 ? 0.224 5.723 -1.003 1 89 487 SER B N 1
ATOM 11722 C CA . SER B 1 487 ? -0.257 5.719 0.375 1 89 487 SER B CA 1
ATOM 11723 C C . SER B 1 487 ? -1.491 4.84 0.527 1 89 487 SER B C 1
ATOM 11725 O O . SER B 1 487 ? -2.312 4.746 -0.388 1 89 487 SER B O 1
ATOM 11727 N N . HIS B 1 488 ? -1.576 4.184 1.621 1 86.12 488 HIS B N 1
ATOM 11728 C CA . HIS B 1 488 ? -2.719 3.365 2.01 1 86.12 488 HIS B CA 1
ATOM 11729 C C . HIS B 1 488 ? -3.199 3.721 3.414 1 86.12 488 HIS B C 1
ATOM 11731 O O . HIS B 1 488 ? -2.404 3.758 4.355 1 86.12 488 HIS B O 1
ATOM 11737 N N . ASN B 1 489 ? -4.488 3.924 3.51 1 89.5 489 ASN B N 1
ATOM 11738 C CA . ASN B 1 489 ? -5.082 4.316 4.785 1 89.5 489 ASN B CA 1
ATOM 11739 C C . ASN B 1 489 ? -6.258 3.416 5.152 1 89.5 489 ASN B C 1
ATOM 11741 O O . ASN B 1 489 ? -7.027 3.004 4.285 1 89.5 489 ASN B O 1
ATOM 11745 N N . SER B 1 490 ? -6.371 3.051 6.391 1 89.75 490 SER B N 1
ATOM 11746 C CA . SER B 1 490 ? -7.5 2.312 6.945 1 89.75 490 SER B CA 1
ATOM 11747 C C . SER B 1 490 ? -8.008 2.961 8.227 1 89.75 490 SER B C 1
ATOM 11749 O O . SER B 1 490 ? -7.219 3.453 9.039 1 89.75 490 SER B O 1
ATOM 11751 N N . GLN B 1 491 ? -9.312 3.006 8.367 1 93.5 491 GLN B N 1
ATOM 11752 C CA . GLN B 1 491 ? -9.945 3.545 9.562 1 93.5 491 GLN B CA 1
ATOM 11753 C C . GLN B 1 491 ? -11.023 2.596 10.086 1 93.5 491 GLN B C 1
ATOM 11755 O O . GLN B 1 491 ? -11.789 2.023 9.305 1 93.5 491 GLN B O 1
ATOM 11760 N N . GLU B 1 492 ? -10.992 2.359 11.383 1 93.75 492 GLU B N 1
ATOM 11761 C CA . GLU B 1 492 ? -12.016 1.607 12.102 1 93.75 492 GLU B CA 1
ATOM 11762 C C . GLU B 1 492 ? -12.672 2.467 13.18 1 93.75 492 GLU B C 1
ATOM 11764 O O . GLU B 1 492 ? -11.992 3.15 13.945 1 93.75 492 GLU B O 1
ATOM 11769 N N . GLN B 1 493 ? -13.984 2.465 13.164 1 95.56 493 GLN B N 1
ATOM 11770 C CA . GLN B 1 493 ? -14.758 3.209 14.156 1 95.56 493 GLN B CA 1
ATOM 11771 C C . GLN B 1 493 ? -15.664 2.279 14.953 1 95.56 493 GLN B C 1
ATOM 11773 O O . GLN B 1 493 ? -16.391 1.468 14.375 1 95.56 493 GLN B O 1
ATOM 11778 N N . LYS B 1 494 ? -15.625 2.367 16.297 1 96.19 494 LYS B N 1
ATOM 11779 C CA . LYS B 1 494 ? -16.469 1.608 17.219 1 96.19 494 LYS B CA 1
ATOM 11780 C C . LYS B 1 494 ? -17.203 2.537 18.172 1 96.19 494 LYS B C 1
ATOM 11782 O O . LYS B 1 494 ? -16.594 3.203 19 1 96.19 494 LYS B O 1
ATOM 11787 N N . VAL B 1 495 ? -18.438 2.6 18.016 1 96.5 495 VAL B N 1
ATOM 11788 C CA . VAL B 1 495 ? -19.297 3.412 18.891 1 96.5 495 VAL B CA 1
ATOM 11789 C C . VAL B 1 495 ? -20.172 2.504 19.734 1 96.5 495 VAL B C 1
ATOM 11791 O O . VAL B 1 495 ? -20.984 1.729 19.219 1 96.5 495 VAL B O 1
ATOM 11794 N N . TYR B 1 496 ? -20.078 2.625 21.047 1 95.75 496 TYR B N 1
ATOM 11795 C CA . TYR B 1 496 ? -20.781 1.758 21.969 1 95.75 496 TYR B CA 1
ATOM 11796 C C . TYR B 1 496 ? -22.234 2.197 22.125 1 95.75 496 TYR B C 1
ATOM 11798 O O . TYR B 1 496 ? -22.578 3.35 21.844 1 95.75 496 TYR B O 1
ATOM 11806 N N . TYR B 1 497 ? -23.047 1.278 22.594 1 94.19 497 TYR B N 1
ATOM 11807 C CA . TYR B 1 497 ? -24.438 1.554 22.938 1 94.19 497 TYR B CA 1
ATOM 11808 C C . TYR B 1 497 ? -24.531 2.65 24 1 94.19 497 TYR B C 1
ATOM 11810 O O . TYR B 1 497 ? -23.719 2.693 24.938 1 94.19 497 TYR B O 1
ATOM 11818 N N . ASP B 1 498 ? -25.484 3.588 23.828 1 94.12 498 ASP B N 1
ATOM 11819 C CA . ASP B 1 498 ? -25.766 4.688 24.75 1 94.12 498 ASP B CA 1
ATOM 11820 C C . ASP B 1 498 ? -24.844 5.875 24.484 1 94.12 498 ASP B C 1
ATOM 11822 O O . ASP B 1 498 ? -24.703 6.754 25.344 1 94.12 498 ASP B O 1
ATOM 11826 N N . SER B 1 499 ? -24.188 5.809 23.391 1 93.94 499 SER B N 1
ATOM 11827 C CA . SER B 1 499 ? -23.5 7.027 22.969 1 93.94 499 SER B CA 1
ATOM 11828 C C . SER B 1 499 ? -24.5 8.062 22.438 1 93.94 499 SER B C 1
ATOM 11830 O O . SER B 1 499 ? -25.25 7.77 21.516 1 93.94 499 SER B O 1
ATOM 11832 N N . TYR B 1 500 ? -24.562 9.07 23.109 1 90.06 500 TYR B N 1
ATOM 11833 C CA . TYR B 1 500 ? -25.609 10.047 22.812 1 90.06 500 TYR B CA 1
ATOM 11834 C C . TYR B 1 500 ? -25.344 10.719 21.469 1 90.06 500 TYR B C 1
ATOM 11836 O O . TYR B 1 500 ? -24.234 10.672 20.938 1 90.06 500 TYR B O 1
ATOM 11844 N N . GLY B 1 501 ? -26.359 11.305 20.844 1 79.56 501 GLY B N 1
ATOM 11845 C CA . GLY B 1 501 ? -26.391 11.898 19.531 1 79.56 501 GLY B CA 1
ATOM 11846 C C . GLY B 1 501 ? -27.234 11.109 18.547 1 79.56 501 GLY B C 1
ATOM 11847 O O . GLY B 1 501 ? -27.406 9.906 18.688 1 79.56 501 GLY B O 1
ATOM 11848 N N . SER B 1 502 ? -27.922 11.672 17.672 1 65.12 502 SER B N 1
ATOM 11849 C CA . SER B 1 502 ? -28.984 11.109 16.859 1 65.12 502 SER B CA 1
ATOM 11850 C C . SER B 1 502 ? -28.516 9.891 16.078 1 65.12 502 SER B C 1
ATOM 11852 O O . SER B 1 502 ? -29.25 8.906 15.945 1 65.12 502 SER B O 1
ATOM 11854 N N . ALA B 1 503 ? -27.266 9.867 15.781 1 71.44 503 ALA B N 1
ATOM 11855 C CA . ALA B 1 503 ? -26.906 8.828 14.82 1 71.44 503 ALA B CA 1
ATOM 11856 C C . ALA B 1 503 ? -26.203 7.664 15.523 1 71.44 503 ALA B C 1
ATOM 11858 O O . ALA B 1 503 ? -26.031 6.594 14.93 1 71.44 503 ALA B O 1
ATOM 11859 N N . PHE B 1 504 ? -26.062 7.738 16.922 1 81.56 504 PHE B N 1
ATOM 11860 C CA . PHE B 1 504 ? -25.141 6.742 17.453 1 81.56 504 PHE B CA 1
ATOM 11861 C C . PHE B 1 504 ? -25.703 6.109 18.719 1 81.56 504 PHE B C 1
ATOM 11863 O O . PHE B 1 504 ? -25.031 5.312 19.375 1 81.56 504 PHE B O 1
ATOM 11870 N N . SER B 1 505 ? -26.922 6.469 19.109 1 88.44 505 SER B N 1
ATOM 11871 C CA . SER B 1 505 ? -27.438 6.074 20.422 1 88.44 505 SER B CA 1
ATOM 11872 C C . SER B 1 505 ? -27.516 4.555 20.547 1 88.44 505 SER B C 1
ATOM 11874 O O . SER B 1 505 ? -27.453 4.012 21.656 1 88.44 505 SER B O 1
ATOM 11876 N N . GLN B 1 506 ? -27.594 3.895 19.422 1 91.56 506 GLN B N 1
ATOM 11877 C CA . GLN B 1 506 ? -27.688 2.439 19.453 1 91.56 506 GLN B CA 1
ATOM 11878 C C . GLN B 1 506 ? -26.359 1.792 19.062 1 91.56 506 GLN B C 1
ATOM 11880 O O . GLN B 1 506 ? -26.312 0.595 18.766 1 91.56 506 GLN B O 1
ATOM 11885 N N . GLY B 1 507 ? -25.344 2.627 19.078 1 93.25 507 GLY B N 1
ATOM 11886 C CA . GLY B 1 507 ? -24.031 2.137 18.703 1 93.25 507 GLY B CA 1
ATOM 11887 C C . GLY B 1 507 ? -23.812 2.074 17.203 1 93.25 507 GLY B C 1
ATOM 11888 O O . GLY B 1 507 ? -24.766 2.16 16.438 1 93.25 507 GLY B O 1
ATOM 11889 N N . GLN B 1 508 ? -22.531 1.876 16.797 1 94.81 508 GLN B N 1
ATOM 11890 C CA . GLN B 1 508 ? -22.188 1.789 15.375 1 94.81 508 GLN B CA 1
ATOM 11891 C C . GLN B 1 508 ? -20.797 1.204 15.18 1 94.81 508 GLN B C 1
ATOM 11893 O O . GLN B 1 508 ? -19.891 1.438 15.992 1 94.81 508 GLN B O 1
ATOM 11898 N N . TYR B 1 509 ? -20.672 0.402 14.148 1 94.38 509 TYR B N 1
ATOM 11899 C CA . TYR B 1 509 ? -19.375 -0.055 13.664 1 94.38 509 TYR B CA 1
ATOM 11900 C C . TYR B 1 509 ? -19.156 0.378 12.219 1 94.38 509 TYR B C 1
ATOM 11902 O O . TYR B 1 509 ? -20.047 0.248 11.383 1 94.38 509 TYR B O 1
ATOM 11910 N N . ALA B 1 510 ? -18 1.006 11.945 1 95.19 510 ALA B N 1
ATOM 11911 C CA . ALA B 1 510 ? -17.703 1.464 10.586 1 95.19 510 ALA B CA 1
ATOM 11912 C C . ALA B 1 510 ? -16.234 1.197 10.227 1 95.19 510 ALA B C 1
ATOM 11914 O O . ALA B 1 510 ? -15.359 1.291 11.086 1 95.19 510 ALA B O 1
ATOM 11915 N N . VAL B 1 511 ? -16.016 0.821 8.977 1 94.19 511 VAL B N 1
ATOM 11916 C CA . VAL B 1 511 ? -14.672 0.582 8.445 1 94.19 511 VAL B CA 1
ATOM 11917 C C . VAL B 1 511 ? -14.508 1.297 7.109 1 94.19 511 VAL B C 1
ATOM 11919 O O . VAL B 1 511 ? -15.438 1.328 6.297 1 94.19 511 VAL B O 1
ATOM 11922 N N . ASN B 1 512 ? -13.367 1.912 6.922 1 93.62 512 ASN B N 1
ATOM 11923 C CA . ASN B 1 512 ? -13.031 2.59 5.672 1 93.62 512 ASN B CA 1
ATOM 11924 C C . ASN B 1 512 ? -11.609 2.264 5.223 1 93.62 512 ASN B C 1
ATOM 11926 O O . ASN B 1 512 ? -10.695 2.201 6.047 1 93.62 512 ASN B O 1
ATOM 11930 N N . LYS B 1 513 ? -11.422 1.984 3.934 1 90.56 513 LYS B N 1
ATOM 11931 C CA . LYS B 1 513 ? -10.109 1.807 3.324 1 90.56 513 LYS B CA 1
ATOM 11932 C C . LYS B 1 513 ? -9.953 2.686 2.088 1 90.56 513 LYS B C 1
ATOM 11934 O O . LYS B 1 513 ? -10.859 2.77 1.26 1 90.56 513 LYS B O 1
ATOM 11939 N N . ASN B 1 514 ? -8.758 3.373 2.055 1 88.88 514 ASN B N 1
ATOM 11940 C CA . ASN B 1 514 ? -8.477 4.293 0.958 1 88.88 514 ASN B CA 1
ATOM 11941 C C . ASN B 1 514 ? -7.039 4.16 0.468 1 88.88 514 ASN B C 1
ATOM 11943 O O . ASN B 1 514 ? -6.117 3.994 1.271 1 88.88 514 ASN B O 1
ATOM 11947 N N . ASP B 1 515 ? -6.848 4.238 -0.879 1 84.56 515 ASP B N 1
ATOM 11948 C CA . ASP B 1 515 ? -5.523 4.191 -1.493 1 84.56 515 ASP B CA 1
ATOM 11949 C C . ASP B 1 515 ? -5.301 5.391 -2.412 1 84.56 515 ASP B C 1
ATOM 11951 O O . ASP B 1 515 ? -6.238 5.867 -3.055 1 84.56 515 ASP B O 1
ATOM 11955 N N . SER B 1 516 ? -4.078 5.859 -2.471 1 86.31 516 SER B N 1
ATOM 11956 C CA . SER B 1 516 ? -3.697 6.902 -3.418 1 86.31 516 SER B CA 1
ATOM 11957 C C . SER B 1 516 ? -2.322 6.625 -4.02 1 86.31 516 SER B C 1
ATOM 11959 O O . SER B 1 516 ? -1.446 6.074 -3.354 1 86.31 516 SER B O 1
ATOM 11961 N N . ARG B 1 517 ? -2.135 7.039 -5.297 1 88.5 517 ARG B N 1
ATOM 11962 C CA . ARG B 1 517 ? -0.891 6.855 -6.035 1 88.5 517 ARG B CA 1
ATOM 11963 C C . ARG B 1 517 ? -0.557 8.086 -6.863 1 88.5 517 ARG B C 1
ATOM 11965 O O . ARG B 1 517 ? -1.437 8.672 -7.504 1 88.5 517 ARG B O 1
ATOM 11972 N N . PHE B 1 518 ? 0.67 8.492 -6.824 1 90.31 518 PHE B N 1
ATOM 11973 C CA . PHE B 1 518 ? 1.192 9.594 -7.625 1 90.31 518 PHE B CA 1
ATOM 11974 C C . PHE B 1 518 ? 2.504 9.203 -8.297 1 90.31 518 PHE B C 1
ATOM 11976 O O . PHE B 1 518 ? 3.453 8.797 -7.625 1 90.31 518 PHE B O 1
ATOM 11983 N N . PHE B 1 519 ? 2.523 9.328 -9.617 1 90.12 519 PHE B N 1
ATOM 11984 C CA . PHE B 1 519 ? 3.711 9.023 -10.406 1 90.12 519 PHE B CA 1
ATOM 11985 C C . PHE B 1 519 ? 4.227 10.273 -11.109 1 90.12 519 PHE B C 1
ATOM 11987 O O . PHE B 1 519 ? 3.439 11.07 -11.625 1 90.12 519 PHE B O 1
ATOM 11994 N N . ASN B 1 520 ? 5.562 10.453 -11.102 1 93.12 520 ASN B N 1
ATOM 11995 C CA . ASN B 1 520 ? 6.211 11.555 -11.805 1 93.12 520 ASN B CA 1
ATOM 11996 C C . ASN B 1 520 ? 7.438 11.078 -12.578 1 93.12 520 ASN B C 1
ATOM 11998 O O . ASN B 1 520 ? 8.227 10.273 -12.07 1 93.12 520 ASN B O 1
ATOM 12002 N N . ALA B 1 521 ? 7.602 11.453 -13.82 1 93.81 521 ALA B N 1
ATOM 12003 C CA . ALA B 1 521 ? 8.797 11.266 -14.633 1 93.81 521 ALA B CA 1
ATOM 12004 C C . ALA B 1 521 ? 9.188 12.555 -15.344 1 93.81 521 ALA B C 1
ATOM 12006 O O . ALA B 1 521 ? 8.328 13.25 -15.891 1 93.81 521 ALA B O 1
ATOM 12007 N N . ASP B 1 522 ? 10.477 12.906 -15.258 1 94.69 522 ASP B N 1
ATOM 12008 C CA . ASP B 1 522 ? 10.914 14.133 -15.922 1 94.69 522 ASP B CA 1
ATOM 12009 C C . ASP B 1 522 ? 12.328 13.977 -16.469 1 94.69 522 ASP B C 1
ATOM 12011 O O . ASP B 1 522 ? 13.055 13.062 -16.094 1 94.69 522 ASP B O 1
ATOM 12015 N N . PHE B 1 523 ? 12.695 14.828 -17.406 1 95.69 523 PHE B N 1
ATOM 12016 C CA . PHE B 1 523 ? 14.039 14.961 -17.953 1 95.69 523 PHE B CA 1
ATOM 12017 C C . PHE B 1 523 ? 14.445 16.422 -18.062 1 95.69 523 PHE B C 1
ATOM 12019 O O . PHE B 1 523 ? 13.586 17.297 -18.188 1 95.69 523 PHE B O 1
ATOM 12026 N N . LEU B 1 524 ? 15.703 16.703 -18 1 95.38 524 LEU B N 1
ATOM 12027 C CA . LEU B 1 524 ? 16.219 18.062 -18.047 1 95.38 524 LEU B CA 1
ATOM 12028 C C . LEU B 1 524 ? 17.578 18.109 -18.719 1 95.38 524 LEU B C 1
ATOM 12030 O O . LEU B 1 524 ? 18.562 17.578 -18.188 1 95.38 524 LEU B O 1
ATOM 12034 N N . PHE B 1 525 ? 17.688 18.766 -19.859 1 96.44 525 PHE B N 1
ATOM 12035 C CA . PHE B 1 525 ? 18.953 19.109 -20.484 1 96.44 525 PHE B CA 1
ATOM 12036 C C . PHE B 1 525 ? 19.516 20.391 -19.891 1 96.44 525 PHE B C 1
ATOM 12038 O O . PHE B 1 525 ? 18.781 21.375 -19.719 1 96.44 525 PHE B O 1
ATOM 12045 N N . THR B 1 526 ? 20.734 20.359 -19.531 1 95.12 526 THR B N 1
ATOM 12046 C CA . THR B 1 526 ? 21.375 21.547 -18.984 1 95.12 526 THR B CA 1
ATOM 12047 C C . THR B 1 526 ? 22.641 21.891 -19.766 1 95.12 526 THR B C 1
ATOM 12049 O O . THR B 1 526 ? 23.5 21.031 -19.984 1 95.12 526 THR B O 1
ATOM 12052 N N . TYR B 1 527 ? 22.734 23.078 -20.25 1 95.62 527 TYR B N 1
ATOM 12053 C CA . TYR B 1 527 ? 23.922 23.625 -20.891 1 95.62 527 TYR B CA 1
ATOM 12054 C C . TYR B 1 527 ? 24.438 24.828 -20.125 1 95.62 527 TYR B C 1
ATOM 12056 O O . TYR B 1 527 ? 23.766 25.859 -20.016 1 95.62 527 TYR B O 1
ATOM 12064 N N . GLU B 1 528 ? 25.547 24.734 -19.547 1 93.12 528 GLU B N 1
ATOM 12065 C CA . GLU B 1 528 ? 26.203 25.812 -18.812 1 93.12 528 GLU B CA 1
ATOM 12066 C C . GLU B 1 528 ? 27.578 26.109 -19.406 1 93.12 528 GLU B C 1
ATOM 12068 O O . GLU B 1 528 ? 28.406 25.203 -19.578 1 93.12 528 GLU B O 1
ATOM 12073 N N . ASN B 1 529 ? 27.812 27.406 -19.656 1 92.44 529 ASN B N 1
ATOM 12074 C CA . ASN B 1 529 ? 29.062 27.781 -20.266 1 92.44 529 ASN B CA 1
ATOM 12075 C C . ASN B 1 529 ? 29.422 29.25 -19.984 1 92.44 529 ASN B C 1
ATOM 12077 O O . ASN B 1 529 ? 28.547 30.109 -19.969 1 92.44 529 ASN B O 1
ATOM 12081 N N . ASP B 1 530 ? 30.688 29.422 -19.703 1 92.81 530 ASP B N 1
ATOM 12082 C CA . ASP B 1 530 ? 31.219 30.781 -19.734 1 92.81 530 ASP B CA 1
ATOM 12083 C C . ASP B 1 530 ? 31.625 31.188 -21.141 1 92.81 530 ASP B C 1
ATOM 12085 O O . ASP B 1 530 ? 32.719 30.859 -21.609 1 92.81 530 ASP B O 1
ATOM 12089 N N . LEU B 1 531 ? 30.797 31.891 -21.781 1 92.69 531 LEU B N 1
ATOM 12090 C CA . LEU B 1 531 ? 31.047 32.25 -23.172 1 92.69 531 LEU B CA 1
ATOM 12091 C C . LEU B 1 531 ? 32.281 33.156 -23.281 1 92.69 531 LEU B C 1
ATOM 12093 O O . LEU B 1 531 ? 33.031 33.031 -24.25 1 92.69 531 LEU B O 1
ATOM 12097 N N . THR B 1 532 ? 32.375 34.125 -22.406 1 92.38 532 THR B N 1
ATOM 12098 C CA . THR B 1 532 ? 33.562 34.969 -22.219 1 92.38 532 THR B CA 1
ATOM 12099 C C . THR B 1 532 ? 33.875 35.156 -20.734 1 92.38 532 THR B C 1
ATOM 12101 O O . THR B 1 532 ? 33.188 34.562 -19.891 1 92.38 532 THR B O 1
ATOM 12104 N N . ASP B 1 533 ? 34.844 35.875 -20.531 1 88.25 533 ASP B N 1
ATOM 12105 C CA . ASP B 1 533 ? 35.156 36.188 -19.141 1 88.25 533 ASP B CA 1
ATOM 12106 C C . ASP B 1 533 ? 34.062 37 -18.484 1 88.25 533 ASP B C 1
ATOM 12108 O O . ASP B 1 533 ? 33.938 37.031 -17.25 1 88.25 533 ASP B O 1
ATOM 12112 N N . GLN B 1 534 ? 33.25 37.656 -19.281 1 91.69 534 GLN B N 1
ATOM 12113 C CA . GLN B 1 534 ? 32.25 38.531 -18.719 1 91.69 534 GLN B CA 1
ATOM 12114 C C . GLN B 1 534 ? 30.844 37.906 -18.828 1 91.69 534 GLN B C 1
ATOM 12116 O O . GLN B 1 534 ? 29.938 38.281 -18.094 1 91.69 534 GLN B O 1
ATOM 12121 N N . TRP B 1 535 ? 30.672 37.062 -19.859 1 95 535 TRP B N 1
ATOM 12122 C CA . TRP B 1 535 ? 29.328 36.531 -20.141 1 95 535 TRP B CA 1
ATOM 12123 C C . TRP B 1 535 ? 29.25 35.062 -19.781 1 95 535 TRP B C 1
ATOM 12125 O O . TRP B 1 535 ? 30.109 34.25 -20.172 1 95 535 TRP B O 1
ATOM 12135 N N . ASN B 1 536 ? 28.312 34.656 -19.016 1 93.56 536 ASN B N 1
ATOM 12136 C CA . ASN B 1 536 ? 28.016 33.25 -18.734 1 93.56 536 ASN B CA 1
ATOM 12137 C C . ASN B 1 536 ? 26.562 32.906 -19.062 1 93.56 536 ASN B C 1
ATOM 12139 O O . ASN B 1 536 ? 25.688 33.75 -19 1 93.56 536 ASN B O 1
ATOM 12143 N N . VAL B 1 537 ? 26.297 31.656 -19.438 1 94.44 537 VAL B N 1
ATOM 12144 C CA . VAL B 1 537 ? 24.969 31.219 -19.812 1 94.44 537 VAL B CA 1
ATOM 12145 C C . VAL B 1 537 ? 24.641 29.891 -19.125 1 94.44 537 VAL B C 1
ATOM 12147 O O . VAL B 1 537 ? 25.516 29.016 -19.016 1 94.44 537 VAL B O 1
ATOM 12150 N N . ASP B 1 538 ? 23.484 29.75 -18.625 1 93.25 538 ASP B N 1
ATOM 12151 C CA . ASP B 1 538 ? 22.891 28.531 -18.109 1 93.25 538 ASP B CA 1
ATOM 12152 C C . ASP B 1 538 ? 21.531 28.25 -18.75 1 93.25 538 ASP B C 1
ATOM 12154 O O . ASP B 1 538 ? 20.562 28.969 -18.5 1 93.25 538 ASP B O 1
ATOM 12158 N N . LEU B 1 539 ? 21.406 27.266 -19.594 1 94.75 539 LEU B N 1
ATOM 12159 C CA . LEU B 1 539 ? 20.203 26.922 -20.328 1 94.75 539 LEU B CA 1
ATOM 12160 C C . LEU B 1 539 ? 19.688 25.547 -19.922 1 94.75 539 LEU B C 1
ATOM 12162 O O . LEU B 1 539 ? 20.453 24.594 -19.812 1 94.75 539 LEU B O 1
ATOM 12166 N N . ASN B 1 540 ? 18.438 25.516 -19.641 1 94.94 540 ASN B N 1
ATOM 12167 C CA . ASN B 1 540 ? 17.766 24.25 -19.312 1 94.94 540 ASN B CA 1
ATOM 12168 C C . ASN B 1 540 ? 16.547 24.016 -20.188 1 94.94 540 ASN B C 1
ATOM 12170 O O . ASN B 1 540 ? 15.773 24.938 -20.453 1 94.94 540 ASN B O 1
ATOM 12174 N N . VAL B 1 541 ? 16.375 22.844 -20.734 1 95.94 541 VAL B N 1
ATOM 12175 C CA . VAL B 1 541 ? 15.203 22.375 -21.453 1 95.94 541 VAL B CA 1
ATOM 12176 C C . VAL B 1 541 ? 14.758 21.016 -20.922 1 95.94 541 VAL B C 1
ATOM 12178 O O . VAL B 1 541 ? 15.57 20.109 -20.75 1 95.94 541 VAL B O 1
ATOM 12181 N N . GLY B 1 542 ? 13.469 20.953 -20.562 1 95.75 542 GLY B N 1
ATOM 12182 C CA . GLY B 1 542 ? 13.023 19.688 -20.016 1 95.75 542 GLY B CA 1
ATOM 12183 C C . GLY B 1 542 ? 11.531 19.453 -20.188 1 95.75 542 GLY B C 1
ATOM 12184 O O . GLY B 1 542 ? 10.852 20.219 -20.875 1 95.75 542 GLY B O 1
ATOM 12185 N N . GLY B 1 543 ? 11.062 18.359 -19.719 1 95.5 543 GLY B N 1
ATOM 12186 C CA . GLY B 1 543 ? 9.672 17.938 -19.719 1 95.5 543 GLY B CA 1
ATOM 12187 C C . GLY B 1 543 ? 9.336 17 -18.578 1 95.5 543 GLY B C 1
ATOM 12188 O O . GLY B 1 543 ? 10.227 16.453 -17.938 1 95.5 543 GLY B O 1
ATOM 12189 N N . SER B 1 544 ? 8 16.906 -18.281 1 94.44 544 SER B N 1
ATOM 12190 C CA . SER B 1 544 ? 7.57 16.016 -17.219 1 94.44 544 SER B CA 1
ATOM 12191 C C . SER B 1 544 ? 6.188 15.43 -17.5 1 94.44 544 SER B C 1
ATOM 12193 O O . SER B 1 544 ? 5.418 16 -18.281 1 94.44 544 SER B O 1
ATOM 12195 N N . VAL B 1 545 ? 5.891 14.281 -16.969 1 95.69 545 VAL B N 1
ATOM 12196 C CA . VAL B 1 545 ? 4.574 13.656 -16.938 1 95.69 545 VAL B CA 1
ATOM 12197 C C . VAL B 1 545 ? 4.223 13.281 -15.5 1 95.69 545 VAL B C 1
ATOM 12199 O O . VAL B 1 545 ? 5.027 12.664 -14.797 1 95.69 545 VAL B O 1
ATOM 12202 N N . GLN B 1 546 ? 3.002 13.727 -15.094 1 93.12 546 GLN B N 1
ATOM 12203 C CA . GLN B 1 546 ? 2.494 13.422 -13.766 1 93.12 546 GLN B CA 1
ATOM 12204 C C . GLN B 1 546 ? 1.152 12.695 -13.836 1 93.12 546 GLN B C 1
ATOM 12206 O O . GLN B 1 546 ? 0.252 13.117 -14.57 1 93.12 546 GLN B O 1
ATOM 12211 N N . LYS B 1 547 ? 1.059 11.633 -13.109 1 92.06 547 LYS B N 1
ATOM 12212 C CA . LYS B 1 547 ? -0.192 10.883 -13.031 1 92.06 547 LYS B CA 1
ATOM 12213 C C . LYS B 1 547 ? -0.649 10.727 -11.586 1 92.06 547 LYS B C 1
ATOM 12215 O O . LYS B 1 547 ? 0.119 10.273 -10.727 1 92.06 547 LYS B O 1
ATOM 12220 N N . ASN B 1 548 ? -1.908 11.133 -11.328 1 88.25 548 ASN B N 1
ATOM 12221 C CA . ASN B 1 548 ? -2.525 11.031 -10.016 1 88.25 548 ASN B CA 1
ATOM 12222 C C . ASN B 1 548 ? -3.711 10.07 -10.023 1 88.25 548 ASN B C 1
ATOM 12224 O O . ASN B 1 548 ? -4.652 10.25 -10.797 1 88.25 548 ASN B O 1
ATOM 12228 N N . ILE B 1 549 ? -3.594 9.047 -9.195 1 82.25 549 ILE B N 1
ATOM 12229 C CA . ILE B 1 549 ? -4.688 8.086 -9.094 1 82.25 549 ILE B CA 1
ATOM 12230 C C . ILE B 1 549 ? -5.195 8.031 -7.656 1 82.25 549 ILE B C 1
ATOM 12232 O O . ILE B 1 549 ? -4.434 7.727 -6.734 1 82.25 549 ILE B O 1
ATOM 12236 N N . GLY B 1 550 ? -6.422 8.203 -7.551 1 65.12 550 GLY B N 1
ATOM 12237 C CA . GLY B 1 550 ? -7.109 7.875 -6.312 1 65.12 550 GLY B CA 1
ATOM 12238 C C . GLY B 1 550 ? -7.113 9.023 -5.316 1 65.12 550 GLY B C 1
ATOM 12239 O O . GLY B 1 550 ? -7.523 8.852 -4.168 1 65.12 550 GLY B O 1
ATOM 12240 N N . GLU B 1 551 ? -6.613 10.203 -5.934 1 56.16 551 GLU B N 1
ATOM 12241 C CA . GLU B 1 551 ? -6.766 11.344 -5.039 1 56.16 551 GLU B CA 1
ATOM 12242 C C . GLU B 1 551 ? -8.234 11.672 -4.805 1 56.16 551 GLU B C 1
ATOM 12244 O O . GLU B 1 551 ? -8.977 11.945 -5.754 1 56.16 551 GLU B O 1
ATOM 12249 N N . GLN B 1 552 ? -8.867 11.281 -3.631 1 57.22 552 GLN B N 1
ATOM 12250 C CA . GLN B 1 552 ? -10.234 11.445 -3.168 1 57.22 552 GLN B CA 1
ATOM 12251 C C . GLN B 1 552 ? -11.102 10.25 -3.559 1 57.22 552 GLN B C 1
ATOM 12253 O O . GLN B 1 552 ? -12.227 10.109 -3.078 1 57.22 552 GLN B O 1
ATOM 12258 N N . TYR B 1 553 ? -10.391 9.352 -4.371 1 62.84 553 TYR B N 1
ATOM 12259 C CA . TYR B 1 553 ? -11.133 8.211 -4.902 1 62.84 553 TYR B CA 1
ATOM 12260 C C . TYR B 1 553 ? -10.461 6.902 -4.5 1 62.84 553 TYR B C 1
ATOM 12262 O O . TYR B 1 553 ? -9.516 6.895 -3.707 1 62.84 553 TYR B O 1
ATOM 12270 N N . GLY B 1 554 ? -11.156 5.867 -4.734 1 69.31 554 GLY B N 1
ATOM 12271 C CA . GLY B 1 554 ? -10.648 4.543 -4.41 1 69.31 554 GLY B CA 1
ATOM 12272 C C . GLY B 1 554 ? -10.953 4.121 -2.984 1 69.31 554 GLY B C 1
ATOM 12273 O O . GLY B 1 554 ? -10.195 3.357 -2.383 1 69.31 554 GLY B O 1
ATOM 12274 N N . SER B 1 555 ? -11.961 4.742 -2.512 1 87.12 555 SER B N 1
ATOM 12275 C CA . SER B 1 555 ? -12.312 4.469 -1.121 1 87.12 555 SER B CA 1
ATOM 12276 C C . SER B 1 555 ? -13.484 3.502 -1.025 1 87.12 555 SER B C 1
ATOM 12278 O O . SER B 1 555 ? -14.469 3.635 -1.756 1 87.12 555 SER B O 1
ATOM 12280 N N . LEU B 1 556 ? -13.297 2.5 -0.215 1 91 556 LEU B N 1
ATOM 12281 C CA . LEU B 1 556 ? -14.367 1.587 0.167 1 91 556 LEU B CA 1
ATOM 12282 C C . LEU B 1 556 ? -14.742 1.771 1.634 1 91 556 LEU B C 1
ATOM 12284 O O . LEU B 1 556 ? -13.867 1.79 2.504 1 91 556 LEU B O 1
ATOM 12288 N N . SER B 1 557 ? -16.016 2.021 1.855 1 93.12 557 SER B N 1
ATOM 12289 C CA . SER B 1 557 ? -16.516 2.205 3.217 1 93.12 557 SER B CA 1
ATOM 12290 C C . SER B 1 557 ? -17.719 1.312 3.494 1 93.12 557 SER B C 1
ATOM 12292 O O . SER B 1 557 ? -18.5 1.021 2.59 1 93.12 557 SER B O 1
ATOM 12294 N N . ALA B 1 558 ? -17.812 0.82 4.684 1 93.06 558 ALA B N 1
ATOM 12295 C CA . ALA B 1 558 ? -18.969 0.053 5.164 1 93.06 558 ALA B CA 1
ATOM 12296 C C . ALA B 1 558 ? -19.234 0.341 6.637 1 93.06 558 ALA B C 1
ATOM 12298 O O . ALA B 1 558 ? -18.328 0.674 7.391 1 93.06 558 ALA B O 1
ATOM 12299 N N . ASN B 1 559 ? -20.453 0.293 7.008 1 93.44 559 ASN B N 1
ATOM 12300 C CA . ASN B 1 559 ? -20.828 0.556 8.391 1 93.44 559 ASN B CA 1
ATOM 12301 C C . ASN B 1 559 ? -22.141 -0.136 8.75 1 93.44 559 ASN B C 1
ATOM 12303 O O . ASN B 1 559 ? -22.781 -0.742 7.891 1 93.44 559 ASN B O 1
ATOM 12307 N N . THR B 1 560 ? -22.531 -0.074 10.023 1 90.31 560 THR B N 1
ATOM 12308 C CA . THR B 1 560 ? -23.75 -0.708 10.5 1 90.31 560 THR B CA 1
ATOM 12309 C C . THR B 1 560 ? -24.891 0.305 10.586 1 90.31 560 THR B C 1
ATOM 12311 O O . THR B 1 560 ? -25.906 0.058 11.242 1 90.31 560 THR B O 1
ATOM 12314 N N . THR B 1 561 ? -24.625 1.408 9.945 1 84.5 561 THR B N 1
ATOM 12315 C CA . THR B 1 561 ? -25.594 2.498 9.914 1 84.5 561 THR B CA 1
ATOM 12316 C C . THR B 1 561 ? -26 2.904 11.328 1 84.5 561 THR B C 1
ATOM 12318 O O . THR B 1 561 ? -25.141 3.238 12.148 1 84.5 561 THR B O 1
ATOM 12321 N N . GLN B 1 562 ? -27.266 2.84 11.742 1 77.56 562 GLN B N 1
ATOM 12322 C CA . GLN B 1 562 ? -27.656 3.541 12.969 1 77.56 562 GLN B CA 1
ATOM 12323 C C . GLN B 1 562 ? -27.812 2.566 14.133 1 77.56 562 GLN B C 1
ATOM 12325 O O . GLN B 1 562 ? -28.234 2.961 15.219 1 77.56 562 GLN B O 1
ATOM 12330 N N . GLN B 1 563 ? -27.406 1.294 13.898 1 84.88 563 GLN B N 1
ATOM 12331 C CA . GLN B 1 563 ? -27.672 0.439 15.055 1 84.88 563 GLN B CA 1
ATOM 12332 C C . GLN B 1 563 ? -26.797 -0.81 15.031 1 84.88 563 GLN B C 1
ATOM 12334 O O . GLN B 1 563 ? -26.469 -1.32 13.961 1 84.88 563 GLN B O 1
ATOM 12339 N N . LEU B 1 564 ? -26.453 -1.247 16.312 1 89.62 564 LEU B N 1
ATOM 12340 C CA . LEU B 1 564 ? -25.984 -2.598 16.578 1 89.62 564 LEU B CA 1
ATOM 12341 C C . LEU B 1 564 ? -27.078 -3.453 17.188 1 89.62 564 LEU B C 1
ATOM 12343 O O . LEU B 1 564 ? -27.625 -3.117 18.25 1 89.62 564 LEU B O 1
ATOM 12347 N N . LEU B 1 565 ? -27.422 -4.465 16.562 1 87.56 565 LEU B N 1
ATOM 12348 C CA . LEU B 1 565 ? -28.469 -5.332 17.078 1 87.56 565 LEU B CA 1
ATOM 12349 C C . LEU B 1 565 ? -28.078 -5.906 18.438 1 87.56 565 LEU B C 1
ATOM 12351 O O . LEU B 1 565 ? -28.891 -5.973 19.359 1 87.56 565 LEU B O 1
ATOM 12355 N N . VAL B 1 566 ? -26.859 -6.398 18.5 1 86.94 566 VAL B N 1
ATOM 12356 C CA . VAL B 1 566 ? -26.281 -6.781 19.781 1 86.94 566 VAL B CA 1
ATOM 12357 C C . VAL B 1 566 ? -25.359 -5.668 20.281 1 86.94 566 VAL B C 1
ATOM 12359 O O . VAL B 1 566 ? -24.344 -5.359 19.656 1 86.94 566 VAL B O 1
ATOM 12362 N N . PRO B 1 567 ? -25.719 -5.078 21.375 1 90.19 567 PRO B N 1
ATOM 12363 C CA . PRO B 1 567 ? -24.938 -3.939 21.859 1 90.19 567 PRO B CA 1
ATOM 12364 C C . PRO B 1 567 ? -23.469 -4.289 22.078 1 90.19 567 PRO B C 1
ATOM 12366 O O . PRO B 1 567 ? -23.156 -5.348 22.641 1 90.19 567 PRO B O 1
ATOM 12369 N N . ASN B 1 568 ? -22.641 -3.424 21.578 1 91.81 568 ASN B N 1
ATOM 12370 C CA . ASN B 1 568 ? -21.203 -3.404 21.875 1 91.81 568 ASN B CA 1
ATOM 12371 C C . ASN B 1 568 ? -20.484 -4.605 21.25 1 91.81 568 ASN B C 1
ATOM 12373 O O . ASN B 1 568 ? -19.438 -5.027 21.75 1 91.81 568 ASN B O 1
ATOM 12377 N N . PHE B 1 569 ? -21.141 -5.273 20.297 1 89.31 569 PHE B N 1
ATOM 12378 C CA . PHE B 1 569 ? -20.484 -6.266 19.438 1 89.31 569 PHE B CA 1
ATOM 12379 C C . PHE B 1 569 ? -20.188 -5.688 18.062 1 89.31 569 PHE B C 1
ATOM 12381 O O . PHE B 1 569 ? -21.109 -5.438 17.281 1 89.31 569 PHE B O 1
ATOM 12388 N N . PHE B 1 570 ? -18.922 -5.621 17.766 1 90.88 570 PHE B N 1
ATOM 12389 C CA . PHE B 1 570 ? -18.547 -4.801 16.609 1 90.88 570 PHE B CA 1
ATOM 12390 C C . PHE B 1 570 ? -18.188 -5.68 15.422 1 90.88 570 PHE B C 1
ATOM 12392 O O . PHE B 1 570 ? -17.047 -6.121 15.297 1 90.88 570 PHE B O 1
ATOM 12399 N N . THR B 1 571 ? -19.078 -5.867 14.484 1 88.12 571 THR B N 1
ATOM 12400 C CA . THR B 1 571 ? -18.938 -6.496 13.18 1 88.12 571 THR B CA 1
ATOM 12401 C C . THR B 1 571 ? -19.953 -5.914 12.188 1 88.12 571 THR B C 1
ATOM 12403 O O . THR B 1 571 ? -21.047 -5.508 12.57 1 88.12 571 THR B O 1
ATOM 12406 N N . LEU B 1 572 ? -19.625 -5.898 10.992 1 89.44 572 LEU B N 1
ATOM 12407 C CA . LEU B 1 572 ? -20.484 -5.258 10 1 89.44 572 LEU B CA 1
ATOM 12408 C C . LEU B 1 572 ? -21.781 -6.035 9.805 1 89.44 572 LEU B C 1
ATOM 12410 O O . LEU B 1 572 ? -22.781 -5.484 9.336 1 89.44 572 LEU B O 1
ATOM 12414 N N . SER B 1 573 ? -21.812 -7.305 10.203 1 82.88 573 SER B N 1
ATOM 12415 C CA . SER B 1 573 ? -23 -8.141 10.062 1 82.88 573 SER B CA 1
ATOM 12416 C C . SER B 1 573 ? -23.984 -7.879 11.188 1 82.88 573 SER B C 1
ATOM 12418 O O . SER B 1 573 ? -25.141 -8.32 11.117 1 82.88 573 SER B O 1
ATOM 12420 N N . ASN B 1 574 ? -23.578 -7.133 12.234 1 88.38 574 ASN B N 1
ATOM 12421 C CA . ASN B 1 574 ? -24.438 -6.871 13.391 1 88.38 574 ASN B CA 1
ATOM 12422 C C . ASN B 1 574 ? -25.422 -5.738 13.117 1 88.38 574 ASN B C 1
ATOM 12424 O O . ASN B 1 574 ? -25.469 -4.766 13.875 1 88.38 574 ASN B O 1
ATOM 12428 N N . THR B 1 575 ? -26.094 -5.746 12.055 1 87.06 575 THR B N 1
ATOM 12429 C CA . THR B 1 575 ? -27.125 -4.797 11.664 1 87.06 575 THR B CA 1
ATOM 12430 C C . THR B 1 575 ? -28.062 -5.414 10.633 1 87.06 575 THR B C 1
ATOM 12432 O O . THR B 1 575 ? -27.719 -6.387 9.961 1 87.06 575 THR B O 1
ATOM 12435 N N . GLN B 1 576 ? -29.234 -4.918 10.586 1 76.44 576 GLN B N 1
ATOM 12436 C CA . GLN B 1 576 ? -30.172 -5.391 9.578 1 76.44 576 GLN B CA 1
ATOM 12437 C C . GLN B 1 576 ? -29.906 -4.746 8.227 1 76.44 576 GLN B C 1
ATOM 12439 O O . GLN B 1 576 ? -30.203 -5.332 7.184 1 76.44 576 GLN B O 1
ATOM 12444 N N . PHE B 1 577 ? -29.391 -3.527 8.312 1 77.31 577 PHE B N 1
ATOM 12445 C CA . PHE B 1 577 ? -29.219 -2.76 7.09 1 77.31 577 PHE B CA 1
ATOM 12446 C C . PHE B 1 577 ? -27.812 -2.178 7.02 1 77.31 577 PHE B C 1
ATOM 12448 O O . PHE B 1 577 ? -27.609 -0.981 7.242 1 77.31 577 PHE B O 1
ATOM 12455 N N . PRO B 1 578 ? -26.844 -2.979 6.602 1 84.19 578 PRO B N 1
ATOM 12456 C CA . PRO B 1 578 ? -25.516 -2.395 6.477 1 84.19 578 PRO B CA 1
ATOM 12457 C C . PRO B 1 578 ? -25.438 -1.315 5.398 1 84.19 578 PRO B C 1
ATOM 12459 O O . PRO B 1 578 ? -26.188 -1.364 4.418 1 84.19 578 PRO B O 1
ATOM 12462 N N . GLY B 1 579 ? -24.703 -0.227 5.633 1 86.38 579 GLY B N 1
ATOM 12463 C CA . GLY B 1 579 ? -24.375 0.77 4.629 1 86.38 579 GLY B CA 1
ATOM 12464 C C . GLY B 1 579 ? -23 0.552 4.004 1 86.38 579 GLY B C 1
ATOM 12465 O O . GLY B 1 579 ? -22.062 0.135 4.68 1 86.38 579 GLY B O 1
ATOM 12466 N N . ALA B 1 580 ? -22.984 0.722 2.693 1 88.88 580 ALA B N 1
ATOM 12467 C CA . ALA B 1 580 ? -21.703 0.61 2.012 1 88.88 580 ALA B CA 1
ATOM 12468 C C . ALA B 1 580 ? -21.609 1.601 0.855 1 88.88 580 ALA B C 1
ATOM 12470 O O . ALA B 1 580 ? -22.609 1.902 0.203 1 88.88 580 ALA B O 1
ATOM 12471 N N . SER B 1 581 ? -20.391 2.115 0.589 1 87.56 581 SER B N 1
ATOM 12472 C CA . SER B 1 581 ? -20.109 3.008 -0.532 1 87.56 581 SER B CA 1
ATOM 12473 C C . SER B 1 581 ? -18.719 2.77 -1.101 1 87.56 581 SER B C 1
ATOM 12475 O O . SER B 1 581 ? -17.812 2.352 -0.377 1 87.56 581 SER B O 1
ATOM 12477 N N . PHE B 1 582 ? -18.703 2.916 -2.424 1 87.56 582 PHE B N 1
ATOM 12478 C CA . PHE B 1 582 ? -17.438 2.811 -3.123 1 87.56 582 PHE B CA 1
ATOM 12479 C C . PHE B 1 582 ? -17.266 3.945 -4.125 1 87.56 582 PHE B C 1
ATOM 12481 O O . PHE B 1 582 ? -18.156 4.195 -4.941 1 87.56 582 PHE B O 1
ATOM 12488 N N . SER B 1 583 ? -16.094 4.602 -3.98 1 82.06 583 SER B N 1
ATOM 12489 C CA . SER B 1 583 ? -15.703 5.609 -4.961 1 82.06 583 SER B CA 1
ATOM 12490 C C . SER B 1 583 ? -14.57 5.109 -5.852 1 82.06 583 SER B C 1
ATOM 12492 O O . SER B 1 583 ? -13.422 5.027 -5.418 1 82.06 583 SER B O 1
ATOM 12494 N N . PRO B 1 584 ? -14.906 4.859 -7.098 1 77.69 584 PRO B N 1
ATOM 12495 C CA . PRO B 1 584 ? -13.852 4.359 -7.984 1 77.69 584 PRO B CA 1
ATOM 12496 C C . PRO B 1 584 ? -12.742 5.383 -8.227 1 77.69 584 PRO B C 1
ATOM 12498 O O . PRO B 1 584 ? -12.961 6.586 -8.047 1 77.69 584 PRO B O 1
ATOM 12501 N N . ASP B 1 585 ? -11.633 4.938 -8.766 1 75.5 585 ASP B N 1
ATOM 12502 C CA . ASP B 1 585 ? -10.492 5.797 -9.07 1 75.5 585 ASP B CA 1
ATOM 12503 C C . ASP B 1 585 ? -10.836 6.797 -10.172 1 75.5 585 ASP B C 1
ATOM 12505 O O . ASP B 1 585 ? -11.617 6.488 -11.078 1 75.5 585 ASP B O 1
ATOM 12509 N N . ALA B 1 586 ? -10.32 8.047 -9.969 1 79.06 586 ALA B N 1
ATOM 12510 C CA . ALA B 1 586 ? -10.391 9.094 -10.984 1 79.06 586 ALA B CA 1
ATOM 12511 C C . ALA B 1 586 ? -9 9.516 -11.438 1 79.06 586 ALA B C 1
ATOM 12513 O O . ALA B 1 586 ? -8.492 10.562 -11.016 1 79.06 586 ALA B O 1
ATOM 12514 N N . PRO B 1 587 ? -8.414 8.742 -12.273 1 86.31 587 PRO B N 1
ATOM 12515 C CA . PRO B 1 587 ? -7.051 9.078 -12.68 1 86.31 587 PRO B CA 1
ATOM 12516 C C . PRO B 1 587 ? -6.969 10.391 -13.453 1 86.31 587 PRO B C 1
ATOM 12518 O O . PRO B 1 587 ? -7.84 10.688 -14.273 1 86.31 587 PRO B O 1
ATOM 12521 N N . THR B 1 588 ? -6.012 11.289 -13.133 1 90.69 588 THR B N 1
ATOM 12522 C CA . THR B 1 588 ? -5.699 12.516 -13.859 1 90.69 588 THR B CA 1
ATOM 12523 C C . THR B 1 588 ? -4.246 12.516 -14.328 1 90.69 588 THR B C 1
ATOM 12525 O O . THR B 1 588 ? -3.396 11.852 -13.727 1 90.69 588 THR B O 1
ATOM 12528 N N . GLU B 1 589 ? -4.012 13.227 -15.391 1 93.69 589 GLU B N 1
ATOM 12529 C CA . GLU B 1 589 ? -2.67 13.289 -15.969 1 93.69 589 GLU B CA 1
ATOM 12530 C C . GLU B 1 589 ? -2.334 14.695 -16.438 1 93.69 589 GLU B C 1
ATOM 12532 O O . GLU B 1 589 ? -3.195 15.406 -16.969 1 93.69 589 GLU B O 1
ATOM 12537 N N . THR B 1 590 ? -1.109 15.133 -16.219 1 94.5 590 THR B N 1
ATOM 12538 C CA . THR B 1 590 ? -0.569 16.391 -16.719 1 94.5 590 THR B CA 1
ATOM 12539 C C . THR B 1 590 ? 0.755 16.156 -17.453 1 94.5 590 THR B C 1
ATOM 12541 O O . THR B 1 590 ? 1.665 15.531 -16.891 1 94.5 590 THR B O 1
ATOM 12544 N N . GLN B 1 591 ? 0.866 16.672 -18.656 1 96.44 591 GLN B N 1
ATOM 12545 C CA . GLN B 1 591 ? 2.104 16.672 -19.422 1 96.44 591 GLN B CA 1
ATOM 12546 C C . GLN B 1 591 ? 2.664 18.094 -19.562 1 96.44 591 GLN B C 1
ATOM 12548 O O . GLN B 1 591 ? 1.907 19.047 -19.734 1 96.44 591 GLN B O 1
ATOM 12553 N N . SER B 1 592 ? 4.004 18.203 -19.453 1 96.31 592 SER B N 1
ATOM 12554 C CA . SER B 1 592 ? 4.59 19.547 -19.453 1 96.31 592 SER B CA 1
ATOM 12555 C C . SER B 1 592 ? 5.875 19.578 -20.266 1 96.31 592 SER B C 1
ATOM 12557 O O . SER B 1 592 ? 6.609 18.594 -20.328 1 96.31 592 SER B O 1
ATOM 12559 N N . LEU B 1 593 ? 6.121 20.75 -20.906 1 96.75 593 LEU B N 1
ATOM 12560 C CA . LEU B 1 593 ? 7.406 21.141 -21.469 1 96.75 593 LEU B CA 1
ATOM 12561 C C . LEU B 1 593 ? 7.836 22.516 -20.953 1 96.75 593 LEU B C 1
ATOM 12563 O O . LEU B 1 593 ? 7.004 23.406 -20.781 1 96.75 593 LEU B O 1
ATOM 12567 N N . TYR B 1 594 ? 9.102 22.594 -20.625 1 94.69 594 TYR B N 1
ATOM 12568 C CA . TYR B 1 594 ? 9.531 23.875 -20.062 1 94.69 594 TYR B CA 1
ATOM 12569 C C . TYR B 1 594 ? 10.961 24.203 -20.484 1 94.69 594 TYR B C 1
ATOM 12571 O O . TYR B 1 594 ? 11.719 23.312 -20.875 1 94.69 594 TYR B O 1
ATOM 12579 N N . PHE B 1 595 ? 11.289 25.453 -20.375 1 94.94 595 PHE B N 1
ATOM 12580 C CA . PHE B 1 595 ? 12.602 26.031 -20.672 1 94.94 595 PHE B CA 1
ATOM 12581 C C . PHE B 1 595 ? 12.984 27.062 -19.625 1 94.94 595 PHE B C 1
ATOM 12583 O O . PHE B 1 595 ? 12.125 27.781 -19.109 1 94.94 595 PHE B O 1
ATOM 12590 N N . SER B 1 596 ? 14.195 27.094 -19.188 1 93.44 596 SER B N 1
ATOM 12591 C CA . SER B 1 596 ? 14.766 28.125 -18.328 1 93.44 596 SER B CA 1
ATOM 12592 C C . SER B 1 596 ? 16.141 28.562 -18.828 1 93.44 596 SER B C 1
ATOM 12594 O O . SER B 1 596 ? 16.969 27.719 -19.156 1 93.44 596 SER B O 1
ATOM 12596 N N . GLY B 1 597 ? 16.312 29.844 -18.969 1 92.44 597 GLY B N 1
ATOM 12597 C CA . GLY B 1 597 ? 17.578 30.422 -19.391 1 92.44 597 GLY B CA 1
ATOM 12598 C C . GLY B 1 597 ? 18.047 31.562 -18.516 1 92.44 597 GLY B C 1
ATOM 12599 O O . GLY B 1 597 ? 17.25 32.438 -18.156 1 92.44 597 GLY B O 1
ATOM 12600 N N . ARG B 1 598 ? 19.281 31.5 -18.125 1 93.62 598 ARG B N 1
ATOM 12601 C CA . ARG B 1 598 ? 19.906 32.594 -17.375 1 93.62 598 ARG B CA 1
ATOM 12602 C C . ARG B 1 598 ? 21.156 33.094 -18.078 1 93.62 598 ARG B C 1
ATOM 12604 O O . ARG B 1 598 ? 22 32.312 -18.516 1 93.62 598 ARG B O 1
ATOM 12611 N N . VAL B 1 599 ? 21.203 34.406 -18.234 1 95.31 599 VAL B N 1
ATOM 12612 C CA . VAL B 1 599 ? 22.391 35.062 -18.781 1 95.31 599 VAL B CA 1
ATOM 12613 C C . VAL B 1 599 ? 22.984 36 -17.734 1 95.31 599 VAL B C 1
ATOM 12615 O O . VAL B 1 599 ? 22.266 36.812 -17.125 1 95.31 599 VAL B O 1
ATOM 12618 N N . GLY B 1 600 ? 24.25 35.812 -17.5 1 95.25 600 GLY B N 1
ATOM 12619 C CA . GLY B 1 600 ? 24.953 36.656 -16.562 1 95.25 600 GLY B CA 1
ATOM 12620 C C . GLY B 1 600 ? 26.031 37.531 -17.219 1 95.25 600 GLY B C 1
ATOM 12621 O O . GLY B 1 600 ? 26.703 37.062 -18.156 1 95.25 600 GLY B O 1
ATOM 12622 N N . TRP B 1 601 ? 26.125 38.75 -16.688 1 95.25 601 TRP B N 1
ATOM 12623 C CA . TRP B 1 601 ? 27.172 39.688 -17.141 1 95.25 601 TRP B CA 1
ATOM 12624 C C . TRP B 1 601 ? 28.016 40.156 -15.977 1 95.25 601 TRP B C 1
ATOM 12626 O O . TRP B 1 601 ? 27.5 40.719 -15.008 1 95.25 601 TRP B O 1
ATOM 12636 N N . ASN B 1 602 ? 29.375 39.906 -16.016 1 92.75 602 ASN B N 1
ATOM 12637 C CA . ASN B 1 602 ? 30.375 40.312 -15.031 1 92.75 602 ASN B CA 1
ATOM 12638 C C . ASN B 1 602 ? 30.031 39.781 -13.641 1 92.75 602 ASN B C 1
ATOM 12640 O O . ASN B 1 602 ? 30.266 40.469 -12.641 1 92.75 602 ASN B O 1
ATOM 12644 N N . ASP B 1 603 ? 29.297 38.719 -13.586 1 89.69 603 ASP B N 1
ATOM 12645 C CA . ASP B 1 603 ? 28.875 38.094 -12.336 1 89.69 603 ASP B CA 1
ATOM 12646 C C . ASP B 1 603 ? 28.188 39.125 -11.43 1 89.69 603 ASP B C 1
ATOM 12648 O O . ASP B 1 603 ? 28.375 39.094 -10.219 1 89.69 603 ASP B O 1
ATOM 12652 N N . ALA B 1 604 ? 27.469 40.031 -12.016 1 93 604 ALA B N 1
ATOM 12653 C CA . ALA B 1 604 ? 26.828 41.094 -11.266 1 93 604 ALA B CA 1
ATOM 12654 C C . ALA B 1 604 ? 25.422 41.375 -11.781 1 93 604 ALA B C 1
ATOM 12656 O O . ALA B 1 604 ? 24.547 41.812 -11.031 1 93 604 ALA B O 1
ATOM 12657 N N . LEU B 1 605 ? 25.25 41.188 -13.055 1 95.94 605 LEU B N 1
ATOM 12658 C CA . LEU B 1 605 ? 23.922 41.344 -13.656 1 95.94 605 LEU B CA 1
ATOM 12659 C C . LEU B 1 605 ? 23.422 40 -14.195 1 95.94 605 LEU B C 1
ATOM 12661 O O . LEU B 1 605 ? 24.125 39.344 -14.969 1 95.94 605 LEU B O 1
ATOM 12665 N N . TYR B 1 606 ? 22.25 39.688 -13.805 1 95.62 606 TYR B N 1
ATOM 12666 C CA . TYR B 1 606 ? 21.688 38.406 -14.219 1 95.62 606 TYR B CA 1
ATOM 12667 C C . TYR B 1 606 ? 20.281 38.562 -14.781 1 95.62 606 TYR B C 1
ATOM 12669 O O . TYR B 1 606 ? 19.453 39.281 -14.195 1 95.62 606 TYR B O 1
ATOM 12677 N N . LEU B 1 607 ? 19.984 38 -15.906 1 96.06 607 LEU B N 1
ATOM 12678 C CA . LEU B 1 607 ? 18.672 37.906 -16.531 1 96.06 607 LEU B CA 1
ATOM 12679 C C . LEU B 1 607 ? 18.172 36.469 -16.594 1 96.06 607 LEU B C 1
ATOM 12681 O O . LEU B 1 607 ? 18.891 35.594 -17.078 1 96.06 607 LEU B O 1
ATOM 12685 N N . ASP B 1 608 ? 17.047 36.25 -16.016 1 94.06 608 ASP B N 1
ATOM 12686 C CA . ASP B 1 608 ? 16.422 34.938 -16.031 1 94.06 608 ASP B CA 1
ATOM 12687 C C . ASP B 1 608 ? 15.125 34.938 -16.828 1 94.06 608 ASP B C 1
ATOM 12689 O O . ASP B 1 608 ? 14.25 35.781 -16.609 1 94.06 608 ASP B O 1
ATOM 12693 N N . ILE B 1 609 ? 14.977 34 -17.734 1 95 609 ILE B N 1
ATOM 12694 C CA . ILE B 1 609 ? 13.766 33.812 -18.516 1 95 609 ILE B CA 1
ATOM 12695 C C . ILE B 1 609 ? 13.32 32.344 -18.453 1 95 609 ILE B C 1
ATOM 12697 O O . ILE B 1 609 ? 14.125 31.438 -18.625 1 95 609 ILE B O 1
ATOM 12701 N N . THR B 1 610 ? 12.031 32.156 -18.094 1 93.38 610 THR B N 1
ATOM 12702 C CA . THR B 1 610 ? 11.5 30.812 -18.078 1 93.38 610 THR B CA 1
ATOM 12703 C C . THR B 1 610 ? 10.18 30.734 -18.828 1 93.38 610 THR B C 1
ATOM 12705 O O . THR B 1 610 ? 9.516 31.75 -19.031 1 93.38 610 THR B O 1
ATOM 12708 N N . GLY B 1 611 ? 9.828 29.594 -19.344 1 94.69 611 GLY B N 1
ATOM 12709 C CA . GLY B 1 611 ? 8.562 29.25 -19.969 1 94.69 611 GLY B CA 1
ATOM 12710 C C . GLY B 1 611 ? 8.141 27.812 -19.75 1 94.69 611 GLY B C 1
ATOM 12711 O O . GLY B 1 611 ? 8.977 26.906 -19.781 1 94.69 611 GLY B O 1
ATOM 12712 N N . ARG B 1 612 ? 6.852 27.609 -19.422 1 95.12 612 ARG B N 1
ATOM 12713 C CA . ARG B 1 612 ? 6.312 26.281 -19.188 1 95.12 612 ARG B CA 1
ATOM 12714 C C . ARG B 1 612 ? 4.926 26.125 -19.812 1 95.12 612 ARG B C 1
ATOM 12716 O O . ARG B 1 612 ? 4.109 27.047 -19.734 1 95.12 612 ARG B O 1
ATOM 12723 N N . ASN B 1 613 ? 4.75 25.062 -20.547 1 96.5 613 ASN B N 1
ATOM 12724 C CA . ASN B 1 613 ? 3.426 24.672 -21.031 1 96.5 613 ASN B CA 1
ATOM 12725 C C . ASN B 1 613 ? 2.943 23.375 -20.391 1 96.5 613 ASN B C 1
ATOM 12727 O O . ASN B 1 613 ? 3.678 22.391 -20.344 1 96.5 613 ASN B O 1
ATOM 12731 N N . ASP B 1 614 ? 1.697 23.469 -19.969 1 96.25 614 ASP B N 1
ATOM 12732 C CA . ASP B 1 614 ? 1.08 22.281 -19.406 1 96.25 614 ASP B CA 1
ATOM 12733 C C . ASP B 1 614 ? -0.113 21.828 -20.234 1 96.25 614 ASP B C 1
ATOM 12735 O O . ASP B 1 614 ? -0.833 22.656 -20.797 1 96.25 614 ASP B O 1
ATOM 12739 N N . TRP B 1 615 ? -0.218 20.516 -20.375 1 96.75 615 TRP B N 1
ATOM 12740 C CA . TRP B 1 615 ? -1.426 19.875 -20.875 1 96.75 615 TRP B CA 1
ATOM 12741 C C . TRP B 1 615 ? -2.109 19.062 -19.781 1 96.75 615 TRP B C 1
ATOM 12743 O O . TRP B 1 615 ? -1.557 18.078 -19.297 1 96.75 615 TRP B O 1
ATOM 12753 N N . SER B 1 616 ? -3.385 19.453 -19.438 1 94.75 616 SER B N 1
ATOM 12754 C CA . SER B 1 616 ? -4.102 18.797 -18.344 1 94.75 616 SER B CA 1
ATOM 12755 C C . SER B 1 616 ? -5.266 17.969 -18.859 1 94.75 616 SER B C 1
ATOM 12757 O O . SER B 1 616 ? -5.984 18.391 -19.766 1 94.75 616 SER B O 1
ATOM 12759 N N . SER B 1 617 ? -5.504 16.781 -18.234 1 93.12 617 SER B N 1
ATOM 12760 C CA . SER B 1 617 ? -6.59 15.883 -18.625 1 93.12 617 SER B CA 1
ATOM 12761 C C . SER B 1 617 ? -7.926 16.359 -18.062 1 93.12 617 SER B C 1
ATOM 12763 O O . SER B 1 617 ? -8.984 15.867 -18.469 1 93.12 617 SER B O 1
ATOM 12765 N N . THR B 1 618 ? -7.988 17.312 -17.188 1 90.75 618 THR B N 1
ATOM 12766 C CA . THR B 1 618 ? -9.219 17.703 -16.5 1 90.75 618 THR B CA 1
ATOM 12767 C C . THR B 1 618 ? -9.859 18.891 -17.203 1 90.75 618 THR B C 1
ATOM 12769 O O . THR B 1 618 ? -10.961 19.312 -16.828 1 90.75 618 THR B O 1
ATOM 12772 N N . LEU B 1 619 ? -9.18 19.422 -18.156 1 92.88 619 LEU B N 1
ATOM 12773 C CA . LEU B 1 619 ? -9.711 20.547 -18.906 1 92.88 619 LEU B CA 1
ATOM 12774 C C . LEU B 1 619 ? -10.188 20.109 -20.281 1 92.88 619 LEU B C 1
ATOM 12776 O O . LEU B 1 619 ? -9.742 19.094 -20.797 1 92.88 619 LEU B O 1
ATOM 12780 N N . PRO B 1 620 ? -11.141 20.891 -20.828 1 92.69 620 PRO B N 1
ATOM 12781 C CA . PRO B 1 620 ? -11.594 20.531 -22.188 1 92.69 620 PRO B CA 1
ATOM 12782 C C . PRO B 1 620 ? -10.492 20.688 -23.234 1 92.69 620 PRO B C 1
ATOM 12784 O O . PRO B 1 620 ? -9.508 21.391 -23 1 92.69 620 PRO B O 1
ATOM 12787 N N . GLU B 1 621 ? -10.695 20.109 -24.297 1 91.06 621 GLU B N 1
ATOM 12788 C CA . GLU B 1 621 ? -9.703 20.047 -25.375 1 91.06 621 GLU B CA 1
ATOM 12789 C C . GLU B 1 621 ? -9.234 21.438 -25.781 1 91.06 621 GLU B C 1
ATOM 12791 O O . GLU B 1 621 ? -8.055 21.641 -26.078 1 91.06 621 GLU B O 1
ATOM 12796 N N . GLU B 1 622 ? -10.07 22.375 -25.734 1 91 622 GLU B N 1
ATOM 12797 C CA . GLU B 1 622 ? -9.75 23.703 -26.219 1 91 622 GLU B CA 1
ATOM 12798 C C . GLU B 1 622 ? -8.883 24.469 -25.219 1 91 622 GLU B C 1
ATOM 12800 O O . GLU B 1 622 ? -8.164 25.391 -25.594 1 91 622 GLU B O 1
ATOM 12805 N N . SER B 1 623 ? -8.977 24.062 -23.953 1 92.88 623 SER B N 1
ATOM 12806 C CA . SER B 1 623 ? -8.273 24.828 -22.906 1 92.88 623 SER B CA 1
ATOM 12807 C C . SER B 1 623 ? -7.242 23.953 -22.203 1 92.88 623 SER B C 1
ATOM 12809 O O . SER B 1 623 ? -6.562 24.422 -21.281 1 92.88 623 SER B O 1
ATOM 12811 N N . ARG B 1 624 ? -7.109 22.766 -22.562 1 94.31 624 ARG B N 1
ATOM 12812 C CA . ARG B 1 624 ? -6.281 21.844 -21.797 1 94.31 624 ARG B CA 1
ATOM 12813 C C . ARG B 1 624 ? -4.805 22.219 -21.906 1 94.31 624 ARG B C 1
ATOM 12815 O O . ARG B 1 624 ? -4.004 21.844 -21.047 1 94.31 624 ARG B O 1
ATOM 12822 N N . SER B 1 625 ? -4.395 22.984 -23 1 95.88 625 SER B N 1
ATOM 12823 C CA . SER B 1 625 ? -3.027 23.469 -23.141 1 95.88 625 SER B CA 1
ATOM 12824 C C . SER B 1 625 ? -2.914 24.922 -22.703 1 95.88 625 SER B C 1
ATOM 12826 O O . SER B 1 625 ? -3.615 25.797 -23.219 1 95.88 625 SER B O 1
ATOM 12828 N N . TYR B 1 626 ? -2.051 25.25 -21.766 1 94.19 626 TYR B N 1
ATOM 12829 C CA . TYR B 1 626 ? -1.884 26.625 -21.328 1 94.19 626 TYR B CA 1
ATOM 12830 C C . TYR B 1 626 ? -0.421 26.938 -21.031 1 94.19 626 TYR B C 1
ATOM 12832 O O . TYR B 1 626 ? 0.253 26.156 -20.344 1 94.19 626 TYR B O 1
ATOM 12840 N N . PHE B 1 627 ? 0.058 28.031 -21.469 1 94.75 627 PHE B N 1
ATOM 12841 C CA . PHE B 1 627 ? 1.444 28.484 -21.391 1 94.75 627 PHE B CA 1
ATOM 12842 C C . PHE B 1 627 ? 1.58 29.641 -20.422 1 94.75 627 PHE B C 1
ATOM 12844 O O . PHE B 1 627 ? 0.704 30.516 -20.359 1 94.75 627 PHE B O 1
ATOM 12851 N N . TYR B 1 628 ? 2.652 29.656 -19.703 1 92 628 TYR B N 1
ATOM 12852 C CA . TYR B 1 628 ? 2.896 30.812 -18.844 1 92 628 TYR B CA 1
ATOM 12853 C C . TYR B 1 628 ? 4.387 31.094 -18.719 1 92 628 TYR B C 1
ATOM 12855 O O . TYR B 1 628 ? 5.18 30.172 -18.484 1 92 628 TYR B O 1
ATOM 12863 N N . PRO B 1 629 ? 4.805 32.312 -18.797 1 94.25 629 PRO B N 1
ATOM 12864 C CA . PRO B 1 629 ? 6.195 32.75 -18.766 1 94.25 629 PRO B CA 1
ATOM 12865 C C . PRO B 1 629 ? 6.582 33.406 -17.438 1 94.25 629 PRO B C 1
ATOM 12867 O O . PRO B 1 629 ? 5.711 33.75 -16.641 1 94.25 629 PRO B O 1
ATOM 12870 N N . SER B 1 630 ? 7.836 33.594 -17.172 1 94.38 630 SER B N 1
ATOM 12871 C CA . SER B 1 630 ? 8.391 34.406 -16.109 1 94.38 630 SER B CA 1
ATOM 12872 C C . SER B 1 630 ? 9.688 35.062 -16.547 1 94.38 630 SER B C 1
ATOM 12874 O O . SER B 1 630 ? 10.391 34.562 -17.406 1 94.38 630 SER B O 1
ATOM 12876 N N . VAL B 1 631 ? 9.961 36.281 -16.031 1 95.38 631 VAL B N 1
ATOM 12877 C CA . VAL B 1 631 ? 11.195 37.031 -16.281 1 95.38 631 VAL B CA 1
ATOM 12878 C C . VAL B 1 631 ? 11.703 37.656 -15 1 95.38 631 VAL B C 1
ATOM 12880 O O . VAL B 1 631 ? 10.906 38.125 -14.172 1 95.38 631 VAL B O 1
ATOM 12883 N N . GLY B 1 632 ? 12.969 37.625 -14.758 1 95.25 632 GLY B N 1
ATOM 12884 C CA . GLY B 1 632 ? 13.586 38.219 -13.578 1 95.25 632 GLY B CA 1
ATOM 12885 C C . GLY B 1 632 ? 14.914 38.875 -13.875 1 95.25 632 GLY B C 1
ATOM 12886 O O . GLY B 1 632 ? 15.68 38.406 -14.719 1 95.25 632 GLY B O 1
ATOM 12887 N N . LEU B 1 633 ? 15.18 39.906 -13.172 1 95.94 633 LEU B N 1
ATOM 12888 C CA . LEU B 1 633 ? 16.438 40.656 -13.266 1 95.94 633 LEU B CA 1
ATOM 12889 C C . LEU B 1 633 ? 17.047 40.844 -11.883 1 95.94 633 LEU B C 1
ATOM 12891 O O . LEU B 1 633 ? 16.328 41.156 -10.914 1 95.94 633 LEU B O 1
ATOM 12895 N N . SER B 1 634 ? 18.281 40.594 -11.758 1 95.75 634 SER B N 1
ATOM 12896 C CA . SER B 1 634 ? 19.031 40.844 -10.531 1 95.75 634 SER B CA 1
ATOM 12897 C C . SER B 1 634 ? 20.328 41.594 -10.82 1 95.75 634 SER B C 1
ATOM 12899 O O . SER B 1 634 ? 21 41.312 -11.805 1 95.75 634 SER B O 1
ATOM 12901 N N . ALA B 1 635 ? 20.625 42.594 -9.984 1 96.62 635 ALA B N 1
ATOM 12902 C CA . ALA B 1 635 ? 21.828 43.375 -10.133 1 96.62 635 ALA B CA 1
ATOM 12903 C C . ALA B 1 635 ? 22.562 43.531 -8.797 1 96.62 635 ALA B C 1
ATOM 12905 O O . ALA B 1 635 ? 22 44.031 -7.828 1 96.62 635 ALA B O 1
ATOM 12906 N N . VAL B 1 636 ? 23.75 43.031 -8.789 1 96.06 636 VAL B N 1
ATOM 12907 C CA . VAL B 1 636 ? 24.609 43.219 -7.621 1 96.06 636 VAL B CA 1
ATOM 12908 C C . VAL B 1 636 ? 25.344 44.562 -7.73 1 96.06 636 VAL B C 1
ATOM 12910 O O . VAL B 1 636 ? 26.453 44.625 -8.266 1 96.06 636 VAL B O 1
ATOM 12913 N N . ILE B 1 637 ? 24.891 45.531 -7.098 1 96.31 637 ILE B N 1
ATOM 12914 C CA . ILE B 1 637 ? 25.359 46.906 -7.242 1 96.31 637 ILE B CA 1
ATOM 12915 C C . ILE B 1 637 ? 26.766 47.031 -6.656 1 96.31 637 ILE B C 1
ATOM 12917 O O . ILE B 1 637 ? 27.594 47.812 -7.172 1 96.31 637 ILE B O 1
ATOM 12921 N N . SER B 1 638 ? 27 46.375 -5.586 1 93.31 638 SER B N 1
ATOM 12922 C CA . SER B 1 638 ? 28.297 46.438 -4.934 1 93.31 638 SER B CA 1
ATOM 12923 C C . SER B 1 638 ? 29.406 45.969 -5.867 1 93.31 638 SER B C 1
ATOM 12925 O O . SER B 1 638 ? 30.578 46.344 -5.691 1 93.31 638 SER B O 1
ATOM 12927 N N . ASP B 1 639 ? 29.094 45.156 -6.785 1 91.56 639 ASP B N 1
ATOM 12928 C CA . ASP B 1 639 ? 30.094 44.688 -7.742 1 91.56 639 ASP B CA 1
ATOM 12929 C C . ASP B 1 639 ? 30.125 45.562 -8.992 1 91.56 639 ASP B C 1
ATOM 12931 O O . ASP B 1 639 ? 31.078 45.5 -9.773 1 91.56 639 ASP B O 1
ATOM 12935 N N . LEU B 1 640 ? 29.109 46.375 -9.242 1 93.12 640 LEU B N 1
ATOM 12936 C CA . LEU B 1 640 ? 29 47.188 -10.438 1 93.12 640 LEU B CA 1
ATOM 12937 C C . LEU B 1 640 ? 29.516 48.625 -10.172 1 93.12 640 LEU B C 1
ATOM 12939 O O . LEU B 1 640 ? 29.891 49.312 -11.102 1 93.12 640 LEU B O 1
ATOM 12943 N N . ALA B 1 641 ? 29.469 49.031 -8.867 1 93.94 641 ALA B N 1
ATOM 12944 C CA . ALA B 1 641 ? 29.906 50.375 -8.5 1 93.94 641 ALA B CA 1
ATOM 12945 C C . ALA B 1 641 ? 30.766 50.344 -7.234 1 93.94 641 ALA B C 1
ATOM 12947 O O . ALA B 1 641 ? 30.688 49.406 -6.445 1 93.94 641 ALA B O 1
ATOM 12948 N N . ASP B 1 642 ? 31.531 51.375 -7.129 1 91.12 642 ASP B N 1
ATOM 12949 C CA . ASP B 1 642 ? 32.312 51.5 -5.91 1 91.12 642 ASP B CA 1
ATOM 12950 C C . ASP B 1 642 ? 31.5 52.125 -4.785 1 91.12 642 ASP B C 1
ATOM 12952 O O . ASP B 1 642 ? 31.156 53.312 -4.84 1 91.12 642 ASP B O 1
ATOM 12956 N N . LEU B 1 643 ? 31.203 51.312 -3.885 1 93.94 643 LEU B N 1
ATOM 12957 C CA . LEU B 1 643 ? 30.406 51.781 -2.75 1 93.94 643 LEU B CA 1
ATOM 12958 C C . LEU B 1 643 ? 31.297 51.969 -1.521 1 93.94 643 LEU B C 1
ATOM 12960 O O . LEU B 1 643 ? 32.406 51.469 -1.467 1 93.94 643 LEU B O 1
ATOM 12964 N N . PRO B 1 644 ? 30.797 52.75 -0.561 1 93.81 644 PRO B N 1
ATOM 12965 C CA . PRO B 1 644 ? 31.578 52.906 0.667 1 93.81 644 PRO B CA 1
ATOM 12966 C C . PRO B 1 644 ? 31.891 51.562 1.352 1 93.81 644 PRO B C 1
ATOM 12968 O O . PRO B 1 644 ? 31.109 50.625 1.229 1 93.81 644 PRO B O 1
ATOM 12971 N N . ASP B 1 645 ? 32.938 51.562 2.086 1 89.25 645 ASP B N 1
ATOM 12972 C CA . ASP B 1 645 ? 33.406 50.344 2.73 1 89.25 645 ASP B CA 1
ATOM 12973 C C . ASP B 1 645 ? 32.375 49.812 3.717 1 89.25 645 ASP B C 1
ATOM 12975 O O . ASP B 1 645 ? 32.344 48.625 3.996 1 89.25 645 ASP B O 1
ATOM 12979 N N . VAL B 1 646 ? 31.547 50.625 4.168 1 93.12 646 VAL B N 1
ATOM 12980 C CA . VAL B 1 646 ? 30.531 50.25 5.129 1 93.12 646 VAL B CA 1
ATOM 12981 C C . VAL B 1 646 ? 29.547 49.281 4.473 1 93.12 646 VAL B C 1
ATOM 12983 O O . VAL B 1 646 ? 28.953 48.438 5.145 1 93.12 646 VAL B O 1
ATOM 12986 N N . VAL B 1 647 ? 29.484 49.344 3.113 1 95.75 647 VAL B N 1
ATOM 12987 C CA . VAL B 1 647 ? 28.562 48.469 2.367 1 95.75 647 VAL B CA 1
ATOM 12988 C C . VAL B 1 647 ? 29.312 47.219 1.874 1 95.75 647 VAL B C 1
ATOM 12990 O O . VAL B 1 647 ? 30.172 47.312 0.988 1 95.75 647 VAL B O 1
ATOM 12993 N N . SER B 1 648 ? 29 46.094 2.467 1 91.69 648 SER B N 1
ATOM 12994 C CA . SER B 1 648 ? 29.656 44.844 2.086 1 91.69 648 SER B CA 1
ATOM 12995 C C . SER B 1 648 ? 28.984 44.25 0.856 1 91.69 648 SER B C 1
ATOM 12997 O O . SER B 1 648 ? 29.656 43.625 0.033 1 91.69 648 SER B O 1
ATOM 12999 N N . PHE B 1 649 ? 27.797 44.344 0.798 1 92.62 649 PHE B N 1
ATOM 13000 C CA . PHE B 1 649 ? 27.016 43.75 -0.278 1 92.62 649 PHE B CA 1
ATOM 13001 C C . PHE B 1 649 ? 25.719 44.531 -0.513 1 92.62 649 PHE B C 1
ATOM 13003 O O . PHE B 1 649 ? 25.078 44.969 0.439 1 92.62 649 PHE B O 1
ATOM 13010 N N . ALA B 1 650 ? 25.344 44.844 -1.749 1 95.81 650 ALA B N 1
ATOM 13011 C CA . ALA B 1 650 ? 24.094 45.469 -2.141 1 95.81 650 ALA B CA 1
ATOM 13012 C C . ALA B 1 650 ? 23.562 44.875 -3.445 1 95.81 650 ALA B C 1
ATOM 13014 O O . ALA B 1 650 ? 24.281 44.844 -4.449 1 95.81 650 ALA B O 1
ATOM 13015 N N . ARG B 1 651 ? 22.391 44.438 -3.389 1 96.12 651 ARG B N 1
ATOM 13016 C CA . ARG B 1 651 ? 21.766 43.812 -4.559 1 96.12 651 ARG B CA 1
ATOM 13017 C C . ARG B 1 651 ? 20.312 44.25 -4.703 1 96.12 651 ARG B C 1
ATOM 13019 O O . ARG B 1 651 ? 19.578 44.344 -3.713 1 96.12 651 ARG B O 1
ATOM 13026 N N . VAL B 1 652 ? 19.891 44.625 -5.934 1 96.75 652 VAL B N 1
ATOM 13027 C CA . VAL B 1 652 ? 18.484 44.875 -6.262 1 96.75 652 VAL B CA 1
ATOM 13028 C C . VAL B 1 652 ? 17.984 43.812 -7.227 1 96.75 652 VAL B C 1
ATOM 13030 O O . VAL B 1 652 ? 18.75 43.281 -8.047 1 96.75 652 VAL B O 1
ATOM 13033 N N . ARG B 1 653 ? 16.781 43.469 -7.039 1 95.94 653 ARG B N 1
ATOM 13034 C CA . ARG B 1 653 ? 16.203 42.438 -7.91 1 95.94 653 ARG B CA 1
ATOM 13035 C C . ARG B 1 653 ? 14.75 42.781 -8.242 1 95.94 653 ARG B C 1
ATOM 13037 O O . ARG B 1 653 ? 14.078 43.469 -7.488 1 95.94 653 ARG B O 1
ATOM 13044 N N . GLY B 1 654 ? 14.219 42.25 -9.312 1 96 654 GLY B N 1
ATOM 13045 C CA . GLY B 1 654 ? 12.844 42.344 -9.781 1 96 654 GLY B CA 1
ATOM 13046 C C . GLY B 1 654 ? 12.438 41.156 -10.656 1 96 654 GLY B C 1
ATOM 13047 O O . GLY B 1 654 ? 13.258 40.625 -11.406 1 96 654 GLY B O 1
ATOM 13048 N N . SER B 1 655 ? 11.164 40.781 -10.508 1 95.44 655 SER B N 1
ATOM 13049 C CA . SER B 1 655 ? 10.711 39.688 -11.328 1 95.44 655 SER B CA 1
ATOM 13050 C C . SER B 1 655 ? 9.219 39.781 -11.617 1 95.44 655 SER B C 1
ATOM 13052 O O . SER B 1 655 ? 8.477 40.406 -10.867 1 95.44 655 SER B O 1
ATOM 13054 N N . TYR B 1 656 ? 8.836 39.188 -12.703 1 96.12 656 TYR B N 1
ATOM 13055 C CA . TYR B 1 656 ? 7.453 38.969 -13.125 1 96.12 656 TYR B CA 1
ATOM 13056 C C . TYR B 1 656 ? 7.223 37.531 -13.492 1 96.12 656 TYR B C 1
ATOM 13058 O O . TYR B 1 656 ? 8.078 36.875 -14.125 1 96.12 656 TYR B O 1
ATOM 13066 N N . ALA B 1 657 ? 6.082 37 -13.023 1 95.25 657 ALA B N 1
ATOM 13067 C CA . ALA B 1 657 ? 5.797 35.594 -13.336 1 95.25 657 ALA B CA 1
ATOM 13068 C C . ALA B 1 657 ? 4.301 35.375 -13.516 1 95.25 657 ALA B C 1
ATOM 13070 O O . ALA B 1 657 ? 3.484 36 -12.844 1 95.25 657 ALA B O 1
ATOM 13071 N N . GLU B 1 658 ? 3.967 34.406 -14.391 1 94.75 658 GLU B N 1
ATOM 13072 C CA . GLU B 1 658 ? 2.629 33.844 -14.539 1 94.75 658 GLU B CA 1
ATOM 13073 C C . GLU B 1 658 ? 2.633 32.344 -14.273 1 94.75 658 GLU B C 1
ATOM 13075 O O . GLU B 1 658 ? 3.582 31.656 -14.633 1 94.75 658 GLU B O 1
ATOM 13080 N N . VAL B 1 659 ? 1.58 31.906 -13.633 1 94.06 659 VAL B N 1
ATOM 13081 C CA . VAL B 1 659 ? 1.439 30.469 -13.391 1 94.06 659 VAL B CA 1
ATOM 13082 C C . VAL B 1 659 ? -0.009 30.047 -13.625 1 94.06 659 VAL B C 1
ATOM 13084 O O . VAL B 1 659 ? -0.939 30.703 -13.156 1 94.06 659 VAL B O 1
ATOM 13087 N N . GLY B 1 660 ? -0.189 28.969 -14.398 1 91.69 660 GLY B N 1
ATOM 13088 C CA . GLY B 1 660 ? -1.513 28.406 -14.609 1 91.69 660 GLY B CA 1
ATOM 13089 C C . GLY B 1 660 ? -1.803 27.219 -13.719 1 91.69 660 GLY B C 1
ATOM 13090 O O . GLY B 1 660 ? -0.886 26.5 -13.328 1 91.69 660 GLY B O 1
ATOM 13091 N N . ASN B 1 661 ? -3.109 27.062 -13.43 1 89.62 661 ASN B N 1
ATOM 13092 C CA . ASN B 1 661 ? -3.545 25.938 -12.617 1 89.62 661 ASN B CA 1
ATOM 13093 C C . ASN B 1 661 ? -4.754 25.234 -13.242 1 89.62 661 ASN B C 1
ATOM 13095 O O . ASN B 1 661 ? -5.641 25.891 -13.789 1 89.62 661 ASN B O 1
ATOM 13099 N N . SER B 1 662 ? -4.703 23.938 -13.133 1 89.12 662 SER B N 1
ATOM 13100 C CA . SER B 1 662 ? -5.777 23.141 -13.711 1 89.12 662 SER B CA 1
ATOM 13101 C C . SER B 1 662 ? -6.988 23.078 -12.781 1 89.12 662 SER B C 1
ATOM 13103 O O . SER B 1 662 ? -7.066 23.844 -11.812 1 89.12 662 SER B O 1
ATOM 13105 N N . ALA B 1 663 ? -8.023 22.156 -13.266 1 86.06 663 ALA B N 1
ATOM 13106 C CA . ALA B 1 663 ? -9.273 22 -12.523 1 86.06 663 ALA B CA 1
ATOM 13107 C C . ALA B 1 663 ? -9.406 20.594 -11.961 1 86.06 663 ALA B C 1
ATOM 13109 O O . ALA B 1 663 ? -8.727 19.672 -12.422 1 86.06 663 ALA B O 1
ATOM 13110 N N . PRO B 1 664 ? -10.242 20.438 -10.859 1 82.25 664 PRO B N 1
ATOM 13111 C CA . PRO B 1 664 ? -10.531 19.078 -10.406 1 82.25 664 PRO B CA 1
ATOM 13112 C C . PRO B 1 664 ? -11.18 18.219 -11.492 1 82.25 664 PRO B C 1
ATOM 13114 O O . PRO B 1 664 ? -11.742 18.75 -12.453 1 82.25 664 PRO B O 1
ATOM 13117 N N . PRO B 1 665 ? -11.148 16.953 -11.352 1 82.94 665 PRO B N 1
ATOM 13118 C CA . PRO B 1 665 ? -11.734 16.078 -12.375 1 82.94 665 PRO B CA 1
ATOM 13119 C C . PRO B 1 665 ? -13.258 16.078 -12.352 1 82.94 665 PRO B C 1
ATOM 13121 O O . PRO B 1 665 ? -13.867 16.406 -11.32 1 82.94 665 PRO B O 1
ATOM 13124 N N . TYR B 1 666 ? -13.891 15.766 -13.461 1 80.62 666 TYR B N 1
ATOM 13125 C CA . TYR B 1 666 ? -15.312 15.5 -13.656 1 80.62 666 TYR B CA 1
ATOM 13126 C C . TYR B 1 666 ? -16.125 16.797 -13.562 1 80.62 666 TYR B C 1
ATOM 13128 O O . TYR B 1 666 ? -17.219 16.797 -13.008 1 80.62 666 TYR B O 1
ATOM 13136 N N . MET B 1 667 ? -15.523 17.812 -13.992 1 82.38 667 MET B N 1
ATOM 13137 C CA . MET B 1 667 ? -16.266 19.078 -14.039 1 82.38 667 MET B CA 1
ATOM 13138 C C . MET B 1 667 ? -16.906 19.281 -15.406 1 82.38 667 MET B C 1
ATOM 13140 O O . MET B 1 667 ? -17.781 20.125 -15.57 1 82.38 667 MET B O 1
ATOM 13144 N N . LEU B 1 668 ? -16.578 18.438 -16.328 1 85.19 668 LEU B N 1
ATOM 13145 C CA . LEU B 1 668 ? -16.984 18.656 -17.719 1 85.19 668 LEU B CA 1
ATOM 13146 C C . LEU B 1 668 ? -18.219 17.844 -18.062 1 85.19 668 LEU B C 1
ATOM 13148 O O . LEU B 1 668 ? -18.812 18.016 -19.141 1 85.19 668 LEU B O 1
ATOM 13152 N N . SER B 1 669 ? -18.562 16.969 -17.203 1 81.94 669 SER B N 1
ATOM 13153 C CA . SER B 1 669 ? -19.766 16.172 -17.406 1 81.94 669 SER B CA 1
ATOM 13154 C C . SER B 1 669 ? -20.641 16.141 -16.172 1 81.94 669 SER B C 1
ATOM 13156 O O . SER B 1 669 ? -20.141 16.234 -15.047 1 81.94 669 SER B O 1
ATOM 13158 N N . ARG B 1 670 ? -21.953 16.078 -16.5 1 79.31 670 ARG B N 1
ATOM 13159 C CA . ARG B 1 670 ? -22.891 16.031 -15.375 1 79.31 670 ARG B CA 1
ATOM 13160 C C . ARG B 1 670 ? -22.938 14.625 -14.766 1 79.31 670 ARG B C 1
ATOM 13162 O O . ARG B 1 670 ? -22.984 13.633 -15.492 1 79.31 670 ARG B O 1
ATOM 13169 N N . SER B 1 671 ? -22.688 14.656 -13.445 1 75.12 671 SER B N 1
ATOM 13170 C CA . SER B 1 671 ? -22.688 13.375 -12.742 1 75.12 671 SER B CA 1
ATOM 13171 C C . SER B 1 671 ? -24.047 13.086 -12.125 1 75.12 671 SER B C 1
ATOM 13173 O O . SER B 1 671 ? -24.891 13.977 -12.039 1 75.12 671 SER B O 1
ATOM 13175 N N . ALA B 1 672 ? -24.375 11.836 -11.961 1 74.88 672 ALA B N 1
ATOM 13176 C CA . ALA B 1 672 ? -25.578 11.43 -11.234 1 74.88 672 ALA B CA 1
ATOM 13177 C C . ALA B 1 672 ? -25.234 10.477 -10.094 1 74.88 672 ALA B C 1
ATOM 13179 O O . ALA B 1 672 ? -24.25 9.742 -10.164 1 74.88 672 ALA B O 1
ATOM 13180 N N . ASN B 1 673 ? -25.938 10.734 -8.945 1 71.94 673 ASN B N 1
ATOM 13181 C CA . ASN B 1 673 ? -25.812 9.836 -7.801 1 71.94 673 ASN B CA 1
ATOM 13182 C C . ASN B 1 673 ? -27.062 8.992 -7.617 1 71.94 673 ASN B C 1
ATOM 13184 O O . ASN B 1 673 ? -28.172 9.461 -7.875 1 71.94 673 ASN B O 1
ATOM 13188 N N . PHE B 1 674 ? -26.734 7.723 -7.309 1 75.19 674 PHE B N 1
ATOM 13189 C CA . PHE B 1 674 ? -27.859 6.832 -7.027 1 75.19 674 PHE B CA 1
ATOM 13190 C C . PHE B 1 674 ? -28.062 6.668 -5.527 1 75.19 674 PHE B C 1
ATOM 13192 O O . PHE B 1 674 ? -27.109 6.402 -4.793 1 75.19 674 PHE B O 1
ATOM 13199 N N . SER B 1 675 ? -29.234 7.109 -5.016 1 71.19 675 SER B N 1
ATOM 13200 C CA . SER B 1 675 ? -29.594 6.922 -3.611 1 71.19 675 SER B CA 1
ATOM 13201 C C . SER B 1 675 ? -30.641 5.828 -3.447 1 71.19 675 SER B C 1
ATOM 13203 O O . SER B 1 675 ? -31.578 5.738 -4.242 1 71.19 675 SER B O 1
ATOM 13205 N N . PRO B 1 676 ? -30.312 4.91 -2.4 1 61.47 676 PRO B N 1
ATOM 13206 C CA . PRO B 1 676 ? -31.312 3.873 -2.156 1 61.47 676 PRO B CA 1
ATOM 13207 C C . PRO B 1 676 ? -32.656 4.445 -1.662 1 61.47 676 PRO B C 1
ATOM 13209 O O . PRO B 1 676 ? -32.688 5.551 -1.119 1 61.47 676 PRO B O 1
ATOM 13212 N N . GLY B 1 677 ? -33.781 4.156 -2.102 1 59.84 677 GLY B N 1
ATOM 13213 C CA . GLY B 1 677 ? -35.125 4.559 -1.646 1 59.84 677 GLY B CA 1
ATOM 13214 C C . GLY B 1 677 ? -36.219 4.133 -2.59 1 59.84 677 GLY B C 1
ATOM 13215 O O . GLY B 1 677 ? -36 3.971 -3.789 1 59.84 677 GLY B O 1
ATOM 13216 N N . GLY B 1 678 ? -37.281 3.881 -2.053 1 58.44 678 GLY B N 1
ATOM 13217 C CA . GLY B 1 678 ? -38.406 3.389 -2.838 1 58.44 678 GLY B CA 1
ATOM 13218 C C . GLY B 1 678 ? -38.156 2.021 -3.443 1 58.44 678 GLY B C 1
ATOM 13219 O O . GLY B 1 678 ? -37.188 1.34 -3.074 1 58.44 678 GLY B O 1
ATOM 13220 N N . GLN B 1 679 ? -38.969 1.533 -4.352 1 56.41 679 GLN B N 1
ATOM 13221 C CA . GLN B 1 679 ? -38.844 0.222 -4.977 1 56.41 679 GLN B CA 1
ATOM 13222 C C . GLN B 1 679 ? -37.688 0.187 -5.957 1 56.41 679 GLN B C 1
ATOM 13224 O O . GLN B 1 679 ? -37.031 -0.848 -6.121 1 56.41 679 GLN B O 1
ATOM 13229 N N . SER B 1 680 ? -37.312 1.398 -6.516 1 63.91 680 SER B N 1
ATOM 13230 C CA . SER B 1 680 ? -36.344 1.364 -7.598 1 63.91 680 SER B CA 1
ATOM 13231 C C . SER B 1 680 ? -35.188 2.295 -7.309 1 63.91 680 SER B C 1
ATOM 13233 O O . SER B 1 680 ? -34.281 2.438 -8.133 1 63.91 680 SER B O 1
ATOM 13235 N N . GLY B 1 681 ? -35 2.818 -6.047 1 68.31 681 GLY B N 1
ATOM 13236 C CA . GLY B 1 681 ? -33.969 3.807 -5.785 1 68.31 681 GLY B CA 1
ATOM 13237 C C . GLY B 1 681 ? -34.188 5.113 -6.523 1 68.31 681 GLY B C 1
ATOM 13238 O O . GLY B 1 681 ? -35.188 5.262 -7.246 1 68.31 681 GLY B O 1
ATOM 13239 N N . PHE B 1 682 ? -33.531 6.184 -6.211 1 76.56 682 PHE B N 1
ATOM 13240 C CA . PHE B 1 682 ? -33.656 7.492 -6.844 1 76.56 682 PHE B CA 1
ATOM 13241 C C . PHE B 1 682 ? -32.344 7.918 -7.477 1 76.56 682 PHE B C 1
ATOM 13243 O O . PHE B 1 682 ? -31.297 7.762 -6.875 1 76.56 682 PHE B O 1
ATOM 13250 N N . LEU B 1 683 ? -32.406 8.055 -8.812 1 75.25 683 LEU B N 1
ATOM 13251 C CA . LEU B 1 683 ? -31.266 8.695 -9.469 1 75.25 683 LEU B CA 1
ATOM 13252 C C . LEU B 1 683 ? -31.328 10.211 -9.297 1 75.25 683 LEU B C 1
ATOM 13254 O O . LEU B 1 683 ? -32.312 10.844 -9.68 1 75.25 683 LEU B O 1
ATOM 13258 N N . GLN B 1 684 ? -30.375 10.641 -8.586 1 75.62 684 GLN B N 1
ATOM 13259 C CA . GLN B 1 684 ? -30.297 12.086 -8.391 1 75.62 684 GLN B CA 1
ATOM 13260 C C . GLN B 1 684 ? -29.219 12.703 -9.273 1 75.62 684 GLN B C 1
ATOM 13262 O O . GLN B 1 684 ? -28.031 12.391 -9.117 1 75.62 684 GLN B O 1
ATOM 13267 N N . VAL B 1 685 ? -29.641 13.469 -10.312 1 78.62 685 VAL B N 1
ATOM 13268 C CA . VAL B 1 685 ? -28.703 14.188 -11.164 1 78.62 685 VAL B CA 1
ATOM 13269 C C . VAL B 1 685 ? -28.094 15.352 -10.391 1 78.62 685 VAL B C 1
ATOM 13271 O O . VAL B 1 685 ? -28.781 16.031 -9.625 1 78.62 685 VAL B O 1
ATOM 13274 N N . SER B 1 686 ? -26.797 15.438 -10.633 1 78.62 686 SER B N 1
ATOM 13275 C CA . SER B 1 686 ? -26.109 16.531 -9.945 1 78.62 686 SER B CA 1
ATOM 13276 C C . SER B 1 686 ? -26.797 17.859 -10.195 1 78.62 686 SER B C 1
ATOM 13278 O O . SER B 1 686 ? -27.25 18.141 -11.312 1 78.62 686 SER B O 1
ATOM 13280 N N . GLY B 1 687 ? -27 18.625 -9.156 1 77.06 687 GLY B N 1
ATOM 13281 C CA . GLY B 1 687 ? -27.562 19.953 -9.273 1 77.06 687 GLY B CA 1
ATOM 13282 C C . GLY B 1 687 ? -26.594 20.969 -9.859 1 77.06 687 GLY B C 1
ATOM 13283 O O . GLY B 1 687 ? -26.953 22.125 -10.102 1 77.06 687 GLY B O 1
ATOM 13284 N N . VAL B 1 688 ? -25.422 20.469 -10.172 1 80.44 688 VAL B N 1
ATOM 13285 C CA . VAL B 1 688 ? -24.406 21.359 -10.734 1 80.44 688 VAL B CA 1
ATOM 13286 C C . VAL B 1 688 ? -24.219 21.062 -12.219 1 80.44 688 VAL B C 1
ATOM 13288 O O . VAL B 1 688 ? -23.938 19.922 -12.594 1 80.44 688 VAL B O 1
ATOM 13291 N N . LEU B 1 689 ? -24.422 22.062 -13.055 1 83.44 689 LEU B N 1
ATOM 13292 C CA . LEU B 1 689 ? -24.188 21.891 -14.484 1 83.44 689 LEU B CA 1
ATOM 13293 C C . LEU B 1 689 ? -22.703 21.844 -14.805 1 83.44 689 LEU B C 1
ATOM 13295 O O . LEU B 1 689 ? -21.906 22.516 -14.156 1 83.44 689 LEU B O 1
ATOM 13299 N N . PRO B 1 690 ? -22.375 21.031 -15.789 1 82.19 690 PRO B N 1
ATOM 13300 C CA . PRO B 1 690 ? -20.969 20.938 -16.172 1 82.19 690 PRO B CA 1
ATOM 13301 C C . PRO B 1 690 ? -20.422 22.234 -16.766 1 82.19 690 PRO B C 1
ATOM 13303 O O . PRO B 1 690 ? -21.188 23 -17.375 1 82.19 690 PRO B O 1
ATOM 13306 N N . ALA B 1 691 ? -19.172 22.516 -16.578 1 82.5 691 ALA B N 1
ATOM 13307 C CA . ALA B 1 691 ? -18.469 23.656 -17.172 1 82.5 691 ALA B CA 1
ATOM 13308 C C . ALA B 1 691 ? -17.797 23.266 -18.484 1 82.5 691 ALA B C 1
ATOM 13310 O O . ALA B 1 691 ? -16.578 23.016 -18.516 1 82.5 691 ALA B O 1
ATOM 13311 N N . GLU B 1 692 ? -18.453 23.391 -19.531 1 81.69 692 GLU B N 1
ATOM 13312 C CA . GLU B 1 692 ? -17.938 22.891 -20.812 1 81.69 692 GLU B CA 1
ATOM 13313 C C . GLU B 1 692 ? -16.797 23.766 -21.312 1 81.69 692 GLU B C 1
ATOM 13315 O O . GLU B 1 692 ? -15.938 23.297 -22.062 1 81.69 692 GLU B O 1
ATOM 13320 N N . ASN B 1 693 ? -16.734 25.016 -20.891 1 85.69 693 ASN B N 1
ATOM 13321 C CA . ASN B 1 693 ? -15.695 25.938 -21.344 1 85.69 693 ASN B CA 1
ATOM 13322 C C . ASN B 1 693 ? -14.758 26.328 -20.203 1 85.69 693 ASN B C 1
ATOM 13324 O O . ASN B 1 693 ? -14.289 27.469 -20.141 1 85.69 693 ASN B O 1
ATOM 13328 N N . LEU B 1 694 ? -14.531 25.406 -19.469 1 89.31 694 LEU B N 1
ATOM 13329 C CA . LEU B 1 694 ? -13.695 25.641 -18.297 1 89.31 694 LEU B CA 1
ATOM 13330 C C . LEU B 1 694 ? -12.281 26.016 -18.703 1 89.31 694 LEU B C 1
ATOM 13332 O O . LEU B 1 694 ? -11.711 25.422 -19.609 1 89.31 694 LEU B O 1
ATOM 13336 N N . LYS B 1 695 ? -11.805 27.156 -18.109 1 91.44 695 LYS B N 1
ATOM 13337 C CA . LYS B 1 695 ? -10.438 27.625 -18.328 1 91.44 695 LYS B CA 1
ATOM 13338 C C . LYS B 1 695 ? -9.57 27.375 -17.109 1 91.44 695 LYS B C 1
ATOM 13340 O O . LYS B 1 695 ? -10.078 27.266 -15.992 1 91.44 695 LYS B O 1
ATOM 13345 N N . PRO B 1 696 ? -8.242 27.328 -17.359 1 91.81 696 PRO B N 1
ATOM 13346 C CA . PRO B 1 696 ? -7.359 27.234 -16.188 1 91.81 696 PRO B CA 1
ATOM 13347 C C . PRO B 1 696 ? -7.301 28.531 -15.375 1 91.81 696 PRO B C 1
ATOM 13349 O O . PRO B 1 696 ? -7.418 29.625 -15.945 1 91.81 696 PRO B O 1
ATOM 13352 N N . GLU B 1 697 ? -7.137 28.344 -14.102 1 91.38 697 GLU B N 1
ATOM 13353 C CA . GLU B 1 697 ? -6.824 29.5 -13.258 1 91.38 697 GLU B CA 1
ATOM 13354 C C . GLU B 1 697 ? -5.465 30.094 -13.617 1 91.38 697 GLU B C 1
ATOM 13356 O O . GLU B 1 697 ? -4.535 29.359 -13.969 1 91.38 697 GLU B O 1
ATOM 13361 N N . GLN B 1 698 ? -5.371 31.406 -13.516 1 93.19 698 GLN B N 1
ATOM 13362 C CA . GLN B 1 698 ? -4.129 32.094 -13.867 1 93.19 698 GLN B CA 1
ATOM 13363 C C . GLN B 1 698 ? -3.701 33.062 -12.773 1 93.19 698 GLN B C 1
ATOM 13365 O O . GLN B 1 698 ? -4.488 33.906 -12.352 1 93.19 698 GLN B O 1
ATOM 13370 N N . THR B 1 699 ? -2.467 32.938 -12.336 1 94.38 699 THR B N 1
ATOM 13371 C CA . THR B 1 699 ? -1.919 33.844 -11.328 1 94.38 699 THR B CA 1
ATOM 13372 C C . THR B 1 699 ? -0.779 34.688 -11.906 1 94.38 699 THR B C 1
ATOM 13374 O O . THR B 1 699 ? 0.165 34.125 -12.484 1 94.38 699 THR B O 1
ATOM 13377 N N . GLU B 1 700 ? -0.849 35.969 -11.711 1 96.06 700 GLU B N 1
ATOM 13378 C CA . GLU B 1 700 ? 0.204 36.906 -12.086 1 96.06 700 GLU B CA 1
ATOM 13379 C C . GLU B 1 700 ? 0.864 37.531 -10.852 1 96.06 700 GLU B C 1
ATOM 13381 O O . GLU B 1 700 ? 0.185 37.844 -9.883 1 96.06 700 GLU B O 1
ATOM 13386 N N . SER B 1 701 ? 2.178 37.594 -10.883 1 96.12 701 SER B N 1
ATOM 13387 C CA . SER B 1 701 ? 2.885 38.094 -9.703 1 96.12 701 SER B CA 1
ATOM 13388 C C . SER B 1 701 ? 4.047 39 -10.102 1 96.12 701 SER B C 1
ATOM 13390 O O . SER B 1 701 ? 4.773 38.688 -11.055 1 96.12 701 SER B O 1
ATOM 13392 N N . ILE B 1 702 ? 4.227 40.125 -9.438 1 96.88 702 ILE B N 1
ATOM 13393 C CA . ILE B 1 702 ? 5.383 41 -9.539 1 96.88 702 ILE B CA 1
ATOM 13394 C C . ILE B 1 702 ? 6.09 41.094 -8.188 1 96.88 702 ILE B C 1
ATOM 13396 O O . ILE B 1 702 ? 5.441 41.062 -7.145 1 96.88 702 ILE B O 1
ATOM 13400 N N . GLU B 1 703 ? 7.375 41.125 -8.211 1 96.88 703 GLU B N 1
ATOM 13401 C CA . GLU B 1 703 ? 8.164 41.219 -6.988 1 96.88 703 GLU B CA 1
ATOM 13402 C C . GLU B 1 703 ? 9.367 42.156 -7.176 1 96.88 703 GLU B C 1
ATOM 13404 O O . GLU B 1 703 ? 10.016 42.125 -8.227 1 96.88 703 GLU B O 1
ATOM 13409 N N . PHE B 1 704 ? 9.641 43.031 -6.16 1 97.31 704 PHE B N 1
ATOM 13410 C CA . PHE B 1 704 ? 10.836 43.844 -6.07 1 97.31 704 PHE B CA 1
ATOM 13411 C C . PHE B 1 704 ? 11.555 43.625 -4.742 1 97.31 704 PHE B C 1
ATOM 13413 O O . PHE B 1 704 ? 10.906 43.469 -3.703 1 97.31 704 PHE B O 1
ATOM 13420 N N . GLY B 1 705 ? 12.875 43.594 -4.82 1 96.44 705 GLY B N 1
ATOM 13421 C CA . GLY B 1 705 ? 13.602 43.312 -3.59 1 96.44 705 GLY B CA 1
ATOM 13422 C C . GLY B 1 705 ? 14.906 44.094 -3.49 1 96.44 705 GLY B C 1
ATOM 13423 O O . GLY B 1 705 ? 15.484 44.469 -4.508 1 96.44 705 GLY B O 1
ATOM 13424 N N . LEU B 1 706 ? 15.328 44.312 -2.248 1 96.62 706 LEU B N 1
ATOM 13425 C CA . LEU B 1 706 ? 16.594 44.938 -1.883 1 96.62 706 LEU B CA 1
ATOM 13426 C C . LEU B 1 706 ? 17.312 44.094 -0.815 1 96.62 706 LEU B C 1
ATOM 13428 O O . LEU B 1 706 ? 16.719 43.719 0.194 1 96.62 706 LEU B O 1
ATOM 13432 N N . ASP B 1 707 ? 18.484 43.75 -1.104 1 95.62 707 ASP B N 1
ATOM 13433 C CA . ASP B 1 707 ? 19.359 43.031 -0.16 1 95.62 707 ASP B CA 1
ATOM 13434 C C . ASP B 1 707 ? 20.594 43.875 0.165 1 95.62 707 ASP B C 1
ATOM 13436 O O . ASP B 1 707 ? 21.438 44.094 -0.705 1 95.62 707 ASP B O 1
ATOM 13440 N N . LEU B 1 708 ? 20.672 44.25 1.426 1 95.88 708 LEU B N 1
ATOM 13441 C CA . LEU B 1 708 ? 21.766 45.094 1.881 1 95.88 708 LEU B CA 1
ATOM 13442 C C . LEU B 1 708 ? 22.5 44.438 3.041 1 95.88 708 LEU B C 1
ATOM 13444 O O . LEU B 1 708 ? 21.891 43.969 3.996 1 95.88 708 LEU B O 1
ATOM 13448 N N . ARG B 1 709 ? 23.828 44.375 2.883 1 95.5 709 ARG B N 1
ATOM 13449 C CA . ARG B 1 709 ? 24.688 43.938 3.973 1 95.5 709 ARG B CA 1
ATOM 13450 C C . ARG B 1 709 ? 25.719 45 4.324 1 95.5 709 ARG B C 1
ATOM 13452 O O . ARG B 1 709 ? 26.391 45.531 3.443 1 95.5 709 ARG B O 1
ATOM 13459 N N . LEU B 1 710 ? 25.812 45.281 5.641 1 96 710 LEU B N 1
ATOM 13460 C CA . LEU B 1 710 ? 26.688 46.344 6.117 1 96 710 LEU B CA 1
ATOM 13461 C C . LEU B 1 710 ? 27.641 45.844 7.188 1 96 710 LEU B C 1
ATOM 13463 O O . LEU B 1 710 ? 27.375 44.812 7.824 1 96 710 LEU B O 1
ATOM 13467 N N . PHE B 1 711 ? 28.766 46.562 7.441 1 94.19 711 PHE B N 1
ATOM 13468 C CA . PHE B 1 711 ? 29.719 46.344 8.516 1 94.19 711 PHE B CA 1
ATOM 13469 C C . PHE B 1 711 ? 30.234 44.906 8.508 1 94.19 711 PHE B C 1
ATOM 13471 O O . PHE B 1 711 ? 30.172 44.219 9.523 1 94.19 711 PHE B O 1
ATOM 13478 N N . GLU B 1 712 ? 30.688 44.5 7.359 1 88.81 712 GLU B N 1
ATOM 13479 C CA . GLU B 1 712 ? 31.219 43.156 7.156 1 88.81 712 GLU B CA 1
ATOM 13480 C C . GLU B 1 712 ? 30.172 42.094 7.457 1 88.81 712 GLU B C 1
ATOM 13482 O O . GLU B 1 712 ? 30.438 41.156 8.203 1 88.81 712 GLU B O 1
ATOM 13487 N N . ASP B 1 713 ? 28.922 42.406 7.055 1 88.62 713 ASP B N 1
ATOM 13488 C CA . ASP B 1 713 ? 27.797 41.5 7.078 1 88.62 713 ASP B CA 1
ATOM 13489 C C . ASP B 1 713 ? 27.25 41.344 8.492 1 88.62 713 ASP B C 1
ATOM 13491 O O . ASP B 1 713 ? 26.5 40.406 8.773 1 88.62 713 ASP B O 1
ATOM 13495 N N . ARG B 1 714 ? 27.594 42.156 9.477 1 92.81 714 ARG B N 1
ATOM 13496 C CA . ARG B 1 714 ? 27.062 42.094 10.836 1 92.81 714 ARG B CA 1
ATOM 13497 C C . ARG B 1 714 ? 25.641 42.625 10.891 1 92.81 714 ARG B C 1
ATOM 13499 O O . ARG B 1 714 ? 24.922 42.406 11.859 1 92.81 714 ARG B O 1
ATOM 13506 N N . PHE B 1 715 ? 25.422 43.438 9.844 1 94.81 715 PHE B N 1
ATOM 13507 C CA . PHE B 1 715 ? 24.062 43.938 9.672 1 94.81 715 PHE B CA 1
ATOM 13508 C C . PHE B 1 715 ? 23.547 43.594 8.273 1 94.81 715 PHE B C 1
ATOM 13510 O O . PHE B 1 715 ? 24.125 44.031 7.277 1 94.81 715 PHE B O 1
ATOM 13517 N N . GLY B 1 716 ? 22.531 42.844 8.234 1 95.31 716 GLY B N 1
ATOM 13518 C CA . GLY B 1 716 ? 21.891 42.5 6.973 1 95.31 716 GLY B CA 1
ATOM 13519 C C . GLY B 1 716 ? 20.422 42.844 6.918 1 95.31 716 GLY B C 1
ATOM 13520 O O . GLY B 1 716 ? 19.688 42.656 7.891 1 95.31 716 GLY B O 1
ATOM 13521 N N . LEU B 1 717 ? 19.984 43.5 5.801 1 96.06 717 LEU B N 1
ATOM 13522 C CA . LEU B 1 717 ? 18.594 43.875 5.578 1 96.06 717 LEU B CA 1
ATOM 13523 C C . LEU B 1 717 ? 18.109 43.375 4.227 1 96.06 717 LEU B C 1
ATOM 13525 O O . LEU B 1 717 ? 18.703 43.656 3.191 1 96.06 717 LEU B O 1
ATOM 13529 N N . ASP B 1 718 ? 17.141 42.531 4.266 1 95.38 718 ASP B N 1
ATOM 13530 C CA . ASP B 1 718 ? 16.469 42.062 3.059 1 95.38 718 ASP B CA 1
ATOM 13531 C C . ASP B 1 718 ? 15 42.469 3.035 1 95.38 718 ASP B C 1
ATOM 13533 O O . ASP B 1 718 ? 14.219 42.062 3.893 1 95.38 718 ASP B O 1
ATOM 13537 N N . VAL B 1 719 ? 14.641 43.281 2.045 1 96.94 719 VAL B N 1
ATOM 13538 C CA . VAL B 1 719 ? 13.273 43.781 1.914 1 96.94 719 VAL B CA 1
ATOM 13539 C C . VAL B 1 719 ? 12.688 43.344 0.574 1 96.94 719 VAL B C 1
ATOM 13541 O O . VAL B 1 719 ? 13.367 43.406 -0.456 1 96.94 719 VAL B O 1
ATOM 13544 N N . THR B 1 720 ? 11.469 42.844 0.622 1 96.56 720 THR B N 1
ATOM 13545 C CA . THR B 1 720 ? 10.773 42.406 -0.591 1 96.56 720 THR B CA 1
ATOM 13546 C C . THR B 1 720 ? 9.359 42.969 -0.631 1 96.56 720 THR B C 1
ATOM 13548 O O . THR B 1 720 ? 8.633 42.906 0.363 1 96.56 720 THR B O 1
ATOM 13551 N N . TYR B 1 721 ? 9 43.562 -1.744 1 97.5 721 TYR B N 1
ATOM 13552 C CA . TYR B 1 721 ? 7.621 43.938 -2.043 1 97.5 721 TYR B CA 1
ATOM 13553 C C . TYR B 1 721 ? 7.031 43.062 -3.121 1 97.5 721 TYR B C 1
ATOM 13555 O O . TYR B 1 721 ? 7.711 42.719 -4.094 1 97.5 721 TYR B O 1
ATOM 13563 N N . TYR B 1 722 ? 5.809 42.625 -2.967 1 96.94 722 TYR B N 1
ATOM 13564 C CA . TYR B 1 722 ? 5.188 41.781 -3.967 1 96.94 722 TYR B CA 1
ATOM 13565 C C . TYR B 1 722 ? 3.723 42.125 -4.168 1 96.94 722 TYR B C 1
ATOM 13567 O O . TYR B 1 722 ? 3.096 42.719 -3.279 1 96.94 722 TYR B O 1
ATOM 13575 N N . LYS B 1 723 ? 3.176 41.75 -5.324 1 97.75 723 LYS B N 1
ATOM 13576 C CA . LYS B 1 723 ? 1.765 41.844 -5.688 1 97.75 723 LYS B CA 1
ATOM 13577 C C . LYS B 1 723 ? 1.371 40.656 -6.598 1 97.75 723 LYS B C 1
ATOM 13579 O O . LYS B 1 723 ? 2.004 40.438 -7.629 1 97.75 723 LYS B O 1
ATOM 13584 N N . THR B 1 724 ? 0.4 39.969 -6.164 1 96.31 724 THR B N 1
ATOM 13585 C CA . THR B 1 724 ? -0.08 38.812 -6.922 1 96.31 724 THR B CA 1
ATOM 13586 C C . THR B 1 724 ? -1.575 38.938 -7.203 1 96.31 724 THR B C 1
ATOM 13588 O O . THR B 1 724 ? -2.344 39.344 -6.332 1 96.31 724 THR B O 1
ATOM 13591 N N . ASN B 1 725 ? -2.008 38.625 -8.43 1 96.88 725 ASN B N 1
ATOM 13592 C CA . ASN B 1 725 ? -3.408 38.531 -8.828 1 96.88 725 ASN B CA 1
ATOM 13593 C C . ASN B 1 725 ? -3.732 37.188 -9.422 1 96.88 725 ASN B C 1
ATOM 13595 O O . ASN B 1 725 ? -3.016 36.688 -10.297 1 96.88 725 ASN B O 1
ATOM 13599 N N . THR B 1 726 ? -4.758 36.594 -8.945 1 94.75 726 THR B N 1
ATOM 13600 C CA . THR B 1 726 ? -5.211 35.344 -9.484 1 94.75 726 THR B CA 1
ATOM 13601 C C . THR B 1 726 ? -6.566 35.5 -10.172 1 94.75 726 THR B C 1
ATOM 13603 O O . THR B 1 726 ? -7.535 35.938 -9.555 1 94.75 726 THR B O 1
ATOM 13606 N N . PHE B 1 727 ? -6.551 35.062 -11.422 1 93.44 727 PHE B N 1
ATOM 13607 C CA . PHE B 1 727 ? -7.727 35.219 -12.273 1 93.44 727 PHE B CA 1
ATOM 13608 C C . PHE B 1 727 ? -8.312 33.875 -12.641 1 93.44 727 PHE B C 1
ATOM 13610 O O . PHE B 1 727 ? -7.695 32.844 -12.398 1 93.44 727 PHE B O 1
ATOM 13617 N N . ASN B 1 728 ? -9.523 33.938 -13.258 1 89.75 728 ASN B N 1
ATOM 13618 C CA . ASN B 1 728 ? -10.219 32.75 -13.758 1 89.75 728 ASN B CA 1
ATOM 13619 C C . ASN B 1 728 ? -10.398 31.703 -12.656 1 89.75 728 ASN B C 1
ATOM 13621 O O . ASN B 1 728 ? -10.109 30.516 -12.859 1 89.75 728 ASN B O 1
ATOM 13625 N N . GLN B 1 729 ? -10.859 32.219 -11.641 1 88 729 GLN B N 1
ATOM 13626 C CA . GLN B 1 729 ? -11.156 31.312 -10.539 1 88 729 GLN B CA 1
ATOM 13627 C C . GLN B 1 729 ? -12.352 30.422 -10.867 1 88 729 GLN B C 1
ATOM 13629 O O . GLN B 1 729 ? -13.156 30.75 -11.734 1 88 729 GLN B O 1
ATOM 13634 N N . LEU B 1 730 ? -12.297 29.219 -10.227 1 78.94 730 LEU B N 1
ATOM 13635 C CA . LEU B 1 730 ? -13.438 28.312 -10.383 1 78.94 730 LEU B CA 1
ATOM 13636 C C . LEU B 1 730 ? -14.391 28.422 -9.203 1 78.94 730 LEU B C 1
ATOM 13638 O O . LEU B 1 730 ? -13.969 28.297 -8.047 1 78.94 730 LEU B O 1
ATOM 13642 N N . PHE B 1 731 ? -15.531 28.766 -9.383 1 76.25 731 PHE B N 1
ATOM 13643 C CA . PHE B 1 731 ? -16.562 28.734 -8.359 1 76.25 731 PHE B CA 1
ATOM 13644 C C . PHE B 1 731 ? -17.938 28.469 -8.969 1 76.25 731 PHE B C 1
ATOM 13646 O O . PHE B 1 731 ? -18.094 28.516 -10.188 1 76.25 731 PHE B O 1
ATOM 13653 N N . THR B 1 732 ? -18.875 28.078 -8.102 1 75.25 732 THR B N 1
ATOM 13654 C CA . THR B 1 732 ? -20.219 27.781 -8.586 1 75.25 732 THR B CA 1
ATOM 13655 C C . THR B 1 732 ? -21.125 29 -8.461 1 75.25 732 THR B C 1
ATOM 13657 O O . THR B 1 732 ? -20.984 29.797 -7.52 1 75.25 732 THR B O 1
ATOM 13660 N N . ILE B 1 733 ? -21.938 29.266 -9.461 1 71.38 733 ILE B N 1
ATOM 13661 C CA . ILE B 1 733 ? -22.969 30.297 -9.43 1 71.38 733 ILE B CA 1
ATOM 13662 C C . ILE B 1 733 ? -24.344 29.641 -9.352 1 71.38 733 ILE B C 1
ATOM 13664 O O . ILE B 1 733 ? -24.594 28.625 -10.008 1 71.38 733 ILE B O 1
ATOM 13668 N N . ALA B 1 734 ? -25.094 30.141 -8.398 1 70.12 734 ALA B N 1
ATOM 13669 C CA . ALA B 1 734 ? -26.438 29.594 -8.227 1 70.12 734 ALA B CA 1
ATOM 13670 C C . ALA B 1 734 ? -27.312 29.906 -9.445 1 70.12 734 ALA B C 1
ATOM 13672 O O . ALA B 1 734 ? -27.172 30.953 -10.07 1 70.12 734 ALA B O 1
ATOM 13673 N N . LEU B 1 735 ? -28.094 28.938 -9.844 1 72.25 735 LEU B N 1
ATOM 13674 C CA . LEU B 1 735 ? -29.062 29.094 -10.914 1 72.25 735 LEU B CA 1
ATOM 13675 C C . LEU B 1 735 ? -30.469 29.281 -10.352 1 72.25 735 LEU B C 1
ATOM 13677 O O . LEU B 1 735 ? -30.766 28.859 -9.234 1 72.25 735 LEU B O 1
ATOM 13681 N N . PRO B 1 736 ? -31.328 30.188 -11.039 1 65.94 736 PRO B N 1
ATOM 13682 C CA . PRO B 1 736 ? -32.719 30.312 -10.578 1 65.94 736 PRO B CA 1
ATOM 13683 C C . PRO B 1 736 ? -33.406 28.969 -10.453 1 65.94 736 PRO B C 1
ATOM 13685 O O . PRO B 1 736 ? -33.062 28.016 -11.148 1 65.94 736 PRO B O 1
ATOM 13688 N N . THR B 1 737 ? -34.344 29 -9.445 1 65.94 737 THR B N 1
ATOM 13689 C CA . THR B 1 737 ? -35.156 27.844 -9.148 1 65.94 737 THR B CA 1
ATOM 13690 C C . THR B 1 737 ? -36 27.453 -10.359 1 65.94 737 THR B C 1
ATOM 13692 O O . THR B 1 737 ? -36.625 28.328 -11 1 65.94 737 THR B O 1
ATOM 13695 N N . GLY B 1 738 ? -35.656 26.75 -11.406 1 63.62 738 GLY B N 1
ATOM 13696 C CA . GLY B 1 738 ? -36.375 26.234 -12.57 1 63.62 738 GLY B CA 1
ATOM 13697 C C . GLY B 1 738 ? -35.438 25.766 -13.672 1 63.62 738 GLY B C 1
ATOM 13698 O O . GLY B 1 738 ? -35.875 25.172 -14.656 1 63.62 738 GLY B O 1
ATOM 13699 N N . SER B 1 739 ? -34.281 26.094 -13.383 1 67.44 739 SER B N 1
ATOM 13700 C CA . SER B 1 739 ? -33.344 25.828 -14.477 1 67.44 739 SER B CA 1
ATOM 13701 C C . SER B 1 739 ? -32.906 24.359 -14.508 1 67.44 739 SER B C 1
ATOM 13703 O O . SER B 1 739 ? -32.219 23.922 -15.43 1 67.44 739 SER B O 1
ATOM 13705 N N . GLY B 1 740 ? -33.531 23.531 -13.688 1 70.06 740 GLY B N 1
ATOM 13706 C CA . GLY B 1 740 ? -33.188 22.125 -13.656 1 70.06 740 GLY B CA 1
ATOM 13707 C C . GLY B 1 740 ? -31.859 21.844 -12.945 1 70.06 740 GLY B C 1
ATOM 13708 O O . GLY B 1 740 ? -31.469 20.688 -12.797 1 70.06 740 GLY B O 1
ATOM 13709 N N . ALA B 1 741 ? -31.078 22.906 -12.656 1 79.81 741 ALA B N 1
ATOM 13710 C CA . ALA B 1 741 ? -29.875 22.797 -11.852 1 79.81 741 ALA B CA 1
ATOM 13711 C C . ALA B 1 741 ? -29.781 23.906 -10.812 1 79.81 741 ALA B C 1
ATOM 13713 O O . ALA B 1 741 ? -30.469 24.938 -10.938 1 79.81 741 ALA B O 1
ATOM 13714 N N . SER B 1 742 ? -29.078 23.562 -9.727 1 77.75 742 SER B N 1
ATOM 13715 C CA . SER B 1 742 ? -28.984 24.531 -8.648 1 77.75 742 SER B CA 1
ATOM 13716 C C . SER B 1 742 ? -27.844 25.5 -8.867 1 77.75 742 SER B C 1
ATOM 13718 O O . SER B 1 742 ? -27.875 26.641 -8.398 1 77.75 742 SER B O 1
ATOM 13720 N N . SER B 1 743 ? -26.812 25 -9.539 1 78.81 743 SER B N 1
ATOM 13721 C CA . SER B 1 743 ? -25.641 25.844 -9.734 1 78.81 743 SER B CA 1
ATOM 13722 C C . SER B 1 743 ? -24.812 25.375 -10.93 1 78.81 743 SER B C 1
ATOM 13724 O O . SER B 1 743 ? -25.109 24.344 -11.531 1 78.81 743 SER B O 1
ATOM 13726 N N . PHE B 1 744 ? -24.062 26.234 -11.477 1 77.62 744 PHE B N 1
ATOM 13727 C CA . PHE B 1 744 ? -23.109 25.859 -12.516 1 77.62 744 PHE B CA 1
ATOM 13728 C C . PHE B 1 744 ? -21.719 26.422 -12.219 1 77.62 744 PHE B C 1
ATOM 13730 O O . PHE B 1 744 ? -21.609 27.484 -11.609 1 77.62 744 PHE B O 1
ATOM 13737 N N . PHE B 1 745 ? -20.703 25.703 -12.688 1 77.19 745 PHE B N 1
ATOM 13738 C CA . PHE B 1 745 ? -19.328 26.156 -12.523 1 77.19 745 PHE B CA 1
ATOM 13739 C C . PHE B 1 745 ? -18.984 27.203 -13.578 1 77.19 745 PHE B C 1
ATOM 13741 O O . PHE B 1 745 ? -19.375 27.078 -14.734 1 77.19 745 PHE B O 1
ATOM 13748 N N . THR B 1 746 ? -18.391 28.266 -13.148 1 76.06 746 THR B N 1
ATOM 13749 C CA . THR B 1 746 ? -17.891 29.266 -14.086 1 76.06 746 THR B CA 1
ATOM 13750 C C . THR B 1 746 ? -16.531 29.797 -13.641 1 76.06 746 THR B C 1
ATOM 13752 O O . THR B 1 746 ? -16.141 29.594 -12.492 1 76.06 746 THR B O 1
ATOM 13755 N N . ASN B 1 747 ? -15.812 30.391 -14.672 1 84.88 747 ASN B N 1
ATOM 13756 C CA . ASN B 1 747 ? -14.555 31.062 -14.359 1 84.88 747 ASN B CA 1
ATOM 13757 C C . ASN B 1 747 ? -14.781 32.531 -14.008 1 84.88 747 ASN B C 1
ATOM 13759 O O . ASN B 1 747 ? -15.633 33.188 -14.609 1 84.88 747 ASN B O 1
ATOM 13763 N N . GLY B 1 748 ? -14.156 32.938 -12.992 1 83.25 748 GLY B N 1
ATOM 13764 C CA . GLY B 1 748 ? -14.148 34.344 -12.609 1 83.25 748 GLY B CA 1
ATOM 13765 C C . GLY B 1 748 ? -13.242 34.625 -11.43 1 83.25 748 GLY B C 1
ATOM 13766 O O . GLY B 1 748 ? -12.398 33.812 -11.07 1 83.25 748 GLY B O 1
ATOM 13767 N N . GLY B 1 749 ? -13.297 35.938 -11.125 1 88.62 749 GLY B N 1
ATOM 13768 C CA . GLY B 1 749 ? -12.602 36.312 -9.906 1 88.62 749 GLY B CA 1
ATOM 13769 C C . GLY B 1 749 ? -11.281 37 -10.156 1 88.62 749 GLY B C 1
ATOM 13770 O O . GLY B 1 749 ? -10.625 36.75 -11.164 1 88.62 749 GLY B O 1
ATOM 13771 N N . ASP B 1 750 ? -10.93 37.812 -9.367 1 94.88 750 ASP B N 1
ATOM 13772 C CA . ASP B 1 750 ? -9.648 38.5 -9.227 1 94.88 750 ASP B CA 1
ATOM 13773 C C . ASP B 1 750 ? -9.289 38.688 -7.754 1 94.88 750 ASP B C 1
ATOM 13775 O O . ASP B 1 750 ? -9.805 39.594 -7.094 1 94.88 750 ASP B O 1
ATOM 13779 N N . VAL B 1 751 ? -8.453 37.812 -7.293 1 95.69 751 VAL B N 1
ATOM 13780 C CA . VAL B 1 751 ? -8 37.875 -5.906 1 95.69 751 VAL B CA 1
ATOM 13781 C C . VAL B 1 751 ? -6.582 38.469 -5.859 1 95.69 751 VAL B C 1
ATOM 13783 O O . VAL B 1 751 ? -5.676 37.938 -6.52 1 95.69 751 VAL B O 1
ATOM 13786 N N . GLU B 1 752 ? -6.453 39.438 -5.043 1 97.5 752 GLU B N 1
ATOM 13787 C CA . GLU B 1 752 ? -5.188 40.156 -4.98 1 97.5 752 GLU B CA 1
ATOM 13788 C C . GLU B 1 752 ? -4.516 39.969 -3.621 1 97.5 752 GLU B C 1
ATOM 13790 O O . GLU B 1 752 ? -5.176 40.062 -2.582 1 97.5 752 GLU B O 1
ATOM 13795 N N . ASN B 1 753 ? -3.264 39.688 -3.604 1 97.12 753 ASN B N 1
ATOM 13796 C CA . ASN B 1 753 ? -2.381 39.719 -2.443 1 97.12 753 ASN B CA 1
ATOM 13797 C C . ASN B 1 753 ? -1.238 40.719 -2.65 1 97.12 753 ASN B C 1
ATOM 13799 O O . ASN B 1 753 ? -0.516 40.656 -3.645 1 97.12 753 ASN B O 1
ATOM 13803 N N . ARG B 1 754 ? -1.111 41.625 -1.781 1 97.44 754 ARG B N 1
ATOM 13804 C CA . ARG B 1 754 ? -0.012 42.562 -1.833 1 97.44 754 ARG B CA 1
ATOM 13805 C C . ARG B 1 754 ? 0.584 42.812 -0.447 1 97.44 754 ARG B C 1
ATOM 13807 O O . ARG B 1 754 ? -0.144 42.875 0.546 1 97.44 754 ARG B O 1
ATOM 13814 N N . GLY B 1 755 ? 1.913 42.844 -0.371 1 97.12 755 GLY B N 1
ATOM 13815 C CA . GLY B 1 755 ? 2.523 43.031 0.939 1 97.12 755 GLY B CA 1
ATOM 13816 C C . GLY B 1 755 ? 4.016 43.281 0.873 1 97.12 755 GLY B C 1
ATOM 13817 O O . GLY B 1 755 ? 4.566 43.5 -0.21 1 97.12 755 GLY B O 1
ATOM 13818 N N . MET B 1 756 ? 4.566 43.438 2.049 1 97.31 756 MET B N 1
ATOM 13819 C CA . MET B 1 756 ? 5.996 43.656 2.248 1 97.31 756 MET B CA 1
ATOM 13820 C C . MET B 1 756 ? 6.566 42.656 3.258 1 97.31 756 MET B C 1
ATOM 13822 O O . MET B 1 756 ? 5.91 42.344 4.25 1 97.31 756 MET B O 1
ATOM 13826 N N . GLU B 1 757 ? 7.77 42.281 2.973 1 97.5 757 GLU B N 1
ATOM 13827 C CA . GLU B 1 757 ? 8.516 41.406 3.869 1 97.5 757 GLU B CA 1
ATOM 13828 C C . GLU B 1 757 ? 9.898 41.969 4.18 1 97.5 757 GLU B C 1
ATOM 13830 O O . GLU B 1 757 ? 10.547 42.562 3.305 1 97.5 757 GLU B O 1
ATOM 13835 N N . MET B 1 758 ? 10.258 41.844 5.438 1 97 758 MET B N 1
ATOM 13836 C CA . MET B 1 758 ? 11.562 42.344 5.883 1 97 758 MET B CA 1
ATOM 13837 C C . MET B 1 758 ? 12.273 41.312 6.742 1 97 758 MET B C 1
ATOM 13839 O O . MET B 1 758 ? 11.68 40.719 7.652 1 97 758 MET B O 1
ATOM 13843 N N . LEU B 1 759 ? 13.461 41.031 6.406 1 96 759 LEU B N 1
ATOM 13844 C CA . LEU B 1 759 ? 14.359 40.219 7.215 1 96 759 LEU B CA 1
ATOM 13845 C C . LEU B 1 759 ? 15.562 41.031 7.684 1 96 759 LEU B C 1
ATOM 13847 O O . LEU B 1 759 ? 16.281 41.594 6.863 1 96 759 LEU B O 1
ATOM 13851 N N . LEU B 1 760 ? 15.711 41.094 8.961 1 96.06 760 LEU B N 1
ATOM 13852 C CA . LEU B 1 760 ? 16.859 41.75 9.57 1 96.06 760 LEU B CA 1
ATOM 13853 C C . LEU B 1 760 ? 17.75 40.75 10.289 1 96.06 760 LEU B C 1
ATOM 13855 O O . LEU B 1 760 ? 17.297 40.031 11.195 1 96.06 760 LEU B O 1
ATOM 13859 N N . ASN B 1 761 ? 18.906 40.594 9.859 1 94 761 ASN B N 1
ATOM 13860 C CA . ASN B 1 761 ? 19.906 39.75 10.508 1 94 761 ASN B CA 1
ATOM 13861 C C . ASN B 1 761 ? 21.031 40.594 11.094 1 94 761 ASN B C 1
ATOM 13863 O O . ASN B 1 761 ? 21.734 41.312 10.367 1 94 761 ASN B O 1
ATOM 13867 N N . THR B 1 762 ? 21.281 40.469 12.391 1 95.44 762 THR B N 1
ATOM 13868 C CA . THR B 1 762 ? 22.312 41.281 13.039 1 95.44 762 THR B CA 1
ATOM 13869 C C . THR B 1 762 ? 23.188 40.406 13.945 1 95.44 762 THR B C 1
ATOM 13871 O O . THR B 1 762 ? 22.719 39.406 14.484 1 95.44 762 THR B O 1
ATOM 13874 N N . THR B 1 763 ? 24.344 40.719 14 1 94.75 763 THR B N 1
ATOM 13875 C CA . THR B 1 763 ? 25.281 40.125 14.953 1 94.75 763 THR B CA 1
ATOM 13876 C C . THR B 1 763 ? 25.891 41.219 15.852 1 94.75 763 THR B C 1
ATOM 13878 O O . THR B 1 763 ? 27.016 41.656 15.633 1 94.75 763 THR B O 1
ATOM 13881 N N . PRO B 1 764 ? 25.281 41.594 16.891 1 94.56 764 PRO B N 1
ATOM 13882 C CA . PRO B 1 764 ? 25.734 42.688 17.766 1 94.56 764 PRO B CA 1
ATOM 13883 C C . PRO B 1 764 ? 27.078 42.406 18.422 1 94.56 764 PRO B C 1
ATOM 13885 O O . PRO B 1 764 ? 27.891 43.312 18.578 1 94.56 764 PRO B O 1
ATOM 13888 N N . VAL B 1 765 ? 27.172 41.125 18.906 1 94.5 765 VAL B N 1
ATOM 13889 C CA . VAL B 1 765 ? 28.422 40.75 19.562 1 94.5 765 VAL B CA 1
ATOM 13890 C C . VAL B 1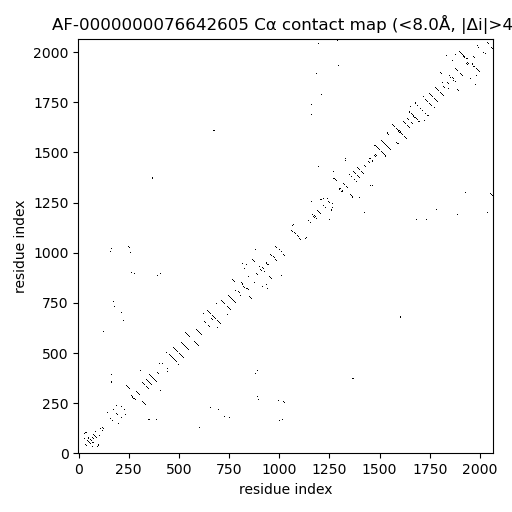 765 ? 29.031 39.531 18.844 1 94.5 765 VAL B C 1
ATOM 13892 O O . VAL B 1 765 ? 28.328 38.562 18.578 1 94.5 765 VAL B O 1
ATOM 13895 N N . GLN B 1 766 ? 30.203 39.656 18.484 1 90.38 766 GLN B N 1
ATOM 13896 C CA . GLN B 1 766 ? 31 38.562 17.953 1 90.38 766 GLN B CA 1
ATOM 13897 C C . GLN B 1 766 ? 32.406 38.562 18.547 1 90.38 766 GLN B C 1
ATOM 13899 O O . GLN B 1 766 ? 33.25 39.375 18.188 1 90.38 766 GLN B O 1
ATOM 13904 N N . SER B 1 767 ? 32.531 37.719 19.469 1 89 767 SER B N 1
ATOM 13905 C CA . SER B 1 767 ? 33.844 37.562 20.094 1 89 767 SER B CA 1
ATOM 13906 C C . SER B 1 767 ? 34.344 36.125 19.984 1 89 767 SER B C 1
ATOM 13908 O O . SER B 1 767 ? 33.656 35.281 19.406 1 89 767 SER B O 1
ATOM 13910 N N . ARG B 1 768 ? 35.5 35.938 20.609 1 80 768 ARG B N 1
ATOM 13911 C CA . ARG B 1 768 ? 36.125 34.594 20.531 1 80 768 ARG B CA 1
ATOM 13912 C C . ARG B 1 768 ? 35.281 33.562 21.266 1 80 768 ARG B C 1
ATOM 13914 O O . ARG B 1 768 ? 35.062 32.469 20.781 1 80 768 ARG B O 1
ATOM 13921 N N . ASP B 1 769 ? 34.812 33.938 22.344 1 87.12 769 ASP B N 1
ATOM 13922 C CA . ASP B 1 769 ? 34.156 32.938 23.188 1 87.12 769 ASP B CA 1
ATOM 13923 C C . ASP B 1 769 ? 32.625 33.156 23.172 1 87.12 769 ASP B C 1
ATOM 13925 O O . ASP B 1 769 ? 31.875 32.25 23.547 1 87.12 769 ASP B O 1
ATOM 13929 N N . PHE B 1 770 ? 32.219 34.344 22.797 1 92.62 770 PHE B N 1
ATOM 13930 C CA . PHE B 1 770 ? 30.797 34.656 22.906 1 92.62 770 PHE B CA 1
ATOM 13931 C C . PHE B 1 770 ? 30.297 35.312 21.625 1 92.62 770 PHE B C 1
ATOM 13933 O O . PHE B 1 770 ? 30.938 36.188 21.062 1 92.62 770 PHE B O 1
ATOM 13940 N N . SER B 1 771 ? 29.234 34.781 21.094 1 93.25 771 SER B N 1
ATOM 13941 C CA . SER B 1 771 ? 28.562 35.375 19.938 1 93.25 771 SER B CA 1
ATOM 13942 C C . SER B 1 771 ? 27.062 35.562 20.203 1 93.25 771 SER B C 1
ATOM 13944 O O . SER B 1 771 ? 26.453 34.719 20.891 1 93.25 771 SER B O 1
ATOM 13946 N N . TRP B 1 772 ? 26.531 36.688 19.812 1 96 772 TRP B N 1
ATOM 13947 C CA . TRP B 1 772 ? 25.094 36.969 19.906 1 96 772 TRP B CA 1
ATOM 13948 C C . TRP B 1 772 ? 24.547 37.375 18.531 1 96 772 TRP B C 1
ATOM 13950 O O . TRP B 1 772 ? 24.969 38.344 17.938 1 96 772 TRP B O 1
ATOM 13960 N N . ASP B 1 773 ? 23.672 36.531 18.016 1 93.88 773 ASP B N 1
ATOM 13961 C CA . ASP B 1 773 ? 22.953 36.844 16.781 1 93.88 773 ASP B CA 1
ATOM 13962 C C . ASP B 1 773 ? 21.5 37.188 17.062 1 93.88 773 ASP B C 1
ATOM 13964 O O . ASP B 1 773 ? 20.828 36.531 17.844 1 93.88 773 ASP B O 1
ATOM 13968 N N . LEU B 1 774 ? 21.031 38.25 16.453 1 96 774 LEU B N 1
ATOM 13969 C CA . LEU B 1 774 ? 19.656 38.719 16.562 1 96 774 LEU B CA 1
ATOM 13970 C C . LEU B 1 774 ? 19 38.781 15.18 1 96 774 LEU B C 1
ATOM 13972 O O . LEU B 1 774 ? 19.422 39.562 14.32 1 96 774 LEU B O 1
ATOM 13976 N N . ASP B 1 775 ? 17.984 37.969 14.961 1 94.06 775 ASP B N 1
ATOM 13977 C CA . ASP B 1 775 ? 17.266 37.938 13.688 1 94.06 775 ASP B CA 1
ATOM 13978 C C . ASP B 1 775 ? 15.812 38.344 13.867 1 94.06 775 ASP B C 1
ATOM 13980 O O . ASP B 1 775 ? 15.141 37.906 14.797 1 94.06 775 ASP B O 1
ATOM 13984 N N . LEU B 1 776 ? 15.383 39.219 12.984 1 96.12 776 LEU B N 1
ATOM 13985 C CA . LEU B 1 776 ? 14.008 39.719 12.992 1 96.12 776 LEU B CA 1
ATOM 13986 C C . LEU B 1 776 ? 13.344 39.5 11.633 1 96.12 776 LEU B C 1
ATOM 13988 O O . LEU B 1 776 ? 13.969 39.719 10.594 1 96.12 776 LEU B O 1
ATOM 13992 N N . ASN B 1 777 ? 12.164 38.969 11.633 1 95 777 ASN B N 1
ATOM 13993 C CA . ASN B 1 777 ? 11.352 38.938 10.43 1 95 777 ASN B CA 1
ATOM 13994 C C . ASN B 1 777 ? 10.023 39.656 10.633 1 95 777 ASN B C 1
ATOM 13996 O O . ASN B 1 777 ? 9.461 39.625 11.734 1 95 777 ASN B O 1
ATOM 14000 N N . TYR B 1 778 ? 9.617 40.344 9.648 1 97.12 778 TYR B N 1
ATOM 14001 C CA . TYR B 1 778 ? 8.391 41.125 9.617 1 97.12 778 TYR B CA 1
ATOM 14002 C C . TYR B 1 778 ? 7.676 40.969 8.281 1 97.12 778 TYR B C 1
ATOM 14004 O O . TYR B 1 778 ? 8.312 40.938 7.227 1 97.12 778 TYR B O 1
ATOM 14012 N N . ALA B 1 779 ? 6.352 40.844 8.312 1 97.75 779 ALA B N 1
ATOM 14013 C CA . ALA B 1 779 ? 5.613 40.656 7.066 1 97.75 779 ALA B CA 1
ATOM 14014 C C . ALA B 1 779 ? 4.219 41.25 7.16 1 97.75 779 ALA B C 1
ATOM 14016 O O . ALA B 1 779 ? 3.566 41.188 8.203 1 97.75 779 ALA B O 1
ATOM 14017 N N . THR B 1 780 ? 3.797 41.844 6.086 1 97.62 780 THR B N 1
ATOM 14018 C CA . THR B 1 780 ? 2.434 42.344 5.895 1 97.62 780 THR B CA 1
ATOM 14019 C C . THR B 1 780 ? 1.839 41.781 4.605 1 97.62 780 THR B C 1
ATOM 14021 O O . THR B 1 780 ? 2.561 41.531 3.639 1 97.62 780 THR B O 1
ATOM 14024 N N . ASN B 1 781 ? 0.606 41.5 4.59 1 97.62 781 ASN B N 1
ATOM 14025 C CA . ASN B 1 781 ? -0.116 41.062 3.4 1 97.62 781 ASN B CA 1
ATOM 14026 C C . ASN B 1 781 ? -1.564 41.562 3.414 1 97.62 781 ASN B C 1
ATOM 14028 O O . ASN B 1 781 ? -2.285 41.344 4.391 1 97.62 781 ASN B O 1
ATOM 14032 N N . GLU B 1 782 ? -1.955 42.219 2.379 1 97.44 782 GLU B N 1
ATOM 14033 C CA . GLU B 1 782 ? -3.352 42.594 2.148 1 97.44 782 GLU B CA 1
ATOM 14034 C C . GLU B 1 782 ? -3.992 41.656 1.113 1 97.44 782 GLU B C 1
ATOM 14036 O O . GLU B 1 782 ? -3.566 41.625 -0.043 1 97.44 782 GLU B O 1
ATOM 14041 N N . ASN B 1 783 ? -4.898 40.969 1.55 1 97.31 783 ASN B N 1
ATOM 14042 C CA . ASN B 1 783 ? -5.613 40.031 0.707 1 97.31 783 ASN B CA 1
ATOM 14043 C C . ASN B 1 783 ? -6.996 40.531 0.32 1 97.31 783 ASN B C 1
ATOM 14045 O O . ASN B 1 783 ? -7.941 40.438 1.105 1 97.31 783 ASN B O 1
ATOM 14049 N N . ILE B 1 784 ? -7.145 40.969 -0.93 1 97.44 784 ILE B N 1
ATOM 14050 C CA . ILE B 1 784 ? -8.367 41.656 -1.354 1 97.44 784 ILE B CA 1
ATOM 14051 C C . ILE B 1 784 ? -8.992 40.906 -2.527 1 97.44 784 ILE B C 1
ATOM 14053 O O . ILE B 1 784 ? -8.281 40.438 -3.43 1 97.44 784 ILE B O 1
ATOM 14057 N N . VAL B 1 785 ? -10.305 40.812 -2.473 1 96.12 785 VAL B N 1
ATOM 14058 C CA . VAL B 1 785 ? -11.062 40.281 -3.604 1 96.12 785 VAL B CA 1
ATOM 14059 C C . VAL B 1 785 ? -11.523 41.438 -4.496 1 96.12 785 VAL B C 1
ATOM 14061 O O . VAL B 1 785 ? -12.555 42.062 -4.23 1 96.12 785 VAL B O 1
ATOM 14064 N N . ASN B 1 786 ? -10.883 41.594 -5.609 1 96 786 ASN B N 1
ATOM 14065 C CA . ASN B 1 786 ? -11.211 42.719 -6.492 1 96 786 ASN B CA 1
ATOM 14066 C C . ASN B 1 786 ? -12.5 42.438 -7.266 1 96 786 ASN B C 1
ATOM 14068 O O . ASN B 1 786 ? -13.305 43.375 -7.449 1 96 786 ASN B O 1
ATOM 14072 N N . GLU B 1 787 ? -12.617 41.219 -7.699 1 92.88 787 GLU B N 1
ATOM 14073 C CA . GLU B 1 787 ? -13.766 40.844 -8.523 1 92.88 787 GLU B CA 1
ATOM 14074 C C . GLU B 1 787 ? -14.109 39.344 -8.344 1 92.88 787 GLU B C 1
ATOM 14076 O O . GLU B 1 787 ? -13.219 38.531 -8.117 1 92.88 787 GLU B O 1
ATOM 14081 N N . ILE B 1 788 ? -15.336 39.094 -8.328 1 90.12 788 ILE B N 1
ATOM 14082 C CA . ILE B 1 788 ? -15.805 37.719 -8.469 1 90.12 788 ILE B CA 1
ATOM 14083 C C . ILE B 1 788 ? -16.578 37.562 -9.781 1 90.12 788 ILE B C 1
ATOM 14085 O O . ILE B 1 788 ? -16.016 37.125 -10.781 1 90.12 788 ILE B O 1
ATOM 14089 N N . SER B 1 789 ? -17.703 37.875 -9.789 1 83.06 789 SER B N 1
ATOM 14090 C CA . SER B 1 789 ? -18.562 38 -10.961 1 83.06 789 SER B CA 1
ATOM 14091 C C . SER B 1 789 ? -19.672 39.031 -10.727 1 83.06 789 SER B C 1
ATOM 14093 O O . SER B 1 789 ? -20.156 39.188 -9.602 1 83.06 789 SER B O 1
ATOM 14095 N N . ASP B 1 790 ? -20.016 39.75 -11.805 1 77.12 790 ASP B N 1
ATOM 14096 C CA . ASP B 1 790 ? -21.078 40.75 -11.672 1 77.12 790 ASP B CA 1
ATOM 14097 C C . ASP B 1 790 ? -22.391 40.094 -11.25 1 77.12 790 ASP B C 1
ATOM 14099 O O . ASP B 1 790 ? -23.188 40.719 -10.531 1 77.12 790 ASP B O 1
ATOM 14103 N N . GLU B 1 791 ? -22.5 38.844 -11.633 1 73.94 791 GLU B N 1
ATOM 14104 C CA . GLU B 1 791 ? -23.734 38.125 -11.328 1 73.94 791 GLU B CA 1
ATOM 14105 C C . GLU B 1 791 ? -23.703 37.562 -9.914 1 73.94 791 GLU B C 1
ATOM 14107 O O . GLU B 1 791 ? -24.766 37.25 -9.336 1 73.94 791 GLU B O 1
ATOM 14112 N N . ARG B 1 792 ? -22.594 37.375 -9.352 1 81.12 792 ARG B N 1
ATOM 14113 C CA . ARG B 1 792 ? -22.438 36.812 -8.008 1 81.12 792 ARG B CA 1
ATOM 14114 C C . ARG B 1 792 ? -21.281 37.5 -7.27 1 81.12 792 ARG B C 1
ATOM 14116 O O . ARG B 1 792 ? -20.234 36.906 -7.062 1 81.12 792 ARG B O 1
ATOM 14123 N N . PRO B 1 793 ? -21.578 38.656 -6.801 1 86.38 793 PRO B N 1
ATOM 14124 C CA . PRO B 1 793 ? -20.516 39.438 -6.156 1 86.38 793 PRO B CA 1
ATOM 14125 C C . PRO B 1 793 ? -20.141 38.875 -4.781 1 86.38 793 PRO B C 1
ATOM 14127 O O . PRO B 1 793 ? -19.203 39.375 -4.156 1 86.38 793 PRO B O 1
ATOM 14130 N N . ARG B 1 794 ? -20.906 37.875 -4.391 1 88.19 794 ARG B N 1
ATOM 14131 C CA . ARG B 1 794 ? -20.656 37.281 -3.084 1 88.19 794 ARG B CA 1
ATOM 14132 C C . ARG B 1 794 ? -20.766 35.75 -3.146 1 88.19 794 ARG B C 1
ATOM 14134 O O . ARG B 1 794 ? -21.641 35.219 -3.822 1 88.19 794 ARG B O 1
ATOM 14141 N N . VAL B 1 795 ? -19.75 35.125 -2.512 1 85.69 795 VAL B N 1
ATOM 14142 C CA . VAL B 1 795 ? -19.75 33.688 -2.49 1 85.69 795 VAL B CA 1
ATOM 14143 C C . VAL B 1 795 ? -19.547 33.188 -1.062 1 85.69 795 VAL B C 1
ATOM 14145 O O . VAL B 1 795 ? -18.594 33.594 -0.385 1 85.69 795 VAL B O 1
ATOM 14148 N N . VAL B 1 796 ? -20.453 32.344 -0.535 1 87.31 796 VAL B N 1
ATOM 14149 C CA . VAL B 1 796 ? -20.25 31.641 0.736 1 87.31 796 VAL B CA 1
ATOM 14150 C C . VAL B 1 796 ? -19.391 30.406 0.522 1 87.31 796 VAL B C 1
ATOM 14152 O O . VAL B 1 796 ? -19.797 29.469 -0.165 1 87.31 796 VAL B O 1
ATOM 14155 N N . VAL B 1 797 ? -18.234 30.406 1.018 1 85.25 797 VAL B N 1
ATOM 14156 C CA . VAL B 1 797 ? -17.266 29.344 0.779 1 85.25 797 VAL B CA 1
ATOM 14157 C C . VAL B 1 797 ? -17.359 28.297 1.882 1 85.25 797 VAL B C 1
ATOM 14159 O O . VAL B 1 797 ? -16.953 27.141 1.69 1 85.25 797 VAL B O 1
ATOM 14162 N N . GLY B 1 798 ? -17.797 28.672 3.008 1 86.75 798 GLY B N 1
ATOM 14163 C CA . GLY B 1 798 ? -17.953 27.766 4.137 1 86.75 798 GLY B CA 1
ATOM 14164 C C . GLY B 1 798 ? -18.703 28.375 5.301 1 86.75 798 GLY B C 1
ATOM 14165 O O . GLY B 1 798 ? -19.109 29.547 5.238 1 86.75 798 GLY B O 1
ATOM 14166 N N . GLY B 1 799 ? -18.891 27.562 6.328 1 88.56 799 GLY B N 1
ATOM 14167 C CA . GLY B 1 799 ? -19.594 28.016 7.516 1 88.56 799 GLY B CA 1
ATOM 14168 C C . GLY B 1 799 ? -20.062 26.875 8.414 1 88.56 799 GLY B C 1
ATOM 14169 O O . GLY B 1 799 ? -19.516 25.781 8.359 1 88.56 799 GLY B O 1
ATOM 14170 N N . ASP B 1 800 ? -20.797 27.266 9.352 1 86.69 800 ASP B N 1
ATOM 14171 C CA . ASP B 1 800 ? -21.484 26.297 10.195 1 86.69 800 ASP B CA 1
ATOM 14172 C C . ASP B 1 800 ? -22.969 26.594 10.289 1 86.69 800 ASP B C 1
ATOM 14174 O O . ASP B 1 800 ? -23.438 27.594 9.75 1 86.69 800 ASP B O 1
ATOM 14178 N N . SER B 1 801 ? -23.703 25.812 10.891 1 84.88 801 SER B N 1
ATOM 14179 C CA . SER B 1 801 ? -25.172 25.891 10.867 1 84.88 801 SER B CA 1
ATOM 14180 C C . SER B 1 801 ? -25.672 26.984 11.805 1 84.88 801 SER B C 1
ATOM 14182 O O . SER B 1 801 ? -26.812 27.438 11.688 1 84.88 801 SER B O 1
ATOM 14184 N N . TYR B 1 802 ? -24.781 27.484 12.602 1 91.88 802 TYR B N 1
ATOM 14185 C CA . TYR B 1 802 ? -25.344 28.297 13.68 1 91.88 802 TYR B CA 1
ATOM 14186 C C . TYR B 1 802 ? -24.656 29.656 13.758 1 91.88 802 TYR B C 1
ATOM 14188 O O . TYR B 1 802 ? -25.312 30.703 13.672 1 91.88 802 TYR B O 1
ATOM 14196 N N . MET B 1 803 ? -23.438 29.703 13.758 1 94.94 803 MET B N 1
ATOM 14197 C CA . MET B 1 803 ? -22.703 30.875 14.203 1 94.94 803 MET B CA 1
ATOM 14198 C C . MET B 1 803 ? -22.297 31.75 13.016 1 94.94 803 MET B C 1
ATOM 14200 O O . MET B 1 803 ? -22.375 32.969 13.094 1 94.94 803 MET B O 1
ATOM 14204 N N . ARG B 1 804 ? -21.891 31.094 11.922 1 94.75 804 ARG B N 1
ATOM 14205 C CA . ARG B 1 804 ? -21.203 32 11.008 1 94.75 804 ARG B CA 1
ATOM 14206 C C . ARG B 1 804 ? -21.297 31.5 9.57 1 94.75 804 ARG B C 1
ATOM 14208 O O . ARG B 1 804 ? -21.547 30.312 9.336 1 94.75 804 ARG B O 1
ATOM 14215 N N . ASP B 1 805 ? -21.125 32.375 8.633 1 94.5 805 ASP B N 1
ATOM 14216 C CA . ASP B 1 805 ? -20.812 32.156 7.227 1 94.5 805 ASP B CA 1
ATOM 14217 C C . ASP B 1 805 ? -19.453 32.75 6.863 1 94.5 805 ASP B C 1
ATOM 14219 O O . ASP B 1 805 ? -19.141 33.875 7.262 1 94.5 805 ASP B O 1
ATOM 14223 N N . PHE B 1 806 ? -18.641 31.953 6.27 1 94.44 806 PHE B N 1
ATOM 14224 C CA . PHE B 1 806 ? -17.406 32.438 5.684 1 94.44 806 PHE B CA 1
ATOM 14225 C C . PHE B 1 806 ? -17.625 32.906 4.254 1 94.44 806 PHE B C 1
ATOM 14227 O O . PHE B 1 806 ? -17.922 32.125 3.367 1 94.44 806 PHE B O 1
ATOM 14234 N N . VAL B 1 807 ? -17.406 34.188 4.004 1 93.75 807 VAL B N 1
ATOM 14235 C CA . VAL B 1 807 ? -17.875 34.781 2.756 1 93.75 807 VAL B CA 1
ATOM 14236 C C . VAL B 1 807 ? -16.719 35.5 2.059 1 93.75 807 VAL B C 1
ATOM 14238 O O . VAL B 1 807 ? -15.922 36.188 2.703 1 93.75 807 VAL B O 1
ATOM 14241 N N . VAL B 1 808 ? -16.609 35.219 0.813 1 92.25 808 VAL B N 1
ATOM 14242 C CA . VAL B 1 808 ? -15.742 36 -0.076 1 92.25 808 VAL B CA 1
ATOM 14243 C C . VAL B 1 808 ? -16.578 36.969 -0.893 1 92.25 808 VAL B C 1
ATOM 14245 O O . VAL B 1 808 ? -17.5 36.562 -1.603 1 92.25 808 VAL B O 1
ATOM 14248 N N . GLU B 1 809 ? -16.203 38.25 -0.724 1 93.12 809 GLU B N 1
ATOM 14249 C CA . GLU B 1 809 ? -17.016 39.312 -1.329 1 93.12 809 GLU B CA 1
ATOM 14250 C C . GLU B 1 809 ? -16.172 40.281 -2.131 1 93.12 809 GLU B C 1
ATOM 14252 O O . GLU B 1 809 ? -15.078 40.656 -1.699 1 93.12 809 GLU B O 1
ATOM 14257 N N . GLN B 1 810 ? -16.797 40.688 -3.295 1 93.12 810 GLN B N 1
ATOM 14258 C CA . GLN B 1 810 ? -16.109 41.625 -4.18 1 93.12 810 GLN B CA 1
ATOM 14259 C C . GLN B 1 810 ? -15.859 42.969 -3.477 1 93.12 810 GLN B C 1
ATOM 14261 O O . GLN B 1 810 ? -16.766 43.531 -2.852 1 93.12 810 GLN B O 1
ATOM 14266 N N . GLY B 1 811 ? -14.594 43.406 -3.568 1 94.69 811 GLY B N 1
ATOM 14267 C CA . GLY B 1 811 ? -14.211 44.688 -3.016 1 94.69 811 GLY B CA 1
ATOM 14268 C C . GLY B 1 811 ? -13.797 44.625 -1.559 1 94.69 811 GLY B C 1
ATOM 14269 O O . GLY B 1 811 ? -13.414 45.625 -0.963 1 94.69 811 GLY B O 1
ATOM 14270 N N . GLU B 1 812 ? -13.82 43.5 -0.947 1 95.94 812 GLU B N 1
ATOM 14271 C CA . GLU B 1 812 ? -13.5 43.344 0.468 1 95.94 812 GLU B CA 1
ATOM 14272 C C . GLU B 1 812 ? -12.305 42.406 0.656 1 95.94 812 GLU B C 1
ATOM 14274 O O . GLU B 1 812 ? -11.844 41.781 -0.299 1 95.94 812 GLU B O 1
ATOM 14279 N N . GLU B 1 813 ? -11.867 42.438 1.877 1 96.06 813 GLU B N 1
ATOM 14280 C CA . GLU B 1 813 ? -10.805 41.5 2.219 1 96.06 813 GLU B CA 1
ATOM 14281 C C . GLU B 1 813 ? -11.289 40.062 2.111 1 96.06 813 GLU B C 1
ATOM 14283 O O . GLU B 1 813 ? -12.453 39.75 2.389 1 96.06 813 GLU B O 1
ATOM 14288 N N . PHE B 1 814 ? -10.414 39.219 1.759 1 95.12 814 PHE B N 1
ATOM 14289 C CA . PHE B 1 814 ? -10.719 37.812 1.592 1 95.12 814 PHE B CA 1
ATOM 14290 C C . PHE B 1 814 ? -11.086 37.156 2.928 1 95.12 814 PHE B C 1
ATOM 14292 O O . PHE B 1 814 ? -10.305 37.219 3.881 1 95.12 814 PHE B O 1
ATOM 14299 N N . GLY B 1 815 ? -12.234 36.562 3.035 1 92.81 815 GLY B N 1
ATOM 14300 C CA . GLY B 1 815 ? -12.602 35.688 4.145 1 92.81 815 GLY B CA 1
ATOM 14301 C C . GLY B 1 815 ? -13.297 36.438 5.273 1 92.81 815 GLY B C 1
ATOM 14302 O O . GLY B 1 815 ? -12.891 36.312 6.434 1 92.81 815 GLY B O 1
ATOM 14303 N N . ASN B 1 816 ? -14.305 37.125 4.969 1 96 816 ASN B N 1
ATOM 14304 C CA . ASN B 1 816 ? -15.094 37.781 6.008 1 96 816 ASN B CA 1
ATOM 14305 C C . ASN B 1 816 ? -16.062 36.812 6.664 1 96 816 ASN B C 1
ATOM 14307 O O . ASN B 1 816 ? -16.625 35.938 5.996 1 96 816 ASN B O 1
ATOM 14311 N N . ILE B 1 817 ? -16.172 36.969 7.969 1 97.12 817 ILE B N 1
ATOM 14312 C CA . ILE B 1 817 ? -17.109 36.125 8.703 1 97.12 817 ILE B CA 1
ATOM 14313 C C . ILE B 1 817 ? -18.359 36.938 9.047 1 97.12 817 ILE B C 1
ATOM 14315 O O . ILE B 1 817 ? -18.281 37.969 9.688 1 97.12 817 ILE B O 1
ATOM 14319 N N . TYR B 1 818 ? -19.438 36.438 8.555 1 97.25 818 TYR B N 1
ATOM 14320 C CA . TYR B 1 818 ? -20.734 37.031 8.859 1 97.25 818 TYR B CA 1
ATOM 14321 C C . TYR B 1 818 ? -21.5 36.219 9.891 1 97.25 818 TYR B C 1
ATOM 14323 O O . TYR B 1 818 ? -21.453 35 9.867 1 97.25 818 TYR B O 1
ATOM 14331 N N . SER B 1 819 ? -22.047 36.875 10.812 1 97.81 819 SER B N 1
ATOM 14332 C CA . SER B 1 819 ? -22.859 36.281 11.875 1 97.81 819 SER B CA 1
ATOM 14333 C C . SER B 1 819 ? -24.047 37.188 12.219 1 97.81 819 SER B C 1
ATOM 14335 O O . SER B 1 819 ? -24.312 38.188 11.523 1 97.81 819 SER B O 1
ATOM 14337 N N . ARG B 1 820 ? -24.844 36.75 13.219 1 97.81 820 ARG B N 1
ATOM 14338 C CA . ARG B 1 820 ? -25.891 37.625 13.766 1 97.81 820 ARG B CA 1
ATOM 14339 C C . ARG B 1 820 ? -25.297 38.719 14.617 1 97.81 820 ARG B C 1
ATOM 14341 O O . ARG B 1 820 ? -24.188 38.562 15.156 1 97.81 820 ARG B O 1
ATOM 14348 N N . GLY B 1 821 ? -25.984 39.875 14.617 1 97.62 821 GLY B N 1
ATOM 14349 C CA . GLY B 1 821 ? -25.594 41.031 15.43 1 97.62 821 GLY B CA 1
ATOM 14350 C C . GLY B 1 821 ? -26.766 41.688 16.109 1 97.62 821 GLY B C 1
ATOM 14351 O O . GLY B 1 821 ? -27.828 41.094 16.281 1 97.62 821 GLY B O 1
ATOM 14352 N N . PHE B 1 822 ? -26.516 42.875 16.672 1 97.25 822 PHE B N 1
ATOM 14353 C CA . PHE B 1 822 ? -27.547 43.656 17.297 1 97.25 822 PHE B CA 1
ATOM 14354 C C . PHE B 1 822 ? -28.25 44.531 16.266 1 97.25 822 PHE B C 1
ATOM 14356 O O . PHE B 1 822 ? -27.609 45.094 15.375 1 97.25 822 PHE B O 1
ATOM 14363 N N . VAL B 1 823 ? -29.578 44.594 16.422 1 97.31 823 VAL B N 1
ATOM 14364 C CA . VAL B 1 823 ? -30.328 45.531 15.578 1 97.31 823 VAL B CA 1
ATOM 14365 C C . VAL B 1 823 ? -30.047 46.969 16.016 1 97.31 823 VAL B C 1
ATOM 14367 O O . VAL B 1 823 ? -30.125 47.281 17.203 1 97.31 823 VAL B O 1
ATOM 14370 N N . ARG B 1 824 ? -29.75 47.812 15.078 1 96.94 824 ARG B N 1
ATOM 14371 C CA . ARG B 1 824 ? -29.406 49.188 15.367 1 96.94 824 ARG B CA 1
ATOM 14372 C C . ARG B 1 824 ? -30.312 50.156 14.602 1 96.94 824 ARG B C 1
ATOM 14374 O O . ARG B 1 824 ? -30.797 49.812 13.516 1 96.94 824 ARG B O 1
ATOM 14381 N N . ASP B 1 825 ? -30.594 51.281 15.164 1 95.25 825 ASP B N 1
ATOM 14382 C CA . ASP B 1 825 ? -31.375 52.312 14.469 1 95.25 825 ASP B CA 1
ATOM 14383 C C . ASP B 1 825 ? -30.484 53.156 13.555 1 95.25 825 ASP B C 1
ATOM 14385 O O . ASP B 1 825 ? -29.312 52.812 13.352 1 95.25 825 ASP B O 1
ATOM 14389 N N . ASP B 1 826 ? -31.031 54.188 12.938 1 94.38 826 ASP B N 1
ATOM 14390 C CA . ASP B 1 826 ? -30.344 54.969 11.922 1 94.38 826 ASP B CA 1
ATOM 14391 C C . ASP B 1 826 ? -29.156 55.719 12.523 1 94.38 826 ASP B C 1
ATOM 14393 O O . ASP B 1 826 ? -28.234 56.125 11.805 1 94.38 826 ASP B O 1
ATOM 14397 N N . GLN B 1 827 ? -29.203 55.938 13.875 1 95.12 827 GLN B N 1
ATOM 14398 C CA . GLN B 1 827 ? -28.109 56.594 14.539 1 95.12 827 GLN B CA 1
ATOM 14399 C C . GLN B 1 827 ? -27.062 55.594 15.023 1 95.12 827 GLN B C 1
ATOM 14401 O O . GLN B 1 827 ? -26.062 56 15.641 1 95.12 827 GLN B O 1
ATOM 14406 N N . GLY B 1 828 ? -27.25 54.344 14.789 1 94.62 828 GLY B N 1
ATOM 14407 C CA . GLY B 1 828 ? -26.297 53.312 15.172 1 94.62 828 GLY B CA 1
ATOM 14408 C C . GLY B 1 828 ? -26.516 52.812 16.594 1 94.62 828 GLY B C 1
ATOM 14409 O O . GLY B 1 828 ? -25.656 52.125 17.141 1 94.62 828 GLY B O 1
ATOM 14410 N N . ARG B 1 829 ? -27.719 53.25 17.219 1 94.81 829 ARG B N 1
ATOM 14411 C CA . ARG B 1 829 ? -28.016 52.844 18.578 1 94.81 829 ARG B CA 1
ATOM 14412 C C . ARG B 1 829 ? -28.719 51.469 18.578 1 94.81 829 ARG B C 1
ATOM 14414 O O . ARG B 1 829 ? -29.562 51.219 17.734 1 94.81 829 ARG B O 1
ATOM 14421 N N . VAL B 1 830 ? -28.281 50.656 19.625 1 98.12 830 VAL B N 1
ATOM 14422 C CA . VAL B 1 830 ? -28.875 49.312 19.703 1 98.12 830 VAL B CA 1
ATOM 14423 C C . VAL B 1 830 ? -30.312 49.438 20.234 1 98.12 830 VAL B C 1
ATOM 14425 O O . VAL B 1 830 ? -30.562 50.094 21.219 1 98.12 830 VAL B O 1
ATOM 14428 N N . ILE B 1 831 ? -31.297 48.719 19.562 1 98 831 ILE B N 1
ATOM 14429 C CA . ILE B 1 831 ? -32.688 48.719 19.984 1 98 831 ILE B CA 1
ATOM 14430 C C . ILE B 1 831 ? -32.938 47.562 20.953 1 98 831 ILE B C 1
ATOM 14432 O O . ILE B 1 831 ? -32.531 46.406 20.688 1 98 831 ILE B O 1
ATOM 14436 N N . VAL B 1 832 ? -33.5 47.875 22.094 1 97.94 832 VAL B N 1
ATOM 14437 C CA . VAL B 1 832 ? -33.875 46.844 23.062 1 97.94 832 VAL B CA 1
ATOM 14438 C C . VAL B 1 832 ? -35.375 46.625 23.047 1 97.94 832 VAL B C 1
ATOM 14440 O O . VAL B 1 832 ? -36.156 47.562 22.734 1 97.94 832 VAL B O 1
ATOM 14443 N N . ASP B 1 833 ? -35.781 45.469 23.328 1 96.5 833 ASP B N 1
ATOM 14444 C CA . ASP B 1 833 ? -37.219 45.156 23.344 1 96.5 833 ASP B CA 1
ATOM 14445 C C . ASP B 1 833 ? -37.844 45.562 24.672 1 96.5 833 ASP B C 1
ATOM 14447 O O . ASP B 1 833 ? -37.219 46.25 25.484 1 96.5 833 ASP B O 1
ATOM 14451 N N . SER B 1 834 ? -39.156 45.125 24.891 1 95.25 834 SER B N 1
ATOM 14452 C CA . SER B 1 834 ? -39.938 45.562 26.062 1 95.25 834 SER B CA 1
ATOM 14453 C C . SER B 1 834 ? -39.375 44.906 27.328 1 95.25 834 SER B C 1
ATOM 14455 O O . SER B 1 834 ? -39.656 45.375 28.438 1 95.25 834 SER B O 1
ATOM 14457 N N . ASN B 1 835 ? -38.594 43.906 27.156 1 95.75 835 ASN B N 1
ATOM 14458 C CA . ASN B 1 835 ? -38.031 43.219 28.312 1 95.75 835 ASN B CA 1
ATOM 14459 C C . ASN B 1 835 ? -36.625 43.719 28.625 1 95.75 835 ASN B C 1
ATOM 14461 O O . ASN B 1 835 ? -35.969 43.25 29.562 1 95.75 835 ASN B O 1
ATOM 14465 N N . GLY B 1 836 ? -36.125 44.656 27.844 1 95.94 836 GLY B N 1
ATOM 14466 C CA . GLY B 1 836 ? -34.781 45.219 28.062 1 95.94 836 GLY B CA 1
ATOM 14467 C C . GLY B 1 836 ? -33.688 44.469 27.375 1 95.94 836 GLY B C 1
ATOM 14468 O O . GLY B 1 836 ? -32.5 44.75 27.578 1 95.94 836 GLY B O 1
ATOM 14469 N N . LEU B 1 837 ? -34.031 43.438 26.578 1 97.5 837 LEU B N 1
ATOM 14470 C CA . LEU B 1 837 ? -33.062 42.625 25.844 1 97.5 837 LEU B CA 1
ATOM 14471 C C . LEU B 1 837 ? -32.781 43.219 24.469 1 97.5 837 LEU B C 1
ATOM 14473 O O . LEU B 1 837 ? -33.688 43.719 23.812 1 97.5 837 LEU B O 1
ATOM 14477 N N . PRO B 1 838 ? -31.484 43.25 24.094 1 97.31 838 PRO B N 1
ATOM 14478 C CA . PRO B 1 838 ? -31.188 43.75 22.75 1 97.31 838 PRO B CA 1
ATOM 14479 C C . PRO B 1 838 ? -31.859 42.906 21.656 1 97.31 838 PRO B C 1
ATOM 14481 O O . PRO B 1 838 ? -31.859 41.688 21.734 1 97.31 838 PRO B O 1
ATOM 14484 N N . GLU B 1 839 ? -32.344 43.562 20.656 1 96.69 839 GLU B N 1
ATOM 14485 C CA . GLU B 1 839 ? -32.875 42.875 19.484 1 96.69 839 GLU B CA 1
ATOM 14486 C C . GLU B 1 839 ? -31.75 42.312 18.625 1 96.69 839 GLU B C 1
ATOM 14488 O O . GLU B 1 839 ? -30.703 42.938 18.469 1 96.69 839 GLU B O 1
ATOM 14493 N N . ILE B 1 840 ? -31.984 41.125 18.109 1 96.62 840 ILE B N 1
ATOM 14494 C CA . ILE B 1 840 ? -30.984 40.406 17.328 1 96.62 840 ILE B CA 1
ATOM 14495 C C . ILE B 1 840 ? -31.391 40.375 15.867 1 96.62 840 ILE B C 1
ATOM 14497 O O . ILE B 1 840 ? -32.594 40.219 15.547 1 96.62 840 ILE B O 1
ATOM 14501 N N . THR B 1 841 ? -30.469 40.469 14.984 1 96.31 841 THR B N 1
ATOM 14502 C CA . THR B 1 841 ? -30.75 40.406 13.562 1 96.31 841 THR B CA 1
ATOM 14503 C C . THR B 1 841 ? -31.281 39.031 13.18 1 96.31 841 THR B C 1
ATOM 14505 O O . THR B 1 841 ? -30.875 38 13.773 1 96.31 841 THR B O 1
ATOM 14508 N N . SER B 1 842 ? -32.156 38.969 12.18 1 91.69 842 SER B N 1
ATOM 14509 C CA . SER B 1 842 ? -32.75 37.688 11.766 1 91.69 842 SER B CA 1
ATOM 14510 C C . SER B 1 842 ? -31.734 36.812 11.047 1 91.69 842 SER B C 1
ATOM 14512 O O . SER B 1 842 ? -31.766 35.594 11.195 1 91.69 842 SER B O 1
ATOM 14514 N N . GLY B 1 843 ? -30.906 37.344 10.227 1 92.25 843 GLY B N 1
ATOM 14515 C CA . GLY B 1 843 ? -29.922 36.562 9.508 1 92.25 843 GLY B CA 1
ATOM 14516 C C . GLY B 1 843 ? -28.5 36.875 9.898 1 92.25 843 GLY B C 1
ATOM 14517 O O . GLY B 1 843 ? -28.266 37.75 10.75 1 92.25 843 GLY B O 1
ATOM 14518 N N . ARG B 1 844 ? -27.609 35.969 9.438 1 94.44 844 ARG B N 1
ATOM 14519 C CA . ARG B 1 844 ? -26.188 36.188 9.633 1 94.44 844 ARG B CA 1
ATOM 14520 C C . ARG B 1 844 ? -25.641 37.219 8.641 1 94.44 844 ARG B C 1
ATOM 14522 O O . ARG B 1 844 ? -24.812 36.875 7.793 1 94.44 844 ARG B O 1
ATOM 14529 N N . THR B 1 845 ? -26.031 38.438 8.859 1 94.38 845 THR B N 1
ATOM 14530 C CA . THR B 1 845 ? -25.797 39.469 7.863 1 94.38 845 THR B CA 1
ATOM 14531 C C . THR B 1 845 ? -24.766 40.469 8.367 1 94.38 845 THR B C 1
ATOM 14533 O O . THR B 1 845 ? -24.359 41.375 7.629 1 94.38 845 THR B O 1
ATOM 14536 N N . VAL B 1 846 ? -24.375 40.344 9.617 1 96.5 846 VAL B N 1
ATOM 14537 C CA . VAL B 1 846 ? -23.453 41.312 10.203 1 96.5 846 VAL B CA 1
ATOM 14538 C C . VAL B 1 846 ? -22.031 40.812 10.07 1 96.5 846 VAL B C 1
ATOM 14540 O O . VAL B 1 846 ? -21.719 39.688 10.492 1 96.5 846 VAL B O 1
ATOM 14543 N N . LYS B 1 847 ? -21.156 41.625 9.406 1 96.75 847 LYS B N 1
ATOM 14544 C CA . LYS B 1 847 ? -19.734 41.281 9.352 1 96.75 847 LYS B CA 1
ATOM 14545 C C . LYS B 1 847 ? -19.094 41.406 10.734 1 96.75 847 LYS B C 1
ATOM 14547 O O . LYS B 1 847 ? -18.969 42.5 11.273 1 96.75 847 LYS B O 1
ATOM 14552 N N . VAL B 1 848 ? -18.625 40.312 11.25 1 97.12 848 VAL B N 1
ATOM 14553 C CA . VAL B 1 848 ? -18.203 40.344 12.648 1 97.12 848 VAL B CA 1
ATOM 14554 C C . VAL B 1 848 ? -16.703 40.125 12.758 1 97.12 848 VAL B C 1
ATOM 14556 O O . VAL B 1 848 ? -16.078 40.5 13.734 1 97.12 848 VAL B O 1
ATOM 14559 N N . ALA B 1 849 ? -16.109 39.5 11.789 1 96.31 849 ALA B N 1
ATOM 14560 C CA . ALA B 1 849 ? -14.695 39.156 11.969 1 96.31 849 ALA B CA 1
ATOM 14561 C C . ALA B 1 849 ? -14 39 10.625 1 96.31 849 ALA B C 1
ATOM 14563 O O . ALA B 1 849 ? -14.641 38.688 9.617 1 96.31 849 ALA B O 1
ATOM 14564 N N . ASN B 1 850 ? -12.773 39.188 10.547 1 96.69 850 ASN B N 1
ATOM 14565 C CA . ASN B 1 850 ? -11.781 38.844 9.539 1 96.69 850 ASN B CA 1
ATOM 14566 C C . ASN B 1 850 ? -10.461 38.406 10.18 1 96.69 850 ASN B C 1
ATOM 14568 O O . ASN B 1 850 ? -9.859 39.188 10.93 1 96.69 850 ASN B O 1
ATOM 14572 N N . ALA B 1 851 ? -10.055 37.25 9.852 1 94.31 851 ALA B N 1
ATOM 14573 C CA . ALA B 1 851 ? -8.961 36.656 10.609 1 94.31 851 ALA B CA 1
ATOM 14574 C C . ALA B 1 851 ? -7.605 37.125 10.078 1 94.31 851 ALA B C 1
ATOM 14576 O O . ALA B 1 851 ? -6.574 36.906 10.711 1 94.31 851 ALA B O 1
ATOM 14577 N N . ASN B 1 852 ? -7.508 37.719 8.938 1 95.62 852 ASN B N 1
ATOM 14578 C CA . ASN B 1 852 ? -6.23 38.125 8.375 1 95.62 852 ASN B CA 1
ATOM 14579 C C . ASN B 1 852 ? -5.488 39.094 9.297 1 95.62 852 ASN B C 1
ATOM 14581 O O . ASN B 1 852 ? -6.051 40.094 9.734 1 95.62 852 ASN B O 1
ATOM 14585 N N . PRO B 1 853 ? -4.227 38.812 9.586 1 96.25 853 PRO B N 1
ATOM 14586 C CA . PRO B 1 853 ? -3.465 39.75 10.43 1 96.25 853 PRO B CA 1
ATOM 14587 C C . PRO B 1 853 ? -3.057 41 9.695 1 96.25 853 PRO B C 1
ATOM 14589 O O . PRO B 1 853 ? -2.926 41 8.469 1 96.25 853 PRO B O 1
ATOM 14592 N N . ASP B 1 854 ? -2.797 42.062 10.508 1 96.88 854 ASP B N 1
ATOM 14593 C CA . ASP B 1 854 ? -2.199 43.281 9.953 1 96.88 854 ASP B CA 1
ATOM 14594 C C . ASP B 1 854 ? -0.721 43.062 9.641 1 96.88 854 ASP B C 1
ATOM 14596 O O . ASP B 1 854 ? -0.222 43.562 8.625 1 96.88 854 ASP B O 1
ATOM 14600 N N . TRP B 1 855 ? -0.096 42.5 10.5 1 97.19 855 TRP B N 1
ATOM 14601 C CA . TRP B 1 855 ? 1.289 42.094 10.266 1 97.19 855 TRP B CA 1
ATOM 14602 C C . TRP B 1 855 ? 1.7 40.969 11.219 1 97.19 855 TRP B C 1
ATOM 14604 O O . TRP B 1 855 ? 1.021 40.719 12.219 1 97.19 855 TRP B O 1
ATOM 14614 N N . THR B 1 856 ? 2.689 40.219 10.891 1 97.06 856 THR B N 1
ATOM 14615 C CA . THR B 1 856 ? 3.295 39.156 11.711 1 97.06 856 THR B CA 1
ATOM 14616 C C . THR B 1 856 ? 4.805 39.375 11.805 1 97.06 856 THR B C 1
ATOM 14618 O O . THR B 1 856 ? 5.402 40.031 10.969 1 97.06 856 THR B O 1
ATOM 14621 N N . GLY B 1 857 ? 5.352 38.812 12.891 1 96.62 857 GLY B N 1
ATOM 14622 C CA . GLY B 1 857 ? 6.793 38.938 13.055 1 96.62 857 GLY B CA 1
ATOM 14623 C C . GLY B 1 857 ? 7.375 37.938 14.016 1 96.62 857 GLY B C 1
ATOM 14624 O O . GLY B 1 857 ? 6.641 37.312 14.797 1 96.62 857 GLY B O 1
ATOM 14625 N N . GLY B 1 858 ? 8.633 37.75 13.922 1 96.38 858 GLY B N 1
ATOM 14626 C CA . GLY B 1 858 ? 9.398 36.906 14.805 1 96.38 858 GLY B CA 1
ATOM 14627 C C . GLY B 1 858 ? 10.758 37.469 15.156 1 96.38 858 GLY B C 1
ATOM 14628 O O . GLY B 1 858 ? 11.422 38.094 14.32 1 96.38 858 GLY B O 1
ATOM 14629 N N . LEU B 1 859 ? 11.117 37.344 16.406 1 97.25 859 LEU B N 1
ATOM 14630 C CA . LEU B 1 859 ? 12.414 37.75 16.906 1 97.25 859 LEU B CA 1
ATOM 14631 C C . LEU B 1 859 ? 13.18 36.594 17.5 1 97.25 859 LEU B C 1
ATOM 14633 O O . LEU B 1 859 ? 12.727 35.969 18.469 1 97.25 859 LEU B O 1
ATOM 14637 N N . THR B 1 860 ? 14.25 36.281 16.922 1 95.19 860 THR B N 1
ATOM 14638 C CA . THR B 1 860 ? 15.07 35.188 17.406 1 95.19 860 THR B CA 1
ATOM 14639 C C . THR B 1 860 ? 16.391 35.688 17.953 1 95.19 860 THR B C 1
ATOM 14641 O O . THR B 1 860 ? 17.094 36.438 17.297 1 95.19 860 THR B O 1
ATOM 14644 N N . ASN B 1 861 ? 16.734 35.344 19.125 1 96.44 861 ASN B N 1
ATOM 14645 C CA . ASN B 1 861 ? 18.047 35.562 19.75 1 96.44 861 ASN B CA 1
ATOM 14646 C C . ASN B 1 861 ? 18.828 34.25 19.891 1 96.44 861 ASN B C 1
ATOM 14648 O O . ASN B 1 861 ? 18.297 33.25 20.391 1 96.44 861 ASN B O 1
ATOM 14652 N N . SER B 1 862 ? 19.969 34.281 19.406 1 94.25 862 SER B N 1
ATOM 14653 C CA . SER B 1 862 ? 20.844 33.094 19.516 1 94.25 862 SER B CA 1
ATOM 14654 C C . SER B 1 862 ? 22.172 33.469 20.172 1 94.25 862 SER B C 1
ATOM 14656 O O . SER B 1 862 ? 22.844 34.406 19.734 1 94.25 862 SER B O 1
ATOM 14658 N N . PHE B 1 863 ? 22.516 32.719 21.188 1 96.25 863 PHE B N 1
ATOM 14659 C CA . PHE B 1 863 ? 23.75 32.938 21.922 1 96.25 863 PHE B CA 1
ATOM 14660 C C . PHE B 1 863 ? 24.641 31.703 21.844 1 96.25 863 PHE B C 1
ATOM 14662 O O . PHE B 1 863 ? 24.141 30.562 21.906 1 96.25 863 PHE B O 1
ATOM 14669 N N . SER B 1 864 ? 25.828 31.922 21.656 1 92.75 864 SER B N 1
ATOM 14670 C CA . SER B 1 864 ? 26.828 30.859 21.75 1 92.75 864 SER B CA 1
ATOM 14671 C C . SER B 1 864 ? 27.984 31.266 22.672 1 92.75 864 SER B C 1
ATOM 14673 O O . SER B 1 864 ? 28.516 32.375 22.562 1 92.75 864 SER B O 1
ATOM 14675 N N . TYR B 1 865 ? 28.312 30.484 23.609 1 95.06 865 TYR B N 1
ATOM 14676 C CA . TYR B 1 865 ? 29.438 30.672 24.516 1 95.06 865 TYR B CA 1
ATOM 14677 C C . TYR B 1 865 ? 30.234 29.375 24.672 1 95.06 865 TYR B C 1
ATOM 14679 O O . TYR B 1 865 ? 29.812 28.469 25.406 1 95.06 865 TYR B O 1
ATOM 14687 N N . LYS B 1 866 ? 31.312 29.219 24.062 1 90.31 866 LYS B N 1
ATOM 14688 C CA . LYS B 1 866 ? 32.125 28 24.031 1 90.31 866 LYS B CA 1
ATOM 14689 C C . LYS B 1 866 ? 31.266 26.797 23.625 1 90.31 866 LYS B C 1
ATOM 14691 O O . LYS B 1 866 ? 30.672 26.781 22.547 1 90.31 866 LYS B O 1
ATOM 14696 N N . ASN B 1 867 ? 31.047 25.906 24.672 1 89.69 867 ASN B N 1
ATOM 14697 C CA . ASN B 1 867 ? 30.312 24.688 24.344 1 89.69 867 ASN B CA 1
ATOM 14698 C C . ASN B 1 867 ? 28.828 24.828 24.672 1 89.69 867 ASN B C 1
ATOM 14700 O O . ASN B 1 867 ? 28.062 23.875 24.5 1 89.69 867 ASN B O 1
ATOM 14704 N N . LEU B 1 868 ? 28.438 26.016 25.016 1 94.31 868 LEU B N 1
ATOM 14705 C CA . LEU B 1 868 ? 27.031 26.266 25.375 1 94.31 868 LEU B CA 1
ATOM 14706 C C . LEU B 1 868 ? 26.328 27.078 24.297 1 94.31 868 LEU B C 1
ATOM 14708 O O . LEU B 1 868 ? 26.891 28.062 23.797 1 94.31 868 LEU B O 1
ATOM 14712 N N . THR B 1 869 ? 25.266 26.672 23.891 1 92.31 869 THR B N 1
ATOM 14713 C CA . THR B 1 869 ? 24.422 27.422 22.984 1 92.31 869 THR B CA 1
ATOM 14714 C C . THR B 1 869 ? 23.047 27.656 23.594 1 92.31 869 THR B C 1
ATOM 14716 O O . THR B 1 869 ? 22.547 26.828 24.344 1 92.31 869 THR B O 1
ATOM 14719 N N . ALA B 1 870 ? 22.438 28.812 23.344 1 94.88 870 ALA B N 1
ATOM 14720 C CA . ALA B 1 870 ? 21.094 29.141 23.797 1 94.88 870 ALA B CA 1
ATOM 14721 C C . ALA B 1 870 ? 20.359 29.984 22.766 1 94.88 870 ALA B C 1
ATOM 14723 O O . ALA B 1 870 ? 20.969 30.859 22.125 1 94.88 870 ALA B O 1
ATOM 14724 N N . SER B 1 871 ? 19.172 29.703 22.578 1 94.38 871 SER B N 1
ATOM 14725 C CA . SER B 1 871 ? 18.359 30.484 21.656 1 94.38 871 SER B CA 1
ATOM 14726 C C . SER B 1 871 ? 16.906 30.578 22.125 1 94.38 871 SER B C 1
ATOM 14728 O O . SER B 1 871 ? 16.422 29.672 22.797 1 94.38 871 SER B O 1
ATOM 14730 N N . PHE B 1 872 ? 16.234 31.656 21.844 1 95.62 872 PHE B N 1
ATOM 14731 C CA . PHE B 1 872 ? 14.797 31.75 22.078 1 95.62 872 PHE B CA 1
ATOM 14732 C C . PHE B 1 872 ? 14.125 32.531 20.969 1 95.62 872 PHE B C 1
ATOM 14734 O O . PHE B 1 872 ? 14.734 33.438 20.375 1 95.62 872 PHE B O 1
ATOM 14741 N N . LEU B 1 873 ? 12.93 32.25 20.625 1 96 873 LEU B N 1
ATOM 14742 C CA . LEU B 1 873 ? 12.117 32.844 19.578 1 96 873 LEU B CA 1
ATOM 14743 C C . LEU B 1 873 ? 10.844 33.469 20.156 1 96 873 LEU B C 1
ATOM 14745 O O . LEU B 1 873 ? 10.055 32.75 20.797 1 96 873 LEU B O 1
ATOM 14749 N N . ILE B 1 874 ? 10.641 34.75 19.938 1 97.88 874 ILE B N 1
ATOM 14750 C CA . ILE B 1 874 ? 9.391 35.438 20.25 1 97.88 874 ILE B CA 1
ATOM 14751 C C . ILE B 1 874 ? 8.609 35.688 18.969 1 97.88 874 ILE B C 1
ATOM 14753 O O . ILE B 1 874 ? 9.148 36.25 18.016 1 97.88 874 ILE B O 1
ATOM 14757 N N . GLU B 1 875 ? 7.414 35.312 18.953 1 97.06 875 GLU B N 1
ATOM 14758 C CA . GLU B 1 875 ? 6.535 35.5 17.797 1 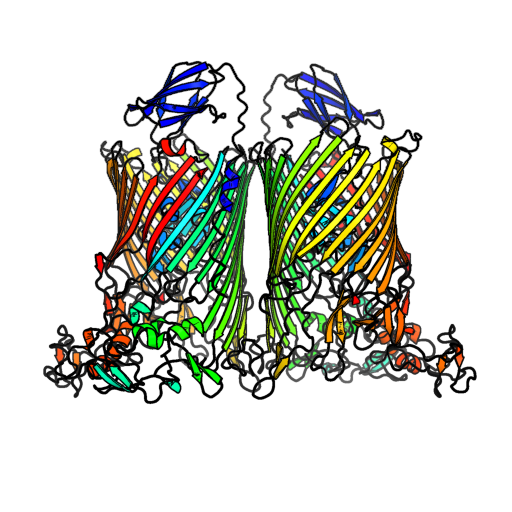97.06 875 GLU B CA 1
ATOM 14759 C C . GLU B 1 875 ? 5.41 36.469 18.109 1 97.06 875 GLU B C 1
ATOM 14761 O O . GLU B 1 875 ? 4.863 36.469 19.219 1 97.06 875 GLU B O 1
ATOM 14766 N N . HIS B 1 876 ? 5.082 37.281 17.125 1 97.19 876 HIS B N 1
ATOM 14767 C CA . HIS B 1 876 ? 4.004 38.25 17.297 1 97.19 876 HIS B CA 1
ATOM 14768 C C . HIS B 1 876 ? 3.027 38.188 16.125 1 97.19 876 HIS B C 1
ATOM 14770 O O . HIS B 1 876 ? 3.439 38.031 14.977 1 97.19 876 HIS B O 1
ATOM 14776 N N . ARG B 1 877 ? 1.82 38.219 16.391 1 96.88 877 ARG B N 1
ATOM 14777 C CA . ARG B 1 877 ? 0.717 38.406 15.453 1 96.88 877 ARG B CA 1
ATOM 14778 C C . ARG B 1 877 ? -0.112 39.625 15.82 1 96.88 877 ARG B C 1
ATOM 14780 O O . ARG B 1 877 ? -0.65 39.719 16.922 1 96.88 877 ARG B O 1
ATOM 14787 N N . GLN B 1 878 ? -0.195 40.594 14.867 1 97 878 GLN B N 1
ATOM 14788 C CA . GLN B 1 878 ? -0.974 41.812 15.094 1 97 878 GLN B CA 1
ATOM 14789 C C . GLN B 1 878 ? -2.283 41.781 14.312 1 97 878 GLN B C 1
ATOM 14791 O O . GLN B 1 878 ? -2.281 41.562 13.094 1 97 878 GLN B O 1
ATOM 14796 N N . GLY B 1 879 ? -3.32 41.938 15.086 1 95.88 879 GLY B N 1
ATOM 14797 C CA . GLY B 1 879 ? -4.613 42.125 14.453 1 95.88 879 GLY B CA 1
ATOM 14798 C C . GLY B 1 879 ? -5.301 40.812 14.117 1 95.88 879 GLY B C 1
ATOM 14799 O O . GLY B 1 879 ? -4.887 39.75 14.586 1 95.88 879 GLY B O 1
ATOM 14800 N N . GLY B 1 880 ? -6.426 40.938 13.336 1 94.88 880 GLY B N 1
ATOM 14801 C CA . GLY B 1 880 ? -7.324 39.844 13.055 1 94.88 880 GLY B CA 1
ATOM 14802 C C . GLY B 1 880 ? -8.352 39.594 14.141 1 94.88 880 GLY B C 1
ATOM 14803 O O . GLY B 1 880 ? -8.188 40.094 15.273 1 94.88 880 GLY B O 1
ATOM 14804 N N . ASN B 1 881 ? -9.398 38.969 13.742 1 96 881 ASN B N 1
ATO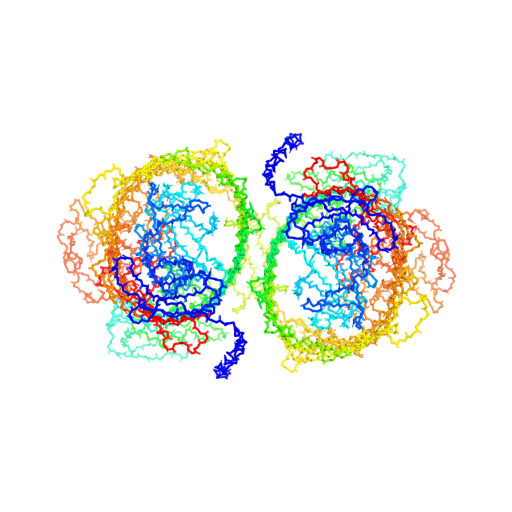M 14805 C CA . ASN B 1 881 ? -10.484 38.688 14.672 1 96 881 ASN B CA 1
ATOM 14806 C C . ASN B 1 881 ? -10.93 37.25 14.586 1 96 881 ASN B C 1
ATOM 14808 O O . ASN B 1 881 ? -10.773 36.594 13.539 1 96 881 ASN B O 1
ATOM 14812 N N . VAL B 1 882 ? -11.422 36.75 15.719 1 95.5 882 VAL B N 1
ATOM 14813 C CA . VAL B 1 882 ? -11.938 35.406 15.805 1 95.5 882 VAL B CA 1
ATOM 14814 C C . VAL B 1 882 ? -13.32 35.406 16.453 1 95.5 882 VAL B C 1
ATOM 14816 O O . VAL B 1 882 ? -13.523 36.094 17.469 1 95.5 882 VAL B O 1
ATOM 14819 N N . VAL B 1 883 ? -14.25 34.781 15.797 1 96.5 883 VAL B N 1
ATOM 14820 C CA . VAL B 1 883 ? -15.555 34.594 16.422 1 96.5 883 VAL B CA 1
ATOM 14821 C C . VAL B 1 883 ? -15.578 33.219 17.125 1 96.5 883 VAL B C 1
ATOM 14823 O O . VAL B 1 883 ? -15.07 32.25 16.594 1 96.5 883 VAL B O 1
ATOM 14826 N N . SER B 1 884 ? -16.141 33.188 18.359 1 95.5 884 SER B N 1
ATOM 14827 C CA . SER B 1 884 ? -16.016 31.984 19.172 1 95.5 884 SER B CA 1
ATOM 14828 C C . SER B 1 884 ? -17.391 31.391 19.484 1 95.5 884 SER B C 1
ATOM 14830 O O . SER B 1 884 ? -18.141 31.953 20.281 1 95.5 884 SER B O 1
ATOM 14832 N N . MET B 1 885 ? -17.609 30.266 18.891 1 96.31 885 MET B N 1
ATOM 14833 C CA . MET B 1 885 ? -18.781 29.469 19.25 1 96.31 885 MET B CA 1
ATOM 14834 C C . MET B 1 885 ? -18.641 28.906 20.672 1 96.31 885 MET B C 1
ATOM 14836 O O . MET B 1 885 ? -19.625 28.766 21.391 1 96.31 885 MET B O 1
ATOM 14840 N N . THR B 1 886 ? -17.484 28.594 21.094 1 95.31 886 THR B N 1
ATOM 14841 C CA . THR B 1 886 ? -17.203 28.078 22.438 1 95.31 886 THR B CA 1
ATOM 14842 C C . THR B 1 886 ? -17.656 29.078 23.5 1 95.31 886 THR B C 1
ATOM 14844 O O . THR B 1 886 ? -18.391 28.734 24.422 1 95.31 886 THR B O 1
ATOM 14847 N N . ASN B 1 887 ? -17.25 30.328 23.375 1 95.81 887 ASN B N 1
ATOM 14848 C CA . ASN B 1 887 ? -17.656 31.359 24.328 1 95.81 887 ASN B CA 1
ATOM 14849 C C . ASN B 1 887 ? -19.172 31.531 24.359 1 95.81 887 ASN B C 1
ATOM 14851 O O . ASN B 1 887 ? -19.766 31.703 25.422 1 95.81 887 ASN B O 1
ATOM 14855 N N . SER B 1 888 ? -19.734 31.547 23.156 1 97.19 888 SER B N 1
ATOM 14856 C CA . SER B 1 888 ? -21.188 31.703 23.078 1 97.19 888 SER B CA 1
ATOM 14857 C C . SER B 1 888 ? -21.906 30.672 23.938 1 97.19 888 SER B C 1
ATOM 14859 O O . SER B 1 888 ? -22.797 31 24.719 1 97.19 888 SER B O 1
ATOM 14861 N N . ILE B 1 889 ? -21.484 29.469 23.797 1 96.44 889 ILE B N 1
ATOM 14862 C CA . ILE B 1 889 ? -22.141 28.375 24.5 1 96.44 889 ILE B CA 1
ATOM 14863 C C . ILE B 1 889 ? -21.766 28.422 25.984 1 96.44 889 ILE B C 1
ATOM 14865 O O . ILE B 1 889 ? -22.609 28.188 26.859 1 96.44 889 ILE B O 1
ATOM 14869 N N . MET B 1 890 ? -20.562 28.703 26.359 1 96.44 890 MET B N 1
ATOM 14870 C CA . MET B 1 890 ? -20.125 28.781 27.75 1 96.44 890 MET B CA 1
ATOM 14871 C C . MET B 1 890 ? -20.875 29.891 28.484 1 96.44 890 MET B C 1
ATOM 14873 O O . MET B 1 890 ? -21.297 29.719 29.625 1 96.44 890 MET B O 1
ATOM 14877 N N . TYR B 1 891 ? -21.016 31.062 27.828 1 97 891 TYR B N 1
ATOM 14878 C CA . TYR B 1 891 ? -21.734 32.156 28.438 1 97 891 TYR B CA 1
ATOM 14879 C C . TYR B 1 891 ? -23.219 31.844 28.562 1 97 891 TYR B C 1
ATOM 14881 O O . TYR B 1 891 ? -23.828 32.094 29.609 1 97 891 TYR B O 1
ATOM 14889 N N . GLY B 1 892 ? -23.734 31.297 27.484 1 97.44 892 GLY B N 1
ATOM 14890 C CA . GLY B 1 892 ? -25.141 30.906 27.516 1 97.44 892 GLY B CA 1
ATOM 14891 C C . GLY B 1 892 ? -25.438 29.875 28.594 1 97.44 892 GLY B C 1
ATOM 14892 O O . GLY B 1 892 ? -26.547 29.828 29.109 1 97.44 892 GLY B O 1
ATOM 14893 N N . SER B 1 893 ? -24.438 29.141 29 1 96.88 893 SER B N 1
ATOM 14894 C CA . SER B 1 893 ? -24.625 28.078 29.984 1 96.88 893 SER B CA 1
ATOM 14895 C C . SER B 1 893 ? -24.266 28.547 31.391 1 96.88 893 SER B C 1
ATOM 14897 O O . SER B 1 893 ? -24.359 27.781 32.344 1 96.88 893 SER B O 1
ATOM 14899 N N . GLY B 1 894 ? -23.859 29.703 31.547 1 97.56 894 GLY B N 1
ATOM 14900 C CA . GLY B 1 894 ? -23.594 30.297 32.844 1 97.56 894 GLY B CA 1
ATOM 14901 C C . GLY B 1 894 ? -22.281 29.844 33.469 1 97.56 894 GLY B C 1
ATOM 14902 O O . GLY B 1 894 ? -22.109 29.891 34.688 1 97.56 894 GLY B O 1
ATOM 14903 N N . ILE B 1 895 ? -21.391 29.453 32.656 1 96.5 895 ILE B N 1
ATOM 14904 C CA . ILE B 1 895 ? -20.156 28.859 33.156 1 96.5 895 ILE B CA 1
ATOM 14905 C C . ILE B 1 895 ? -19.047 29.891 33.156 1 96.5 895 ILE B C 1
ATOM 14907 O O . ILE B 1 895 ? -18.172 29.891 34.031 1 96.5 895 ILE B O 1
ATOM 14911 N N . ALA B 1 896 ? -19.047 30.812 32.219 1 96.12 896 ALA B N 1
ATOM 14912 C CA . ALA B 1 896 ? -17.984 31.797 32.094 1 96.12 896 ALA B CA 1
ATOM 14913 C C . ALA B 1 896 ? -17.969 32.75 33.281 1 96.12 896 ALA B C 1
ATOM 14915 O O . ALA B 1 896 ? -19.016 33.062 33.844 1 96.12 896 ALA B O 1
ATOM 14916 N N . LYS B 1 897 ? -16.828 33.25 33.562 1 95.75 897 LYS B N 1
ATOM 14917 C CA . LYS B 1 897 ? -16.641 34.156 34.719 1 95.75 897 LYS B CA 1
ATOM 14918 C C . LYS B 1 897 ? -17.5 35.406 34.562 1 95.75 897 LYS B C 1
ATOM 14920 O O . LYS B 1 897 ? -18.016 35.938 35.562 1 95.75 897 LYS B O 1
ATOM 14925 N N . GLU B 1 898 ? -17.75 35.812 33.375 1 93.75 898 GLU B N 1
ATOM 14926 C CA . GLU B 1 898 ? -18.484 37.031 33.094 1 93.75 898 GLU B CA 1
ATOM 14927 C C . GLU B 1 898 ? -19.969 36.875 33.438 1 93.75 898 GLU B C 1
ATOM 14929 O O . GLU B 1 898 ? -20.703 37.875 33.5 1 93.75 898 GLU B O 1
ATOM 14934 N N . THR B 1 899 ? -20.422 35.75 33.656 1 97.19 899 THR B N 1
ATOM 14935 C CA . THR B 1 899 ? -21.828 35.5 33.875 1 97.19 899 THR B CA 1
ATOM 14936 C C . THR B 1 899 ? -22.203 35.656 35.344 1 97.19 899 THR B C 1
ATOM 14938 O O . THR B 1 899 ? -23.359 35.562 35.719 1 97.19 899 THR B O 1
ATOM 14941 N N . VAL B 1 900 ? -21.219 35.906 36.219 1 97.19 900 VAL B N 1
ATOM 14942 C CA . VAL B 1 900 ? -21.453 36.062 37.625 1 97.19 900 VAL B CA 1
ATOM 14943 C C . VAL B 1 900 ? -22.203 37.344 37.906 1 97.19 900 VAL B C 1
ATOM 14945 O O . VAL B 1 900 ? -23.141 37.375 38.719 1 97.19 900 VAL B O 1
ATOM 14948 N N . LYS B 1 901 ? -21.875 38.375 37.219 1 95.88 901 LYS B N 1
ATOM 14949 C CA . LYS B 1 901 ? -22.5 39.688 37.406 1 95.88 901 LYS B CA 1
ATOM 14950 C C . LYS B 1 901 ? -23.953 39.656 36.969 1 95.88 901 LYS B C 1
ATOM 14952 O O . LYS B 1 901 ? -24.266 39.188 35.875 1 95.88 901 LYS B O 1
ATOM 14957 N N . GLY B 1 902 ? -24.875 40.188 37.844 1 96.19 902 GLY B N 1
ATOM 14958 C CA . GLY B 1 902 ? -26.266 40.406 37.469 1 96.19 902 GLY B CA 1
ATOM 14959 C C . GLY B 1 902 ? -27.125 39.156 37.656 1 96.19 902 GLY B C 1
ATOM 14960 O O . GLY B 1 902 ? -28.203 39.062 37.062 1 96.19 902 GLY B O 1
ATOM 14961 N N . ARG B 1 903 ? -26.672 38.188 38.438 1 96.19 903 ARG B N 1
ATOM 14962 C CA . ARG B 1 903 ? -27.438 36.969 38.688 1 96.19 903 ARG B CA 1
ATOM 14963 C C . ARG B 1 903 ? -28.781 37.281 39.344 1 96.19 903 ARG B C 1
ATOM 14965 O O . ARG B 1 903 ? -29.781 36.625 39.062 1 96.19 903 ARG B O 1
ATOM 14972 N N . ASP B 1 904 ? -28.812 38.312 40.219 1 91.25 904 ASP B N 1
ATOM 14973 C CA . ASP B 1 904 ? -30.031 38.719 40.906 1 91.25 904 ASP B CA 1
ATOM 14974 C C . ASP B 1 904 ? -30.688 39.906 40.219 1 91.25 904 ASP B C 1
ATOM 14976 O O . ASP B 1 904 ? -31.578 40.562 40.75 1 91.25 904 ASP B O 1
ATOM 14980 N N . GLY B 1 905 ? -30.219 40.188 39.062 1 92.94 905 GLY B N 1
ATOM 14981 C CA . GLY B 1 905 ? -30.75 41.312 38.312 1 92.94 905 GLY B CA 1
ATOM 14982 C C . GLY B 1 905 ? -29.859 42.531 38.375 1 92.94 905 GLY B C 1
ATOM 14983 O O . GLY B 1 905 ? -28.703 42.438 38.812 1 92.94 905 GLY B O 1
ATOM 14984 N N . GLY B 1 906 ? -30.312 43.656 37.719 1 94.5 906 GLY B N 1
ATOM 14985 C CA . GLY B 1 906 ? -29.609 44.938 37.812 1 94.5 906 GLY B CA 1
ATOM 14986 C C . GLY B 1 906 ? -28.781 45.25 36.594 1 94.5 906 GLY B C 1
ATOM 14987 O O . GLY B 1 906 ? -28.172 46.312 36.5 1 94.5 906 GLY B O 1
ATOM 14988 N N . LEU B 1 907 ? -28.812 44.344 35.656 1 97 907 LEU B N 1
ATOM 14989 C CA . LEU B 1 907 ? -28.062 44.625 34.438 1 97 907 LEU B CA 1
ATOM 14990 C C . LEU B 1 907 ? -28.891 45.469 33.469 1 97 907 LEU B C 1
ATOM 14992 O O . LEU B 1 907 ? -30.094 45.25 33.312 1 97 907 LEU B O 1
ATOM 14996 N N . VAL B 1 908 ? -28.344 46.469 32.969 1 97.44 908 VAL B N 1
ATOM 14997 C CA . VAL B 1 908 ? -28.969 47.281 31.953 1 97.44 908 VAL B CA 1
ATOM 14998 C C . VAL B 1 908 ? -28.062 47.375 30.719 1 97.44 908 VAL B C 1
ATOM 15000 O O . VAL B 1 908 ? -26.938 47.875 30.797 1 97.44 908 VAL B O 1
ATOM 15003 N N . PHE B 1 909 ? -28.516 46.812 29.641 1 97.38 909 PHE B N 1
ATOM 15004 C CA . PHE B 1 909 ? -27.734 46.844 28.406 1 97.38 909 PHE B CA 1
ATOM 15005 C C . PHE B 1 909 ? -27.438 48.25 27.969 1 97.38 909 PHE B C 1
ATOM 15007 O O . PHE B 1 909 ? -28.344 49.094 27.891 1 97.38 909 PHE B O 1
ATOM 15014 N N . GLY B 1 910 ? -26.141 48.594 27.641 1 96.5 910 GLY B N 1
ATOM 15015 C CA . GLY B 1 910 ? -25.719 49.938 27.234 1 96.5 910 GLY B CA 1
ATOM 15016 C C . GLY B 1 910 ? -25.25 50.781 28.391 1 96.5 910 GLY B C 1
ATOM 15017 O O . GLY B 1 910 ? -24.75 51.906 28.203 1 96.5 910 GLY B O 1
ATOM 15018 N N . ASP B 1 911 ? -25.438 50.281 29.562 1 95.75 911 ASP B N 1
ATOM 15019 C CA . ASP B 1 911 ? -24.969 50.969 30.766 1 95.75 911 ASP B CA 1
ATOM 15020 C C . ASP B 1 911 ? -23.891 50.156 31.484 1 95.75 911 ASP B C 1
ATOM 15022 O O . ASP B 1 911 ? -22.719 50.25 31.125 1 95.75 911 ASP B O 1
ATOM 15026 N N . ASN B 1 912 ? -24.312 49.188 32.344 1 94.94 912 ASN B N 1
ATOM 15027 C CA . ASN B 1 912 ? -23.328 48.375 33.031 1 94.94 912 ASN B CA 1
ATOM 15028 C C . ASN B 1 912 ? -23.078 47.031 32.344 1 94.94 912 ASN B C 1
ATOM 15030 O O . ASN B 1 912 ? -22.328 46.188 32.844 1 94.94 912 ASN B O 1
ATOM 15034 N N . LEU B 1 913 ? -23.719 46.781 31.312 1 95.25 913 LEU B N 1
ATOM 15035 C CA . LEU B 1 913 ? -23.562 45.688 30.375 1 95.25 913 LEU B CA 1
ATOM 15036 C C . LEU B 1 913 ? -23.391 46.188 28.953 1 95.25 913 LEU B C 1
ATOM 15038 O O . LEU B 1 913 ? -24.297 46.844 28.406 1 95.25 913 LEU B O 1
ATOM 15042 N N . PHE B 1 914 ? -22.25 45.812 28.312 1 95.62 914 PHE B N 1
ATOM 15043 C CA . PHE B 1 914 ? -21.922 46.375 27.016 1 95.62 914 PHE B CA 1
ATOM 15044 C C . PHE B 1 914 ? -21.938 47.906 27.062 1 95.62 914 PHE B C 1
ATOM 15046 O O . PHE B 1 914 ? -22.594 48.531 26.234 1 95.62 914 PHE B O 1
ATOM 15053 N N . ALA B 1 915 ? -21.172 48.438 27.984 1 93.38 915 ALA B N 1
ATOM 15054 C CA . ALA B 1 915 ? -21.188 49.844 28.312 1 93.38 915 ALA B CA 1
ATOM 15055 C C . ALA B 1 915 ? -20.703 50.688 27.125 1 93.38 915 ALA B C 1
ATOM 15057 O O . ALA B 1 915 ? -20.984 51.875 27.062 1 93.38 915 ALA B O 1
ATOM 15058 N N . GLY B 1 916 ? -20.062 50.094 26.219 1 92.19 916 GLY B N 1
ATOM 15059 C CA . GLY B 1 916 ? -19.594 50.812 25.047 1 92.19 916 GLY B CA 1
ATOM 15060 C C . GLY B 1 916 ? -20.672 51.031 24 1 92.19 916 GLY B C 1
ATOM 15061 O O . GLY B 1 916 ? -20.5 51.844 23.078 1 92.19 916 GLY B O 1
ATOM 15062 N N . GLU B 1 917 ? -21.781 50.469 24.172 1 95.19 917 GLU B N 1
ATOM 15063 C CA . GLU B 1 917 ? -22.906 50.594 23.25 1 95.19 917 GLU B CA 1
ATOM 15064 C C . GLU B 1 917 ? -23.953 51.562 23.797 1 95.19 917 GLU B C 1
ATOM 15066 O O . GLU B 1 917 ? -24.156 51.656 25.016 1 95.19 917 GLU B O 1
ATOM 15071 N N . THR B 1 918 ? -24.609 52.344 22.875 1 96.69 918 THR B N 1
ATOM 15072 C CA . THR B 1 918 ? -25.781 53.125 23.234 1 96.69 918 THR B CA 1
ATOM 15073 C C . THR B 1 918 ? -27.062 52.312 22.938 1 96.69 918 THR B C 1
ATOM 15075 O O . THR B 1 918 ? -27.25 51.844 21.828 1 96.69 918 THR B O 1
ATOM 15078 N N . ALA B 1 919 ? -27.859 52.188 23.953 1 97.81 919 ALA B N 1
ATOM 15079 C CA . ALA B 1 919 ? -29.078 51.375 23.797 1 97.81 919 ALA B CA 1
ATOM 15080 C C . ALA B 1 919 ? -30.312 52.25 23.984 1 97.81 919 ALA B C 1
ATOM 15082 O O . ALA B 1 919 ? -30.344 53.125 24.844 1 97.81 919 ALA B O 1
ATOM 15083 N N . VAL B 1 920 ? -31.375 51.969 23.109 1 97.62 920 VAL B N 1
ATOM 15084 C CA . VAL B 1 920 ? -32.625 52.719 23.156 1 97.62 920 VAL B CA 1
ATOM 15085 C C . VAL B 1 920 ? -33.812 51.781 23.094 1 97.62 920 VAL B C 1
ATOM 15087 O O . VAL B 1 920 ? -33.688 50.688 22.516 1 97.62 920 VAL B O 1
ATOM 15090 N N . LYS B 1 921 ? -34.906 52.156 23.688 1 97.19 921 LYS B N 1
ATOM 15091 C CA . LYS B 1 921 ? -36.188 51.438 23.516 1 97.19 921 LYS B CA 1
ATOM 15092 C C . LYS B 1 921 ? -36.781 51.688 22.141 1 97.19 921 LYS B C 1
ATOM 15094 O O . LYS B 1 921 ? -36.25 52.5 21.375 1 97.19 921 LYS B O 1
ATOM 15099 N N . GLU B 1 922 ? -37.75 51 21.812 1 93.31 922 GLU B N 1
ATOM 15100 C CA . GLU B 1 922 ? -38.375 51.156 20.5 1 93.31 922 GLU B CA 1
ATOM 15101 C C . GLU B 1 922 ? -38.812 52.594 20.234 1 93.31 922 GLU B C 1
ATOM 15103 O O . GLU B 1 922 ? -38.781 53.062 19.094 1 93.31 922 GLU B O 1
ATOM 15108 N N . ASP B 1 923 ? -39.125 53.312 21.328 1 93.12 923 ASP B N 1
ATOM 15109 C CA . ASP B 1 923 ? -39.625 54.688 21.203 1 93.12 923 ASP B CA 1
ATOM 15110 C C . ASP B 1 923 ? -38.469 55.688 21.141 1 93.12 923 ASP B C 1
ATOM 15112 O O . ASP B 1 923 ? -38.688 56.906 21.062 1 93.12 923 ASP B O 1
ATOM 15116 N N . GLY B 1 924 ? -37.25 55.219 21.234 1 93.88 924 GLY B N 1
ATOM 15117 C CA . GLY B 1 924 ? -36.094 56.094 21.078 1 93.88 924 GLY B CA 1
ATOM 15118 C C . GLY B 1 924 ? -35.5 56.562 22.391 1 93.88 924 GLY B C 1
ATOM 15119 O O . GLY B 1 924 ? -34.438 57.156 22.438 1 93.88 924 GLY B O 1
ATOM 15120 N N . THR B 1 925 ? -36.219 56.312 23.531 1 96.12 925 THR B N 1
ATOM 15121 C CA . THR B 1 925 ? -35.719 56.75 24.828 1 96.12 925 THR B CA 1
ATOM 15122 C C . THR B 1 925 ? -34.625 55.781 25.297 1 96.12 925 THR B C 1
ATOM 15124 O O . THR B 1 925 ? -34.594 54.625 24.938 1 96.12 925 THR B O 1
ATOM 15127 N N . PRO B 1 926 ? -33.75 56.375 26.078 1 96.56 926 PRO B N 1
ATOM 15128 C CA . PRO B 1 926 ? -32.656 55.531 26.562 1 96.56 926 PRO B CA 1
ATOM 15129 C C . PRO B 1 926 ? -33.125 54.312 27.328 1 96.56 926 PRO B C 1
ATOM 15131 O O . PRO B 1 926 ? -34.125 54.406 28.078 1 96.56 926 PRO B O 1
ATOM 15134 N N . ASN B 1 927 ? -32.438 53.156 27.203 1 97.62 927 ASN B N 1
ATOM 15135 C CA . ASN B 1 927 ? -32.812 51.938 27.906 1 97.62 927 ASN B CA 1
ATOM 15136 C C . ASN B 1 927 ? -32.531 52.031 29.406 1 97.62 927 ASN B C 1
ATOM 15138 O O . ASN B 1 927 ? -31.438 52.406 29.812 1 97.62 927 ASN B O 1
ATOM 15142 N N . ASP B 1 928 ? -33.5 51.719 30.25 1 96.12 928 ASP B N 1
ATOM 15143 C CA . ASP B 1 928 ? -33.312 51.688 31.703 1 96.12 928 ASP B CA 1
ATOM 15144 C C . ASP B 1 928 ? -33.938 50.406 32.312 1 96.12 928 ASP B C 1
ATOM 15146 O O . ASP B 1 928 ? -34.156 50.344 33.5 1 96.12 928 ASP B O 1
ATOM 15150 N N . ILE B 1 929 ? -34.25 49.5 31.391 1 96.88 929 ILE B N 1
ATOM 15151 C CA . ILE B 1 929 ? -34.938 48.281 31.844 1 96.88 929 ILE B CA 1
ATOM 15152 C C . ILE B 1 929 ? -33.906 47.281 32.344 1 96.88 929 ILE B C 1
ATOM 15154 O O . ILE B 1 929 ? -32.969 46.938 31.625 1 96.88 929 ILE B O 1
ATOM 15158 N N . GLU B 1 930 ? -34.062 46.844 33.594 1 96.56 930 GLU B N 1
ATOM 15159 C CA . GLU B 1 930 ? -33.156 45.906 34.219 1 96.56 930 GLU B CA 1
ATOM 15160 C C . GLU B 1 930 ? -33.469 44.469 33.781 1 96.56 930 GLU B C 1
ATOM 15162 O O . GLU B 1 930 ? -34.625 44.094 33.625 1 96.56 930 GLU B O 1
ATOM 15167 N N . ILE B 1 931 ? -32.406 43.75 33.594 1 96.44 931 ILE B N 1
ATOM 15168 C CA . ILE B 1 931 ? -32.531 42.344 33.219 1 96.44 931 ILE B CA 1
ATOM 15169 C C . ILE B 1 931 ? -31.594 41.5 34.062 1 96.44 931 ILE B C 1
ATOM 15171 O O . ILE B 1 931 ? -30.766 42.062 34.812 1 96.44 931 ILE B O 1
ATOM 15175 N N . THR B 1 932 ? -31.719 40.125 34 1 96.75 932 THR B N 1
ATOM 15176 C CA . THR B 1 932 ? -30.828 39.219 34.688 1 96.75 932 THR B CA 1
ATOM 15177 C C . THR B 1 932 ? -29.734 38.688 33.75 1 96.75 932 THR B C 1
ATOM 15179 O O . THR B 1 932 ? -29.891 38.719 32.531 1 96.75 932 THR B O 1
ATOM 15182 N N . ALA B 1 933 ? -28.688 38.25 34.406 1 97.56 933 ALA B N 1
ATOM 15183 C CA . ALA B 1 933 ? -27.594 37.688 33.625 1 97.56 933 ALA B CA 1
ATOM 15184 C C . ALA B 1 933 ? -28.078 36.5 32.812 1 97.56 933 ALA B C 1
ATOM 15186 O O . ALA B 1 933 ? -27.703 36.344 31.641 1 97.56 933 ALA B O 1
ATOM 15187 N N . GLN B 1 934 ? -28.844 35.562 33.344 1 97.38 934 GLN B N 1
ATOM 15188 C CA . GLN B 1 934 ? -29.328 34.406 32.656 1 97.38 934 GLN B CA 1
ATOM 15189 C C . GLN B 1 934 ? -30.125 34.781 31.406 1 97.38 934 GLN B C 1
ATOM 15191 O O . GLN B 1 934 ? -29.906 34.219 30.328 1 97.38 934 GLN B O 1
ATOM 15196 N N . ASN B 1 935 ? -31.016 35.719 31.594 1 96.56 935 ASN B N 1
ATOM 15197 C CA . ASN B 1 935 ? -31.828 36.156 30.453 1 96.56 935 ASN B CA 1
ATOM 15198 C C . ASN B 1 935 ? -30.984 36.75 29.344 1 96.56 935 ASN B C 1
ATOM 15200 O O . ASN B 1 935 ? -31.219 36.469 28.172 1 96.56 935 ASN B O 1
ATOM 15204 N N . PHE B 1 936 ? -30.078 37.531 29.719 1 97 936 PHE B N 1
ATOM 15205 C CA . PHE B 1 936 ? -29.234 38.188 28.734 1 97 936 PHE B CA 1
ATOM 15206 C C . PHE B 1 936 ? -28.375 37.188 28 1 97 936 PHE B C 1
ATOM 15208 O O . PHE B 1 936 ? -28.391 37.125 26.766 1 97 936 PHE B O 1
ATOM 15215 N N . TRP B 1 937 ? -27.609 36.406 28.703 1 97.88 937 TRP B N 1
ATOM 15216 C CA . TRP B 1 937 ? -26.609 35.531 28.094 1 97.88 937 TRP B CA 1
ATOM 15217 C C . TRP B 1 937 ? -27.266 34.375 27.344 1 97.88 937 TRP B C 1
ATOM 15219 O O . TRP B 1 937 ? -26.734 33.875 26.359 1 97.88 937 TRP B O 1
ATOM 15229 N N . ARG B 1 938 ? -28.344 33.875 27.688 1 96.31 938 ARG B N 1
ATOM 15230 C CA . ARG B 1 938 ? -29.078 32.875 26.906 1 96.31 938 ARG B CA 1
ATOM 15231 C C . ARG B 1 938 ? -29.609 33.469 25.609 1 96.31 938 ARG B C 1
ATOM 15233 O O . ARG B 1 938 ? -29.703 32.75 24.594 1 96.31 938 ARG B O 1
ATOM 15240 N N . ASN B 1 939 ? -29.938 34.719 25.719 1 95.56 939 ASN B N 1
ATOM 15241 C CA . ASN B 1 939 ? -30.469 35.406 24.531 1 95.56 939 ASN B CA 1
ATOM 15242 C C . ASN B 1 939 ? -29.375 35.656 23.5 1 95.56 939 ASN B C 1
ATOM 15244 O O . ASN B 1 939 ? -29.625 35.594 22.297 1 95.56 939 ASN B O 1
ATOM 15248 N N . VAL B 1 940 ? -28.234 36.125 24 1 96.44 940 VAL B N 1
ATOM 15249 C CA . VAL B 1 940 ? -27.156 36.562 23.125 1 96.44 940 VAL B CA 1
ATOM 15250 C C . VAL B 1 940 ? -26.234 35.406 22.812 1 96.44 940 VAL B C 1
ATOM 15252 O O . VAL B 1 940 ? -25.656 35.312 21.719 1 96.44 940 VAL B O 1
ATOM 15255 N N . GLY B 1 941 ? -26.109 34.531 23.703 1 97.06 941 GLY B N 1
ATOM 15256 C CA . GLY B 1 941 ? -25.219 33.375 23.547 1 97.06 941 GLY B CA 1
ATOM 15257 C C . GLY B 1 941 ? -25.953 32.094 23.234 1 97.06 941 GLY B C 1
ATOM 15258 O O . GLY B 1 941 ? -26.922 32.094 22.469 1 97.06 941 GLY B O 1
ATOM 15259 N N . GLY B 1 942 ? -25.375 30.984 23.641 1 93.81 942 GLY B N 1
ATOM 15260 C CA . GLY B 1 942 ? -25.984 29.688 23.391 1 93.81 942 GLY B CA 1
ATOM 15261 C C . GLY B 1 942 ? -25.625 29.125 22.031 1 93.81 942 GLY B C 1
ATOM 15262 O O . GLY B 1 942 ? -24.75 29.641 21.344 1 93.81 942 GLY B O 1
ATOM 15263 N N . ARG B 1 943 ? -26.328 28.031 21.609 1 93.06 943 ARG B N 1
ATOM 15264 C CA . ARG B 1 943 ? -25.969 27.266 20.422 1 93.06 943 ARG B CA 1
ATOM 15265 C C . ARG B 1 943 ? -26.828 27.672 19.219 1 93.06 943 ARG B C 1
ATOM 15267 O O . ARG B 1 943 ? -26.312 27.828 18.109 1 93.06 943 ARG B O 1
ATOM 15274 N N . ASN B 1 944 ? -28.016 27.906 19.344 1 89.69 944 ASN B N 1
ATOM 15275 C CA . ASN B 1 944 ? -28.984 27.891 18.25 1 89.69 944 ASN B CA 1
ATOM 15276 C C . ASN B 1 944 ? -28.984 29.219 17.484 1 89.69 944 ASN B C 1
ATOM 15278 O O . ASN B 1 944 ? -29.062 29.219 16.25 1 89.69 944 ASN B O 1
ATOM 15282 N N . THR B 1 945 ? -29 30.281 18.156 1 91.56 945 THR B N 1
ATOM 15283 C CA . THR B 1 945 ? -28.984 31.578 17.5 1 91.56 945 THR B CA 1
ATOM 15284 C C . THR B 1 945 ? -27.969 32.5 18.156 1 91.56 945 THR B C 1
ATOM 15286 O O . THR B 1 945 ? -28.297 33.625 18.547 1 91.56 945 THR B O 1
ATOM 15289 N N . PRO B 1 946 ? -26.781 32.062 18.172 1 96.31 946 PRO B N 1
ATOM 15290 C CA . PRO B 1 946 ? -25.75 32.906 18.812 1 96.31 946 PRO B CA 1
ATOM 15291 C C . PRO B 1 946 ? -25.5 34.219 18.078 1 96.31 946 PRO B C 1
ATOM 15293 O O . PRO B 1 946 ? -25.531 34.25 16.844 1 96.31 946 PRO B O 1
ATOM 15296 N N . VAL B 1 947 ? -25.281 35.25 18.859 1 97.62 947 VAL B N 1
ATOM 15297 C CA . VAL B 1 947 ? -24.938 36.531 18.297 1 97.62 947 VAL B CA 1
ATOM 15298 C C . VAL B 1 947 ? -23.422 36.688 18.188 1 97.62 947 VAL B C 1
ATOM 15300 O O . VAL B 1 947 ? -22.766 37.125 19.141 1 97.62 947 VAL B O 1
ATOM 15303 N N . GLY B 1 948 ? -22.922 36.438 17 1 97.62 948 GLY B N 1
ATOM 15304 C CA . GLY B 1 948 ? -21.484 36.469 16.797 1 97.62 948 GLY B CA 1
ATOM 15305 C C . GLY B 1 948 ? -20.844 37.781 17.156 1 97.62 948 GLY B C 1
ATOM 15306 O O . GLY B 1 948 ? -19.703 37.812 17.625 1 97.62 948 GLY B O 1
ATOM 15307 N N . GLU B 1 949 ? -21.531 38.844 16.969 1 96.94 949 GLU B N 1
ATOM 15308 C CA . GLU B 1 949 ? -21.016 40.188 17.266 1 96.94 949 GLU B CA 1
ATOM 15309 C C . GLU B 1 949 ? -20.625 40.312 18.734 1 96.94 949 GLU B C 1
ATOM 15311 O O . GLU B 1 949 ? -19.672 41.031 19.062 1 96.94 949 GLU B O 1
ATOM 15316 N N . ALA B 1 950 ? -21.25 39.594 19.625 1 96.94 950 ALA B N 1
ATOM 15317 C CA . ALA B 1 950 ? -21 39.656 21.062 1 96.94 950 ALA B CA 1
ATOM 15318 C C . ALA B 1 950 ? -19.812 38.781 21.453 1 96.94 950 ALA B C 1
ATOM 15320 O O . ALA B 1 950 ? -19.266 38.906 22.547 1 96.94 950 ALA B O 1
ATOM 15321 N N . PHE B 1 951 ? -19.422 37.938 20.609 1 96.94 951 PHE B N 1
ATOM 15322 C CA . PHE B 1 951 ? -18.406 36.969 20.984 1 96.94 951 PHE B CA 1
ATOM 15323 C C . PHE B 1 951 ? -17.234 37.031 20.016 1 96.94 951 PHE B C 1
ATOM 15325 O O . PHE B 1 951 ? -16.625 35.969 19.719 1 96.94 951 PHE B O 1
ATOM 15332 N N . THR B 1 952 ? -16.953 38.062 19.406 1 96.38 952 THR B N 1
ATOM 15333 C CA . THR B 1 952 ? -15.781 38.281 18.562 1 96.38 952 THR B CA 1
ATOM 15334 C C . THR B 1 952 ? -14.641 38.906 19.375 1 96.38 952 THR B C 1
ATOM 15336 O O . THR B 1 952 ? -14.867 39.781 20.203 1 96.38 952 THR B O 1
ATOM 15339 N N . GLN B 1 953 ? -13.477 38.344 19.203 1 94 953 GLN B N 1
ATOM 15340 C CA . GLN B 1 953 ? -12.297 38.812 19.922 1 94 953 GLN B CA 1
ATOM 15341 C C . GLN B 1 953 ? -11.148 39.062 18.953 1 94 953 GLN B C 1
ATOM 15343 O O . GLN B 1 953 ? -11.102 38.5 17.859 1 94 953 GLN B O 1
ATOM 15348 N N . GLU B 1 954 ? -10.281 39.906 19.391 1 95.38 954 GLU B N 1
ATOM 15349 C CA . GLU B 1 954 ? -9.078 40.156 18.609 1 95.38 954 GLU B CA 1
ATOM 15350 C C . GLU B 1 954 ? -8.102 39 18.719 1 95.38 954 GLU B C 1
ATOM 15352 O O . GLU B 1 954 ? -7.984 38.375 19.766 1 95.38 954 GLU B O 1
ATOM 15357 N N . ALA B 1 955 ? -7.387 38.812 17.656 1 95.5 955 ALA B N 1
ATOM 15358 C CA . ALA B 1 955 ? -6.477 37.688 17.578 1 95.5 955 ALA B CA 1
ATOM 15359 C C . ALA B 1 955 ? -5.043 38.094 17.891 1 95.5 955 ALA B C 1
ATOM 15361 O O . ALA B 1 955 ? -4.129 37.281 17.875 1 95.5 955 ALA B O 1
ATOM 15362 N N . THR B 1 956 ? -4.758 39.281 18.281 1 97.12 956 THR B N 1
ATOM 15363 C CA . THR B 1 956 ? -3.418 39.781 18.562 1 97.12 956 THR B CA 1
ATOM 15364 C C . THR B 1 956 ? -2.783 39.031 19.719 1 97.12 956 THR B C 1
ATOM 15366 O O . THR B 1 956 ? -3.404 38.875 20.766 1 97.12 956 THR B O 1
ATOM 15369 N N . ASN B 1 957 ? -1.595 38.562 19.531 1 96 957 ASN B N 1
ATOM 15370 C CA . ASN B 1 957 ? -0.869 37.906 20.625 1 96 957 ASN B CA 1
ATOM 15371 C C . ASN B 1 957 ? 0.638 37.938 20.391 1 96 957 ASN B C 1
ATOM 15373 O O . ASN B 1 957 ? 1.085 38.062 19.25 1 96 957 ASN B O 1
ATOM 15377 N N . THR B 1 958 ? 1.398 37.906 21.422 1 97.25 958 THR B N 1
ATOM 15378 C CA . THR B 1 958 ? 2.846 37.719 21.469 1 97.25 958 THR B CA 1
ATOM 15379 C C . THR B 1 958 ? 3.209 36.562 22.375 1 97.25 958 THR B C 1
ATOM 15381 O O . THR B 1 958 ? 2.705 36.438 23.484 1 97.25 958 THR B O 1
ATOM 15384 N N . ARG B 1 959 ? 4.012 35.688 21.891 1 96.62 959 ARG B N 1
ATOM 15385 C CA . ARG B 1 959 ? 4.312 34.531 22.719 1 96.62 959 ARG B CA 1
ATOM 15386 C C . ARG B 1 959 ? 5.777 34.125 22.594 1 96.62 959 ARG B C 1
ATOM 15388 O O . ARG B 1 959 ? 6.426 34.438 21.594 1 96.62 959 ARG B O 1
ATOM 15395 N N . LEU B 1 960 ? 6.281 33.5 23.656 1 97.31 960 LEU B N 1
ATOM 15396 C CA . LEU B 1 960 ? 7.555 32.781 23.578 1 97.31 960 LEU B CA 1
ATOM 15397 C C . LEU B 1 960 ? 7.383 31.406 22.938 1 97.31 960 LEU B C 1
ATOM 15399 O O . LEU B 1 960 ? 7.023 30.453 23.609 1 97.31 960 LEU B O 1
ATOM 15403 N N . ARG B 1 961 ? 7.766 31.359 21.719 1 95 961 ARG B N 1
ATOM 15404 C CA . ARG B 1 961 ? 7.449 30.203 20.891 1 95 961 ARG B CA 1
ATOM 15405 C C . ARG B 1 961 ? 8.422 29.062 21.125 1 95 961 ARG B C 1
ATOM 15407 O O . ARG B 1 961 ? 8.047 27.891 21.062 1 95 961 ARG B O 1
ATOM 15414 N N . GLU B 1 962 ? 9.648 29.359 21.328 1 94.69 962 GLU B N 1
ATOM 15415 C CA . GLU B 1 962 ? 10.648 28.312 21.422 1 94.69 962 GLU B CA 1
ATOM 15416 C C . GLU B 1 962 ? 11.852 28.766 22.25 1 94.69 962 GLU B C 1
ATOM 15418 O O . GLU B 1 962 ? 12.273 29.922 22.156 1 94.69 962 GLU B O 1
ATOM 15423 N N . VAL B 1 963 ? 12.32 27.922 23.062 1 95.69 963 VAL B N 1
ATOM 15424 C CA . VAL B 1 963 ? 13.586 28.078 23.766 1 95.69 963 VAL B CA 1
ATOM 15425 C C . VAL B 1 963 ? 14.43 26.812 23.625 1 95.69 963 VAL B C 1
ATOM 15427 O O . VAL B 1 963 ? 13.898 25.688 23.703 1 95.69 963 VAL B O 1
ATOM 15430 N N . THR B 1 964 ? 15.617 26.953 23.312 1 93.81 964 THR B N 1
ATOM 15431 C CA . THR B 1 964 ? 16.547 25.828 23.203 1 93.81 964 THR B CA 1
ATOM 15432 C C . THR B 1 964 ? 17.859 26.125 23.906 1 93.81 964 THR B C 1
ATOM 15434 O O . THR B 1 964 ? 18.453 27.188 23.688 1 93.81 964 THR B O 1
ATOM 15437 N N . ILE B 1 965 ? 18.328 25.266 24.734 1 95.69 965 ILE B N 1
ATOM 15438 C CA . ILE B 1 965 ? 19.641 25.328 25.359 1 95.69 965 ILE B CA 1
ATOM 15439 C C . ILE B 1 965 ? 20.406 24.047 25.109 1 95.69 965 ILE B C 1
ATOM 15441 O O . ILE B 1 965 ? 19.906 22.953 25.406 1 95.69 965 ILE B O 1
ATOM 15445 N N . GLY B 1 966 ? 21.531 24.188 24.562 1 93.44 966 GLY B N 1
ATOM 15446 C CA . GLY B 1 966 ? 22.344 23.016 24.234 1 93.44 966 GLY B CA 1
ATOM 15447 C C . GLY B 1 966 ? 23.734 23.078 24.828 1 93.44 966 GLY B C 1
ATOM 15448 O O . GLY B 1 966 ? 24.281 24.172 25.031 1 93.44 966 GLY B O 1
ATOM 15449 N N . TYR B 1 967 ? 24.234 21.938 25.125 1 94.19 967 TYR B N 1
ATOM 15450 C CA . TYR B 1 967 ? 25.594 21.812 25.625 1 94.19 967 TYR B CA 1
ATOM 15451 C C . TYR B 1 967 ? 26.312 20.656 24.938 1 94.19 967 TYR B C 1
ATOM 15453 O O . TYR B 1 967 ? 25.844 19.516 24.969 1 94.19 967 TYR B O 1
ATOM 15461 N N . MET B 1 968 ? 27.391 20.984 24.391 1 91.12 968 MET B N 1
ATOM 15462 C CA . MET B 1 968 ? 28.266 19.984 23.797 1 91.12 968 MET B CA 1
ATOM 15463 C C . MET B 1 968 ? 29.359 19.562 24.781 1 91.12 968 MET B C 1
ATOM 15465 O O . MET B 1 968 ? 30.188 20.375 25.156 1 91.12 968 MET B O 1
ATOM 15469 N N . LEU B 1 969 ? 29.375 18.312 25.047 1 91.75 969 LEU B N 1
ATOM 15470 C CA . LEU B 1 969 ? 30.406 17.844 25.984 1 91.75 969 LEU B CA 1
ATOM 15471 C C . LEU B 1 969 ? 31.797 18.031 25.375 1 91.75 969 LEU B C 1
ATOM 15473 O O . LEU B 1 969 ? 32.031 17.703 24.219 1 91.75 969 LEU B O 1
ATOM 15477 N N . PRO B 1 970 ? 32.656 18.594 26.172 1 88.06 970 PRO B N 1
ATOM 15478 C CA . PRO B 1 970 ? 34.031 18.812 25.656 1 88.06 970 PRO B CA 1
ATOM 15479 C C . PRO B 1 970 ? 34.719 17.516 25.281 1 88.06 970 PRO B C 1
ATOM 15481 O O . PRO B 1 970 ? 34.469 16.469 25.906 1 88.06 970 PRO B O 1
ATOM 15484 N N . LEU B 1 971 ? 35.531 17.609 24.344 1 79.31 971 LEU B N 1
ATOM 15485 C CA . LEU B 1 971 ? 36.281 16.453 23.859 1 79.31 971 LEU B CA 1
ATOM 15486 C C . LEU B 1 971 ? 37.094 15.805 24.984 1 79.31 971 LEU B C 1
ATOM 15488 O O . LEU B 1 971 ? 37.281 14.586 24.984 1 79.31 971 LEU B O 1
ATOM 15492 N N . SER B 1 972 ? 37.594 16.625 25.906 1 80.19 972 SER B N 1
ATOM 15493 C CA . SER B 1 972 ? 38.438 16.125 27 1 80.19 972 SER B CA 1
ATOM 15494 C C . SER B 1 972 ? 37.656 15.109 27.844 1 80.19 972 SER B C 1
ATOM 15496 O O . SER B 1 972 ? 38.25 14.219 28.453 1 80.19 972 SER B O 1
ATOM 15498 N N . VAL B 1 973 ? 36.438 15.266 27.781 1 82.5 973 VAL B N 1
ATOM 15499 C CA . VAL B 1 973 ? 35.594 14.398 28.609 1 82.5 973 VAL B CA 1
ATOM 15500 C C . VAL B 1 973 ? 35.281 13.109 27.844 1 82.5 973 VAL B C 1
ATOM 15502 O O . VAL B 1 973 ? 35.125 12.047 28.453 1 82.5 973 VAL B O 1
ATOM 15505 N N . ILE B 1 974 ? 35.25 13.25 26.469 1 84 974 ILE B N 1
ATOM 15506 C CA . ILE B 1 974 ? 34.719 12.094 25.75 1 84 974 ILE B CA 1
ATOM 15507 C C . ILE B 1 974 ? 35.844 11.391 25 1 84 974 ILE B C 1
ATOM 15509 O O . ILE B 1 974 ? 35.625 10.367 24.359 1 84 974 ILE B O 1
ATOM 15513 N N . GLU B 1 975 ? 37.031 11.812 25.062 1 76.81 975 GLU B N 1
ATOM 15514 C CA . GLU B 1 975 ? 38.188 11.32 24.312 1 76.81 975 GLU B CA 1
ATOM 15515 C C . GLU B 1 975 ? 38.406 9.828 24.562 1 76.81 975 GLU B C 1
ATOM 15517 O O . GLU B 1 975 ? 38.844 9.109 23.672 1 76.81 975 GLU B O 1
ATOM 15522 N N . THR B 1 976 ? 38.031 9.406 25.688 1 80.19 976 THR B N 1
ATOM 15523 C CA . THR B 1 976 ? 38.312 8.008 26.016 1 80.19 976 THR B CA 1
ATOM 15524 C C . THR B 1 976 ? 37.156 7.117 25.516 1 80.19 976 THR B C 1
ATOM 15526 O O . THR B 1 976 ? 37.312 5.891 25.484 1 80.19 976 THR B O 1
ATOM 15529 N N . LEU B 1 977 ? 36.125 7.797 25.156 1 80.06 977 LEU B N 1
ATOM 15530 C CA . LEU B 1 977 ? 34.969 7.047 24.688 1 80.06 977 LEU B CA 1
ATOM 15531 C C . LEU B 1 977 ? 35 6.938 23.156 1 80.06 977 LEU B C 1
ATOM 15533 O O . LEU B 1 977 ? 35.562 7.781 22.469 1 80.06 977 LEU B O 1
ATOM 15537 N N . PRO B 1 978 ? 34.531 5.824 22.594 1 80.38 978 PRO B N 1
ATOM 15538 C CA . PRO B 1 978 ? 34.438 5.695 21.141 1 80.38 978 PRO B CA 1
ATOM 15539 C C . PRO B 1 978 ? 33.312 6.578 20.547 1 80.38 978 PRO B C 1
ATOM 15541 O O . PRO B 1 978 ? 32.5 6.098 19.766 1 80.38 978 PRO B O 1
ATOM 15544 N N . VAL B 1 979 ? 33.281 7.797 21.094 1 85.94 979 VAL B N 1
ATOM 15545 C CA . VAL B 1 979 ? 32.281 8.75 20.641 1 85.94 979 VAL B CA 1
ATOM 15546 C C . VAL B 1 979 ? 32.969 10.023 20.141 1 85.94 979 VAL B C 1
ATOM 15548 O O . VAL B 1 979 ? 34 10.422 20.656 1 85.94 979 VAL B O 1
ATOM 15551 N N . SER B 1 980 ? 32.438 10.492 19.031 1 81.94 980 SER B N 1
ATOM 15552 C CA . SER B 1 980 ? 32.969 11.719 18.469 1 81.94 980 SER B CA 1
ATOM 15553 C C . SER B 1 980 ? 32.406 12.953 19.125 1 81.94 980 SER B C 1
ATOM 15555 O O . SER B 1 980 ? 33.062 13.969 19.281 1 81.94 980 SER B O 1
ATOM 15557 N N . SER B 1 981 ? 31.172 12.852 19.422 1 87.69 981 SER B N 1
ATOM 15558 C CA . SER B 1 981 ? 30.531 13.992 20.078 1 87.69 981 SER B CA 1
ATOM 15559 C C . SER B 1 981 ? 29.312 13.57 20.875 1 87.69 981 SER B C 1
ATOM 15561 O O . SER B 1 981 ? 28.656 12.586 20.531 1 87.69 981 SER B O 1
ATOM 15563 N N . ILE B 1 982 ? 29.062 14.211 21.906 1 92 982 ILE B N 1
ATOM 15564 C CA . ILE B 1 982 ? 27.859 14.078 22.719 1 92 982 ILE B CA 1
ATOM 15565 C C . ILE B 1 982 ? 27.25 15.453 22.969 1 92 982 ILE B C 1
ATOM 15567 O O . ILE B 1 982 ? 27.938 16.359 23.453 1 92 982 ILE B O 1
ATOM 15571 N N . GLU B 1 983 ? 26.062 15.57 22.562 1 92.06 983 GLU B N 1
ATOM 15572 C CA . GLU B 1 983 ? 25.359 16.828 22.781 1 92.06 983 GLU B CA 1
ATOM 15573 C C . GLU B 1 983 ? 24.062 16.609 23.562 1 92.06 983 GLU B C 1
ATOM 15575 O O . GLU B 1 983 ? 23.312 15.68 23.266 1 92.06 983 GLU B O 1
ATOM 15580 N N . VAL B 1 984 ? 23.875 17.438 24.578 1 93.81 984 VAL B N 1
ATOM 15581 C CA . VAL B 1 984 ? 22.641 17.438 25.328 1 93.81 984 VAL B CA 1
ATOM 15582 C C . VAL B 1 984 ? 21.922 18.781 25.156 1 93.81 984 VAL B C 1
ATOM 15584 O O . VAL B 1 984 ? 22.562 19.828 25.156 1 93.81 984 VAL B O 1
ATOM 15587 N N . SER B 1 985 ? 20.688 18.688 24.938 1 94.12 985 SER B N 1
ATOM 15588 C CA . SER B 1 985 ? 19.953 19.938 24.797 1 94.12 985 SER B CA 1
ATOM 15589 C C . SER B 1 985 ? 18.609 19.859 25.516 1 94.12 985 SER B C 1
ATOM 15591 O O . SER B 1 985 ? 18.062 18.781 25.703 1 94.12 985 SER B O 1
ATOM 15593 N N . VAL B 1 986 ? 18.125 20.984 25.984 1 95.81 986 VAL B N 1
ATOM 15594 C CA . VAL B 1 986 ? 16.797 21.172 26.547 1 95.81 986 VAL B CA 1
ATOM 15595 C C . VAL B 1 986 ? 16 22.156 25.688 1 95.81 986 VAL B C 1
ATOM 15597 O O . VAL B 1 986 ? 16.547 23.156 25.234 1 95.81 986 VAL B O 1
ATOM 15600 N N . THR B 1 987 ? 14.805 21.812 25.469 1 94.19 987 THR B N 1
ATOM 15601 C CA . THR B 1 987 ? 13.984 22.656 24.594 1 94.19 987 THR B CA 1
ATOM 15602 C C . THR B 1 987 ? 12.617 22.906 25.219 1 94.19 987 THR B C 1
ATOM 15604 O O . THR B 1 987 ? 12.109 22.062 25.969 1 94.19 987 THR B O 1
ATOM 15607 N N . GLY B 1 988 ? 12.031 24.031 25.016 1 94.88 988 GLY B N 1
ATOM 15608 C CA . GLY B 1 988 ? 10.664 24.406 25.328 1 94.88 988 GLY B CA 1
ATOM 15609 C C . GLY B 1 988 ? 9.93 25.047 24.156 1 94.88 988 GLY B C 1
ATOM 15610 O O . GLY B 1 988 ? 10.516 25.812 23.391 1 94.88 988 GLY B O 1
ATOM 15611 N N . ARG B 1 989 ? 8.719 24.656 23.984 1 94.06 989 ARG B N 1
ATOM 15612 C CA . ARG B 1 989 ? 7.914 25.219 22.906 1 94.06 989 ARG B CA 1
ATOM 15613 C C . ARG B 1 989 ? 6.566 25.703 23.422 1 94.06 989 ARG B C 1
ATOM 15615 O O . ARG B 1 989 ? 5.949 25.047 24.266 1 94.06 989 ARG B O 1
ATOM 15622 N N . ASN B 1 990 ? 6.113 26.781 22.797 1 93.88 990 ASN B N 1
ATOM 15623 C CA . ASN B 1 990 ? 4.859 27.406 23.203 1 93.88 990 ASN B CA 1
ATOM 15624 C C . ASN B 1 990 ? 4.793 27.578 24.719 1 93.88 990 ASN B C 1
ATOM 15626 O O . ASN B 1 990 ? 3.834 27.156 25.359 1 93.88 990 ASN B O 1
ATOM 15630 N N . LEU B 1 991 ? 5.77 28.234 25.234 1 95.5 991 LEU B N 1
ATOM 15631 C CA . LEU B 1 991 ? 5.941 28.219 26.688 1 95.5 991 LEU B CA 1
ATOM 15632 C C . LEU B 1 991 ? 4.879 29.078 27.375 1 95.5 991 LEU B C 1
ATOM 15634 O O . LEU B 1 991 ? 4.242 28.641 28.328 1 95.5 991 LEU B O 1
ATOM 15638 N N . PHE B 1 992 ? 4.742 30.344 26.906 1 94.38 992 PHE B N 1
ATOM 15639 C CA . PHE B 1 992 ? 3.686 31.188 27.453 1 94.38 992 PHE B CA 1
ATOM 15640 C C . PHE B 1 992 ? 3.424 32.375 26.531 1 94.38 992 PHE B C 1
ATOM 15642 O O . PHE B 1 992 ? 4.254 32.719 25.688 1 94.38 992 PHE B O 1
ATOM 15649 N N . PHE B 1 993 ? 2.24 32.969 26.672 1 95.81 993 PHE B N 1
ATOM 15650 C CA . PHE B 1 993 ? 1.911 34.219 26 1 95.81 993 PHE B CA 1
ATOM 15651 C C . PHE B 1 993 ? 2.43 35.438 26.797 1 95.81 993 PHE B C 1
ATOM 15653 O O . PHE B 1 993 ? 2.156 35.531 28 1 95.81 993 PHE B O 1
ATOM 15660 N N . ILE B 1 994 ? 3.162 36.25 26.172 1 96.94 994 ILE B N 1
ATOM 15661 C CA . ILE B 1 994 ? 3.594 37.5 26.781 1 96.94 994 ILE B CA 1
ATOM 15662 C C . ILE B 1 994 ? 2.438 38.5 26.781 1 96.94 994 ILE B C 1
ATOM 15664 O O . ILE B 1 994 ? 2.254 39.25 27.75 1 96.94 994 ILE B O 1
ATOM 15668 N N . HIS B 1 995 ? 1.779 38.5 25.688 1 95 995 HIS B N 1
ATOM 15669 C CA . HIS B 1 995 ? 0.597 39.312 25.516 1 95 995 HIS B CA 1
ATOM 15670 C C . HIS B 1 995 ? -0.452 38.625 24.656 1 95 995 HIS B C 1
ATOM 15672 O O . HIS B 1 995 ? -0.114 37.938 23.703 1 95 995 HIS B O 1
ATOM 15678 N N . ARG B 1 996 ? -1.695 38.719 25.078 1 93.94 996 ARG B N 1
ATOM 15679 C CA . ARG B 1 996 ? -2.787 38.188 24.281 1 93.94 996 ARG B CA 1
ATOM 15680 C C . ARG B 1 996 ? -4.086 38.938 24.531 1 93.94 996 ARG B C 1
ATOM 15682 O O . ARG B 1 996 ? -4.438 39.219 25.688 1 93.94 996 ARG B O 1
ATOM 15689 N N . LYS B 1 997 ? -4.785 39.25 23.609 1 90.25 997 LYS B N 1
ATOM 15690 C CA . LYS B 1 997 ? -6.043 40 23.75 1 90.25 997 LYS B CA 1
ATOM 15691 C C . LYS B 1 997 ? -7.234 39.031 23.766 1 90.25 997 LYS B C 1
ATOM 15693 O O . LYS B 1 997 ? -8.25 39.312 24.406 1 90.25 997 LYS B O 1
ATOM 15698 N N . GLY B 1 998 ? -7.223 37.938 23.172 1 86.75 998 GLY B N 1
ATOM 15699 C CA . GLY B 1 998 ? -8.32 37 23.125 1 86.75 998 GLY B CA 1
ATOM 15700 C C . GLY B 1 998 ? -8.078 35.75 24 1 86.75 998 GLY B C 1
ATOM 15701 O O . GLY B 1 998 ? -6.945 35.5 24.422 1 86.75 998 GLY B O 1
ATOM 15702 N N . ASP B 1 999 ? -9.188 35.062 24.281 1 86.25 999 ASP B N 1
ATOM 15703 C CA . ASP B 1 999 ? -9.133 33.875 25.156 1 86.25 999 ASP B CA 1
ATOM 15704 C C . ASP B 1 999 ? -8.547 32.688 24.406 1 86.25 999 ASP B C 1
ATOM 15706 O O . ASP B 1 999 ? -7.918 31.812 25.016 1 86.25 999 ASP B O 1
ATOM 15710 N N . TRP B 1 1000 ? -8.766 32.688 23.188 1 88.38 1000 TRP B N 1
ATOM 15711 C CA . TRP B 1 1000 ? -8.406 31.5 22.438 1 88.38 1000 TRP B CA 1
ATOM 15712 C C . TRP B 1 1000 ? -7.203 31.766 21.547 1 88.38 1000 TRP B C 1
ATOM 15714 O O . TRP B 1 1000 ? -7.008 32.875 21.062 1 88.38 1000 TRP B O 1
ATOM 15724 N N . ASP B 1 1001 ? -6.453 30.719 21.328 1 91.75 1001 ASP B N 1
ATOM 15725 C CA . ASP B 1 1001 ? -5.301 30.766 20.422 1 91.75 1001 ASP B CA 1
ATOM 15726 C C . ASP B 1 1001 ? -5.738 30.703 18.969 1 91.75 1001 ASP B C 1
ATOM 15728 O O . ASP B 1 1001 ? -6.312 29.703 18.531 1 91.75 1001 ASP B O 1
ATOM 15732 N N . PRO B 1 1002 ? -5.492 31.719 18.203 1 91.31 1002 PRO B N 1
ATOM 15733 C CA . PRO B 1 1002 ? -5.934 31.719 16.812 1 91.31 1002 PRO B CA 1
ATOM 15734 C C . PRO B 1 1002 ? -5.191 30.703 15.953 1 91.31 1002 PRO B C 1
ATOM 15736 O O . PRO B 1 1002 ? -5.605 30.422 14.82 1 91.31 1002 PRO B O 1
ATOM 15739 N N . ASP B 1 1003 ? -4.164 30.078 16.453 1 90.25 1003 ASP B N 1
ATOM 15740 C CA . ASP B 1 1003 ? -3.367 29.125 15.68 1 90.25 1003 ASP B CA 1
ATOM 15741 C C . ASP B 1 1003 ? -3.955 27.719 15.758 1 90.25 1003 ASP B C 1
ATOM 15743 O O . ASP B 1 1003 ? -3.523 26.812 15.039 1 90.25 1003 ASP B O 1
ATOM 15747 N N . ILE B 1 1004 ? -4.867 27.5 16.578 1 89.75 1004 ILE B N 1
ATOM 15748 C CA . ILE B 1 1004 ? -5.543 26.203 16.656 1 89.75 1004 ILE B CA 1
ATOM 15749 C C . ILE B 1 1004 ? -6.883 26.281 15.93 1 89.75 1004 ILE B C 1
ATOM 15751 O O . ILE B 1 1004 ? -7.793 26.984 16.359 1 89.75 1004 ILE B O 1
ATOM 15755 N N . LEU B 1 1005 ? -6.988 25.516 14.898 1 87.5 1005 LEU B N 1
ATOM 15756 C CA . LEU B 1 1005 ? -8.172 25.594 14.047 1 87.5 1005 LEU B CA 1
ATOM 15757 C C . LEU B 1 1005 ? -9.055 24.375 14.219 1 87.5 1005 LEU B C 1
ATOM 15759 O O . LEU B 1 1005 ? -8.633 23.359 14.789 1 87.5 1005 LEU B O 1
ATOM 15763 N N . THR B 1 1006 ? -10.219 24.5 13.68 1 85.69 1006 THR B N 1
ATOM 15764 C CA . THR B 1 1006 ? -11.148 23.359 13.672 1 85.69 1006 THR B CA 1
ATOM 15765 C C . THR B 1 1006 ? -10.781 22.375 12.562 1 85.69 1006 THR B C 1
ATOM 15767 O O . THR B 1 1006 ? -11.172 21.203 12.625 1 85.69 1006 THR B O 1
ATOM 15770 N N . SER B 1 1007 ? -10.125 22.828 11.523 1 83.81 1007 SER B N 1
ATOM 15771 C CA . SER B 1 1007 ? -9.648 22.047 10.391 1 83.81 1007 SER B CA 1
ATOM 15772 C C . SER B 1 1007 ? -8.555 22.766 9.625 1 83.81 1007 SER B C 1
ATOM 15774 O O . SER B 1 1007 ? -8.156 23.875 10 1 83.81 1007 SER B O 1
ATOM 15776 N N . THR B 1 1008 ? -8.125 22.109 8.57 1 80.56 1008 THR B N 1
ATOM 15777 C CA . THR B 1 1008 ? -7.074 22.734 7.781 1 80.56 1008 THR B CA 1
ATOM 15778 C C . THR B 1 1008 ? -7.656 23.422 6.551 1 80.56 1008 THR B C 1
ATOM 15780 O O . THR B 1 1008 ? -6.914 23.906 5.691 1 80.56 1008 THR B O 1
ATOM 15783 N N . GLY B 1 1009 ? -8.906 23.469 6.449 1 83.38 1009 GLY B N 1
ATOM 15784 C CA . GLY B 1 1009 ? -9.539 24.109 5.309 1 83.38 1009 GLY B CA 1
ATOM 15785 C C . GLY B 1 1009 ? -9.5 25.625 5.383 1 83.38 1009 GLY B C 1
ATOM 15786 O O . GLY B 1 1009 ? -9.352 26.203 6.461 1 83.38 1009 GLY B O 1
ATOM 15787 N N . THR B 1 1010 ? -9.734 26.234 4.297 1 84.94 1010 THR B N 1
ATOM 15788 C CA . THR B 1 1010 ? -9.664 27.688 4.176 1 84.94 1010 THR B CA 1
ATOM 15789 C C . THR B 1 1010 ? -10.711 28.359 5.066 1 84.94 1010 THR B C 1
ATOM 15791 O O . THR B 1 1010 ? -10.445 29.391 5.684 1 84.94 1010 THR B O 1
ATOM 15794 N N . ALA B 1 1011 ? -11.789 27.766 5.199 1 86.12 1011 ALA B N 1
ATOM 15795 C CA . ALA B 1 1011 ? -12.891 28.391 5.926 1 86.12 1011 ALA B CA 1
ATOM 15796 C C . ALA B 1 1011 ? -12.773 28.156 7.426 1 86.12 1011 ALA B C 1
ATOM 15798 O O . ALA B 1 1011 ? -13.609 28.609 8.211 1 86.12 1011 ALA B O 1
ATOM 15799 N N . ALA B 1 1012 ? -11.773 27.516 7.848 1 86.5 1012 ALA B N 1
ATOM 15800 C CA . ALA B 1 1012 ? -11.633 27.203 9.273 1 86.5 1012 ALA B CA 1
ATOM 15801 C C . ALA B 1 1012 ? -11 28.375 10.023 1 86.5 1012 ALA B C 1
ATOM 15803 O O . ALA B 1 1012 ? -11.078 28.438 11.25 1 86.5 1012 ALA B O 1
ATOM 15804 N N . VAL B 1 1013 ? -10.469 29.281 9.359 1 89.75 1013 VAL B N 1
ATOM 15805 C CA . VAL B 1 1013 ? -9.734 30.375 10 1 89.75 1013 VAL B CA 1
ATOM 15806 C C . VAL B 1 1013 ? -10.719 31.375 10.602 1 89.75 1013 VAL B C 1
ATOM 15808 O O . VAL B 1 1013 ? -11.805 31.578 10.062 1 89.75 1013 VAL B O 1
ATOM 15811 N N . GLY B 1 1014 ? -10.359 31.922 11.773 1 93.06 1014 GLY B N 1
ATOM 15812 C CA . GLY B 1 1014 ? -11.148 32.969 12.438 1 93.06 1014 GLY B CA 1
ATOM 15813 C C . GLY B 1 1014 ? -12.352 32.406 13.18 1 93.06 1014 GLY B C 1
ATOM 15814 O O . GLY B 1 1014 ? -13.266 33.156 13.531 1 93.06 1014 GLY B O 1
ATOM 15815 N N . TYR B 1 1015 ? -12.398 31.188 13.328 1 94.5 1015 TYR B N 1
ATOM 15816 C CA . TYR B 1 1015 ? -13.531 30.516 13.969 1 94.5 1015 TYR B CA 1
ATOM 15817 C C . TYR B 1 1015 ? -13.062 29.547 15.039 1 94.5 1015 TYR B C 1
ATOM 15819 O O . TYR B 1 1015 ? -12.219 28.672 14.773 1 94.5 1015 TYR B O 1
ATOM 15827 N N . ASN B 1 1016 ? -13.5 29.797 16.234 1 93.75 1016 ASN B N 1
ATOM 15828 C CA . ASN B 1 1016 ? -13.211 28.875 17.328 1 93.75 1016 ASN B CA 1
ATOM 15829 C C . ASN B 1 1016 ? -14.453 28.094 17.75 1 93.75 1016 ASN B C 1
ATOM 15831 O O . ASN B 1 1016 ? -15.5 28.688 18.031 1 93.75 1016 ASN B O 1
ATOM 15835 N N . ALA B 1 1017 ? -14.328 26.812 17.734 1 94.94 1017 ALA B N 1
ATOM 15836 C CA . ALA B 1 1017 ? -15.406 25.938 18.172 1 94.94 1017 ALA B CA 1
ATOM 15837 C C . ALA B 1 1017 ? -14.859 24.703 18.891 1 94.94 1017 ALA B C 1
ATOM 15839 O O . ALA B 1 1017 ? -14.508 23.719 18.234 1 94.94 1017 ALA B O 1
ATOM 15840 N N . PHE B 1 1018 ? -14.797 24.766 20.203 1 94.06 1018 PHE B N 1
ATOM 15841 C CA . PHE B 1 1018 ? -14.414 23.656 21.078 1 94.06 1018 PHE B CA 1
ATOM 15842 C C . PHE B 1 1018 ? -13.172 22.953 20.547 1 94.06 1018 PHE B C 1
ATOM 15844 O O . PHE B 1 1018 ? -13.164 21.734 20.391 1 94.06 1018 PHE B O 1
ATOM 15851 N N . THR B 1 1019 ? -12.125 23.625 20.328 1 92.62 1019 THR B N 1
ATOM 15852 C CA . THR B 1 1019 ? -10.812 23.094 19.969 1 92.62 1019 THR B CA 1
ATOM 15853 C C . THR B 1 1019 ? -10 22.766 21.219 1 92.62 1019 THR B C 1
ATOM 15855 O O . THR B 1 1019 ? -10.328 23.234 22.312 1 92.62 1019 THR B O 1
ATOM 15858 N N . ARG B 1 1020 ? -9.039 21.969 21.078 1 92.62 1020 ARG B N 1
ATOM 15859 C CA . ARG B 1 1020 ? -8.133 21.672 22.188 1 92.62 1020 ARG B CA 1
ATOM 15860 C C . ARG B 1 1020 ? -7.34 22.906 22.594 1 92.62 1020 ARG B C 1
ATOM 15862 O O . ARG B 1 1020 ? -7.152 23.828 21.781 1 92.62 1020 ARG B O 1
ATOM 15869 N N . PRO B 1 1021 ? -6.863 22.938 23.844 1 92.94 1021 PRO B N 1
ATOM 15870 C CA . PRO B 1 1021 ? -5.941 24.016 24.203 1 92.94 1021 PRO B CA 1
ATOM 15871 C C . PRO B 1 1021 ? -4.57 23.859 23.547 1 92.94 1021 PRO B C 1
ATOM 15873 O O . PRO B 1 1021 ? -4.227 22.781 23.062 1 92.94 1021 PRO B O 1
ATOM 15876 N N . THR B 1 1022 ? -3.914 24.953 23.484 1 92.75 1022 THR B N 1
ATOM 15877 C CA . THR B 1 1022 ? -2.529 24.922 23.016 1 92.75 1022 THR B CA 1
ATOM 15878 C C . THR B 1 1022 ? -1.673 24.078 23.953 1 92.75 1022 THR B C 1
ATOM 15880 O O . THR B 1 1022 ? -1.831 24.141 25.172 1 92.75 1022 THR B O 1
ATOM 15883 N N . GLN B 1 1023 ? -0.836 23.312 23.391 1 93 1023 GLN B N 1
ATOM 15884 C CA . GLN B 1 1023 ? 0.054 22.469 24.172 1 93 1023 GLN B CA 1
ATOM 15885 C C . GLN B 1 1023 ? 1.417 23.125 24.359 1 93 1023 GLN B C 1
ATOM 15887 O O . GLN B 1 1023 ? 2.07 23.5 23.391 1 93 1023 GLN B O 1
ATOM 15892 N N . ARG B 1 1024 ? 1.793 23.359 25.609 1 94.44 1024 ARG B N 1
ATOM 15893 C CA . ARG B 1 1024 ? 3.164 23.734 25.938 1 94.44 1024 ARG B CA 1
ATOM 15894 C C . ARG B 1 1024 ? 4.031 22.5 26.141 1 94.44 1024 ARG B C 1
ATOM 15896 O O . ARG B 1 1024 ? 3.592 21.516 26.734 1 94.44 1024 ARG B O 1
ATOM 15903 N N . THR B 1 1025 ? 5.191 22.516 25.609 1 94.56 1025 THR B N 1
ATOM 15904 C CA . THR B 1 1025 ? 6.035 21.328 25.641 1 94.56 1025 THR B CA 1
ATOM 15905 C C . THR B 1 1025 ? 7.395 21.656 26.25 1 94.56 1025 THR B C 1
ATOM 15907 O O . THR B 1 1025 ? 7.961 22.719 26 1 94.56 1025 THR B O 1
ATOM 15910 N N . PHE B 1 1026 ? 7.934 20.719 27.047 1 96.06 1026 PHE B N 1
ATOM 15911 C CA . PHE B 1 1026 ? 9.289 20.688 27.578 1 96.06 1026 PHE B CA 1
ATOM 15912 C C . PHE B 1 1026 ? 10 19.406 27.188 1 96.06 1026 PHE B C 1
ATOM 15914 O O . PHE B 1 1026 ? 9.43 18.312 27.281 1 96.06 1026 PHE B O 1
ATOM 15921 N N . GLY B 1 1027 ? 11.156 19.609 26.703 1 95.06 1027 GLY B N 1
ATOM 15922 C CA . GLY B 1 1027 ? 11.812 18.391 26.25 1 95.06 1027 GLY B CA 1
ATOM 15923 C C . GLY B 1 1027 ? 13.32 18.422 26.438 1 95.06 1027 GLY B C 1
ATOM 15924 O O . GLY B 1 1027 ? 13.883 19.469 26.781 1 95.06 1027 GLY B O 1
ATOM 15925 N N . ALA B 1 1028 ? 13.914 17.234 26.312 1 95.62 1028 ALA B N 1
ATOM 15926 C CA . ALA B 1 1028 ? 15.359 17.031 26.328 1 95.62 1028 ALA B CA 1
ATOM 15927 C C . ALA B 1 1028 ? 15.797 16.078 25.219 1 95.62 1028 ALA B C 1
ATOM 15929 O O . ALA B 1 1028 ? 15.047 15.18 24.828 1 95.62 1028 ALA B O 1
ATOM 15930 N N . SER B 1 1029 ? 16.906 16.422 24.734 1 94.31 1029 SER B N 1
ATOM 15931 C CA . SER B 1 1029 ? 17.453 15.602 23.656 1 94.31 1029 SER B CA 1
ATOM 15932 C C . SER B 1 1029 ? 18.891 15.203 23.953 1 94.31 1029 SER B C 1
ATOM 15934 O O . SER B 1 1029 ? 19.656 15.969 24.531 1 94.31 1029 SER B O 1
ATOM 15936 N N . LEU B 1 1030 ? 19.234 13.977 23.625 1 94.44 1030 LEU B N 1
ATOM 15937 C CA . LEU B 1 1030 ? 20.594 13.43 23.656 1 94.44 1030 LEU B CA 1
ATOM 15938 C C . LEU B 1 1030 ? 21.031 12.969 22.281 1 94.44 1030 LEU B C 1
ATOM 15940 O O . LEU B 1 1030 ? 20.344 12.188 21.625 1 94.44 1030 LEU B O 1
ATOM 15944 N N . SER B 1 1031 ? 22.094 13.594 21.828 1 92.56 1031 SER B N 1
ATOM 15945 C CA . SER B 1 1031 ? 22.672 13.188 20.547 1 92.56 1031 SER B CA 1
ATOM 15946 C C . SER B 1 1031 ? 24.078 12.633 20.734 1 92.56 1031 SER B C 1
ATOM 15948 O O . SER B 1 1031 ? 24.953 13.297 21.297 1 92.56 1031 SER B O 1
ATOM 15950 N N . ILE B 1 1032 ? 24.312 11.453 20.266 1 93.25 1032 ILE B N 1
ATOM 15951 C CA . ILE B 1 1032 ? 25.609 10.805 20.328 1 93.25 1032 ILE B CA 1
ATOM 15952 C C . ILE B 1 1032 ? 26.094 10.445 18.922 1 93.25 1032 ILE B C 1
ATOM 15954 O O . ILE B 1 1032 ? 25.375 9.781 18.172 1 93.25 1032 ILE B O 1
ATOM 15958 N N . ASP B 1 1033 ? 27.188 10.961 18.641 1 88.12 1033 ASP B N 1
ATOM 15959 C CA . ASP B 1 1033 ? 27.812 10.609 17.359 1 88.12 1033 ASP B CA 1
ATOM 15960 C C . ASP B 1 1033 ? 29.016 9.703 17.562 1 88.12 1033 ASP B C 1
ATOM 15962 O O . ASP B 1 1033 ? 29.797 9.906 18.5 1 88.12 1033 ASP B O 1
ATOM 15966 N N . PHE B 1 1034 ? 29.156 8.828 16.734 1 86.44 1034 PHE B N 1
ATOM 15967 C CA . PHE B 1 1034 ? 30.266 7.879 16.812 1 86.44 1034 PHE B CA 1
ATOM 15968 C C . PHE B 1 1034 ? 31.141 7.977 15.57 1 86.44 1034 PHE B C 1
ATOM 15970 O O . PHE B 1 1034 ? 30.672 8.32 14.484 1 86.44 1034 PHE B O 1
#

Organism: NCBI:txid1194090

Nearest PDB structures (foldseek):
  5fq8-assembly1_B  TM=9.168E-01  e=3.051E-77  Bacteroides thetaiotaomicron
  5fq6-assembly2_B  TM=9.181E-01  e=1.450E-76  Bacteroides thetaiotaomicron
  5fq6-assembly2_I  TM=9.242E-01  e=5.096E-76  Bacteroides thetaiotaomicron
  6sln-assembly1_B  TM=7.975E-01  e=8.273E-53  Porphyromonas gingivalis W83
  6sml-assembly1_B  TM=7.880E-01  e=4.525E-53  Porphyromonas gingivalis W83

pLDDT: mean 87.28, std 13.93, range [15.86, 98.25]

Radius of gyration: 40.95 Å; Cα contacts (8 Å, |Δi|>4): 6003; chains: 2; bounding box: 100×121×94 Å

Sequence (2068 aa):
MEWIIQKKRLASFSFLVLFLTFGAHVDLQAQTVSGTVLDASENEVMPGVNITVKGDPQTGTSTDSEGAFSLEVSSLNDTLEVSFIGFQTKDVPIGGRTTLEIVLQPQAIMGEDVVVTAFGVQRETRSLSYSTEGVDTESLTEARELNVMNSLQGKVAGLSISEGGAGVGSDSRVVLRGNRSISGNNEPLYVVDGVPIQGSYNEISPDNIASINVMKGPNAAALYGSDAQNGAIIIETKRGARNQIQVGLDNTVQFGQPIHSISVQNQYGQGVSGNYDPSSEESWGPPLDGRMVDHWSPDPELAGQQYAFEPQPDNITDFFETAINVSTSINASIGSENTTTSFSFTRTDASGMVPNNSLGRNNAALRVNSDLTDWLSLDAKIDYMNQDRKNPLSTGDGDNFNPFRNIYILPRNISHEQYQQYEYVAENGINHQHFWNPGSTTGKNPYWTMYRQLRLQDSERVLGMGSLTINFTENLSLLTRSSFDVSHNSQEQKVYYDSYGSAFSQGQYAVNKNDSRFFNADFLFTYENDLTDQWNVDLNVGGSVQKNIGEQYGSLSANTTQQLLVPNFFTLSNTQFPGASFSPDAPTETQSLYFSGRVGWNDALYLDITGRNDWSSTLPEESRSYFYPSVGLSAVISDLADLPDVVSFARVRGSYAEVGNSAPPYMLSRSANFSPGGQSGFLQVSGVLPAENLKPEQTESIEFGLDLRLFEDRFGLDVTYYKTNTFNQLFTIALPTGSGASSFFTNGGDVENRGMEMLLNTTPVQSRDFSWDLDLNYATNENIVNEISDERPRVVVGGDSYMRDFVVEQGEEFGNIYSRGFVRDDQGRVIVDSNGLPEITSGRTVKVANANPDWTGGLTNSFSYKNLTASFLIEHRQGGNVVSMTNSIMYGSGIAKETVKGRDGGLVFGDNLFAGETAVKEDGTPNDIEITAQNFWRNVGGRNTPVGEAFTQEATNTRLREVTIGYMLPLSVIETLPVSSIEVSVTGRNLFFIHRKGDWDPDILTSTGTAAVGYNAFTRPTQRTFGASLSIDFMEWIIQKKRLASFSFLVLFLTFGAHVDLQAQTVSGTVLDASENEVMPGVNITVKGDPQTGTSTDSEGAFSLEVSSLNDTLEVSFIGFQTKDVPIGGRTTLEIVLQPQAIMGEDVVVTAFGVQRETRSLSYSTEGVDTESLTEARELNVMNSLQGKVAGLSISEGGAGVGSDSRVVLRGNRSISGNNEPLYVVDGVPIQGSYNEISPDNIASINVMKGPNAAALYGSDAQNGAIIIETKRGARNQIQVGLDNTVQFGQPIHSISVQNQYGQGVSGNYDPSSEESWGPPLDGRMVDHWSPDPELAGQQYAFEPQPDNITDFFETAINVSTSINASIGSENTTTSFSFTRTDASGMVPNNSLGRNNAALRVNSDLTDWLSLDAKIDYMNQDRKNPLSTGDGDNFNPFRNIYILPRNISHEQYQQYEYVAENGINHQHFWNPGSTTGKNPYWTMYRQLRLQDSERVLGMGSLTINFTENLSLLTRSSFDVSHNSQEQKVYYDSYGSAFSQGQYAVNKNDSRFFNADFLFTYENDLTDQWNVDLNVGGSVQKNIGEQYGSLSANTTQQLLVPNFFTLSNTQFPGASFSPDAPTETQSLYFSGRVGWNDALYLDITGRNDWSSTLPEESRSYFYPSVGLSAVISDLADLPDVVSFARVRGSYAEVGNSAPPYMLSRSANFSPGGQSGFLQVSGVLPAENLKPEQTESIEFGLDLRLFEDRFGLDVTYYKTNTFNQLFTIALPTGSGASSFFTNGGDVENRGMEMLLNTTPVQSRDFSWDLDLNYATNENIVNEISDERPRVVVGGDSYMRDFVVEQGEEFGNIYSRGFVRDDQGRVIVDSNGLPEITSGRTVKVANANPDWTGGLTNSFSYKNLTASFLIEHRQGGNVVSMTNSIMYGSGIAKETVKGRDGGLVFGDNLFAGETAVKEDGTPNDIEITAQNFWRNVGGRNTPVGEAFTQEATNTRLREVTIGYMLPLSVIETLPVSSIEVSVTGRNLFFIHRKGDWDPDILTSTGTAAVGYNAFTRPTQRTFGASLSIDF

Foldseek 3Di:
DDDPPPPDPPPPPPPPFPDPDDDDDDCQPWQKAKEFEAAPVPRATDFQKWKAFVVGRVFIDTAHPRRMDITTDNDLQTWIFTDDVQWDTDTHGSNNPRYDYHYTYGVPCVPQDWDQAAQRDTDRPQQDQADKDKDDLVQLQFVVAQFSVVSCDFPDFQWDWFFAQFWRLTDIFIAALDAAFQQDDRGAFEAENNHTDPDDPRRAGSQFWPIKMWFRACQRHQVVAFRCRRTYIYTYTDWFDAPDKWKKKKKKKKKWAFDAQFFWDFFFWDDALQDHDLQGLFGLHHTQPQDWDQHLWPAPVRHPPIGTSGFARCQLRVQWAMKMKIKMKMWIWDHYRFKIKIKMWMWMWIDGRHPFWIKTKIKIKIWMWGDPDPFKIKIKMKIKMKMKTKLTAFFFQQDLLHLLVASLSHIRRAHNVQLLCQWDQDPVRFIAGTHSHQQDARYGRSNCSNPQWIKIKIKIKMKIKMKMKGHPDPFKIKIKMKMKIKMKMKMWIWHFARSHHDQANQIKIKIKIAIKMKIKIKMKMWGWDDPDPFKIKIKIKMKMKMKIKRPVFFMKMKMQTRHFCDTRDHDQVRHPDIDIDHGHMDMKMKIKIKMKMWMGGNNFKIKIKMKMWMAIPQADPVARIDMWIKIKIKGWVVSVDPDDPQWPTKMKMKMKIKHWHDDDHPLADWDWDFADDDPPTDIHIALEHHDNHQHIKMKIKIKIKMWTAGDNRQKIKIKMWMKMKIFQHWDWDADPDPPSHGTYIGTGWIKMKTKMKMKIWHWPDDDDFKTKIKIKIKMFIFIATQQGDPRDQKDFNDDDDAAWTFMHGHGGTHTWIFGKAFDADPVRAFEAEPQQETHIDPGSHHGAWFAHFRMKMKMKMWMGGHQKIKMWMKIWTHWTKAFELSVLACQLSQTHPVLPPQSVKDDHPCVNNVVVGFYAYPVRHGTPRIDGSNVHSNVQGRTHHHHRNVRMWIQTWMFTAKMKMKGKDDCVVCVVPPWDTKMKMKMKGRADIPDGTDSAHQSHFSHNDPNGGRYHTSRGGDMIMIMMMMMIMD/DPPDPPPDPPPPPPPPFPDDPDDDDDPQPWAKAKEFEAAPVPRATDFQKWKAFVVGRVFIDTAHPRRMDITTDNDLQTWIFTDDVQWDTDTHGSNNPRYDYHYTYGVPPPPQPWDQAAQRDTDRPQQDQADKDKDDLVQLQFVVAQFSVVSCDFPDFQWDWFFAQFWRLTDIFIAALDAAFQQDDRGAFEAENNHTDPDDPRRAGSQFWPIKMWFRACQRHQVVFFRCRRTYIYTYTDWFDAPDKWKKKKKKKKKWAFDAQFFWDFFFWDDALQDHDLQGLFGLHHTQPQDWDQHLWPAPVRHPPIGTSGFARCQLRVQWAMKMKIKMKMWIWDHYRFKIKIKMWMWMWIDGRHPFWIKTKIKIKMWMWGDPDPFKIKIKMKIKMKMKTKLTAFFFQQDLLHLLVASLSHIRRAHNVQLVCQWDQDPVRFIAGTHSHQQDARYGRSNCSNPQWIKIKIKIKMKIKMKMKGHPDPFKIKIKMKMKIKMKMKMWIWHFARSHHDQANQIKIKIKIAIKMKIKIKMKMWGWDDPDPFKIKIKIKMKMKMKIKRPVFFMKMKMQTRHFCDTRDHDQVRHPDIDIDHGHMDMKMKIKIKMKMWMGGNNFKIKIKMKMWMAIPQADPVARIDMWIKIKIKGWVVSVDPDDPQWPTKMKMKMKIKHWHDDDHPLADWDWDFADDDPPTDIGIALEHHDNHQHIKMKIKIKIKMWTAGDNRQKIKIKMWMKMKIFQHWDWDADPPPPSHGTYIGTGWIKMKTKMKMKIWHWPDDDDFKTKIKIKIKMFIFIATQQGDPRDQKDFNDDDDAAWTFMHGHGGTHTWIFGKAFDADPVRAFEAEPQQETHIDPGSHHGAWFAHFRMKMKMKMWMGGHQKIKMWMKIWTHWTKAFELSVLASQLSQTHPVLPPQSVKDDHPCVNNVVVGFYAYPVRHGTDRIDGSNVHSNVQGRTHHHHRNVRMWIQTWMFTAKMKMKGKDDCVVCVVPPWDTKMKMKMKGRADIPDGTDSAHQSHFSHNDPNGGRYHTSRGGDMIMIMMMMMIMD

Secondary structure (DSSP, 8-state):
--GGGSSTTSGGGGGGGGGGG---------EEEEEEEEETTTTEE-TT-EEEETTEEEEEEE--TTSEEEEEES-TT-EEEEE-TTB--EEEE-TT-SEEEEEE-B--S-S--EEE-GGG-EEEGGG-SS-EEEE-SHHHHHH--SSGGGGGTTTSTTEEEEE-SS-TT--EEEEESS---SSS--SPEEEETTEE-SS--TT--GGGEEEEEEE-SHHHHGGG-GGGGG-EEEEEEP---TTEEEEEEEEEEEEEEE-----B--SB-SBBTTB--TT-SSB-SSB-S--EEE-----GGGTT-EEE----TTTTGGG---EEEEEEEEEEEEE-SSEEEEEEEEEEEEE-SSTT-EEEEEEEEEEEEEE-SSSEEEEEEEEEEEEEEESPPP-SSS-TT-THHHHTT--TTS-HHHHHS-EEE-TTS-EEE--SSTT-SS---HHHHHHHEEEEEEEEEEEEEEEEEEESSSSEEEEEEEEEEEEEEEEEEEE-TT--STTTTB-EEEEEEEEEEEEEEEEEEEEEEE-SSSEEEEEEEEEEEEEEE-SS--EEEEE-TTB-SSTT---TTSSSS-EEEEE----EEEEEEEEEEEEEETTTEEEEEEEEEEEETTS-TTTSEEEEEEEEEEEEHHHHS---TTEEEEEEEEEEEEEEE---SS-SS--EEEE--TTT-EEEE-SEE--TT---EEEEEEEEEEEEEETTTTEEEEEEEEEEEEEEEEEEEEPPTTSS-SEEEEEEEEEEEEEEEEEEEEEEEE-SSEEEEEEEEEEEEEEEEEES-TT-SEEEEEE-SSS-EEEEETTEES-EEEE--B-B-TTSPEEB-TTSPBPB-SSS-EEEEE---SEEEEEEEEEEETTEEEEEEEEEEE--EEEEHHHHHHHHTT-BGGGSTTTTS-B-BTTTBSTTS-EE-TTSSBP---B-HHHHHHHHSSSSS--GGGGEEE--EEEEEEEEEEEEPPHHHHTTTT-SEEEEEEEEEEEEEEEESSSS-TTB-S-SSGGGTTEESSPPPPEEEEEEEEEEE-/--GGGSSTTSGGGGGGGGGGG---------EEEEEEEEETTTTEE-TT-EEEETTEEEEEEE--TTSEEEEEES-TT-EEEEEETTEEEEEEE-TT-SEEEEEE-B--S-S--EEE-GGG-EEEGGG-SS-EEEE-SHHHHHH--SSGGGGGTTTSTTEEEEE-SS-TT--EEEEESS---SSS--SPEEEETTEE-SS--TT--GGGEEEEEEE-SHHHHGGG-GGGGG-EEEEEEP-PPTTEEEEEEEEEEEEEEE-----B--SB-SBBTTB--TT-SSB-SSB-S--EEE-----GGGTT-EEE----TTTTGGG---EEEEEEEEEEEEE-SSEEEEEEEEEEEEE-SSTT-EEEEEEEEEEEEEE-SSSEEEEEEEEEEEEEEESPPP-SSS-TT-THHHHTT--TTS-HHHHHS-EEE-TTS-EEE--SSTT-SS---HHHHHHHEEEEEEEEEEEEEEEEEEESSSSEEEEEEEEEEEEEEEEEEEE-TT--STTTTB-EEEEEEEEEEEEEEEEEEEEEEE-SSSEEEEEEEEEEEEEEE-SS--EEEEE-TTB-SSTT---TTSSSS-EEEEE----EEEEEEEEEEEEEETTTEEEEEEEEEEEETTS-TTTSEEEEEEEEEEEEHHHHS---TTEEEEEEEEEEEEEEE---SS-SS--EEEE--TTT-EEEE-SEE--TT---EEEEEEEEEEEEEETTTTEEEEEEEEEEEEEEEEEEEEPPTTSS-SEEEEEEEEEEEEEEEEEEEEEEEE-SSEEEEEEEEEEEEEEEEEES-TT-SEEEEEE-SSS-EEEEETTSBS-EEEE--B-B-TTSPEEB-TTSPBPB-SSS-EEEEE---SEEEEEEEEEEETTEEEEEEEEEEE--EEEEHHHHHHHHTT-BGGGSTTTTS-B-BTTTBSTTS-EE-TTSPBP---B-HHHHHHHHSSSSS--GGGGEEE--EEEEEEEEEEEEPPHHHHTTTT-SEEEEEEEEEEEEEEEESSSS-TTB-S-SSGGGTTEESSPPPPEEEEEEEEEEE-

InterPro domains:
  IPR000531 TonB-dependent receptor-like, beta-barrel [PF00593] (417-785)
  IPR008969 Carboxypeptidase-like, regulatory domain superfamily [SSF49464] (31-114)
  IPR012910 TonB-dependent receptor, plug domain [PF07715] (126-232)
  IPR023996 TonB-dependent outer membrane protein, SusC/RagA [TIGR04056] (31-1034)
  IPR036942 TonB-dependent receptor-like, beta-barrel domain superfamily [G3DSA:2.40.170.20] (318-893)
  IPR037066 TonB-dependent receptor, plug domain superfamily [G3DSA:2.170.130.10] (105-242)
  IPR039426 TonB-dependent receptor-like [PS52016] (122-1034)